Protein AF-0000000078829363 (afdb_homodimer)

pLDDT: mean 89.74, std 20.27, range [13.45, 98.94]

InterPro domains:
  IPR001930 Peptidase M1, alanine aminopeptidase/leukotriene A4 hydrolase [PR00756] (153-168)
  IPR001930 Peptidase M1, alanine aminopeptidase/leukotriene A4 hydrolase [PR00756] (200-215)
  IPR001930 Peptidase M1, alanine aminopeptidase/leukotriene A4 hydrolase [PR00756] (277-287)
  IPR001930 Peptidase M1, alanine aminopeptidase/leukotriene A4 hydrolase [PR00756] (309-324)
  IPR001930 Peptidase M1, alanine aminopeptidase/leukotriene A4 hydrolase [PR00756] (328-340)
  IPR004155 PBS lyase HEAT-like repeat [SM00567] (563-592)
  IPR004155 PBS lyase HEAT-like repeat [SM00567] (596-625)
  IPR004155 PBS lyase HEAT-like repeat [SM00567] (627-657)
  IPR004155 PBS lyase HEAT-like repeat [SM00567] (661-690)
  IPR004155 PBS lyase HEAT-like repeat [SM00567] (726-760)
  IPR011989 Armadillo-like helical [G3DSA:1.25.10.10] (552-640)
  IPR011989 Armadillo-like helical [G3DSA:1.25.10.10] (641-832)
  IPR014782 Peptidase M1, membrane alanine aminopeptidase [PF01433] (249-454)
  IPR016024 Armadillo-type fold [SSF48371] (567-786)
  IPR027268 Peptidase M4/M1, CTD superfamily [G3DSA:1.10.390.10] (221-459)
  IPR042097 Aminopeptidase N-like , N-terminal domain superfamliy [G3DSA:2.60.40.1730] (36-216)
  IPR042097 Aminopeptidase N-like , N-terminal domain superfamliy [SSF63737] (25-217)
  IPR045357 Aminopeptidase N-like , N-terminal domain [PF17900] (39-210)
  IPR050344 Peptidase M1 family aminopeptidases [PTHR11533] (26-485)

Foldseek 3Di:
DPDPPPPPDPDDDDPFAADDLFDPPWDFDDFDDPQKAWAEKEKEWEADLVVQKIKIKIKTKIAGQAKDFKDKWFAAQWAWDFKDKQNHGWDWDDPNGMIITGDPDIHHHGGMIMMMITTMGNFPAQKDFDDADPLRNPAWTKIKGQCPPHGLNRRDIHDGFFQRWYWYKYKYKDFPQKDKDWAADWPDWDDDPRMIIIMHTGPAIWGSSLTMMMMTHWDKDWDDQVQATEIETEHPPLVVLRCQQCVCVSVLQVVLCVLQVHHQPGRHAYEYAHELDLHQWALRASYIYGHCLQRADPLANLVDHNQLSSQLSSNLNLFCTQENASGLLQRLSRQLRSLLRSLVCCCVPVHDQSSLVSLVSLLCQLVVCCRPHHWAALRDGTYHDSCSSVGSLSHSLSNLLLLQVCVVQPSVLSSQLSNQLSVVAGNGHDGPVSSQVSSCVRRVDRCVLSCCQRHHFTDFWAWEWEWDQDQVVQKIKIKIATDDDCPPPHDQDWGWKWKWFADPNDIDIDIDTRRDRIDIDIGHHNDDTQEIQINVSVSGSYHYHYDDDLRNLLSQLVDPPHLVSVLVSLQVLLVVLDPVSLVSLLVSLPDPPHDLSSNLSSLQSLLSSQDPSSLVSLVVSCPPDNVSSNLSSLLSLLSHAPDPVSLVVLLCCCVVHDSHLSSNLSSLLSNLSSLDVCNLVSLLVQLPDDDSLSSSNLSSLNSLLNNLDLVSLVSLVVQLDRSHRLSSNLSSLLSNLSNCVSNVNLVVNLVVLLVQCPPPRSSSVVSSLNSLLSNLAQVNLCSLVPPDDPDPVSVVSSSVSNVSSVCSPVVVVVVVVVVVVVVVVVVVVVVVVVVVVVVVPPDPPPPPDDPPDDDDDDDPDDDDDDDDDDDDDDDDDDDDDD/DADPPPPPDPDDCDPFAADDLFDPPWDFDDFDDPQKAWAEKEKEWEADLVVQKIKIKIKTKIAGQAKDQKDKWFAAQWAWDFKAKQNHGWDWDDPNGMIITGDPDIHHHGGMIMMMITTMGNFPAQKDFDDADPLRNPAWTKIKGQCPPHGLNRRDIHDGFFQRWYWYKYKYKDFPQKDKDWAADWPDWDDDPRMIIIMHTGPAIWGSSLTMMMMTAWDKDWDDQVQATEIETEHPPLVVLRCQQCVCVSVLQVVLCVLQVHHQPGRHAYEYAHELDLHQWALRASYIYGHCLQRADPLASLVDHNQLSSQLSSQLNLFCTQENASGLLQCLSRQLRSLLRSLVCCCVPVHDQSSLVSLVSLLCQLVVCCRPHHWAALRDGTYHDSCSSVGSLSHSLSSLLLLQVCVVQPSVLSSQLSNQLSVVAGSGHDGPVSSQVSSCVRRVDRCVLSCCQRHHFTDFWAWEWEWDQDQVVQKIKIKIATDDDCPPPHDQDWHWKWKWFADPNDIDIDIDTRRDRIDIDIGHHNDDTQEIQINVSVSGSYHYHYDDDLRNLLSQLVDPPHLVSVLVSLQVLLVVLDPVSLVSLLVSLPDPPHDLSSNLSSLQSLLSSQDPSSLVSLVVSCPPDNVSSNLSSLLSLLSHAPDPVSLVVLLCCCVVHDSHLSSNLSSLLSNLSSLDVCNLVSLLVQLPDDDSLSSSNLSSLNSLLNNLDLVSLVSLVVQLDRSHRLSSNLSSLLSNLSNCVSNVNLVVNLVVLLVQCPPPNSSSVVSSLNSLLSNLAQVNLCSLVPDDDPDPVSVVSSSVSNVSSVCSPVVVVVVVVVVVVVVVVVVVVVVVVVVVVVVVPPPPPPPPDDDDDDDDYYDDDDDDDDDDDDDDDDYDDDDDDD

Solvent-accessible surface area (backbone atoms only — not comparable to full-atom values): 91025 Å² total; per-residue (Å²): 83,79,76,80,73,73,76,77,71,89,73,74,90,61,83,91,59,57,40,76,73,56,52,92,86,38,41,78,61,74,57,72,69,36,46,50,43,52,56,33,39,39,37,37,37,38,53,36,83,87,75,51,33,38,42,35,39,33,36,35,34,35,32,22,41,27,70,38,54,59,48,76,29,32,20,33,60,48,52,70,79,47,41,25,48,72,86,34,83,40,57,68,49,74,76,44,51,34,37,40,36,46,49,94,56,68,39,44,55,73,37,69,50,39,40,36,39,34,33,37,33,61,43,89,44,26,37,47,73,45,59,51,44,92,57,43,66,80,45,63,53,36,33,39,48,50,14,76,82,60,23,34,21,26,71,43,70,34,62,62,41,53,56,42,39,22,21,38,33,44,35,41,32,36,61,49,87,42,49,72,51,45,32,52,44,81,76,47,77,46,75,58,95,70,27,26,38,42,31,23,41,24,89,60,56,34,31,40,34,35,61,49,46,36,38,27,62,63,39,76,50,76,53,60,38,87,87,37,45,31,38,38,36,32,49,71,91,39,61,68,22,46,51,64,46,52,66,59,48,42,58,51,54,54,51,52,25,62,59,39,69,43,69,80,87,60,85,36,42,31,40,34,38,37,81,88,50,90,50,41,51,44,44,24,48,40,34,25,41,31,30,44,79,55,51,44,52,79,60,44,46,87,76,42,77,38,50,59,59,54,43,24,39,55,39,16,51,53,27,46,41,32,32,14,25,37,34,67,44,36,35,31,61,17,40,4,49,12,46,32,44,28,33,49,47,31,33,76,73,67,30,62,61,52,18,48,52,48,47,49,53,33,48,50,49,26,51,49,39,36,62,74,50,30,51,58,29,45,53,52,43,53,38,82,46,73,56,72,59,72,43,43,52,20,25,34,40,29,14,43,50,54,49,39,48,32,66,71,56,33,66,70,47,34,44,49,12,46,26,44,34,46,67,74,37,62,70,34,61,39,48,69,66,55,52,46,49,27,30,22,70,49,40,14,46,61,49,63,69,59,45,43,56,61,33,62,18,22,63,62,49,31,37,39,35,41,54,45,79,36,76,91,74,25,26,33,39,38,40,40,33,51,70,58,72,53,63,93,63,19,69,81,57,69,47,76,46,43,34,36,34,27,40,93,89,40,78,47,76,45,79,40,81,40,61,59,59,64,48,81,44,79,40,87,30,86,55,81,58,53,29,75,35,70,36,41,66,59,62,67,69,55,50,76,48,75,47,64,59,69,64,40,33,52,41,22,48,71,61,48,90,39,56,51,37,19,28,50,19,26,48,54,36,26,71,64,54,42,72,67,37,46,50,52,35,43,53,48,46,67,37,82,86,50,58,55,68,34,27,22,33,17,29,42,20,33,27,69,49,67,40,74,67,32,48,52,44,42,63,66,43,61,74,49,79,54,55,65,32,26,27,28,27,40,44,20,51,24,62,48,56,86,34,68,66,56,52,50,54,30,50,46,30,49,74,71,46,56,81,33,56,64,37,26,9,32,18,24,29,19,36,11,50,31,50,46,92,60,34,64,64,56,29,57,56,38,43,69,41,87,46,78,80,31,40,30,17,29,18,8,36,50,5,39,33,53,39,62,43,43,74,37,38,63,59,30,50,61,42,43,42,88,54,53,57,58,62,36,20,23,44,14,43,35,27,30,28,66,23,14,68,74,45,70,37,49,67,59,41,48,52,48,45,54,54,38,64,68,43,90,48,62,67,40,28,57,28,36,47,60,16,46,60,67,50,58,55,58,88,44,41,63,50,53,71,65,53,86,60,85,49,63,62,55,44,50,46,35,52,52,40,43,53,51,35,51,57,66,34,65,70,51,40,48,54,50,47,48,53,46,46,51,52,45,46,52,49,45,50,48,49,46,46,50,50,48,52,58,60,64,63,58,64,82,74,70,84,74,72,82,74,76,79,78,72,82,78,82,78,86,85,86,92,79,90,84,89,82,91,78,90,79,91,94,74,98,70,104,65,100,79,134,84,78,76,81,73,75,77,79,70,87,75,73,90,60,84,93,58,58,39,76,74,56,52,92,86,39,42,79,61,74,56,73,70,34,47,50,42,51,55,33,38,38,38,37,37,38,54,37,83,87,76,50,33,38,43,34,40,35,37,37,33,34,32,23,42,27,71,36,55,60,48,75,28,31,20,34,60,48,52,69,80,46,41,24,49,72,85,34,82,40,57,68,49,73,78,44,52,33,38,38,36,46,50,95,58,68,40,45,55,73,38,68,52,37,40,36,40,33,34,37,34,61,44,90,44,26,37,48,74,44,58,52,44,93,58,42,66,81,44,61,54,34,34,39,49,50,13,77,82,60,23,34,20,26,73,44,72,33,62,62,41,52,58,42,40,23,21,38,32,45,35,41,34,35,60,48,87,43,49,73,51,44,32,53,44,80,75,45,77,46,74,57,94,69,28,25,39,40,31,24,39,24,88,58,56,34,32,41,35,35,62,50,47,34,38,28,61,63,38,77,48,74,52,61,37,89,90,37,45,32,38,40,36,33,48,71,91,39,62,68,21,46,50,62,47,51,64,59,48,40,57,49,54,53,50,52,23,60,58,38,70,43,69,80,88,59,85,37,42,31,40,34,39,38,83,87,51,89,52,40,49,42,43,23,47,42,34,26,40,30,31,44,79,56,52,44,53,78,58,43,47,87,75,43,78,39,50,56,60,55,42,24,40,55,39,16,51,52,28,45,41,32,33,15,25,37,34,66,42,34,34,31,61,17,41,3,49,13,46,32,45,29,33,51,47,31,32,75,74,67,30,62,61,52,18,47,53,47,48,48,53,34,49,51,50,25,51,50,38,35,62,72,50,31,50,57,28,45,52,53,44,51,37,82,47,72,55,71,61,72,42,42,51,20,26,34,42,29,14,44,50,54,49,40,48,32,66,71,57,32,67,70,46,34,44,49,13,45,25,44,34,46,68,74,37,60,72,33,60,39,50,68,67,54,51,46,48,26,32,22,70,48,40,14,47,62,47,62,69,59,44,43,56,62,33,63,18,22,62,60,51,29,38,39,34,42,52,44,78,37,75,91,75,24,27,35,38,36,40,41,33,53,70,59,70,55,62,96,63,19,69,80,56,69,46,77,46,43,34,38,35,27,40,93,88,40,79,48,77,45,80,40,81,42,62,59,59,62,48,80,45,79,42,88,32,87,53,82,58,54,28,76,36,69,35,41,66,59,62,67,68,55,51,77,46,76,47,62,60,68,65,38,32,52,41,22,47,71,61,46,89,40,55,50,38,19,28,50,20,26,49,52,35,27,72,64,54,41,71,66,37,45,49,51,34,41,52,49,47,68,38,82,87,50,58,55,68,34,26,21,33,16,29,43,18,34,28,69,48,66,42,74,66,33,49,52,45,42,64,66,44,61,74,47,79,54,54,64,33,27,28,27,28,41,46,21,52,24,61,49,56,85,35,67,67,55,52,51,53,30,49,46,32,48,73,70,48,59,83,33,55,63,37,26,9,30,19,26,30,19,36,10,52,30,50,46,94,59,34,64,64,56,29,57,57,39,43,68,41,86,46,77,79,31,40,29,16,30,18,8,37,49,4,39,34,53,38,63,45,43,74,36,38,63,59,30,52,60,42,45,42,88,56,51,57,58,61,36,22,23,43,14,44,34,26,28,28,65,24,12,66,73,46,72,36,50,68,60,41,48,54,47,45,55,54,38,63,68,44,89,48,63,65,40,28,58,30,36,47,59,17,46,60,67,49,58,55,58,87,45,42,63,50,54,72,65,52,86,61,88,46,63,61,55,43,50,45,35,53,52,40,42,54,50,37,51,58,67,35,62,69,52,38,49,52,50,46,49,52,47,45,50,51,45,46,51,48,46,50,50,49,47,47,50,50,47,51,58,58,63,66,55,64,80,73,67,80,74,68,82,82,75,88,76,88,84,87,88,91,86,93,83,89,93,85,93,96,86,97,87,96,85,94,90,92,96,83,94,79,94,87,134

Organism: Myxococcus xanthus (strain DK1622) (NCBI:txid246197)

Sequence (1764 aa):
MPMRCCHRHASESVPSGPRPFSLPGATEHYAAERPVRAEHVRIEVDLDFDTHRITGLCTTRVSAVRPVHTLTFDAVDLDVSDVQVDGRAARFSNSGAHVRVELSAPLAAGQACEVAIRYTARPRRGLYFWAPDAAYPHRPHQAWTQGQDIDARAWFPCLDTPAQKATSEVIATFPEAMTSLSNGTLESDRVHDGRRTQHYRMAQPHAPYLVTLVVGEFEEATDTAGTVPLRYLFPKGRKEDALRCVRRTPEMVRVFQEVTGEPYPWSSYAQVFVTEFILGGMENTSATSLTDTVLHDARAQPDYNAEPLISHELAHQWFGDLLTCRDWPHGWLNEGFATWLEMLWKERADGQDEADQHRLVDLEAYLGEARERYARPIVARRFHAPMDVFDRHLYEKGGLVLHELRRRLGDDLFFKGLRHYVARHRHGSVETVDLARAFEDATGHNLDAFFDQYIFAPGHPELKVDVRYDAEEARLRLQVRQTQSTADGVPLFRLPLDVALTVDGRDTVHRLEVTDAEHAFHLPCPSAPSQVRVDPRRGVLGTLTVDKSAGLWMDELRAAPEMRARTEAAVALGRDGSPRAVDALGTALADARLFWGTRAACAKSLGRIRTPDSRARLLDALSTEHPRVRRAVVASLGEFRRDAEVTARLRALVNGGDTSYFVEAEAARSYGRVRAPDALGVLEAASTRPSYQDVIAVGAVDGLAESQDPAAFSVVLARTAYGHAAPLRRAATLAVAKLAEVAGRKREAVDLLAELLRDPLFRVRMGVFEAARTLGDSRLVPALEQTPLLDAVARRAARETVRFLREGEPQVREVASLREEVDRLKEETRALRERLEGLSLKPPEPPRPPRGGAKPARKQVTARTKTAARKAGGRKRKATRRMPMRCCHRHASESVPSGPRPFSLPGATEHYAAERPVRAEHVRIEVDLDFDTHRITGLCTTRVSAVRPVHTLTFDAVDLDVSDVQVDGRAARFSNSGAHVRVELSAPLAAGQACEVAIRYTARPRRGLYFWAPDAAYPHRPHQAWTQGQDIDARAWFPCLDTPAQKATSEVIATFPEAMTSLSNGTLESDRVHDGRRTQHYRMAQPHAPYLVTLVVGEFEEATDTAGTVPLRYLFPKGRKEDALRCVRRTPEMVRVFQEVTGEPYPWSSYAQVFVTEFILGGMENTSATSLTDTVLHDARAQPDYNAEPLISHELAHQWFGDLLTCRDWPHGWLNEGFATWLEMLWKERADGQDEADQHRLVDLEAYLGEARERYARPIVARRFHAPMDVFDRHLYEKGGLVLHELRRRLGDDLFFKGLRHYVARHRHGSVETVDLARAFEDATGHNLDAFFDQYIFAPGHPELKVDVRYDAEEARLRLQVRQTQSTADGVPLFRLPLDVALTVDGRDTVHRLEVTDAEHAFHLPCPSAPSQVRVDPRRGVLGTLTVDKSAGLWMDELRAAPEMRARTEAAVALGRDGSPRAVDALGTALADARLFWGTRAACAKSLGRIRTPDSRARLLDALSTEHPRVRRAVVASLGEFRRDAEVTARLRALVNGGDTSYFVEAEAARSYGRVRAPDALGVLEAASTRPSYQDVIAVGAVDGLAESQDPAAFSVVLARTAYGHAAPLRRAATLAVAKLAEVAGRKREAVDLLAELLRDPLFRVRMGVFEAARTLGDSRLVPALEQTPLLDAVARRAARETVRFLREGEPQVREVASLREEVDRLKEETRALRERLEGLSLKPPEPPRPPRGGAKPARKQVTARTKTAARKAGGRKRKATRR

Nearest PDB structures (foldseek):
  7zyf-assembly2_B  TM=7.931E-01  e=7.618E-36  Homo sapiens
  6ifg-assembly2_B  TM=8.712E-01  e=6.623E-26  Deinococcus radiodurans R1 = ATCC 13939 = DSM 20539
  6iff-assembly2_B  TM=8.538E-01  e=3.347E-25  Deinococcus radiodurans R1 = ATCC 13939 = DSM 20539
  6a8z-assembly1_A  TM=8.502E-01  e=3.347E-25  Deinococcus radiodurans R1 = ATCC 13939 = DSM 20539
  6kp0-assembly1_A  TM=8.437E-01  e=2.232E-25  Deinococcus radiodurans R1 = ATCC 13939 = DSM 20539

Structure (mmCIF, N/CA/C/O backbone):
data_AF-0000000078829363-model_v1
#
loop_
_entity.id
_entity.type
_entity.pdbx_description
1 polymer 'Aminopeptidase N'
#
loop_
_atom_site.group_PDB
_atom_site.id
_atom_site.type_symbol
_atom_site.label_atom_id
_atom_site.label_alt_id
_atom_site.label_comp_id
_atom_site.label_asym_id
_atom_site.label_entity_id
_atom_site.label_seq_id
_atom_site.pdbx_PDB_ins_code
_atom_site.Cartn_x
_atom_site.Cartn_y
_atom_site.Cartn_z
_atom_site.occupancy
_atom_site.B_iso_or_equiv
_atom_site.auth_seq_id
_atom_site.auth_comp_id
_atom_site.auth_asym_id
_atom_site.auth_atom_id
_atom_site.pdbx_PDB_model_num
ATOM 1 N N . MET A 1 1 ? -5.551 24.781 9.977 1 26.11 1 MET A N 1
ATOM 2 C CA . MET A 1 1 ? -4.184 24.797 10.484 1 26.11 1 MET A CA 1
ATOM 3 C C . MET A 1 1 ? -4.152 25.266 11.938 1 26.11 1 MET A C 1
ATOM 5 O O . MET A 1 1 ? -4.57 26.391 12.234 1 26.11 1 MET A O 1
ATOM 9 N N . PRO A 1 2 ? -4.336 24.422 12.867 1 30.27 2 PRO A N 1
ATOM 10 C CA . PRO A 1 2 ? -4.289 25.016 14.203 1 30.27 2 PRO A CA 1
ATOM 11 C C . PRO A 1 2 ? -3.109 25.969 14.383 1 30.27 2 PRO A C 1
ATOM 13 O O . PRO A 1 2 ? -2.098 25.844 13.688 1 30.27 2 PRO A O 1
ATOM 16 N N . MET A 1 3 ? -3.418 27.172 14.688 1 28.11 3 MET A N 1
ATOM 17 C CA . MET A 1 3 ? -2.436 28.188 15.039 1 28.11 3 MET A CA 1
ATOM 18 C C . MET A 1 3 ? -1.306 27.594 15.875 1 28.11 3 MET A C 1
ATOM 20 O O . MET A 1 3 ? -1.551 26.797 16.781 1 28.11 3 MET A O 1
ATOM 24 N N . ARG A 1 4 ? -0.194 27.656 15.305 1 31.78 4 ARG A N 1
ATOM 25 C CA . ARG A 1 4 ? 1.078 27.188 15.844 1 31.78 4 ARG A CA 1
ATOM 26 C C . ARG A 1 4 ? 1.404 27.859 17.172 1 31.78 4 ARG A C 1
ATOM 28 O O . ARG A 1 4 ? 1.955 28.969 17.188 1 31.78 4 ARG A O 1
ATOM 35 N N . CYS A 1 5 ? 0.549 27.969 18.141 1 26.5 5 CYS A N 1
ATOM 36 C CA . CYS A 1 5 ? 1.043 28.531 19.391 1 26.5 5 CYS A CA 1
ATOM 37 C C . CYS A 1 5 ? 2.146 27.672 19.984 1 26.5 5 CYS A C 1
ATOM 39 O O . CYS A 1 5 ? 1.93 26.484 20.266 1 26.5 5 CYS A O 1
ATOM 41 N N . CYS A 1 6 ? 3.32 27.984 19.719 1 27.09 6 CYS A N 1
ATOM 42 C CA . CYS A 1 6 ? 4.57 27.312 20.062 1 27.09 6 CYS A CA 1
ATOM 43 C C . CYS A 1 6 ? 4.766 27.266 21.562 1 27.09 6 CYS A C 1
ATOM 45 O O . CYS A 1 6 ? 5.895 27.359 22.047 1 27.09 6 CYS A O 1
ATOM 47 N N . HIS A 1 7 ? 3.799 27.453 22.438 1 25.08 7 HIS A N 1
ATOM 48 C CA . HIS A 1 7 ? 4.387 27.531 23.766 1 25.08 7 HIS A CA 1
ATOM 49 C C . HIS A 1 7 ? 4.91 26.172 24.219 1 25.08 7 HIS A C 1
ATOM 51 O O . HIS A 1 7 ? 4.164 25.188 24.234 1 25.08 7 HIS A O 1
ATOM 57 N N . ARG A 1 8 ? 6.18 25.906 24.188 1 27.09 8 ARG A N 1
ATOM 58 C CA . ARG A 1 8 ? 6.859 24.688 24.609 1 27.09 8 ARG A CA 1
ATOM 59 C C . ARG A 1 8 ? 6.766 24.5 26.109 1 27.09 8 ARG A C 1
ATOM 61 O O . ARG A 1 8 ? 7.465 25.172 26.875 1 27.09 8 ARG A O 1
ATOM 68 N N . HIS A 1 9 ? 5.68 24.359 26.812 1 25.95 9 HIS A N 1
ATOM 69 C CA . HIS A 1 9 ? 5.844 24.016 28.219 1 25.95 9 HIS A CA 1
ATOM 70 C C . HIS A 1 9 ? 6.484 22.641 28.391 1 25.95 9 HIS A C 1
ATOM 72 O O . HIS A 1 9 ? 6.25 21.75 27.578 1 25.95 9 HIS A O 1
ATOM 78 N N . ALA A 1 10 ? 7.59 22.547 29.188 1 27.58 10 ALA A N 1
ATOM 79 C CA . ALA A 1 10 ? 8.367 21.375 29.594 1 27.58 10 ALA A CA 1
ATOM 80 C C . ALA A 1 10 ? 7.469 20.297 30.203 1 27.58 10 ALA A C 1
ATOM 82 O O . ALA A 1 10 ? 6.898 20.5 31.281 1 27.58 10 ALA A O 1
ATOM 83 N N . SER A 1 11 ? 6.668 19.625 29.438 1 28.22 11 SER A N 1
ATOM 84 C CA . SER A 1 11 ? 5.773 18.594 29.969 1 28.22 11 SER A CA 1
ATOM 85 C C . SER A 1 11 ? 6.551 17.516 30.703 1 28.22 11 SER A C 1
ATOM 87 O O . SER A 1 11 ? 7.719 17.266 30.406 1 28.22 11 SER A O 1
ATOM 89 N N . GLU A 1 12 ? 6.09 17.172 31.891 1 28.38 12 GLU A N 1
ATOM 90 C CA . GLU A 1 12 ? 6.395 16.062 32.781 1 28.38 12 GLU A CA 1
ATOM 91 C C . GLU A 1 12 ? 6.555 14.75 32.031 1 28.38 12 GLU A C 1
ATOM 93 O O . GLU A 1 12 ? 6.051 14.617 30.906 1 28.38 12 GLU A O 1
ATOM 98 N N . SER A 1 13 ? 7.355 13.758 32.625 1 31.89 13 SER A N 1
ATOM 99 C CA . SER A 1 13 ? 7.867 12.469 32.156 1 31.89 13 SER A CA 1
ATOM 100 C C . SER A 1 13 ? 6.738 11.562 31.672 1 31.89 13 SER A C 1
ATOM 102 O O . SER A 1 13 ? 5.973 11.031 32.469 1 31.89 13 SER A O 1
ATOM 104 N N . VAL A 1 14 ? 6.043 11.828 30.703 1 39.12 14 VAL A N 1
ATOM 105 C CA . VAL A 1 14 ? 5.117 10.867 30.109 1 39.12 14 VAL A CA 1
ATOM 106 C C . VAL A 1 14 ? 5.855 9.57 29.797 1 39.12 14 VAL A C 1
ATOM 108 O O . VAL A 1 14 ? 7.016 9.594 29.375 1 39.12 14 VAL A O 1
ATOM 111 N N . PRO A 1 15 ? 5.395 8.43 30.141 1 41.38 15 PRO A N 1
ATOM 112 C CA . PRO A 1 15 ? 6.012 7.145 29.812 1 41.38 15 PRO A CA 1
ATOM 113 C C . PRO A 1 15 ? 6.492 7.074 28.375 1 41.38 15 PRO A C 1
ATOM 115 O O . PRO A 1 15 ? 5.824 7.59 27.469 1 41.38 15 PRO A O 1
ATOM 118 N N . SER A 1 16 ? 7.867 6.875 28.031 1 48.16 16 SER A N 1
ATOM 119 C CA . SER A 1 16 ? 8.922 7.113 27.062 1 48.16 16 SER A CA 1
ATOM 120 C C . SER A 1 16 ? 8.609 6.438 25.719 1 48.16 16 SER A C 1
ATOM 122 O O . SER A 1 16 ? 9.398 6.516 24.781 1 48.16 16 SER A O 1
ATOM 124 N N . GLY A 1 17 ? 7.336 5.754 25.438 1 55.03 17 GLY A N 1
ATOM 125 C CA . GLY A 1 17 ? 7.324 5.301 24.047 1 55.03 17 GLY A CA 1
ATOM 126 C C . GLY A 1 17 ? 6.062 5.691 23.297 1 55.03 17 GLY A C 1
ATOM 127 O O . GLY A 1 17 ? 5.051 6.035 23.922 1 55.03 17 GLY A O 1
ATOM 128 N N . PRO A 1 18 ? 6.23 5.988 22 1 65.31 18 PRO A N 1
ATOM 129 C CA . PRO A 1 18 ? 5.051 6.359 21.219 1 65.31 18 PRO A CA 1
ATOM 130 C C . PRO A 1 18 ? 3.875 5.414 21.422 1 65.31 18 PRO A C 1
ATOM 132 O O . PRO A 1 18 ? 4.074 4.211 21.625 1 65.31 18 PRO A O 1
ATOM 135 N N . ARG A 1 19 ? 2.768 6.074 21.703 1 80.19 19 ARG A N 1
ATOM 136 C CA . ARG A 1 19 ? 1.506 5.355 21.859 1 80.19 19 ARG A CA 1
ATOM 137 C C . ARG A 1 19 ? 0.91 5.016 20.484 1 80.19 19 ARG A C 1
ATOM 139 O O . ARG A 1 19 ? 1.3 5.598 19.469 1 80.19 19 ARG A O 1
ATOM 146 N N . PRO A 1 20 ? 0.081 4.062 20.484 1 87.75 20 PRO A N 1
ATOM 147 C CA . PRO A 1 20 ? -0.581 3.756 19.219 1 87.75 20 PRO A CA 1
ATOM 148 C C . PRO A 1 20 ? -1.479 4.891 18.734 1 87.75 20 PRO A C 1
ATOM 150 O O . PRO A 1 20 ? -2.137 5.551 19.531 1 87.75 20 PRO A O 1
ATOM 153 N N . PHE A 1 21 ? -1.476 5.137 17.562 1 94.19 21 PHE A N 1
ATOM 154 C CA . PHE A 1 21 ? -2.336 6.129 16.938 1 94.19 21 PHE A CA 1
ATOM 155 C C . PHE A 1 21 ? -3.797 5.699 17 1 94.19 21 PHE A C 1
ATOM 157 O O . PHE A 1 21 ? -4.672 6.504 17.328 1 94.19 21 PHE A O 1
ATOM 164 N N . SER A 1 22 ? -4.078 4.48 16.547 1 92.56 22 SER A N 1
ATOM 165 C CA . SER A 1 22 ? -5.445 3.973 16.562 1 92.56 22 SER A CA 1
ATOM 166 C C . SER A 1 22 ? -5.914 3.684 17.984 1 92.56 22 SER A C 1
ATOM 168 O O . SER A 1 22 ? -5.238 2.975 18.734 1 92.56 22 SER A O 1
ATOM 170 N N . LEU A 1 23 ? -7.023 4.227 18.344 1 91 23 LEU A N 1
ATOM 171 C CA . LEU A 1 23 ? -7.613 4.004 19.656 1 91 23 LEU A CA 1
ATOM 172 C C . LEU A 1 23 ? -8.656 2.891 19.609 1 91 23 LEU A C 1
ATOM 174 O O . LEU A 1 23 ? -9.156 2.557 18.531 1 91 23 LEU A O 1
ATOM 178 N N . PRO A 1 24 ? -8.914 2.275 20.719 1 87.44 24 PRO A N 1
ATOM 179 C CA . PRO A 1 24 ? -9.93 1.224 20.734 1 87.44 24 PRO A CA 1
ATOM 180 C C . PRO A 1 24 ? -11.258 1.678 20.125 1 87.44 24 PRO A C 1
ATOM 182 O O . PRO A 1 24 ? -11.711 2.795 20.391 1 87.44 24 PRO A O 1
ATOM 185 N N . GLY A 1 25 ? -11.766 0.913 19.328 1 88.88 25 GLY A N 1
ATOM 186 C CA . GLY A 1 25 ? -13.023 1.229 18.656 1 88.88 25 GLY A CA 1
ATOM 187 C C . GLY A 1 25 ? -12.836 1.831 17.281 1 88.88 25 GLY A C 1
ATOM 188 O O . GLY A 1 25 ? -13.797 1.97 16.531 1 88.88 25 GLY A O 1
ATOM 189 N N . ALA A 1 26 ? -11.609 2.158 16.984 1 92.5 26 ALA A N 1
ATOM 190 C CA . ALA A 1 26 ? -11.336 2.656 15.633 1 92.5 26 ALA A CA 1
ATOM 191 C C . ALA A 1 26 ? -11.586 1.572 14.586 1 92.5 26 ALA A C 1
ATOM 193 O O . ALA A 1 26 ? -11.469 0.38 14.883 1 92.5 26 ALA A O 1
ATOM 194 N N . THR A 1 27 ? -11.938 1.967 13.359 1 90.75 27 THR A N 1
ATOM 195 C CA . THR A 1 27 ? -12.18 1.05 12.25 1 90.75 27 THR A CA 1
ATOM 196 C C . THR A 1 27 ? -11.391 1.48 11.016 1 90.75 27 THR A C 1
ATOM 198 O O . THR A 1 27 ? -10.836 2.578 10.984 1 90.75 27 THR A O 1
ATOM 201 N N . GLU A 1 28 ? -11.305 0.589 10.102 1 91.38 28 GLU A N 1
ATOM 202 C CA . GLU A 1 28 ? -10.656 0.928 8.836 1 91.38 28 GLU A CA 1
ATOM 203 C C . GLU A 1 28 ? -11.562 1.801 7.973 1 91.38 28 GLU A C 1
ATOM 205 O O . GLU A 1 28 ? -12.773 1.579 7.914 1 91.38 28 GLU A O 1
ATOM 210 N N . HIS A 1 29 ? -10.984 2.787 7.352 1 93.81 29 HIS A N 1
ATOM 211 C CA . HIS A 1 29 ? -11.711 3.688 6.465 1 93.81 29 HIS A CA 1
ATOM 212 C C . HIS A 1 29 ? -11.141 3.646 5.051 1 93.81 29 HIS A C 1
ATOM 214 O O . HIS A 1 29 ? -9.922 3.705 4.867 1 93.81 29 HIS A O 1
ATOM 220 N N . TYR A 1 30 ? -12.055 3.492 4.121 1 93.69 30 TYR A N 1
ATOM 221 C CA . TYR A 1 30 ? -11.719 3.529 2.699 1 93.69 30 TYR A CA 1
ATOM 222 C C . TYR A 1 30 ? -12.578 4.551 1.964 1 93.69 30 TYR A C 1
ATOM 224 O O . TYR A 1 30 ? -13.469 5.164 2.555 1 93.69 30 TYR A O 1
ATOM 232 N N . ALA A 1 31 ? -12.188 4.832 0.7 1 92 31 ALA A N 1
ATOM 233 C CA . ALA A 1 31 ? -13.016 5.723 -0.11 1 92 31 ALA A CA 1
ATOM 234 C C . ALA A 1 31 ? -14.453 5.219 -0.185 1 92 31 ALA A C 1
ATOM 236 O O . ALA A 1 31 ? -14.695 4.008 -0.165 1 92 31 ALA A O 1
ATOM 237 N N . ALA A 1 32 ? -15.352 6.113 -0.317 1 89.88 32 ALA A N 1
ATOM 238 C CA . ALA A 1 32 ? -16.766 5.773 -0.366 1 89.88 32 ALA A CA 1
ATOM 239 C C . ALA A 1 32 ? -17.125 5.066 -1.671 1 89.88 32 ALA A C 1
ATOM 241 O O . ALA A 1 32 ? -16.469 5.293 -2.699 1 89.88 32 ALA A O 1
ATOM 242 N N . GLU A 1 33 ? -18.172 4.215 -1.573 1 91.62 33 GLU A N 1
ATOM 243 C CA . GLU A 1 33 ? -18.781 3.674 -2.783 1 91.62 33 GLU A CA 1
ATOM 244 C C . GLU A 1 33 ? -19.328 4.789 -3.676 1 91.62 33 GLU A C 1
ATOM 246 O O . GLU A 1 33 ? -19.766 5.824 -3.182 1 91.62 33 GLU A O 1
ATOM 251 N N . ARG A 1 34 ? -19.234 4.562 -4.988 1 92.44 34 ARG A N 1
ATOM 252 C CA . ARG A 1 34 ? -19.75 5.562 -5.914 1 92.44 34 ARG A CA 1
ATOM 253 C C . ARG A 1 34 ? -20.641 4.926 -6.977 1 92.44 34 ARG A C 1
ATOM 255 O O . ARG A 1 34 ? -20.344 5.008 -8.172 1 92.44 34 ARG A O 1
ATOM 262 N N . PRO A 1 35 ? -21.734 4.406 -6.473 1 94.38 35 PRO A N 1
ATOM 263 C CA . PRO A 1 35 ? -22.656 3.854 -7.461 1 94.38 35 PRO A CA 1
ATOM 264 C C . PRO A 1 35 ? -23.203 4.91 -8.422 1 94.38 35 PRO A C 1
ATOM 266 O O . PRO A 1 35 ? -23.719 4.574 -9.484 1 94.38 35 PRO A O 1
ATOM 269 N N . VAL A 1 36 ? -23.125 6.195 -7.941 1 96.62 36 VAL A N 1
ATOM 270 C CA . VAL A 1 36 ? -23.531 7.324 -8.766 1 96.62 36 VAL A CA 1
ATOM 271 C C . VAL A 1 36 ? -22.484 8.43 -8.703 1 96.62 36 VAL A C 1
ATOM 273 O O . VAL A 1 36 ? -21.656 8.453 -7.785 1 96.62 36 VAL A O 1
ATOM 276 N N . ARG A 1 37 ? -22.5 9.289 -9.695 1 95.75 37 ARG A N 1
ATOM 277 C CA . ARG A 1 37 ? -21.688 10.492 -9.742 1 95.75 37 ARG A CA 1
ATOM 278 C C . ARG A 1 37 ? -22.547 11.75 -9.711 1 95.75 37 ARG A C 1
ATOM 280 O O . ARG A 1 37 ? -23.531 11.844 -10.445 1 95.75 37 ARG A O 1
ATOM 287 N N . ALA A 1 38 ? -22.219 12.625 -8.844 1 97.25 38 ALA A N 1
ATOM 288 C CA . ALA A 1 38 ? -22.859 13.938 -8.891 1 97.25 38 ALA A CA 1
ATOM 289 C C . ALA A 1 38 ? -22.312 14.781 -10.039 1 97.25 38 ALA A C 1
ATOM 291 O O . ALA A 1 38 ? -21.094 14.883 -10.211 1 97.25 38 ALA A O 1
ATOM 292 N N . GLU A 1 39 ? -23.203 15.352 -10.797 1 98 39 GLU A N 1
ATOM 293 C CA . GLU A 1 39 ? -22.781 16.188 -11.914 1 98 39 GLU A CA 1
ATOM 294 C C . GLU A 1 39 ? -22.922 17.672 -11.57 1 98 39 GLU A C 1
ATOM 296 O O . GLU A 1 39 ? -22.078 18.484 -11.938 1 98 39 GLU A O 1
ATOM 301 N N . HIS A 1 40 ? -24 17.969 -10.898 1 98.62 40 HIS A N 1
ATOM 302 C CA . HIS A 1 40 ? -24.312 19.359 -10.57 1 98.62 40 HIS A CA 1
ATOM 303 C C . HIS A 1 40 ? -25.156 19.438 -9.297 1 98.62 40 HIS A C 1
ATOM 305 O O . HIS A 1 40 ? -26.062 18.641 -9.094 1 98.62 40 HIS A O 1
ATOM 311 N N . VAL A 1 41 ? -24.812 20.344 -8.438 1 98.81 41 VAL A N 1
ATOM 312 C CA . VAL A 1 41 ? -25.531 20.594 -7.195 1 98.81 41 VAL A CA 1
ATOM 313 C C . VAL A 1 41 ? -26.016 22.031 -7.145 1 98.81 41 VAL A C 1
ATOM 315 O O . VAL A 1 41 ? -25.219 22.969 -7.234 1 98.81 41 VAL A O 1
ATOM 318 N N . ARG A 1 42 ? -27.312 22.219 -7.047 1 98.81 42 ARG A N 1
ATOM 319 C CA . ARG A 1 42 ? -27.938 23.547 -6.898 1 98.81 42 ARG A CA 1
ATOM 320 C C . ARG A 1 42 ? -28.562 23.688 -5.516 1 98.81 42 ARG A C 1
ATOM 322 O O . ARG A 1 42 ? -29.484 22.953 -5.164 1 98.81 42 ARG A O 1
ATOM 329 N N . ILE A 1 43 ? -28.047 24.609 -4.742 1 98.94 43 ILE A N 1
ATOM 330 C CA . ILE A 1 43 ? -28.516 24.812 -3.371 1 98.94 43 ILE A CA 1
ATOM 331 C C . ILE A 1 43 ? -29.234 26.156 -3.256 1 98.94 43 ILE A C 1
ATOM 333 O O . ILE A 1 43 ? -28.625 27.203 -3.463 1 98.94 43 ILE A O 1
ATOM 337 N N . GLU A 1 44 ? -30.484 26.156 -2.998 1 98.81 44 GLU A N 1
ATOM 338 C CA . GLU A 1 44 ? -31.266 27.328 -2.596 1 98.81 44 GLU A CA 1
ATOM 339 C C . GLU A 1 44 ? -31.484 27.344 -1.087 1 98.81 44 GLU A C 1
ATOM 341 O O . GLU A 1 44 ? -32.062 26.406 -0.527 1 98.81 44 GLU A O 1
ATOM 346 N N . VAL A 1 45 ? -31.047 28.453 -0.452 1 98.81 45 VAL A N 1
ATOM 347 C CA . VAL A 1 45 ? -31.109 28.406 1.005 1 98.81 45 VAL A CA 1
ATOM 348 C C . VAL A 1 45 ? -31.531 29.766 1.549 1 98.81 45 VAL A C 1
ATOM 350 O O . VAL A 1 45 ? -31.047 30.797 1.07 1 98.81 45 VAL A O 1
ATOM 353 N N . ASP A 1 46 ? -32.438 29.797 2.432 1 98.62 46 ASP A N 1
ATOM 354 C CA . ASP A 1 46 ? -32.906 30.969 3.18 1 98.62 46 ASP A CA 1
ATOM 355 C C . ASP A 1 46 ? -32.375 30.938 4.613 1 98.62 46 ASP A C 1
ATOM 357 O O . ASP A 1 46 ? -32.594 29.984 5.352 1 98.62 46 ASP A O 1
ATOM 361 N N . LEU A 1 47 ? -31.641 32 5.008 1 98.56 47 LEU A N 1
ATOM 362 C CA . LEU A 1 47 ? -31.031 32.062 6.336 1 98.56 47 LEU A CA 1
ATOM 363 C C . LEU A 1 47 ? -31.859 32.938 7.27 1 98.56 47 LEU A C 1
ATOM 365 O O . LEU A 1 47 ? -32.094 34.094 6.961 1 98.56 47 LEU A O 1
ATOM 369 N N . ASP A 1 48 ? -32.219 32.406 8.359 1 97.31 48 ASP A N 1
ATOM 370 C CA . ASP A 1 48 ? -32.906 33.125 9.43 1 97.31 48 ASP A CA 1
ATOM 371 C C . ASP A 1 48 ? -31.953 33.406 10.586 1 97.31 48 ASP A C 1
ATOM 373 O O . ASP A 1 48 ? -31.719 32.531 11.43 1 97.31 48 ASP A O 1
ATOM 377 N N . PHE A 1 49 ? -31.5 34.625 10.68 1 95.5 49 PHE A N 1
ATOM 378 C CA . PHE A 1 49 ? -30.5 34.969 11.672 1 95.5 49 PHE A CA 1
ATOM 379 C C . PHE A 1 49 ? -31.109 35.062 13.062 1 95.5 49 PHE A C 1
ATOM 381 O O . PHE A 1 49 ? -30.406 35 14.062 1 95.5 49 PHE A O 1
ATOM 388 N N . ASP A 1 50 ? -32.438 35.188 13.172 1 94 50 ASP A N 1
ATOM 389 C CA . ASP A 1 50 ? -33.094 35.312 14.469 1 94 50 ASP A CA 1
ATOM 390 C C . ASP A 1 50 ? -33.219 33.938 15.148 1 94 50 ASP A C 1
ATOM 392 O O . ASP A 1 50 ? -33 33.812 16.359 1 94 50 ASP A O 1
ATOM 396 N N . THR A 1 51 ? -33.469 32.969 14.336 1 95.12 51 THR A N 1
ATOM 397 C CA . THR A 1 51 ? -33.688 31.656 14.914 1 95.12 51 THR A CA 1
ATOM 398 C C . THR A 1 51 ? -32.531 30.719 14.602 1 95.12 51 THR A C 1
ATOM 400 O O . THR A 1 51 ? -32.5 29.578 15.055 1 95.12 51 THR A O 1
ATOM 403 N N . HIS A 1 52 ? -31.547 31.203 13.891 1 96.31 52 HIS A N 1
ATOM 404 C CA . HIS A 1 52 ? -30.406 30.406 13.477 1 96.31 52 HIS A CA 1
ATOM 405 C C . HIS A 1 52 ? -30.844 29.156 12.742 1 96.31 52 HIS A C 1
ATOM 407 O O . HIS A 1 52 ? -30.391 28.047 13.047 1 96.31 52 HIS A O 1
ATOM 413 N N . ARG A 1 53 ? -31.766 29.328 11.789 1 97.62 53 ARG A N 1
ATOM 414 C CA . ARG A 1 53 ? -32.312 28.234 10.992 1 97.62 53 ARG A CA 1
ATOM 415 C C . ARG A 1 53 ? -32.125 28.484 9.5 1 97.62 53 ARG A C 1
ATOM 417 O O . ARG A 1 53 ? -31.969 29.641 9.078 1 97.62 53 ARG A O 1
ATOM 424 N N . ILE A 1 54 ? -32.125 27.375 8.812 1 98.56 54 ILE A N 1
ATOM 425 C CA . ILE A 1 54 ? -32.125 27.5 7.363 1 98.56 54 ILE A CA 1
ATOM 426 C C . ILE A 1 54 ? -33.281 26.703 6.77 1 98.56 54 ILE A C 1
ATOM 428 O O . ILE A 1 54 ? -33.719 25.719 7.352 1 98.56 54 ILE A O 1
ATOM 432 N N . THR A 1 55 ? -33.812 27.156 5.707 1 98.62 55 THR A N 1
ATOM 433 C CA . THR A 1 55 ? -34.75 26.469 4.82 1 98.62 55 THR A CA 1
ATOM 434 C C . THR A 1 55 ? -34.156 26.328 3.42 1 98.62 55 THR A C 1
ATOM 436 O O . THR A 1 55 ? -33.75 27.328 2.824 1 98.62 55 THR A O 1
ATOM 439 N N . GLY A 1 56 ? -34.125 25.109 2.99 1 98.38 56 GLY A N 1
ATOM 440 C CA . GLY A 1 56 ? -33.375 24.938 1.756 1 98.38 56 GLY A CA 1
ATOM 441 C C . GLY A 1 56 ? -34.062 24 0.778 1 98.38 56 GLY A C 1
ATOM 442 O O . GLY A 1 56 ? -34.938 23.203 1.165 1 98.38 56 GLY A O 1
ATOM 443 N N . LEU A 1 57 ? -33.719 24.125 -0.47 1 98.81 57 LEU A N 1
ATOM 444 C CA . LEU A 1 57 ? -33.969 23.203 -1.581 1 98.81 57 LEU A CA 1
ATOM 445 C C . LEU A 1 57 ? -32.656 22.859 -2.291 1 98.81 57 LEU A C 1
ATOM 447 O O . LEU A 1 57 ? -31.984 23.75 -2.812 1 98.81 57 LEU A O 1
ATOM 451 N N . CYS A 1 58 ? -32.281 21.609 -2.197 1 98.81 58 CYS A N 1
ATOM 452 C CA . CYS A 1 58 ? -31.094 21.141 -2.871 1 98.81 58 CYS A CA 1
ATOM 453 C C . CYS A 1 58 ? -31.438 20.219 -4.031 1 98.81 58 CYS A C 1
ATOM 455 O O . CYS A 1 58 ? -32.094 19.188 -3.838 1 98.81 58 CYS A O 1
ATOM 457 N N . THR A 1 59 ? -31.047 20.578 -5.203 1 98.81 59 THR A N 1
ATOM 458 C CA . THR A 1 59 ? -31.266 19.766 -6.402 1 98.81 59 THR A CA 1
ATOM 459 C C . THR A 1 59 ? -29.922 19.234 -6.926 1 98.81 59 THR A C 1
ATOM 461 O O . THR A 1 59 ? -29.031 20.016 -7.242 1 98.81 59 THR A O 1
ATOM 464 N N . THR A 1 60 ? -29.844 17.922 -7.02 1 98.75 60 THR A N 1
ATOM 465 C CA . THR A 1 60 ? -28.625 17.297 -7.492 1 98.75 60 THR A CA 1
ATOM 466 C C . THR A 1 60 ? -28.891 16.438 -8.727 1 98.75 60 THR A C 1
ATOM 468 O O . THR A 1 60 ? -29.781 15.578 -8.703 1 98.75 60 THR A O 1
ATOM 471 N N . ARG A 1 61 ? -28.188 16.719 -9.781 1 98.69 61 ARG A N 1
ATOM 472 C CA . ARG A 1 61 ? -28.172 15.812 -10.93 1 98.69 61 ARG A CA 1
ATOM 473 C C . ARG A 1 61 ? -27.141 14.711 -10.734 1 98.69 61 ARG A C 1
ATOM 475 O O . ARG A 1 61 ? -25.953 14.984 -10.5 1 98.69 61 ARG A O 1
ATOM 482 N N . VAL A 1 62 ? -27.562 13.43 -10.812 1 97.94 62 VAL A N 1
ATOM 483 C CA . VAL A 1 62 ? -26.656 12.305 -10.617 1 97.94 62 VAL A CA 1
ATOM 484 C C . VAL A 1 62 ? -26.703 11.383 -11.836 1 97.94 62 VAL A C 1
ATOM 486 O O . VAL A 1 62 ? -27.734 11.289 -12.508 1 97.94 62 VAL A O 1
ATOM 489 N N . SER A 1 63 ? -25.609 10.758 -12.133 1 97.62 63 SER A N 1
ATOM 490 C CA . SER A 1 63 ? -25.531 9.711 -13.148 1 97.62 63 SER A CA 1
ATOM 491 C C . SER A 1 63 ? -25.078 8.383 -12.547 1 97.62 63 SER A C 1
ATOM 493 O O . SER A 1 63 ? -24.203 8.352 -11.688 1 97.62 63 SER A O 1
ATOM 495 N N . ALA A 1 64 ? -25.719 7.328 -13.016 1 96.88 64 ALA A N 1
ATOM 496 C CA . ALA A 1 64 ? -25.453 6.012 -12.445 1 96.88 64 ALA A CA 1
ATOM 497 C C . ALA A 1 64 ? -24.203 5.383 -13.062 1 96.88 64 ALA A C 1
ATOM 499 O O . ALA A 1 64 ? -24.031 5.414 -14.281 1 96.88 64 ALA A O 1
ATOM 500 N N . VAL A 1 65 ? -23.344 4.887 -12.227 1 93.81 65 VAL A N 1
ATOM 501 C CA . VAL A 1 65 ? -22.172 4.133 -12.664 1 93.81 65 VAL A CA 1
ATOM 502 C C . VAL A 1 65 ? -22.562 2.674 -12.906 1 93.81 65 VAL A C 1
ATOM 504 O O . VAL A 1 65 ? -22.062 2.035 -13.836 1 93.81 65 VAL A O 1
ATOM 507 N N . ARG A 1 66 ? -23.406 2.141 -12.102 1 92.38 66 ARG A N 1
ATOM 508 C CA . ARG A 1 66 ? -24.062 0.839 -12.203 1 92.38 66 ARG A CA 1
ATOM 509 C C . ARG A 1 66 ? -25.562 0.96 -11.961 1 92.38 66 ARG A C 1
ATOM 511 O O . ARG A 1 66 ? -26.031 1.979 -11.453 1 92.38 66 ARG A O 1
ATOM 518 N N . PRO A 1 67 ? -26.312 -0.038 -12.367 1 93.94 67 PRO A N 1
ATOM 519 C CA . PRO A 1 67 ? -27.75 0.063 -12.109 1 93.94 67 PRO A CA 1
ATOM 520 C C . PRO A 1 67 ? -28.078 0.236 -10.625 1 93.94 67 PRO A C 1
ATOM 522 O O . PRO A 1 67 ? -27.484 -0.443 -9.781 1 93.94 67 PRO A O 1
ATOM 525 N N . VAL A 1 68 ? -28.922 1.207 -10.359 1 96.06 68 VAL A N 1
ATOM 526 C CA . VAL A 1 68 ? -29.297 1.446 -8.969 1 96.06 68 VAL A CA 1
ATOM 527 C C . VAL A 1 68 ? -30.812 1.563 -8.867 1 96.06 68 VAL A C 1
ATOM 529 O O . VAL A 1 68 ? -31.469 2.041 -9.797 1 96.06 68 VAL A O 1
ATOM 532 N N . HIS A 1 69 ? -31.297 1.142 -7.68 1 96.69 69 HIS A N 1
ATOM 533 C CA . HIS A 1 69 ? -32.719 1.225 -7.379 1 96.69 69 HIS A CA 1
ATOM 534 C C . HIS A 1 69 ? -33 2.295 -6.332 1 96.69 69 HIS A C 1
ATOM 536 O O . HIS A 1 69 ? -34.156 2.707 -6.148 1 96.69 69 HIS A O 1
ATOM 542 N N . THR A 1 70 ? -32.062 2.693 -5.656 1 97.25 70 THR A N 1
ATOM 543 C CA . THR A 1 70 ? -32.156 3.715 -4.617 1 97.25 70 THR A CA 1
ATOM 544 C C . THR A 1 70 ? -30.953 4.664 -4.691 1 97.25 70 THR A C 1
ATOM 546 O O . THR A 1 70 ? -29.906 4.312 -5.242 1 97.25 70 THR A O 1
ATOM 549 N N . LEU A 1 71 ? -31.188 5.84 -4.293 1 97.62 71 LEU A N 1
ATOM 550 C CA . LEU A 1 71 ? -30.141 6.84 -4.113 1 97.62 71 LEU A CA 1
ATOM 551 C C . LEU A 1 71 ? -30.031 7.266 -2.654 1 97.62 71 LEU A C 1
ATOM 553 O O . LEU A 1 71 ? -31.047 7.5 -1.999 1 97.62 71 LEU A O 1
ATOM 557 N N . THR A 1 72 ? -28.828 7.273 -2.121 1 97.62 72 THR A N 1
ATOM 558 C CA . THR A 1 72 ? -28.625 7.66 -0.729 1 97.62 72 THR A CA 1
ATOM 559 C C . THR A 1 72 ? -27.781 8.922 -0.637 1 97.62 72 THR A C 1
ATOM 561 O O . THR A 1 72 ? -26.656 8.961 -1.147 1 97.62 72 THR A O 1
ATOM 564 N N . PHE A 1 73 ? -28.281 9.969 -0.008 1 98.38 73 PHE A N 1
ATOM 565 C CA . PHE A 1 73 ? -27.578 11.219 0.233 1 98.38 73 PHE A CA 1
ATOM 566 C C . PHE A 1 73 ? -27.188 11.352 1.702 1 98.38 73 PHE A C 1
ATOM 568 O O . PHE A 1 73 ? -27.938 10.914 2.584 1 98.38 73 PHE A O 1
ATOM 575 N N . ASP A 1 74 ? -26.047 11.891 1.954 1 98.06 74 ASP A N 1
ATOM 576 C CA . ASP A 1 74 ? -25.688 12.297 3.309 1 98.06 74 ASP A CA 1
ATOM 577 C C . ASP A 1 74 ? -26.484 13.516 3.748 1 98.06 74 ASP A C 1
ATOM 579 O O . ASP A 1 74 ? -26.562 14.508 3.016 1 98.06 74 ASP A O 1
ATOM 583 N N . ALA A 1 75 ? -27.078 13.453 4.867 1 98.19 75 ALA A N 1
ATOM 584 C CA . ALA A 1 75 ? -27.938 14.508 5.391 1 98.19 75 ALA A CA 1
ATOM 585 C C . ALA A 1 75 ? -28.031 14.438 6.914 1 98.19 75 ALA A C 1
ATOM 587 O O . ALA A 1 75 ? -28.953 13.828 7.457 1 98.19 75 ALA A O 1
ATOM 588 N N . VAL A 1 76 ? -27.125 15.094 7.562 1 96.88 76 VAL A N 1
ATOM 589 C CA . VAL A 1 76 ? -27.062 14.984 9.016 1 96.88 76 VAL A CA 1
ATOM 590 C C . VAL A 1 76 ? -27.906 16.078 9.656 1 96.88 76 VAL A C 1
ATOM 592 O O . VAL A 1 76 ? -27.641 17.266 9.461 1 96.88 76 VAL A O 1
ATOM 595 N N . ASP A 1 77 ? -28.875 15.727 10.375 1 95.56 77 ASP A N 1
ATOM 596 C CA . ASP A 1 77 ? -29.75 16.625 11.141 1 95.56 77 ASP A CA 1
ATOM 597 C C . ASP A 1 77 ? -30.516 17.562 10.211 1 95.56 77 ASP A C 1
ATOM 599 O O . ASP A 1 77 ? -30.656 18.75 10.516 1 95.56 77 ASP A O 1
ATOM 603 N N . LEU A 1 78 ? -30.828 17.125 9.039 1 98.25 78 LEU A N 1
ATOM 604 C CA . LEU A 1 78 ? -31.688 17.844 8.109 1 98.25 78 LEU A CA 1
ATOM 605 C C . LEU A 1 78 ? -33.125 17.297 8.148 1 98.25 78 LEU A C 1
ATOM 607 O O . LEU A 1 78 ? -33.312 16.094 7.984 1 98.25 78 LEU A O 1
ATOM 611 N N . ASP A 1 79 ? -34.031 18.141 8.383 1 98.12 79 ASP A N 1
ATOM 612 C CA . ASP A 1 79 ? -35.438 17.75 8.367 1 98.12 79 ASP A CA 1
ATOM 613 C C . ASP A 1 79 ? -36.031 17.812 6.945 1 98.12 79 ASP A C 1
ATOM 615 O O . ASP A 1 79 ? -36.469 18.875 6.508 1 98.12 79 ASP A O 1
ATOM 619 N N . VAL A 1 80 ? -36.125 16.688 6.324 1 98.5 80 VAL A N 1
ATOM 620 C CA . VAL A 1 80 ? -36.562 16.609 4.93 1 98.5 80 VAL A CA 1
ATOM 621 C C . VAL A 1 80 ? -38.062 16.531 4.84 1 98.5 80 VAL A C 1
ATOM 623 O O . VAL A 1 80 ? -38.688 15.68 5.488 1 98.5 80 VAL A O 1
ATOM 626 N N . SER A 1 81 ? -38.719 17.328 3.994 1 98 81 SER A N 1
ATOM 627 C CA . SER A 1 81 ? -40.156 17.375 3.912 1 98 81 SER A CA 1
ATOM 628 C C . SER A 1 81 ? -40.656 16.844 2.578 1 98 81 SER A C 1
ATOM 630 O O . SER A 1 81 ? -41.812 16.375 2.48 1 98 81 SER A O 1
ATOM 632 N N . ASP A 1 82 ? -39.781 16.938 1.587 1 97.81 82 ASP A N 1
ATOM 633 C CA . ASP A 1 82 ? -40.219 16.547 0.247 1 97.81 82 ASP A CA 1
ATOM 634 C C . ASP A 1 82 ? -39.031 16.125 -0.605 1 97.81 82 ASP A C 1
ATOM 636 O O . ASP A 1 82 ? -37.938 16.672 -0.47 1 97.81 82 ASP A O 1
ATOM 640 N N . VAL A 1 83 ? -39.25 15.078 -1.397 1 98.75 83 VAL A N 1
ATOM 641 C CA . VAL A 1 83 ? -38.25 14.633 -2.355 1 98.75 83 VAL A CA 1
ATOM 642 C C . VAL A 1 83 ? -38.906 14.391 -3.715 1 98.75 83 VAL A C 1
ATOM 644 O O . VAL A 1 83 ? -39.938 13.758 -3.799 1 98.75 83 VAL A O 1
ATOM 647 N N . GLN A 1 84 ? -38.281 14.93 -4.758 1 98.62 84 GLN A N 1
ATOM 648 C CA . GLN A 1 84 ? -38.75 14.711 -6.125 1 98.62 84 GLN A CA 1
ATOM 649 C C . GLN A 1 84 ? -37.625 14.164 -7.004 1 98.62 84 GLN A C 1
ATOM 651 O O . GLN A 1 84 ? -36.469 14.562 -6.871 1 98.62 84 GLN A O 1
ATOM 656 N N . VAL A 1 85 ? -37.938 13.258 -7.816 1 98.5 85 VAL A N 1
ATOM 657 C CA . VAL A 1 85 ? -37.062 12.758 -8.859 1 98.5 85 VAL A CA 1
ATOM 658 C C . VAL A 1 85 ? -37.594 13.117 -10.234 1 98.5 85 VAL A C 1
ATOM 660 O O . VAL A 1 85 ? -38.688 12.688 -10.602 1 98.5 85 VAL A O 1
ATOM 663 N N . ASP A 1 86 ? -36.875 13.945 -10.93 1 97.88 86 ASP A N 1
ATOM 664 C CA . ASP A 1 86 ? -37.312 14.453 -12.234 1 97.88 86 ASP A CA 1
ATOM 665 C C . ASP A 1 86 ? -38.688 15.078 -12.156 1 97.88 86 ASP A C 1
ATOM 667 O O . ASP A 1 86 ? -39.562 14.797 -12.984 1 97.88 86 ASP A O 1
ATOM 671 N N . GLY A 1 87 ? -38.844 15.758 -11.164 1 97.19 87 GLY A N 1
ATOM 672 C CA . GLY A 1 87 ? -40.062 16.531 -11.031 1 97.19 87 GLY A CA 1
ATOM 673 C C . GLY A 1 87 ? -41.219 15.734 -10.453 1 97.19 87 GLY A C 1
ATOM 674 O O . GLY A 1 87 ? -42.312 16.281 -10.219 1 97.19 87 GLY A O 1
ATOM 675 N N . ARG A 1 88 ? -41 14.453 -10.094 1 97.44 88 ARG A N 1
ATOM 676 C CA . ARG A 1 88 ? -42.062 13.602 -9.555 1 97.44 88 ARG A CA 1
ATOM 677 C C . ARG A 1 88 ? -41.75 13.219 -8.102 1 97.44 88 ARG A C 1
ATOM 679 O O . ARG A 1 88 ? -40.594 12.953 -7.746 1 97.44 88 ARG A O 1
ATOM 686 N N . ALA A 1 89 ? -42.844 13.172 -7.391 1 97.69 89 ALA A N 1
ATOM 687 C CA . ALA A 1 89 ? -42.688 12.812 -5.98 1 97.69 89 ALA A CA 1
ATOM 688 C C . ALA A 1 89 ? -42.094 11.406 -5.836 1 97.69 89 ALA A C 1
ATOM 690 O O . ALA A 1 89 ? -42.469 10.5 -6.582 1 97.69 89 ALA A O 1
ATOM 691 N N . ALA A 1 90 ? -41.219 11.305 -4.922 1 97.88 90 ALA A N 1
ATOM 692 C CA . ALA A 1 90 ? -40.562 10.016 -4.672 1 97.88 90 ALA A CA 1
ATOM 693 C C . ALA A 1 90 ? -40.656 9.633 -3.195 1 97.88 90 ALA A C 1
ATOM 695 O O . ALA A 1 90 ? -40.625 10.5 -2.32 1 97.88 90 ALA A O 1
ATOM 696 N N . ARG A 1 91 ? -40.688 8.297 -2.939 1 97.25 91 ARG A N 1
ATOM 697 C CA . ARG A 1 91 ? -40.594 7.801 -1.572 1 97.25 91 ARG A CA 1
ATOM 698 C C . ARG A 1 91 ? -39.188 7.898 -1.047 1 97.25 91 ARG A C 1
ATOM 700 O O . ARG A 1 91 ? -38.219 7.723 -1.803 1 97.25 91 ARG A O 1
ATOM 707 N N . PHE A 1 92 ? -39.125 8.32 0.232 1 98.12 92 PHE A N 1
ATOM 708 C CA . PHE A 1 92 ? -37.812 8.43 0.841 1 98.12 92 PHE A CA 1
ATOM 709 C C . PHE A 1 92 ? -37.875 8.086 2.326 1 98.12 92 PHE A C 1
ATOM 711 O O . PHE A 1 92 ? -38.969 8.055 2.916 1 98.12 92 PHE A O 1
ATOM 718 N N . SER A 1 93 ? -36.75 7.684 2.846 1 97.31 93 SER A N 1
ATOM 719 C CA . SER A 1 93 ? -36.531 7.539 4.281 1 97.31 93 SER A CA 1
ATOM 720 C C . SER A 1 93 ? -35.438 8.453 4.773 1 97.31 93 SER A C 1
ATOM 722 O O . SER A 1 93 ? -34.469 8.719 4.043 1 97.31 93 SER A O 1
ATOM 724 N N . ASN A 1 94 ? -35.625 9.039 5.898 1 97.31 94 ASN A N 1
ATOM 725 C CA . ASN A 1 94 ? -34.688 9.93 6.539 1 97.31 94 ASN A CA 1
ATOM 726 C C . ASN A 1 94 ? -34.219 9.383 7.891 1 97.31 94 ASN A C 1
ATOM 728 O O . ASN A 1 94 ? -34.969 9.422 8.859 1 97.31 94 ASN A O 1
ATOM 732 N N . SER A 1 95 ? -32.938 8.992 8.008 1 94.62 95 SER A N 1
ATOM 733 C CA . SER A 1 95 ? -32.406 8.391 9.234 1 94.62 95 SER A CA 1
ATOM 734 C C . SER A 1 95 ? -31.844 9.453 10.172 1 94.62 95 SER A C 1
ATOM 736 O O . SER A 1 95 ? -31.5 9.156 11.32 1 94.62 95 SER A O 1
ATOM 738 N N . GLY A 1 96 ? -31.75 10.648 9.758 1 93.81 96 GLY A N 1
ATOM 739 C CA . GLY A 1 96 ? -31.062 11.68 10.5 1 93.81 96 GLY A CA 1
ATOM 740 C C . GLY A 1 96 ? -29.609 11.844 10.078 1 93.81 96 GLY A C 1
ATOM 741 O O . GLY A 1 96 ? -28.984 12.875 10.344 1 93.81 96 GLY A O 1
ATOM 742 N N . ALA A 1 97 ? -29.141 10.844 9.422 1 94.94 97 ALA A N 1
ATOM 743 C CA . ALA A 1 97 ? -27.781 10.891 8.906 1 94.94 97 ALA A CA 1
ATOM 744 C C . ALA A 1 97 ? -27.766 10.781 7.383 1 94.94 97 ALA A C 1
ATOM 746 O O . ALA A 1 97 ? -26.844 11.25 6.73 1 94.94 97 ALA A O 1
ATOM 747 N N . HIS A 1 98 ? -28.859 10.094 6.848 1 97.19 98 HIS A N 1
ATOM 748 C CA . HIS A 1 98 ? -28.969 9.859 5.414 1 97.19 98 HIS A CA 1
ATOM 749 C C . HIS A 1 98 ? -30.406 10.008 4.938 1 97.19 98 HIS A C 1
ATOM 751 O O . HIS A 1 98 ? -31.344 9.773 5.703 1 97.19 98 HIS A O 1
ATOM 757 N N . VAL A 1 99 ? -30.531 10.414 3.705 1 98.31 99 VAL A N 1
ATOM 758 C CA . VAL A 1 99 ? -31.812 10.359 2.996 1 98.31 99 VAL A CA 1
ATOM 759 C C . VAL A 1 99 ? -31.719 9.344 1.862 1 98.31 99 VAL A C 1
ATOM 761 O O . VAL A 1 99 ? -30.891 9.469 0.962 1 98.31 99 VAL A O 1
ATOM 764 N N . ARG A 1 100 ? -32.469 8.32 1.989 1 97.88 100 ARG A N 1
ATOM 765 C CA . ARG A 1 100 ? -32.531 7.285 0.962 1 97.88 100 ARG A CA 1
ATOM 766 C C . ARG A 1 100 ? -33.75 7.477 0.07 1 97.88 100 ARG A C 1
ATOM 768 O O . ARG A 1 100 ? -34.906 7.484 0.554 1 97.88 100 ARG A O 1
ATOM 775 N N . VAL A 1 101 ? -33.594 7.66 -1.179 1 98.44 101 VAL A N 1
ATOM 776 C CA . VAL A 1 101 ? -34.625 7.938 -2.158 1 98.44 101 VAL A CA 1
ATOM 777 C C . VAL A 1 101 ? -34.906 6.684 -2.984 1 98.44 101 VAL A C 1
ATOM 779 O O . VAL A 1 101 ? -34 6.109 -3.582 1 98.44 101 VAL A O 1
ATOM 782 N N . GLU A 1 102 ? -36.125 6.309 -3.008 1 97.56 102 GLU A N 1
ATOM 783 C CA . GLU A 1 102 ? -36.531 5.168 -3.824 1 97.56 102 GLU A CA 1
ATOM 784 C C . GLU A 1 102 ? -36.875 5.605 -5.242 1 97.56 102 GLU A C 1
ATOM 786 O O . GLU A 1 102 ? -37.719 6.488 -5.43 1 97.56 102 GLU A O 1
ATOM 791 N N . LEU A 1 103 ? -36.25 5 -6.184 1 97.19 103 LEU A N 1
ATOM 792 C CA . LEU A 1 103 ? -36.531 5.336 -7.574 1 97.19 103 LEU A CA 1
ATOM 793 C C . LEU A 1 103 ? -37.75 4.531 -8.086 1 97.19 103 LEU A C 1
ATOM 795 O O . LEU A 1 103 ? -37.875 3.354 -7.766 1 97.19 103 LEU A O 1
ATOM 799 N N . SER A 1 104 ? -38.562 5.121 -8.844 1 95 104 SER A N 1
ATOM 800 C CA . SER A 1 104 ? -39.719 4.434 -9.422 1 95 104 SER A CA 1
ATOM 801 C C . SER A 1 104 ? -39.281 3.393 -10.445 1 95 104 SER A C 1
ATOM 803 O O . SER A 1 104 ? -39.938 2.361 -10.609 1 95 104 SER A O 1
ATOM 805 N N . ALA A 1 105 ? -38.25 3.678 -11.133 1 94.5 105 ALA A N 1
ATOM 806 C CA . ALA A 1 105 ? -37.594 2.746 -12.039 1 94.5 105 ALA A CA 1
ATOM 807 C C . ALA A 1 105 ? -36.062 2.758 -11.836 1 94.5 105 ALA A C 1
ATOM 809 O O . ALA A 1 105 ? -35.5 3.805 -11.555 1 94.5 105 ALA A O 1
ATOM 810 N N . PRO A 1 106 ? -35.594 1.574 -11.977 1 94.94 106 PRO A N 1
ATOM 811 C CA . PRO A 1 106 ? -34.125 1.559 -11.82 1 94.94 106 PRO A CA 1
ATOM 812 C C . PRO A 1 106 ? -33.438 2.502 -12.797 1 94.94 106 PRO A C 1
ATOM 814 O O . PRO A 1 106 ? -33.844 2.629 -13.953 1 94.94 106 PRO A O 1
ATOM 817 N N . LEU A 1 107 ? -32.438 3.158 -12.312 1 96.19 107 LEU A N 1
ATOM 818 C CA . LEU A 1 107 ? -31.562 3.965 -13.148 1 96.19 107 LEU A CA 1
ATOM 819 C C . LEU A 1 107 ? -30.438 3.115 -13.727 1 96.19 107 LEU A C 1
ATOM 821 O O . LEU A 1 107 ? -29.609 2.574 -12.984 1 96.19 107 LEU A O 1
ATOM 825 N N . ALA A 1 108 ? -30.406 2.936 -15.016 1 95.25 108 ALA A N 1
ATOM 826 C CA . ALA A 1 108 ? -29.391 2.102 -15.664 1 95.25 108 ALA A CA 1
ATOM 827 C C . ALA A 1 108 ? -28.031 2.791 -15.68 1 95.25 108 ALA A C 1
ATOM 829 O O . ALA A 1 108 ? -27.953 4.012 -15.531 1 95.25 108 ALA A O 1
ATOM 830 N N . ALA A 1 109 ? -27.031 2.014 -15.852 1 93.5 109 ALA A N 1
ATOM 831 C CA . ALA A 1 109 ? -25.688 2.578 -15.961 1 93.5 109 ALA A CA 1
ATOM 832 C C . ALA A 1 109 ? -25.625 3.617 -17.078 1 93.5 109 ALA A C 1
ATOM 834 O O . ALA A 1 109 ? -26.109 3.385 -18.188 1 93.5 109 ALA A O 1
ATOM 835 N N . GLY A 1 110 ? -25.094 4.781 -16.734 1 94 110 GLY A N 1
ATOM 836 C CA . GLY A 1 110 ? -24.953 5.844 -17.719 1 94 110 GLY A CA 1
ATOM 837 C C . GLY A 1 110 ? -26.125 6.801 -17.75 1 94 110 GLY A C 1
ATOM 838 O O . GLY A 1 110 ? -26.016 7.914 -18.266 1 94 110 GLY A O 1
ATOM 839 N N . GLN A 1 111 ? -27.219 6.383 -17.188 1 97.12 111 GLN A N 1
ATOM 840 C CA . GLN A 1 111 ? -28.391 7.254 -17.141 1 97.12 111 GLN A CA 1
ATOM 841 C C . GLN A 1 111 ? -28.297 8.25 -15.984 1 97.12 111 GLN A C 1
ATOM 843 O O . GLN A 1 111 ? -27.641 7.977 -14.984 1 97.12 111 GLN A O 1
ATOM 848 N N . ALA A 1 112 ? -28.984 9.383 -16.203 1 98.06 112 ALA A N 1
ATOM 849 C CA . ALA A 1 112 ? -28.969 10.438 -15.188 1 98.06 112 ALA A CA 1
ATOM 850 C C . ALA A 1 112 ? -30.375 10.812 -14.75 1 98.06 112 ALA A C 1
ATOM 852 O O . ALA A 1 112 ? -31.344 10.508 -15.445 1 98.06 112 ALA A O 1
ATOM 853 N N . CYS A 1 113 ? -30.484 11.375 -13.57 1 98.19 113 CYS A N 1
ATOM 854 C CA . CYS A 1 113 ? -31.719 11.969 -13.078 1 98.19 113 CYS A CA 1
ATOM 855 C C . CYS A 1 113 ? -31.422 13.148 -12.156 1 98.19 113 CYS A C 1
ATOM 857 O O . CYS A 1 113 ? -30.281 13.375 -11.773 1 98.19 113 CYS A O 1
ATOM 859 N N . GLU A 1 114 ? -32.438 13.914 -11.906 1 98.56 114 GLU A N 1
ATOM 860 C CA . GLU A 1 114 ? -32.375 15.031 -10.969 1 98.56 114 GLU A CA 1
ATOM 861 C C . GLU A 1 114 ? -33.156 14.75 -9.703 1 98.56 114 GLU A C 1
ATOM 863 O O . GLU A 1 114 ? -34.344 14.352 -9.773 1 98.56 114 GLU A O 1
ATOM 868 N N . VAL A 1 115 ? -32.531 14.914 -8.578 1 98.75 115 VAL A N 1
ATOM 869 C CA . VAL A 1 115 ? -33.156 14.711 -7.285 1 98.75 115 VAL A CA 1
ATOM 870 C C . VAL A 1 115 ? -33.281 16.047 -6.547 1 98.75 115 VAL A C 1
ATOM 872 O O . VAL A 1 115 ? -32.25 16.688 -6.262 1 98.75 115 VAL A O 1
ATOM 875 N N . ALA A 1 116 ? -34.469 16.484 -6.246 1 98.81 116 ALA A N 1
ATOM 876 C CA . ALA A 1 116 ? -34.719 17.703 -5.473 1 98.81 116 ALA A CA 1
ATOM 877 C C . ALA A 1 116 ? -35.156 17.359 -4.055 1 98.81 116 ALA A C 1
ATOM 879 O O . ALA A 1 116 ? -36.125 16.609 -3.865 1 98.81 116 ALA A O 1
ATOM 880 N N . ILE A 1 117 ? -34.5 17.844 -3.07 1 98.88 117 ILE A N 1
ATOM 881 C CA . ILE A 1 117 ? -34.781 17.562 -1.668 1 98.88 117 ILE A CA 1
ATOM 882 C C . ILE A 1 117 ? -35.094 18.875 -0.937 1 98.88 117 ILE A C 1
ATOM 884 O O . ILE A 1 117 ? -34.219 19.766 -0.874 1 98.88 117 ILE A O 1
ATOM 888 N N . ARG A 1 118 ? -36.281 19.078 -0.401 1 98.81 118 ARG A N 1
ATOM 889 C CA . ARG A 1 118 ? -36.656 20.219 0.446 1 98.81 118 ARG A CA 1
ATOM 890 C C . ARG A 1 118 ? -36.406 19.891 1.919 1 98.81 118 ARG A C 1
ATOM 892 O O . ARG A 1 118 ? -36.781 18.812 2.387 1 98.81 118 ARG A O 1
ATOM 899 N N . TYR A 1 119 ? -35.781 20.844 2.658 1 98.75 119 TYR A N 1
ATOM 900 C CA . TYR A 1 119 ? -35.406 20.547 4.035 1 98.75 119 TYR A CA 1
ATOM 901 C C . TYR A 1 119 ? -35.344 21.828 4.871 1 98.75 119 TYR A C 1
ATOM 903 O O . TYR A 1 119 ? -35.375 22.938 4.328 1 98.75 119 TYR A O 1
ATOM 911 N N . THR A 1 120 ? -35.375 21.719 6.137 1 98.44 120 THR A N 1
ATOM 912 C CA . THR A 1 120 ? -35.062 22.734 7.141 1 98.44 120 THR A CA 1
ATOM 913 C C . THR A 1 120 ? -34.031 22.188 8.133 1 98.44 120 THR A C 1
ATOM 915 O O . THR A 1 120 ? -33.844 20.984 8.258 1 98.44 120 THR A O 1
ATOM 918 N N . ALA A 1 121 ? -33.25 23.109 8.703 1 97.94 121 ALA A N 1
ATOM 919 C CA . ALA A 1 121 ? -32.25 22.656 9.672 1 97.94 121 ALA A CA 1
ATOM 920 C C . ALA A 1 121 ? -31.891 23.766 10.648 1 97.94 121 ALA A C 1
ATOM 922 O O . ALA A 1 121 ? -32.125 24.953 10.367 1 97.94 121 ALA A O 1
ATOM 923 N N . ARG A 1 122 ? -31.5 23.406 11.766 1 96.5 122 ARG A N 1
ATOM 924 C CA . ARG A 1 122 ? -30.703 24.203 12.695 1 96.5 122 ARG A CA 1
ATOM 925 C C . ARG A 1 122 ? -29.297 23.625 12.836 1 96.5 122 ARG A C 1
ATOM 927 O O . ARG A 1 122 ? -29 22.969 13.828 1 96.5 122 ARG A O 1
ATOM 934 N N . PRO A 1 123 ? -28.5 24.031 11.891 1 95.25 123 PRO A N 1
ATOM 935 C CA . PRO A 1 123 ? -27.203 23.344 11.82 1 95.25 123 PRO A CA 1
ATOM 936 C C . PRO A 1 123 ? -26.406 23.469 13.109 1 95.25 123 PRO A C 1
ATOM 938 O O . PRO A 1 123 ? -26.344 24.562 13.695 1 95.25 123 PRO A O 1
ATOM 941 N N . ARG A 1 124 ? -25.781 22.406 13.578 1 91.06 124 ARG A N 1
ATOM 942 C CA . ARG A 1 124 ? -24.875 22.391 14.719 1 91.06 124 ARG A CA 1
ATOM 943 C C . ARG A 1 124 ? -23.422 22.297 14.266 1 91.06 124 ARG A C 1
ATOM 945 O O . ARG A 1 124 ? -22.516 22.578 15.047 1 91.06 124 ARG A O 1
ATOM 952 N N . ARG A 1 125 ? -23.297 21.922 13.055 1 93.44 125 ARG A N 1
ATOM 953 C CA . ARG A 1 125 ? -22.031 21.844 12.344 1 93.44 125 ARG A CA 1
ATOM 954 C C . ARG A 1 125 ? -22.203 22.188 10.867 1 93.44 125 ARG A C 1
ATOM 956 O O . ARG A 1 125 ? -23.312 22.25 10.359 1 93.44 125 ARG A O 1
ATOM 963 N N . GLY A 1 126 ? -21.094 22.516 10.242 1 95.94 126 GLY A N 1
ATOM 964 C CA . GLY A 1 126 ? -21.125 22.766 8.812 1 95.94 126 GLY A CA 1
ATOM 965 C C . GLY A 1 126 ? -21.469 24.219 8.477 1 95.94 126 GLY A C 1
ATOM 966 O O . GLY A 1 126 ? -20.875 24.797 7.566 1 95.94 126 GLY A O 1
ATOM 967 N N . LEU A 1 127 ? -22.484 24.75 9.133 1 98.12 127 LEU A N 1
ATOM 968 C CA . LEU A 1 127 ? -22.875 26.156 9.016 1 98.12 127 LEU A CA 1
ATOM 969 C C . LEU A 1 127 ? -23.141 26.75 10.391 1 98.12 127 LEU A C 1
ATOM 971 O O . LEU A 1 127 ? -23.938 26.219 11.172 1 98.12 127 LEU A O 1
ATOM 975 N N . TYR A 1 128 ? -22.516 27.844 10.672 1 96.75 128 TYR A N 1
ATOM 976 C CA . TYR A 1 128 ? -22.547 28.453 11.992 1 96.75 128 TYR A CA 1
ATOM 977 C C . TYR A 1 128 ? -23.109 29.859 11.938 1 96.75 128 TYR A C 1
ATOM 979 O O . TYR A 1 128 ? -22.797 30.641 11.023 1 96.75 128 TYR A O 1
ATOM 987 N N . PHE A 1 129 ? -23.984 30.188 12.898 1 96.44 129 PHE A N 1
ATOM 988 C CA . PHE A 1 129 ? -24.516 31.531 13.062 1 96.44 129 PHE A CA 1
ATOM 989 C C . PHE A 1 129 ? -23.859 32.219 14.258 1 96.44 129 PHE A C 1
ATOM 991 O O . PHE A 1 129 ? -23.656 31.609 15.305 1 96.44 129 PHE A O 1
ATOM 998 N N . TRP A 1 130 ? -23.484 33.438 14.102 1 94.56 130 TRP A N 1
ATOM 999 C CA . TRP A 1 130 ? -22.953 34.25 15.195 1 94.56 130 TRP A CA 1
ATOM 1000 C C . TRP A 1 130 ? -23.641 35.594 15.258 1 94.56 130 TRP A C 1
ATOM 1002 O O . TRP A 1 130 ? -23.984 36.188 14.219 1 94.56 130 TRP A O 1
ATOM 1012 N N . ALA A 1 131 ? -23.844 36.094 16.453 1 93.94 131 ALA A N 1
ATOM 1013 C CA . ALA A 1 131 ? -24.469 37.375 16.734 1 93.94 131 ALA A CA 1
ATOM 1014 C C . ALA A 1 131 ? -23.953 37.969 18.047 1 93.94 131 ALA A C 1
ATOM 1016 O O . ALA A 1 131 ? -23.391 37.219 18.875 1 93.94 131 ALA A O 1
ATOM 1017 N N . PRO A 1 132 ? -24.141 39.281 18.203 1 93.69 132 PRO A N 1
ATOM 1018 C CA . PRO A 1 132 ? -23.766 39.875 19.5 1 93.69 132 PRO A CA 1
ATOM 1019 C C . PRO A 1 132 ? -24.609 39.344 20.641 1 93.69 132 PRO A C 1
ATOM 1021 O O . PRO A 1 132 ? -25.781 38.969 20.453 1 93.69 132 PRO A O 1
ATOM 1024 N N . ASP A 1 133 ? -24 39.25 21.812 1 92.44 133 ASP A N 1
ATOM 1025 C CA . ASP A 1 133 ? -24.703 38.969 23.062 1 92.44 133 ASP A CA 1
ATOM 1026 C C . ASP A 1 133 ? -24.172 39.844 24.203 1 92.44 133 ASP A C 1
ATOM 1028 O O . ASP A 1 133 ? -23.359 40.75 23.969 1 92.44 133 ASP A O 1
ATOM 1032 N N . ALA A 1 134 ? -24.641 39.594 25.453 1 95 134 ALA A N 1
ATOM 1033 C CA . ALA A 1 134 ? -24.328 40.438 26.578 1 95 134 ALA A CA 1
ATOM 1034 C C . ALA A 1 134 ? -22.828 40.406 26.891 1 95 134 ALA A C 1
ATOM 1036 O O . ALA A 1 134 ? -22.25 41.438 27.266 1 95 134 ALA A O 1
ATOM 1037 N N . ALA A 1 135 ? -22.203 39.281 26.688 1 94.25 135 ALA A N 1
ATOM 1038 C CA . ALA A 1 135 ? -20.797 39.094 27.047 1 94.25 135 ALA A CA 1
ATOM 1039 C C . ALA A 1 135 ? -19.875 39.562 25.906 1 94.25 135 ALA A C 1
ATOM 1041 O O . ALA A 1 135 ? -18.75 40.031 26.156 1 94.25 135 ALA A O 1
ATOM 1042 N N . TYR A 1 136 ? -20.375 39.5 24.734 1 94.44 136 TYR A N 1
ATOM 1043 C CA . TYR A 1 136 ? -19.641 39.938 23.547 1 94.44 136 TYR A CA 1
ATOM 1044 C C . TYR A 1 136 ? -20.484 40.875 22.703 1 94.44 136 TYR A C 1
ATOM 1046 O O . TYR A 1 136 ? -20.891 40.531 21.594 1 94.44 136 TYR A O 1
ATOM 1054 N N . PRO A 1 137 ? -20.688 42.031 23.109 1 93.5 137 PRO A N 1
ATOM 1055 C CA . PRO A 1 137 ? -21.641 42.938 22.484 1 93.5 137 PRO A CA 1
ATOM 1056 C C . PRO A 1 137 ? -21.188 43.438 21.125 1 93.5 137 PRO A C 1
ATOM 1058 O O . PRO A 1 137 ? -22 43.906 20.328 1 93.5 137 PRO A O 1
ATOM 1061 N N . HIS A 1 138 ? -19.938 43.312 20.797 1 89.75 138 HIS A N 1
ATOM 1062 C CA . HIS A 1 138 ? -19.438 43.844 19.547 1 89.75 138 HIS A CA 1
ATOM 1063 C C . HIS A 1 138 ? -19.219 42.75 18.516 1 89.75 138 HIS A C 1
ATOM 1065 O O . HIS A 1 138 ? -18.688 43 17.438 1 89.75 138 HIS A O 1
ATOM 1071 N N . ARG A 1 139 ? -19.578 41.531 18.812 1 91.81 139 ARG A N 1
ATOM 1072 C CA . ARG A 1 139 ? -19.516 40.438 17.844 1 91.81 139 ARG A CA 1
ATOM 1073 C C . ARG A 1 139 ? -20.422 40.719 16.656 1 91.81 139 ARG A C 1
ATOM 1075 O O . ARG A 1 139 ? -21.562 41.156 16.812 1 91.81 139 ARG A O 1
ATOM 1082 N N . PRO A 1 140 ? -19.891 40.594 15.453 1 92.69 140 PRO A N 1
ATOM 1083 C CA . PRO A 1 140 ? -20.719 40.844 14.273 1 92.69 140 PRO A CA 1
ATOM 1084 C C . PRO A 1 140 ? -21.734 39.75 13.992 1 92.69 140 PRO A C 1
ATOM 1086 O O . PRO A 1 140 ? -21.547 38.625 14.438 1 92.69 140 PRO A O 1
ATOM 1089 N N . HIS A 1 141 ? -22.859 40.156 13.266 1 93 141 HIS A N 1
ATOM 1090 C CA . HIS A 1 141 ? -23.75 39.125 12.703 1 93 141 HIS A CA 1
ATOM 1091 C C . HIS A 1 141 ? -23.125 38.438 11.5 1 93 141 HIS A C 1
ATOM 1093 O O . HIS A 1 141 ? -22.812 39.094 10.492 1 93 141 HIS A O 1
ATOM 1099 N N . GLN A 1 142 ? -22.891 37.188 11.625 1 97 142 GLN A N 1
ATOM 1100 C CA . GLN A 1 142 ? -22.297 36.406 10.531 1 97 142 GLN A CA 1
ATOM 1101 C C . GLN A 1 142 ? -22.844 35 10.516 1 97 142 GLN A C 1
ATOM 1103 O O . GLN A 1 142 ? -23.297 34.469 11.539 1 97 142 GLN A O 1
ATOM 1108 N N . ALA A 1 143 ? -22.906 34.438 9.383 1 98.31 143 ALA A N 1
ATOM 1109 C CA . ALA A 1 143 ? -23.047 33 9.188 1 98.31 143 ALA A CA 1
ATOM 1110 C C . ALA A 1 143 ? -22.016 32.469 8.195 1 98.31 143 ALA A C 1
ATOM 1112 O O . ALA A 1 143 ? -21.766 33.094 7.16 1 98.31 143 ALA A O 1
ATOM 1113 N N . TRP A 1 144 ? -21.328 31.469 8.531 1 98.25 144 TRP A N 1
ATOM 1114 C CA . TRP A 1 144 ? -20.312 30.922 7.625 1 98.25 144 TRP A CA 1
ATOM 1115 C C . TRP A 1 144 ? -20.281 29.406 7.711 1 98.25 144 TRP A C 1
ATOM 1117 O O . TRP A 1 144 ? -20.75 28.828 8.688 1 98.25 144 TRP A O 1
ATOM 1127 N N . THR A 1 145 ? -19.75 28.781 6.637 1 98.31 145 THR A N 1
ATOM 1128 C CA . THR A 1 145 ? -19.688 27.328 6.547 1 98.31 145 THR A CA 1
ATOM 1129 C C . THR A 1 145 ? -18.266 26.828 6.797 1 98.31 145 THR A C 1
ATOM 1131 O O . THR A 1 145 ? -17.297 27.578 6.594 1 98.31 145 THR A O 1
ATOM 1134 N N . GLN A 1 146 ? -18.141 25.703 7.309 1 97.12 146 GLN A N 1
ATOM 1135 C CA . GLN A 1 146 ? -16.938 24.875 7.402 1 97.12 146 GLN A CA 1
ATOM 1136 C C . GLN A 1 146 ? -17.234 23.438 7.035 1 97.12 146 GLN A C 1
ATOM 1138 O O . GLN A 1 146 ? -17.891 22.719 7.797 1 97.12 146 GLN A O 1
ATOM 1143 N N . GLY A 1 147 ? -16.656 22.984 5.84 1 96.81 147 GLY A N 1
ATOM 1144 C CA . GLY A 1 147 ? -17.078 21.719 5.301 1 96.81 147 GLY A CA 1
ATOM 1145 C C . GLY A 1 147 ? -16.094 20.594 5.57 1 96.81 147 GLY A C 1
ATOM 1146 O O . GLY A 1 147 ? -16.453 19.406 5.469 1 96.81 147 GLY A O 1
ATOM 1147 N N . GLN A 1 148 ? -14.883 20.922 5.824 1 94.94 148 GLN A N 1
ATOM 1148 C CA . GLN A 1 148 ? -13.875 19.906 6.086 1 94.94 148 GLN A CA 1
ATOM 1149 C C . GLN A 1 148 ? -14.047 19.312 7.48 1 94.94 148 GLN A C 1
ATOM 1151 O O . GLN A 1 148 ? -14.18 20.047 8.461 1 94.94 148 GLN A O 1
ATOM 1156 N N . ASP A 1 149 ? -14.062 17.938 7.668 1 92.56 149 ASP A N 1
ATOM 1157 C CA . ASP A 1 149 ? -13.703 16.969 6.641 1 92.56 149 ASP A CA 1
ATOM 1158 C C . ASP A 1 149 ? -14.938 16.516 5.863 1 92.56 149 ASP A C 1
ATOM 1160 O O . ASP A 1 149 ? -14.852 16.234 4.664 1 92.56 149 ASP A O 1
ATOM 1164 N N . ILE A 1 150 ? -16.062 16.375 6.531 1 95.75 150 ILE A N 1
ATOM 1165 C CA . ILE A 1 150 ? -17.297 15.906 5.906 1 95.75 150 ILE A CA 1
ATOM 1166 C C . ILE A 1 150 ? -18.5 16.609 6.539 1 95.75 150 ILE A C 1
ATOM 1168 O O . ILE A 1 150 ? -19.469 15.953 6.938 1 95.75 150 ILE A O 1
ATOM 1172 N N . ASP A 1 151 ? -18.453 17.891 6.57 1 96.94 151 ASP A N 1
ATOM 1173 C CA . ASP A 1 151 ? -19.516 18.594 7.297 1 96.94 151 ASP A CA 1
ATOM 1174 C C . ASP A 1 151 ? -20.469 19.297 6.34 1 96.94 151 ASP A C 1
ATOM 1176 O O . ASP A 1 151 ? -21.406 19.984 6.77 1 96.94 151 ASP A O 1
ATOM 1180 N N . ALA A 1 152 ? -20.203 19.141 5.023 1 98.06 152 ALA A N 1
ATOM 1181 C CA . ALA A 1 152 ? -21.203 19.641 4.082 1 98.06 152 ALA A CA 1
ATOM 1182 C C . ALA A 1 152 ? -22.562 19 4.316 1 98.06 152 ALA A C 1
ATOM 1184 O O . ALA A 1 152 ? -23.594 19.656 4.18 1 98.06 152 ALA A O 1
ATOM 1185 N N . ARG A 1 153 ? -22.562 17.812 4.734 1 98.06 153 ARG A N 1
ATOM 1186 C CA . ARG A 1 153 ? -23.734 16.984 4.973 1 98.06 153 ARG A CA 1
ATOM 1187 C C . ARG A 1 153 ? -24.609 17.594 6.07 1 98.06 153 ARG A C 1
ATOM 1189 O O . ARG A 1 153 ? -25.766 17.203 6.23 1 98.06 153 ARG A O 1
ATOM 1196 N N . ALA A 1 154 ? -24.125 18.562 6.789 1 97.44 154 ALA A N 1
ATOM 1197 C CA . ALA A 1 154 ? -24.828 19.125 7.934 1 97.44 154 ALA A CA 1
ATOM 1198 C C . ALA A 1 154 ? -25.609 20.375 7.535 1 97.44 154 ALA A C 1
ATOM 1200 O O . ALA A 1 154 ? -26.375 20.922 8.336 1 97.44 154 ALA A O 1
ATOM 1201 N N . TRP A 1 155 ? -25.453 20.844 6.238 1 96.94 155 TRP A N 1
ATOM 1202 C CA . TRP A 1 155 ? -26.25 22.031 5.902 1 96.94 155 TRP A CA 1
ATOM 1203 C C . TRP A 1 155 ? -26.922 21.859 4.551 1 96.94 155 TRP A C 1
ATOM 1205 O O . TRP A 1 155 ? -27.828 22.609 4.207 1 96.94 155 TRP A O 1
ATOM 1215 N N . PHE A 1 156 ? -26.547 20.812 3.73 1 98.38 156 PHE A N 1
ATOM 1216 C CA . PHE A 1 156 ? -27.328 20.422 2.562 1 98.38 156 PHE A CA 1
ATOM 1217 C C . PHE A 1 156 ? -27.125 18.938 2.258 1 98.38 156 PHE A C 1
ATOM 1219 O O . PHE A 1 156 ? -26.078 18.375 2.568 1 98.38 156 PHE A O 1
ATOM 1226 N N . PRO A 1 157 ? -28.219 18.281 1.68 1 98.5 157 PRO A N 1
ATOM 1227 C CA . PRO A 1 157 ? -28.031 16.875 1.279 1 98.5 157 PRO A CA 1
ATOM 1228 C C . PRO A 1 157 ? -27.031 16.719 0.13 1 98.5 157 PRO A C 1
ATOM 1230 O O . PRO A 1 157 ? -27.125 17.438 -0.873 1 98.5 157 PRO A O 1
ATOM 1233 N N . CYS A 1 158 ? -26.047 15.828 0.279 1 97.44 158 CYS A N 1
ATOM 1234 C CA . CYS A 1 158 ? -25.016 15.68 -0.743 1 97.44 158 CYS A CA 1
ATOM 1235 C C . CYS A 1 158 ? -24.344 14.32 -0.647 1 97.44 158 CYS A C 1
ATOM 1237 O O . CYS A 1 158 ? -24.781 13.453 0.113 1 97.44 158 CYS A O 1
ATOM 1239 N N . LEU A 1 159 ? -23.469 14.062 -1.543 1 97.25 159 LEU A N 1
ATOM 1240 C CA . LEU A 1 159 ? -22.547 12.938 -1.489 1 97.25 159 LEU A CA 1
ATOM 1241 C C . LEU A 1 159 ? -21.188 13.383 -0.945 1 97.25 159 LEU A C 1
ATOM 1243 O O . LEU A 1 159 ? -20.281 13.688 -1.716 1 97.25 159 LEU A O 1
ATOM 1247 N N . ASP A 1 160 ? -21.062 13.305 0.361 1 96.62 160 ASP A N 1
ATOM 1248 C CA . ASP A 1 160 ? -20.047 14.062 1.074 1 96.62 160 ASP A CA 1
ATOM 1249 C C . ASP A 1 160 ? -18.734 13.281 1.149 1 96.62 160 ASP A C 1
ATOM 1251 O O . ASP A 1 160 ? -18.312 12.867 2.232 1 96.62 160 ASP A O 1
ATOM 1255 N N . THR A 1 161 ? -18.062 13.102 0.094 1 94.88 161 THR A N 1
ATOM 1256 C CA . THR A 1 161 ? -16.719 12.547 -0.006 1 94.88 161 THR A CA 1
ATOM 1257 C C . THR A 1 161 ? -15.867 13.367 -0.958 1 94.88 161 THR A C 1
ATOM 1259 O O . THR A 1 161 ? -16.375 13.938 -1.927 1 94.88 161 THR A O 1
ATOM 1262 N N . PRO A 1 162 ? -14.609 13.461 -0.697 1 96.19 162 PRO A N 1
ATOM 1263 C CA . PRO A 1 162 ? -13.781 14.367 -1.5 1 96.19 162 PRO A CA 1
ATOM 1264 C C . PRO A 1 162 ? -13.742 13.977 -2.977 1 96.19 162 PRO A C 1
ATOM 1266 O O . PRO A 1 162 ? -13.516 14.828 -3.838 1 96.19 162 PRO A O 1
ATOM 1269 N N . ALA A 1 163 ? -14.055 12.75 -3.305 1 94.5 163 ALA A N 1
ATOM 1270 C CA . ALA A 1 163 ? -13.914 12.266 -4.676 1 94.5 163 ALA A CA 1
ATOM 1271 C C . ALA A 1 163 ? -15.172 12.547 -5.492 1 94.5 163 ALA A C 1
ATOM 1273 O O . ALA A 1 163 ? -15.195 12.312 -6.703 1 94.5 163 ALA A O 1
ATOM 1274 N N . GLN A 1 164 ? -16.25 13.055 -4.891 1 95.88 164 GLN A N 1
ATOM 1275 C CA . GLN A 1 164 ? -17.484 13.398 -5.586 1 95.88 164 GLN A CA 1
ATOM 1276 C C . GLN A 1 164 ? -17.5 14.867 -5.996 1 95.88 164 GLN A C 1
ATOM 1278 O O . GLN A 1 164 ? -18.25 15.672 -5.434 1 95.88 164 GLN A O 1
ATOM 1283 N N . LYS A 1 165 ? -16.766 15.133 -7.047 1 97.12 165 LYS A N 1
ATOM 1284 C CA . LYS A 1 165 ? -16.688 16.516 -7.52 1 97.12 165 LYS A CA 1
ATOM 1285 C C . LYS A 1 165 ? -17.844 16.844 -8.453 1 97.12 165 LYS A C 1
ATOM 1287 O O . LYS A 1 165 ? -18.266 16 -9.258 1 97.12 165 LYS A O 1
ATOM 1292 N N . ALA A 1 166 ? -18.406 18.016 -8.312 1 98.06 166 ALA A N 1
ATOM 1293 C CA . ALA A 1 166 ? -19.516 18.484 -9.141 1 98.06 166 ALA A CA 1
ATOM 1294 C C . ALA A 1 166 ? -19.453 20 -9.32 1 98.06 166 ALA A C 1
ATOM 1296 O O . ALA A 1 166 ? -18.781 20.703 -8.547 1 98.06 166 ALA A O 1
ATOM 1297 N N . THR A 1 167 ? -20.094 20.484 -10.391 1 98.38 167 THR A N 1
ATOM 1298 C CA . THR A 1 167 ? -20.359 21.906 -10.453 1 98.38 167 THR A CA 1
ATOM 1299 C C . THR A 1 167 ? -21.438 22.297 -9.453 1 98.38 167 THR A C 1
ATOM 1301 O O . THR A 1 167 ? -22.188 21.453 -8.969 1 98.38 167 THR A O 1
ATOM 1304 N N . SER A 1 168 ? -21.438 23.594 -9.07 1 98.62 168 SER A N 1
ATOM 1305 C CA . SER A 1 168 ? -22.406 23.938 -8.023 1 98.62 168 SER A CA 1
ATOM 1306 C C . SER A 1 168 ? -22.938 25.344 -8.219 1 98.62 168 SER A C 1
ATOM 1308 O O . SER A 1 168 ? -22.328 26.156 -8.922 1 98.62 168 SER A O 1
ATOM 1310 N N . GLU A 1 169 ? -24.141 25.609 -7.648 1 98.69 169 GLU A N 1
ATOM 1311 C CA . GLU A 1 169 ? -24.75 26.922 -7.473 1 98.69 169 GLU A CA 1
ATOM 1312 C C . GLU A 1 169 ? -25.266 27.094 -6.043 1 98.69 169 GLU A C 1
ATOM 1314 O O . GLU A 1 169 ? -25.812 26.172 -5.453 1 98.69 169 GLU A O 1
ATOM 1319 N N . VAL A 1 170 ? -24.984 28.219 -5.562 1 98.94 170 VAL A N 1
ATOM 1320 C CA . VAL A 1 170 ? -25.531 28.578 -4.258 1 98.94 170 VAL A CA 1
ATOM 1321 C C . VAL A 1 170 ? -26.375 29.844 -4.387 1 98.94 170 VAL A C 1
ATOM 1323 O O . VAL A 1 170 ? -25.859 30.891 -4.801 1 98.94 170 VAL A O 1
ATOM 1326 N N . ILE A 1 171 ? -27.641 29.75 -4.148 1 98.88 171 ILE A N 1
ATOM 1327 C CA . ILE A 1 171 ? -28.578 30.859 -4.117 1 98.88 171 ILE A CA 1
ATOM 1328 C C . ILE A 1 171 ? -29.047 31.109 -2.682 1 98.88 171 ILE A C 1
ATOM 1330 O O . ILE A 1 171 ? -29.859 30.359 -2.145 1 98.88 171 ILE A O 1
ATOM 1334 N N . ALA A 1 172 ? -28.562 32.156 -2.078 1 98.88 172 ALA A N 1
ATOM 1335 C CA . ALA A 1 172 ? -28.797 32.406 -0.658 1 98.88 172 ALA A CA 1
ATOM 1336 C C . ALA A 1 172 ? -29.625 33.688 -0.45 1 98.88 172 ALA A C 1
ATOM 1338 O O . ALA A 1 172 ? -29.391 34.688 -1.12 1 98.88 172 ALA A O 1
ATOM 1339 N N . THR A 1 173 ? -30.578 33.594 0.418 1 98.81 173 THR A N 1
ATOM 1340 C CA . THR A 1 173 ? -31.391 34.75 0.812 1 98.81 173 THR A CA 1
ATOM 1341 C C . THR A 1 173 ? -31.172 35.094 2.281 1 98.81 173 THR A C 1
ATOM 1343 O O . THR A 1 173 ? -31.188 34.219 3.145 1 98.81 173 THR A O 1
ATOM 1346 N N . PHE A 1 174 ? -31.016 36.344 2.609 1 98.5 174 PHE A N 1
ATOM 1347 C CA . PHE A 1 174 ? -30.672 36.844 3.941 1 98.5 174 PHE A CA 1
ATOM 1348 C C . PHE A 1 174 ? -31.078 38.281 4.102 1 98.5 174 PHE A C 1
ATOM 1350 O O . PHE A 1 174 ? -31.609 38.906 3.174 1 98.5 174 PHE A O 1
ATOM 1357 N N . PRO A 1 175 ? -30.891 38.938 5.305 1 97.12 175 PRO A N 1
ATOM 1358 C CA . PRO A 1 175 ? -31.266 40.344 5.5 1 97.12 175 PRO A CA 1
ATOM 1359 C C . PRO A 1 175 ? -30.531 41.281 4.562 1 97.12 175 PRO A C 1
ATOM 1361 O O . PRO A 1 175 ? -29.328 41.094 4.312 1 97.12 175 PRO A O 1
ATOM 1364 N N . GLU A 1 176 ? -31.125 42.344 4.051 1 96.38 176 GLU A N 1
ATOM 1365 C CA . GLU A 1 176 ? -30.672 43.156 2.936 1 96.38 176 GLU A CA 1
ATOM 1366 C C . GLU A 1 176 ? -29.406 43.938 3.309 1 96.38 176 GLU A C 1
ATOM 1368 O O . GLU A 1 176 ? -28.609 44.281 2.438 1 96.38 176 GLU A O 1
ATOM 1373 N N . ALA A 1 177 ? -29.172 44.188 4.516 1 94.75 177 ALA A N 1
ATOM 1374 C CA . ALA A 1 177 ? -28.031 44.969 4.941 1 94.75 177 ALA A CA 1
ATOM 1375 C C . ALA A 1 177 ? -26.734 44.188 4.836 1 94.75 177 ALA A C 1
ATOM 1377 O O . ALA A 1 177 ? -25.641 44.781 4.875 1 94.75 177 ALA A O 1
ATOM 1378 N N . MET A 1 178 ? -26.812 42.906 4.691 1 97.06 178 MET A N 1
ATOM 1379 C CA . MET A 1 178 ? -25.656 42 4.656 1 97.06 178 MET A CA 1
ATOM 1380 C C . MET A 1 178 ? -25.25 41.719 3.219 1 97.06 178 MET A C 1
ATOM 1382 O O . MET A 1 178 ? -25.906 42.156 2.273 1 97.06 178 MET A O 1
ATOM 1386 N N . THR A 1 179 ? -24.109 41.062 3.094 1 97.62 179 THR A N 1
ATOM 1387 C CA . THR A 1 179 ? -23.625 40.531 1.836 1 97.62 179 THR A CA 1
ATOM 1388 C C . THR A 1 179 ? -23.109 39.094 2.035 1 97.62 179 THR A C 1
ATOM 1390 O O . THR A 1 179 ? -23.109 38.594 3.158 1 97.62 179 THR A O 1
ATOM 1393 N N . SER A 1 180 ? -22.844 38.438 0.893 1 98.44 180 SER A N 1
ATOM 1394 C CA . SER A 1 180 ? -22.375 37.062 0.997 1 98.44 180 SER A CA 1
ATOM 1395 C C . SER A 1 180 ? -21.188 36.812 0.085 1 98.44 180 SER A C 1
ATOM 1397 O O . SER A 1 180 ? -20.828 37.656 -0.74 1 98.44 180 SER A O 1
ATOM 1399 N N . LEU A 1 181 ? -20.469 35.75 0.338 1 98.69 181 LEU A N 1
ATOM 1400 C CA . LEU A 1 181 ? -19.453 35.156 -0.524 1 98.69 181 LEU A CA 1
ATOM 1401 C C . LEU A 1 181 ? -19.656 33.656 -0.669 1 98.69 181 LEU A C 1
ATOM 1403 O O . LEU A 1 181 ? -19.906 32.969 0.32 1 98.69 181 LEU A O 1
ATOM 1407 N N . SER A 1 182 ? -19.625 33.188 -1.886 1 98.75 182 SER A N 1
ATOM 1408 C CA . SER A 1 182 ? -19.656 31.766 -2.199 1 98.75 182 SER A CA 1
ATOM 1409 C C . SER A 1 182 ? -18.719 31.438 -3.357 1 98.75 182 SER A C 1
ATOM 1411 O O . SER A 1 182 ? -17.922 32.281 -3.768 1 98.75 182 SER A O 1
ATOM 1413 N N . ASN A 1 183 ? -18.75 30.203 -3.859 1 98.75 183 ASN A N 1
ATOM 1414 C CA . ASN A 1 183 ? -17.828 29.734 -4.883 1 98.75 183 ASN A CA 1
ATOM 1415 C C . ASN A 1 183 ? -18.141 30.344 -6.246 1 98.75 183 ASN A C 1
ATOM 1417 O O . ASN A 1 183 ? -19.312 30.484 -6.613 1 98.75 183 ASN A O 1
ATOM 1421 N N . GLY A 1 184 ? -17.109 30.688 -6.98 1 98.31 184 GLY A N 1
ATOM 1422 C CA . GLY A 1 184 ? -17.266 31.047 -8.375 1 98.31 184 GLY A CA 1
ATOM 1423 C C . GLY A 1 184 ? -17.672 32.5 -8.57 1 98.31 184 GLY A C 1
ATOM 1424 O O . GLY A 1 184 ? -17.109 33.406 -7.934 1 98.31 184 GLY A O 1
ATOM 1425 N N . THR A 1 185 ? -18.641 32.688 -9.445 1 97.88 185 THR A N 1
ATOM 1426 C CA . THR A 1 185 ? -19 34.031 -9.859 1 97.88 185 THR A CA 1
ATOM 1427 C C . THR A 1 185 ? -20.391 34.438 -9.352 1 97.88 185 THR A C 1
ATOM 1429 O O . THR A 1 185 ? -21.297 33.594 -9.336 1 97.88 185 THR A O 1
ATOM 1432 N N . LEU A 1 186 ? -20.516 35.688 -8.938 1 98.12 186 LEU A N 1
ATOM 1433 C CA . LEU A 1 186 ? -21.812 36.219 -8.594 1 98.12 186 LEU A CA 1
ATOM 1434 C C . LEU A 1 186 ? -22.641 36.5 -9.844 1 98.12 186 LEU A C 1
ATOM 1436 O O . LEU A 1 186 ? -22.344 37.406 -10.609 1 98.12 186 LEU A O 1
ATOM 1440 N N . GLU A 1 187 ? -23.719 35.75 -10.016 1 98.19 187 GLU A N 1
ATOM 1441 C CA . GLU A 1 187 ? -24.547 35.812 -11.227 1 98.19 187 GLU A CA 1
ATOM 1442 C C . GLU A 1 187 ? -25.641 36.875 -11.078 1 98.19 187 GLU A C 1
ATOM 1444 O O . GLU A 1 187 ? -26.062 37.5 -12.055 1 98.19 187 GLU A O 1
ATOM 1449 N N . SER A 1 188 ? -26.188 36.938 -9.891 1 98.25 188 SER A N 1
ATOM 1450 C CA . SER A 1 188 ? -27.25 37.906 -9.641 1 98.25 188 SER A CA 1
ATOM 1451 C C . SER A 1 188 ? -27.266 38.344 -8.18 1 98.25 188 SER A C 1
ATOM 1453 O O . SER A 1 188 ? -26.812 37.594 -7.301 1 98.25 188 SER A O 1
ATOM 1455 N N . ASP A 1 189 ? -27.703 39.531 -7.926 1 98.19 189 ASP A N 1
ATOM 1456 C CA . ASP A 1 189 ? -27.875 40.188 -6.637 1 98.19 189 ASP A CA 1
ATOM 1457 C C . ASP A 1 189 ? -29.172 41 -6.613 1 98.19 189 ASP A C 1
ATOM 1459 O O . ASP A 1 189 ? -29.266 42.031 -7.246 1 98.19 189 ASP A O 1
ATOM 1463 N N . ARG A 1 190 ? -30.125 40.5 -5.84 1 98.06 190 ARG A N 1
ATOM 1464 C CA . ARG A 1 190 ? -31.453 41.125 -5.844 1 98.06 190 ARG A CA 1
ATOM 1465 C C . ARG A 1 190 ? -31.906 41.438 -4.426 1 98.06 190 ARG A C 1
ATOM 1467 O O . ARG A 1 190 ? -31.672 40.656 -3.506 1 98.06 190 ARG A O 1
ATOM 1474 N N . VAL A 1 191 ? -32.531 42.531 -4.273 1 97.44 191 VAL A N 1
ATOM 1475 C CA . VAL A 1 191 ? -33.125 42.938 -2.998 1 97.44 191 VAL A CA 1
ATOM 1476 C C . VAL A 1 191 ? -34.625 43.062 -3.143 1 97.44 191 VAL A C 1
ATOM 1478 O O . VAL A 1 191 ? -35.125 43.688 -4.09 1 97.44 191 VAL A O 1
ATOM 1481 N N . HIS A 1 192 ? -35.375 42.438 -2.283 1 95.44 192 HIS A N 1
ATOM 1482 C CA . HIS A 1 192 ? -36.844 42.5 -2.281 1 95.44 192 HIS A CA 1
ATOM 1483 C C . HIS A 1 192 ? -37.375 42.375 -0.865 1 95.44 192 HIS A C 1
ATOM 1485 O O . HIS A 1 192 ? -37.062 41.438 -0.145 1 95.44 192 HIS A O 1
ATOM 1491 N N . ASP A 1 193 ? -38.25 43.344 -0.401 1 94.62 193 ASP A N 1
ATOM 1492 C CA . ASP A 1 193 ? -39 43.281 0.856 1 94.62 193 ASP A CA 1
ATOM 1493 C C . ASP A 1 193 ? -38.031 43.094 2.041 1 94.62 193 ASP A C 1
ATOM 1495 O O . ASP A 1 193 ? -38.219 42.188 2.855 1 94.62 193 ASP A O 1
ATOM 1499 N N . GLY A 1 194 ? -37 43.781 2.014 1 95.06 194 GLY A N 1
ATOM 1500 C CA . GLY A 1 194 ? -36.094 43.781 3.143 1 95.06 194 GLY A CA 1
ATOM 1501 C C . GLY A 1 194 ? -35.156 42.562 3.152 1 95.06 194 GLY A C 1
ATOM 1502 O O . GLY A 1 194 ? -34.406 42.375 4.113 1 95.06 194 GLY A O 1
ATOM 1503 N N . ARG A 1 195 ? -35.188 41.781 2.1 1 97.38 195 ARG A N 1
ATOM 1504 C CA . ARG A 1 195 ? -34.312 40.625 1.959 1 97.38 195 ARG A CA 1
ATOM 1505 C C . ARG A 1 195 ? -33.438 40.719 0.712 1 97.38 195 ARG A C 1
ATOM 1507 O O . ARG A 1 195 ? -33.844 41.312 -0.289 1 97.38 195 ARG A O 1
ATOM 1514 N N . ARG A 1 196 ? -32.25 40.219 0.777 1 98.19 196 ARG A N 1
ATOM 1515 C CA . ARG A 1 196 ? -31.297 40.156 -0.333 1 98.19 196 ARG A CA 1
ATOM 1516 C C . ARG A 1 196 ? -31.031 38.719 -0.756 1 98.19 196 ARG A C 1
ATOM 1518 O O . ARG A 1 196 ? -30.859 37.844 0.091 1 98.19 196 ARG A O 1
ATOM 1525 N N . THR A 1 197 ? -31.141 38.406 -2.027 1 98.69 197 THR A N 1
ATOM 1526 C CA . THR A 1 197 ? -30.828 37.094 -2.59 1 98.69 197 THR A CA 1
ATOM 1527 C C . THR A 1 197 ? -29.641 37.188 -3.543 1 98.69 197 THR A C 1
ATOM 1529 O O . THR A 1 197 ? -29.688 37.938 -4.531 1 98.69 197 THR A O 1
ATOM 1532 N N . GLN A 1 198 ? -28.562 36.469 -3.27 1 98.81 198 GLN A N 1
ATOM 1533 C CA . GLN A 1 198 ? -27.391 36.438 -4.121 1 98.81 198 GLN A CA 1
ATOM 1534 C C . GLN A 1 198 ? -27.172 35.031 -4.684 1 98.81 198 GLN A C 1
ATOM 1536 O O . GLN A 1 198 ? -27.344 34.031 -3.975 1 98.81 198 GLN A O 1
ATOM 1541 N N . HIS A 1 199 ? -26.938 34.969 -6.008 1 98.81 199 HIS A N 1
ATOM 1542 C CA . HIS A 1 199 ? -26.75 33.75 -6.758 1 98.81 199 HIS A CA 1
ATOM 1543 C C . HIS A 1 199 ? -25.312 33.594 -7.23 1 98.81 199 HIS A C 1
ATOM 1545 O O . HIS A 1 199 ? -24.844 34.375 -8.078 1 98.81 199 HIS A O 1
ATOM 1551 N N . TYR A 1 200 ? -24.578 32.594 -6.672 1 98.81 200 TYR A N 1
ATOM 1552 C CA . TYR A 1 200 ? -23.219 32.25 -7.098 1 98.81 200 TYR A CA 1
ATOM 1553 C C . TYR A 1 200 ? -23.219 30.969 -7.926 1 98.81 200 TYR A C 1
ATOM 1555 O O . TYR A 1 200 ? -23.969 30.047 -7.652 1 98.81 200 TYR A O 1
ATOM 1563 N N . ARG A 1 201 ? -22.266 30.922 -8.906 1 98.5 201 ARG A N 1
ATOM 1564 C CA . ARG A 1 201 ? -22.125 29.75 -9.766 1 98.5 201 ARG A CA 1
ATOM 1565 C C . ARG A 1 201 ? -20.672 29.328 -9.891 1 98.5 201 ARG A C 1
ATOM 1567 O O . ARG A 1 201 ? -19.812 30.141 -10.258 1 98.5 201 ARG A O 1
ATOM 1574 N N . MET A 1 202 ? -20.391 28.125 -9.562 1 98.19 202 MET A N 1
ATOM 1575 C CA . MET A 1 202 ? -19.109 27.469 -9.781 1 98.19 202 MET A CA 1
ATOM 1576 C C . MET A 1 202 ? -19.172 26.547 -10.992 1 98.19 202 MET A C 1
ATOM 1578 O O . MET A 1 202 ? -19.672 25.422 -10.891 1 98.19 202 MET A O 1
ATOM 1582 N N . ALA A 1 203 ? -18.516 26.875 -12.078 1 96.75 203 ALA A N 1
ATOM 1583 C CA . ALA A 1 203 ? -18.672 26.203 -13.359 1 96.75 203 ALA A CA 1
ATOM 1584 C C . ALA A 1 203 ? -17.781 24.969 -13.461 1 96.75 203 ALA A C 1
ATOM 1586 O O . ALA A 1 203 ? -17.984 24.109 -14.312 1 96.75 203 ALA A O 1
ATOM 1587 N N . GLN A 1 204 ? -16.75 24.891 -12.68 1 97 204 GLN A N 1
ATOM 1588 C CA . GLN A 1 204 ? -15.844 23.75 -12.672 1 97 204 GLN A CA 1
ATOM 1589 C C . GLN A 1 204 ? -16.141 22.812 -11.5 1 97 204 GLN A C 1
ATOM 1591 O O . GLN A 1 204 ? -16.516 23.266 -10.414 1 97 204 GLN A O 1
ATOM 1596 N N . PRO A 1 205 ? -15.945 21.531 -11.695 1 97.56 205 PRO A N 1
ATOM 1597 C CA . PRO A 1 205 ? -16.219 20.594 -10.609 1 97.56 205 PRO A CA 1
ATOM 1598 C C . PRO A 1 205 ? -15.273 20.766 -9.422 1 97.56 205 PRO A C 1
ATOM 1600 O O . PRO A 1 205 ? -14.086 21.031 -9.609 1 97.56 205 PRO A O 1
ATOM 1603 N N . HIS A 1 206 ? -15.742 20.703 -8.289 1 97.62 206 HIS A N 1
ATOM 1604 C CA . HIS A 1 206 ? -15 20.703 -7.035 1 97.62 206 HIS A CA 1
ATOM 1605 C C . HIS A 1 206 ? -15.703 19.859 -5.973 1 97.62 206 HIS A C 1
ATOM 1607 O O . HIS A 1 206 ? -16.844 19.438 -6.168 1 97.62 206 HIS A O 1
ATOM 1613 N N . ALA A 1 207 ? -15.055 19.531 -4.938 1 98 207 ALA A N 1
ATOM 1614 C CA . ALA A 1 207 ? -15.523 18.578 -3.932 1 98 207 ALA A CA 1
ATOM 1615 C C . ALA A 1 207 ? -16.625 19.188 -3.076 1 98 207 ALA A C 1
ATOM 1617 O O . ALA A 1 207 ? -16.656 20.391 -2.855 1 98 207 ALA A O 1
ATOM 1618 N N . PRO A 1 208 ? -17.5 18.359 -2.484 1 97.88 208 PRO A N 1
ATOM 1619 C CA . PRO A 1 208 ? -18.625 18.875 -1.702 1 97.88 208 PRO A CA 1
ATOM 1620 C C . PRO A 1 208 ? -18.188 19.656 -0.469 1 97.88 208 PRO A C 1
ATOM 1622 O O . PRO A 1 208 ? -18.781 20.672 -0.139 1 97.88 208 PRO A O 1
ATOM 1625 N N . TYR A 1 209 ? -17.141 19.203 0.21 1 97.94 209 TYR A N 1
ATOM 1626 C CA . TYR A 1 209 ? -16.734 19.859 1.445 1 97.94 209 TYR A CA 1
ATOM 1627 C C . TYR A 1 209 ? -16.203 21.266 1.166 1 97.94 209 TYR A C 1
ATOM 1629 O O . TYR A 1 209 ? -16.047 22.062 2.084 1 97.94 209 TYR A O 1
ATOM 1637 N N . LEU A 1 210 ? -15.992 21.594 -0.104 1 98.62 210 LEU A N 1
ATOM 1638 C CA . LEU A 1 210 ? -15.445 22.891 -0.502 1 98.62 210 LEU A CA 1
ATOM 1639 C C . LEU A 1 210 ? -16.562 23.859 -0.888 1 98.62 210 LEU A C 1
ATOM 1641 O O . LEU A 1 210 ? -16.312 25.031 -1.128 1 98.62 210 LEU A O 1
ATOM 1645 N N . VAL A 1 211 ? -17.797 23.422 -0.987 1 98.81 211 VAL A N 1
ATOM 1646 C CA . VAL A 1 211 ? -18.922 24.328 -1.184 1 98.81 211 VAL A CA 1
ATOM 1647 C C . VAL A 1 211 ? -19.094 25.203 0.05 1 98.81 211 VAL A C 1
ATOM 1649 O O . VAL A 1 211 ? -19.188 24.703 1.172 1 98.81 211 VAL A O 1
ATOM 1652 N N . THR A 1 212 ? -19.156 26.5 -0.21 1 98.69 212 THR A N 1
ATOM 1653 C CA . THR A 1 212 ? -19.109 27.391 0.946 1 98.69 212 THR A CA 1
ATOM 1654 C C . THR A 1 212 ? -20.141 28.5 0.815 1 98.69 212 THR A C 1
ATOM 1656 O O . THR A 1 212 ? -20.656 28.766 -0.279 1 98.69 212 THR A O 1
ATOM 1659 N N . LEU A 1 213 ? -20.531 29.062 1.914 1 98.88 213 LEU A N 1
ATOM 1660 C CA . LEU A 1 213 ? -21.359 30.25 2.041 1 98.88 213 LEU A CA 1
ATOM 1661 C C . LEU A 1 213 ? -20.969 31.062 3.271 1 98.88 213 LEU A C 1
ATOM 1663 O O . LEU A 1 213 ? -20.891 30.516 4.375 1 98.88 213 LEU A O 1
ATOM 1667 N N . VAL A 1 214 ? -20.641 32.281 3.088 1 98.88 214 VAL A N 1
ATOM 1668 C CA . VAL A 1 214 ? -20.406 33.219 4.156 1 98.88 214 VAL A CA 1
ATOM 1669 C C . VAL A 1 214 ? -21.359 34.438 4 1 98.88 214 VAL A C 1
ATOM 1671 O O . VAL A 1 214 ? -21.438 35.031 2.922 1 98.88 214 VAL A O 1
ATOM 1674 N N . VAL A 1 215 ? -22.125 34.75 5.02 1 98.75 215 VAL A N 1
ATOM 1675 C CA . VAL A 1 215 ? -23.047 35.875 5.023 1 98.75 215 VAL A CA 1
ATOM 1676 C C . VAL A 1 215 ? -22.75 36.781 6.227 1 98.75 215 VAL A C 1
ATOM 1678 O O . VAL A 1 215 ? -22.531 36.281 7.336 1 98.75 215 VAL A O 1
ATOM 1681 N N . GLY A 1 216 ? -22.688 38.094 6.059 1 97.62 216 GLY A N 1
ATOM 1682 C CA . GLY A 1 216 ? -22.484 39 7.18 1 97.62 216 GLY A CA 1
ATOM 1683 C C . GLY A 1 216 ? -22.312 40.438 6.75 1 97.62 216 GLY A C 1
ATOM 1684 O O . GLY A 1 216 ? -22.484 40.781 5.578 1 97.62 216 GLY A O 1
ATOM 1685 N N . GLU A 1 217 ? -22.031 41.25 7.738 1 92.06 217 GLU A N 1
ATOM 1686 C CA . GLU A 1 217 ? -21.656 42.625 7.508 1 92.06 217 GLU A CA 1
ATOM 1687 C C . GLU A 1 217 ? -20.156 42.781 7.273 1 92.06 217 GLU A C 1
ATOM 1689 O O . GLU A 1 217 ? -19.359 42.656 8.211 1 92.06 217 GLU A O 1
ATOM 1694 N N . PHE A 1 218 ? -19.812 43.062 6.008 1 96.94 218 PHE A N 1
ATOM 1695 C CA . PHE A 1 218 ? -18.406 43.125 5.645 1 96.94 218 PHE A CA 1
ATOM 1696 C C . PHE A 1 218 ? -18.094 44.438 4.891 1 96.94 218 PHE A C 1
ATOM 1698 O O . PHE A 1 218 ? -18.984 45.031 4.273 1 96.94 218 PHE A O 1
ATOM 1705 N N . GLU A 1 219 ? -16.891 44.875 5.062 1 96.5 219 GLU A N 1
ATOM 1706 C CA . GLU A 1 219 ? -16.281 45.781 4.086 1 96.5 219 GLU A CA 1
ATOM 1707 C C . GLU A 1 219 ? -15.484 45 3.039 1 96.5 219 GLU A C 1
ATOM 1709 O O . GLU A 1 219 ? -15.102 43.844 3.27 1 96.5 219 GLU A O 1
ATOM 1714 N N . GLU A 1 220 ? -15.281 45.625 1.906 1 96.81 220 GLU A N 1
ATOM 1715 C CA . GLU A 1 220 ? -14.641 44.906 0.813 1 96.81 220 GLU A CA 1
ATOM 1716 C C . GLU A 1 220 ? -13.531 45.75 0.177 1 96.81 220 GLU A C 1
ATOM 1718 O O . GLU A 1 220 ? -13.594 46.969 0.17 1 96.81 220 GLU A O 1
ATOM 1723 N N . ALA A 1 221 ? -12.5 45.094 -0.233 1 98.06 221 ALA A N 1
ATOM 1724 C CA . ALA A 1 221 ? -11.445 45.625 -1.08 1 98.06 221 ALA A CA 1
ATOM 1725 C C . ALA A 1 221 ? -11.164 44.719 -2.268 1 98.06 221 ALA A C 1
ATOM 1727 O O . ALA A 1 221 ? -11.406 43.5 -2.201 1 98.06 221 ALA A O 1
ATOM 1728 N N . THR A 1 222 ? -10.742 45.281 -3.398 1 97.56 222 THR A N 1
ATOM 1729 C CA . THR A 1 222 ? -10.438 44.5 -4.594 1 97.56 222 THR A CA 1
ATOM 1730 C C . THR A 1 222 ? -8.977 44.688 -5.008 1 97.56 222 THR A C 1
ATOM 1732 O O . THR A 1 222 ? -8.336 45.656 -4.605 1 97.56 222 THR A O 1
ATOM 1735 N N . ASP A 1 223 ? -8.453 43.781 -5.668 1 97.62 223 ASP A N 1
ATOM 1736 C CA . ASP A 1 223 ? -7.098 43.75 -6.211 1 97.62 223 ASP A CA 1
ATOM 1737 C C . ASP A 1 223 ? -7.012 42.812 -7.422 1 97.62 223 ASP A C 1
ATOM 1739 O O . ASP A 1 223 ? -8.031 42.312 -7.895 1 97.62 223 ASP A O 1
ATOM 1743 N N . THR A 1 224 ? -5.859 42.75 -8.047 1 97.75 224 THR A N 1
ATOM 1744 C CA . THR A 1 224 ? -5.633 41.812 -9.148 1 97.75 224 THR A CA 1
ATOM 1745 C C . THR A 1 224 ? -4.25 41.188 -9.047 1 97.75 224 THR A C 1
ATOM 1747 O O . THR A 1 224 ? -3.311 41.812 -8.547 1 97.75 224 THR A O 1
ATOM 1750 N N . ALA A 1 225 ? -4.098 40.031 -9.422 1 97.94 225 ALA A N 1
ATOM 1751 C CA . ALA A 1 225 ? -2.838 39.344 -9.68 1 97.94 225 ALA A CA 1
ATOM 1752 C C . ALA A 1 225 ? -2.725 38.938 -11.141 1 97.94 225 ALA A C 1
ATOM 1754 O O . ALA A 1 225 ? -3.164 37.844 -11.531 1 97.94 225 ALA A O 1
ATOM 1755 N N . GLY A 1 226 ? -2.055 39.719 -11.922 1 96.31 226 GLY A N 1
ATOM 1756 C CA . GLY A 1 226 ? -2.152 39.531 -13.359 1 96.31 226 GLY A CA 1
ATOM 1757 C C . GLY A 1 226 ? -3.574 39.625 -13.883 1 96.31 226 GLY A C 1
ATOM 1758 O O . GLY A 1 226 ? -4.234 40.656 -13.711 1 96.31 226 GLY A O 1
ATOM 1759 N N . THR A 1 227 ? -4.039 38.469 -14.352 1 95.62 227 THR A N 1
ATOM 1760 C CA . THR A 1 227 ? -5.383 38.469 -14.922 1 95.62 227 THR A CA 1
ATOM 1761 C C . THR A 1 227 ? -6.391 37.938 -13.906 1 95.62 227 THR A C 1
ATOM 1763 O O . THR A 1 227 ? -7.586 37.844 -14.195 1 95.62 227 THR A O 1
ATOM 1766 N N . VAL A 1 228 ? -5.969 37.625 -12.727 1 97.75 228 VAL A N 1
ATOM 1767 C CA . VAL A 1 228 ? -6.836 37 -11.719 1 97.75 228 VAL A CA 1
ATOM 1768 C C . VAL A 1 228 ? -7.445 38.094 -10.844 1 97.75 228 VAL A C 1
ATOM 1770 O O . VAL A 1 228 ? -6.734 38.781 -10.086 1 97.75 228 VAL A O 1
ATOM 1773 N N . PRO A 1 229 ? -8.75 38.312 -10.898 1 98.31 229 PRO A N 1
ATOM 1774 C CA . PRO A 1 229 ? -9.367 39.281 -9.969 1 98.31 229 PRO A CA 1
ATOM 1775 C C . PRO A 1 229 ? -9.312 38.812 -8.523 1 98.31 229 PRO A C 1
ATOM 1777 O O . PRO A 1 229 ? -9.555 37.625 -8.242 1 98.31 229 PRO A O 1
ATOM 1780 N N . LEU A 1 230 ? -8.961 39.656 -7.641 1 98.62 230 LEU A N 1
ATOM 1781 C CA . LEU A 1 230 ? -8.922 39.375 -6.211 1 98.62 230 LEU A CA 1
ATOM 1782 C C . LEU A 1 230 ? -9.953 40.219 -5.461 1 98.62 230 LEU A C 1
ATOM 1784 O O . LEU A 1 230 ? -10.18 41.375 -5.801 1 98.62 230 LEU A O 1
ATOM 1788 N N . ARG A 1 231 ? -10.586 39.625 -4.512 1 98.38 231 ARG A N 1
ATOM 1789 C CA . ARG A 1 231 ? -11.562 40.281 -3.645 1 98.38 231 ARG A CA 1
ATOM 1790 C C . ARG A 1 231 ? -11.32 39.938 -2.184 1 98.38 231 ARG A C 1
ATOM 1792 O O . ARG A 1 231 ? -11.078 38.75 -1.857 1 98.38 231 ARG A O 1
ATOM 1799 N N . TYR A 1 232 ? -11.289 40.938 -1.314 1 98.62 232 TYR A N 1
ATOM 1800 C CA . TYR A 1 232 ? -11.094 40.75 0.116 1 98.62 232 TYR A CA 1
ATOM 1801 C C . TYR A 1 232 ? -12.289 41.25 0.91 1 98.62 232 TYR A C 1
ATOM 1803 O O . TYR A 1 232 ? -12.703 42.406 0.751 1 98.62 232 TYR A O 1
ATOM 1811 N N . LEU A 1 233 ? -12.883 40.406 1.7 1 98.69 233 LEU A N 1
ATOM 1812 C CA . LEU A 1 233 ? -13.953 40.781 2.617 1 98.69 233 LEU A CA 1
ATOM 1813 C C . LEU A 1 233 ? -13.484 40.688 4.066 1 98.69 233 LEU A C 1
ATOM 1815 O O . LEU A 1 233 ? -12.828 39.719 4.449 1 98.69 233 LEU A O 1
ATOM 1819 N N . PHE A 1 234 ? -13.727 41.75 4.871 1 97.88 234 PHE A N 1
ATOM 1820 C CA . PHE A 1 234 ? -13.281 41.781 6.262 1 97.88 234 PHE A CA 1
ATOM 1821 C C . PHE A 1 234 ? -14.266 42.562 7.117 1 97.88 234 PHE A C 1
ATOM 1823 O O . PHE A 1 234 ? -15.07 43.344 6.598 1 97.88 234 PHE A O 1
ATOM 1830 N N . PRO A 1 235 ? -14.273 42.312 8.43 1 95.19 235 PRO A N 1
ATOM 1831 C CA . PRO A 1 235 ? -15.203 43.031 9.297 1 95.19 235 PRO A CA 1
ATOM 1832 C C . PRO A 1 235 ? -15.039 44.562 9.195 1 95.19 235 PRO A C 1
ATOM 1834 O O . PRO A 1 235 ? -13.922 45.062 9.016 1 95.19 235 PRO A O 1
ATOM 1837 N N . LYS A 1 236 ? -16.125 45.281 9.438 1 93.88 236 LYS A N 1
ATOM 1838 C CA . LYS A 1 236 ? -16.125 46.719 9.344 1 93.88 236 LYS A CA 1
ATOM 1839 C C . LYS A 1 236 ? -15.141 47.344 10.328 1 93.88 236 LYS A C 1
ATOM 1841 O O . LYS A 1 236 ? -15.008 46.875 11.461 1 93.88 236 LYS A O 1
ATOM 1846 N N . GLY A 1 237 ? -14.453 48.281 9.852 1 94 237 GLY A N 1
ATOM 1847 C CA . GLY A 1 237 ? -13.539 49.031 10.711 1 94 237 GLY A CA 1
ATOM 1848 C C . GLY A 1 237 ? -12.148 48.438 10.758 1 94 237 GLY A C 1
ATOM 1849 O O . GLY A 1 237 ? -11.266 48.969 11.445 1 94 237 GLY A O 1
ATOM 1850 N N . ARG A 1 238 ? -11.906 47.406 10.031 1 95.69 238 ARG A N 1
ATOM 1851 C CA . ARG A 1 238 ? -10.617 46.75 10.117 1 95.69 238 ARG A CA 1
ATOM 1852 C C . ARG A 1 238 ? -9.891 46.781 8.773 1 95.69 238 ARG A C 1
ATOM 1854 O O . ARG A 1 238 ? -9.078 45.906 8.477 1 95.69 238 ARG A O 1
ATOM 1861 N N . LYS A 1 239 ? -10.125 47.688 7.926 1 97.25 239 LYS A N 1
ATOM 1862 C CA . LYS A 1 239 ? -9.625 47.781 6.555 1 97.25 239 LYS A CA 1
ATOM 1863 C C . LYS A 1 239 ? -8.102 47.781 6.527 1 97.25 239 LYS A C 1
ATOM 1865 O O . LYS A 1 239 ? -7.477 47.031 5.789 1 97.25 239 LYS A O 1
ATOM 1870 N N . GLU A 1 240 ? -7.5 48.594 7.352 1 97.38 240 GLU A N 1
ATOM 1871 C CA . GLU A 1 240 ? -6.047 48.719 7.34 1 97.38 240 GLU A CA 1
ATOM 1872 C C . GLU A 1 240 ? -5.383 47.406 7.758 1 97.38 240 GLU A C 1
ATOM 1874 O O . GLU A 1 240 ? -4.375 47 7.176 1 97.38 240 GLU A O 1
ATOM 1879 N N . ASP A 1 241 ? -5.891 46.781 8.789 1 97.62 241 ASP A N 1
ATOM 1880 C CA . ASP A 1 241 ? -5.375 45.5 9.234 1 97.62 241 ASP A CA 1
ATOM 1881 C C . ASP A 1 241 ? -5.488 44.438 8.133 1 97.62 241 ASP A C 1
ATOM 1883 O O . ASP A 1 241 ? -4.551 43.656 7.902 1 97.62 241 ASP A O 1
ATOM 1887 N N . ALA A 1 242 ? -6.645 44.469 7.441 1 97.88 242 ALA A N 1
ATOM 1888 C CA . ALA A 1 242 ? -6.898 43.469 6.387 1 97.88 242 ALA A CA 1
ATOM 1889 C C . ALA A 1 242 ? -5.941 43.688 5.215 1 97.88 242 ALA A C 1
ATOM 1891 O O . ALA A 1 242 ? -5.379 42.719 4.695 1 97.88 242 ALA A O 1
ATOM 1892 N N . LEU A 1 243 ? -5.75 44.906 4.836 1 97.75 243 LEU A N 1
ATOM 1893 C CA . LEU A 1 243 ? -4.883 45.188 3.697 1 97.75 243 LEU A CA 1
ATOM 1894 C C . LEU A 1 243 ? -3.428 44.875 4.027 1 97.75 243 LEU A C 1
ATOM 1896 O O . LEU A 1 243 ? -2.668 44.438 3.15 1 97.75 243 LEU A O 1
ATOM 1900 N N . ARG A 1 244 ? -3.031 45.031 5.309 1 97.12 244 ARG A N 1
ATOM 1901 C CA . ARG A 1 244 ? -1.705 44.625 5.762 1 97.12 244 ARG A CA 1
ATOM 1902 C C . ARG A 1 244 ? -1.526 43.125 5.645 1 97.12 244 ARG A C 1
ATOM 1904 O O . ARG A 1 244 ? -0.462 42.625 5.242 1 97.12 244 ARG A O 1
ATOM 1911 N N . CYS A 1 245 ? -2.555 42.406 5.945 1 97 245 CYS A N 1
ATOM 1912 C CA . CYS A 1 245 ? -2.523 40.938 5.941 1 97 245 CYS A CA 1
ATOM 1913 C C . CYS A 1 245 ? -2.398 40.406 4.52 1 97 245 CYS A C 1
ATOM 1915 O O . CYS A 1 245 ? -1.667 39.438 4.277 1 97 245 CYS A O 1
ATOM 1917 N N . VAL A 1 246 ? -3.061 41.031 3.48 1 98.06 246 VAL A N 1
ATOM 1918 C CA . VAL A 1 246 ? -3.211 40.438 2.16 1 98.06 246 VAL A CA 1
ATOM 1919 C C . VAL A 1 246 ? -2.297 41.125 1.163 1 98.06 246 VAL A C 1
ATOM 1921 O O . VAL A 1 246 ? -2.365 40.875 -0.041 1 98.06 246 VAL A O 1
ATOM 1924 N N . ARG A 1 247 ? -1.446 41.938 1.645 1 97.12 247 ARG A N 1
ATOM 1925 C CA . ARG A 1 247 ? -0.665 42.844 0.815 1 97.12 247 ARG A CA 1
ATOM 1926 C C . ARG A 1 247 ? 0.109 42.062 -0.255 1 97.12 247 ARG A C 1
ATOM 1928 O O . ARG A 1 247 ? 0.258 42.562 -1.381 1 97.12 247 ARG A O 1
ATOM 1935 N N . ARG A 1 248 ? 0.62 40.875 0.036 1 98.06 248 ARG A N 1
ATOM 1936 C CA . ARG A 1 248 ? 1.505 40.188 -0.893 1 98.06 248 ARG A CA 1
ATOM 1937 C C . ARG A 1 248 ? 0.78 39.031 -1.579 1 98.06 248 ARG A C 1
ATOM 1939 O O . ARG A 1 248 ? 1.411 38.188 -2.219 1 98.06 248 ARG A O 1
ATOM 1946 N N . THR A 1 249 ? -0.519 38.938 -1.498 1 98.56 249 THR A N 1
ATOM 1947 C CA . THR A 1 249 ? -1.313 37.875 -2.107 1 98.56 249 THR A CA 1
ATOM 1948 C C . THR A 1 249 ? -1.085 37.844 -3.615 1 98.56 249 THR A C 1
ATOM 1950 O O . THR A 1 249 ? -0.933 36.75 -4.191 1 98.56 249 THR A O 1
ATOM 1953 N N . PRO A 1 250 ? -1.049 39 -4.363 1 98.62 250 PRO A N 1
ATOM 1954 C CA . PRO A 1 250 ? -0.793 38.906 -5.805 1 98.62 250 PRO A CA 1
ATOM 1955 C C . PRO A 1 250 ? 0.535 38.25 -6.141 1 98.62 250 PRO A C 1
ATOM 1957 O O . PRO A 1 250 ? 0.616 37.469 -7.102 1 98.62 250 PRO A O 1
ATOM 1960 N N . GLU A 1 251 ? 1.532 38.531 -5.328 1 98.5 251 GLU A N 1
ATOM 1961 C CA . GLU A 1 251 ? 2.834 37.906 -5.543 1 98.5 251 GLU A CA 1
ATOM 1962 C C . GLU A 1 251 ? 2.773 36.406 -5.293 1 98.5 251 GLU A C 1
ATOM 1964 O O . GLU A 1 251 ? 3.41 35.625 -6.004 1 98.5 251 GLU A O 1
ATOM 1969 N N . MET A 1 252 ? 2.068 36 -4.277 1 98.75 252 MET A N 1
ATOM 1970 C CA . MET A 1 252 ? 1.896 34.594 -3.984 1 98.75 252 MET A CA 1
ATOM 1971 C C . MET A 1 252 ? 1.263 33.875 -5.168 1 98.75 252 MET A C 1
ATOM 1973 O O . MET A 1 252 ? 1.693 32.781 -5.531 1 98.75 252 MET A O 1
ATOM 1977 N N . VAL A 1 253 ? 0.198 34.469 -5.727 1 98.81 253 VAL A N 1
ATOM 1978 C CA . VAL A 1 253 ? -0.486 33.875 -6.871 1 98.81 253 VAL A CA 1
ATOM 1979 C C . VAL A 1 253 ? 0.505 33.688 -8.016 1 98.81 253 VAL A C 1
ATOM 1981 O O . VAL A 1 253 ? 0.528 32.625 -8.641 1 98.81 253 VAL A O 1
ATOM 1984 N N . ARG A 1 254 ? 1.337 34.656 -8.312 1 98.38 254 ARG A N 1
ATOM 1985 C CA . ARG A 1 254 ? 2.33 34.562 -9.375 1 98.38 254 ARG A CA 1
ATOM 1986 C C . ARG A 1 254 ? 3.309 33.438 -9.125 1 98.38 254 ARG A C 1
ATOM 1988 O O . ARG A 1 254 ? 3.584 32.625 -10.023 1 98.38 254 ARG A O 1
ATOM 1995 N N . VAL A 1 255 ? 3.789 33.312 -7.902 1 98.5 255 VAL A N 1
ATOM 1996 C CA . VAL A 1 255 ? 4.789 32.312 -7.547 1 98.5 255 VAL A CA 1
ATOM 1997 C C . VAL A 1 255 ? 4.195 30.922 -7.688 1 98.5 255 VAL A C 1
ATOM 1999 O O . VAL A 1 255 ? 4.84 30.016 -8.227 1 98.5 255 VAL A O 1
ATOM 2002 N N . PHE A 1 256 ? 3.021 30.719 -7.207 1 98.69 256 PHE A N 1
ATOM 2003 C CA . PHE A 1 256 ? 2.42 29.391 -7.223 1 98.69 256 PHE A CA 1
ATOM 2004 C C . PHE A 1 256 ? 2.062 28.969 -8.641 1 98.69 256 PHE A C 1
ATOM 2006 O O . PHE A 1 256 ? 2.154 27.797 -8.992 1 98.69 256 PHE A O 1
ATOM 2013 N N . GLN A 1 257 ? 1.67 30 -9.523 1 98.38 257 GLN A N 1
ATOM 2014 C CA . GLN A 1 257 ? 1.494 29.703 -10.938 1 98.38 257 GLN A CA 1
ATOM 2015 C C . GLN A 1 257 ? 2.805 29.234 -11.57 1 98.38 257 GLN A C 1
ATOM 2017 O O . GLN A 1 257 ? 2.824 28.266 -12.336 1 98.38 257 GLN A O 1
ATOM 2022 N N . GLU A 1 258 ? 3.807 29.859 -11.219 1 97.88 258 GLU A N 1
ATOM 2023 C CA . GLU A 1 258 ? 5.121 29.547 -11.773 1 97.88 258 GLU A CA 1
ATOM 2024 C C . GLU A 1 258 ? 5.586 28.156 -11.336 1 97.88 258 GLU A C 1
ATOM 2026 O O . GLU A 1 258 ? 6.023 27.344 -12.156 1 97.88 258 GLU A O 1
ATOM 2031 N N . VAL A 1 259 ? 5.438 27.859 -10.102 1 97.5 259 VAL A N 1
ATOM 2032 C CA . VAL A 1 259 ? 5.992 26.641 -9.523 1 97.5 259 VAL A CA 1
ATOM 2033 C C . VAL A 1 259 ? 5.188 25.438 -9.992 1 97.5 259 VAL A C 1
ATOM 2035 O O . VAL A 1 259 ? 5.754 24.375 -10.242 1 97.5 259 VAL A O 1
ATOM 2038 N N . THR A 1 260 ? 3.914 25.547 -10.141 1 98.31 260 THR A N 1
ATOM 2039 C CA . THR A 1 260 ? 3.049 24.422 -10.5 1 98.31 260 THR A CA 1
ATOM 2040 C C . THR A 1 260 ? 2.965 24.266 -12.016 1 98.31 260 THR A C 1
ATOM 2042 O O . THR A 1 260 ? 2.535 23.219 -12.516 1 98.31 260 THR A O 1
ATOM 2045 N N . GLY A 1 261 ? 3.318 25.328 -12.719 1 97.94 261 GLY A N 1
ATOM 2046 C CA . GLY A 1 261 ? 3.135 25.328 -14.164 1 97.94 261 GLY A CA 1
ATOM 2047 C C . GLY A 1 261 ? 1.678 25.391 -14.578 1 97.94 261 GLY A C 1
ATOM 2048 O O . GLY A 1 261 ? 1.342 25.094 -15.727 1 97.94 261 GLY A O 1
ATOM 2049 N N . GLU A 1 262 ? 0.855 25.703 -13.648 1 98.12 262 GLU A N 1
ATOM 2050 C CA . GLU A 1 262 ? -0.589 25.766 -13.844 1 98.12 262 GLU A CA 1
ATOM 2051 C C . GLU A 1 262 ? -1.129 27.156 -13.492 1 98.12 262 GLU A C 1
ATOM 2053 O O . GLU A 1 262 ? -1.008 27.594 -12.352 1 98.12 262 GLU A O 1
ATOM 2058 N N . PRO A 1 263 ? -1.669 27.875 -14.477 1 97.75 263 PRO A N 1
ATOM 2059 C CA . PRO A 1 263 ? -2.328 29.125 -14.117 1 97.75 263 PRO A CA 1
ATOM 2060 C C . PRO A 1 263 ? -3.43 28.938 -13.078 1 97.75 263 PRO A C 1
ATOM 2062 O O . PRO A 1 263 ? -3.969 27.844 -12.938 1 97.75 263 PRO A O 1
ATOM 2065 N N . TYR A 1 264 ? -3.643 30.031 -12.266 1 98.12 264 TYR A N 1
ATOM 2066 C CA . TYR A 1 264 ? -4.75 29.953 -11.32 1 98.12 264 TYR A CA 1
ATOM 2067 C C . TYR A 1 264 ? -5.996 29.375 -11.992 1 98.12 264 TYR A C 1
ATOM 2069 O O . TYR A 1 264 ? -6.477 29.922 -12.992 1 98.12 264 TYR A O 1
ATOM 2077 N N . PRO A 1 265 ? -6.543 28.297 -11.469 1 96.31 265 PRO A N 1
ATOM 2078 C CA . PRO A 1 265 ? -7.453 27.469 -12.258 1 96.31 265 PRO A CA 1
ATOM 2079 C C . PRO A 1 265 ? -8.898 27.969 -12.211 1 96.31 265 PRO A C 1
ATOM 2081 O O . PRO A 1 265 ? -9.75 27.453 -12.945 1 96.31 265 PRO A O 1
ATOM 2084 N N . TRP A 1 266 ? -9.227 28.938 -11.43 1 97.69 266 TRP A N 1
ATOM 2085 C CA . TRP A 1 266 ? -10.609 29.375 -11.227 1 97.69 266 TRP A CA 1
ATOM 2086 C C . TRP A 1 266 ? -10.82 30.797 -11.734 1 97.69 266 TRP A C 1
ATOM 2088 O O . TRP A 1 266 ? -9.867 31.469 -12.109 1 97.69 266 TRP A O 1
ATOM 2098 N N . SER A 1 267 ? -12.094 31.297 -11.703 1 95.94 267 SER A N 1
ATOM 2099 C CA . SER A 1 267 ? -12.469 32.562 -12.328 1 95.94 267 SER A CA 1
ATOM 2100 C C . SER A 1 267 ? -11.93 33.75 -11.531 1 95.94 267 SER A C 1
ATOM 2102 O O . SER A 1 267 ? -11.578 34.781 -12.109 1 95.94 267 SER A O 1
ATOM 2104 N N . SER A 1 268 ? -11.906 33.656 -10.281 1 97.56 268 SER A N 1
ATOM 2105 C CA . SER A 1 268 ? -11.445 34.688 -9.352 1 97.56 268 SER A CA 1
ATOM 2106 C C . SER A 1 268 ? -11.055 34.094 -8.008 1 97.56 268 SER A C 1
ATOM 2108 O O . SER A 1 268 ? -11.297 32.906 -7.758 1 97.56 268 SER A O 1
ATOM 2110 N N . TYR A 1 269 ? -10.398 34.906 -7.23 1 98.62 269 TYR A N 1
ATOM 2111 C CA . TYR A 1 269 ? -10.008 34.438 -5.895 1 98.62 269 TYR A CA 1
ATOM 2112 C C . TYR A 1 269 ? -10.445 35.438 -4.836 1 98.62 269 TYR A C 1
ATOM 2114 O O . TYR A 1 269 ? -10.062 36.625 -4.891 1 98.62 269 TYR A O 1
ATOM 2122 N N . ALA A 1 270 ? -11.227 34.969 -3.924 1 98.75 270 ALA A N 1
ATOM 2123 C CA . ALA A 1 270 ? -11.688 35.844 -2.832 1 98.75 270 ALA A CA 1
ATOM 2124 C C . ALA A 1 270 ? -11.258 35.281 -1.479 1 98.75 270 ALA A C 1
ATOM 2126 O O . ALA A 1 270 ? -11.133 34.062 -1.312 1 98.75 270 ALA A O 1
ATOM 2127 N N . GLN A 1 271 ? -10.969 36.125 -0.577 1 98.62 271 GLN A N 1
ATOM 2128 C CA . GLN A 1 271 ? -10.703 35.812 0.822 1 98.62 271 GLN A CA 1
ATOM 2129 C C . GLN A 1 271 ? -11.641 36.594 1.749 1 98.62 271 GLN A C 1
ATOM 2131 O O . GLN A 1 271 ? -11.844 37.781 1.567 1 98.62 271 GLN A O 1
ATOM 2136 N N . VAL A 1 272 ? -12.211 35.875 2.688 1 98.81 272 VAL A N 1
ATOM 2137 C CA . VAL A 1 272 ? -13.094 36.531 3.658 1 98.81 272 VAL A CA 1
ATOM 2138 C C . VAL A 1 272 ? -12.617 36.219 5.074 1 98.81 272 VAL A C 1
ATOM 2140 O O . VAL A 1 272 ? -12.32 35.062 5.395 1 98.81 272 VAL A O 1
ATOM 2143 N N . PHE A 1 273 ? -12.422 37.219 5.895 1 98.44 273 PHE A N 1
ATOM 2144 C CA . PHE A 1 273 ? -12.055 37.062 7.301 1 98.44 273 PHE A CA 1
ATOM 2145 C C . PHE A 1 273 ? -13.305 37 8.172 1 98.44 273 PHE A C 1
ATOM 2147 O O . PHE A 1 273 ? -14.094 37.938 8.234 1 98.44 273 PHE A O 1
ATOM 2154 N N . VAL A 1 274 ? -13.461 35.875 8.844 1 97.81 274 VAL A N 1
ATOM 2155 C CA . VAL A 1 274 ? -14.695 35.688 9.594 1 97.81 274 VAL A CA 1
ATOM 2156 C C . VAL A 1 274 ? -14.383 35.531 11.078 1 97.81 274 VAL A C 1
ATOM 2158 O O . VAL A 1 274 ? -13.297 35.094 11.453 1 97.81 274 VAL A O 1
ATOM 2161 N N . THR A 1 275 ? -15.312 35.875 11.891 1 94.88 275 THR A N 1
ATOM 2162 C CA . THR A 1 275 ? -15.188 35.875 13.344 1 94.88 275 THR A CA 1
ATOM 2163 C C . THR A 1 275 ? -15.555 34.5 13.914 1 94.88 275 THR A C 1
ATOM 2165 O O . THR A 1 275 ? -16.5 33.875 13.438 1 94.88 275 THR A O 1
ATOM 2168 N N . GLU A 1 276 ? -14.812 34.031 14.883 1 93.06 276 GLU A N 1
ATOM 2169 C CA . GLU A 1 276 ? -15.055 32.812 15.641 1 93.06 276 GLU A CA 1
ATOM 2170 C C . GLU A 1 276 ? -14.859 31.578 14.758 1 93.06 276 GLU A C 1
ATOM 2172 O O . GLU A 1 276 ? -15.516 30.562 14.977 1 93.06 276 GLU A O 1
ATOM 2177 N N . PHE A 1 277 ? -14.086 31.734 13.703 1 94.38 277 PHE A N 1
ATOM 2178 C CA . PHE A 1 277 ? -13.812 30.578 12.867 1 94.38 277 PHE A CA 1
ATOM 2179 C C . PHE A 1 277 ? -13.125 29.484 13.664 1 94.38 277 PHE A C 1
ATOM 2181 O O . PHE A 1 277 ? -12.258 29.766 14.492 1 94.38 277 PHE A O 1
ATOM 2188 N N . ILE A 1 278 ? -13.383 28.281 13.539 1 90.62 278 ILE A N 1
ATOM 2189 C CA . ILE A 1 278 ? -12.938 27.188 14.398 1 90.62 278 ILE A CA 1
ATOM 2190 C C . ILE A 1 278 ? -11.594 26.656 13.906 1 90.62 278 ILE A C 1
ATOM 2192 O O . ILE A 1 278 ? -10.898 25.953 14.633 1 90.62 278 ILE A O 1
ATOM 2196 N N . LEU A 1 279 ? -11.188 26.984 12.664 1 90.88 279 LEU A N 1
ATOM 2197 C CA . LEU A 1 279 ? -9.883 26.641 12.102 1 90.88 279 LEU A CA 1
ATOM 2198 C C . LEU A 1 279 ? -9.086 27.906 11.781 1 90.88 279 LEU A C 1
ATOM 2200 O O . LEU A 1 279 ? -9.469 29 12.18 1 90.88 279 LEU A O 1
ATOM 2204 N N . GLY A 1 280 ? -7.906 27.672 11.203 1 93.12 280 GLY A N 1
ATOM 2205 C CA . GLY A 1 280 ? -7.176 28.812 10.68 1 93.12 280 GLY A CA 1
ATOM 2206 C C . GLY A 1 280 ? -7.766 29.375 9.391 1 93.12 280 GLY A C 1
ATOM 2207 O O . GLY A 1 280 ? -7.953 30.578 9.258 1 93.12 280 GLY A O 1
ATOM 2208 N N . GLY A 1 281 ? -8.055 28.531 8.609 1 97.5 281 GLY A N 1
ATOM 2209 C CA . GLY A 1 281 ? -8.672 28.844 7.324 1 97.5 281 GLY A CA 1
ATOM 2210 C C . GLY A 1 281 ? -9.281 27.625 6.656 1 97.5 281 GLY A C 1
ATOM 2211 O O . GLY A 1 281 ? -9.141 26.5 7.145 1 97.5 281 GLY A O 1
ATOM 2212 N N . MET A 1 282 ? -10.031 27.859 5.68 1 98.06 282 MET A N 1
ATOM 2213 C CA . MET A 1 282 ? -10.586 26.844 4.789 1 98.06 282 MET A CA 1
ATOM 2214 C C . MET A 1 282 ? -10.445 27.266 3.33 1 98.06 282 MET A C 1
ATOM 2216 O O . MET A 1 282 ? -10.844 28.375 2.963 1 98.06 282 MET A O 1
ATOM 2220 N N . GLU A 1 283 ? -9.922 26.422 2.572 1 98.06 283 GLU A N 1
ATOM 2221 C CA . GLU A 1 283 ? -9.469 26.688 1.21 1 98.06 283 GLU A CA 1
ATOM 2222 C C . GLU A 1 283 ? -10.641 26.688 0.228 1 98.06 283 GLU A C 1
ATOM 2224 O O . GLU A 1 283 ? -10.438 26.547 -0.981 1 98.06 283 GLU A O 1
ATOM 2229 N N . ASN A 1 284 ? -11.828 26.844 0.654 1 98.69 284 ASN A N 1
ATOM 2230 C CA . ASN A 1 284 ? -12.969 26.719 -0.245 1 98.69 284 ASN A CA 1
ATOM 2231 C C . ASN A 1 284 ? -12.648 27.25 -1.639 1 98.69 284 ASN A C 1
ATOM 2233 O O . ASN A 1 284 ? -12.07 28.328 -1.777 1 98.69 284 ASN A O 1
ATOM 2237 N N . THR A 1 285 ? -13.055 26.484 -2.668 1 98.62 285 THR A N 1
ATOM 2238 C CA . THR A 1 285 ? -12.688 26.766 -4.051 1 98.62 285 THR A CA 1
ATOM 2239 C C . THR A 1 285 ? -13.086 28.172 -4.445 1 98.62 285 THR A C 1
ATOM 2241 O O . THR A 1 285 ? -14.266 28.547 -4.355 1 98.62 285 THR A O 1
ATOM 2244 N N . SER A 1 286 ? -12.141 29.016 -4.832 1 98.62 286 SER A N 1
ATOM 2245 C CA . SER A 1 286 ? -12.266 30.391 -5.316 1 98.62 286 SER A CA 1
ATOM 2246 C C . SER A 1 286 ? -12.68 31.344 -4.195 1 98.62 286 SER A C 1
ATOM 2248 O O . SER A 1 286 ? -12.703 32.562 -4.383 1 98.62 286 SER A O 1
ATOM 2250 N N . ALA A 1 287 ? -12.992 30.844 -2.973 1 98.62 287 ALA A N 1
ATOM 2251 C CA . ALA A 1 287 ? -13.547 31.641 -1.882 1 98.62 287 ALA A CA 1
ATOM 2252 C C . ALA A 1 287 ? -13.016 31.156 -0.532 1 98.62 287 ALA A C 1
ATOM 2254 O O . ALA A 1 287 ? -13.742 30.516 0.233 1 98.62 287 ALA A O 1
ATOM 2255 N N . THR A 1 288 ? -11.859 31.609 -0.189 1 98.56 288 THR A N 1
ATOM 2256 C CA . THR A 1 288 ? -11.18 31.141 1.013 1 98.56 288 THR A CA 1
ATOM 2257 C C . THR A 1 288 ? -11.703 31.859 2.25 1 98.56 288 THR A C 1
ATOM 2259 O O . THR A 1 288 ? -11.859 33.094 2.246 1 98.56 288 THR A O 1
ATOM 2262 N N . SER A 1 289 ? -12.016 31.125 3.27 1 98.56 289 SER A N 1
ATOM 2263 C CA . SER A 1 289 ? -12.352 31.688 4.574 1 98.56 289 SER A CA 1
ATOM 2264 C C . SER A 1 289 ? -11.133 31.688 5.5 1 98.56 289 SER A C 1
ATOM 2266 O O . SER A 1 289 ? -10.406 30.703 5.578 1 98.56 289 SER A O 1
ATOM 2268 N N . LEU A 1 290 ? -10.914 32.781 6.176 1 98.31 290 LEU A N 1
ATOM 2269 C CA . LEU A 1 290 ? -9.828 32.938 7.141 1 98.31 290 LEU A CA 1
ATOM 2270 C C . LEU A 1 290 ? -10.367 33.438 8.477 1 98.31 290 LEU A C 1
ATOM 2272 O O . LEU A 1 290 ? -11.32 34.219 8.523 1 98.31 290 LEU A O 1
ATOM 2276 N N . THR A 1 291 ? -9.727 33.062 9.539 1 97.44 291 THR A N 1
ATOM 2277 C CA . THR A 1 291 ? -10.047 33.625 10.836 1 97.44 291 THR A CA 1
ATOM 2278 C C . THR A 1 291 ? -9.664 35.094 10.883 1 97.44 291 THR A C 1
ATOM 2280 O O . THR A 1 291 ? -8.633 35.5 10.336 1 97.44 291 THR A O 1
ATOM 2283 N N . ASP A 1 292 ? -10.445 35.906 11.523 1 96.12 292 ASP A N 1
ATOM 2284 C CA . ASP A 1 292 ? -10.141 37.344 11.594 1 96.12 292 ASP A CA 1
ATOM 2285 C C . ASP A 1 292 ? -9.109 37.625 12.68 1 96.12 292 ASP A C 1
ATOM 2287 O O . ASP A 1 292 ? -8.641 38.75 12.82 1 96.12 292 ASP A O 1
ATOM 2291 N N . THR A 1 293 ? -8.68 36.469 13.367 1 95.12 293 THR A N 1
ATOM 2292 C CA . THR A 1 293 ? -7.66 36.656 14.391 1 95.12 293 THR A CA 1
ATOM 2293 C C . THR A 1 293 ? -6.309 36.969 13.758 1 95.12 293 THR A C 1
ATOM 2295 O O . THR A 1 293 ? -5.395 37.438 14.445 1 95.12 293 THR A O 1
ATOM 2298 N N . VAL A 1 294 ? -6.184 36.812 12.508 1 96.88 294 VAL A N 1
ATOM 2299 C CA . VAL A 1 294 ? -4.902 37.062 11.859 1 96.88 294 VAL A CA 1
ATOM 2300 C C . VAL A 1 294 ? -4.793 38.562 11.5 1 96.88 294 VAL A C 1
ATOM 2302 O O . VAL A 1 294 ? -3.699 39.031 11.211 1 96.88 294 VAL A O 1
ATOM 2305 N N . LEU A 1 295 ? -5.91 39.281 11.477 1 97.62 295 LEU A N 1
ATOM 2306 C CA . LEU A 1 295 ? -5.859 40.719 11.242 1 97.62 295 LEU A CA 1
ATOM 2307 C C . LEU A 1 295 ? -5.031 41.406 12.312 1 97.62 295 LEU A C 1
ATOM 2309 O O . LEU A 1 295 ? -5.332 41.312 13.508 1 97.62 295 LEU A O 1
ATOM 2313 N N . HIS A 1 296 ? -3.949 42.125 11.945 1 97.06 296 HIS A N 1
ATOM 2314 C CA . HIS A 1 296 ? -3.029 42.688 12.93 1 97.06 296 HIS A CA 1
ATOM 2315 C C . HIS A 1 296 ? -2.656 44.125 12.586 1 97.06 296 HIS A C 1
ATOM 2317 O O . HIS A 1 296 ? -2.66 44.531 11.406 1 97.06 296 HIS A O 1
ATOM 2323 N N . ASP A 1 297 ? -2.346 44.875 13.547 1 96.56 297 ASP A N 1
ATOM 2324 C CA . ASP A 1 297 ? -2.018 46.281 13.383 1 96.56 297 ASP A CA 1
ATOM 2325 C C . ASP A 1 297 ? -0.533 46.469 13.078 1 96.56 297 ASP A C 1
ATOM 2327 O O . ASP A 1 297 ? 0.206 45.5 12.938 1 96.56 297 ASP A O 1
ATOM 2331 N N . ALA A 1 298 ? -0.18 47.656 12.898 1 96.19 298 ALA A N 1
ATOM 2332 C CA . ALA A 1 298 ? 1.176 48 12.477 1 96.19 298 ALA A CA 1
ATOM 2333 C C . ALA A 1 298 ? 2.193 47.625 13.555 1 96.19 298 ALA A C 1
ATOM 2335 O O . ALA A 1 298 ? 3.326 47.25 13.242 1 96.19 298 ALA A O 1
ATOM 2336 N N . ARG A 1 299 ? 1.821 47.656 14.828 1 96.12 299 ARG A N 1
ATOM 2337 C CA . ARG A 1 299 ? 2.727 47.344 15.93 1 96.12 299 ARG A CA 1
ATOM 2338 C C . ARG A 1 299 ? 3.061 45.844 15.945 1 96.12 299 ARG A C 1
ATOM 2340 O O . ARG A 1 299 ? 4.176 45.469 16.297 1 96.12 299 ARG A O 1
ATOM 2347 N N . ALA A 1 300 ? 2.158 45.031 15.5 1 96.56 300 ALA A N 1
ATOM 2348 C CA . ALA A 1 300 ? 2.355 43.562 15.492 1 96.56 300 ALA A CA 1
ATOM 2349 C C . ALA A 1 300 ? 3.203 43.125 14.305 1 96.56 300 ALA A C 1
ATOM 2351 O O . ALA A 1 300 ? 3.9 42.125 14.367 1 96.56 300 ALA A O 1
ATOM 2352 N N . GLN A 1 301 ? 3.221 43.875 13.227 1 94.62 301 GLN A N 1
ATOM 2353 C CA . GLN A 1 301 ? 3.703 43.5 11.906 1 94.62 301 GLN A CA 1
ATOM 2354 C C . GLN A 1 301 ? 5.176 43.094 11.945 1 94.62 301 GLN A C 1
ATOM 2356 O O . GLN A 1 301 ? 5.578 42.125 11.289 1 94.62 301 GLN A O 1
ATOM 2361 N N . PRO A 1 302 ? 5.996 43.75 12.734 1 92.5 302 PRO A N 1
ATOM 2362 C CA . PRO A 1 302 ? 7.422 43.406 12.688 1 92.5 302 PRO A CA 1
ATOM 2363 C C . PRO A 1 302 ? 7.715 42.031 13.273 1 92.5 302 PRO A C 1
ATOM 2365 O O . PRO A 1 302 ? 8.742 41.406 12.953 1 92.5 302 PRO A O 1
ATOM 2368 N N . ASP A 1 303 ? 6.863 41.531 14.094 1 94.31 303 ASP A N 1
ATOM 2369 C CA . ASP A 1 303 ? 7.109 40.281 14.805 1 94.31 303 ASP A CA 1
ATOM 2370 C C . ASP A 1 303 ? 6.121 39.219 14.367 1 94.31 303 ASP A C 1
ATOM 2372 O O . ASP A 1 303 ? 6.285 38.031 14.719 1 94.31 303 ASP A O 1
ATOM 2376 N N . TYR A 1 304 ? 5.129 39.625 13.617 1 93.88 304 TYR A N 1
ATOM 2377 C CA . TYR A 1 304 ? 4.082 38.719 13.156 1 93.88 304 TYR A CA 1
ATOM 2378 C C . TYR A 1 304 ? 3.609 39.094 11.758 1 93.88 304 TYR A C 1
ATOM 2380 O O . TYR A 1 304 ? 3.59 40.281 11.391 1 93.88 304 TYR A O 1
ATOM 2388 N N . ASN A 1 305 ? 3.273 38.031 10.969 1 91.69 305 ASN A N 1
ATOM 2389 C CA . ASN A 1 305 ? 2.5 38.281 9.758 1 91.69 305 ASN A CA 1
ATOM 2390 C C . ASN A 1 305 ? 1.605 37.062 9.43 1 91.69 305 ASN A C 1
ATOM 2392 O O . ASN A 1 305 ? 1.837 35.969 9.914 1 91.69 305 ASN A O 1
ATOM 2396 N N . ALA A 1 306 ? 0.594 37.281 8.664 1 96.5 306 ALA A N 1
ATOM 2397 C CA . ALA A 1 306 ? -0.44 36.312 8.367 1 96.5 306 ALA A CA 1
ATOM 2398 C C . ALA A 1 306 ? -0.079 35.5 7.129 1 96.5 306 ALA A C 1
ATOM 2400 O O . ALA A 1 306 ? -0.827 34.594 6.727 1 96.5 306 ALA A O 1
ATOM 2401 N N . GLU A 1 307 ? 1.054 35.625 6.559 1 97.19 307 GLU A N 1
ATOM 2402 C CA . GLU A 1 307 ? 1.393 35.094 5.234 1 97.19 307 GLU A CA 1
ATOM 2403 C C . GLU A 1 307 ? 1.436 33.562 5.227 1 97.19 307 GLU A C 1
ATOM 2405 O O . GLU A 1 307 ? 1.061 32.938 4.238 1 97.19 307 GLU A O 1
ATOM 2410 N N . PRO A 1 308 ? 1.919 32.969 6.316 1 97.56 308 PRO A N 1
ATOM 2411 C CA . PRO A 1 308 ? 1.881 31.484 6.281 1 97.56 308 PRO A CA 1
ATOM 2412 C C . PRO A 1 308 ? 0.469 30.938 6.09 1 97.56 308 PRO A C 1
ATOM 2414 O O . PRO A 1 308 ? 0.265 30.031 5.289 1 97.56 308 PRO A O 1
ATOM 2417 N N . LEU A 1 309 ? -0.51 31.531 6.719 1 98.12 309 LEU A N 1
ATOM 2418 C CA . LEU A 1 309 ? -1.887 31.062 6.555 1 98.12 309 LEU A CA 1
ATOM 2419 C C . LEU A 1 309 ? -2.422 31.438 5.176 1 98.12 309 LEU A C 1
ATOM 2421 O O . LEU A 1 309 ? -3.078 30.609 4.523 1 98.12 309 LEU A O 1
ATOM 2425 N N . ILE A 1 310 ? -2.146 32.688 4.73 1 98.44 310 ILE A N 1
ATOM 2426 C CA . ILE A 1 310 ? -2.645 33.188 3.445 1 98.44 310 ILE A CA 1
ATOM 2427 C C . ILE A 1 310 ? -2.07 32.312 2.318 1 98.44 310 ILE A C 1
ATOM 2429 O O . ILE A 1 310 ? -2.807 31.875 1.434 1 98.44 310 ILE A O 1
ATOM 2433 N N . SER A 1 311 ? -0.785 32.031 2.354 1 98.69 311 SER A N 1
ATOM 2434 C CA . SER A 1 311 ? -0.145 31.234 1.321 1 98.69 311 SER A CA 1
ATOM 2435 C C . SER A 1 311 ? -0.616 29.781 1.384 1 98.69 311 SER A C 1
ATOM 2437 O O . SER A 1 311 ? -0.805 29.141 0.349 1 98.69 311 SER A O 1
ATOM 2439 N N . HIS A 1 312 ? -0.813 29.25 2.594 1 98.75 312 HIS A N 1
ATOM 2440 C CA . HIS A 1 312 ? -1.315 27.906 2.791 1 98.75 312 HIS A CA 1
ATOM 2441 C C . HIS A 1 312 ? -2.668 27.719 2.115 1 98.75 312 HIS A C 1
ATOM 2443 O O . HIS A 1 312 ? -2.848 26.781 1.328 1 98.75 312 HIS A O 1
ATOM 2449 N N . GLU A 1 313 ? -3.572 28.641 2.443 1 98.75 313 GLU A N 1
ATOM 2450 C CA . GLU A 1 313 ? -4.926 28.516 1.908 1 98.75 313 GLU A CA 1
ATOM 2451 C C . GLU A 1 313 ? -4.945 28.75 0.4 1 98.75 313 GLU A C 1
ATOM 2453 O O . GLU A 1 313 ? -5.746 28.156 -0.317 1 98.75 313 GLU A O 1
ATOM 2458 N N . LEU A 1 314 ? -4.129 29.656 -0.051 1 98.81 314 LEU A N 1
ATOM 2459 C CA . LEU A 1 314 ? -4.027 29.875 -1.489 1 98.81 314 LEU A CA 1
ATOM 2460 C C . LEU A 1 314 ? -3.492 28.625 -2.189 1 98.81 314 LEU A C 1
ATOM 2462 O O . LEU A 1 314 ? -3.961 28.266 -3.273 1 98.81 314 LEU A O 1
ATOM 2466 N N . ALA A 1 315 ? -2.486 27.969 -1.599 1 98.88 315 ALA A N 1
ATOM 2467 C CA . ALA A 1 315 ? -1.878 26.781 -2.182 1 98.88 315 ALA A CA 1
ATOM 2468 C C . ALA A 1 315 ? -2.926 25.703 -2.438 1 98.88 315 ALA A C 1
ATOM 2470 O O . ALA A 1 315 ? -2.83 24.953 -3.416 1 98.88 315 ALA A O 1
ATOM 2471 N N . HIS A 1 316 ? -3.904 25.641 -1.623 1 98.81 316 HIS A N 1
ATOM 2472 C CA . HIS A 1 316 ? -4.961 24.641 -1.729 1 98.81 316 HIS A CA 1
ATOM 2473 C C . HIS A 1 316 ? -5.738 24.797 -3.031 1 98.81 316 HIS A C 1
ATOM 2475 O O . HIS A 1 316 ? -6.352 23.844 -3.512 1 98.81 316 HIS A O 1
ATOM 2481 N N . GLN A 1 317 ? -5.742 25.984 -3.594 1 98.81 317 GLN A N 1
ATOM 2482 C CA . GLN A 1 317 ? -6.465 26.156 -4.848 1 98.81 317 GLN A CA 1
ATOM 2483 C C . GLN A 1 317 ? -5.938 25.219 -5.926 1 98.81 317 GLN A C 1
ATOM 2485 O O . GLN A 1 317 ? -6.676 24.828 -6.832 1 98.81 317 GLN A O 1
ATOM 2490 N N . TRP A 1 318 ? -4.676 24.828 -5.855 1 98.75 318 TRP A N 1
ATOM 2491 C CA . TRP A 1 318 ? -4.098 23.797 -6.715 1 98.75 318 TRP A CA 1
ATOM 2492 C C . TRP A 1 318 ? -4.168 22.422 -6.051 1 98.75 318 TRP A C 1
ATOM 2494 O O . TRP A 1 318 ? -4.637 21.453 -6.656 1 98.75 318 TRP A O 1
ATOM 2504 N N . PHE A 1 319 ? -3.73 22.375 -4.793 1 98.75 319 PHE A N 1
ATOM 2505 C CA . PHE A 1 319 ? -3.648 21.109 -4.074 1 98.75 319 PHE A CA 1
ATOM 2506 C C . PHE A 1 319 ? -4.742 21.016 -3.018 1 98.75 319 PHE A C 1
ATOM 2508 O O . PHE A 1 319 ? -4.707 21.734 -2.016 1 98.75 319 PHE A O 1
ATOM 2515 N N . GLY A 1 320 ? -5.641 20.188 -3.107 1 98.31 320 GLY A N 1
ATOM 2516 C CA . GLY A 1 320 ? -6.84 20.078 -2.291 1 98.31 320 GLY A CA 1
ATOM 2517 C C . GLY A 1 320 ? -8.102 20.438 -3.047 1 98.31 320 GLY A C 1
ATOM 2518 O O . GLY A 1 320 ? -9.172 19.875 -2.787 1 98.31 320 GLY A O 1
ATOM 2519 N N . ASP A 1 321 ? -7.945 21.406 -4.012 1 98.62 321 ASP A N 1
ATOM 2520 C CA . ASP A 1 321 ? -9.117 21.844 -4.77 1 98.62 321 ASP A CA 1
ATOM 2521 C C . ASP A 1 321 ? -9.062 21.328 -6.207 1 98.62 321 ASP A C 1
ATOM 2523 O O . ASP A 1 321 ? -9.859 20.469 -6.598 1 98.62 321 ASP A O 1
ATOM 2527 N N . LEU A 1 322 ? -8.047 21.844 -7.004 1 98.69 322 LEU A N 1
ATOM 2528 C CA . LEU A 1 322 ? -7.879 21.359 -8.375 1 98.69 322 LEU A CA 1
ATOM 2529 C C . LEU A 1 322 ? -7.57 19.875 -8.383 1 98.69 322 LEU A C 1
ATOM 2531 O O . LEU A 1 322 ? -8.203 19.109 -9.125 1 98.69 322 LEU A O 1
ATOM 2535 N N . LEU A 1 323 ? -6.512 19.5 -7.723 1 98.44 323 LEU A N 1
ATOM 2536 C CA . LEU A 1 323 ? -6.266 18.109 -7.367 1 98.44 323 LEU A CA 1
ATOM 2537 C C . LEU A 1 323 ? -6.746 17.812 -5.949 1 98.44 323 LEU A C 1
ATOM 2539 O O . LEU A 1 323 ? -6.281 18.438 -4.992 1 98.44 323 LEU A O 1
ATOM 2543 N N . THR A 1 324 ? -7.664 16.938 -5.75 1 98.44 324 THR A N 1
ATOM 2544 C CA . THR A 1 324 ? -8.211 16.641 -4.43 1 98.44 324 THR A CA 1
ATOM 2545 C C . THR A 1 324 ? -7.914 15.188 -4.039 1 98.44 324 THR A C 1
ATOM 2547 O O . THR A 1 324 ? -8.008 14.281 -4.871 1 98.44 324 THR A O 1
ATOM 2550 N N . CYS A 1 325 ? -7.512 14.945 -2.801 1 98.12 325 CYS A N 1
ATOM 2551 C CA . CYS A 1 325 ? -7.285 13.578 -2.361 1 98.12 325 CYS A CA 1
ATOM 2552 C C . CYS A 1 325 ? -8.523 12.719 -2.588 1 98.12 325 CYS A C 1
ATOM 2554 O O . CYS A 1 325 ? -9.648 13.188 -2.418 1 98.12 325 CYS A O 1
ATOM 2556 N N . ARG A 1 326 ? -8.32 11.516 -2.916 1 96.38 326 ARG A N 1
ATOM 2557 C CA . ARG A 1 326 ? -9.414 10.578 -3.168 1 96.38 326 ARG A CA 1
ATOM 2558 C C . ARG A 1 326 ? -10.195 10.289 -1.89 1 96.38 326 ARG A C 1
ATOM 2560 O O . ARG A 1 326 ? -11.422 10.18 -1.915 1 96.38 326 ARG A O 1
ATOM 2567 N N . ASP A 1 327 ? -9.469 10.039 -0.836 1 96 327 ASP A N 1
ATOM 2568 C CA . ASP A 1 327 ? -10 9.891 0.513 1 96 327 ASP A CA 1
ATOM 2569 C C . ASP A 1 327 ? -9.047 10.477 1.551 1 96 327 ASP A C 1
ATOM 2571 O O . ASP A 1 327 ? -7.934 10.883 1.219 1 96 327 ASP A O 1
ATOM 2575 N N . TRP A 1 328 ? -9.43 10.594 2.725 1 97.44 328 TRP A N 1
ATOM 2576 C CA . TRP A 1 328 ? -8.75 11.414 3.721 1 97.44 328 TRP A CA 1
ATOM 2577 C C . TRP A 1 328 ? -7.438 10.773 4.156 1 97.44 328 TRP A C 1
ATOM 2579 O O . TRP A 1 328 ? -6.496 11.469 4.535 1 97.44 328 TRP A O 1
ATOM 2589 N N . PRO A 1 329 ? -7.277 9.398 4.133 1 96.94 329 PRO A N 1
ATOM 2590 C CA . PRO A 1 329 ? -5.945 8.844 4.395 1 96.94 329 PRO A CA 1
ATOM 2591 C C . PRO A 1 329 ? -4.871 9.438 3.486 1 96.94 329 PRO A C 1
ATOM 2593 O O . PRO A 1 329 ? -3.709 9.539 3.887 1 96.94 329 PRO A O 1
ATOM 2596 N N . HIS A 1 330 ? -5.25 9.906 2.33 1 98.31 330 HIS A N 1
ATOM 2597 C CA . HIS A 1 330 ? -4.305 10.516 1.405 1 98.31 330 HIS A CA 1
ATOM 2598 C C . HIS A 1 330 ? -4.383 12.039 1.461 1 98.31 330 HIS A C 1
ATOM 2600 O O . HIS A 1 330 ? -3.959 12.719 0.526 1 98.31 330 HIS A O 1
ATOM 2606 N N . GLY A 1 331 ? -4.891 12.562 2.547 1 98.5 331 GLY A N 1
ATOM 2607 C CA . GLY A 1 331 ? -5.09 13.992 2.705 1 98.5 331 GLY A CA 1
ATOM 2608 C C . GLY A 1 331 ? -3.795 14.781 2.715 1 98.5 331 GLY A C 1
ATOM 2609 O O . GLY A 1 331 ? -3.803 16 2.545 1 98.5 331 GLY A O 1
ATOM 2610 N N . TRP A 1 332 ? -2.66 14.062 2.916 1 98.69 332 TRP A N 1
ATOM 2611 C CA . TRP A 1 332 ? -1.38 14.766 2.912 1 98.69 332 TRP A CA 1
ATOM 2612 C C . TRP A 1 332 ? -1.102 15.383 1.547 1 98.69 332 TRP A C 1
ATOM 2614 O O . TRP A 1 332 ? -0.337 16.344 1.438 1 98.69 332 TRP A O 1
ATOM 2624 N N . LEU A 1 333 ? -1.752 14.914 0.499 1 98.81 333 LEU A N 1
ATOM 2625 C CA . LEU A 1 333 ? -1.604 15.461 -0.845 1 98.81 333 LEU A CA 1
ATOM 2626 C C . LEU A 1 333 ? -2.258 16.828 -0.946 1 98.81 333 LEU A C 1
ATOM 2628 O O . LEU A 1 333 ? -2.002 17.578 -1.894 1 98.81 333 LEU A O 1
ATOM 2632 N N . ASN A 1 334 ? -3.18 17.125 0.003 1 98.69 334 ASN A N 1
ATOM 2633 C CA . ASN A 1 334 ? -3.713 18.469 0.185 1 98.69 334 ASN A CA 1
ATOM 2634 C C . ASN A 1 334 ? -2.852 19.281 1.141 1 98.69 334 ASN A C 1
ATOM 2636 O O . ASN A 1 334 ? -2.229 20.266 0.734 1 98.69 334 ASN A O 1
ATOM 2640 N N . GLU A 1 335 ? -2.754 18.766 2.35 1 98.75 335 GLU A N 1
ATOM 2641 C CA . GLU A 1 335 ? -2.203 19.516 3.477 1 98.75 335 GLU A CA 1
ATOM 2642 C C . GLU A 1 335 ? -0.679 19.562 3.424 1 98.75 335 GLU A C 1
ATOM 2644 O O . GLU A 1 335 ? -0.062 20.547 3.814 1 98.75 335 GLU A O 1
ATOM 2649 N N . GLY A 1 336 ? -0.111 18.453 3.039 1 98.81 336 GLY A N 1
ATOM 2650 C CA . GLY A 1 336 ? 1.337 18.422 2.902 1 98.81 336 GLY A CA 1
ATOM 2651 C C . GLY A 1 336 ? 1.856 19.391 1.856 1 98.81 336 GLY A C 1
ATOM 2652 O O . GLY A 1 336 ? 2.84 20.094 2.09 1 98.81 336 GLY A O 1
ATOM 2653 N N . PHE A 1 337 ? 1.218 19.453 0.724 1 98.88 337 PHE A N 1
ATOM 2654 C CA . PHE A 1 337 ? 1.611 20.375 -0.337 1 98.88 337 PHE A CA 1
ATOM 2655 C C . PHE A 1 337 ? 1.415 21.812 0.1 1 98.88 337 PHE A C 1
ATOM 2657 O O . PHE A 1 337 ? 2.264 22.672 -0.166 1 98.88 337 PHE A O 1
ATOM 2664 N N . ALA A 1 338 ? 0.251 22.078 0.706 1 98.81 338 ALA A N 1
ATOM 2665 C CA . ALA A 1 338 ? 0.009 23.438 1.175 1 98.81 338 ALA A CA 1
ATOM 2666 C C . ALA A 1 338 ? 1.073 23.875 2.18 1 98.81 338 ALA A C 1
ATOM 2668 O O . ALA A 1 338 ? 1.575 25 2.117 1 98.81 338 ALA A O 1
ATOM 2669 N N . THR A 1 339 ? 1.422 22.953 3.08 1 98.81 339 THR A N 1
ATOM 2670 C CA . THR A 1 339 ? 2.441 23.25 4.082 1 98.81 339 THR A CA 1
ATOM 2671 C C . THR A 1 339 ? 3.799 23.469 3.424 1 98.81 339 THR A C 1
ATOM 2673 O O . THR A 1 339 ? 4.535 24.391 3.799 1 98.81 339 THR A O 1
ATOM 2676 N N . TRP A 1 340 ? 4.113 22.688 2.459 1 98.75 340 TRP A N 1
ATOM 2677 C CA . TRP A 1 340 ? 5.371 22.828 1.733 1 98.75 340 TRP A CA 1
ATOM 2678 C C . TRP A 1 340 ? 5.418 24.156 0.975 1 98.75 340 TRP A C 1
ATOM 2680 O O . TRP A 1 340 ? 6.465 24.797 0.911 1 98.75 340 TRP A O 1
ATOM 2690 N N . LEU A 1 341 ? 4.355 24.594 0.448 1 98.81 341 LEU A N 1
ATOM 2691 C CA . LEU A 1 341 ? 4.309 25.828 -0.341 1 98.81 341 LEU A CA 1
ATOM 2692 C C . LEU A 1 341 ? 4.414 27.047 0.557 1 98.81 341 LEU A C 1
ATOM 2694 O O . LEU A 1 341 ? 4.832 28.125 0.107 1 98.81 341 LEU A O 1
ATOM 2698 N N . GLU A 1 342 ? 4 26.953 1.855 1 98.62 342 GLU A N 1
ATOM 2699 C CA . GLU A 1 342 ? 4.336 28 2.805 1 98.62 342 GLU A CA 1
ATOM 2700 C C . GLU A 1 342 ? 5.844 28.25 2.844 1 98.62 342 GLU A C 1
ATOM 2702 O O . GLU A 1 342 ? 6.289 29.391 2.746 1 98.62 342 GLU A O 1
ATOM 2707 N N . MET A 1 343 ? 6.488 27.094 2.947 1 98.12 343 MET A N 1
ATOM 2708 C CA . MET A 1 343 ? 7.945 27.156 3.016 1 98.12 343 MET A CA 1
ATOM 2709 C C . MET A 1 343 ? 8.531 27.688 1.711 1 98.12 343 MET A C 1
ATOM 2711 O O . MET A 1 343 ? 9.438 28.516 1.726 1 98.12 343 MET A O 1
ATOM 2715 N N . LEU A 1 344 ? 8.008 27.266 0.598 1 98.56 344 LEU A N 1
ATOM 2716 C CA . LEU A 1 344 ? 8.508 27.703 -0.706 1 98.56 344 LEU A CA 1
ATOM 2717 C C . LEU A 1 344 ? 8.258 29.188 -0.918 1 98.56 344 LEU A C 1
ATOM 2719 O O . LEU A 1 344 ? 9.086 29.875 -1.516 1 98.56 344 LEU A O 1
ATOM 2723 N N . TRP A 1 345 ? 7.141 29.703 -0.451 1 98.56 345 TRP A N 1
ATOM 2724 C CA . TRP A 1 345 ? 6.863 31.125 -0.515 1 98.56 345 TRP A CA 1
ATOM 2725 C C . TRP A 1 345 ? 7.922 31.922 0.25 1 98.56 345 TRP A C 1
ATOM 2727 O O . TRP A 1 345 ? 8.43 32.938 -0.249 1 98.56 345 TRP A O 1
ATOM 2737 N N . LYS A 1 346 ? 8.234 31.469 1.423 1 98 346 LYS A N 1
ATOM 2738 C CA . LYS A 1 346 ? 9.281 32.125 2.199 1 98 346 LYS A CA 1
ATOM 2739 C C . LYS A 1 346 ? 10.609 32.125 1.452 1 98 346 LYS A C 1
ATOM 2741 O O . LYS A 1 346 ? 11.359 33.094 1.499 1 98 346 LYS A O 1
ATOM 2746 N N . GLU A 1 347 ? 10.844 31.031 0.809 1 98.06 347 GLU A N 1
ATOM 2747 C CA . GLU A 1 347 ? 12.078 30.906 0.031 1 98.06 347 GLU A CA 1
ATOM 2748 C C . GLU A 1 347 ? 12.125 31.938 -1.091 1 98.06 347 GLU A C 1
ATOM 2750 O O . GLU A 1 347 ? 13.141 32.625 -1.273 1 98.06 347 GLU A O 1
ATOM 2755 N N . ARG A 1 348 ? 11.086 32.125 -1.793 1 97.88 348 ARG A N 1
ATOM 2756 C CA . ARG A 1 348 ? 11.016 32.969 -2.965 1 97.88 348 ARG A CA 1
ATOM 2757 C C . ARG A 1 348 ? 10.891 34.438 -2.557 1 97.88 348 ARG A C 1
ATOM 2759 O O . ARG A 1 348 ? 11.445 35.344 -3.219 1 97.88 348 ARG A O 1
ATOM 2766 N N . ALA A 1 349 ? 10.203 34.656 -1.445 1 97.56 349 ALA A N 1
ATOM 2767 C CA . ALA A 1 349 ? 9.859 36.031 -1.075 1 97.56 349 ALA A CA 1
ATOM 2768 C C . ALA A 1 349 ? 10.883 36.625 -0.101 1 97.56 349 ALA A C 1
ATOM 2770 O O . ALA A 1 349 ? 11.203 37.812 -0.161 1 97.56 349 ALA A O 1
ATOM 2771 N N . ASP A 1 350 ? 11.383 35.781 0.82 1 97 350 ASP A N 1
ATOM 2772 C CA . ASP A 1 350 ? 12.148 36.312 1.936 1 97 350 ASP A CA 1
ATOM 2773 C C . ASP A 1 350 ? 13.562 35.75 1.959 1 97 350 ASP A C 1
ATOM 2775 O O . ASP A 1 350 ? 14.398 36.156 2.768 1 97 350 ASP A O 1
ATOM 2779 N N . GLY A 1 351 ? 13.781 34.75 1.132 1 97.25 351 GLY A N 1
ATOM 2780 C CA . GLY A 1 351 ? 15.125 34.219 1.022 1 97.25 351 GLY A CA 1
ATOM 2781 C C . GLY A 1 351 ? 15.266 32.844 1.673 1 97.25 351 GLY A C 1
ATOM 2782 O O . GLY A 1 351 ? 14.367 32.406 2.377 1 97.25 351 GLY A O 1
ATOM 2783 N N . GLN A 1 352 ? 16.406 32.281 1.501 1 97.31 352 GLN A N 1
ATOM 2784 C CA . GLN A 1 352 ? 16.656 30.906 1.881 1 97.31 352 GLN A CA 1
ATOM 2785 C C . GLN A 1 352 ? 16.703 30.75 3.398 1 97.31 352 GLN A C 1
ATOM 2787 O O . GLN A 1 352 ? 16.234 29.75 3.943 1 97.31 352 GLN A O 1
ATOM 2792 N N . ASP A 1 353 ? 17.312 31.641 4.121 1 97.56 353 ASP A N 1
ATOM 2793 C CA . ASP A 1 353 ? 17.422 31.547 5.574 1 97.56 353 ASP A CA 1
ATOM 2794 C C . ASP A 1 353 ? 16.047 31.531 6.23 1 97.56 353 ASP A C 1
ATOM 2796 O O . ASP A 1 353 ? 15.812 30.781 7.176 1 97.56 353 ASP A O 1
ATOM 2800 N N . GLU A 1 354 ? 15.133 32.375 5.719 1 97.5 354 GLU A N 1
ATOM 2801 C CA . GLU A 1 354 ? 13.766 32.406 6.242 1 97.5 354 GLU A CA 1
ATOM 2802 C C . GLU A 1 354 ? 13.055 31.062 5.977 1 97.5 354 GLU A C 1
ATOM 2804 O O . GLU A 1 354 ? 12.305 30.578 6.824 1 97.5 354 GLU A O 1
ATOM 2809 N N . ALA A 1 355 ? 13.273 30.531 4.812 1 98.12 355 ALA A N 1
ATOM 2810 C CA . ALA A 1 355 ? 12.688 29.234 4.461 1 98.12 355 ALA A CA 1
ATOM 2811 C C . ALA A 1 355 ? 13.203 28.125 5.379 1 98.12 355 ALA A C 1
ATOM 2813 O O . ALA A 1 355 ? 12.43 27.281 5.832 1 98.12 355 ALA A O 1
ATOM 2814 N N . ASP A 1 356 ? 14.5 28.156 5.625 1 98 356 ASP A N 1
ATOM 2815 C CA . ASP A 1 356 ? 15.102 27.172 6.508 1 98 356 ASP A CA 1
ATOM 2816 C C . ASP A 1 356 ? 14.547 27.281 7.926 1 98 356 ASP A C 1
ATOM 2818 O O . ASP A 1 356 ? 14.344 26.281 8.609 1 98 356 ASP A O 1
ATOM 2822 N N . GLN A 1 357 ? 14.398 28.547 8.352 1 97.31 357 GLN A N 1
ATOM 2823 C CA . GLN A 1 357 ? 13.82 28.781 9.664 1 97.31 357 GLN A CA 1
ATOM 2824 C C . GLN A 1 357 ? 12.398 28.234 9.742 1 97.31 357 GLN A C 1
ATOM 2826 O O . GLN A 1 357 ? 12.016 27.609 10.742 1 97.31 357 GLN A O 1
ATOM 2831 N N . HIS A 1 358 ? 11.633 28.453 8.68 1 97.94 358 HIS A N 1
ATOM 2832 C CA . HIS A 1 358 ? 10.273 27.938 8.625 1 97.94 358 HIS A CA 1
ATOM 2833 C C . HIS A 1 358 ? 10.266 26.406 8.664 1 97.94 358 HIS A C 1
ATOM 2835 O O . HIS A 1 358 ? 9.453 25.812 9.359 1 97.94 358 HIS A O 1
ATOM 2841 N N . ARG A 1 359 ? 11.117 25.797 7.957 1 97.81 359 ARG A N 1
ATOM 2842 C CA . ARG A 1 359 ? 11.227 24.344 7.922 1 97.81 359 ARG A CA 1
ATOM 2843 C C . ARG A 1 359 ? 11.609 23.797 9.289 1 97.81 359 ARG A C 1
ATOM 2845 O O . ARG A 1 359 ? 11.172 22.703 9.672 1 97.81 359 ARG A O 1
ATOM 2852 N N . LEU A 1 360 ? 12.484 24.5 9.992 1 97.69 360 LEU A N 1
ATOM 2853 C CA . LEU A 1 360 ? 12.852 24.109 11.344 1 97.69 360 LEU A CA 1
ATOM 2854 C C . LEU A 1 360 ? 11.617 24.062 12.25 1 97.69 360 LEU A C 1
ATOM 2856 O O . LEU A 1 360 ? 11.461 23.125 13.047 1 97.69 360 LEU A O 1
ATOM 2860 N N . VAL A 1 361 ? 10.805 25.062 12.078 1 97.44 361 VAL A N 1
ATOM 2861 C CA . VAL A 1 361 ? 9.594 25.125 12.883 1 97.44 361 VAL A CA 1
ATOM 2862 C C . VAL A 1 361 ? 8.695 23.938 12.547 1 97.44 361 VAL A C 1
ATOM 2864 O O . VAL A 1 361 ? 8.133 23.297 13.445 1 97.44 361 VAL A O 1
ATOM 2867 N N . ASP A 1 362 ? 8.539 23.594 11.25 1 98.25 362 ASP A N 1
ATOM 2868 C CA . ASP A 1 362 ? 7.762 22.438 10.82 1 98.25 362 ASP A CA 1
ATOM 2869 C C . ASP A 1 362 ? 8.344 21.141 11.375 1 98.25 362 ASP A C 1
ATOM 2871 O O . ASP A 1 362 ? 7.602 20.281 11.836 1 98.25 362 ASP A O 1
ATOM 2875 N N . LEU A 1 363 ? 9.641 21.016 11.312 1 98.31 363 LEU A N 1
ATOM 2876 C CA . LEU A 1 363 ? 10.312 19.812 11.789 1 98.31 363 LEU A CA 1
ATOM 2877 C C . LEU A 1 363 ? 10.078 19.609 13.281 1 98.31 363 LEU A C 1
ATOM 2879 O O . LEU A 1 363 ? 9.773 18.5 13.727 1 98.31 363 LEU A O 1
ATOM 2883 N N . GLU A 1 364 ? 10.273 20.688 14.039 1 97.38 364 GLU A N 1
ATOM 2884 C CA . GLU A 1 364 ? 10.094 20.609 15.484 1 97.38 364 GLU A CA 1
ATOM 2885 C C . GLU A 1 364 ? 8.664 20.25 15.852 1 97.38 364 GLU A C 1
ATOM 2887 O O . GLU A 1 364 ? 8.43 19.5 16.812 1 97.38 364 GLU A O 1
ATOM 2892 N N . ALA A 1 365 ? 7.715 20.781 15.078 1 97.81 365 ALA A N 1
ATOM 2893 C CA . ALA A 1 365 ? 6.312 20.453 15.312 1 97.81 365 ALA A CA 1
ATOM 2894 C C . ALA A 1 365 ? 6.059 18.953 15.109 1 97.81 365 ALA A C 1
ATOM 2896 O O . ALA A 1 365 ? 5.441 18.312 15.953 1 97.81 365 ALA A O 1
ATOM 2897 N N . TYR A 1 366 ? 6.508 18.422 14.055 1 97.94 366 TYR A N 1
ATOM 2898 C CA . TYR A 1 366 ? 6.344 17 13.789 1 97.94 366 TYR A CA 1
ATOM 2899 C C . TYR A 1 366 ? 7.051 16.172 14.844 1 97.94 366 TYR A C 1
ATOM 2901 O O . TYR A 1 366 ? 6.465 15.234 15.398 1 97.94 366 TYR A O 1
ATOM 2909 N N . LEU A 1 367 ? 8.336 16.484 15.078 1 97.56 367 LEU A N 1
ATOM 2910 C CA . LEU A 1 367 ? 9.109 15.695 16.016 1 97.56 367 LEU A CA 1
ATOM 2911 C C . LEU A 1 367 ? 8.477 15.727 17.406 1 97.56 367 LEU A C 1
ATOM 2913 O O . LEU A 1 367 ? 8.508 14.734 18.125 1 97.56 367 LEU A O 1
ATOM 2917 N N . GLY A 1 368 ? 7.996 16.906 17.797 1 96.44 368 GLY A N 1
ATOM 2918 C CA . GLY A 1 368 ? 7.301 17.016 19.078 1 96.44 368 GLY A CA 1
ATOM 2919 C C . GLY A 1 368 ? 6.133 16.062 19.188 1 96.44 368 GLY A C 1
ATOM 2920 O O . GLY A 1 368 ? 5.984 15.375 20.203 1 96.44 368 GLY A O 1
ATOM 2921 N N . GLU A 1 369 ? 5.348 15.953 18.125 1 96.31 369 GLU A N 1
ATOM 2922 C CA . GLU A 1 369 ? 4.219 15.031 18.141 1 96.31 369 GLU A CA 1
ATOM 2923 C C . GLU A 1 369 ? 4.691 13.578 18.156 1 96.31 369 GLU A C 1
ATOM 2925 O O . GLU A 1 369 ? 4.176 12.766 18.922 1 96.31 369 GLU A O 1
ATOM 2930 N N . ALA A 1 370 ? 5.664 13.281 17.297 1 95.19 370 ALA A N 1
ATOM 2931 C CA . ALA A 1 370 ? 6.172 11.914 17.188 1 95.19 370 ALA A CA 1
ATOM 2932 C C . ALA A 1 370 ? 6.707 11.422 18.531 1 95.19 370 ALA A C 1
ATOM 2934 O O . ALA A 1 370 ? 6.555 10.242 18.875 1 95.19 370 ALA A O 1
ATOM 2935 N N . ARG A 1 371 ? 7.285 12.297 19.266 1 92.19 371 ARG A N 1
ATOM 2936 C CA . ARG A 1 371 ? 7.898 11.938 20.531 1 92.19 371 ARG A CA 1
ATOM 2937 C C . ARG A 1 371 ? 6.855 11.852 21.641 1 92.19 371 ARG A C 1
ATOM 2939 O O . ARG A 1 371 ? 6.891 10.938 22.469 1 92.19 371 ARG A O 1
ATOM 2946 N N . GLU A 1 372 ? 5.934 12.844 21.609 1 91.06 372 GLU A N 1
ATOM 2947 C CA . GLU A 1 372 ? 5.074 13.031 22.766 1 91.06 372 GLU A CA 1
ATOM 2948 C C . GLU A 1 372 ? 3.746 12.297 22.594 1 91.06 372 GLU A C 1
ATOM 2950 O O . GLU A 1 372 ? 3.076 11.984 23.578 1 91.06 372 GLU A O 1
ATOM 2955 N N . ARG A 1 373 ? 3.334 12.078 21.422 1 93.31 373 ARG A N 1
ATOM 2956 C CA . ARG A 1 373 ? 2.004 11.523 21.172 1 93.31 373 ARG A CA 1
ATOM 2957 C C . ARG A 1 373 ? 2.092 10.156 20.516 1 93.31 373 ARG A C 1
ATOM 2959 O O . ARG A 1 373 ? 1.82 9.133 21.156 1 93.31 373 ARG A O 1
ATOM 2966 N N . TYR A 1 374 ? 2.426 10.016 19.203 1 94 374 TYR A N 1
ATOM 2967 C CA . TYR A 1 374 ? 2.543 8.781 18.438 1 94 374 TYR A CA 1
ATOM 2968 C C . TYR A 1 374 ? 3.328 9.008 17.156 1 94 374 TYR A C 1
ATOM 2970 O O . TYR A 1 374 ? 3.496 10.148 16.719 1 94 374 TYR A O 1
ATOM 2978 N N . ALA A 1 375 ? 3.869 7.953 16.688 1 95.19 375 ALA A N 1
ATOM 2979 C CA . ALA A 1 375 ? 4.391 7.922 15.32 1 95.19 375 ALA A CA 1
ATOM 2980 C C . ALA A 1 375 ? 3.562 6.988 14.438 1 95.19 375 ALA A C 1
ATOM 2982 O O . ALA A 1 375 ? 3.33 5.832 14.789 1 95.19 375 ALA A O 1
ATOM 2983 N N . ARG A 1 376 ? 2.975 7.477 13.359 1 95.81 376 ARG A N 1
ATOM 2984 C CA . ARG A 1 376 ? 2.16 6.703 12.43 1 95.81 376 ARG A CA 1
ATOM 2985 C C . ARG A 1 376 ? 2.605 6.941 10.984 1 95.81 376 ARG A C 1
ATOM 2987 O O . ARG A 1 376 ? 3.266 7.938 10.695 1 95.81 376 ARG A O 1
ATOM 2994 N N . PRO A 1 377 ? 2.291 6.016 10.109 1 97.12 377 PRO A N 1
ATOM 2995 C CA . PRO A 1 377 ? 2.42 6.383 8.703 1 97.12 377 PRO A CA 1
ATOM 2996 C C . PRO A 1 377 ? 1.57 7.598 8.328 1 97.12 377 PRO A C 1
ATOM 2998 O O . PRO A 1 377 ? 0.567 7.879 8.984 1 97.12 377 PRO A O 1
ATOM 3001 N N . ILE A 1 378 ? 1.983 8.32 7.402 1 98.5 378 ILE A N 1
ATOM 3002 C CA . ILE A 1 378 ? 1.149 9.43 6.945 1 98.5 378 ILE A CA 1
ATOM 3003 C C . ILE A 1 378 ? -0.178 8.891 6.418 1 98.5 378 ILE A C 1
ATOM 3005 O O . ILE A 1 378 ? -1.247 9.375 6.801 1 98.5 378 ILE A O 1
ATOM 3009 N N . VAL A 1 379 ? -0.094 7.879 5.523 1 98.06 379 VAL A N 1
ATOM 3010 C CA . VAL A 1 379 ? -1.318 7.219 5.082 1 98.06 379 VAL A CA 1
ATOM 3011 C C . VAL A 1 379 ? -1.732 6.156 6.098 1 98.06 379 VAL A C 1
ATOM 3013 O O . VAL A 1 379 ? -1.101 5.102 6.199 1 98.06 379 VAL A O 1
ATOM 3016 N N . ALA A 1 380 ? -2.695 6.414 6.914 1 96.38 380 ALA A N 1
ATOM 3017 C CA . ALA A 1 380 ? -3.266 5.527 7.922 1 96.38 380 ALA A CA 1
ATOM 3018 C C . ALA A 1 380 ? -4.77 5.359 7.719 1 96.38 380 ALA A C 1
ATOM 3020 O O . ALA A 1 380 ? -5.469 6.324 7.398 1 96.38 380 ALA A O 1
ATOM 3021 N N . ARG A 1 381 ? -5.312 4.152 7.945 1 94.94 381 ARG A N 1
ATOM 3022 C CA . ARG A 1 381 ? -6.707 3.904 7.586 1 94.94 381 ARG A CA 1
ATOM 3023 C C . ARG A 1 381 ? -7.535 3.559 8.82 1 94.94 381 ARG A C 1
ATOM 3025 O O . ARG A 1 381 ? -8.766 3.535 8.758 1 94.94 381 ARG A O 1
ATOM 3032 N N . ARG A 1 382 ? -6.949 3.311 9.906 1 93.31 382 ARG A N 1
ATOM 3033 C CA . ARG A 1 382 ? -7.695 2.912 11.094 1 93.31 382 ARG A CA 1
ATOM 3034 C C . ARG A 1 382 ? -7.852 4.082 12.062 1 93.31 382 ARG A C 1
ATOM 3036 O O . ARG A 1 382 ? -6.898 4.453 12.75 1 93.31 382 ARG A O 1
ATOM 3043 N N . PHE A 1 383 ? -8.984 4.664 12.156 1 96.38 383 PHE A N 1
ATOM 3044 C CA . PHE A 1 383 ? -9.305 5.801 13.008 1 96.38 383 PHE A CA 1
ATOM 3045 C C . PHE A 1 383 ? -10.805 5.895 13.242 1 96.38 383 PHE A C 1
ATOM 3047 O O . PHE A 1 383 ? -11.57 5.086 12.719 1 96.38 383 PHE A O 1
ATOM 3054 N N . HIS A 1 384 ? -11.266 6.824 14.141 1 94.62 384 HIS A N 1
ATOM 3055 C CA . HIS A 1 384 ? -12.672 6.984 14.461 1 94.62 384 HIS A CA 1
ATOM 3056 C C . HIS A 1 384 ? -13.367 7.895 13.453 1 94.62 384 HIS A C 1
ATOM 3058 O O . HIS A 1 384 ? -14.484 7.609 13.008 1 94.62 384 HIS A O 1
ATOM 3064 N N . ALA A 1 385 ? -12.664 8.984 13.117 1 95.06 385 ALA A N 1
ATOM 3065 C CA . ALA A 1 385 ? -13.188 9.969 12.18 1 95.06 385 ALA A CA 1
ATOM 3066 C C . ALA A 1 385 ? -12.07 10.539 11.305 1 95.06 385 ALA A C 1
ATOM 3068 O O . ALA A 1 385 ? -10.906 10.594 11.727 1 95.06 385 ALA A O 1
ATOM 3069 N N . PRO A 1 386 ? -12.391 10.969 10.141 1 95.56 386 PRO A N 1
ATOM 3070 C CA . PRO A 1 386 ? -11.352 11.477 9.234 1 95.56 386 PRO A CA 1
ATOM 3071 C C . PRO A 1 386 ? -10.492 12.57 9.867 1 95.56 386 PRO A C 1
ATOM 3073 O O . PRO A 1 386 ? -9.289 12.641 9.609 1 95.56 386 PRO A O 1
ATOM 3076 N N . MET A 1 387 ? -11.039 13.375 10.703 1 95.94 387 MET A N 1
ATOM 3077 C CA . MET A 1 387 ? -10.305 14.477 11.32 1 95.94 387 MET A CA 1
ATOM 3078 C C . MET A 1 387 ? -9.141 13.961 12.156 1 95.94 387 MET A C 1
ATOM 3080 O O . MET A 1 387 ? -8.203 14.703 12.461 1 95.94 387 MET A O 1
ATOM 3084 N N . ASP A 1 388 ? -9.156 12.648 12.508 1 96.12 388 ASP A N 1
ATOM 3085 C CA . ASP A 1 388 ? -8.102 12.055 13.32 1 96.12 388 ASP A CA 1
ATOM 3086 C C . ASP A 1 388 ? -6.75 12.117 12.609 1 96.12 388 ASP A C 1
ATOM 3088 O O . ASP A 1 388 ? -5.703 12.172 13.25 1 96.12 388 ASP A O 1
ATOM 3092 N N . VAL A 1 389 ? -6.785 12.125 11.273 1 96.62 389 VAL A N 1
ATOM 3093 C CA . VAL A 1 389 ? -5.516 12.078 10.555 1 96.62 389 VAL A CA 1
ATOM 3094 C C . VAL A 1 389 ? -5.02 13.5 10.289 1 96.62 389 VAL A C 1
ATOM 3096 O O . VAL A 1 389 ? -3.912 13.688 9.781 1 96.62 389 VAL A O 1
ATOM 3099 N N . PHE A 1 390 ? -5.758 14.531 10.633 1 97.25 390 PHE A N 1
ATOM 3100 C CA . PHE A 1 390 ? -5.332 15.922 10.477 1 97.25 390 PHE A CA 1
ATOM 3101 C C . PHE A 1 390 ? -4.418 16.328 11.617 1 97.25 390 PHE A C 1
ATOM 3103 O O . PHE A 1 390 ? -4.852 17.016 12.555 1 97.25 390 PHE A O 1
ATOM 3110 N N . ASP A 1 391 ? -3.188 15.938 11.555 1 97.62 391 ASP A N 1
ATOM 3111 C CA . ASP A 1 391 ? -2.184 16.141 12.594 1 97.62 391 ASP A CA 1
ATOM 3112 C C . ASP A 1 391 ? -0.852 16.594 11.992 1 97.62 391 ASP A C 1
ATOM 3114 O O . ASP A 1 391 ? -0.797 17.016 10.836 1 97.62 391 ASP A O 1
ATOM 3118 N N . ARG A 1 392 ? 0.196 16.609 12.781 1 98.5 392 ARG A N 1
ATOM 3119 C CA . ARG A 1 392 ? 1.495 17.094 12.336 1 98.5 392 ARG A CA 1
ATOM 3120 C C . ARG A 1 392 ? 2.117 16.156 11.312 1 98.5 392 ARG A C 1
ATOM 3122 O O . ARG A 1 392 ? 2.986 16.562 10.539 1 98.5 392 ARG A O 1
ATOM 3129 N N . HIS A 1 393 ? 1.67 14.844 11.297 1 98.44 393 HIS A N 1
ATOM 3130 C CA . HIS A 1 393 ? 2.115 13.914 10.266 1 98.44 393 HIS A CA 1
ATOM 3131 C C . HIS A 1 393 ? 1.562 14.289 8.898 1 98.44 393 HIS A C 1
ATOM 3133 O O . HIS A 1 393 ? 2.291 14.273 7.906 1 98.44 393 HIS A O 1
ATOM 3139 N N . LEU A 1 394 ? 0.286 14.703 8.883 1 98.44 394 LEU A N 1
ATOM 3140 C CA . LEU A 1 394 ? -0.386 15.031 7.633 1 98.44 394 LEU A CA 1
ATOM 3141 C C . LEU A 1 394 ? 0.13 16.344 7.066 1 98.44 394 LEU A C 1
ATOM 3143 O O . LEU A 1 394 ? 0.286 16.484 5.852 1 98.44 394 LEU A O 1
ATOM 3147 N N . TYR A 1 395 ? 0.344 17.312 7.941 1 98.5 395 TYR A N 1
ATOM 3148 C CA . TYR A 1 395 ? 0.757 18.656 7.551 1 98.5 395 TYR A CA 1
ATOM 3149 C C . TYR A 1 395 ? 2.275 18.75 7.453 1 98.5 395 TYR A C 1
ATOM 3151 O O . TYR A 1 395 ? 2.854 18.469 6.398 1 98.5 395 TYR A O 1
ATOM 3159 N N . GLU A 1 396 ? 2.93 18.922 8.602 1 98.75 396 GLU A N 1
ATOM 3160 C CA . GLU A 1 396 ? 4.348 19.266 8.641 1 98.75 396 GLU A CA 1
ATOM 3161 C C . GLU A 1 396 ? 5.207 18.125 8.102 1 98.75 396 GLU A C 1
ATOM 3163 O O . GLU A 1 396 ? 6.094 18.344 7.273 1 98.75 396 GLU A O 1
ATOM 3168 N N . LYS A 1 397 ? 4.977 16.906 8.562 1 98.75 397 LYS A N 1
ATOM 3169 C CA . LYS A 1 397 ? 5.758 15.82 7.98 1 98.75 397 LYS A CA 1
ATOM 3170 C C . LYS A 1 397 ? 5.504 15.695 6.48 1 98.75 397 LYS A C 1
ATOM 3172 O O . LYS A 1 397 ? 6.426 15.438 5.707 1 98.75 397 LYS A O 1
ATOM 3177 N N . GLY A 1 398 ? 4.227 15.82 6.094 1 98.75 398 GLY A N 1
ATOM 3178 C CA . GLY A 1 398 ? 3.928 15.805 4.672 1 98.75 398 GLY A CA 1
ATOM 3179 C C . GLY A 1 398 ? 4.738 16.812 3.875 1 98.75 398 GLY A C 1
ATOM 3180 O O . GLY A 1 398 ? 5.285 16.484 2.82 1 98.75 398 GLY A O 1
ATOM 3181 N N . GLY A 1 399 ? 4.777 18.078 4.359 1 98.75 399 GLY A N 1
ATOM 3182 C CA . GLY A 1 399 ? 5.582 19.094 3.701 1 98.75 399 GLY A CA 1
ATOM 3183 C C . GLY A 1 399 ? 7.066 18.781 3.697 1 98.75 399 GLY A C 1
ATOM 3184 O O . GLY A 1 399 ? 7.758 19.016 2.705 1 98.75 399 GLY A O 1
ATOM 3185 N N . LEU A 1 400 ? 7.543 18.219 4.793 1 98.69 400 LEU A N 1
ATOM 3186 C CA . LEU A 1 400 ? 8.953 17.875 4.926 1 98.69 400 LEU A CA 1
ATOM 3187 C C . LEU A 1 400 ? 9.32 16.734 3.973 1 98.69 400 LEU A C 1
ATOM 3189 O O . LEU A 1 400 ? 10.438 16.703 3.453 1 98.69 400 LEU A O 1
ATOM 3193 N N . VAL A 1 401 ? 8.422 15.789 3.756 1 98.62 401 VAL A N 1
ATOM 3194 C CA . VAL A 1 401 ? 8.648 14.695 2.816 1 9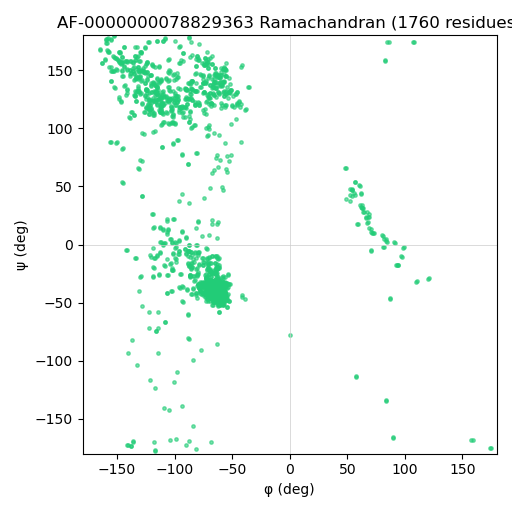8.62 401 VAL A CA 1
ATOM 3195 C C . VAL A 1 401 ? 8.812 15.25 1.403 1 98.62 401 VAL A C 1
ATOM 3197 O O . VAL A 1 401 ? 9.68 14.805 0.651 1 98.62 401 VAL A O 1
ATOM 3200 N N . LEU A 1 402 ? 7.949 16.188 1.035 1 98.75 402 LEU A N 1
ATOM 3201 C CA . LEU A 1 402 ? 8.055 16.812 -0.279 1 98.75 402 LEU A CA 1
ATOM 3202 C C . LEU A 1 402 ? 9.391 17.531 -0.439 1 98.75 402 LEU A C 1
ATOM 3204 O O . LEU A 1 402 ? 10 17.484 -1.512 1 98.75 402 LEU A O 1
ATOM 3208 N N . HIS A 1 403 ? 9.828 18.188 0.616 1 98.5 403 HIS A N 1
ATOM 3209 C CA . HIS A 1 403 ? 11.125 18.844 0.555 1 98.5 403 HIS A CA 1
ATOM 3210 C C . HIS A 1 403 ? 12.258 17.828 0.428 1 98.5 403 HIS A C 1
ATOM 3212 O O . HIS A 1 403 ? 13.234 18.062 -0.282 1 98.5 403 HIS A O 1
ATOM 3218 N N . GLU A 1 404 ? 12.18 16.719 1.209 1 97.94 404 GLU A N 1
ATOM 3219 C CA . GLU A 1 404 ? 13.156 15.648 1.071 1 97.94 404 GLU A CA 1
ATOM 3220 C C . GLU A 1 404 ? 13.195 15.117 -0.359 1 97.94 404 GLU A C 1
ATOM 3222 O O . GLU A 1 404 ? 14.266 14.82 -0.888 1 97.94 404 GLU A O 1
ATOM 3227 N N . LEU A 1 405 ? 12.062 14.977 -0.956 1 98 405 LEU A N 1
ATOM 3228 C CA . LEU A 1 405 ? 11.992 14.547 -2.35 1 98 405 LEU A CA 1
ATOM 3229 C C . LEU A 1 405 ? 12.703 15.547 -3.262 1 98 405 LEU A C 1
ATOM 3231 O O . LEU A 1 405 ? 13.438 15.148 -4.164 1 98 405 LEU A O 1
ATOM 3235 N N . ARG A 1 406 ? 12.469 16.859 -3.066 1 98.06 406 ARG A N 1
ATOM 3236 C CA . ARG A 1 406 ? 13.125 17.906 -3.832 1 98.06 406 ARG A CA 1
ATOM 3237 C C . ARG A 1 406 ? 14.641 17.828 -3.674 1 98.06 406 ARG A C 1
ATOM 3239 O O . ARG A 1 406 ? 15.383 17.953 -4.652 1 98.06 406 ARG A O 1
ATOM 3246 N N . ARG A 1 407 ? 15.039 17.625 -2.457 1 96.19 407 ARG A N 1
ATOM 3247 C CA . ARG A 1 407 ? 16.469 17.531 -2.174 1 96.19 407 ARG A CA 1
ATOM 3248 C C . ARG A 1 407 ? 17.094 16.359 -2.934 1 96.19 407 ARG A C 1
ATOM 3250 O O . ARG A 1 407 ? 18.203 16.484 -3.467 1 96.19 407 ARG A O 1
ATOM 3257 N N . ARG A 1 408 ? 16.391 15.328 -3.021 1 95 408 ARG A N 1
ATOM 3258 C CA . ARG A 1 408 ? 16.922 14.117 -3.645 1 95 408 ARG A CA 1
ATOM 3259 C C . ARG A 1 408 ? 16.969 14.258 -5.16 1 95 408 ARG A C 1
ATOM 3261 O O . ARG A 1 408 ? 17.922 13.812 -5.801 1 95 408 ARG A O 1
ATOM 3268 N N . LEU A 1 409 ? 16 14.836 -5.746 1 95.81 409 LEU A N 1
ATOM 3269 C CA . LEU A 1 409 ? 15.875 14.906 -7.195 1 95.81 409 LEU A CA 1
ATOM 3270 C C . LEU A 1 409 ? 16.625 16.109 -7.754 1 95.81 409 LEU A C 1
ATOM 3272 O O . LEU A 1 409 ? 17.031 16.109 -8.914 1 95.81 409 LEU A O 1
ATOM 3276 N N . GLY A 1 410 ? 16.766 17.156 -6.898 1 96.12 410 GLY A N 1
ATOM 3277 C CA . GLY A 1 410 ? 17.203 18.453 -7.391 1 96.12 410 GLY A CA 1
ATOM 3278 C C . GLY A 1 410 ? 16.078 19.281 -7.98 1 96.12 410 GLY A C 1
ATOM 3279 O O . GLY A 1 410 ? 15.047 18.734 -8.383 1 96.12 410 GLY A O 1
ATOM 3280 N N . ASP A 1 411 ? 16.188 20.547 -8.062 1 97.19 411 ASP A N 1
ATOM 3281 C CA . ASP A 1 411 ? 15.141 21.469 -8.445 1 97.19 411 ASP A CA 1
ATOM 3282 C C . ASP A 1 411 ? 14.633 21.172 -9.859 1 97.19 411 ASP A C 1
ATOM 3284 O O . ASP A 1 411 ? 13.422 21.156 -10.102 1 97.19 411 ASP A O 1
ATOM 3288 N N . ASP A 1 412 ? 15.531 20.922 -10.75 1 96.19 412 ASP A N 1
ATOM 3289 C CA . ASP A 1 412 ? 15.125 20.75 -12.148 1 96.19 412 ASP A CA 1
ATOM 3290 C C . ASP A 1 412 ? 14.164 19.578 -12.297 1 96.19 412 ASP A C 1
ATOM 3292 O O . ASP A 1 412 ? 13.078 19.719 -12.859 1 96.19 412 ASP A O 1
ATOM 3296 N N . LEU A 1 413 ? 14.562 18.406 -11.766 1 96.69 413 LEU A N 1
ATOM 3297 C CA . LEU A 1 413 ? 13.742 17.219 -11.906 1 96.69 413 LEU A CA 1
ATOM 3298 C C . LEU A 1 413 ? 12.5 17.297 -11.016 1 96.69 413 LEU A C 1
ATOM 3300 O O . LEU A 1 413 ? 11.43 16.812 -11.391 1 96.69 413 LEU A O 1
ATOM 3304 N N . PHE A 1 414 ? 12.703 17.891 -9.828 1 98 414 PHE A N 1
ATOM 3305 C CA . PHE A 1 414 ? 11.57 18 -8.922 1 98 414 PHE A CA 1
ATOM 3306 C C . PHE A 1 414 ? 10.445 18.812 -9.555 1 98 414 PHE A C 1
ATOM 3308 O O . PHE A 1 414 ? 9.297 18.375 -9.586 1 98 414 PHE A O 1
ATOM 3315 N N . PHE A 1 415 ? 10.734 19.984 -10.047 1 98.31 415 PHE A N 1
ATOM 3316 C CA . PHE A 1 415 ? 9.695 20.859 -10.562 1 98.31 415 PHE A CA 1
ATOM 3317 C C . PHE A 1 415 ? 9.148 20.328 -11.883 1 98.31 415 PHE A C 1
ATOM 3319 O O . PHE A 1 415 ? 7.969 20.531 -12.195 1 98.31 415 PHE A O 1
ATOM 3326 N N . LYS A 1 416 ? 9.984 19.578 -12.648 1 97.12 416 LYS A N 1
ATOM 3327 C CA . LYS A 1 416 ? 9.469 18.875 -13.82 1 97.12 416 LYS A CA 1
ATOM 3328 C C . LYS A 1 416 ? 8.414 17.844 -13.414 1 97.12 416 LYS A C 1
ATOM 3330 O O . LYS A 1 416 ? 7.348 17.766 -14.039 1 97.12 416 LYS A O 1
ATOM 3335 N N . GLY A 1 417 ? 8.773 17.062 -12.391 1 98.12 417 GLY A N 1
ATOM 3336 C CA . GLY A 1 417 ? 7.832 16.094 -11.875 1 98.12 417 GLY A CA 1
ATOM 3337 C C . GLY A 1 417 ? 6.562 16.719 -11.328 1 98.12 417 GLY A C 1
ATOM 3338 O O . GLY A 1 417 ? 5.461 16.234 -11.594 1 98.12 417 GLY A O 1
ATOM 3339 N N . LEU A 1 418 ? 6.68 17.844 -10.594 1 98.69 418 LEU A N 1
ATOM 3340 C CA . LEU A 1 418 ? 5.543 18.547 -10.008 1 98.69 418 LEU A CA 1
ATOM 3341 C C . LEU A 1 418 ? 4.602 19.062 -11.086 1 98.69 418 LEU A C 1
ATOM 3343 O O . LEU A 1 418 ? 3.383 18.891 -10.992 1 98.69 418 LEU A O 1
ATOM 3347 N N . ARG A 1 419 ? 5.137 19.688 -12.102 1 98.62 419 ARG A N 1
ATOM 3348 C CA . ARG A 1 419 ? 4.332 20.234 -13.188 1 98.62 419 ARG A CA 1
ATOM 3349 C C . ARG A 1 419 ? 3.631 19.125 -13.961 1 98.62 419 ARG A C 1
ATOM 3351 O O . ARG A 1 419 ? 2.477 19.281 -14.367 1 98.62 419 ARG A O 1
ATOM 3358 N N . HIS A 1 420 ? 4.332 17.984 -14.078 1 98.44 420 HIS A N 1
ATOM 3359 C CA . HIS A 1 420 ? 3.715 16.828 -14.727 1 98.44 420 HIS A CA 1
ATOM 3360 C C . HIS A 1 420 ? 2.562 16.281 -13.898 1 98.44 420 HIS A C 1
ATOM 3362 O O . HIS A 1 420 ? 1.511 15.93 -14.438 1 98.44 420 HIS A O 1
ATOM 3368 N N . TYR A 1 421 ? 2.77 16.188 -12.617 1 98.62 421 TYR A N 1
ATOM 3369 C CA . TYR A 1 421 ? 1.748 15.727 -11.688 1 98.62 421 TYR A CA 1
ATOM 3370 C C . TYR A 1 421 ? 0.492 16.578 -11.781 1 98.62 421 TYR A C 1
ATOM 3372 O O . TYR A 1 421 ? -0.619 16.062 -11.891 1 98.62 421 TYR A O 1
ATOM 3380 N N . VAL A 1 422 ? 0.652 17.906 -11.742 1 98.75 422 VAL A N 1
ATOM 3381 C CA . VAL A 1 422 ? -0.467 18.844 -11.773 1 98.75 422 VAL A CA 1
ATOM 3382 C C . VAL A 1 422 ? -1.174 18.75 -13.125 1 98.75 422 VAL A C 1
ATOM 3384 O O . VAL A 1 422 ? -2.402 18.672 -13.18 1 98.75 422 VAL A O 1
ATOM 3387 N N . ALA A 1 423 ? -0.465 18.703 -14.195 1 98.38 423 ALA A N 1
ATOM 3388 C CA . ALA A 1 423 ? -1.035 18.656 -15.539 1 98.38 423 ALA A CA 1
ATOM 3389 C C . ALA A 1 423 ? -1.814 17.375 -15.766 1 98.38 423 ALA A C 1
ATOM 3391 O O . ALA A 1 423 ? -2.898 17.391 -16.359 1 98.38 423 ALA A O 1
ATOM 3392 N N . ARG A 1 424 ? -1.279 16.328 -15.266 1 97.38 424 ARG A N 1
ATOM 3393 C CA . ARG A 1 424 ? -1.845 15 -15.508 1 97.38 424 ARG A CA 1
ATOM 3394 C C . ARG A 1 424 ? -3.145 14.812 -14.727 1 97.38 424 ARG A C 1
ATOM 3396 O O . ARG A 1 424 ? -4.051 14.117 -15.195 1 97.38 424 ARG A O 1
ATOM 3403 N N . HIS A 1 425 ? -3.254 15.398 -13.602 1 97.69 425 HIS A N 1
ATOM 3404 C CA . HIS A 1 425 ? -4.355 15.047 -12.711 1 97.69 425 HIS A CA 1
ATOM 3405 C C . HIS A 1 425 ? -5.266 16.234 -12.453 1 97.69 425 HIS A C 1
ATOM 3407 O O . HIS A 1 425 ? -6.051 16.234 -11.5 1 97.69 425 HIS A O 1
ATOM 3413 N N . ARG A 1 426 ? -5.203 17.312 -13.219 1 96.12 426 ARG A N 1
ATOM 3414 C CA . ARG A 1 426 ? -6.047 18.5 -13.062 1 96.12 426 ARG A CA 1
ATOM 3415 C C . ARG A 1 426 ? -7.52 18.109 -13.031 1 96.12 426 ARG A C 1
ATOM 3417 O O . ARG A 1 426 ? -7.961 17.25 -13.789 1 96.12 426 ARG A O 1
ATOM 3424 N N . HIS A 1 427 ? -8.305 18.625 -12.023 1 94.44 427 HIS A N 1
ATOM 3425 C CA . HIS A 1 427 ? -9.734 18.469 -11.773 1 94.44 427 HIS A CA 1
ATOM 3426 C C . HIS A 1 427 ? -10.07 17.062 -11.312 1 94.44 427 HIS A C 1
ATOM 3428 O O . HIS A 1 427 ? -11.242 16.688 -11.25 1 94.44 427 HIS A O 1
ATOM 3434 N N . GLY A 1 428 ? -9.055 16.297 -11.008 1 95.62 428 GLY A N 1
ATOM 3435 C CA . GLY A 1 428 ? -9.281 14.914 -10.609 1 95.62 428 GLY A CA 1
ATOM 3436 C C . GLY A 1 428 ? -9.031 14.664 -9.133 1 95.62 428 GLY A C 1
ATOM 3437 O O . GLY A 1 428 ? -8.766 15.602 -8.383 1 95.62 428 GLY A O 1
ATOM 3438 N N . SER A 1 429 ? -9.273 13.398 -8.711 1 96.38 429 SER A N 1
ATOM 3439 C CA . SER A 1 429 ? -8.922 12.906 -7.383 1 96.38 429 SER A CA 1
ATOM 3440 C C . SER A 1 429 ? -7.633 12.094 -7.418 1 96.38 429 SER A C 1
ATOM 3442 O O . SER A 1 429 ? -7.387 11.352 -8.375 1 96.38 429 SER A O 1
ATOM 3444 N N . VAL A 1 430 ? -6.809 12.211 -6.441 1 97.88 430 VAL A N 1
ATOM 3445 C CA . VAL A 1 430 ? -5.48 11.609 -6.492 1 97.88 430 VAL A CA 1
ATOM 3446 C C . VAL A 1 430 ? -5.211 10.836 -5.203 1 97.88 430 VAL A C 1
ATOM 3448 O O . VAL A 1 430 ? -5.824 11.109 -4.168 1 97.88 430 VAL A O 1
ATOM 3451 N N . GLU A 1 431 ? -4.375 9.836 -5.305 1 97 431 GLU A N 1
ATOM 3452 C CA . GLU A 1 431 ? -3.744 9.117 -4.199 1 97 431 GLU A CA 1
ATOM 3453 C C . GLU A 1 431 ? -2.223 9.172 -4.301 1 97 431 GLU A C 1
ATOM 3455 O O . GLU A 1 431 ? -1.679 9.68 -5.285 1 97 431 GLU A O 1
ATOM 3460 N N . THR A 1 432 ? -1.527 8.664 -3.318 1 98.25 432 THR A N 1
ATOM 3461 C CA . THR A 1 432 ? -0.073 8.75 -3.25 1 98.25 432 THR A CA 1
ATOM 3462 C C . THR A 1 432 ? 0.562 8.117 -4.488 1 98.25 432 THR A C 1
ATOM 3464 O O . THR A 1 432 ? 1.551 8.633 -5.016 1 98.25 432 THR A O 1
ATOM 3467 N N . VAL A 1 433 ? 0.021 7.055 -5.012 1 96.62 433 VAL A N 1
ATOM 3468 C CA . VAL A 1 433 ? 0.576 6.348 -6.16 1 96.62 433 VAL A CA 1
ATOM 3469 C C . VAL A 1 433 ? 0.546 7.254 -7.391 1 96.62 433 VAL A C 1
ATOM 3471 O O . VAL A 1 433 ? 1.428 7.172 -8.25 1 96.62 433 VAL A O 1
ATOM 3474 N N . ASP A 1 434 ? -0.407 8.141 -7.48 1 97.75 434 ASP A N 1
ATOM 3475 C CA . ASP A 1 434 ? -0.501 9.055 -8.617 1 97.75 434 ASP A CA 1
ATOM 3476 C C . ASP A 1 434 ? 0.666 10.039 -8.625 1 97.75 434 ASP A C 1
ATOM 3478 O O . ASP A 1 434 ? 1.191 10.383 -9.688 1 97.75 434 ASP A O 1
ATOM 3482 N N . LEU A 1 435 ? 1.005 10.477 -7.426 1 98.44 435 LEU A N 1
ATOM 3483 C CA . LEU A 1 435 ? 2.176 11.344 -7.305 1 98.44 435 LEU A CA 1
ATOM 3484 C C . LEU A 1 435 ? 3.447 10.586 -7.68 1 98.44 435 LEU A C 1
ATOM 3486 O O . LEU A 1 435 ? 4.258 11.086 -8.461 1 98.44 435 LEU A O 1
ATOM 3490 N N . ALA A 1 436 ? 3.643 9.43 -7.141 1 97.19 436 ALA A N 1
ATOM 3491 C CA . ALA A 1 436 ? 4.828 8.617 -7.395 1 97.19 436 ALA A CA 1
ATOM 3492 C C . ALA A 1 436 ? 5.004 8.352 -8.883 1 97.19 436 ALA A C 1
ATOM 3494 O O . ALA A 1 436 ? 6.094 8.516 -9.43 1 97.19 436 ALA A O 1
ATOM 3495 N N . ARG A 1 437 ? 3.959 8.016 -9.539 1 95.5 437 ARG A N 1
ATOM 3496 C CA . ARG A 1 437 ? 4.004 7.656 -10.961 1 95.5 437 ARG A CA 1
ATOM 3497 C C . ARG A 1 437 ? 4.27 8.883 -11.82 1 95.5 437 ARG A C 1
ATOM 3499 O O . ARG A 1 437 ? 4.961 8.797 -12.836 1 95.5 437 ARG A O 1
ATOM 3506 N N . ALA A 1 438 ? 3.619 9.953 -11.461 1 97.38 438 ALA A N 1
ATOM 3507 C CA . ALA A 1 438 ? 3.865 11.188 -12.211 1 97.38 438 ALA A CA 1
ATOM 3508 C C . ALA A 1 438 ? 5.34 11.57 -12.164 1 97.38 438 ALA A C 1
ATOM 3510 O O . ALA A 1 438 ? 5.918 11.969 -13.18 1 97.38 438 ALA A O 1
ATOM 3511 N N . PHE A 1 439 ? 5.934 11.5 -11 1 97.62 439 PHE A N 1
ATOM 3512 C CA . PHE A 1 439 ? 7.348 11.812 -10.867 1 97.62 439 PHE A CA 1
ATOM 3513 C C . PHE A 1 439 ? 8.203 10.797 -11.609 1 97.62 439 PHE A C 1
ATOM 3515 O O . PHE A 1 439 ? 9.203 11.156 -12.234 1 97.62 439 PHE A O 1
ATOM 3522 N N . GLU A 1 440 ? 7.863 9.539 -11.531 1 94.56 440 GLU A N 1
ATOM 3523 C CA . GLU A 1 440 ? 8.609 8.516 -12.258 1 94.56 440 GLU A CA 1
ATOM 3524 C C . GLU A 1 440 ? 8.562 8.758 -13.758 1 94.56 440 GLU A C 1
ATOM 3526 O O . GLU A 1 440 ? 9.586 8.664 -14.445 1 94.56 440 GLU A O 1
ATOM 3531 N N . ASP A 1 441 ? 7.383 9.055 -14.242 1 93.69 441 ASP A N 1
ATOM 3532 C CA . ASP A 1 441 ? 7.191 9.32 -15.664 1 93.69 441 ASP A CA 1
ATOM 3533 C C . ASP A 1 441 ? 8.062 10.492 -16.125 1 93.69 441 ASP A C 1
ATOM 3535 O O . ASP A 1 441 ? 8.648 10.438 -17.203 1 93.69 441 ASP A O 1
ATOM 3539 N N . ALA A 1 442 ? 8.156 11.453 -15.281 1 95.44 442 ALA A N 1
ATOM 3540 C CA . ALA A 1 442 ? 8.797 12.711 -15.672 1 95.44 442 ALA A CA 1
ATOM 3541 C C . ALA A 1 442 ? 10.312 12.633 -15.461 1 95.44 442 ALA A C 1
ATOM 3543 O O . ALA A 1 442 ? 11.07 13.328 -16.141 1 95.44 442 ALA A O 1
ATOM 3544 N N . THR A 1 443 ? 10.742 11.797 -14.547 1 95.25 443 THR A N 1
ATOM 3545 C CA . THR A 1 443 ? 12.141 11.898 -14.133 1 95.25 443 THR A CA 1
ATOM 3546 C C . THR A 1 443 ? 12.891 10.602 -14.445 1 95.25 443 THR A C 1
ATOM 3548 O O . THR A 1 443 ? 14.117 10.57 -14.438 1 95.25 443 THR A O 1
ATOM 3551 N N . GLY A 1 444 ? 12.133 9.516 -14.633 1 92.75 444 GLY A N 1
ATOM 3552 C CA . GLY A 1 444 ? 12.758 8.219 -14.836 1 92.75 444 GLY A CA 1
ATOM 3553 C C . GLY A 1 444 ? 13.195 7.559 -13.547 1 92.75 444 GLY A C 1
ATOM 3554 O O . GLY A 1 444 ? 13.68 6.422 -13.555 1 92.75 444 GLY A O 1
ATOM 3555 N N . HIS A 1 445 ? 13 8.258 -12.375 1 94.38 445 HIS A N 1
ATOM 3556 C CA . HIS A 1 445 ? 13.344 7.684 -11.078 1 94.38 445 HIS A CA 1
ATOM 3557 C C . HIS A 1 445 ? 12.195 6.844 -10.531 1 94.38 445 HIS A C 1
ATOM 3559 O O . HIS A 1 445 ? 11.039 7.27 -10.57 1 94.38 445 HIS A O 1
ATOM 3565 N N . ASN A 1 446 ? 12.508 5.629 -10.125 1 92.94 446 ASN A N 1
ATOM 3566 C CA . ASN A 1 446 ? 11.547 4.906 -9.305 1 92.94 446 ASN A CA 1
ATOM 3567 C C . ASN A 1 446 ? 11.578 5.379 -7.852 1 92.94 446 ASN A C 1
ATOM 3569 O O . ASN A 1 446 ? 12.602 5.242 -7.176 1 92.94 446 ASN A O 1
ATOM 3573 N N . LEU A 1 447 ? 10.5 5.875 -7.355 1 95.88 447 LEU A N 1
ATOM 3574 C CA . LEU A 1 447 ? 10.477 6.5 -6.039 1 95.88 447 LEU A CA 1
ATOM 3575 C C . LEU A 1 447 ? 9.648 5.672 -5.059 1 95.88 447 LEU A C 1
ATOM 3577 O O . LEU A 1 447 ? 9.281 6.156 -3.986 1 95.88 447 LEU A O 1
ATOM 3581 N N . ASP A 1 448 ? 9.328 4.418 -5.363 1 95.06 448 ASP A N 1
ATOM 3582 C CA . ASP A 1 448 ? 8.492 3.578 -4.512 1 95.06 448 ASP A CA 1
ATOM 3583 C C . ASP A 1 448 ? 9.133 3.383 -3.139 1 95.06 448 ASP A C 1
ATOM 3585 O O . ASP A 1 448 ? 8.445 3.467 -2.115 1 95.06 448 ASP A O 1
ATOM 3589 N N . ALA A 1 449 ? 10.43 3.109 -3.129 1 95.19 449 ALA A N 1
ATOM 3590 C CA . ALA A 1 449 ? 11.117 2.924 -1.854 1 95.19 449 ALA A CA 1
ATOM 3591 C C . ALA A 1 449 ? 11.047 4.188 -1.004 1 95.19 449 ALA A C 1
ATOM 3593 O O . ALA A 1 449 ? 10.938 4.113 0.222 1 95.19 449 ALA A O 1
ATOM 3594 N N . PHE A 1 450 ? 11.219 5.316 -1.634 1 97.44 450 PHE A N 1
ATOM 3595 C CA . PHE A 1 450 ? 11.117 6.602 -0.957 1 97.44 450 PHE A CA 1
ATOM 3596 C C . PHE A 1 450 ? 9.766 6.758 -0.282 1 97.44 450 PHE A C 1
ATOM 3598 O O . PHE A 1 450 ? 9.688 7.102 0.899 1 97.44 450 PHE A O 1
ATOM 3605 N N . PHE A 1 451 ? 8.664 6.543 -0.987 1 97.88 451 PHE A N 1
ATOM 3606 C CA . PHE A 1 451 ? 7.316 6.715 -0.448 1 97.88 451 PHE A CA 1
ATOM 3607 C C . PHE A 1 451 ? 7.012 5.645 0.595 1 97.88 451 PHE A C 1
ATOM 3609 O O . PHE A 1 451 ? 6.297 5.902 1.566 1 97.88 451 PHE A O 1
ATOM 3616 N N . ASP A 1 452 ? 7.535 4.426 0.409 1 95.94 452 ASP A N 1
ATOM 3617 C CA . ASP A 1 452 ? 7.324 3.377 1.401 1 95.94 452 ASP A CA 1
ATOM 3618 C C . ASP A 1 452 ? 7.891 3.783 2.76 1 95.94 452 ASP A C 1
ATOM 3620 O O . ASP A 1 452 ? 7.238 3.604 3.789 1 95.94 452 ASP A O 1
ATOM 3624 N N . GLN A 1 453 ? 9.109 4.34 2.785 1 96.25 453 GLN A N 1
ATOM 3625 C CA . GLN A 1 453 ? 9.766 4.59 4.066 1 96.25 453 GLN A CA 1
ATOM 3626 C C . GLN A 1 453 ? 9.234 5.867 4.711 1 96.25 453 GLN A C 1
ATOM 3628 O O . GLN A 1 453 ? 9.211 5.984 5.938 1 96.25 453 GLN A O 1
ATOM 3633 N N . TYR A 1 454 ? 8.711 6.895 3.893 1 98.12 454 TYR A N 1
ATOM 3634 C CA . TYR A 1 454 ? 8.375 8.18 4.5 1 98.12 454 TYR A CA 1
ATOM 3635 C C . TYR A 1 454 ? 6.859 8.344 4.617 1 98.12 454 TYR A C 1
ATOM 3637 O O . TYR A 1 454 ? 6.375 9.109 5.453 1 98.12 454 TYR A O 1
ATOM 3645 N N . ILE A 1 455 ? 6.047 7.668 3.73 1 98.5 455 ILE A N 1
ATOM 3646 C CA . ILE A 1 455 ? 4.605 7.891 3.674 1 98.5 455 ILE A CA 1
ATOM 3647 C C . ILE A 1 455 ? 3.877 6.695 4.281 1 98.5 455 ILE A C 1
ATOM 3649 O O . ILE A 1 455 ? 2.926 6.863 5.047 1 98.5 455 ILE A O 1
ATOM 3653 N N . PHE A 1 456 ? 4.328 5.508 3.982 1 97 456 PHE A N 1
ATOM 3654 C CA . PHE A 1 456 ? 3.559 4.316 4.332 1 97 456 PHE A CA 1
ATOM 3655 C C . PHE A 1 456 ? 4.133 3.65 5.574 1 97 456 PHE A C 1
ATOM 3657 O O . PHE A 1 456 ? 3.541 2.713 6.113 1 97 456 PHE A O 1
ATOM 3664 N N . ALA A 1 457 ? 5.301 4.105 6.074 1 95.62 457 ALA A N 1
ATOM 3665 C CA . ALA A 1 457 ? 5.875 3.641 7.332 1 95.62 457 ALA A CA 1
ATOM 3666 C C . ALA A 1 457 ? 5.891 4.754 8.375 1 95.62 457 ALA A C 1
ATOM 3668 O O . ALA A 1 457 ? 5.926 5.938 8.031 1 95.62 457 ALA A O 1
ATOM 3669 N N . PRO A 1 458 ? 5.852 4.391 9.656 1 96.38 458 PRO A N 1
ATOM 3670 C CA . PRO A 1 458 ? 5.961 5.398 10.711 1 96.38 458 PRO A CA 1
ATOM 3671 C C . PRO A 1 458 ? 7.402 5.824 10.977 1 96.38 458 PRO A C 1
ATOM 3673 O O . PRO A 1 458 ? 8.336 5.156 10.531 1 96.38 458 PRO A O 1
ATOM 3676 N N . GLY A 1 459 ? 7.516 6.934 11.609 1 96.56 459 GLY A N 1
ATOM 3677 C CA . GLY A 1 459 ? 8.805 7.332 12.148 1 96.56 459 GLY A CA 1
ATOM 3678 C C . GLY A 1 459 ? 9.641 8.141 11.164 1 96.56 459 GLY A C 1
ATOM 3679 O O . GLY A 1 459 ? 9.102 8.711 10.219 1 96.56 459 GLY A O 1
ATOM 3680 N N . HIS A 1 460 ? 10.883 8.305 11.445 1 97.69 460 HIS A N 1
ATOM 3681 C CA . HIS A 1 460 ? 11.898 9.078 10.734 1 97.69 460 HIS A CA 1
ATOM 3682 C C . HIS A 1 460 ? 13.305 8.625 11.109 1 97.69 460 HIS A C 1
ATOM 3684 O O . HIS A 1 460 ? 13.492 7.93 12.109 1 97.69 460 HIS A O 1
ATOM 3690 N N . PRO A 1 461 ? 14.32 8.906 10.281 1 97.56 461 PRO A N 1
ATOM 3691 C CA . PRO A 1 461 ? 15.688 8.555 10.68 1 97.56 461 PRO A CA 1
ATOM 3692 C C . PRO A 1 461 ? 16.172 9.328 11.898 1 97.56 461 PRO A C 1
ATOM 3694 O O . PRO A 1 461 ? 15.906 10.531 12.016 1 97.56 461 PRO A O 1
ATOM 3697 N N . GLU A 1 462 ? 16.75 8.672 12.781 1 97.81 462 GLU A N 1
ATOM 3698 C CA . GLU A 1 462 ? 17.516 9.25 13.891 1 97.81 462 GLU A CA 1
ATOM 3699 C C . GLU A 1 462 ? 19 8.977 13.742 1 97.81 462 GLU A C 1
ATOM 3701 O O . GLU A 1 462 ? 19.484 7.891 14.07 1 97.81 462 GLU A O 1
ATOM 3706 N N . LEU A 1 463 ? 19.75 10.008 13.32 1 98.12 463 LEU A N 1
ATOM 3707 C CA . LEU A 1 463 ? 21.156 9.844 12.945 1 98.12 463 LEU A CA 1
ATOM 3708 C C . LEU A 1 463 ? 22.078 10.383 14.031 1 98.12 463 LEU A C 1
ATOM 3710 O O . LEU A 1 463 ? 21.844 11.469 14.57 1 98.12 463 LEU A O 1
ATOM 3714 N N . LYS A 1 464 ? 23.016 9.641 14.367 1 97.94 464 LYS A N 1
ATOM 3715 C CA . LYS A 1 464 ? 24.172 10.078 15.156 1 97.94 464 LYS A CA 1
ATOM 3716 C C . LYS A 1 464 ? 25.453 10.016 14.336 1 97.94 464 LYS A C 1
ATOM 3718 O O . LYS A 1 464 ? 25.781 8.977 13.766 1 97.94 464 LYS A O 1
ATOM 3723 N N . VAL A 1 465 ? 26.172 11.125 14.25 1 98.31 465 VAL A N 1
ATOM 3724 C CA . VAL A 1 465 ? 27.375 11.195 13.445 1 98.31 465 VAL A CA 1
ATOM 3725 C C . VAL A 1 465 ? 28.562 11.625 14.312 1 98.31 465 VAL A C 1
ATOM 3727 O O . VAL A 1 465 ? 28.516 12.68 14.945 1 98.31 465 VAL A O 1
ATOM 3730 N N . ASP A 1 466 ? 29.562 10.828 14.383 1 97.56 466 ASP A N 1
ATOM 3731 C CA . ASP A 1 466 ? 30.844 11.164 15.023 1 97.56 466 ASP A CA 1
ATOM 3732 C C . ASP A 1 466 ? 31.875 11.625 14 1 97.56 466 ASP A C 1
ATOM 3734 O O . ASP A 1 466 ? 32.125 10.922 13.016 1 97.56 466 ASP A O 1
ATOM 3738 N N . VAL A 1 467 ? 32.406 12.805 14.219 1 97.5 467 VAL A N 1
ATOM 3739 C CA . VAL A 1 467 ? 33.344 13.422 13.289 1 97.5 467 VAL A CA 1
ATOM 3740 C C . VAL A 1 467 ? 34.75 13.492 13.922 1 97.5 467 VAL A C 1
ATOM 3742 O O . VAL A 1 467 ? 34.906 14.078 15 1 97.5 467 VAL A O 1
ATOM 3745 N N . ARG A 1 468 ? 35.719 12.945 13.211 1 94.75 468 ARG A N 1
ATOM 3746 C CA . ARG A 1 468 ? 37.125 13 13.68 1 94.75 468 ARG A CA 1
ATOM 3747 C C . ARG A 1 468 ? 38.062 13.219 12.516 1 94.75 468 ARG A C 1
ATOM 3749 O O . ARG A 1 468 ? 37.969 12.562 11.477 1 94.75 468 ARG A O 1
ATOM 3756 N N . TYR A 1 469 ? 38.938 14.219 12.711 1 95.06 469 TYR A N 1
ATOM 3757 C CA . TYR A 1 469 ? 40 14.445 11.734 1 95.06 469 TYR A CA 1
ATOM 3758 C C . TYR A 1 469 ? 41.25 13.648 12.094 1 95.06 469 TYR A C 1
ATOM 3760 O O . TYR A 1 469 ? 41.719 13.703 13.234 1 95.06 469 TYR A O 1
ATOM 3768 N N . ASP A 1 470 ? 41.688 12.914 11.117 1 93.44 470 ASP A N 1
ATOM 3769 C CA . ASP A 1 470 ? 42.938 12.18 11.242 1 93.44 470 ASP A CA 1
ATOM 3770 C C . ASP A 1 470 ? 44.062 12.875 10.469 1 93.44 470 ASP A C 1
ATOM 3772 O O . ASP A 1 470 ? 44.188 12.656 9.266 1 93.44 470 ASP A O 1
ATOM 3776 N N . ALA A 1 471 ? 44.938 13.539 11.188 1 91.19 471 ALA A N 1
ATOM 3777 C CA . ALA A 1 471 ? 46 14.328 10.57 1 91.19 471 ALA A CA 1
ATOM 3778 C C . ALA A 1 471 ? 47.031 13.422 9.883 1 91.19 471 ALA A C 1
ATOM 3780 O O . ALA A 1 471 ? 47.562 13.773 8.836 1 91.19 471 ALA A O 1
ATOM 3781 N N . GLU A 1 472 ? 47.344 12.305 10.453 1 91.69 472 GLU A N 1
ATOM 3782 C CA . GLU A 1 472 ? 48.344 11.391 9.914 1 91.69 472 GLU A CA 1
ATOM 3783 C C . GLU A 1 472 ? 47.906 10.844 8.555 1 91.69 472 GLU A C 1
ATOM 3785 O O . GLU A 1 472 ? 48.719 10.773 7.625 1 91.69 472 GLU A O 1
ATOM 3790 N N . GLU A 1 473 ? 46.719 10.578 8.484 1 92.62 473 GLU A N 1
ATOM 3791 C CA . GLU A 1 473 ? 46.219 9.977 7.25 1 92.62 473 GLU A CA 1
ATOM 3792 C C . GLU A 1 473 ? 45.562 11.023 6.336 1 92.62 473 GLU A C 1
ATOM 3794 O O . GLU A 1 473 ? 45.188 10.719 5.211 1 92.62 473 GLU A O 1
ATOM 3799 N N . ALA A 1 474 ? 45.5 12.266 6.789 1 93.44 474 ALA A N 1
ATOM 3800 C CA . ALA A 1 474 ? 44.875 13.359 6.039 1 93.44 474 ALA A CA 1
ATOM 3801 C C . ALA A 1 474 ? 43.469 12.992 5.605 1 93.44 474 ALA A C 1
ATOM 3803 O O . ALA A 1 474 ? 43.125 13.109 4.426 1 93.44 474 ALA A O 1
ATOM 3804 N N . ARG A 1 475 ? 42.75 12.484 6.551 1 95.62 475 ARG A N 1
ATOM 3805 C CA . ARG A 1 475 ? 41.406 12.047 6.273 1 95.62 475 ARG A CA 1
ATOM 3806 C C . ARG A 1 475 ? 40.438 12.484 7.379 1 95.62 475 ARG A C 1
ATOM 3808 O O . ARG A 1 475 ? 40.844 12.656 8.523 1 95.62 475 ARG A O 1
ATOM 3815 N N . LEU A 1 476 ? 39.25 12.711 6.992 1 96.25 476 LEU A N 1
ATOM 3816 C CA . LEU A 1 476 ? 38.125 12.914 7.934 1 96.25 476 LEU A CA 1
ATOM 3817 C C . LEU A 1 476 ? 37.344 11.633 8.109 1 96.25 476 LEU A C 1
ATOM 3819 O O . LEU A 1 476 ? 36.844 11.062 7.133 1 96.25 476 LEU A O 1
ATOM 3823 N N . ARG A 1 477 ? 37.25 11.211 9.266 1 96.25 477 ARG A N 1
ATOM 3824 C CA . ARG A 1 477 ? 36.469 10.016 9.578 1 96.25 477 ARG A CA 1
ATOM 3825 C C . ARG A 1 477 ? 35.094 10.375 10.133 1 96.25 477 ARG A C 1
ATOM 3827 O O . ARG A 1 477 ? 35 11.172 11.07 1 96.25 477 ARG A O 1
ATOM 3834 N N . LEU A 1 478 ? 34.031 9.773 9.539 1 98 478 LEU A N 1
ATOM 3835 C CA . LEU A 1 478 ? 32.656 9.961 9.992 1 98 478 LEU A CA 1
ATOM 3836 C C . LEU A 1 478 ? 32 8.617 10.32 1 98 478 LEU A C 1
ATOM 3838 O O . LEU A 1 478 ? 31.938 7.734 9.469 1 98 478 LEU A O 1
ATOM 3842 N N . GLN A 1 479 ? 31.641 8.43 11.492 1 97.69 479 GLN A N 1
ATOM 3843 C CA . GLN A 1 479 ? 30.797 7.297 11.875 1 97.69 479 GLN A CA 1
ATOM 3844 C C . GLN A 1 479 ? 29.328 7.703 11.93 1 97.69 479 GLN A C 1
ATOM 3846 O O . GLN A 1 479 ? 28.938 8.539 12.742 1 97.69 479 GLN A O 1
ATOM 3851 N N . VAL A 1 480 ? 28.516 7.102 11.047 1 98.25 480 VAL A N 1
ATOM 3852 C CA . VAL A 1 480 ? 27.094 7.426 10.961 1 98.25 480 VAL A CA 1
ATOM 3853 C C . VAL A 1 480 ? 26.266 6.25 11.469 1 98.25 480 VAL A C 1
ATOM 3855 O O . VAL A 1 480 ? 26.406 5.125 10.984 1 98.25 480 VAL A O 1
ATOM 3858 N N . ARG A 1 481 ? 25.469 6.41 12.422 1 97.62 481 ARG A N 1
ATOM 3859 C CA . ARG A 1 481 ? 24.609 5.379 12.992 1 97.62 481 ARG A CA 1
ATOM 3860 C C . ARG A 1 481 ? 23.141 5.812 12.977 1 97.62 481 ARG A C 1
ATOM 3862 O O . ARG A 1 481 ? 22.828 6.969 13.266 1 97.62 481 ARG A O 1
ATOM 3869 N N . GLN A 1 482 ? 22.266 4.965 12.547 1 97.25 482 GLN A N 1
ATOM 3870 C CA . GLN A 1 482 ? 20.828 5.117 12.766 1 97.25 482 GLN A CA 1
ATOM 3871 C C . GLN A 1 482 ? 20.406 4.52 14.109 1 97.25 482 GLN A C 1
ATOM 3873 O O . GLN A 1 482 ? 20.594 3.324 14.344 1 97.25 482 GLN A O 1
ATOM 3878 N N . THR A 1 483 ? 19.734 5.301 14.938 1 95.81 483 THR A N 1
ATOM 3879 C CA . THR A 1 483 ? 19.547 4.867 16.312 1 95.81 483 THR A CA 1
ATOM 3880 C C . THR A 1 483 ? 18.078 4.57 16.594 1 95.81 483 THR A C 1
ATOM 3882 O O . THR A 1 483 ? 17.734 4.066 17.656 1 95.81 483 THR A O 1
ATOM 3885 N N . GLN A 1 484 ? 17.094 4.828 15.68 1 93.81 484 GLN A N 1
ATOM 3886 C CA . GLN A 1 484 ? 15.688 4.562 15.922 1 93.81 484 GLN A CA 1
ATOM 3887 C C . GLN A 1 484 ? 15.422 3.062 16.047 1 93.81 484 GLN A C 1
ATOM 3889 O O . GLN A 1 484 ? 16.062 2.26 15.359 1 93.81 484 GLN A O 1
ATOM 3894 N N . SER A 1 485 ? 14.484 2.723 16.891 1 89.69 485 SER A N 1
ATOM 3895 C CA . SER A 1 485 ? 14.023 1.341 16.953 1 89.69 485 SER A CA 1
ATOM 3896 C C . SER A 1 485 ? 13.25 0.953 15.703 1 89.69 485 SER A C 1
ATOM 3898 O O . SER A 1 485 ? 12.477 1.752 15.164 1 89.69 485 SER A O 1
ATOM 3900 N N . THR A 1 486 ? 13.508 -0.234 15.195 1 87.56 486 THR A N 1
ATOM 3901 C CA . THR A 1 486 ? 12.789 -0.712 14.023 1 87.56 486 THR A CA 1
ATOM 3902 C C . THR A 1 486 ? 11.578 -1.547 14.438 1 87.56 486 THR A C 1
ATOM 3904 O O . THR A 1 486 ? 10.93 -2.174 13.594 1 87.56 486 THR A O 1
ATOM 3907 N N . ALA A 1 487 ? 11.359 -1.446 15.656 1 79.81 487 ALA A N 1
ATOM 3908 C CA . ALA A 1 487 ? 10.156 -2.129 16.125 1 79.81 487 ALA A CA 1
ATOM 3909 C C . ALA A 1 487 ? 8.898 -1.459 15.586 1 79.81 487 ALA A C 1
ATOM 3911 O O . ALA A 1 487 ? 8.953 -0.338 15.078 1 79.81 487 ALA A O 1
ATOM 3912 N N . ASP A 1 488 ? 7.793 -2.066 15.453 1 80.19 488 ASP A N 1
ATOM 3913 C CA . ASP A 1 488 ? 6.461 -1.557 15.141 1 80.19 488 ASP A CA 1
ATOM 3914 C C . ASP A 1 488 ? 6.41 -0.991 13.719 1 80.19 488 ASP A C 1
ATOM 3916 O O . ASP A 1 488 ? 5.785 0.044 13.484 1 80.19 488 ASP A O 1
ATOM 3920 N N . GLY A 1 489 ? 7.324 -1.457 12.906 1 85.19 489 GLY A N 1
ATOM 3921 C CA . GLY A 1 489 ? 7.199 -1.155 11.484 1 85.19 489 GLY A CA 1
ATOM 3922 C C . GLY A 1 489 ? 8.078 -0.005 11.039 1 85.19 489 GLY A C 1
ATOM 3923 O O . GLY A 1 489 ? 8.055 0.387 9.875 1 85.19 489 GLY A O 1
ATOM 3924 N N . VAL A 1 490 ? 8.859 0.668 11.961 1 91.88 490 VAL A N 1
ATOM 3925 C CA . VAL A 1 490 ? 9.789 1.723 11.586 1 91.88 490 VAL A CA 1
ATOM 3926 C C . VAL A 1 490 ? 10.961 1.122 10.812 1 91.88 490 VAL A C 1
ATOM 3928 O O . VAL A 1 490 ? 11.617 0.195 11.289 1 91.88 490 VAL A O 1
ATOM 3931 N N . PRO A 1 491 ? 11.328 1.638 9.672 1 92.94 491 PRO A N 1
ATOM 3932 C CA . PRO A 1 491 ? 12.391 1.023 8.875 1 92.94 491 PRO A CA 1
ATOM 3933 C C . PRO A 1 491 ? 13.766 1.617 9.164 1 92.94 491 PRO A C 1
ATOM 3935 O O . PRO A 1 491 ? 13.875 2.623 9.867 1 92.94 491 PRO A O 1
ATOM 3938 N N . LEU A 1 492 ? 14.758 0.847 8.68 1 93.94 492 LEU A N 1
ATOM 3939 C CA . LEU A 1 492 ? 16.016 1.533 8.391 1 93.94 492 LEU A CA 1
ATOM 3940 C C . LEU A 1 492 ? 15.875 2.414 7.156 1 93.94 492 LEU A C 1
ATOM 3942 O O . LEU A 1 492 ? 15.43 1.951 6.102 1 93.94 492 LEU A O 1
ATOM 3946 N N . PHE A 1 493 ? 16.141 3.566 7.355 1 96.38 493 PHE A N 1
ATOM 3947 C CA . PHE A 1 493 ? 15.938 4.516 6.27 1 96.38 493 PHE A CA 1
ATOM 3948 C C . PHE A 1 493 ? 17.156 4.551 5.352 1 96.38 493 PHE A C 1
ATOM 3950 O O . PHE A 1 493 ? 18.297 4.441 5.812 1 96.38 493 PHE A O 1
ATOM 3957 N N . ARG A 1 494 ? 16.938 4.656 4.086 1 95.75 494 ARG A N 1
ATOM 3958 C CA . ARG A 1 494 ? 17.953 4.898 3.068 1 95.75 494 ARG A CA 1
ATOM 3959 C C . ARG A 1 494 ? 17.922 6.352 2.605 1 95.75 494 ARG A C 1
ATOM 3961 O O . ARG A 1 494 ? 16.922 6.832 2.092 1 95.75 494 ARG A O 1
ATOM 3968 N N . LEU A 1 495 ? 18.984 7.055 2.785 1 96.69 495 LEU A N 1
ATOM 3969 C CA . LEU A 1 495 ? 18.969 8.484 2.482 1 96.69 495 LEU A CA 1
ATOM 3970 C C . LEU A 1 495 ? 20.375 8.977 2.166 1 96.69 495 LEU A C 1
ATOM 3972 O O . LEU A 1 495 ? 21.359 8.461 2.697 1 96.69 495 LEU A O 1
ATOM 3976 N N . PRO A 1 496 ? 20.5 9.984 1.318 1 96.94 496 PRO A N 1
ATOM 3977 C CA . PRO A 1 496 ? 21.781 10.695 1.15 1 96.94 496 PRO A CA 1
ATOM 3978 C C . PRO A 1 496 ? 22.047 11.68 2.281 1 96.94 496 PRO A C 1
ATOM 3980 O O . PRO A 1 496 ? 21.125 12.336 2.77 1 96.94 496 PRO A O 1
ATOM 3983 N N . LEU A 1 497 ? 23.203 11.703 2.771 1 97.81 497 LEU A N 1
ATOM 3984 C CA . LEU A 1 497 ? 23.672 12.641 3.789 1 97.81 497 LEU A CA 1
ATOM 3985 C C . LEU A 1 497 ? 24.812 13.492 3.266 1 97.81 497 LEU A C 1
ATOM 3987 O O . LEU A 1 497 ? 25.906 12.977 3.006 1 97.81 497 LEU A O 1
ATOM 3991 N N . ASP A 1 498 ? 24.641 14.797 3.1 1 97.5 498 ASP A N 1
ATOM 3992 C CA . ASP A 1 498 ? 25.656 15.711 2.59 1 97.5 498 ASP A CA 1
ATOM 3993 C C . ASP A 1 498 ? 26.562 16.203 3.717 1 97.5 498 ASP A C 1
ATOM 3995 O O . ASP A 1 498 ? 26.078 16.547 4.801 1 97.5 498 ASP A O 1
ATOM 3999 N N . VAL A 1 499 ? 27.812 16.188 3.463 1 98.06 499 VAL A N 1
ATOM 4000 C CA . VAL A 1 499 ? 28.797 16.734 4.383 1 98.06 499 VAL A CA 1
ATOM 4001 C C . VAL A 1 499 ? 29.656 17.766 3.66 1 98.06 499 VAL A C 1
ATOM 4003 O O . VAL A 1 499 ? 30.328 17.453 2.678 1 98.06 499 VAL A O 1
ATOM 4006 N N . ALA A 1 500 ? 29.609 19.016 4.105 1 97.81 500 ALA A N 1
ATOM 4007 C CA . ALA A 1 500 ? 30.438 20.094 3.549 1 97.81 500 ALA A CA 1
ATOM 4008 C C . ALA A 1 500 ? 31.688 20.312 4.391 1 97.81 500 ALA A C 1
ATOM 4010 O O . ALA A 1 500 ? 31.609 20.484 5.609 1 97.81 500 ALA A O 1
ATOM 4011 N N . LEU A 1 501 ? 32.844 20.297 3.732 1 96.94 501 LEU A N 1
ATOM 4012 C CA . LEU A 1 501 ? 34.125 20.531 4.371 1 96.94 501 LEU A CA 1
ATOM 4013 C C . LEU A 1 501 ? 34.75 21.859 3.91 1 96.94 501 LEU A C 1
ATOM 4015 O O . LEU A 1 501 ? 34.75 22.156 2.713 1 96.94 501 LEU A O 1
ATOM 4019 N N . THR A 1 502 ? 35.062 22.641 4.852 1 97.12 502 THR A N 1
ATOM 4020 C CA . THR A 1 502 ? 35.812 23.828 4.535 1 97.12 502 THR A CA 1
ATOM 4021 C C . THR A 1 502 ? 37.312 23.625 4.883 1 97.12 502 THR A C 1
ATOM 4023 O O . THR A 1 502 ? 37.656 23.469 6.055 1 97.12 502 THR A O 1
ATOM 4026 N N . VAL A 1 503 ? 38.094 23.578 3.883 1 95.44 503 VAL A N 1
ATOM 4027 C CA . VAL A 1 503 ? 39.531 23.422 4.027 1 95.44 503 VAL A CA 1
ATOM 4028 C C . VAL A 1 503 ? 40.25 24.578 3.314 1 95.44 503 VAL A C 1
ATOM 4030 O O . VAL A 1 503 ? 40 24.828 2.135 1 95.44 503 VAL A O 1
ATOM 4033 N N . ASP A 1 504 ? 41.094 25.25 3.984 1 93.12 504 ASP A N 1
ATOM 4034 C CA . ASP A 1 504 ? 41.844 26.375 3.449 1 93.12 504 ASP A CA 1
ATOM 4035 C C . ASP A 1 504 ? 40.906 27.359 2.74 1 93.12 504 ASP A C 1
ATOM 4037 O O . ASP A 1 504 ? 41.219 27.812 1.631 1 93.12 504 ASP A O 1
ATOM 4041 N N . GLY A 1 505 ? 39.812 27.516 3.314 1 92.06 505 GLY A N 1
ATOM 4042 C CA . GLY A 1 505 ? 38.844 28.516 2.846 1 92.06 505 GLY A CA 1
ATOM 4043 C C . GLY A 1 505 ? 38 28.031 1.69 1 92.06 505 GLY A C 1
ATOM 4044 O O . GLY A 1 505 ? 37.188 28.781 1.164 1 92.06 505 GLY A O 1
ATOM 4045 N N . ARG A 1 506 ? 38.156 26.781 1.31 1 94.94 506 ARG A N 1
ATOM 4046 C CA . ARG A 1 506 ? 37.375 26.234 0.191 1 94.94 506 ARG A CA 1
ATOM 4047 C C . ARG A 1 506 ? 36.406 25.141 0.658 1 94.94 506 ARG A C 1
ATOM 4049 O O . ARG A 1 506 ? 36.812 24.25 1.412 1 94.94 506 ARG A O 1
ATOM 4056 N N . ASP A 1 507 ? 35.156 25.266 0.185 1 95.38 507 ASP A N 1
ATOM 4057 C CA . ASP A 1 507 ? 34.156 24.266 0.543 1 95.38 507 ASP A CA 1
ATOM 4058 C C . ASP A 1 507 ? 34.125 23.125 -0.469 1 95.38 507 ASP A C 1
ATOM 4060 O O . ASP A 1 507 ? 34.219 23.359 -1.676 1 95.38 507 ASP A O 1
ATOM 4064 N N . THR A 1 508 ? 34.094 21.906 -0.03 1 96.44 508 THR A N 1
ATOM 4065 C CA . THR A 1 508 ? 33.781 20.703 -0.806 1 96.44 508 THR A CA 1
ATOM 4066 C C . THR A 1 508 ? 32.625 19.938 -0.178 1 96.44 508 THR A C 1
ATOM 4068 O O . THR A 1 508 ? 32.562 19.766 1.041 1 96.44 508 THR A O 1
ATOM 4071 N N . VAL A 1 509 ? 31.656 19.594 -0.966 1 96.69 509 VAL A N 1
ATOM 4072 C CA . VAL A 1 509 ? 30.5 18.859 -0.457 1 96.69 509 VAL A CA 1
ATOM 4073 C C . VAL A 1 509 ? 30.609 17.391 -0.868 1 96.69 509 VAL A C 1
ATOM 4075 O O . VAL A 1 509 ? 30.812 17.078 -2.043 1 96.69 509 VAL A O 1
ATOM 4078 N N . HIS A 1 510 ? 30.547 16.484 0.047 1 97 510 HIS A N 1
ATOM 4079 C CA . HIS A 1 510 ? 30.5 15.039 -0.161 1 97 510 HIS A CA 1
ATOM 4080 C C . HIS A 1 510 ? 29.125 14.477 0.137 1 97 510 HIS A C 1
ATOM 4082 O O . HIS A 1 510 ? 28.562 14.719 1.209 1 97 510 HIS A O 1
ATOM 4088 N N . ARG A 1 511 ? 28.562 13.742 -0.787 1 95.69 511 ARG A N 1
ATOM 4089 C CA . ARG A 1 511 ? 27.297 13.062 -0.568 1 95.69 511 ARG A CA 1
ATOM 4090 C C . ARG A 1 511 ? 27.516 11.617 -0.12 1 95.69 511 ARG A C 1
ATOM 4092 O O . ARG A 1 511 ? 28.078 10.812 -0.86 1 95.69 511 ARG A O 1
ATOM 4099 N N . LEU A 1 512 ? 27.078 11.258 1.056 1 97.19 512 LEU A N 1
ATOM 4100 C CA . LEU A 1 512 ? 27.188 9.922 1.638 1 97.19 512 LEU A CA 1
ATOM 4101 C C . LEU A 1 512 ? 25.859 9.172 1.509 1 97.19 512 LEU A C 1
ATOM 4103 O O . LEU A 1 512 ? 24.797 9.719 1.803 1 97.19 512 LEU A O 1
ATOM 4107 N N . GLU A 1 513 ? 25.875 7.914 1.046 1 96.62 513 GLU A N 1
ATOM 4108 C CA . GLU A 1 513 ? 24.672 7.082 0.982 1 96.62 513 GLU A CA 1
ATOM 4109 C C . GLU A 1 513 ? 24.516 6.246 2.25 1 96.62 513 GLU A C 1
ATOM 4111 O O . GLU A 1 513 ? 25.297 5.32 2.494 1 96.62 513 GLU A O 1
ATOM 4116 N N . VAL A 1 514 ? 23.531 6.59 3.037 1 97.06 514 VAL A N 1
ATOM 4117 C CA . VAL A 1 514 ? 23.219 5.871 4.27 1 97.06 514 VAL A CA 1
ATOM 4118 C C . VAL A 1 514 ? 22.141 4.82 4.004 1 97.06 514 VAL A C 1
ATOM 4120 O O . VAL A 1 514 ? 21.016 5.164 3.65 1 97.06 514 VAL A O 1
ATOM 4123 N N . THR A 1 515 ? 22.438 3.527 4.184 1 93.81 515 THR A N 1
ATOM 4124 C CA . THR A 1 515 ? 21.5 2.455 3.852 1 93.81 515 THR A CA 1
ATOM 4125 C C . THR A 1 515 ? 21.359 1.487 5.02 1 93.81 515 THR A C 1
ATOM 4127 O O . THR A 1 515 ? 20.312 0.843 5.172 1 93.81 515 THR A O 1
ATOM 4130 N N . ASP A 1 516 ? 22.438 1.409 5.816 1 94 516 ASP A N 1
ATOM 4131 C CA . ASP A 1 516 ? 22.484 0.424 6.895 1 94 516 ASP A CA 1
ATOM 4132 C C . ASP A 1 516 ? 22.391 1.097 8.258 1 94 516 ASP A C 1
ATOM 4134 O O . ASP A 1 516 ? 22.328 2.326 8.352 1 94 516 ASP A O 1
ATOM 4138 N N . ALA A 1 517 ? 22.328 0.301 9.273 1 94.75 517 ALA A N 1
ATOM 4139 C CA . ALA A 1 517 ? 22.219 0.813 10.633 1 94.75 517 ALA A CA 1
ATOM 4140 C C . ALA A 1 517 ? 23.469 1.602 11.023 1 94.75 517 ALA A C 1
ATOM 4142 O O . ALA A 1 517 ? 23.391 2.57 11.781 1 94.75 517 ALA A O 1
ATOM 4143 N N . GLU A 1 518 ? 24.609 1.155 10.414 1 96.62 518 GLU A N 1
ATOM 4144 C CA . GLU A 1 518 ? 25.875 1.817 10.711 1 96.62 518 GLU A CA 1
ATOM 4145 C C . GLU A 1 518 ? 26.766 1.893 9.477 1 96.62 518 GLU A C 1
ATOM 4147 O O . GLU A 1 518 ? 26.812 0.958 8.672 1 96.62 518 GLU A O 1
ATOM 4152 N N . HIS A 1 519 ? 27.391 3.051 9.281 1 96.56 519 HIS A N 1
ATOM 4153 C CA . HIS A 1 519 ? 28.391 3.27 8.242 1 96.56 519 HIS A CA 1
ATOM 4154 C C . HIS A 1 519 ? 29.625 3.957 8.805 1 96.56 519 HIS A C 1
ATOM 4156 O O . HIS A 1 519 ? 29.531 4.797 9.695 1 96.56 519 HIS A O 1
ATOM 4162 N N . ALA A 1 520 ? 30.797 3.559 8.297 1 96.81 520 ALA A N 1
ATOM 4163 C CA . ALA A 1 520 ? 32.031 4.316 8.469 1 96.81 520 ALA A CA 1
ATOM 4164 C C . ALA A 1 520 ? 32.5 4.91 7.141 1 96.81 520 ALA A C 1
ATOM 4166 O O . ALA A 1 520 ? 32.75 4.176 6.184 1 96.81 520 ALA A O 1
ATOM 4167 N N . PHE A 1 521 ? 32.562 6.211 7.125 1 97.25 521 PHE A N 1
ATOM 4168 C CA . PHE A 1 521 ? 33 6.895 5.922 1 97.25 521 PHE A CA 1
ATOM 4169 C C . PHE A 1 521 ? 34.344 7.566 6.152 1 97.25 521 PHE A C 1
ATOM 4171 O O . PHE A 1 521 ? 34.594 8.102 7.234 1 97.25 521 PHE A O 1
ATOM 4178 N N . HIS A 1 522 ? 35.25 7.547 5.137 1 96.38 522 HIS A N 1
ATOM 4179 C CA . HIS A 1 522 ? 36.531 8.219 5.137 1 96.38 522 HIS A CA 1
ATOM 4180 C C . HIS A 1 522 ? 36.656 9.18 3.961 1 96.38 522 HIS A C 1
ATOM 4182 O O . HIS A 1 522 ? 36.719 8.75 2.807 1 96.38 522 HIS A O 1
ATOM 4188 N N . LEU A 1 523 ? 36.688 10.461 4.324 1 96.69 523 LEU A N 1
ATOM 4189 C CA . LEU A 1 523 ? 36.75 11.484 3.287 1 96.69 523 LEU A CA 1
ATOM 4190 C C . LEU A 1 523 ? 38.156 12.086 3.195 1 96.69 523 LEU A C 1
ATOM 4192 O O . LEU A 1 523 ? 38.812 12.281 4.215 1 96.69 523 LEU A O 1
ATOM 4196 N N . PRO A 1 524 ? 38.625 12.375 1.98 1 94.38 524 PRO A N 1
ATOM 4197 C CA . PRO A 1 524 ? 39.906 13.07 1.855 1 94.38 524 PRO A CA 1
ATOM 4198 C C . PRO A 1 524 ? 39.906 14.461 2.482 1 94.38 524 PRO A C 1
ATOM 4200 O O . PRO A 1 524 ? 38.938 15.211 2.291 1 94.38 524 PRO A O 1
ATOM 4203 N N . CYS A 1 525 ? 40.844 14.773 3.26 1 94.88 525 CYS A N 1
ATOM 4204 C CA . CYS A 1 525 ? 41 16.047 3.951 1 94.88 525 CYS A CA 1
ATOM 4205 C C . CYS A 1 525 ? 42.469 16.375 4.18 1 94.88 525 CYS A C 1
ATOM 4207 O O . CYS A 1 525 ? 43 16.094 5.25 1 94.88 525 CYS A O 1
ATOM 4209 N N . PRO A 1 526 ? 43.062 17.031 3.195 1 92 526 PRO A N 1
ATOM 4210 C CA . PRO A 1 526 ? 44.531 17.188 3.184 1 92 526 PRO A CA 1
ATOM 4211 C C . PRO A 1 526 ? 45.062 17.969 4.387 1 92 526 PRO A C 1
ATOM 4213 O O . PRO A 1 526 ? 46.188 17.797 4.801 1 92 526 PRO A O 1
ATOM 4216 N N . SER A 1 527 ? 44.312 18.938 4.828 1 93.75 527 SER A N 1
ATOM 4217 C CA . SER A 1 527 ? 44.656 19.688 6.035 1 93.75 527 SER A CA 1
ATOM 4218 C C . SER A 1 527 ? 43.438 19.766 6.977 1 93.75 527 SER A C 1
ATOM 4220 O O . SER A 1 527 ? 42.312 19.422 6.594 1 93.75 527 SER A O 1
ATOM 4222 N N . ALA A 1 528 ? 43.75 20.141 8.156 1 93.88 528 ALA A N 1
ATOM 4223 C CA . ALA A 1 528 ? 42.688 20.219 9.148 1 93.88 528 ALA A CA 1
ATOM 4224 C C . ALA A 1 528 ? 41.562 21.141 8.688 1 93.88 528 ALA A C 1
ATOM 4226 O O . ALA A 1 528 ? 41.812 22.297 8.297 1 93.88 528 ALA A O 1
ATOM 4227 N N . PRO A 1 529 ? 40.375 20.672 8.711 1 97.06 529 PRO A N 1
ATOM 4228 C CA . PRO A 1 529 ? 39.25 21.516 8.273 1 97.06 529 PRO A CA 1
ATOM 4229 C C . PRO A 1 529 ? 38.875 22.578 9.312 1 97.06 529 PRO A C 1
ATOM 4231 O O . PRO A 1 529 ? 38.969 22.328 10.516 1 97.06 529 PRO A O 1
ATOM 4234 N N . SER A 1 530 ? 38.469 23.703 8.82 1 96.19 530 SER A N 1
ATOM 4235 C CA . SER A 1 530 ? 37.938 24.719 9.719 1 96.19 530 SER A CA 1
ATOM 4236 C C . SER A 1 530 ? 36.469 24.469 10.023 1 96.19 530 SER A C 1
ATOM 4238 O O . SER A 1 530 ? 35.969 24.891 11.062 1 96.19 530 SER A O 1
ATOM 4240 N N . GLN A 1 531 ? 35.75 23.906 9.078 1 97.5 531 GLN A N 1
ATOM 4241 C CA . GLN A 1 531 ? 34.344 23.531 9.289 1 97.5 531 GLN A CA 1
ATOM 4242 C C . GLN A 1 531 ? 34.062 22.141 8.758 1 97.5 531 GLN A C 1
ATOM 4244 O O . GLN A 1 531 ? 34.625 21.719 7.75 1 97.5 531 GLN A O 1
ATOM 4249 N N . VAL A 1 532 ? 33.25 21.375 9.43 1 98.19 532 VAL A N 1
ATOM 4250 C CA . VAL A 1 532 ? 32.625 20.141 9 1 98.19 532 VAL A CA 1
ATOM 4251 C C . VAL A 1 532 ? 31.125 20.219 9.234 1 98.19 532 VAL A C 1
ATOM 4253 O O . VAL A 1 532 ? 30.641 19.891 10.32 1 98.19 532 VAL A O 1
ATOM 4256 N N . ARG A 1 533 ? 30.422 20.578 8.211 1 98.38 533 ARG A N 1
ATOM 4257 C CA . ARG A 1 533 ? 28.984 20.781 8.312 1 98.38 533 ARG A CA 1
ATOM 4258 C C . ARG A 1 533 ? 28.219 19.562 7.785 1 98.38 533 ARG A C 1
ATOM 4260 O O . ARG A 1 533 ? 28.141 19.359 6.574 1 98.38 533 ARG A O 1
ATOM 4267 N N . VAL A 1 534 ? 27.703 18.766 8.688 1 98.12 534 VAL A N 1
ATOM 4268 C CA . VAL A 1 534 ? 26.891 17.609 8.336 1 98.12 534 VAL A CA 1
ATOM 4269 C C . VAL A 1 534 ? 25.453 18.047 8.07 1 98.12 534 VAL A C 1
ATOM 4271 O O . VAL A 1 534 ? 24.797 18.625 8.938 1 98.12 534 VAL A O 1
ATOM 4274 N N . ASP A 1 535 ? 24.922 17.766 6.891 1 97.62 535 ASP A N 1
ATOM 4275 C CA . ASP A 1 535 ? 23.609 18.234 6.457 1 97.62 535 ASP A CA 1
ATOM 4276 C C . ASP A 1 535 ? 23.438 19.719 6.715 1 97.62 535 ASP A C 1
ATOM 4278 O O . ASP A 1 535 ? 22.578 20.125 7.496 1 97.62 535 ASP A O 1
ATOM 4282 N N . PRO A 1 536 ? 24.219 20.531 6.027 1 96.81 536 PRO A N 1
ATOM 4283 C CA . PRO A 1 536 ? 24.438 21.938 6.379 1 96.81 536 PRO A CA 1
ATOM 4284 C C . PRO A 1 536 ? 23.125 22.703 6.555 1 96.81 536 PRO A C 1
ATOM 4286 O O . PRO A 1 536 ? 23.031 23.578 7.414 1 96.81 536 PRO A O 1
ATOM 4289 N N . ARG A 1 537 ? 22.094 22.375 5.793 1 96.06 537 ARG A N 1
ATOM 4290 C CA . ARG A 1 537 ? 20.828 23.094 5.883 1 96.06 537 ARG A CA 1
ATOM 4291 C C . ARG A 1 537 ? 19.797 22.297 6.668 1 96.06 537 ARG A C 1
ATOM 4293 O O . ARG A 1 537 ? 18.625 22.703 6.773 1 96.06 537 ARG A O 1
ATOM 4300 N N . ARG A 1 538 ? 20.234 21.125 7.137 1 95.19 538 ARG A N 1
ATOM 4301 C CA . ARG A 1 538 ? 19.344 20.219 7.855 1 95.19 538 ARG A CA 1
ATOM 4302 C C . ARG A 1 538 ? 18.125 19.859 7.012 1 95.19 538 ARG A C 1
ATOM 4304 O O . ARG A 1 538 ? 16.984 19.984 7.469 1 95.19 538 ARG A O 1
ATOM 4311 N N . GLY A 1 539 ? 18.438 19.406 5.891 1 93.44 539 GLY A N 1
ATOM 4312 C CA . GLY A 1 539 ? 17.422 19.016 4.938 1 93.44 539 GLY A CA 1
ATOM 4313 C C . GLY A 1 539 ? 16.859 17.625 5.199 1 93.44 539 GLY A C 1
ATOM 4314 O O . GLY A 1 539 ? 15.734 17.312 4.801 1 93.44 539 GLY A O 1
ATOM 4315 N N . VAL A 1 540 ? 17.609 16.797 5.934 1 94.56 540 VAL A N 1
ATOM 4316 C CA . VAL A 1 540 ? 17.172 15.438 6.238 1 94.56 540 VAL A CA 1
ATOM 4317 C C . VAL A 1 540 ? 15.984 15.477 7.195 1 94.56 540 VAL A C 1
ATOM 4319 O O . VAL A 1 540 ? 16.031 16.172 8.219 1 94.56 540 VAL A O 1
ATOM 4322 N N . LEU A 1 541 ? 14.898 14.836 6.844 1 96.44 541 LEU A N 1
ATOM 4323 C CA . LEU A 1 541 ? 13.719 14.711 7.691 1 96.44 541 LEU A CA 1
ATOM 4324 C C . LEU A 1 541 ? 13.984 13.766 8.859 1 96.44 541 LEU A C 1
ATOM 4326 O O . LEU A 1 541 ? 13.867 12.547 8.727 1 96.44 541 LEU A O 1
ATOM 4330 N N . GLY A 1 542 ? 14.367 14.273 9.906 1 96.62 542 GLY A N 1
ATOM 4331 C CA . GLY A 1 542 ? 14.664 13.477 11.094 1 96.62 542 GLY A CA 1
ATOM 4332 C C . GLY A 1 542 ? 15.578 14.188 12.07 1 96.62 542 GLY A C 1
ATOM 4333 O O . GLY A 1 542 ? 15.727 15.414 12.016 1 96.62 542 GLY A O 1
ATOM 4334 N N . THR A 1 543 ? 16.062 13.43 13.016 1 97.06 543 THR A N 1
ATOM 4335 C CA . THR A 1 543 ? 16.969 14 14 1 97.06 543 THR A CA 1
ATOM 4336 C C . THR A 1 543 ? 18.422 13.719 13.625 1 97.06 543 THR A C 1
ATOM 4338 O O . THR A 1 543 ? 18.719 12.711 12.984 1 97.06 543 THR A O 1
ATOM 4341 N N . LEU A 1 544 ? 19.266 14.602 13.883 1 97.31 544 LEU A N 1
ATOM 4342 C CA . LEU A 1 544 ? 20.703 14.492 13.609 1 97.31 544 LEU A CA 1
ATOM 4343 C C . LEU A 1 544 ? 21.516 15.031 14.773 1 97.31 544 LEU A C 1
ATOM 4345 O O . LEU A 1 544 ? 21.406 16.219 15.125 1 97.31 544 LEU A O 1
ATOM 4349 N N . THR A 1 545 ? 22.219 14.188 15.422 1 96.88 545 THR A N 1
ATOM 4350 C CA . THR A 1 545 ? 23.188 14.562 16.453 1 96.88 545 THR A CA 1
ATOM 4351 C C . THR A 1 545 ? 24.625 14.414 15.93 1 96.88 545 THR A C 1
ATOM 4353 O O . THR A 1 545 ? 25.016 13.344 15.477 1 96.88 545 THR A O 1
ATOM 4356 N N . VAL A 1 546 ? 25.375 15.484 15.992 1 97.81 546 VAL A N 1
ATOM 4357 C CA . VAL A 1 546 ? 26.75 15.469 15.492 1 97.81 546 VAL A CA 1
ATOM 4358 C C . VAL A 1 546 ? 27.719 15.695 16.641 1 97.81 546 VAL A C 1
ATOM 4360 O O . VAL A 1 546 ? 27.594 16.656 17.391 1 97.81 546 VAL A O 1
ATOM 4363 N N . ASP A 1 547 ? 28.609 14.812 16.797 1 96.62 547 ASP A N 1
ATOM 4364 C CA . ASP A 1 547 ? 29.688 14.953 17.781 1 96.62 547 ASP A CA 1
ATOM 4365 C C . ASP A 1 547 ? 31 15.367 17.109 1 96.62 547 ASP A C 1
ATOM 4367 O O . ASP A 1 547 ? 31.547 14.617 16.297 1 96.62 547 ASP A O 1
ATOM 4371 N N . LYS A 1 548 ? 31.484 16.562 17.438 1 96.62 548 LYS A N 1
ATOM 4372 C CA . LYS A 1 548 ? 32.75 17.078 16.969 1 96.62 548 LYS A CA 1
ATOM 4373 C C . LYS A 1 548 ? 33.344 18.078 17.953 1 96.62 548 LYS A C 1
ATOM 4375 O O . LYS A 1 548 ? 32.719 18.406 18.969 1 96.62 548 LYS A O 1
ATOM 4380 N N . SER A 1 549 ? 34.531 18.625 17.625 1 93.5 549 SER A N 1
ATOM 4381 C CA . SER A 1 549 ? 35.25 19.469 18.578 1 93.5 549 SER A CA 1
ATOM 4382 C C . SER A 1 549 ? 34.594 20.844 18.688 1 93.5 549 SER A C 1
ATOM 4384 O O . SER A 1 549 ? 33.969 21.328 17.734 1 93.5 549 SER A O 1
ATOM 4386 N N . ALA A 1 550 ? 34.75 21.562 19.828 1 94.25 550 ALA A N 1
ATOM 4387 C CA . ALA A 1 550 ? 34.188 22.891 20.078 1 94.25 550 ALA A CA 1
ATOM 4388 C C . ALA A 1 550 ? 34.75 23.906 19.078 1 94.25 550 ALA A C 1
ATOM 4390 O O . ALA A 1 550 ? 34.062 24.844 18.672 1 94.25 550 ALA A O 1
ATOM 4391 N N . GLY A 1 551 ? 36 23.688 18.703 1 94.75 551 GLY A N 1
ATOM 4392 C CA . GLY A 1 551 ? 36.594 24.578 17.734 1 94.75 551 GLY A CA 1
ATOM 4393 C C . GLY A 1 551 ? 35.875 24.609 16.406 1 94.75 551 GLY A C 1
ATOM 4394 O O . GLY A 1 551 ? 35.688 25.672 15.812 1 94.75 551 GLY A O 1
ATOM 4395 N N . LEU A 1 552 ? 35.562 23.406 15.969 1 96.62 552 LEU A N 1
ATOM 4396 C CA . LEU A 1 552 ? 34.781 23.312 14.727 1 96.62 552 LEU A CA 1
ATOM 4397 C C . LEU A 1 552 ? 33.438 24.016 14.859 1 96.62 552 LEU A C 1
ATOM 4399 O O . LEU A 1 552 ? 33 24.703 13.938 1 96.62 552 LEU A O 1
ATOM 4403 N N . TRP A 1 553 ? 32.75 23.875 15.992 1 97.88 553 TRP A N 1
ATOM 4404 C CA . TRP A 1 553 ? 31.484 24.516 16.234 1 97.88 553 TRP A CA 1
ATOM 4405 C C . TRP A 1 553 ? 31.641 26.031 16.266 1 97.88 553 TRP A C 1
ATOM 4407 O O . TRP A 1 553 ? 30.797 26.766 15.734 1 97.88 553 TRP A O 1
ATOM 4417 N N . MET A 1 554 ? 32.688 26.531 16.891 1 97.38 554 MET A N 1
ATOM 4418 C CA . MET A 1 554 ? 32.906 27.969 17 1 97.38 554 MET A CA 1
ATOM 4419 C C . MET A 1 554 ? 33.156 28.594 15.617 1 97.38 554 MET A C 1
ATOM 4421 O O . MET A 1 554 ? 32.625 29.672 15.328 1 97.38 554 MET A O 1
ATOM 4425 N N . ASP A 1 555 ? 33.875 27.922 14.812 1 97.12 555 ASP A N 1
ATOM 4426 C CA . ASP A 1 555 ? 34.125 28.422 13.461 1 97.12 555 ASP A CA 1
ATOM 4427 C C . ASP A 1 555 ? 32.844 28.406 12.625 1 97.12 555 ASP A C 1
ATOM 4429 O O . ASP A 1 555 ? 32.625 29.297 11.812 1 97.12 555 ASP A O 1
ATOM 4433 N N . GLU A 1 556 ? 32.094 27.375 12.781 1 97.94 556 GLU A N 1
ATOM 4434 C CA . GLU A 1 556 ? 30.812 27.328 12.078 1 97.94 556 GLU A CA 1
ATOM 4435 C C . GLU A 1 556 ? 29.891 28.453 12.516 1 97.94 556 GLU A C 1
ATOM 4437 O O . GLU A 1 556 ? 29.25 29.094 11.68 1 97.94 556 GLU A O 1
ATOM 4442 N N . LEU A 1 557 ? 29.75 28.688 13.859 1 98.38 557 LEU A N 1
ATOM 4443 C CA . LEU A 1 557 ? 28.922 29.781 14.344 1 98.38 557 LEU A CA 1
ATOM 4444 C C . LEU A 1 557 ? 29.375 31.109 13.734 1 98.38 557 LEU A C 1
ATOM 4446 O O . LEU A 1 557 ? 28.547 31.938 13.367 1 98.38 557 LEU A O 1
ATOM 4450 N N . ARG A 1 558 ? 30.656 31.219 13.562 1 96.44 558 ARG A N 1
ATOM 4451 C CA . ARG A 1 558 ? 31.25 32.469 13.109 1 96.44 558 ARG A CA 1
ATOM 4452 C C . ARG A 1 558 ? 31.062 32.656 11.609 1 96.44 558 ARG A C 1
ATOM 4454 O O . ARG A 1 558 ? 30.812 33.75 11.141 1 96.44 558 ARG A O 1
ATOM 4461 N N . ALA A 1 559 ? 31.141 31.5 10.836 1 95.94 559 ALA A N 1
ATOM 4462 C CA . ALA A 1 559 ? 31.438 31.781 9.43 1 95.94 559 ALA A CA 1
ATOM 4463 C C . ALA A 1 559 ? 30.656 30.859 8.508 1 95.94 559 ALA A C 1
ATOM 4465 O O . ALA A 1 559 ? 30.719 30.984 7.285 1 95.94 559 ALA A O 1
ATOM 4466 N N . ALA A 1 560 ? 29.922 29.906 9.008 1 97.62 560 ALA A N 1
ATOM 4467 C CA . ALA A 1 560 ? 29.172 29.016 8.117 1 97.62 560 ALA A CA 1
ATOM 4468 C C . ALA A 1 560 ? 28.219 29.812 7.23 1 97.62 560 ALA A C 1
ATOM 4470 O O . ALA A 1 560 ? 27.578 30.766 7.688 1 97.62 560 ALA A O 1
ATOM 4471 N N . PRO A 1 561 ? 28.078 29.453 5.949 1 96.56 561 PRO A N 1
ATOM 4472 C CA . PRO A 1 561 ? 27.172 30.188 5.059 1 96.56 561 PRO A CA 1
ATOM 4473 C C . PRO A 1 561 ? 25.703 29.906 5.355 1 96.56 561 PRO A C 1
ATOM 4475 O O . PRO A 1 561 ? 24.844 30.766 5.109 1 96.56 561 PRO A O 1
ATOM 4478 N N . GLU A 1 562 ? 25.359 28.719 5.855 1 97.12 562 GLU A N 1
ATOM 4479 C CA . GLU A 1 562 ? 23.984 28.328 6.105 1 97.12 562 GLU A CA 1
ATOM 4480 C C . GLU A 1 562 ? 23.547 28.703 7.52 1 97.12 562 GLU A C 1
ATOM 4482 O O . GLU A 1 562 ? 24.234 28.391 8.492 1 97.12 562 GLU A O 1
ATOM 4487 N N . MET A 1 563 ? 22.359 29.297 7.637 1 97.69 563 MET A N 1
ATOM 4488 C CA . MET A 1 563 ? 21.891 29.719 8.953 1 97.69 563 MET A CA 1
ATOM 4489 C C . MET A 1 563 ? 21.672 28.5 9.859 1 97.69 563 MET A C 1
ATOM 4491 O O . MET A 1 563 ? 21.922 28.578 11.062 1 97.69 563 MET A O 1
ATOM 4495 N N . ARG A 1 564 ? 21.25 27.359 9.312 1 97.69 564 ARG A N 1
ATOM 4496 C CA . ARG A 1 564 ? 21 26.188 10.125 1 97.69 564 ARG A CA 1
ATOM 4497 C C . ARG A 1 564 ? 22.297 25.641 10.719 1 97.69 564 ARG A C 1
ATOM 4499 O O . ARG A 1 564 ? 22.297 25.141 11.852 1 97.69 564 ARG A O 1
ATOM 4506 N N . ALA A 1 565 ? 23.359 25.688 9.938 1 97.94 565 ALA A N 1
ATOM 4507 C CA . ALA A 1 565 ? 24.641 25.297 10.484 1 97.94 565 ALA A CA 1
ATOM 4508 C C . ALA A 1 565 ? 25.047 26.172 11.664 1 97.94 565 ALA A C 1
ATOM 4510 O O . ALA A 1 565 ? 25.531 25.672 12.688 1 97.94 565 ALA A O 1
ATOM 4511 N N . ARG A 1 566 ? 24.875 27.5 11.523 1 98.38 566 ARG A N 1
ATOM 4512 C CA . ARG A 1 566 ? 25.188 28.422 12.602 1 98.38 566 ARG A CA 1
ATOM 4513 C C . ARG A 1 566 ? 24.297 28.172 13.82 1 98.38 566 ARG A C 1
ATOM 4515 O O . ARG A 1 566 ? 24.766 28.219 14.953 1 98.38 566 ARG A O 1
ATOM 4522 N N . THR A 1 567 ? 22.984 27.922 13.578 1 97.88 567 THR A N 1
ATOM 4523 C CA . THR A 1 567 ? 22.047 27.672 14.656 1 97.88 567 THR A CA 1
ATOM 4524 C C . THR A 1 567 ? 22.406 26.391 15.398 1 97.88 567 THR A C 1
ATOM 4526 O O . THR A 1 567 ? 22.359 26.344 16.641 1 97.88 567 THR A O 1
ATOM 4529 N N . GLU A 1 568 ? 22.797 25.359 14.656 1 97.19 568 GLU A N 1
ATOM 4530 C CA . GLU A 1 568 ? 23.219 24.125 15.289 1 97.19 568 GLU A CA 1
ATOM 4531 C C . GLU A 1 568 ? 24.484 24.328 16.109 1 97.19 568 GLU A C 1
ATOM 4533 O O . GLU A 1 568 ? 24.641 23.734 17.188 1 97.19 568 GLU A O 1
ATOM 4538 N N . ALA A 1 569 ? 25.375 25.109 15.609 1 98.25 569 ALA A N 1
ATOM 4539 C CA . ALA A 1 569 ? 26.594 25.438 16.344 1 98.25 569 ALA A CA 1
ATOM 4540 C C . ALA A 1 569 ? 26.266 26.156 17.656 1 98.25 569 ALA A C 1
ATOM 4542 O O . ALA A 1 569 ? 26.875 25.875 18.688 1 98.25 569 ALA A O 1
ATOM 4543 N N . ALA A 1 570 ? 25.344 27.078 17.562 1 98.56 570 ALA A N 1
ATOM 4544 C CA . ALA A 1 570 ? 24.938 27.797 18.75 1 98.56 570 ALA A CA 1
ATOM 4545 C C . ALA A 1 570 ? 24.422 26.828 19.812 1 98.56 570 ALA A C 1
ATOM 4547 O O . ALA A 1 570 ? 24.766 26.953 21 1 98.56 570 ALA A O 1
ATOM 4548 N N . VAL A 1 571 ? 23.609 25.891 19.453 1 97.38 571 VAL A N 1
ATOM 4549 C CA . VAL A 1 571 ? 23.031 24.922 20.359 1 97.38 571 VAL A CA 1
ATOM 4550 C C . VAL A 1 571 ? 24.125 24.047 20.953 1 97.38 571 VAL A C 1
ATOM 4552 O O . VAL A 1 571 ? 24.141 23.781 22.172 1 97.38 571 VAL A O 1
ATOM 4555 N N . ALA A 1 572 ? 25.016 23.594 20.109 1 96.75 572 ALA A N 1
ATOM 4556 C CA . ALA A 1 572 ? 26.109 22.734 20.562 1 96.75 572 ALA A CA 1
ATOM 4557 C C . ALA A 1 572 ? 27 23.469 21.562 1 96.75 572 ALA A C 1
ATOM 4559 O O . ALA A 1 572 ? 27.422 22.891 22.562 1 96.75 572 ALA A O 1
ATOM 4560 N N . LEU A 1 573 ? 27.312 24.703 21.297 1 97.44 573 LEU A N 1
ATOM 4561 C CA . LEU A 1 573 ? 28.156 25.516 22.172 1 97.44 573 LEU A CA 1
ATOM 4562 C C . LEU A 1 573 ? 27.438 25.812 23.484 1 97.44 573 LEU A C 1
ATOM 4564 O O . LEU A 1 573 ? 28.078 25.984 24.516 1 97.44 573 LEU A O 1
ATOM 4568 N N . GLY A 1 574 ? 26.109 25.906 23.406 1 97 574 GLY A N 1
ATOM 4569 C CA . GLY A 1 574 ? 25.344 26.031 24.641 1 97 574 GLY A CA 1
ATOM 4570 C C . GLY A 1 574 ? 25.516 24.844 25.562 1 97 574 GLY A C 1
ATOM 4571 O O . GLY A 1 574 ? 25.484 25 26.797 1 97 574 GLY A O 1
ATOM 4572 N N . ARG A 1 575 ? 25.688 23.719 25.078 1 93.12 575 ARG A N 1
ATOM 4573 C CA . ARG A 1 575 ? 25.891 22.5 25.859 1 93.12 575 ARG A CA 1
ATOM 4574 C C . ARG A 1 575 ? 27.312 22.453 26.422 1 93.12 575 ARG A C 1
ATOM 4576 O O . ARG A 1 575 ? 27.547 21.922 27.5 1 93.12 575 ARG A O 1
ATOM 4583 N N . ASP A 1 576 ? 28.203 22.953 25.578 1 90.19 576 ASP A N 1
ATOM 4584 C CA . ASP A 1 576 ? 29.594 23.031 26.016 1 90.19 576 ASP A CA 1
ATOM 4585 C C . ASP A 1 576 ? 29.734 23.938 27.219 1 90.19 576 ASP A C 1
ATOM 4587 O O . ASP A 1 576 ? 30.359 23.562 28.219 1 90.19 576 ASP A O 1
ATOM 4591 N N . GLY A 1 577 ? 29.25 25.141 27.203 1 90.56 577 GLY A N 1
ATOM 4592 C CA . GLY A 1 577 ? 29.141 26.062 28.328 1 90.56 577 GLY A CA 1
ATOM 4593 C C . GLY A 1 577 ? 30.469 26.625 28.781 1 90.56 577 GLY A C 1
ATOM 4594 O O . GLY A 1 577 ? 30.547 27.281 29.828 1 90.56 577 GLY A O 1
ATOM 4595 N N . SER A 1 578 ? 31.609 26.453 28.062 1 92.75 578 SER A N 1
ATOM 4596 C CA . SER A 1 578 ? 32.906 27 28.406 1 92.75 578 SER A CA 1
ATOM 4597 C C . SER A 1 578 ? 32.938 28.516 28.25 1 92.75 578 SER A C 1
ATOM 4599 O O . SER A 1 578 ? 32.094 29.094 27.578 1 92.75 578 SER A O 1
ATOM 4601 N N . PRO A 1 579 ? 33.875 29.172 28.875 1 95.19 579 PRO A N 1
ATOM 4602 C CA . PRO A 1 579 ? 33.969 30.625 28.719 1 95.19 579 PRO A CA 1
ATOM 4603 C C . PRO A 1 579 ? 34.188 31.031 27.25 1 95.19 579 PRO A C 1
ATOM 4605 O O . PRO A 1 579 ? 33.656 32.062 26.828 1 95.19 579 PRO A O 1
ATOM 4608 N N . ARG A 1 580 ? 34.906 30.219 26.531 1 95.5 580 ARG A N 1
ATOM 4609 C CA . ARG A 1 580 ? 35.094 30.5 25.109 1 95.5 580 ARG A CA 1
ATOM 4610 C C . ARG A 1 580 ? 33.75 30.391 24.344 1 95.5 580 ARG A C 1
ATOM 4612 O O . ARG A 1 580 ? 33.5 31.172 23.422 1 95.5 580 ARG A O 1
ATOM 4619 N N . ALA A 1 581 ? 33 29.359 24.75 1 96.69 581 ALA A N 1
ATOM 4620 C CA . ALA A 1 581 ? 31.688 29.188 24.141 1 96.69 581 ALA A CA 1
ATOM 4621 C C . ALA A 1 581 ? 30.797 30.391 24.453 1 96.69 581 ALA A C 1
ATOM 4623 O O . ALA A 1 581 ? 30.094 30.875 23.562 1 96.69 581 ALA A O 1
ATOM 4624 N N . VAL A 1 582 ? 30.828 30.844 25.688 1 97.69 582 VAL A N 1
ATOM 4625 C CA . VAL A 1 582 ? 30.016 31.984 26.109 1 97.69 582 VAL A CA 1
ATOM 4626 C C . VAL A 1 582 ? 30.422 33.219 25.312 1 97.69 582 VAL A C 1
ATOM 4628 O O . VAL A 1 582 ? 29.562 34 24.859 1 97.69 582 VAL A O 1
ATOM 4631 N N . ASP A 1 583 ? 31.766 33.406 25.125 1 97.25 583 ASP A N 1
ATOM 4632 C CA . ASP A 1 583 ? 32.281 34.531 24.359 1 97.25 583 ASP A CA 1
ATOM 4633 C C . ASP A 1 583 ? 31.812 34.469 22.906 1 97.25 583 ASP A C 1
ATOM 4635 O O . ASP A 1 583 ? 31.391 35.469 22.328 1 97.25 583 ASP A O 1
ATOM 4639 N N . ALA A 1 584 ? 31.922 33.281 22.312 1 97.94 584 ALA A N 1
ATOM 4640 C CA . ALA A 1 584 ? 31.516 33.094 20.938 1 97.94 584 ALA A CA 1
ATOM 4641 C C . ALA A 1 584 ? 30.016 33.344 20.75 1 97.94 584 ALA A C 1
ATOM 4643 O O . ALA A 1 584 ? 29.609 34.031 19.812 1 97.94 584 ALA A O 1
ATOM 4644 N N . LEU A 1 585 ? 29.203 32.781 21.656 1 98.56 585 LEU A N 1
ATOM 4645 C CA . LEU A 1 585 ? 27.766 32.969 21.609 1 98.56 585 LEU A CA 1
ATOM 4646 C C . LEU A 1 585 ? 27.406 34.438 21.781 1 98.56 585 LEU A C 1
ATOM 4648 O O . LEU A 1 585 ? 26.547 34.969 21.062 1 98.56 585 LEU A O 1
ATOM 4652 N N . GLY A 1 586 ? 28.062 35.125 22.734 1 98.44 586 GLY A N 1
ATOM 4653 C CA . GLY A 1 586 ? 27.797 36.531 22.969 1 98.44 586 GLY A CA 1
ATOM 4654 C C . GLY A 1 586 ? 28.156 37.406 21.781 1 98.44 586 GLY A C 1
ATOM 4655 O O . GLY A 1 586 ? 27.422 38.344 21.453 1 98.44 586 GLY A O 1
ATOM 4656 N N . THR A 1 587 ? 29.266 37.125 21.172 1 98.06 587 THR A N 1
ATOM 4657 C CA . THR A 1 587 ? 29.703 37.844 20 1 98.06 587 THR A CA 1
ATOM 4658 C C . THR A 1 587 ? 28.719 37.688 18.859 1 98.06 587 THR A C 1
ATOM 4660 O O . THR A 1 587 ? 28.344 38.656 18.188 1 98.06 587 THR A O 1
ATOM 4663 N N . ALA A 1 588 ? 28.297 36.438 18.641 1 98.44 588 ALA A N 1
ATOM 4664 C CA . ALA A 1 588 ? 27.328 36.156 17.578 1 98.44 588 ALA A CA 1
ATOM 4665 C C . ALA A 1 588 ? 25.984 36.844 17.875 1 98.44 588 ALA A C 1
ATOM 4667 O O . ALA A 1 588 ? 25.328 37.344 16.969 1 98.44 588 ALA A O 1
ATOM 4668 N N . LEU A 1 589 ? 25.5 36.844 19.094 1 98.56 589 LEU A N 1
ATOM 4669 C CA . LEU A 1 589 ? 24.266 37.469 19.5 1 98.56 589 LEU A CA 1
ATOM 4670 C C . LEU A 1 589 ? 24.297 38.969 19.234 1 98.56 589 LEU A C 1
ATOM 4672 O O . LEU A 1 589 ? 23.297 39.562 18.828 1 98.56 589 LEU A O 1
ATOM 4676 N N . ALA A 1 590 ? 25.469 39.594 19.328 1 97.69 590 ALA A N 1
ATOM 4677 C CA . ALA A 1 590 ? 25.625 41.062 19.188 1 97.69 590 ALA A CA 1
ATOM 4678 C C . ALA A 1 590 ? 25.797 41.438 17.719 1 97.69 590 ALA A C 1
ATOM 4680 O O . ALA A 1 590 ? 25.672 42.625 17.375 1 97.69 590 ALA A O 1
ATOM 4681 N N . ASP A 1 591 ? 26 40.469 16.859 1 97.12 591 ASP A N 1
ATOM 4682 C CA . ASP A 1 591 ? 26.25 40.781 15.453 1 97.12 591 ASP A CA 1
ATOM 4683 C C . ASP A 1 591 ? 24.938 40.906 14.68 1 97.12 591 ASP A C 1
ATOM 4685 O O . ASP A 1 591 ? 24.359 39.906 14.258 1 97.12 591 ASP A O 1
ATOM 4689 N N . ALA A 1 592 ? 24.547 42.062 14.367 1 95.56 592 ALA A N 1
ATOM 4690 C CA . ALA A 1 592 ? 23.266 42.344 13.734 1 95.56 592 ALA A CA 1
ATOM 4691 C C . ALA A 1 592 ? 23.25 41.844 12.289 1 95.56 592 ALA A C 1
ATOM 4693 O O . ALA A 1 592 ? 22.188 41.75 11.664 1 95.56 592 ALA A O 1
ATOM 4694 N N . ARG A 1 593 ? 24.422 41.438 11.695 1 94 593 ARG A N 1
ATOM 4695 C CA . ARG A 1 593 ? 24.5 40.938 10.328 1 94 593 ARG A CA 1
ATOM 4696 C C . ARG A 1 593 ? 24.047 39.5 10.234 1 94 593 ARG A C 1
ATOM 4698 O O . ARG A 1 593 ? 23.703 39 9.148 1 94 593 ARG A O 1
ATOM 4705 N N . LEU A 1 594 ? 24.016 38.844 11.336 1 97.44 594 LEU A N 1
ATOM 4706 C CA . LEU A 1 594 ? 23.609 37.438 11.344 1 97.44 594 LEU A CA 1
ATOM 4707 C C . LEU A 1 594 ? 22.094 37.312 11.328 1 97.44 594 LEU A C 1
ATOM 4709 O O . LEU A 1 594 ? 21.391 38.188 11.828 1 97.44 594 LEU A O 1
ATOM 4713 N N . PHE A 1 595 ? 21.625 36.281 10.703 1 97.44 595 PHE A N 1
ATOM 4714 C CA . PHE A 1 595 ? 20.188 35.969 10.641 1 97.44 595 PHE A CA 1
ATOM 4715 C C . PHE A 1 595 ? 19.594 35.906 12.039 1 97.44 595 PHE A C 1
ATOM 4717 O O . PHE A 1 595 ? 20.203 35.406 12.969 1 97.44 595 PHE A O 1
ATOM 4724 N N . TRP A 1 596 ? 18.438 36.5 12.227 1 97.69 596 TRP A N 1
ATOM 4725 C CA . TRP A 1 596 ? 17.812 36.625 13.539 1 97.69 596 TRP A CA 1
ATOM 4726 C C . TRP A 1 596 ? 17.688 35.281 14.227 1 97.69 596 TRP A C 1
ATOM 4728 O O . TRP A 1 596 ? 17.812 35.188 15.445 1 97.69 596 TRP A O 1
ATOM 4738 N N . GLY A 1 597 ? 17.406 34.219 13.422 1 97.69 597 GLY A N 1
ATOM 4739 C CA . GLY A 1 597 ? 17.266 32.875 14 1 97.69 597 GLY A CA 1
ATOM 4740 C C . GLY A 1 597 ? 18.531 32.375 14.672 1 97.69 597 GLY A C 1
ATOM 4741 O O . GLY A 1 597 ? 18.469 31.719 15.703 1 97.69 597 GLY A O 1
ATOM 4742 N N . THR A 1 598 ? 19.672 32.688 14.102 1 98.12 598 THR A N 1
ATOM 4743 C CA . THR A 1 598 ? 20.953 32.344 14.688 1 98.12 598 THR A CA 1
ATOM 4744 C C . THR A 1 598 ? 21.172 33.094 16 1 98.12 598 THR A C 1
ATOM 4746 O O . THR A 1 598 ? 21.562 32.5 17 1 98.12 598 THR A O 1
ATOM 4749 N N . ARG A 1 599 ? 20.938 34.375 15.922 1 98.5 599 ARG A N 1
ATOM 4750 C CA . ARG A 1 599 ? 21.109 35.219 17.094 1 98.5 599 ARG A CA 1
ATOM 4751 C C . ARG A 1 599 ? 20.172 34.781 18.219 1 98.5 599 ARG A C 1
ATOM 4753 O O . ARG A 1 599 ? 20.562 34.719 19.391 1 98.5 599 ARG A O 1
ATOM 4760 N N . ALA A 1 600 ? 18.922 34.469 17.891 1 98.44 600 ALA A N 1
ATOM 4761 C CA . ALA A 1 600 ? 17.969 33.969 18.875 1 98.44 600 ALA A CA 1
ATOM 4762 C C . ALA A 1 600 ? 18.469 32.656 19.516 1 98.44 600 ALA A C 1
ATOM 4764 O O . ALA A 1 600 ? 18.312 32.469 20.719 1 98.44 600 ALA A O 1
ATOM 4765 N N . ALA A 1 601 ? 19.016 31.781 18.703 1 98.25 601 ALA A N 1
ATOM 4766 C CA . ALA A 1 601 ? 19.562 30.516 19.219 1 98.25 601 ALA A CA 1
ATOM 4767 C C . ALA A 1 601 ? 20.719 30.781 20.188 1 98.25 601 ALA A C 1
ATOM 4769 O O . ALA A 1 601 ? 20.859 30.062 21.188 1 98.25 601 ALA A O 1
ATOM 4770 N N . CYS A 1 602 ? 21.516 31.734 19.859 1 98.69 602 CYS A N 1
ATOM 4771 C CA . CYS A 1 602 ? 22.609 32.125 20.766 1 98.69 602 CYS A CA 1
ATOM 4772 C C . CYS A 1 602 ? 22.062 32.594 22.094 1 98.69 602 CYS A C 1
ATOM 4774 O O . CYS A 1 602 ? 22.578 32.219 23.156 1 98.69 602 CYS A O 1
ATOM 4776 N N . ALA A 1 603 ? 21.047 33.438 22.047 1 98.69 603 ALA A N 1
ATOM 4777 C CA . ALA A 1 603 ? 20.422 33.906 23.281 1 98.69 603 ALA A CA 1
ATOM 4778 C C . ALA A 1 603 ? 19.922 32.75 24.125 1 98.69 603 ALA A C 1
ATOM 4780 O O . ALA A 1 603 ? 20.172 32.688 25.344 1 98.69 603 ALA A O 1
ATOM 4781 N N . LYS A 1 604 ? 19.25 31.859 23.547 1 98.25 604 LYS A N 1
ATOM 4782 C CA . LYS A 1 604 ? 18.703 30.703 24.25 1 98.25 604 LYS A CA 1
ATOM 4783 C C . LYS A 1 604 ? 19.812 29.859 24.875 1 98.25 604 LYS A C 1
ATOM 4785 O O . LYS A 1 604 ? 19.672 29.359 26 1 98.25 604 LYS A O 1
ATOM 4790 N N . SER A 1 605 ? 20.844 29.672 24.078 1 98.06 605 SER A N 1
ATOM 4791 C CA . SER A 1 605 ? 21.984 28.906 24.578 1 98.06 605 SER A CA 1
ATOM 4792 C C . SER A 1 605 ? 22.625 29.594 25.781 1 98.06 605 SER A C 1
ATOM 4794 O O . SER A 1 605 ? 22.969 28.938 26.766 1 98.06 605 SER A O 1
ATOM 4796 N N . LEU A 1 606 ? 22.797 30.891 25.703 1 98.31 606 LEU A N 1
ATOM 4797 C CA . LEU A 1 606 ? 23.344 31.641 26.828 1 98.31 606 LEU A CA 1
ATOM 4798 C C . LEU A 1 606 ? 22.453 31.516 28.062 1 98.31 606 LEU A C 1
ATOM 4800 O O . LEU A 1 606 ? 22.953 31.438 29.188 1 98.31 606 LEU A O 1
ATOM 4804 N N . GLY A 1 607 ? 21.156 31.562 27.859 1 97.69 607 GLY A N 1
ATOM 4805 C CA . GLY A 1 607 ? 20.219 31.359 28.953 1 97.69 607 GLY A CA 1
ATOM 4806 C C . GLY A 1 607 ? 20.375 30 29.625 1 97.69 607 GLY A C 1
ATOM 4807 O O . GLY A 1 607 ? 20.25 29.891 30.844 1 97.69 607 GLY A O 1
ATOM 4808 N N . ARG A 1 608 ? 20.703 29.047 28.906 1 94.38 608 ARG A N 1
ATOM 4809 C CA . ARG A 1 608 ? 20.828 27.688 29.422 1 94.38 608 ARG A CA 1
ATOM 4810 C C . ARG A 1 608 ? 22.125 27.531 30.219 1 94.38 608 ARG A C 1
ATOM 4812 O O . ARG A 1 608 ? 22.172 26.75 31.172 1 94.38 608 ARG A O 1
ATOM 4819 N N . ILE A 1 609 ? 23.125 28.219 29.812 1 94.25 609 ILE A N 1
ATOM 4820 C CA . ILE A 1 609 ? 24.422 28.141 30.453 1 94.25 609 ILE A CA 1
ATOM 4821 C C . ILE A 1 609 ? 24.344 28.719 31.859 1 94.25 609 ILE A C 1
ATOM 4823 O O . ILE A 1 609 ? 25 28.219 32.781 1 94.25 609 ILE A O 1
ATOM 4827 N N . ARG A 1 610 ? 23.641 29.797 32.094 1 93 610 ARG A N 1
ATOM 4828 C CA . ARG A 1 610 ? 23.266 30.375 33.375 1 93 610 ARG A CA 1
ATOM 4829 C C . ARG A 1 610 ? 24.5 30.781 34.188 1 93 610 ARG A C 1
ATOM 4831 O O . ARG A 1 610 ? 24.609 30.469 35.375 1 93 610 ARG A O 1
ATOM 4838 N N . THR A 1 611 ? 25.516 31.422 33.594 1 94.25 611 THR A N 1
ATOM 4839 C CA . THR A 1 611 ? 26.672 31.984 34.281 1 94.25 611 THR A CA 1
ATOM 4840 C C . THR A 1 611 ? 26.578 33.5 34.344 1 94.25 611 THR A C 1
ATOM 4842 O O . THR A 1 611 ? 25.797 34.125 33.625 1 94.25 611 THR A O 1
ATOM 4845 N N . PRO A 1 612 ? 27.297 34.125 35.281 1 94.62 612 PRO A N 1
ATOM 4846 C CA . PRO A 1 612 ? 27.297 35.594 35.344 1 94.62 612 PRO A CA 1
ATOM 4847 C C . PRO A 1 612 ? 27.719 36.25 34 1 94.62 612 PRO A C 1
ATOM 4849 O O . PRO A 1 612 ? 27.172 37.281 33.594 1 94.62 612 PRO A O 1
ATOM 4852 N N . ASP A 1 613 ? 28.641 35.531 33.344 1 95.88 613 ASP A N 1
ATOM 4853 C CA . ASP A 1 613 ? 29.094 36.062 32.031 1 95.88 613 ASP A CA 1
ATOM 4854 C C . ASP A 1 613 ? 27.984 35.969 31 1 95.88 613 ASP A C 1
ATOM 4856 O O . ASP A 1 613 ? 27.781 36.906 30.219 1 95.88 613 ASP A O 1
ATOM 4860 N N . SER A 1 614 ? 27.328 34.812 30.953 1 97.44 614 SER A N 1
ATOM 4861 C CA . SER A 1 614 ? 26.234 34.656 30.016 1 97.44 614 SER A CA 1
ATOM 4862 C C . SER A 1 614 ? 25.109 35.656 30.328 1 97.44 614 SER A C 1
ATOM 4864 O O . SER A 1 614 ? 24.5 36.219 29.406 1 97.44 614 SER A O 1
ATOM 4866 N N . ARG A 1 615 ? 24.844 35.875 31.594 1 97.06 615 ARG A N 1
ATOM 4867 C CA . ARG A 1 615 ? 23.859 36.875 32.031 1 97.06 615 ARG A CA 1
ATOM 4868 C C . ARG A 1 615 ? 24.234 38.281 31.531 1 97.06 615 ARG A C 1
ATOM 4870 O O . ARG A 1 615 ? 23.375 39 31.016 1 97.06 615 ARG A O 1
ATOM 4877 N N . ALA A 1 616 ? 25.484 38.625 31.703 1 97.56 616 ALA A N 1
ATOM 4878 C CA . ALA A 1 616 ? 25.938 39.938 31.281 1 97.56 616 ALA A CA 1
ATOM 4879 C C . ALA A 1 616 ? 25.75 40.125 29.781 1 97.56 616 ALA A C 1
ATOM 4881 O O . ALA A 1 616 ? 25.359 41.219 29.328 1 97.56 616 ALA A O 1
ATOM 4882 N N . ARG A 1 617 ? 26.094 39.094 29.016 1 97.69 617 ARG A N 1
ATOM 4883 C CA . ARG A 1 617 ? 25.922 39.156 27.578 1 97.69 617 ARG A CA 1
ATOM 4884 C C . ARG A 1 617 ? 24.453 39.344 27.203 1 97.69 617 ARG A C 1
ATOM 4886 O O . ARG A 1 617 ? 24.141 40.062 26.25 1 97.69 617 ARG A O 1
ATOM 4893 N N . LEU A 1 618 ? 23.547 38.625 27.859 1 98.31 618 LEU A N 1
ATOM 4894 C CA . LEU A 1 618 ? 22.109 38.75 27.609 1 98.31 618 LEU A CA 1
ATOM 4895 C C . LEU A 1 618 ? 21.609 40.156 27.969 1 98.31 618 LEU A C 1
ATOM 4897 O O . LEU A 1 618 ? 20.828 40.75 27.219 1 98.31 618 LEU A O 1
ATOM 4901 N N . LEU A 1 619 ? 22.031 40.75 29.109 1 97.88 619 LEU A N 1
ATOM 4902 C CA . LEU A 1 619 ? 21.625 42.062 29.516 1 97.88 619 LEU A CA 1
ATOM 4903 C C . LEU A 1 619 ? 22.078 43.125 28.516 1 97.88 619 LEU A C 1
ATOM 4905 O O . LEU A 1 619 ? 21.328 44.062 28.203 1 97.88 619 LEU A O 1
ATOM 4909 N N . ASP A 1 620 ? 23.219 42.875 27.938 1 96.94 620 ASP A N 1
ATOM 4910 C CA . ASP A 1 620 ? 23.75 43.781 26.922 1 96.94 620 ASP A CA 1
ATOM 4911 C C . ASP A 1 620 ? 22.891 43.75 25.656 1 96.94 620 ASP A C 1
ATOM 4913 O O . ASP A 1 620 ? 22.781 44.75 24.953 1 96.94 620 ASP A O 1
ATOM 4917 N N . ALA A 1 621 ? 22.328 42.594 25.406 1 97.56 621 ALA A N 1
ATOM 4918 C CA . ALA A 1 621 ? 21.609 42.375 24.156 1 97.56 621 ALA A CA 1
ATOM 4919 C C . ALA A 1 621 ? 20.141 42.812 24.297 1 97.56 621 ALA A C 1
ATOM 4921 O O . ALA A 1 621 ? 19.391 42.719 23.328 1 97.56 621 ALA A O 1
ATOM 4922 N N . LEU A 1 622 ? 19.656 43.281 25.359 1 96.12 622 LEU A N 1
ATOM 4923 C CA . LEU A 1 622 ? 18.266 43.656 25.609 1 96.12 622 LEU A CA 1
ATOM 4924 C C . LEU A 1 622 ? 17.844 44.812 24.688 1 96.12 622 LEU A C 1
ATOM 4926 O O . LEU A 1 622 ? 16.656 45 24.438 1 96.12 622 LEU A O 1
ATOM 4930 N N . SER A 1 623 ? 18.797 45.562 24.172 1 92.62 623 SER A N 1
ATOM 4931 C CA . SER A 1 623 ? 18.5 46.75 23.359 1 92.62 623 SER A CA 1
ATOM 4932 C C . SER A 1 623 ? 18.531 46.406 21.875 1 92.62 623 SER A C 1
ATOM 4934 O O . SER A 1 623 ? 18.406 47.312 21.031 1 92.62 623 SER A O 1
ATOM 4936 N N . THR A 1 624 ? 18.75 45.156 21.531 1 95.12 624 THR A N 1
ATOM 4937 C CA . THR A 1 624 ? 18.812 44.781 20.125 1 95.12 624 THR A CA 1
ATOM 4938 C C . THR A 1 624 ? 17.531 45.188 19.406 1 95.12 624 THR A C 1
ATOM 4940 O O . THR A 1 624 ? 16.438 45.125 19.969 1 95.12 624 THR A O 1
ATOM 4943 N N . GLU A 1 625 ? 17.594 45.594 18.156 1 94.25 625 GLU A N 1
ATOM 4944 C CA . GLU A 1 625 ? 16.5 46.156 17.406 1 94.25 625 GLU A CA 1
ATOM 4945 C C . GLU A 1 625 ? 15.531 45.094 16.922 1 94.25 625 GLU A C 1
ATOM 4947 O O . GLU A 1 625 ? 14.312 45.281 16.938 1 94.25 625 GLU A O 1
ATOM 4952 N N . HIS A 1 626 ? 16.047 44 16.5 1 96.5 626 HIS A N 1
ATOM 4953 C CA . HIS A 1 626 ? 15.188 42.969 15.938 1 96.5 626 HIS A CA 1
ATOM 4954 C C . HIS A 1 626 ? 14.289 42.344 17 1 96.5 626 HIS A C 1
ATOM 4956 O O . HIS A 1 626 ? 14.789 41.75 17.953 1 96.5 626 HIS A O 1
ATOM 4962 N N . PRO A 1 627 ? 13.016 42.438 16.859 1 97.12 627 PRO A N 1
ATOM 4963 C CA . PRO A 1 627 ? 12.109 42.062 17.953 1 97.12 627 PRO A CA 1
ATOM 4964 C C . PRO A 1 627 ? 12.18 40.562 18.266 1 97.12 627 PRO A C 1
ATOM 4966 O O . PRO A 1 627 ? 12.055 40.156 19.438 1 97.12 627 PRO A O 1
ATOM 4969 N N . ARG A 1 628 ? 12.375 39.719 17.297 1 97.38 628 ARG A N 1
ATOM 4970 C CA . ARG A 1 628 ? 12.43 38.281 17.562 1 97.38 628 ARG A CA 1
ATOM 4971 C C . ARG A 1 628 ? 13.672 37.906 18.359 1 97.38 628 ARG A C 1
ATOM 4973 O O . ARG A 1 628 ? 13.648 37 19.172 1 97.38 628 ARG A O 1
ATOM 4980 N N . VAL A 1 629 ? 14.781 38.594 18.078 1 98.25 629 VAL A N 1
ATOM 4981 C CA . VAL A 1 629 ? 15.992 38.375 18.859 1 98.25 629 VAL A CA 1
ATOM 4982 C C . VAL A 1 629 ? 15.781 38.906 20.281 1 98.25 629 VAL A C 1
ATOM 4984 O O . VAL A 1 629 ? 16.125 38.219 21.25 1 98.25 629 VAL A O 1
ATOM 4987 N N . ARG A 1 630 ? 15.211 40.062 20.359 1 97.94 630 ARG A N 1
ATOM 4988 C CA . ARG A 1 630 ? 14.938 40.656 21.656 1 97.94 630 ARG A CA 1
ATOM 4989 C C . ARG A 1 630 ? 14.031 39.75 22.484 1 97.94 630 ARG A C 1
ATOM 4991 O O . ARG A 1 630 ? 14.242 39.562 23.688 1 97.94 630 ARG A O 1
ATOM 4998 N N . ARG A 1 631 ? 13.008 39.219 21.875 1 98.12 631 ARG A N 1
ATOM 4999 C CA . ARG A 1 631 ? 12.117 38.281 22.547 1 98.12 631 ARG A CA 1
ATOM 5000 C C . ARG A 1 631 ? 12.883 37.094 23.109 1 98.12 631 ARG A C 1
ATOM 5002 O O . ARG A 1 631 ? 12.641 36.656 24.234 1 98.12 631 ARG A O 1
ATOM 5009 N N . ALA A 1 632 ? 13.836 36.5 22.312 1 98.25 632 ALA A N 1
ATOM 5010 C CA . ALA A 1 632 ? 14.656 35.375 22.766 1 98.25 632 ALA A CA 1
ATOM 5011 C C . ALA A 1 632 ? 15.531 35.781 23.953 1 98.25 632 ALA A C 1
ATOM 5013 O O . ALA A 1 632 ? 15.734 34.969 24.859 1 98.25 632 ALA A O 1
ATOM 5014 N N . VAL A 1 633 ? 16.062 36.969 23.891 1 98.69 633 VAL A N 1
ATOM 5015 C CA . VAL A 1 633 ? 16.891 37.469 24.984 1 98.69 633 VAL A CA 1
ATOM 5016 C C . VAL A 1 633 ? 16.078 37.562 26.266 1 98.69 633 VAL A C 1
ATOM 5018 O O . VAL A 1 633 ? 16.5 37.094 27.312 1 98.69 633 VAL A O 1
ATOM 5021 N N . VAL A 1 634 ? 14.898 38.156 26.156 1 98.56 634 VAL A N 1
ATOM 5022 C CA . VAL A 1 634 ? 14.016 38.344 27.297 1 98.56 634 VAL A CA 1
ATOM 5023 C C . VAL A 1 634 ? 13.617 37 27.875 1 98.56 634 VAL A C 1
ATOM 5025 O O . VAL A 1 634 ? 13.625 36.812 29.094 1 98.56 634 VAL A O 1
ATOM 5028 N N . ALA A 1 635 ? 13.273 36.094 27.016 1 98.31 635 ALA A N 1
ATOM 5029 C CA . ALA A 1 635 ? 12.945 34.75 27.453 1 98.31 635 ALA A CA 1
ATOM 5030 C C . ALA A 1 635 ? 14.109 34.094 28.203 1 98.31 635 ALA A C 1
ATOM 5032 O O . ALA A 1 635 ? 13.914 33.438 29.219 1 98.31 635 ALA A O 1
ATOM 5033 N N . SER A 1 636 ? 15.305 34.281 27.688 1 98.31 636 SER A N 1
ATOM 5034 C CA . SER A 1 636 ? 16.5 33.688 28.25 1 98.31 636 SER A CA 1
ATOM 5035 C C . SER A 1 636 ? 16.844 34.281 29.609 1 98.31 636 SER A C 1
ATOM 5037 O O . SER A 1 636 ? 17.359 33.625 30.5 1 98.31 636 SER A O 1
ATOM 5039 N N . LEU A 1 637 ? 16.578 35.5 29.766 1 98 637 LEU A N 1
ATOM 5040 C CA . LEU A 1 637 ? 16.812 36.156 31.047 1 98 637 LEU A CA 1
ATOM 5041 C C . LEU A 1 637 ? 15.914 35.562 32.125 1 98 637 LEU A C 1
ATOM 5043 O O . LEU A 1 637 ? 16.266 35.594 33.312 1 98 637 LEU A O 1
ATOM 5047 N N . GLY A 1 638 ? 14.805 34.969 31.734 1 97.31 638 GLY A N 1
ATOM 5048 C CA . GLY A 1 638 ? 13.906 34.312 32.656 1 97.31 638 GLY A CA 1
ATOM 5049 C C . GLY A 1 638 ? 14.539 33.125 33.344 1 97.31 638 GLY A C 1
ATOM 5050 O O . GLY A 1 638 ? 14.031 32.656 34.375 1 97.31 638 GLY A O 1
ATOM 5051 N N . GLU A 1 639 ? 15.68 32.75 32.875 1 95.06 639 GLU A N 1
ATOM 5052 C CA . GLU A 1 639 ? 16.375 31.578 33.438 1 95.06 639 GLU A CA 1
ATOM 5053 C C . GLU A 1 639 ? 17.188 31.969 34.688 1 95.06 639 GLU A C 1
ATOM 5055 O O . GLU A 1 639 ? 17.641 31.109 35.438 1 95.06 639 GLU A O 1
ATOM 5060 N N . PHE A 1 640 ? 17.344 33.188 34.906 1 94.75 640 PHE A N 1
ATOM 5061 C CA . PHE A 1 640 ? 18.172 33.688 36 1 94.75 640 PHE A CA 1
ATOM 5062 C C . PHE A 1 640 ? 17.328 34.125 37.188 1 94.75 640 PHE A C 1
ATOM 5064 O O . PHE A 1 640 ? 17.156 35.312 37.438 1 94.75 640 PHE A O 1
ATOM 5071 N N . ARG A 1 641 ? 17.016 33.219 38.031 1 91.12 641 ARG A N 1
ATOM 5072 C CA . ARG A 1 641 ? 16.188 33.469 39.188 1 91.12 641 ARG A CA 1
ATOM 5073 C C . ARG A 1 641 ? 16.984 34.156 40.281 1 91.12 641 ARG A C 1
ATOM 5075 O O . ARG A 1 641 ? 18.203 33.938 40.406 1 91.12 641 ARG A O 1
ATOM 5082 N N . ARG A 1 642 ? 16.359 35.031 41.062 1 86.88 642 ARG A N 1
ATOM 5083 C CA . ARG A 1 642 ? 16.922 35.719 42.219 1 86.88 642 ARG A CA 1
ATOM 5084 C C . ARG A 1 642 ? 18.016 36.688 41.812 1 86.88 642 ARG A C 1
ATOM 5086 O O . ARG A 1 642 ? 18.922 36.969 42.625 1 86.88 642 ARG A O 1
ATOM 5093 N N . ASP A 1 643 ? 18.031 37.031 40.562 1 94 643 ASP A N 1
ATOM 5094 C CA . ASP A 1 643 ? 18.938 38.062 40.094 1 94 643 ASP A CA 1
ATOM 5095 C C . ASP A 1 643 ? 18.266 39.438 40.094 1 94 643 ASP A C 1
ATOM 5097 O O . ASP A 1 643 ? 17.344 39.688 39.312 1 94 643 ASP A O 1
ATOM 5101 N N . ALA A 1 644 ? 18.781 40.344 40.844 1 95.06 644 ALA A N 1
ATOM 5102 C CA . ALA A 1 644 ? 18.109 41.625 41.094 1 95.06 644 ALA A CA 1
ATOM 5103 C C . ALA A 1 644 ? 18.094 42.469 39.844 1 95.06 644 ALA A C 1
ATOM 5105 O O . ALA A 1 644 ? 17.094 43.156 39.562 1 95.06 644 ALA A O 1
ATOM 5106 N N . GLU A 1 645 ? 19.172 42.438 39.188 1 96.44 645 GLU A N 1
ATOM 5107 C CA . GLU A 1 645 ? 19.234 43.281 37.969 1 96.44 645 GLU A CA 1
ATOM 5108 C C . GLU A 1 645 ? 18.297 42.75 36.906 1 96.44 645 GLU A C 1
ATOM 5110 O O . GLU A 1 645 ? 17.594 43.531 36.25 1 96.44 645 GLU A O 1
ATOM 5115 N N . VAL A 1 646 ? 18.328 41.438 36.719 1 97.25 646 VAL A N 1
ATOM 5116 C CA . VAL A 1 646 ? 17.438 40.812 35.75 1 97.25 646 VAL A CA 1
ATOM 5117 C C . VAL A 1 646 ? 15.984 41.094 36.125 1 97.25 646 VAL A C 1
ATOM 5119 O O . VAL A 1 646 ? 15.188 41.5 35.25 1 97.25 646 VAL A O 1
ATOM 5122 N N . THR A 1 647 ? 15.641 40.969 37.375 1 97.44 647 THR A N 1
ATOM 5123 C CA . THR A 1 647 ? 14.289 41.188 37.844 1 97.44 647 THR A CA 1
ATOM 5124 C C . THR A 1 647 ? 13.867 42.625 37.594 1 97.44 647 THR A C 1
ATOM 5126 O O . THR A 1 647 ? 12.75 42.906 37.125 1 97.44 647 THR A O 1
ATOM 5129 N N . ALA A 1 648 ? 14.797 43.562 37.781 1 97.25 648 ALA A N 1
ATOM 5130 C CA . ALA A 1 648 ? 14.5 45 37.594 1 97.25 648 ALA A CA 1
ATOM 5131 C C . ALA A 1 648 ? 14.266 45.312 36.125 1 97.25 648 ALA A C 1
ATOM 5133 O O . ALA A 1 648 ? 13.383 46.094 35.781 1 97.25 648 ALA A O 1
ATOM 5134 N N . ARG A 1 649 ? 15.094 44.75 35.312 1 97.12 649 ARG A N 1
ATOM 5135 C CA . ARG A 1 649 ? 14.984 45 33.875 1 97.12 649 ARG A CA 1
ATOM 5136 C C . ARG A 1 649 ? 13.703 44.406 33.312 1 97.12 649 ARG A C 1
ATOM 5138 O O . ARG A 1 649 ? 13.055 45 32.438 1 97.12 649 ARG A O 1
ATOM 5145 N N . LEU A 1 650 ? 13.375 43.156 33.75 1 97.75 650 LEU A N 1
ATOM 5146 C CA . LEU A 1 650 ? 12.125 42.531 33.312 1 97.75 650 LEU A CA 1
ATOM 5147 C C . LEU A 1 650 ? 10.922 43.344 33.812 1 97.75 650 LEU A C 1
ATOM 5149 O O . LEU A 1 650 ? 9.953 43.5 33.062 1 97.75 650 LEU A O 1
ATOM 5153 N N . ARG A 1 651 ? 10.961 43.875 35 1 97.12 651 ARG A N 1
ATOM 5154 C CA . ARG A 1 651 ? 9.891 44.688 35.562 1 97.12 651 ARG A CA 1
ATOM 5155 C C . ARG A 1 651 ? 9.68 45.938 34.719 1 97.12 651 ARG A C 1
ATOM 5157 O O . ARG A 1 651 ? 8.547 46.344 34.469 1 97.12 651 ARG A O 1
ATOM 5164 N N . ALA A 1 652 ? 10.797 46.5 34.344 1 96.94 652 ALA A N 1
ATOM 5165 C CA . ALA A 1 652 ? 10.75 47.719 33.562 1 96.94 652 ALA A CA 1
ATOM 5166 C C . ALA A 1 652 ? 10.094 47.469 32.188 1 96.94 652 ALA A C 1
ATOM 5168 O O . ALA A 1 652 ? 9.352 48.281 31.688 1 96.94 652 ALA A O 1
ATOM 5169 N N . LEU A 1 653 ? 10.383 46.312 31.656 1 97 653 LEU A N 1
ATOM 5170 C CA . LEU A 1 653 ? 9.82 45.969 30.359 1 97 653 LEU A CA 1
ATOM 5171 C C . LEU A 1 653 ? 8.32 45.688 30.484 1 97 653 LEU A C 1
ATOM 5173 O O . LEU A 1 653 ? 7.547 46.062 29.594 1 97 653 LEU A O 1
ATOM 5177 N N . VAL A 1 654 ? 7.871 45 31.531 1 97.62 654 VAL A N 1
ATOM 5178 C CA . VAL A 1 654 ? 6.457 44.719 31.719 1 97.62 654 VAL A CA 1
ATOM 5179 C C . VAL A 1 654 ? 5.695 46.031 31.969 1 97.62 654 VAL A C 1
ATOM 5181 O O . VAL A 1 654 ? 4.629 46.25 31.391 1 97.62 654 VAL A O 1
ATOM 5184 N N . ASN A 1 655 ? 6.273 46.938 32.75 1 96.12 655 ASN A N 1
ATOM 5185 C CA . ASN A 1 655 ? 5.594 48.156 33.125 1 96.12 655 ASN A CA 1
ATOM 5186 C C . ASN A 1 655 ? 5.68 49.219 32.031 1 96.12 655 ASN A C 1
ATOM 5188 O O . ASN A 1 655 ? 4.703 49.906 31.75 1 96.12 655 ASN A O 1
ATOM 5192 N N . GLY A 1 656 ? 6.855 49.312 31.516 1 94.56 656 GLY A N 1
ATOM 5193 C CA . GLY A 1 656 ? 7.105 50.375 30.547 1 94.56 656 GLY A CA 1
ATOM 5194 C C . GLY A 1 656 ? 6.703 50 29.141 1 94.56 656 GLY A C 1
ATOM 5195 O O . GLY A 1 656 ? 6.539 50.875 28.281 1 94.56 656 GLY A O 1
ATOM 5196 N N . GLY A 1 657 ? 6.59 48.75 28.953 1 94 657 GLY A N 1
ATOM 5197 C CA . GLY A 1 657 ? 6.199 48.281 27.641 1 94 657 GLY A CA 1
ATOM 5198 C C . GLY A 1 657 ? 7.371 48.156 26.688 1 94 657 GLY A C 1
ATOM 5199 O O . GLY A 1 657 ? 8.516 48.406 27.062 1 94 657 GLY A O 1
ATOM 5200 N N . ASP A 1 658 ? 7.117 47.594 25.422 1 94.81 658 ASP A N 1
ATOM 5201 C CA . ASP A 1 658 ? 8.039 47.406 24.312 1 94.81 658 ASP A CA 1
ATOM 5202 C C . ASP A 1 658 ? 7.355 47.688 22.984 1 94.81 658 ASP A C 1
ATOM 5204 O O . ASP A 1 658 ? 6.125 47.75 22.906 1 94.81 658 ASP A O 1
ATOM 5208 N N . THR A 1 659 ? 8.133 48 22 1 95.81 659 THR A N 1
ATOM 5209 C CA . THR A 1 659 ? 7.605 48.25 20.656 1 95.81 659 THR A CA 1
ATOM 5210 C C . THR A 1 659 ? 6.953 47 20.094 1 95.81 659 THR A C 1
ATOM 5212 O O . THR A 1 659 ? 6.137 47.062 19.172 1 95.81 659 THR A O 1
ATOM 5215 N N . SER A 1 660 ? 7.293 45.938 20.656 1 96.69 660 SER A N 1
ATOM 5216 C CA . SER A 1 660 ? 6.695 44.688 20.234 1 96.69 660 SER A CA 1
ATOM 5217 C C . SER A 1 660 ? 5.777 44.125 21.328 1 96.69 660 SER A C 1
ATOM 5219 O O . SER A 1 660 ? 6.199 43.938 22.469 1 96.69 660 SER A O 1
ATOM 5221 N N . TYR A 1 661 ? 4.492 43.781 20.891 1 97.75 661 TYR A N 1
ATOM 5222 C CA . TYR A 1 661 ? 3.574 43.125 21.812 1 97.75 661 TYR A CA 1
ATOM 5223 C C . TYR A 1 661 ? 4.176 41.812 22.344 1 97.75 661 TYR A C 1
ATOM 5225 O O . TYR A 1 661 ? 3.98 41.469 23.516 1 97.75 661 TYR A O 1
ATOM 5233 N N . PHE A 1 662 ? 4.938 41.156 21.547 1 97.88 662 PHE A N 1
ATOM 5234 C CA . PHE A 1 662 ? 5.418 39.812 21.828 1 97.88 662 PHE A CA 1
ATOM 5235 C C . PHE A 1 662 ? 6.59 39.844 22.797 1 97.88 662 PHE A C 1
ATOM 5237 O O . PHE A 1 662 ? 6.738 38.969 23.641 1 97.88 662 PHE A O 1
ATOM 5244 N N . VAL A 1 663 ? 7.402 40.875 22.688 1 98.06 663 VAL A N 1
ATOM 5245 C CA . VAL A 1 663 ? 8.477 41.062 23.656 1 98.06 663 VAL A CA 1
ATOM 5246 C C . VAL A 1 663 ? 7.891 41.344 25.031 1 98.06 663 VAL A C 1
ATOM 5248 O O . VAL A 1 663 ? 8.352 40.812 26.047 1 98.06 663 VAL A O 1
ATOM 5251 N N . GLU A 1 664 ? 6.902 42.219 25.078 1 97.81 664 GLU A N 1
ATOM 5252 C CA . GLU A 1 664 ? 6.227 42.531 26.344 1 97.81 664 GLU A CA 1
ATOM 5253 C C . GLU A 1 664 ? 5.609 41.281 26.953 1 97.81 664 GLU A C 1
ATOM 5255 O O . GLU A 1 664 ? 5.695 41.062 28.172 1 97.81 664 GLU A O 1
ATOM 5260 N N . ALA A 1 665 ? 4.898 40.5 26.125 1 98.44 665 ALA A N 1
ATOM 5261 C CA . ALA A 1 665 ? 4.297 39.25 26.562 1 98.44 665 ALA A CA 1
ATOM 5262 C C . ALA A 1 665 ? 5.348 38.344 27.156 1 98.44 665 ALA A C 1
ATOM 5264 O O . ALA A 1 665 ? 5.121 37.719 28.203 1 98.44 665 ALA A O 1
ATOM 5265 N N . GLU A 1 666 ? 6.52 38.25 26.453 1 98.31 666 GLU A N 1
ATOM 5266 C CA . GLU A 1 666 ? 7.59 37.375 26.938 1 98.31 666 GLU A CA 1
ATOM 5267 C C . GLU A 1 666 ? 8.18 37.906 28.25 1 98.31 666 GLU A C 1
ATOM 5269 O O . GLU A 1 666 ? 8.578 37.125 29.109 1 98.31 666 GLU A O 1
ATOM 5274 N N . ALA A 1 667 ? 8.281 39.188 28.344 1 98.5 667 ALA A N 1
ATOM 5275 C CA . ALA A 1 667 ? 8.75 39.781 29.594 1 98.5 667 ALA A CA 1
ATOM 5276 C C . ALA A 1 667 ? 7.84 39.406 30.766 1 98.5 667 ALA A C 1
ATOM 5278 O O . ALA A 1 667 ? 8.32 39.156 31.859 1 98.5 667 ALA A O 1
ATOM 5279 N N . ALA A 1 668 ? 6.566 39.438 30.516 1 98.56 668 ALA A N 1
ATOM 5280 C CA . ALA A 1 668 ? 5.609 39.031 31.547 1 98.56 668 ALA A CA 1
ATOM 5281 C C . ALA A 1 668 ? 5.82 37.594 31.969 1 98.56 668 ALA A C 1
ATOM 5283 O O . ALA A 1 668 ? 5.832 37.281 33.156 1 98.56 668 ALA A O 1
ATOM 5284 N N . ARG A 1 669 ? 5.988 36.688 31.031 1 98.44 669 ARG A N 1
ATOM 5285 C CA . ARG A 1 669 ? 6.25 35.281 31.328 1 98.44 669 ARG A CA 1
ATOM 5286 C C . ARG A 1 669 ? 7.527 35.125 32.156 1 98.44 669 ARG A C 1
ATOM 5288 O O . ARG A 1 669 ? 7.539 34.438 33.156 1 98.44 669 ARG A O 1
ATOM 5295 N N . SER A 1 670 ? 8.594 35.781 31.672 1 98.25 670 SER A N 1
ATOM 5296 C CA . SER A 1 670 ? 9.891 35.688 32.312 1 98.25 670 SER A CA 1
ATOM 5297 C C . SER A 1 670 ? 9.859 36.281 33.719 1 98.25 670 SER A C 1
ATOM 5299 O O . SER A 1 670 ? 10.539 35.812 34.625 1 98.25 670 SER A O 1
ATOM 5301 N N . TYR A 1 671 ? 9.117 37.312 33.875 1 98 671 TYR A N 1
ATOM 5302 C CA . TYR A 1 671 ? 8.992 37.938 35.188 1 98 671 TYR A CA 1
ATOM 5303 C C . TYR A 1 671 ? 8.367 36.969 36.188 1 98 671 TYR A C 1
ATOM 5305 O O . TYR A 1 671 ? 8.766 36.906 37.344 1 98 671 TYR A O 1
ATOM 5313 N N . GLY A 1 672 ? 7.34 36.25 35.719 1 97.75 672 GLY A N 1
ATOM 5314 C CA . GLY A 1 672 ? 6.793 35.188 36.531 1 97.75 672 GLY A CA 1
ATOM 5315 C C . GLY A 1 672 ? 7.801 34.094 36.844 1 97.75 672 GLY A C 1
ATOM 5316 O O . GLY A 1 672 ? 7.852 33.594 38 1 97.75 672 GLY A O 1
ATOM 5317 N N . ARG A 1 673 ? 8.617 33.75 35.969 1 96.31 673 ARG A N 1
ATOM 5318 C CA . ARG A 1 673 ? 9.57 32.656 36.094 1 96.31 673 ARG A CA 1
ATOM 5319 C C . ARG A 1 673 ? 10.641 32.969 37.125 1 96.31 673 ARG A C 1
ATOM 5321 O O . ARG A 1 673 ? 11.148 32.094 37.812 1 96.31 673 ARG A O 1
ATOM 5328 N N . VAL A 1 674 ? 11.031 34.281 37.188 1 95.81 674 VAL A N 1
ATOM 5329 C CA . VAL A 1 674 ? 12.078 34.656 38.125 1 95.81 674 VAL A CA 1
ATOM 5330 C C . VAL A 1 674 ? 11.484 34.781 39.531 1 95.81 674 VAL A C 1
ATOM 5332 O O . VAL A 1 674 ? 12.211 35.031 40.5 1 95.81 674 VAL A O 1
ATOM 5335 N N . ARG A 1 675 ? 10.133 34.719 39.656 1 93 675 ARG A N 1
ATOM 5336 C CA . ARG A 1 675 ? 9.414 34.719 40.938 1 93 675 ARG A CA 1
ATOM 5337 C C . ARG A 1 675 ? 9.68 36 41.719 1 93 675 ARG A C 1
ATOM 5339 O O . ARG A 1 675 ? 10.047 35.938 42.875 1 93 675 ARG A O 1
ATOM 5346 N N . ALA A 1 676 ? 9.5 37.031 41.031 1 93.56 676 ALA A N 1
ATOM 5347 C CA . ALA A 1 676 ? 9.656 38.344 41.656 1 93.56 676 ALA A CA 1
ATOM 5348 C C . ALA A 1 676 ? 8.641 38.531 42.781 1 93.56 676 ALA A C 1
ATOM 5350 O O . ALA A 1 676 ? 7.5 38.062 42.688 1 93.56 676 ALA A O 1
ATOM 5351 N N . PRO A 1 677 ? 9.008 39.219 43.906 1 91.25 677 PRO A N 1
ATOM 5352 C CA . PRO A 1 677 ? 8.133 39.344 45.062 1 91.25 677 PRO A CA 1
ATOM 5353 C C . PRO A 1 677 ? 6.816 40.062 44.75 1 91.25 677 PRO A C 1
ATOM 5355 O O . PRO A 1 677 ? 5.789 39.781 45.344 1 91.25 677 PRO A O 1
ATOM 5358 N N . ASP A 1 678 ? 6.859 40.969 43.781 1 95.56 678 ASP A N 1
ATOM 5359 C CA . ASP A 1 678 ? 5.645 41.688 43.469 1 95.56 678 ASP A CA 1
ATOM 5360 C C . ASP A 1 678 ? 5.039 41.219 42.156 1 95.56 678 ASP A C 1
ATOM 5362 O O . ASP A 1 678 ? 4.328 41.969 41.469 1 95.56 678 ASP A O 1
ATOM 5366 N N . ALA A 1 679 ? 5.391 40.031 41.781 1 96.81 679 ALA A N 1
ATOM 5367 C CA . ALA A 1 679 ? 4.945 39.469 40.5 1 96.81 679 ALA A CA 1
ATOM 5368 C C . ALA A 1 679 ? 3.424 39.469 40.406 1 96.81 679 ALA A C 1
ATOM 5370 O O . ALA A 1 679 ? 2.855 39.719 39.344 1 96.81 679 ALA A O 1
ATOM 5371 N N . LEU A 1 680 ? 2.738 39.125 41.469 1 97.44 680 LEU A N 1
ATOM 5372 C CA . LEU A 1 680 ? 1.282 39.031 41.469 1 97.44 680 LEU A CA 1
ATOM 5373 C C . LEU A 1 680 ? 0.645 40.312 41 1 97.44 680 LEU A C 1
ATOM 5375 O O . LEU A 1 680 ? -0.155 40.344 40.062 1 97.44 680 LEU A O 1
ATOM 5379 N N . GLY A 1 681 ? 1.048 41.438 41.688 1 97.31 681 GLY A N 1
ATOM 5380 C CA . GLY A 1 681 ? 0.46 42.719 41.344 1 97.31 681 GLY A CA 1
ATOM 5381 C C . GLY A 1 681 ? 0.824 43.188 39.938 1 97.31 681 GLY A C 1
ATOM 5382 O O . GLY A 1 681 ? -0.031 43.688 39.219 1 97.31 681 GLY A O 1
ATOM 5383 N N . VAL A 1 682 ? 2.072 43.062 39.531 1 97.75 682 VAL A N 1
ATOM 5384 C CA . VAL A 1 682 ? 2.586 43.531 38.25 1 97.75 682 VAL A CA 1
ATOM 5385 C C . VAL A 1 682 ? 1.918 42.781 37.125 1 97.75 682 VAL A C 1
ATOM 5387 O O . VAL A 1 682 ? 1.478 43.375 36.125 1 97.75 682 VAL A O 1
ATOM 5390 N N . LEU A 1 683 ? 1.834 41.469 37.281 1 98.44 683 LEU A N 1
ATOM 5391 C CA . LEU A 1 683 ? 1.308 40.625 36.219 1 98.44 683 LEU A CA 1
ATOM 5392 C C . LEU A 1 683 ? -0.214 40.688 36.156 1 98.44 683 LEU A C 1
ATOM 5394 O O . LEU A 1 683 ? -0.806 40.594 35.094 1 98.44 683 LEU A O 1
ATOM 5398 N N . GLU A 1 684 ? -0.92 40.875 37.312 1 98 684 GLU A N 1
ATOM 5399 C CA . GLU A 1 684 ? -2.361 41.094 37.281 1 98 684 GLU A CA 1
ATOM 5400 C C . GLU A 1 684 ? -2.713 42.344 36.469 1 98 684 GLU A C 1
ATOM 5402 O O . GLU A 1 684 ? -3.66 42.344 35.688 1 98 684 GLU A O 1
ATOM 5407 N N . ALA A 1 685 ? -1.932 43.344 36.656 1 97.19 685 ALA A N 1
ATOM 5408 C CA . ALA A 1 685 ? -2.146 44.562 35.906 1 97.19 685 ALA A CA 1
ATOM 5409 C C . ALA A 1 685 ? -1.902 44.375 34.438 1 97.19 685 ALA A C 1
ATOM 5411 O O . ALA A 1 685 ? -2.674 44.844 33.594 1 97.19 685 ALA A O 1
ATOM 5412 N N . ALA A 1 686 ? -0.849 43.688 34.125 1 97.44 686 ALA A N 1
ATOM 5413 C CA . ALA A 1 686 ? -0.5 43.438 32.719 1 97.44 686 ALA A CA 1
ATOM 5414 C C . ALA A 1 686 ? -1.553 42.562 32.031 1 97.44 686 ALA A C 1
ATOM 5416 O O . ALA A 1 686 ? -1.739 42.625 30.828 1 97.44 686 ALA A O 1
ATOM 5417 N N . SER A 1 687 ? -2.297 41.75 32.75 1 97.25 687 SER A N 1
ATOM 5418 C CA . SER A 1 687 ? -3.277 40.812 32.219 1 97.25 687 SER A CA 1
ATOM 5419 C C . SER A 1 687 ? -4.512 41.531 31.703 1 97.25 687 SER A C 1
ATOM 5421 O O . SER A 1 687 ? -5.379 40.906 31.078 1 97.25 687 SER A O 1
ATOM 5423 N N . THR A 1 688 ? -4.566 42.875 31.859 1 95.25 688 THR A N 1
ATOM 5424 C CA . THR A 1 688 ? -5.699 43.656 31.375 1 95.25 688 THR A CA 1
ATOM 5425 C C . THR A 1 688 ? -5.285 44.562 30.219 1 95.25 688 THR A C 1
ATOM 5427 O O . THR A 1 688 ? -6.109 45.281 29.672 1 95.25 688 THR A O 1
ATOM 5430 N N . ARG A 1 689 ? -4.07 44.5 29.812 1 95.38 689 ARG A N 1
ATOM 5431 C CA . ARG A 1 689 ? -3.557 45.375 28.766 1 95.38 689 ARG A CA 1
ATOM 5432 C C . ARG A 1 689 ? -3.971 44.906 27.375 1 95.38 689 ARG A C 1
ATOM 5434 O O . ARG A 1 689 ? -3.697 43.75 27.016 1 95.38 689 ARG A O 1
ATOM 5441 N N . PRO A 1 690 ? -4.652 45.75 26.656 1 93.75 690 PRO A N 1
ATOM 5442 C CA . PRO A 1 690 ? -5.039 45.344 25.297 1 93.75 690 PRO A CA 1
ATOM 5443 C C . PRO A 1 690 ? -3.838 45.156 24.375 1 93.75 690 PRO A C 1
ATOM 5445 O O . PRO A 1 690 ? -2.863 45.906 24.469 1 93.75 690 PRO A O 1
ATOM 5448 N N . SER A 1 691 ? -3.836 44.219 23.594 1 96.25 691 SER A N 1
ATOM 5449 C CA . SER A 1 691 ? -2.83 43.938 22.562 1 96.25 691 SER A CA 1
ATOM 5450 C C . SER A 1 691 ? -3.396 43.062 21.453 1 96.25 691 SER A C 1
ATOM 5452 O O . SER A 1 691 ? -4.508 42.531 21.578 1 96.25 691 SER A O 1
ATOM 5454 N N . TYR A 1 692 ? -2.676 43 20.344 1 95.06 692 TYR A N 1
ATOM 5455 C CA . TYR A 1 692 ? -2.988 42.031 19.281 1 95.06 692 TYR A CA 1
ATOM 5456 C C . TYR A 1 692 ? -3.15 40.625 19.844 1 95.06 692 TYR A C 1
ATOM 5458 O O . TYR A 1 692 ? -2.25 40.125 20.5 1 95.06 692 TYR A O 1
ATOM 5466 N N . GLN A 1 693 ? -4.359 40.031 19.672 1 93.5 693 GLN A N 1
ATOM 5467 C CA . GLN A 1 693 ? -4.711 38.688 20.094 1 93.5 693 GLN A CA 1
ATOM 5468 C C . GLN A 1 693 ? -4.531 38.5 21.594 1 93.5 693 GLN A C 1
ATOM 5470 O O . GLN A 1 693 ? -4.25 37.406 22.062 1 93.5 693 GLN A O 1
ATOM 5475 N N . ASP A 1 694 ? -4.445 39.625 22.375 1 95.94 694 ASP A N 1
ATOM 5476 C CA . ASP A 1 694 ? -4.293 39.625 23.828 1 95.94 694 ASP A CA 1
ATOM 5477 C C . ASP A 1 694 ? -2.971 38.969 24.234 1 95.94 694 ASP A C 1
ATOM 5479 O O . ASP A 1 694 ? -2.895 38.312 25.281 1 95.94 694 ASP A O 1
ATOM 5483 N N . VAL A 1 695 ? -1.987 39.094 23.422 1 97.38 695 VAL A N 1
ATOM 5484 C CA . VAL A 1 695 ? -0.753 38.344 23.656 1 97.38 695 VAL A CA 1
ATOM 5485 C C . VAL A 1 695 ? -0.128 38.812 24.984 1 97.38 695 VAL A C 1
ATOM 5487 O O . VAL A 1 695 ? 0.492 38.031 25.688 1 97.38 695 VAL A O 1
ATOM 5490 N N . ILE A 1 696 ? -0.217 40.125 25.312 1 98.19 696 ILE A N 1
ATOM 5491 C CA . ILE A 1 696 ? 0.346 40.625 26.562 1 98.19 696 ILE A CA 1
ATOM 5492 C C . ILE A 1 696 ? -0.413 40.031 27.75 1 98.19 696 ILE A C 1
ATOM 5494 O O . ILE A 1 696 ? 0.198 39.531 28.703 1 98.19 696 ILE A O 1
ATOM 5498 N N . ALA A 1 697 ? -1.744 40.031 27.672 1 98.12 697 ALA A N 1
ATOM 5499 C CA . ALA A 1 697 ? -2.568 39.438 28.719 1 98.12 697 ALA A CA 1
ATOM 5500 C C . ALA A 1 697 ? -2.279 37.969 28.875 1 98.12 697 ALA A C 1
ATOM 5502 O O . ALA A 1 697 ? -2.209 37.438 29.984 1 98.12 697 ALA A O 1
ATOM 5503 N N . VAL A 1 698 ? -2.193 37.25 27.766 1 98.12 698 VAL A N 1
ATOM 5504 C CA . VAL A 1 698 ? -1.872 35.844 27.781 1 98.12 698 VAL A CA 1
ATOM 5505 C C . VAL A 1 698 ? -0.512 35.625 28.438 1 98.12 698 VAL A C 1
ATOM 5507 O O . VAL A 1 698 ? -0.359 34.719 29.266 1 98.12 698 VAL A O 1
ATOM 5510 N N . GLY A 1 699 ? 0.518 36.438 28.047 1 98.56 699 GLY A N 1
ATOM 5511 C CA . GLY A 1 699 ? 1.827 36.375 28.672 1 98.56 699 GLY A CA 1
ATOM 5512 C C . GLY A 1 699 ? 1.785 36.594 30.172 1 98.56 699 GLY A C 1
ATOM 5513 O O . GLY A 1 699 ? 2.49 35.906 30.922 1 98.56 699 GLY A O 1
ATOM 5514 N N . ALA A 1 700 ? 1.006 37.5 30.594 1 98.62 700 ALA A N 1
ATOM 5515 C CA . ALA A 1 700 ? 0.858 37.781 32.031 1 98.62 700 ALA A CA 1
ATOM 5516 C C . ALA A 1 700 ? 0.239 36.625 32.781 1 98.62 700 ALA A C 1
ATOM 5518 O O . ALA A 1 700 ? 0.679 36.281 33.875 1 98.62 700 ALA A O 1
ATOM 5519 N N . VAL A 1 701 ? -0.783 36.031 32.188 1 98.44 701 VAL A N 1
ATOM 5520 C CA . VAL A 1 701 ? -1.441 34.875 32.812 1 98.44 701 VAL A CA 1
ATOM 5521 C C . VAL A 1 701 ? -0.464 33.719 32.906 1 98.44 701 VAL A C 1
ATOM 5523 O O . VAL A 1 701 ? -0.407 33.031 33.906 1 98.44 701 VAL A O 1
ATOM 5526 N N . ASP A 1 702 ? 0.299 33.531 31.875 1 98.31 702 ASP A N 1
ATOM 5527 C CA . ASP A 1 702 ? 1.356 32.531 31.906 1 98.31 702 ASP A CA 1
ATOM 5528 C C . ASP A 1 702 ? 2.352 32.812 33.031 1 98.31 702 ASP A C 1
ATOM 5530 O O . ASP A 1 702 ? 2.787 31.891 33.719 1 98.31 702 ASP A O 1
ATOM 5534 N N . GLY A 1 703 ? 2.754 34.062 33.094 1 98.5 703 GLY A N 1
ATOM 5535 C CA . GLY A 1 703 ? 3.658 34.469 34.156 1 98.5 703 GLY A CA 1
ATOM 5536 C C . GLY A 1 703 ? 3.104 34.219 35.562 1 98.5 703 GLY A C 1
ATOM 5537 O O . GLY A 1 703 ? 3.834 33.812 36.469 1 98.5 703 GLY A O 1
ATOM 5538 N N . LEU A 1 704 ? 1.834 34.469 35.719 1 98.44 704 LEU A N 1
ATOM 5539 C CA . LEU A 1 704 ? 1.179 34.188 37 1 98.44 704 LEU A CA 1
ATOM 5540 C C . LEU A 1 704 ? 1.266 32.719 37.344 1 98.44 704 LEU A C 1
ATOM 5542 O O . LEU A 1 704 ? 1.522 32.344 38.5 1 98.44 704 LEU A O 1
ATOM 5546 N N . ALA A 1 705 ? 1.016 31.859 36.344 1 97.88 705 ALA A N 1
ATOM 5547 C CA . ALA A 1 705 ? 1.131 30.422 36.531 1 97.88 705 ALA A CA 1
ATOM 5548 C C . ALA A 1 705 ? 2.555 30.047 36.938 1 97.88 705 ALA A C 1
ATOM 5550 O O . ALA A 1 705 ? 2.76 29.219 37.844 1 97.88 705 ALA A O 1
ATOM 5551 N N . GLU A 1 706 ? 3.545 30.656 36.312 1 96.38 706 GLU A N 1
ATOM 5552 C CA . GLU A 1 706 ? 4.953 30.344 36.562 1 96.38 706 GLU A CA 1
ATOM 5553 C C . GLU A 1 706 ? 5.395 30.828 37.938 1 96.38 706 GLU A C 1
ATOM 5555 O O . GLU A 1 706 ? 6.32 30.266 38.531 1 96.38 706 GLU A O 1
ATOM 5560 N N . SER A 1 707 ? 4.758 31.797 38.469 1 95.69 707 SER A N 1
ATOM 5561 C CA . SER A 1 707 ? 5.125 32.344 39.75 1 95.69 707 SER A CA 1
ATOM 5562 C C . SER A 1 707 ? 4.848 31.359 40.875 1 95.69 707 SER A C 1
ATOM 5564 O O . SER A 1 707 ? 5.422 31.469 41.969 1 95.69 707 SER A O 1
ATOM 5566 N N . GLN A 1 708 ? 3.846 30.531 40.719 1 93.75 708 GLN A N 1
ATOM 5567 C CA . GLN A 1 708 ? 3.428 29.516 41.688 1 93.75 708 GLN A CA 1
ATOM 5568 C C . GLN A 1 708 ? 2.951 30.172 43 1 93.75 708 GLN A C 1
ATOM 5570 O O . GLN A 1 708 ? 3.129 29.609 44.094 1 93.75 708 GLN A O 1
ATOM 5575 N N . ASP A 1 709 ? 2.486 31.328 42.844 1 96.06 709 ASP A N 1
ATOM 5576 C CA . ASP A 1 709 ? 1.842 32.031 43.938 1 96.06 709 ASP A CA 1
ATOM 5577 C C . ASP A 1 709 ? 0.388 31.594 44.094 1 96.06 709 ASP A C 1
ATOM 5579 O O . ASP A 1 709 ? -0.421 31.75 43.188 1 96.06 709 ASP A O 1
ATOM 5583 N N . PRO A 1 710 ? 0.024 31.047 45.25 1 96.5 710 PRO A N 1
ATOM 5584 C CA . PRO A 1 710 ? -1.352 30.578 45.438 1 96.5 710 PRO A CA 1
ATOM 5585 C C . PRO A 1 710 ? -2.385 31.688 45.219 1 96.5 710 PRO A C 1
ATOM 5587 O O . PRO A 1 710 ? -3.498 31.406 44.75 1 96.5 710 PRO A O 1
ATOM 5590 N N . ALA A 1 711 ? -1.985 32.906 45.438 1 97.12 711 ALA A N 1
ATOM 5591 C CA . ALA A 1 711 ? -2.904 34.031 45.281 1 97.12 711 ALA A CA 1
ATOM 5592 C C . ALA A 1 711 ? -3.211 34.281 43.812 1 97.12 711 ALA A C 1
ATOM 5594 O O . ALA A 1 711 ? -4.215 34.906 43.469 1 97.12 711 ALA A O 1
ATOM 5595 N N . ALA A 1 712 ? -2.361 33.844 42.938 1 98.12 712 ALA A N 1
ATOM 5596 C CA . ALA A 1 712 ? -2.547 34 41.5 1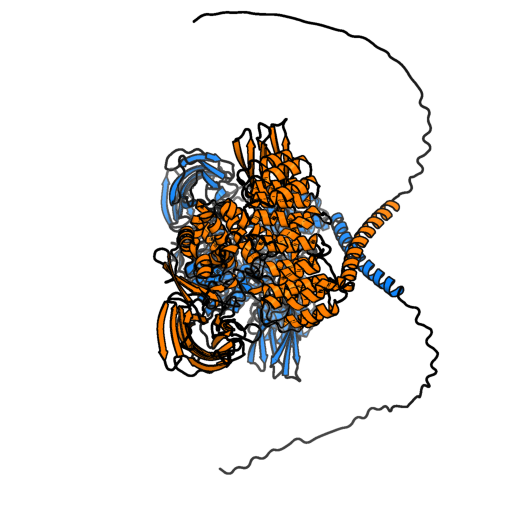 98.12 712 ALA A CA 1
ATOM 5597 C C . ALA A 1 712 ? -3.732 33.188 41 1 98.12 712 ALA A C 1
ATOM 5599 O O . ALA A 1 712 ? -4.305 33.5 39.969 1 98.12 712 ALA A O 1
ATOM 5600 N N . PHE A 1 713 ? -4.152 32.094 41.688 1 98 713 PHE A N 1
ATOM 5601 C CA . PHE A 1 713 ? -5.219 31.203 41.281 1 98 713 PHE A CA 1
ATOM 5602 C C . PHE A 1 713 ? -6.512 31.969 41.031 1 98 713 PHE A C 1
ATOM 5604 O O . PHE A 1 713 ? -7.156 31.797 40 1 98 713 PHE A O 1
ATOM 5611 N N . SER A 1 714 ? -6.848 32.906 41.969 1 97.75 714 SER A N 1
ATOM 5612 C CA . SER A 1 714 ? -8.102 33.625 41.875 1 97.75 714 SER A CA 1
ATOM 5613 C C . SER A 1 714 ? -8.062 34.594 40.688 1 97.75 714 SER A C 1
ATOM 5615 O O . SER A 1 714 ? -9.086 34.844 40.062 1 97.75 714 SER A O 1
ATOM 5617 N N . VAL A 1 715 ? -6.91 35.156 40.469 1 97.81 715 VAL A N 1
ATOM 5618 C CA . VAL A 1 715 ? -6.754 36.125 39.375 1 97.81 715 VAL A CA 1
ATOM 5619 C C . VAL A 1 715 ? -6.965 35.406 38.031 1 97.81 715 VAL A C 1
ATOM 5621 O O . VAL A 1 715 ? -7.711 35.906 37.188 1 97.81 715 VAL A O 1
ATOM 5624 N N . VAL A 1 716 ? -6.328 34.25 37.875 1 98.38 716 VAL A N 1
ATOM 5625 C CA . VAL A 1 716 ? -6.414 33.562 36.594 1 98.38 716 VAL A CA 1
ATOM 5626 C C . VAL A 1 716 ? -7.793 32.938 36.469 1 98.38 716 VAL A C 1
ATOM 5628 O O . VAL A 1 716 ? -8.297 32.781 35.344 1 98.38 716 VAL A O 1
ATOM 5631 N N . LEU A 1 717 ? -8.414 32.469 37.5 1 98 717 LEU A N 1
ATOM 5632 C CA . LEU A 1 717 ? -9.766 31.922 37.469 1 98 717 LEU A CA 1
ATOM 5633 C C . LEU A 1 717 ? -10.742 32.938 36.906 1 98 717 LEU A C 1
ATOM 5635 O O . LEU A 1 717 ? -11.602 32.594 36.094 1 98 717 LEU A O 1
ATOM 5639 N N . ALA A 1 718 ? -10.586 34.156 37.281 1 97.31 718 ALA A N 1
ATOM 5640 C CA . ALA A 1 718 ? -11.469 35.219 36.812 1 97.31 718 ALA A CA 1
ATOM 5641 C C . ALA A 1 718 ? -11.328 35.438 35.312 1 97.31 718 ALA A C 1
ATOM 5643 O O . ALA A 1 718 ? -12.289 35.812 34.625 1 97.31 718 ALA A O 1
ATOM 5644 N N . ARG A 1 719 ? -10.164 35.188 34.781 1 97.62 719 ARG A N 1
ATOM 5645 C CA . ARG A 1 719 ? -9.891 35.406 33.375 1 97.62 719 ARG A CA 1
ATOM 5646 C C . ARG A 1 719 ? -10.438 34.281 32.5 1 97.62 719 ARG A C 1
ATOM 5648 O O . ARG A 1 719 ? -10.438 34.375 31.281 1 97.62 719 ARG A O 1
ATOM 5655 N N . THR A 1 720 ? -10.977 33.156 33.062 1 97.81 720 THR A N 1
ATOM 5656 C CA . THR A 1 720 ? -11.586 32.062 32.312 1 97.81 720 THR A CA 1
ATOM 5657 C C . THR A 1 720 ? -13.031 32.375 31.953 1 97.81 720 THR A C 1
ATOM 5659 O O . THR A 1 720 ? -13.641 31.719 31.125 1 97.81 720 THR A O 1
ATOM 5662 N N . ALA A 1 721 ? -13.555 33.438 32.438 1 96.62 721 ALA A N 1
ATOM 5663 C CA . ALA A 1 721 ? -14.977 33.75 32.344 1 96.62 721 ALA A CA 1
ATOM 5664 C C . ALA A 1 721 ? -15.367 34.094 30.906 1 96.62 721 ALA A C 1
ATOM 5666 O O . ALA A 1 721 ? -14.578 34.688 30.172 1 96.62 721 ALA A O 1
ATOM 5667 N N . TYR A 1 722 ? -16.594 33.719 30.5 1 95.75 722 TYR A N 1
ATOM 5668 C CA . TYR A 1 722 ? -17.188 34.125 29.234 1 95.75 722 TYR A CA 1
ATOM 5669 C C . TYR A 1 722 ? -17.219 35.625 29.094 1 95.75 722 TYR A C 1
ATOM 5671 O O . TYR A 1 722 ? -17.547 36.344 30.047 1 95.75 722 TYR A O 1
ATOM 5679 N N . GLY A 1 723 ? -16.781 36.094 28 1 93.88 723 GLY A N 1
ATOM 5680 C CA . GLY A 1 723 ? -16.688 37.531 27.781 1 93.88 723 GLY A CA 1
ATOM 5681 C C . GLY A 1 723 ? -15.273 38 27.484 1 93.88 723 GLY A C 1
ATOM 5682 O O . GLY A 1 723 ? -15.07 39.031 26.859 1 93.88 723 GLY A O 1
ATOM 5683 N N . HIS A 1 724 ? -14.312 37.219 28.047 1 94.5 724 HIS A N 1
ATOM 5684 C CA . HIS A 1 724 ? -12.93 37.5 27.672 1 94.5 724 HIS A CA 1
ATOM 5685 C C . HIS A 1 724 ? -12.609 36.844 26.312 1 94.5 724 HIS A C 1
ATOM 5687 O O . HIS A 1 724 ? -13.32 35.969 25.859 1 94.5 724 HIS A O 1
ATOM 5693 N N . ALA A 1 725 ? -11.57 37.375 25.719 1 92.25 725 ALA A N 1
ATOM 5694 C CA . ALA A 1 725 ? -11.156 36.844 24.438 1 92.25 725 ALA A CA 1
ATOM 5695 C C . ALA A 1 725 ? -10.734 35.375 24.578 1 92.25 725 ALA A C 1
ATOM 5697 O O . ALA A 1 725 ? -10.133 35 25.578 1 92.25 725 ALA A O 1
ATOM 5698 N N . ALA A 1 726 ? -10.992 34.594 23.562 1 93 726 ALA A N 1
ATOM 5699 C CA . ALA A 1 726 ? -10.797 33.156 23.594 1 93 726 ALA A CA 1
ATOM 5700 C C . ALA A 1 726 ? -9.344 32.812 23.922 1 93 726 ALA A C 1
ATOM 5702 O O . ALA A 1 726 ? -9.078 31.891 24.703 1 93 726 ALA A O 1
ATOM 5703 N N . PRO A 1 727 ? -8.336 33.469 23.344 1 94.06 727 PRO A N 1
ATOM 5704 C CA . PRO A 1 727 ? -6.953 33.094 23.688 1 94.06 727 PRO A CA 1
ATOM 5705 C C . PRO A 1 727 ? -6.629 33.312 25.156 1 94.06 727 PRO A C 1
ATOM 5707 O O . PRO A 1 727 ? -5.93 32.469 25.75 1 94.06 727 PRO A O 1
ATOM 5710 N N . LEU A 1 728 ? -7.109 34.406 25.688 1 96.56 728 LEU A N 1
ATOM 5711 C CA . LEU A 1 728 ? -6.895 34.656 27.109 1 96.56 728 LEU A CA 1
ATOM 5712 C C . LEU A 1 728 ? -7.59 33.594 27.969 1 96.56 728 LEU A C 1
ATOM 5714 O O . LEU A 1 728 ? -7.016 33.094 28.938 1 96.56 728 LEU A O 1
ATOM 5718 N N . ARG A 1 729 ? -8.828 33.281 27.609 1 97.31 729 ARG A N 1
ATOM 5719 C CA . ARG A 1 729 ? -9.57 32.281 28.359 1 97.31 729 ARG A CA 1
ATOM 5720 C C . ARG A 1 729 ? -8.867 30.922 28.312 1 97.31 729 ARG A C 1
ATOM 5722 O O . ARG A 1 729 ? -8.828 30.203 29.312 1 97.31 729 ARG A O 1
ATOM 5729 N N . ARG A 1 730 ? -8.367 30.547 27.141 1 96.62 730 ARG A N 1
ATOM 5730 C CA . ARG A 1 730 ? -7.629 29.297 27.016 1 96.62 730 ARG A CA 1
ATOM 5731 C C . ARG A 1 730 ? -6.387 29.297 27.891 1 96.62 730 ARG A C 1
ATOM 5733 O O . ARG A 1 730 ? -6.133 28.312 28.609 1 96.62 730 ARG A O 1
ATOM 5740 N N . ALA A 1 731 ? -5.562 30.359 27.844 1 97.25 731 ALA A N 1
ATOM 5741 C CA . ALA A 1 731 ? -4.367 30.484 28.672 1 97.25 731 ALA A CA 1
ATOM 5742 C C . ALA A 1 731 ? -4.719 30.422 30.156 1 97.25 731 ALA A C 1
ATOM 5744 O O . ALA A 1 731 ? -4.016 29.781 30.938 1 97.25 731 ALA A O 1
ATOM 5745 N N . ALA A 1 732 ? -5.781 31.109 30.516 1 98.38 732 ALA A N 1
ATOM 5746 C CA . ALA A 1 732 ? -6.234 31.141 31.906 1 98.38 732 ALA A CA 1
ATOM 5747 C C . ALA A 1 732 ? -6.656 29.75 32.375 1 98.38 732 ALA A C 1
ATOM 5749 O O . ALA A 1 732 ? -6.383 29.359 33.5 1 98.38 732 ALA A O 1
ATOM 5750 N N . THR A 1 733 ? -7.332 29.047 31.5 1 98.12 733 THR A N 1
ATOM 5751 C CA . THR A 1 733 ? -7.754 27.688 31.812 1 98.12 733 THR A CA 1
ATOM 5752 C C . THR A 1 733 ? -6.547 26.812 32.125 1 98.12 733 THR A C 1
ATOM 5754 O O . THR A 1 733 ? -6.551 26.047 33.094 1 98.12 733 THR A O 1
ATOM 5757 N N . LEU A 1 734 ? -5.527 26.891 31.375 1 97.75 734 LEU A N 1
ATOM 5758 C CA . LEU A 1 734 ? -4.305 26.141 31.609 1 97.75 734 LEU A CA 1
ATOM 5759 C C . LEU A 1 734 ? -3.631 26.594 32.906 1 97.75 734 LEU A C 1
ATOM 5761 O O . LEU A 1 734 ? -3.117 25.781 33.656 1 97.75 734 LEU A O 1
ATOM 5765 N N . ALA A 1 735 ? -3.59 27.891 33.156 1 98.38 735 ALA A N 1
ATOM 5766 C CA . ALA A 1 735 ? -2.977 28.453 34.344 1 98.38 735 ALA A CA 1
ATOM 5767 C C . ALA A 1 735 ? -3.688 27.969 35.625 1 98.38 735 ALA A C 1
ATOM 5769 O O . ALA A 1 735 ? -3.049 27.703 36.625 1 98.38 735 ALA A O 1
ATOM 5770 N N . VAL A 1 736 ? -4.996 27.859 35.531 1 98.44 736 VAL A N 1
ATOM 5771 C CA . VAL A 1 736 ? -5.77 27.328 36.656 1 98.44 736 VAL A CA 1
ATOM 5772 C C . VAL A 1 736 ? -5.285 25.922 37 1 98.44 736 VAL A C 1
ATOM 5774 O O . VAL A 1 736 ? -5.094 25.578 38.156 1 98.44 736 VAL A O 1
ATOM 5777 N N . ALA A 1 737 ? -5.125 25.094 36 1 98 737 ALA A N 1
ATOM 5778 C CA . ALA A 1 737 ? -4.656 23.734 36.188 1 98 737 ALA A CA 1
ATOM 5779 C C . ALA A 1 737 ? -3.264 23.719 36.812 1 98 737 ALA A C 1
ATOM 5781 O O . ALA A 1 737 ? -2.98 22.906 37.688 1 98 737 ALA A O 1
ATOM 5782 N N . LYS A 1 738 ? -2.381 24.609 36.438 1 97.62 738 LYS A N 1
ATOM 5783 C CA . LYS A 1 738 ? -1 24.656 36.906 1 97.62 738 LYS A CA 1
ATOM 5784 C C . LYS A 1 738 ? -0.926 25.141 38.344 1 97.62 738 LYS A C 1
ATOM 5786 O O . LYS A 1 738 ? -0.025 24.75 39.094 1 97.62 738 LYS A O 1
ATOM 5791 N N . LEU A 1 739 ? -1.84 25.922 38.781 1 98 739 LEU A N 1
ATOM 5792 C CA . LEU A 1 739 ? -1.782 26.562 40.094 1 98 739 LEU A CA 1
ATOM 5793 C C . LEU A 1 739 ? -2.635 25.812 41.094 1 98 739 LEU A C 1
ATOM 5795 O O . LEU A 1 739 ? -2.531 26.047 42.312 1 98 739 LEU A O 1
ATOM 5799 N N . ALA A 1 740 ? -3.447 24.906 40.625 1 97.5 740 ALA A N 1
ATOM 5800 C CA . ALA A 1 740 ? -4.461 24.266 41.469 1 97.5 740 ALA A CA 1
ATOM 5801 C C . ALA A 1 740 ? -3.826 23.609 42.688 1 97.5 740 ALA A C 1
ATOM 5803 O O . ALA A 1 740 ? -4.355 23.703 43.812 1 97.5 740 ALA A O 1
ATOM 5804 N N . GLU A 1 741 ? -2.756 22.938 42.531 1 93.31 741 GLU A N 1
ATOM 5805 C CA . GLU A 1 741 ? -2.113 22.219 43.594 1 93.31 741 GLU A CA 1
ATOM 5806 C C . GLU A 1 741 ? -1.548 23.172 44.656 1 93.31 741 GLU A C 1
ATOM 5808 O O . GLU A 1 741 ? -1.812 23.016 45.844 1 93.31 741 GLU A O 1
ATOM 5813 N N . VAL A 1 742 ? -0.784 24.203 44.219 1 96.12 742 VAL A N 1
ATOM 5814 C CA . VAL A 1 742 ? -0.132 25.109 45.125 1 96.12 742 VAL A CA 1
ATOM 5815 C C . VAL A 1 742 ? -1.185 25.953 45.844 1 96.12 742 VAL A C 1
ATOM 5817 O O . VAL A 1 742 ? -1.004 26.328 47.031 1 96.12 742 VAL A O 1
ATOM 5820 N N . ALA A 1 743 ? -2.314 26.156 45.219 1 97.25 743 ALA A N 1
ATOM 5821 C CA . ALA A 1 743 ? -3.393 26.953 45.812 1 97.25 743 ALA A CA 1
ATOM 5822 C C . ALA A 1 743 ? -4.301 26.062 46.656 1 97.25 743 ALA A C 1
ATOM 5824 O O . ALA A 1 743 ? -5.164 26.578 47.375 1 97.25 743 ALA A O 1
ATOM 5825 N N . GLY A 1 744 ? -4.09 24.719 46.656 1 95.62 744 GLY A N 1
ATOM 5826 C CA . GLY A 1 744 ? -4.953 23.797 47.344 1 95.62 744 GLY A CA 1
ATOM 5827 C C . GLY A 1 744 ? -6.383 23.812 46.844 1 95.62 744 GLY A C 1
ATOM 5828 O O . GLY A 1 744 ? -7.324 23.625 47.625 1 95.62 744 GLY A O 1
ATOM 5829 N N . ARG A 1 745 ? -6.562 24.031 45.562 1 97.06 745 ARG A N 1
ATOM 5830 C CA . ARG A 1 745 ? -7.895 24.219 45 1 97.06 745 ARG A CA 1
ATOM 5831 C C . ARG A 1 745 ? -8.109 23.297 43.812 1 97.06 745 ARG A C 1
ATOM 5833 O O . ARG A 1 745 ? -8.672 23.719 42.781 1 97.06 745 ARG A O 1
ATOM 5840 N N . LYS A 1 746 ? -7.684 22.062 43.875 1 95.88 746 LYS A N 1
ATOM 5841 C CA . LYS A 1 746 ? -7.789 21.078 42.812 1 95.88 746 LYS A CA 1
ATOM 5842 C C . LYS A 1 746 ? -9.25 20.766 42.5 1 95.88 746 LYS A C 1
ATOM 5844 O O . LYS A 1 746 ? -9.617 20.594 41.312 1 95.88 746 LYS A O 1
ATOM 5849 N N . ARG A 1 747 ? -10.07 20.672 43.469 1 95.19 747 ARG A N 1
ATOM 5850 C CA . ARG A 1 747 ? -11.484 20.375 43.25 1 95.19 747 ARG A CA 1
ATOM 5851 C C . ARG A 1 747 ? -12.156 21.469 42.438 1 95.19 747 ARG A C 1
ATOM 5853 O O . ARG A 1 747 ? -12.969 21.172 41.562 1 95.19 747 ARG A O 1
ATOM 5860 N N . GLU A 1 748 ? -11.812 22.672 42.781 1 96.31 748 GLU A N 1
ATOM 5861 C CA . GLU A 1 748 ? -12.367 23.812 42.062 1 96.31 748 GLU A CA 1
ATOM 5862 C C . GLU A 1 748 ? -11.914 23.781 40.594 1 96.31 748 GLU A C 1
ATOM 5864 O O . GLU A 1 748 ? -12.695 24.109 39.688 1 96.31 748 GLU A O 1
ATOM 5869 N N . ALA A 1 749 ? -10.695 23.453 40.375 1 98.06 749 ALA A N 1
ATOM 5870 C CA . ALA A 1 749 ? -10.164 23.328 39.031 1 98.06 749 ALA A CA 1
ATOM 5871 C C . ALA A 1 749 ? -10.898 22.25 38.219 1 98.06 749 ALA A C 1
ATOM 5873 O O . ALA A 1 749 ? -11.219 22.438 37.062 1 98.06 749 ALA A O 1
ATOM 5874 N N . VAL A 1 750 ? -11.156 21.078 38.844 1 96.75 750 VAL A N 1
ATOM 5875 C CA . VAL A 1 750 ? -11.875 19.984 38.219 1 96.75 750 VAL A CA 1
ATOM 5876 C C . VAL A 1 750 ? -13.266 20.453 37.781 1 96.75 750 VAL A C 1
ATOM 5878 O O . VAL A 1 750 ? -13.703 20.188 36.688 1 96.75 750 VAL A O 1
ATOM 5881 N N . ASP A 1 751 ? -13.938 21.141 38.688 1 96.62 751 ASP A N 1
ATOM 5882 C CA . ASP A 1 751 ? -15.289 21.609 38.406 1 96.62 751 ASP A CA 1
ATOM 5883 C C . ASP A 1 751 ? -15.297 22.609 37.25 1 96.62 751 ASP A C 1
ATOM 5885 O O . ASP A 1 751 ? -16.188 22.562 36.406 1 96.62 751 ASP A O 1
ATOM 5889 N N . LEU A 1 752 ? -14.359 23.469 37.25 1 97.75 752 LEU A N 1
ATOM 5890 C CA . LEU A 1 752 ? -14.258 24.453 36.188 1 97.75 752 LEU A CA 1
ATOM 5891 C C . LEU A 1 752 ? -14.047 23.781 34.844 1 97.75 752 LEU A C 1
ATOM 5893 O O . LEU A 1 752 ? -14.719 24.125 33.875 1 97.75 752 LEU A O 1
ATOM 5897 N N . LEU A 1 753 ? -13.062 22.891 34.812 1 98.06 753 LEU A N 1
ATOM 5898 C CA . LEU A 1 753 ? -12.742 22.219 33.562 1 98.06 753 LEU A CA 1
ATOM 5899 C C . LEU A 1 753 ? -13.945 21.438 33.031 1 98.06 753 LEU A C 1
ATOM 5901 O O . LEU A 1 753 ? -14.211 21.406 31.828 1 98.06 753 LEU A O 1
ATOM 5905 N N . ALA A 1 754 ? -14.703 20.797 33.875 1 96.56 754 ALA A N 1
ATOM 5906 C CA . ALA A 1 754 ? -15.914 20.078 33.5 1 96.56 754 ALA A CA 1
ATOM 5907 C C . ALA A 1 754 ? -16.953 21.031 32.906 1 96.56 754 ALA A C 1
ATOM 5909 O O . ALA A 1 754 ? -17.641 20.672 31.938 1 96.56 754 ALA A O 1
ATOM 5910 N N . GLU A 1 755 ? -17 22.156 33.5 1 96.44 755 GLU A N 1
ATOM 5911 C CA . GLU A 1 755 ? -17.938 23.172 33 1 96.44 755 GLU A CA 1
ATOM 5912 C C . GLU A 1 755 ? -17.516 23.688 31.625 1 96.44 755 GLU A C 1
ATOM 5914 O O . GLU A 1 755 ? -18.344 23.844 30.734 1 96.44 755 GLU A O 1
ATOM 5919 N N . LEU A 1 756 ? -16.25 23.953 31.422 1 97.5 756 LEU A N 1
ATOM 5920 C CA . LEU A 1 756 ? -15.734 24.547 30.203 1 97.5 756 LEU A CA 1
ATOM 5921 C C . LEU A 1 756 ? -15.789 23.562 29.047 1 97.5 756 LEU A C 1
ATOM 5923 O O . LEU A 1 756 ? -15.688 23.953 27.875 1 97.5 756 LEU A O 1
ATOM 5927 N N . LEU A 1 757 ? -15.977 22.281 29.328 1 94.81 757 LEU A N 1
ATOM 5928 C CA . LEU A 1 757 ? -16.172 21.281 28.297 1 94.81 757 LEU A CA 1
ATOM 5929 C C . LEU A 1 757 ? -17.422 21.578 27.469 1 94.81 757 LEU A C 1
ATOM 5931 O O . LEU A 1 757 ? -17.547 21.125 26.328 1 94.81 757 LEU A O 1
ATOM 5935 N N . ARG A 1 758 ? -18.281 22.359 28.031 1 93.38 758 ARG A N 1
ATOM 5936 C CA . ARG A 1 758 ? -19.547 22.688 27.375 1 93.38 758 ARG A CA 1
ATOM 5937 C C . ARG A 1 758 ? -19.562 24.141 26.922 1 93.38 758 ARG A C 1
ATOM 5939 O O . ARG A 1 758 ? -20.625 24.672 26.594 1 93.38 758 ARG A O 1
ATOM 5946 N N . ASP A 1 759 ? -18.406 24.75 26.953 1 94.56 759 ASP A N 1
ATOM 5947 C CA . ASP A 1 759 ? -18.312 26.156 26.531 1 94.56 759 ASP A CA 1
ATOM 5948 C C . ASP A 1 759 ? -18.719 26.312 25.078 1 94.56 759 ASP A C 1
ATOM 5950 O O . ASP A 1 759 ? -18.422 25.469 24.234 1 94.56 759 ASP A O 1
ATOM 5954 N N . PRO A 1 760 ? -19.375 27.406 24.703 1 90.44 760 PRO A N 1
ATOM 5955 C CA . PRO A 1 760 ? -19.797 27.609 23.312 1 90.44 760 PRO A CA 1
ATOM 5956 C C . PRO A 1 760 ? -18.625 27.859 22.359 1 90.44 760 PRO A C 1
ATOM 5958 O O . PRO A 1 760 ? -18.766 27.688 21.156 1 90.44 760 PRO A O 1
ATOM 5961 N N . LEU A 1 761 ? -17.562 28.297 22.922 1 92.06 761 LEU A N 1
ATOM 5962 C CA . LEU A 1 761 ? -16.406 28.578 22.078 1 92.06 761 LEU A CA 1
ATOM 5963 C C . LEU A 1 761 ? -15.523 27.344 21.922 1 92.06 761 LEU A C 1
ATOM 5965 O O . LEU A 1 761 ? -15.008 26.828 22.922 1 92.06 761 LEU A O 1
ATOM 5969 N N . PHE A 1 762 ? -15.367 26.969 20.75 1 91.88 762 PHE A N 1
ATOM 5970 C CA . PHE A 1 762 ? -14.625 25.766 20.406 1 91.88 762 PHE A CA 1
ATOM 5971 C C . PHE A 1 762 ? -13.219 25.812 20.984 1 91.88 762 PHE A C 1
ATOM 5973 O O . PHE A 1 762 ? -12.75 24.828 21.562 1 91.88 762 PHE A O 1
ATOM 5980 N N . ARG A 1 763 ? -12.508 26.875 20.859 1 91.06 763 ARG A N 1
ATOM 5981 C CA . ARG A 1 763 ? -11.117 27 21.281 1 91.06 763 ARG A CA 1
ATOM 5982 C C . ARG A 1 763 ? -10.984 26.844 22.797 1 91.06 763 ARG A C 1
ATOM 5984 O O . ARG A 1 763 ? -9.977 26.312 23.266 1 91.06 763 ARG A O 1
ATOM 5991 N N . VAL A 1 764 ? -11.945 27.312 23.516 1 94 764 VAL A N 1
ATOM 5992 C CA . VAL A 1 764 ? -11.938 27.172 24.969 1 94 764 VAL A CA 1
ATOM 5993 C C . VAL A 1 764 ? -12.109 25.703 25.344 1 94 764 VAL A C 1
ATOM 5995 O O . VAL A 1 764 ? -11.398 25.188 26.203 1 94 764 VAL A O 1
ATOM 5998 N N . ARG A 1 765 ? -13.031 25.047 24.609 1 94.38 765 ARG A N 1
ATOM 5999 C CA . ARG A 1 765 ? -13.219 23.625 24.859 1 94.38 765 ARG A CA 1
ATOM 6000 C C . ARG A 1 765 ? -11.93 22.844 24.594 1 94.38 765 ARG A C 1
ATOM 6002 O O . ARG A 1 765 ? -11.555 21.969 25.375 1 94.38 765 ARG A O 1
ATOM 6009 N N . MET A 1 766 ? -11.273 23.234 23.562 1 94.5 766 MET A N 1
ATOM 6010 C CA . MET A 1 766 ? -10.031 22.547 23.203 1 94.5 766 MET A CA 1
ATOM 6011 C C . MET A 1 766 ? -8.961 22.75 24.266 1 94.5 766 MET A C 1
ATOM 6013 O O . MET A 1 766 ? -8.148 21.859 24.516 1 94.5 766 MET A O 1
ATOM 6017 N N . GLY A 1 767 ? -8.945 23.953 24.891 1 95.88 767 GLY A N 1
ATOM 6018 C CA . GLY A 1 767 ? -7.984 24.25 25.938 1 95.88 767 GLY A CA 1
ATOM 6019 C C . GLY A 1 767 ? -8.164 23.391 27.188 1 95.88 767 GLY A C 1
ATOM 6020 O O . GLY A 1 767 ? -7.219 23.203 27.953 1 95.88 767 GLY A O 1
ATOM 6021 N N . VAL A 1 768 ? -9.336 22.859 27.344 1 97.38 768 VAL A N 1
ATOM 6022 C CA . VAL A 1 768 ? -9.664 22.078 28.531 1 97.38 768 VAL A CA 1
ATOM 6023 C C . VAL A 1 768 ? -8.836 20.797 28.531 1 97.38 768 VAL A C 1
ATOM 6025 O O . VAL A 1 768 ? -8.406 20.328 29.594 1 97.38 768 VAL A O 1
ATOM 6028 N N . PHE A 1 769 ? -8.609 20.219 27.406 1 97 769 PHE A N 1
ATOM 6029 C CA . PHE A 1 769 ? -7.949 18.922 27.344 1 97 769 PHE A CA 1
ATOM 6030 C C . PHE A 1 769 ? -6.496 19.016 27.781 1 97 769 PHE A C 1
ATOM 6032 O O . PHE A 1 769 ? -6.016 18.172 28.547 1 97 769 PHE A O 1
ATOM 6039 N N . GLU A 1 770 ? -5.828 20.062 27.297 1 95.81 770 GLU A N 1
ATOM 6040 C CA . GLU A 1 770 ? -4.469 20.297 27.781 1 95.81 770 GLU A CA 1
ATOM 6041 C C . GLU A 1 770 ? -4.457 20.578 29.281 1 95.81 770 GLU A C 1
ATOM 6043 O O . GLU A 1 770 ? -3.598 20.062 30 1 95.81 770 GLU A O 1
ATOM 6048 N N . ALA A 1 771 ? -5.34 21.375 29.75 1 97.94 771 ALA A N 1
ATOM 6049 C CA . ALA A 1 771 ? -5.445 21.703 31.172 1 97.94 771 ALA A CA 1
ATOM 6050 C C . ALA A 1 771 ? -5.723 20.453 32 1 97.94 771 ALA A C 1
ATOM 6052 O O . ALA A 1 771 ? -5.18 20.297 33.094 1 97.94 771 ALA A O 1
ATOM 6053 N N . ALA A 1 772 ? -6.578 19.609 31.469 1 97.31 772 ALA A N 1
ATOM 6054 C CA . ALA A 1 772 ? -6.926 18.375 32.156 1 97.31 772 ALA A CA 1
ATOM 6055 C C . ALA A 1 772 ? -5.707 17.469 32.312 1 97.31 772 ALA A C 1
ATOM 6057 O O . ALA A 1 772 ? -5.5 16.875 33.375 1 97.31 772 ALA A O 1
ATOM 6058 N N . ARG A 1 773 ? -4.945 17.312 31.328 1 95.06 773 ARG A N 1
ATOM 6059 C CA . ARG A 1 773 ? -3.736 16.5 31.391 1 95.06 773 ARG A CA 1
ATOM 6060 C C . ARG A 1 773 ? -2.725 17.109 32.375 1 95.06 773 ARG A C 1
ATOM 6062 O O . ARG A 1 773 ? -2.027 16.375 33.062 1 95.06 773 ARG A O 1
ATOM 6069 N N . THR A 1 774 ? -2.654 18.422 32.375 1 95.75 774 THR A N 1
ATOM 6070 C CA . THR A 1 774 ? -1.763 19.125 33.281 1 95.75 774 THR A CA 1
ATOM 6071 C C . THR A 1 774 ? -2.195 18.922 34.75 1 95.75 774 THR A C 1
ATOM 6073 O O . THR A 1 774 ? -1.358 18.688 35.625 1 95.75 774 THR A O 1
ATOM 6076 N N . LEU A 1 775 ? -3.488 19 34.969 1 96 775 LEU A N 1
ATOM 6077 C CA . LEU A 1 775 ? -4.027 18.812 36.312 1 96 775 LEU A CA 1
ATOM 6078 C C . LEU A 1 775 ? -3.824 17.375 36.781 1 96 775 LEU A C 1
ATOM 6080 O O . LEU A 1 775 ? -3.58 17.125 37.969 1 96 775 LEU A O 1
ATOM 6084 N N . GLY A 1 776 ? -3.986 16.391 35.875 1 93.69 776 GLY A N 1
ATOM 6085 C CA . GLY A 1 776 ? -3.736 14.984 36.125 1 93.69 776 GLY A CA 1
ATOM 6086 C C . GLY A 1 776 ? -4.727 14.375 37.125 1 93.69 776 GLY A C 1
ATOM 6087 O O . GLY A 1 776 ? -4.387 13.453 37.875 1 93.69 776 GLY A O 1
ATOM 6088 N N . ASP A 1 777 ? -5.934 14.922 37.188 1 94.19 777 ASP A N 1
ATOM 6089 C CA . ASP A 1 777 ? -6.918 14.477 38.156 1 94.19 777 ASP A CA 1
ATOM 6090 C C . ASP A 1 777 ? -7.977 13.586 37.531 1 94.19 777 ASP A C 1
ATOM 6092 O O . ASP A 1 777 ? -8.766 14.055 36.688 1 94.19 777 ASP A O 1
ATOM 6096 N N . SER A 1 778 ? -8.117 12.328 37.875 1 92.69 778 SER A N 1
ATOM 6097 C CA . SER A 1 778 ? -8.969 11.32 37.281 1 92.69 778 SER A CA 1
ATOM 6098 C C . SER A 1 778 ? -10.445 11.609 37.531 1 92.69 778 SER A C 1
ATOM 6100 O O . SER A 1 778 ? -11.32 11.047 36.875 1 92.69 778 SER A O 1
ATOM 6102 N N . ARG A 1 779 ? -10.812 12.492 38.469 1 92.25 779 ARG A N 1
ATOM 6103 C CA . ARG A 1 779 ? -12.195 12.859 38.75 1 92.25 779 ARG A CA 1
ATOM 6104 C C . ARG A 1 779 ? -12.828 13.531 37.531 1 92.25 779 ARG A C 1
ATOM 6106 O O . ARG A 1 779 ? -14.047 13.688 37.469 1 92.25 779 ARG A O 1
ATOM 6113 N N . LEU A 1 780 ? -11.969 13.883 36.438 1 96.06 780 LEU A N 1
ATOM 6114 C CA . LEU A 1 780 ? -12.445 14.508 35.219 1 96.06 780 LEU A CA 1
ATOM 6115 C C . LEU A 1 780 ? -12.945 13.461 34.219 1 96.06 780 LEU A C 1
ATOM 6117 O O . LEU A 1 780 ? -13.625 13.789 33.25 1 96.06 780 LEU A O 1
ATOM 6121 N N . VAL A 1 781 ? -12.617 12.227 34.406 1 94.88 781 VAL A N 1
ATOM 6122 C CA . VAL A 1 781 ? -12.828 11.164 33.438 1 94.88 781 VAL A CA 1
ATOM 6123 C C . VAL A 1 781 ? -14.32 11.039 33.094 1 94.88 781 VAL A C 1
ATOM 6125 O O . VAL A 1 781 ? -14.711 11.008 31.938 1 94.88 781 VAL A O 1
ATOM 6128 N N . PRO A 1 782 ? -15.266 11.062 34.094 1 92.75 782 PRO A N 1
ATOM 6129 C CA . PRO A 1 782 ? -16.688 10.961 33.75 1 92.75 782 PRO A CA 1
ATOM 6130 C C . PRO A 1 782 ? -17.172 12.117 32.875 1 92.75 782 PRO A C 1
ATOM 6132 O O . PRO A 1 782 ? -17.953 11.906 31.938 1 92.75 782 PRO A O 1
ATOM 6135 N N . ALA A 1 783 ? -16.719 13.297 33.188 1 95.19 783 ALA A N 1
ATOM 6136 C CA . ALA A 1 783 ? -17.125 14.453 32.375 1 95.19 783 ALA A CA 1
ATOM 6137 C C . ALA A 1 783 ? -16.625 14.328 30.938 1 95.19 783 ALA A C 1
ATOM 6139 O O . ALA A 1 783 ? -17.344 14.648 29.984 1 95.19 783 ALA A O 1
ATOM 6140 N N . LEU A 1 784 ? -15.406 13.922 30.812 1 96.56 784 LEU A N 1
ATOM 6141 C CA . LEU A 1 784 ? -14.797 13.758 29.5 1 96.56 784 LEU A CA 1
ATOM 6142 C C . LEU A 1 784 ? -15.531 12.695 28.688 1 96.56 784 LEU A C 1
ATOM 6144 O O . LEU A 1 784 ? -15.664 12.82 27.469 1 96.56 784 LEU A O 1
ATOM 6148 N N . GLU A 1 785 ? -15.992 11.656 29.312 1 92.69 785 GLU A N 1
ATOM 6149 C CA . GLU A 1 785 ? -16.641 10.539 28.641 1 92.69 785 GLU A CA 1
ATOM 6150 C C . GLU A 1 785 ? -18.109 10.828 28.375 1 92.69 785 GLU A C 1
ATOM 6152 O O . GLU A 1 785 ? -18.672 10.375 27.391 1 92.69 785 GLU A O 1
ATOM 6157 N N . GLN A 1 786 ? -18.734 11.672 29.172 1 90.06 786 GLN A N 1
ATOM 6158 C CA . GLN A 1 786 ? -20.188 11.805 29.125 1 90.06 786 GLN A CA 1
ATOM 6159 C C . GLN A 1 786 ? -20.609 13.062 28.375 1 90.06 786 GLN A C 1
ATOM 6161 O O . GLN A 1 786 ? -21.734 13.164 27.906 1 90.06 786 GLN A O 1
ATOM 6166 N N . THR A 1 787 ? -19.703 14 28.297 1 92.88 787 THR A N 1
ATOM 6167 C CA . THR A 1 787 ? -20.031 15.227 27.594 1 92.88 787 THR A CA 1
ATOM 6168 C C . THR A 1 787 ? -20.172 14.961 26.094 1 92.88 787 THR A C 1
ATOM 6170 O O . THR A 1 787 ? -19.25 14.438 25.469 1 92.88 787 THR A O 1
ATOM 6173 N N . PRO A 1 788 ? -21.312 15.258 25.547 1 90.44 788 PRO A N 1
ATOM 6174 C CA . PRO A 1 788 ? -21.469 15.078 24.109 1 90.44 788 PRO A CA 1
ATOM 6175 C C . PRO A 1 788 ? -20.703 16.125 23.297 1 90.44 788 PRO A C 1
ATOM 6177 O O . PRO A 1 788 ? -21.172 17.25 23.109 1 90.44 788 PRO A O 1
ATOM 6180 N N . LEU A 1 789 ? -19.609 15.758 22.828 1 91.25 789 LEU A N 1
ATOM 6181 C CA . LEU A 1 789 ? -18.781 16.625 22 1 91.25 789 LEU A CA 1
ATOM 6182 C C . LEU A 1 789 ? -19.141 16.484 20.531 1 91.25 789 LEU A C 1
ATOM 6184 O O . LEU A 1 789 ? -19.062 15.383 19.969 1 91.25 789 LEU A O 1
ATOM 6188 N N . LEU A 1 790 ? -19.438 17.547 19.859 1 86.75 790 LEU A N 1
ATOM 6189 C CA . LEU A 1 790 ? -19.906 17.531 18.484 1 86.75 790 LEU A CA 1
ATOM 6190 C C . LEU A 1 790 ? -18.75 17.375 17.5 1 86.75 790 LEU A C 1
ATOM 6192 O O . LEU A 1 790 ? -18.875 16.672 16.5 1 86.75 790 LEU A O 1
ATOM 6196 N N . ASP A 1 791 ? -17.641 17.969 17.812 1 90.06 791 ASP A N 1
ATOM 6197 C CA . ASP A 1 791 ? -16.5 17.969 16.906 1 90.06 791 ASP A CA 1
ATOM 6198 C C . ASP A 1 791 ? -15.664 16.703 17.078 1 90.06 791 ASP A C 1
ATOM 6200 O O . ASP A 1 791 ? -15.328 16.328 18.203 1 90.06 791 ASP A O 1
ATOM 6204 N N . ALA A 1 792 ? -15.297 16.094 15.953 1 92.25 792 ALA A N 1
ATOM 6205 C CA . ALA A 1 792 ? -14.5 14.875 15.992 1 92.25 792 ALA A CA 1
ATOM 6206 C C . ALA A 1 792 ? -13.148 15.125 16.656 1 92.25 792 ALA A C 1
ATOM 6208 O O . ALA A 1 792 ? -12.625 14.25 17.344 1 92.25 792 ALA A O 1
ATOM 6209 N N . VAL A 1 793 ? -12.578 16.266 16.438 1 93.81 793 VAL A N 1
ATOM 6210 C CA . VAL A 1 793 ? -11.281 16.609 17.016 1 93.81 793 VAL A CA 1
ATOM 6211 C C . VAL A 1 793 ? -11.383 16.641 18.547 1 93.81 793 VAL A C 1
ATOM 6213 O O . VAL A 1 793 ? -10.484 16.156 19.234 1 93.81 793 VAL A O 1
ATOM 6216 N N . ALA A 1 794 ? -12.461 17.172 19.047 1 94.12 794 ALA A N 1
ATOM 6217 C CA . ALA A 1 794 ? -12.68 17.234 20.484 1 94.12 794 ALA A CA 1
ATOM 6218 C C . ALA A 1 794 ? -12.891 15.828 21.062 1 94.12 794 ALA A C 1
ATOM 6220 O O . ALA A 1 794 ? -12.398 15.516 22.141 1 94.12 794 ALA A O 1
ATOM 6221 N N . ARG A 1 795 ? -13.594 15.008 20.297 1 94.56 795 ARG A N 1
ATOM 6222 C CA . ARG A 1 795 ? -13.82 13.648 20.766 1 94.56 795 ARG A CA 1
ATOM 6223 C C . ARG A 1 795 ? -12.508 12.875 20.859 1 94.56 795 ARG A C 1
ATOM 6225 O O . ARG A 1 795 ? -12.289 12.125 21.812 1 94.56 795 ARG A O 1
ATOM 6232 N N . ARG A 1 796 ? -11.727 13.062 19.906 1 95.25 796 ARG A N 1
ATOM 6233 C CA . ARG A 1 796 ? -10.43 12.398 19.938 1 95.25 796 ARG A CA 1
ATOM 6234 C C . ARG A 1 796 ? -9.594 12.898 21.125 1 95.25 796 ARG A C 1
ATOM 6236 O O . ARG A 1 796 ? -8.984 12.094 21.828 1 95.25 796 ARG A O 1
ATOM 6243 N N . ALA A 1 797 ? -9.539 14.227 21.281 1 95.81 797 ALA A N 1
ATOM 6244 C CA . ALA A 1 797 ? -8.789 14.797 22.391 1 95.81 797 ALA A CA 1
ATOM 6245 C C . ALA A 1 797 ? -9.297 14.273 23.719 1 95.81 797 ALA A C 1
ATOM 6247 O O . ALA A 1 797 ? -8.5 14 24.625 1 95.81 797 ALA A O 1
ATOM 6248 N N . ALA A 1 798 ? -10.609 14.148 23.828 1 96.12 798 ALA A N 1
ATOM 6249 C CA . ALA A 1 798 ? -11.211 13.617 25.047 1 96.12 798 ALA A CA 1
ATOM 6250 C C . ALA A 1 798 ? -10.766 12.18 25.297 1 96.12 798 ALA A C 1
ATOM 6252 O O . ALA A 1 798 ? -10.398 11.812 26.406 1 96.12 798 ALA A O 1
ATOM 6253 N N . ARG A 1 799 ? -10.789 11.344 24.25 1 94.5 799 ARG A N 1
ATOM 6254 C CA . ARG A 1 799 ? -10.383 9.945 24.375 1 94.5 799 ARG A CA 1
ATOM 6255 C C . ARG A 1 799 ? -8.922 9.828 24.781 1 94.5 799 ARG A C 1
ATOM 6257 O O . ARG A 1 799 ? -8.562 9 25.609 1 94.5 799 ARG A O 1
ATOM 6264 N N . GLU A 1 800 ? -8.102 10.617 24.188 1 94.62 800 GLU A N 1
ATOM 6265 C CA . GLU A 1 800 ? -6.676 10.602 24.516 1 94.62 800 GLU A CA 1
ATOM 6266 C C . GLU A 1 800 ? -6.43 11.062 25.953 1 94.62 800 GLU A C 1
ATOM 6268 O O . GLU A 1 800 ? -5.566 10.523 26.641 1 94.62 800 GLU A O 1
ATOM 6273 N N . THR A 1 801 ? -7.172 12.117 26.391 1 95.88 801 THR A N 1
ATOM 6274 C CA . THR A 1 801 ? -7.043 12.625 27.75 1 95.88 801 THR A CA 1
ATOM 6275 C C . THR A 1 801 ? -7.477 11.562 28.766 1 95.88 801 THR A C 1
ATOM 6277 O O . THR A 1 801 ? -6.816 11.367 29.781 1 95.88 801 THR A O 1
ATOM 6280 N N . VAL A 1 802 ? -8.562 10.898 28.453 1 94.69 802 VAL A N 1
ATOM 6281 C CA . VAL A 1 802 ? -9.047 9.828 29.312 1 94.69 802 VAL A CA 1
ATOM 6282 C C . VAL A 1 802 ? -7.988 8.742 29.438 1 94.69 802 VAL A C 1
ATOM 6284 O O . VAL A 1 802 ? -7.695 8.266 30.531 1 94.69 802 VAL A O 1
ATOM 6287 N N . ARG A 1 803 ? -7.48 8.32 28.266 1 90.88 803 ARG A N 1
ATOM 6288 C CA . ARG A 1 803 ? -6.414 7.32 28.281 1 90.88 803 ARG A CA 1
ATOM 6289 C C . ARG A 1 803 ? -5.246 7.781 29.156 1 90.88 803 ARG A C 1
ATOM 6291 O O . ARG A 1 803 ? -4.719 7.008 29.953 1 90.88 803 ARG A O 1
ATOM 6298 N N . PHE A 1 804 ? -4.816 9.016 29.078 1 91 804 PHE A N 1
ATOM 6299 C CA . PHE A 1 804 ? -3.711 9.594 29.844 1 91 804 PHE A CA 1
ATOM 6300 C C . PHE A 1 804 ? -4.004 9.562 31.328 1 91 804 PHE A C 1
ATOM 6302 O O . PHE A 1 804 ? -3.154 9.164 32.125 1 91 804 PHE A O 1
ATOM 6309 N N . LEU A 1 805 ? -5.195 10.016 31.75 1 92.81 805 LEU A N 1
ATOM 6310 C CA . LEU A 1 805 ? -5.574 10.102 33.156 1 92.81 805 LEU A CA 1
ATOM 6311 C C . LEU A 1 805 ? -5.691 8.711 33.781 1 92.81 805 LEU A C 1
ATOM 6313 O O . LEU A 1 805 ? -5.352 8.516 34.938 1 92.81 805 LEU A O 1
ATOM 6317 N N . ARG A 1 806 ? -6.098 7.805 32.938 1 87.69 806 ARG A N 1
ATOM 6318 C CA . ARG A 1 806 ? -6.227 6.434 33.406 1 87.69 806 ARG A CA 1
ATOM 6319 C C . ARG A 1 806 ? -4.863 5.77 33.562 1 87.69 806 ARG A C 1
ATOM 6321 O O . ARG A 1 806 ? -4.648 4.961 34.469 1 87.69 806 ARG A O 1
ATOM 6328 N N . GLU A 1 807 ? -3.996 5.965 32.656 1 80.5 807 GLU A N 1
ATOM 6329 C CA . GLU A 1 807 ? -2.641 5.43 32.719 1 80.5 807 GLU A CA 1
ATOM 6330 C C . GLU A 1 807 ? -1.895 5.977 33.938 1 80.5 807 GLU A C 1
ATOM 6332 O O . GLU A 1 807 ? -0.965 5.34 34.438 1 80.5 807 GLU A O 1
ATOM 6337 N N . GLY A 1 808 ? -2.189 7.199 34.344 1 66.25 808 GLY A N 1
ATOM 6338 C CA . GLY A 1 808 ? -1.549 7.848 35.469 1 66.25 808 GLY A CA 1
ATOM 6339 C C . GLY A 1 808 ? -2.045 7.34 36.812 1 66.25 808 GLY A C 1
ATOM 6340 O O . GLY A 1 808 ? -1.446 7.625 37.844 1 66.25 808 GLY A O 1
ATOM 6341 N N . GLU A 1 809 ? -3.166 6.539 36.875 1 58.69 809 GLU A N 1
ATOM 6342 C CA . GLU A 1 809 ? -3.703 5.988 38.125 1 58.69 809 GLU A CA 1
ATOM 6343 C C . GLU A 1 809 ? -2.76 4.945 38.719 1 58.69 809 GLU A C 1
ATOM 6345 O O . GLU A 1 809 ? -2.191 4.129 38 1 58.69 809 GLU A O 1
ATOM 6350 N N . PRO A 1 810 ? -2.291 5.141 39.969 1 49.69 810 PRO A N 1
ATOM 6351 C CA . PRO A 1 810 ? -1.336 4.27 40.656 1 49.69 810 PRO A CA 1
ATOM 6352 C C . PRO A 1 810 ? -1.604 2.789 40.438 1 49.69 810 PRO A C 1
ATOM 6354 O O . PRO A 1 810 ? -0.665 2.006 40.25 1 49.69 810 PRO A O 1
ATOM 6357 N N . GLN A 1 811 ? -2.832 2.311 40.5 1 45.56 811 GLN A N 1
ATOM 6358 C CA . GLN A 1 811 ? -3.102 0.885 40.344 1 45.56 811 GLN A CA 1
ATOM 6359 C C . GLN A 1 811 ? -2.723 0.402 38.969 1 45.56 811 GLN A C 1
ATOM 6361 O O . GLN A 1 811 ? -2.197 -0.702 38.781 1 45.56 811 GLN A O 1
ATOM 6366 N N . VAL A 1 812 ? -2.885 1.117 37.969 1 46.19 812 VAL A N 1
ATOM 6367 C CA . VAL A 1 812 ? -2.557 0.759 36.594 1 46.19 812 VAL A CA 1
ATOM 6368 C C . VAL A 1 812 ? -1.045 0.824 36.375 1 46.19 812 VAL A C 1
ATOM 6370 O O . VAL A 1 812 ? -0.465 -0.036 35.719 1 46.19 812 VAL A O 1
ATOM 6373 N N . ARG A 1 813 ? -0.338 1.78 37.094 1 44.69 813 ARG A N 1
ATOM 6374 C CA . ARG A 1 813 ? 1.12 1.829 37.125 1 44.69 813 ARG A CA 1
ATOM 6375 C C . ARG A 1 813 ? 1.686 0.612 37.875 1 44.69 813 ARG A C 1
ATOM 6377 O O . ARG A 1 813 ? 2.707 0.059 37.438 1 44.69 813 ARG A O 1
ATOM 6384 N N . GLU A 1 814 ? 1.025 0.303 39 1 44.28 814 GLU A N 1
ATOM 6385 C CA . GLU A 1 814 ? 1.444 -0.889 39.719 1 44.28 814 GLU A CA 1
ATOM 6386 C C . GLU A 1 814 ? 1.302 -2.141 38.875 1 44.28 814 GLU A C 1
ATOM 6388 O O . GLU A 1 814 ? 2.197 -2.988 38.844 1 44.28 814 GLU A O 1
ATOM 6393 N N . VAL A 1 815 ? 0.287 -2.223 38.156 1 45.09 815 VAL A N 1
ATOM 6394 C CA . VAL A 1 815 ? 0.093 -3.379 37.281 1 45.09 815 VAL A CA 1
ATOM 6395 C C . VAL A 1 815 ? 1.065 -3.309 36.094 1 45.09 815 VAL A C 1
ATOM 6397 O O . VAL A 1 815 ? 1.678 -4.316 35.719 1 45.09 815 VAL A O 1
ATOM 6400 N N . ALA A 1 816 ? 1.366 -2.195 35.656 1 44.66 816 ALA A N 1
ATOM 6401 C CA . ALA A 1 816 ? 2.348 -1.992 34.594 1 44.66 816 ALA A CA 1
ATOM 6402 C C . ALA A 1 816 ? 3.77 -2.174 35.125 1 44.66 816 ALA A C 1
ATOM 6404 O O . ALA A 1 816 ? 4.598 -2.824 34.469 1 44.66 816 ALA A O 1
ATOM 6405 N N . SER A 1 817 ? 4.105 -1.601 36.375 1 45.59 817 SER A N 1
ATOM 6406 C CA . SER A 1 817 ? 5.367 -1.843 37.062 1 45.59 817 SER A CA 1
ATOM 6407 C C . SER A 1 817 ? 5.523 -3.314 37.438 1 45.59 817 SER A C 1
ATOM 6409 O O . SER A 1 817 ? 6.602 -3.889 37.281 1 45.59 817 SER A O 1
ATOM 6411 N N . LEU A 1 818 ? 4.531 -3.93 37.938 1 44.78 818 LEU A N 1
ATOM 6412 C CA . LEU A 1 818 ? 4.543 -5.359 38.219 1 44.78 818 LEU A CA 1
ATOM 6413 C C . LEU A 1 818 ? 4.723 -6.168 36.938 1 44.78 818 LEU A C 1
ATOM 6415 O O . LEU A 1 818 ? 5.465 -7.152 36.938 1 44.78 818 LEU A O 1
ATOM 6419 N N . ARG A 1 819 ? 4.246 -5.68 35.875 1 43.94 819 ARG A N 1
ATOM 6420 C CA . ARG A 1 819 ? 4.469 -6.305 34.562 1 43.94 819 ARG A CA 1
ATOM 6421 C C . ARG A 1 819 ? 5.895 -6.066 34.094 1 43.94 819 ARG A C 1
ATOM 6423 O O . ARG A 1 819 ? 6.543 -6.98 33.562 1 43.94 819 ARG A O 1
ATOM 6430 N N . GLU A 1 820 ? 6.395 -4.922 34.406 1 47.25 820 GLU A N 1
ATOM 6431 C CA . GLU A 1 820 ? 7.805 -4.629 34.188 1 47.25 820 GLU A CA 1
ATOM 6432 C C . GLU A 1 820 ? 8.695 -5.398 35.156 1 47.25 820 GLU A C 1
ATOM 6434 O O . GLU A 1 820 ? 9.734 -5.93 34.781 1 47.25 820 GLU A O 1
ATOM 6439 N N . GLU A 1 821 ? 8.398 -5.383 36.5 1 48.5 821 GLU A N 1
ATOM 6440 C CA . GLU A 1 821 ? 9.102 -6.156 37.5 1 48.5 821 GLU A CA 1
ATOM 6441 C C . GLU A 1 821 ? 9.023 -7.652 37.219 1 48.5 821 GLU A C 1
ATOM 6443 O O . GLU A 1 821 ? 10.016 -8.367 37.344 1 48.5 821 GLU A O 1
ATOM 6448 N N . VAL A 1 822 ? 7.965 -8.125 36.75 1 48.34 822 VAL A N 1
ATOM 6449 C CA . VAL A 1 822 ? 7.832 -9.5 36.281 1 48.34 822 VAL A CA 1
ATOM 6450 C C . VAL A 1 822 ? 8.758 -9.742 35.094 1 48.34 822 VAL A C 1
ATOM 6452 O O . VAL A 1 822 ? 9.445 -10.758 35.031 1 48.34 822 VAL A O 1
ATOM 6455 N N . ASP A 1 823 ? 8.875 -8.672 34.312 1 49.62 823 ASP A N 1
ATOM 6456 C CA . ASP A 1 823 ? 9.805 -8.734 33.188 1 49.62 823 ASP A CA 1
ATOM 6457 C C . ASP A 1 823 ? 11.25 -8.641 33.688 1 49.62 823 ASP A C 1
ATOM 6459 O O . ASP A 1 823 ? 12.117 -9.383 33.219 1 49.62 823 ASP A O 1
ATOM 6463 N N . ARG A 1 824 ? 11.5 -7.891 34.656 1 52.81 824 ARG A N 1
ATOM 6464 C CA . ARG A 1 824 ? 12.805 -7.789 35.312 1 52.81 824 ARG A CA 1
ATOM 6465 C C . ARG A 1 824 ? 13.109 -9.047 36.125 1 52.81 824 ARG A C 1
ATOM 6467 O O . ARG A 1 824 ? 14.227 -9.57 36.062 1 52.81 824 ARG A O 1
ATOM 6474 N N . LEU A 1 825 ? 12.141 -9.484 36.906 1 50.38 825 LEU A N 1
ATOM 6475 C CA . LEU A 1 825 ? 12.312 -10.703 37.688 1 50.38 825 LEU A CA 1
ATOM 6476 C C . LEU A 1 825 ? 12.492 -11.914 36.781 1 50.38 825 LEU A C 1
ATOM 6478 O O . LEU A 1 825 ? 13.305 -12.797 37.062 1 50.38 825 LEU A O 1
ATOM 6482 N N . LYS A 1 826 ? 11.922 -11.797 35.656 1 50.84 826 LYS A N 1
ATOM 6483 C CA . LYS A 1 826 ? 12.172 -12.805 34.625 1 50.84 826 LYS A CA 1
ATOM 6484 C C . LYS A 1 826 ? 13.602 -12.719 34.094 1 50.84 826 LYS A C 1
ATOM 6486 O O . LYS A 1 826 ? 14.273 -13.742 33.938 1 50.84 826 LYS A O 1
ATOM 6491 N N . GLU A 1 827 ? 14.125 -11.539 34.094 1 54.84 827 GLU A N 1
ATOM 6492 C CA . GLU A 1 827 ? 15.531 -11.297 33.781 1 54.84 827 GLU A CA 1
ATOM 6493 C C . GLU A 1 827 ? 16.438 -11.695 34.938 1 54.84 827 GLU A C 1
ATOM 6495 O O . GLU A 1 827 ? 17.484 -12.312 34.719 1 54.84 827 GLU A O 1
ATOM 6500 N N . GLU A 1 828 ? 16.031 -11.375 36.094 1 55.22 828 GLU A N 1
ATOM 6501 C CA . GLU A 1 828 ? 16.812 -11.711 37.281 1 55.22 828 GLU A CA 1
ATOM 6502 C C . GLU A 1 828 ? 16.766 -13.211 37.562 1 55.22 828 GLU A C 1
ATOM 6504 O O . GLU A 1 828 ? 17.797 -13.805 37.938 1 55.22 828 GLU A O 1
ATOM 6509 N N . THR A 1 829 ? 15.656 -13.82 37.406 1 51.16 829 THR A N 1
ATOM 6510 C CA . THR A 1 829 ? 15.539 -15.266 37.5 1 51.16 829 THR A CA 1
ATOM 6511 C C . THR A 1 829 ? 16.391 -15.969 36.469 1 51.16 829 THR A C 1
ATOM 6513 O O . THR A 1 829 ? 17.062 -16.953 36.781 1 51.16 829 THR A O 1
ATOM 6516 N N . ARG A 1 830 ? 16.469 -15.328 35.312 1 53.03 830 ARG A N 1
ATOM 6517 C CA . ARG A 1 830 ? 17.391 -15.797 34.281 1 53.03 830 ARG A CA 1
ATOM 6518 C C . ARG A 1 830 ? 18.844 -15.594 34.719 1 53.03 830 ARG A C 1
ATOM 6520 O O . ARG A 1 830 ? 19.672 -16.5 34.594 1 53.03 830 ARG A O 1
ATOM 6527 N N . ALA A 1 831 ? 19.078 -14.523 35.344 1 55.88 831 ALA A N 1
ATOM 6528 C CA . ALA A 1 831 ? 20.438 -14.25 35.844 1 55.88 831 ALA A CA 1
ATOM 6529 C C . ALA A 1 831 ? 20.781 -15.148 37.031 1 55.88 831 ALA A C 1
ATOM 6531 O O . ALA A 1 831 ? 21.891 -15.688 37.094 1 55.88 831 ALA A O 1
ATOM 6532 N N . LEU A 1 832 ? 19.844 -15.398 37.812 1 52.97 832 LEU A N 1
ATOM 6533 C CA . LEU A 1 832 ? 20.047 -16.234 39 1 52.97 832 LEU A CA 1
ATOM 6534 C C . LEU A 1 832 ? 20.125 -17.703 38.625 1 52.97 832 LEU A C 1
ATOM 6536 O O . LEU A 1 832 ? 20.953 -18.438 39.156 1 52.97 832 LEU A O 1
ATOM 6540 N N . ARG A 1 833 ? 19.328 -18.062 37.656 1 53.16 833 ARG A N 1
ATOM 6541 C CA . ARG A 1 833 ? 19.438 -19.422 37.125 1 53.16 833 ARG A CA 1
ATOM 6542 C C . ARG A 1 833 ? 20.812 -19.625 36.5 1 53.16 833 ARG A C 1
ATOM 6544 O O . ARG A 1 833 ? 21.438 -20.672 36.688 1 53.16 833 ARG A O 1
ATOM 6551 N N . GLU A 1 834 ? 21.25 -18.609 35.781 1 53.16 834 GLU A N 1
ATOM 6552 C CA . GLU A 1 834 ? 22.594 -18.641 35.188 1 53.16 834 GLU A CA 1
ATOM 6553 C C . GLU A 1 834 ? 23.672 -18.703 36.281 1 53.16 834 GLU A C 1
ATOM 6555 O O . GLU A 1 834 ? 24.641 -19.453 36.156 1 53.16 834 GLU A O 1
ATOM 6560 N N . ARG A 1 835 ? 23.422 -18.016 37.25 1 52.69 835 ARG A N 1
ATOM 6561 C CA . ARG A 1 835 ? 24.359 -18.047 38.375 1 52.69 835 ARG A CA 1
ATOM 6562 C C . ARG A 1 835 ? 24.297 -19.375 39.094 1 52.69 835 ARG A C 1
ATOM 6564 O O . ARG A 1 835 ? 25.328 -19.922 39.5 1 52.69 835 ARG A O 1
ATOM 6571 N N . LEU A 1 836 ? 23.078 -19.922 39.281 1 46.53 836 LEU A N 1
ATOM 6572 C CA . LEU A 1 836 ? 22.906 -21.219 39.906 1 46.53 836 LEU A CA 1
ATOM 6573 C C . LEU A 1 836 ? 23.5 -22.328 39.062 1 46.53 836 LEU A C 1
ATOM 6575 O O . LEU A 1 836 ? 24.156 -23.234 39.562 1 46.53 836 LEU A O 1
ATOM 6579 N N . GLU A 1 837 ? 23.219 -22.281 37.75 1 46.66 837 GLU A N 1
ATOM 6580 C CA . GLU A 1 837 ? 23.781 -23.281 36.844 1 46.66 837 GLU A CA 1
ATOM 6581 C C . GLU A 1 837 ? 25.297 -23.156 36.781 1 46.66 837 GLU A C 1
ATOM 6583 O O . GLU A 1 837 ? 26 -24.156 36.625 1 46.66 837 GLU A O 1
ATOM 6588 N N . GLY A 1 838 ? 25.734 -21.906 36.781 1 43.81 838 GLY A N 1
ATOM 6589 C CA . GLY A 1 838 ? 27.172 -21.719 36.906 1 43.81 838 GLY A CA 1
ATOM 6590 C C . GLY A 1 838 ? 27.75 -22.359 38.156 1 43.81 838 GLY A C 1
ATOM 6591 O O . GLY A 1 838 ? 28.922 -22.75 38.188 1 43.81 838 GLY A O 1
ATOM 6592 N N . LEU A 1 839 ? 26.969 -22.266 39.156 1 43.31 839 LEU A N 1
ATOM 6593 C CA . LEU A 1 839 ? 27.484 -22.812 40.406 1 43.31 839 LEU A CA 1
ATOM 6594 C C . LEU A 1 839 ? 27.406 -24.328 40.406 1 43.31 839 LEU A C 1
ATOM 6596 O O . LEU A 1 839 ? 28.109 -24.984 41.188 1 43.31 839 LEU A O 1
ATOM 6600 N N . SER A 1 840 ? 26.359 -24.875 39.781 1 40.59 840 SER A N 1
ATOM 6601 C CA . SER A 1 840 ? 26.234 -26.328 39.875 1 40.59 840 SER A CA 1
ATOM 6602 C C . SER A 1 840 ? 27.281 -27.031 39 1 40.59 840 SER A C 1
ATOM 6604 O O . SER A 1 840 ? 27.453 -28.25 39.094 1 40.59 840 SER A O 1
ATOM 6606 N N . LEU A 1 841 ? 27.578 -26.516 37.781 1 33.81 841 LEU A N 1
ATOM 6607 C CA . LEU A 1 841 ? 28.469 -27.297 36.906 1 33.81 841 LEU A CA 1
ATOM 6608 C C . LEU A 1 841 ? 29.922 -27.172 37.375 1 33.81 841 LEU A C 1
ATOM 6610 O O . LEU A 1 841 ? 30.844 -27.312 36.562 1 33.81 841 LEU A O 1
ATOM 6614 N N . LYS A 1 842 ? 30.078 -26.578 38.469 1 37.34 842 LYS A N 1
ATOM 6615 C CA . LYS A 1 842 ? 31.484 -26.594 38.844 1 37.34 842 LYS A CA 1
ATOM 6616 C C . LYS A 1 842 ? 31.984 -28.016 39.062 1 37.34 842 LYS A C 1
ATOM 6618 O O . LYS A 1 842 ? 31.594 -28.703 40 1 37.34 842 LYS A O 1
ATOM 6623 N N . PRO A 1 843 ? 32.219 -28.672 37.875 1 32.5 843 PRO A N 1
ATOM 6624 C CA . PRO A 1 843 ? 32.781 -30 38.094 1 32.5 843 PRO A CA 1
ATOM 6625 C C . PRO A 1 843 ? 34 -29.969 39.031 1 32.5 843 PRO A C 1
ATOM 6627 O O . PRO A 1 843 ? 34.719 -28.969 39.094 1 32.5 843 PRO A O 1
ATOM 6630 N N . PRO A 1 844 ? 34.062 -30.859 40.031 1 31.62 844 PRO A N 1
ATOM 6631 C CA . PRO A 1 844 ? 35.188 -30.875 40.969 1 31.62 844 PRO A CA 1
ATOM 6632 C C . PRO A 1 844 ? 36.531 -31.016 40.312 1 31.62 844 PRO A C 1
ATOM 6634 O O . PRO A 1 844 ? 36.719 -31.906 39.469 1 31.62 844 PRO A O 1
ATOM 6637 N N . GLU A 1 845 ? 37.156 -29.859 39.906 1 31.66 845 GLU A N 1
ATOM 6638 C CA . GLU A 1 845 ? 38.469 -29.859 39.25 1 31.66 845 GLU A CA 1
ATOM 6639 C C . GLU A 1 845 ? 39.438 -30.766 40 1 31.66 845 GLU A C 1
ATOM 6641 O O . GLU A 1 845 ? 39.594 -30.672 41.219 1 31.66 845 GLU A O 1
ATOM 6646 N N . PRO A 1 846 ? 39.719 -31.891 39.375 1 31.97 846 PRO A N 1
ATOM 6647 C CA . PRO A 1 846 ? 40.594 -32.875 40.031 1 31.97 846 PRO A CA 1
ATOM 6648 C C . PRO A 1 846 ? 41.906 -32.25 40.5 1 31.97 846 PRO A C 1
ATOM 6650 O O . PRO A 1 846 ? 42.344 -31.234 39.969 1 31.97 846 PRO A O 1
ATOM 6653 N N . PRO A 1 847 ? 42.438 -32.656 41.625 1 27.8 847 PRO A N 1
ATOM 6654 C CA . PRO A 1 847 ? 43.562 -32.062 42.375 1 27.8 847 PRO A CA 1
ATOM 6655 C C . PRO A 1 847 ? 44.875 -32.062 41.594 1 27.8 847 PRO A C 1
ATOM 6657 O O . PRO A 1 847 ? 45.375 -33.125 41.188 1 27.8 847 PRO A O 1
ATOM 6660 N N . ARG A 1 848 ? 44.875 -31.25 40.5 1 27.94 848 ARG A N 1
ATOM 6661 C CA . ARG A 1 848 ? 46.094 -31.375 39.719 1 27.94 848 ARG A CA 1
ATOM 6662 C C . ARG A 1 848 ? 47.344 -31.281 40.562 1 27.94 848 ARG A C 1
ATOM 6664 O O . ARG A 1 848 ? 47.406 -30.453 41.5 1 27.94 848 ARG A O 1
ATOM 6671 N N . PRO A 1 849 ? 48.219 -32.219 40.438 1 26.34 849 PRO A N 1
ATOM 6672 C CA . PRO A 1 849 ? 49.406 -32.5 41.219 1 26.34 849 PRO A CA 1
ATOM 6673 C C . PRO A 1 849 ? 50.406 -31.359 41.219 1 26.34 849 PRO A C 1
ATOM 6675 O O . PRO A 1 849 ? 50.406 -30.531 40.312 1 26.34 849 PRO A O 1
ATOM 6678 N N . PRO A 1 850 ? 51.219 -31.188 42.25 1 24.17 850 PRO A N 1
ATOM 6679 C CA . PRO A 1 850 ? 52 -30.094 42.781 1 24.17 850 PRO A CA 1
ATOM 6680 C C . PRO A 1 850 ? 53.188 -29.734 41.875 1 24.17 850 PRO A C 1
ATOM 6682 O O . PRO A 1 850 ? 54.156 -30.5 41.781 1 24.17 850 PRO A O 1
ATOM 6685 N N . ARG A 1 851 ? 52.875 -29.594 40.594 1 22.47 851 ARG A N 1
ATOM 6686 C CA . ARG A 1 851 ? 54.125 -29.609 39.812 1 22.47 851 ARG A CA 1
ATOM 6687 C C . ARG A 1 851 ? 55.094 -28.531 40.281 1 22.47 851 ARG A C 1
ATOM 6689 O O . ARG A 1 851 ? 54.688 -27.391 40.562 1 22.47 851 ARG A O 1
ATOM 6696 N N . GLY A 1 852 ? 56.25 -28.844 40.75 1 19.56 852 GLY A N 1
ATOM 6697 C CA . GLY A 1 852 ? 57.375 -28.234 41.438 1 19.56 852 GLY A CA 1
ATOM 6698 C C . GLY A 1 852 ? 58.125 -27.219 40.562 1 19.56 852 GLY A C 1
ATOM 6699 O O . GLY A 1 852 ? 59.219 -26.828 40.906 1 19.56 852 GLY A O 1
ATOM 6700 N N . GLY A 1 853 ? 57.406 -26.75 39.562 1 19.45 853 GLY A N 1
ATOM 6701 C CA . GLY A 1 853 ? 58.312 -26.188 38.562 1 19.45 853 GLY A CA 1
ATOM 6702 C C . GLY A 1 853 ? 59.062 -24.969 39.031 1 19.45 853 GLY A C 1
ATOM 6703 O O . GLY A 1 853 ? 58.531 -24.172 39.812 1 19.45 853 GLY A O 1
ATOM 6704 N N . ALA A 1 854 ? 60.438 -25.156 39 1 18.88 854 ALA A N 1
ATOM 6705 C CA . ALA A 1 854 ? 61.594 -24.359 39.406 1 18.88 854 ALA A CA 1
ATOM 6706 C C . ALA A 1 854 ? 61.625 -23.031 38.656 1 18.88 854 ALA A C 1
ATOM 6708 O O . ALA A 1 854 ? 61.531 -23.016 37.438 1 18.88 854 ALA A O 1
ATOM 6709 N N . LYS A 1 855 ? 61.531 -21.922 39.312 1 20.59 855 LYS A N 1
ATOM 6710 C CA . LYS A 1 855 ? 61.219 -20.516 39.156 1 20.59 855 LYS A CA 1
ATOM 6711 C C . LYS A 1 855 ? 62.344 -19.766 38.469 1 20.59 855 LYS A C 1
ATOM 6713 O O . LYS A 1 855 ? 62.312 -18.547 38.344 1 20.59 855 LYS A O 1
ATOM 6718 N N . PRO A 1 856 ? 63.094 -20.266 37.375 1 18.69 856 PRO A N 1
ATOM 6719 C CA . PRO A 1 856 ? 64.312 -19.5 37.5 1 18.69 856 PRO A CA 1
ATOM 6720 C C . PRO A 1 856 ? 64.188 -18.016 37.156 1 18.69 856 PRO A C 1
ATOM 6722 O O . PRO A 1 856 ? 63.25 -17.656 36.406 1 18.69 856 PRO A O 1
ATOM 6725 N N . ALA A 1 857 ? 64.875 -17.016 37.844 1 17.69 857 ALA A N 1
ATOM 6726 C CA . ALA A 1 857 ? 64.75 -15.602 38.188 1 17.69 857 ALA A CA 1
ATOM 6727 C C . ALA A 1 857 ? 65.188 -14.695 37.031 1 17.69 857 ALA A C 1
ATOM 6729 O O . ALA A 1 857 ? 65.125 -13.469 37.156 1 17.69 857 ALA A O 1
ATOM 6730 N N . ARG A 1 858 ? 65.375 -15.172 35.719 1 16.59 858 ARG A N 1
ATOM 6731 C CA . ARG A 1 858 ? 66.438 -14.336 35.219 1 16.59 858 ARG A CA 1
ATOM 6732 C C . ARG A 1 858 ? 66 -12.906 34.969 1 16.59 858 ARG A C 1
ATOM 6734 O O . ARG A 1 858 ? 64.812 -12.672 34.656 1 16.59 858 ARG A O 1
ATOM 6741 N N . LYS A 1 859 ? 67.062 -11.828 35 1 17.72 859 LYS A N 1
ATOM 6742 C CA . LYS A 1 859 ? 67.312 -10.453 35.406 1 17.72 859 LYS A CA 1
ATOM 6743 C C . LYS A 1 859 ? 66.938 -9.469 34.312 1 17.72 859 LYS A C 1
ATOM 6745 O O . LYS A 1 859 ? 67.125 -8.266 34.438 1 17.72 859 LYS A O 1
ATOM 6750 N N . GLN A 1 860 ? 65.812 -9.664 33.438 1 16.59 860 GLN A N 1
ATOM 6751 C CA . GLN A 1 860 ? 66 -8.859 32.219 1 16.59 860 GLN A CA 1
ATOM 6752 C C . GLN A 1 860 ? 66 -7.367 32.562 1 16.59 860 GLN A C 1
ATOM 6754 O O . GLN A 1 860 ? 65.125 -6.91 33.344 1 16.59 860 GLN A O 1
ATOM 6759 N N . VAL A 1 861 ? 67 -6.574 31.969 1 15.7 861 VAL A N 1
ATOM 6760 C CA . VAL A 1 861 ? 67.688 -5.285 32.094 1 15.7 861 VAL A CA 1
ATOM 6761 C C . VAL A 1 861 ? 66.75 -4.176 31.609 1 15.7 861 VAL A C 1
ATOM 6763 O O . VAL A 1 861 ? 65.938 -4.395 30.719 1 15.7 861 VAL A O 1
ATOM 6766 N N . THR A 1 862 ? 66.75 -3.016 32.25 1 15.84 862 THR A N 1
ATOM 6767 C CA . THR A 1 862 ? 66 -1.802 32.625 1 15.84 862 THR A CA 1
ATOM 6768 C C . THR A 1 862 ? 65.938 -0.838 31.453 1 15.84 862 THR A C 1
ATOM 6770 O O . THR A 1 862 ? 64.812 -0.399 31.078 1 15.84 862 THR A O 1
ATOM 6773 N N . ALA A 1 863 ? 66.938 0.175 31.266 1 16.47 863 ALA A N 1
ATOM 6774 C CA . ALA A 1 863 ? 66.75 1.602 31.531 1 16.47 863 ALA A CA 1
ATOM 6775 C C . ALA A 1 863 ? 66.438 2.373 30.25 1 16.47 863 ALA A C 1
ATOM 6777 O O . ALA A 1 863 ? 66.75 1.879 29.141 1 16.47 863 ALA A O 1
ATOM 6778 N N . ARG A 1 864 ? 66.5 3.85 30.25 1 15.77 864 ARG A N 1
ATOM 6779 C CA . ARG A 1 864 ? 65.938 5.18 30.141 1 15.77 864 ARG A CA 1
ATOM 6780 C C . ARG A 1 864 ? 66.562 5.953 28.969 1 15.77 864 ARG A C 1
ATOM 6782 O O . ARG A 1 864 ? 66.062 7.043 28.625 1 15.77 864 ARG A O 1
ATOM 6789 N N . THR A 1 865 ? 67.5 5.605 28.156 1 14.95 865 THR A N 1
ATOM 6790 C CA . THR A 1 865 ? 68.375 6.734 27.828 1 14.95 865 THR A CA 1
ATOM 6791 C C . THR A 1 865 ? 67.688 7.668 26.828 1 14.95 865 THR A C 1
ATOM 6793 O O . THR A 1 865 ? 66.812 7.238 26.062 1 14.95 865 THR A O 1
ATOM 6796 N N . LYS A 1 866 ? 68.125 9.227 26.734 1 16.36 866 LYS A N 1
ATOM 6797 C CA . LYS A 1 866 ? 67.938 10.648 26.422 1 16.36 866 LYS A CA 1
ATOM 6798 C C . LYS A 1 866 ? 68.125 10.906 24.922 1 16.36 866 LYS A C 1
ATOM 6800 O O . LYS A 1 866 ? 67.562 11.82 24.359 1 16.36 866 LYS A O 1
ATOM 6805 N N . THR A 1 867 ? 68.812 10.195 23.953 1 14.55 867 THR A N 1
ATOM 6806 C CA . THR A 1 867 ? 69.75 11.016 23.188 1 14.55 867 THR A CA 1
ATOM 6807 C C . THR A 1 867 ? 69 11.82 22.125 1 14.55 867 THR A C 1
ATOM 6809 O O . THR A 1 867 ? 67.875 11.461 21.734 1 14.55 867 THR A O 1
ATOM 6812 N N . ALA A 1 868 ? 69.688 12.898 21.281 1 14.83 868 ALA A N 1
ATOM 6813 C CA . ALA A 1 868 ? 70 14.203 20.688 1 14.83 868 ALA A CA 1
ATOM 6814 C C . ALA A 1 868 ? 69.562 14.242 19.219 1 14.83 868 ALA A C 1
ATOM 6816 O O . ALA A 1 868 ? 69.125 15.297 18.719 1 14.83 868 ALA A O 1
ATOM 6817 N N . ALA A 1 869 ? 69.125 13.359 18.172 1 13.76 869 ALA A N 1
ATOM 6818 C CA . ALA A 1 869 ? 69.812 13.516 16.906 1 13.76 869 ALA A CA 1
ATOM 6819 C C . ALA A 1 869 ? 69.25 14.672 16.094 1 13.76 869 ALA A C 1
ATOM 6821 O O . ALA A 1 869 ? 68 14.844 16.031 1 13.76 869 ALA A O 1
ATOM 6822 N N . ARG A 1 870 ? 70.062 15.594 15.344 1 14.06 870 ARG A N 1
ATOM 6823 C CA . ARG A 1 870 ? 70.312 16.828 14.625 1 14.06 870 ARG A CA 1
ATOM 6824 C C . ARG A 1 870 ? 69.938 16.719 13.164 1 14.06 870 ARG A C 1
ATOM 6826 O O . ARG A 1 870 ? 69.562 17.719 12.539 1 14.06 870 ARG A O 1
ATOM 6833 N N . LYS A 1 871 ? 69.5 15.719 12.281 1 14.59 871 LYS A N 1
ATOM 6834 C CA . LYS A 1 871 ? 70.25 15.828 11.008 1 14.59 871 LYS A CA 1
ATOM 6835 C C . LYS A 1 871 ? 69.562 16.875 10.109 1 14.59 871 LYS A C 1
ATOM 6837 O O . LYS A 1 871 ? 68.375 17.141 10.219 1 14.59 871 LYS A O 1
ATOM 6842 N N . ALA A 1 872 ? 70.438 17.406 8.93 1 15.15 872 ALA A N 1
ATOM 6843 C CA . ALA A 1 872 ? 70.875 18.406 7.977 1 15.15 872 ALA A CA 1
ATOM 6844 C C . ALA A 1 872 ? 70.125 18.266 6.637 1 15.15 872 ALA A C 1
ATOM 6846 O O . ALA A 1 872 ? 70.375 19.047 5.711 1 15.15 872 ALA A O 1
ATOM 6847 N N . GLY A 1 873 ? 68.875 18.062 6.418 1 13.69 873 GLY A N 1
ATOM 6848 C CA . GLY A 1 873 ? 68.375 17.844 5.059 1 13.69 873 GLY A CA 1
ATOM 6849 C C . GLY A 1 873 ? 68.75 18.953 4.109 1 13.69 873 GLY A C 1
ATOM 6850 O O . GLY A 1 873 ? 69 20.078 4.539 1 13.69 873 GLY A O 1
ATOM 6851 N N . GLY A 1 874 ? 68.812 18.672 2.645 1 14.34 874 GLY A N 1
ATOM 6852 C CA . GLY A 1 874 ? 69.312 18.672 1.283 1 14.34 874 GLY A CA 1
ATOM 6853 C C . GLY A 1 874 ? 68.688 19.734 0.407 1 14.34 874 GLY A C 1
ATOM 6854 O O . GLY A 1 874 ? 67.625 20.219 0.701 1 14.34 874 GLY A O 1
ATOM 6855 N N . ARG A 1 875 ? 69.562 20.344 -0.687 1 14.82 875 ARG A N 1
ATOM 6856 C CA . ARG A 1 875 ? 70.188 21.156 -1.751 1 14.82 875 ARG A CA 1
ATOM 6857 C C . ARG A 1 875 ? 69.812 20.609 -3.125 1 14.82 875 ARG A C 1
ATOM 6859 O O . ARG A 1 875 ? 70.312 21.047 -4.141 1 14.82 875 ARG A O 1
ATOM 6866 N N . LYS A 1 876 ? 68.812 20.078 -3.746 1 15.61 876 LYS A N 1
ATOM 6867 C CA . LYS A 1 876 ? 69.125 19.734 -5.125 1 15.61 876 LYS A CA 1
ATOM 6868 C C . LYS A 1 876 ? 69.25 20.969 -5.992 1 15.61 876 LYS A C 1
ATOM 6870 O O . LYS A 1 876 ? 68.688 22.016 -5.695 1 15.61 876 LYS A O 1
ATOM 6875 N N . ARG A 1 877 ? 69.938 20.906 -7.492 1 14.05 877 ARG A N 1
ATOM 6876 C CA . ARG A 1 877 ? 70.875 21.094 -8.602 1 14.05 877 ARG A CA 1
ATOM 6877 C C . ARG A 1 877 ? 70.188 21.594 -9.844 1 14.05 877 ARG A C 1
ATOM 6879 O O . ARG A 1 877 ? 70.812 22.188 -10.734 1 14.05 877 ARG A O 1
ATOM 6886 N N . LYS A 1 878 ? 69.125 21.469 -10.562 1 17.17 878 LYS A N 1
ATOM 6887 C CA . LYS A 1 878 ? 69.5 21.406 -11.984 1 17.17 878 LYS A CA 1
ATOM 6888 C C . LYS A 1 878 ? 69.938 22.766 -12.484 1 17.17 878 LYS A C 1
ATOM 6890 O O . LYS A 1 878 ? 69.562 23.812 -11.969 1 17.17 878 LYS A O 1
ATOM 6895 N N . ALA A 1 879 ? 71.312 23.016 -13.578 1 15.06 879 ALA A N 1
ATOM 6896 C CA . ALA A 1 879 ? 72.125 23.562 -14.641 1 15.06 879 ALA A CA 1
ATOM 6897 C C . ALA A 1 879 ? 71.312 23.844 -15.898 1 15.06 879 ALA A C 1
ATOM 6899 O O . ALA A 1 879 ? 71.688 24.641 -16.75 1 15.06 879 ALA A O 1
ATOM 6900 N N . THR A 1 880 ? 70.5 23.625 -16.781 1 16.86 880 THR A N 1
ATOM 6901 C CA . THR A 1 880 ? 71 23.938 -18.125 1 16.86 880 THR A CA 1
ATOM 6902 C C . THR A 1 880 ? 71.188 25.438 -18.281 1 16.86 880 THR A C 1
ATOM 6904 O O . THR A 1 880 ? 70.688 26.234 -17.484 1 16.86 880 THR A O 1
ATOM 6907 N N . ARG A 1 881 ? 72.188 26.406 -19.547 1 16.64 881 ARG A N 1
ATOM 6908 C CA . ARG A 1 881 ? 72.375 27.234 -20.75 1 16.64 881 ARG A CA 1
ATOM 6909 C C . ARG A 1 881 ? 71 27.5 -21.391 1 16.64 881 ARG A C 1
ATOM 6911 O O . ARG A 1 881 ? 70.688 28.625 -21.734 1 16.64 881 ARG A O 1
ATOM 6918 N N . ARG A 1 882 ? 70.125 26.828 -22.156 1 15.8 882 ARG A N 1
ATOM 6919 C CA . ARG A 1 882 ? 69.625 27.781 -23.156 1 15.8 882 ARG A CA 1
ATOM 6920 C C . ARG A 1 882 ? 69 29 -22.5 1 15.8 882 ARG A C 1
ATOM 6922 O O . ARG A 1 882 ? 68.375 28.875 -21.453 1 15.8 882 ARG A O 1
ATOM 6929 N N . MET B 1 1 ? 4.902 -23.078 -14.555 1 26.44 1 MET B N 1
ATOM 6930 C CA . MET B 1 1 ? 3.932 -23.734 -13.688 1 26.44 1 MET B CA 1
ATOM 6931 C C . MET B 1 1 ? 4.469 -25.078 -13.188 1 26.44 1 MET B C 1
ATOM 6933 O O . MET B 1 1 ? 4.785 -25.969 -13.984 1 26.44 1 MET B O 1
ATOM 6937 N N . PRO B 1 2 ? 5.18 -25.094 -12.125 1 30.83 2 PRO B N 1
ATOM 6938 C CA . PRO B 1 2 ? 5.625 -26.453 -11.773 1 30.83 2 PRO B CA 1
ATOM 6939 C C . PRO B 1 2 ? 4.504 -27.484 -11.852 1 30.83 2 PRO B C 1
ATOM 6941 O O . PRO B 1 2 ? 3.326 -27.125 -11.719 1 30.83 2 PRO B O 1
ATOM 6944 N N . MET B 1 3 ? 4.699 -28.438 -12.672 1 28.59 3 MET B N 1
ATOM 6945 C CA . MET B 1 3 ? 3.811 -29.594 -12.789 1 28.59 3 MET B CA 1
ATOM 6946 C C . MET B 1 3 ? 3.303 -30.047 -11.422 1 28.59 3 MET B C 1
ATOM 6948 O O . MET B 1 3 ? 4.07 -30.094 -10.461 1 28.59 3 MET B O 1
ATOM 6952 N N . ARG B 1 4 ? 2.061 -29.922 -11.312 1 32.91 4 ARG B N 1
ATOM 6953 C CA . ARG B 1 4 ? 1.284 -30.266 -10.125 1 32.91 4 ARG B CA 1
ATOM 6954 C C . ARG B 1 4 ? 1.462 -31.75 -9.766 1 32.91 4 ARG B C 1
ATOM 6956 O O . ARG B 1 4 ? 0.774 -32.594 -10.312 1 32.91 4 ARG B O 1
ATOM 6963 N N . CYS B 1 5 ? 2.602 -32.312 -9.672 1 27.28 5 CYS B N 1
ATOM 6964 C CA . CYS B 1 5 ? 2.592 -33.719 -9.195 1 27.28 5 CYS B CA 1
ATOM 6965 C C . CYS B 1 5 ? 2.1 -33.781 -7.754 1 27.28 5 CYS B C 1
ATOM 6967 O O . CYS B 1 5 ? 2.695 -33.188 -6.859 1 27.28 5 CYS B O 1
ATOM 6969 N N . CYS B 1 6 ? 0.87 -34.031 -7.574 1 27.36 6 CYS B N 1
ATOM 6970 C CA . CYS B 1 6 ? 0.096 -34.062 -6.336 1 27.36 6 CYS B CA 1
ATOM 6971 C C . CYS B 1 6 ? 0.607 -35.125 -5.398 1 27.36 6 CYS B C 1
ATOM 6973 O O . CYS B 1 6 ? -0.184 -35.844 -4.773 1 27.36 6 CYS B O 1
ATOM 6975 N N . HIS B 1 7 ? 1.821 -35.656 -5.508 1 25.72 7 HIS B N 1
ATOM 6976 C CA . HIS B 1 7 ? 1.863 -36.781 -4.57 1 25.72 7 HIS B CA 1
ATOM 6977 C C . HIS B 1 7 ? 1.885 -36.312 -3.127 1 25.72 7 HIS B C 1
ATOM 6979 O O . HIS B 1 7 ? 2.74 -35.5 -2.754 1 25.72 7 HIS B O 1
ATOM 6985 N N . ARG B 1 8 ? 0.792 -36.344 -2.42 1 27.97 8 ARG B N 1
ATOM 6986 C CA . ARG B 1 8 ? 0.624 -35.938 -1.023 1 27.97 8 ARG B CA 1
ATOM 6987 C C . ARG B 1 8 ? 1.417 -36.875 -0.098 1 27.97 8 ARG B C 1
ATOM 6989 O O . ARG B 1 8 ? 1.03 -38.031 0.124 1 27.97 8 ARG B O 1
ATOM 6996 N N . HIS B 1 9 ? 2.68 -37.031 -0.064 1 23.81 9 HIS B N 1
ATOM 6997 C CA . HIS B 1 9 ? 3.217 -37.812 1.043 1 23.81 9 HIS B CA 1
ATOM 6998 C C . HIS B 1 9 ? 3.008 -37.094 2.375 1 23.81 9 HIS B C 1
ATOM 7000 O O . HIS B 1 9 ? 3.004 -35.875 2.428 1 23.81 9 HIS B O 1
ATOM 7006 N N . ALA B 1 10 ? 2.572 -37.906 3.359 1 31.17 10 ALA B N 1
ATOM 7007 C CA . ALA B 1 10 ? 2.283 -37.594 4.75 1 31.17 10 ALA B CA 1
ATOM 7008 C C . ALA B 1 10 ? 3.496 -36.938 5.426 1 31.17 10 ALA B C 1
ATOM 7010 O O . ALA B 1 10 ? 4.527 -37.594 5.609 1 31.17 10 ALA B O 1
ATOM 7011 N N . SER B 1 11 ? 3.857 -35.625 5.207 1 27.38 11 SER B N 1
ATOM 7012 C CA . SER B 1 11 ? 4.988 -34.969 5.852 1 27.38 11 SER B CA 1
ATOM 7013 C C . SER B 1 11 ? 4.91 -35.094 7.371 1 27.38 11 SER B C 1
ATOM 7015 O O . SER B 1 11 ? 3.814 -35.125 7.938 1 27.38 11 SER B O 1
ATOM 7017 N N . GLU B 1 12 ? 5.945 -35.594 7.992 1 29.34 12 GLU B N 1
ATOM 7018 C CA . GLU B 1 12 ? 6.332 -35.594 9.398 1 29.34 12 GLU B CA 1
ATOM 7019 C C . GLU B 1 12 ? 6.07 -34.219 10.031 1 29.34 12 GLU B C 1
ATOM 7021 O O . GLU B 1 12 ? 5.992 -33.219 9.328 1 29.34 12 GLU B O 1
ATOM 7026 N N . SER B 1 13 ? 5.82 -34.188 11.406 1 32.25 13 SER B N 1
ATOM 7027 C CA . SER B 1 13 ? 5.414 -33.125 12.32 1 32.25 13 SER B CA 1
ATOM 7028 C C . SER B 1 13 ? 6.355 -31.922 12.234 1 32.25 13 SER B C 1
ATOM 7030 O O . SER B 1 13 ? 7.484 -31.984 12.719 1 32.25 13 SER B O 1
ATOM 7032 N N . VAL B 1 14 ? 6.508 -31.25 11.211 1 39.47 14 VAL B N 1
ATOM 7033 C CA . VAL B 1 14 ? 7.234 -29.984 11.188 1 39.47 14 VAL B CA 1
ATOM 7034 C C . VAL B 1 14 ? 6.68 -29.047 12.258 1 39.47 14 VAL B C 1
ATOM 7036 O O . VAL B 1 14 ? 5.469 -29.031 12.508 1 39.47 14 VAL B O 1
ATOM 7039 N N . PRO B 1 15 ? 7.453 -28.422 13.094 1 41.97 15 PRO B N 1
ATOM 7040 C CA . PRO B 1 15 ? 7.004 -27.438 14.086 1 41.97 15 PRO B CA 1
ATOM 7041 C C . PRO B 1 15 ? 5.953 -26.469 13.523 1 41.97 15 PRO B C 1
ATOM 7043 O O . PRO B 1 15 ? 6.043 -26.062 12.367 1 41.97 15 PRO B O 1
ATOM 7046 N N . SER B 1 16 ? 4.664 -26.344 14.086 1 48.5 16 SER B N 1
ATOM 7047 C CA . SER B 1 16 ? 3.262 -26.016 13.859 1 48.5 16 SER B CA 1
ATOM 7048 C C . SER B 1 16 ? 3.092 -24.531 13.531 1 48.5 16 SER B C 1
ATOM 7050 O O . SER B 1 16 ? 1.967 -24.047 13.398 1 48.5 16 SER B O 1
ATOM 7052 N N . GLY B 1 17 ? 4.168 -23.625 13.086 1 55.09 17 GLY B N 1
ATOM 7053 C CA . GLY B 1 17 ? 3.666 -22.328 12.648 1 55.09 17 GLY B CA 1
ATOM 7054 C C . GLY B 1 17 ? 4.367 -21.812 11.406 1 55.09 17 GLY B C 1
ATOM 7055 O O . GLY B 1 17 ? 5.457 -22.266 11.062 1 55.09 17 GLY B O 1
ATOM 7056 N N . PRO B 1 18 ? 3.578 -21.109 10.547 1 65.5 18 PRO B N 1
ATOM 7057 C CA . PRO B 1 18 ? 4.195 -20.562 9.336 1 65.5 18 PRO B CA 1
ATOM 7058 C C . PRO B 1 18 ? 5.512 -19.844 9.617 1 65.5 18 PRO B C 1
ATOM 7060 O O . PRO B 1 18 ? 5.664 -19.219 10.664 1 65.5 18 PRO B O 1
ATOM 7063 N N . ARG B 1 19 ? 6.48 -20.281 8.812 1 80.25 19 ARG B N 1
ATOM 7064 C CA . ARG B 1 19 ? 7.789 -19.641 8.852 1 80.25 19 ARG B CA 1
ATOM 7065 C C . ARG B 1 19 ? 7.785 -18.328 8.07 1 80.25 19 ARG B C 1
ATOM 7067 O O . ARG B 1 19 ? 6.887 -18.094 7.262 1 80.25 19 ARG B O 1
ATOM 7074 N N . PRO B 1 20 ? 8.695 -17.516 8.383 1 87.75 20 PRO B N 1
ATOM 7075 C CA . PRO B 1 20 ? 8.781 -16.281 7.598 1 87.75 20 PRO B CA 1
ATOM 7076 C C . PRO B 1 20 ? 9.133 -16.531 6.133 1 87.75 20 PRO B C 1
ATOM 7078 O O . PRO B 1 20 ? 9.93 -17.422 5.832 1 87.75 20 PRO B O 1
ATOM 7081 N N . PHE B 1 21 ? 8.57 -15.883 5.312 1 94.25 21 PHE B N 1
ATOM 7082 C CA . PHE B 1 21 ? 8.852 -15.953 3.883 1 94.25 21 PHE B CA 1
ATOM 7083 C C . PHE B 1 21 ? 10.25 -15.422 3.58 1 94.25 21 PHE B C 1
ATOM 7085 O O . PHE B 1 21 ? 11 -16.047 2.822 1 94.25 21 PHE B O 1
ATOM 7092 N N . SER B 1 22 ? 10.531 -14.219 4.062 1 92.62 22 SER B N 1
ATOM 7093 C CA . SER B 1 22 ? 11.836 -13.617 3.83 1 92.62 22 SER B CA 1
ATOM 7094 C C . SER B 1 22 ? 12.93 -14.328 4.625 1 92.62 22 SER B C 1
ATOM 7096 O O . SER B 1 22 ? 12.797 -14.508 5.836 1 92.62 22 SER B O 1
ATOM 7098 N N . LEU B 1 23 ? 13.953 -14.727 3.951 1 91.12 23 LEU B N 1
ATOM 7099 C CA . LEU B 1 23 ? 15.094 -15.383 4.586 1 91.12 23 LEU B CA 1
ATOM 7100 C C . LEU B 1 23 ? 16.203 -14.375 4.879 1 91.12 23 LEU B C 1
ATOM 7102 O O . LEU B 1 23 ? 16.25 -13.297 4.285 1 91.12 23 LEU B O 1
ATOM 7106 N N . PRO B 1 24 ? 17.031 -14.688 5.832 1 87.5 24 PRO B N 1
ATOM 7107 C CA . PRO B 1 24 ? 18.141 -13.773 6.133 1 87.5 24 PRO B CA 1
ATOM 7108 C C . PRO B 1 24 ? 18.938 -13.391 4.895 1 87.5 24 PRO B C 1
ATOM 7110 O O . PRO B 1 24 ? 19.234 -14.242 4.051 1 87.5 24 PRO B O 1
ATOM 7113 N N . GLY B 1 25 ? 19.188 -12.195 4.758 1 88.81 25 GLY B N 1
ATOM 7114 C CA . GLY B 1 25 ? 19.953 -11.703 3.619 1 88.81 25 GLY B CA 1
ATOM 7115 C C . GLY B 1 25 ? 19.062 -11.18 2.502 1 88.81 25 GLY B C 1
ATOM 7116 O O . GLY B 1 25 ? 19.547 -10.555 1.558 1 88.81 25 GLY B O 1
ATOM 7117 N N . ALA B 1 26 ? 17.781 -11.438 2.627 1 92.44 26 ALA B N 1
ATOM 7118 C CA . ALA B 1 26 ? 16.859 -10.883 1.645 1 92.44 26 ALA B CA 1
ATOM 7119 C C . ALA B 1 26 ? 16.844 -9.359 1.716 1 92.44 26 ALA B C 1
ATOM 7121 O O . ALA B 1 26 ? 17.109 -8.773 2.77 1 92.44 26 ALA B O 1
ATOM 7122 N N . THR B 1 27 ? 16.547 -8.688 0.604 1 90.81 27 THR B N 1
ATOM 7123 C CA . THR B 1 27 ? 16.438 -7.234 0.523 1 90.81 27 THR B CA 1
ATOM 7124 C C . THR B 1 27 ? 15.133 -6.816 -0.136 1 90.81 27 THR B C 1
ATOM 7126 O O . THR B 1 27 ? 14.406 -7.656 -0.68 1 90.81 27 THR B O 1
ATOM 7129 N N . GLU B 1 28 ? 14.828 -5.59 0.008 1 91.56 28 GLU B N 1
ATOM 7130 C CA . GLU B 1 28 ? 13.641 -5.066 -0.659 1 91.56 28 GLU B CA 1
ATOM 7131 C C . GLU B 1 28 ? 13.883 -4.875 -2.154 1 91.56 28 GLU B C 1
ATOM 7133 O O . GLU B 1 28 ? 14.961 -4.441 -2.561 1 91.56 28 GLU B O 1
ATOM 7138 N N . HIS B 1 29 ? 12.914 -5.223 -2.943 1 93.94 29 HIS B N 1
ATOM 7139 C CA . HIS B 1 29 ? 12.992 -5.074 -4.391 1 93.94 29 HIS B CA 1
ATOM 7140 C C . HIS B 1 29 ? 11.875 -4.172 -4.91 1 93.94 29 HIS B C 1
ATOM 7142 O O . HIS B 1 29 ? 10.711 -4.328 -4.523 1 93.94 29 HIS B O 1
ATOM 7148 N N . TYR B 1 30 ? 12.297 -3.234 -5.727 1 93.75 30 TYR B N 1
ATOM 7149 C CA . TYR B 1 30 ? 11.375 -2.336 -6.402 1 93.75 30 TYR B CA 1
ATOM 7150 C C . TYR B 1 30 ? 11.602 -2.352 -7.91 1 93.75 30 TYR B C 1
ATOM 7152 O O . TYR B 1 30 ? 12.516 -3.016 -8.398 1 93.75 30 TYR B O 1
ATOM 7160 N N . ALA B 1 31 ? 10.664 -1.713 -8.648 1 92.12 31 ALA B N 1
ATOM 7161 C CA . ALA B 1 31 ? 10.859 -1.59 -10.094 1 92.12 31 ALA B CA 1
ATOM 7162 C C . ALA B 1 31 ? 12.195 -0.914 -10.406 1 92.12 31 ALA B C 1
ATOM 7164 O O . ALA B 1 31 ? 12.664 -0.063 -9.648 1 92.12 31 ALA B O 1
ATOM 7165 N N . ALA B 1 32 ? 12.734 -1.263 -11.5 1 90.06 32 ALA B N 1
ATOM 7166 C CA . ALA B 1 32 ? 14.031 -0.719 -11.906 1 90.06 32 ALA B CA 1
ATOM 7167 C C . ALA B 1 32 ? 13.906 0.753 -12.289 1 90.06 32 ALA B C 1
ATOM 7169 O O . ALA B 1 32 ? 12.852 1.201 -12.742 1 90.06 32 ALA B O 1
ATOM 7170 N N . GLU B 1 33 ? 15.055 1.466 -12.094 1 91.81 33 GLU B N 1
ATOM 7171 C CA . GLU B 1 33 ? 15.164 2.809 -12.656 1 91.81 33 GLU B CA 1
ATOM 7172 C C . GLU B 1 33 ? 15.031 2.787 -14.172 1 91.81 33 GLU B C 1
ATOM 7174 O O . GLU B 1 33 ? 15.43 1.816 -14.828 1 91.81 33 GLU B O 1
ATOM 7179 N N . ARG B 1 34 ? 14.422 3.85 -14.711 1 92.44 34 ARG B N 1
ATOM 7180 C CA . ARG B 1 34 ? 14.266 3.918 -16.156 1 92.44 34 ARG B CA 1
ATOM 7181 C C . ARG B 1 34 ? 14.711 5.273 -16.688 1 92.44 34 ARG B C 1
ATOM 7183 O O . ARG B 1 34 ? 13.922 5.996 -17.297 1 92.44 34 ARG B O 1
ATOM 7190 N N . PRO B 1 35 ? 16.016 5.488 -16.531 1 94.38 35 PRO B N 1
ATOM 7191 C CA . PRO B 1 35 ? 16.5 6.742 -17.094 1 94.38 35 PRO B CA 1
ATOM 7192 C C . PRO B 1 35 ? 16.359 6.797 -18.625 1 94.38 35 PRO B C 1
ATOM 7194 O O . PRO B 1 35 ? 16.406 7.879 -19.203 1 94.38 35 PRO B O 1
ATOM 7197 N N . VAL B 1 36 ? 16.234 5.562 -19.203 1 96.62 36 VAL B N 1
ATOM 7198 C CA . VAL B 1 36 ? 16.016 5.449 -20.641 1 96.62 36 VAL B CA 1
ATOM 7199 C C . VAL B 1 36 ? 14.906 4.441 -20.922 1 96.62 36 VAL B C 1
ATOM 7201 O O . VAL B 1 36 ? 14.578 3.617 -20.062 1 96.62 36 VAL B O 1
ATOM 7204 N N . ARG B 1 37 ? 14.32 4.555 -22.094 1 95.75 37 ARG B N 1
ATOM 7205 C CA . ARG B 1 37 ? 13.344 3.602 -22.609 1 95.75 37 ARG B CA 1
ATOM 7206 C C . ARG B 1 37 ? 13.875 2.893 -23.859 1 95.75 37 ARG B C 1
ATOM 7208 O O . ARG B 1 37 ? 14.406 3.535 -24.766 1 95.75 37 ARG B O 1
ATOM 7215 N N . ALA B 1 38 ? 13.789 1.62 -23.844 1 97.25 38 ALA B N 1
ATOM 7216 C CA . ALA B 1 38 ? 14.07 0.876 -25.062 1 97.25 38 ALA B CA 1
ATOM 7217 C C . ALA B 1 38 ? 12.922 1 -26.062 1 97.25 38 ALA B C 1
ATOM 7219 O O . ALA B 1 38 ? 11.758 0.815 -25.703 1 97.25 38 ALA B O 1
ATOM 7220 N N . GLU B 1 39 ? 13.258 1.319 -27.281 1 97.94 39 GLU B N 1
ATOM 7221 C CA . GLU B 1 39 ? 12.242 1.441 -28.312 1 97.94 39 GLU B CA 1
ATOM 7222 C C . GLU B 1 39 ? 12.227 0.215 -29.219 1 97.94 39 GLU B C 1
ATOM 7224 O O . GLU B 1 39 ? 11.164 -0.25 -29.641 1 97.94 39 GLU B O 1
ATOM 7229 N N . HIS B 1 40 ? 13.406 -0.244 -29.516 1 98.62 40 HIS B N 1
ATOM 7230 C CA . HIS B 1 40 ? 13.562 -1.356 -30.453 1 98.62 40 HIS B CA 1
ATOM 7231 C C . HIS B 1 40 ? 14.828 -2.15 -30.156 1 98.62 40 HIS B C 1
ATOM 7233 O O . HIS B 1 40 ? 15.883 -1.569 -29.891 1 98.62 40 HIS B O 1
ATOM 7239 N N . VAL B 1 41 ? 14.727 -3.447 -30.156 1 98.81 41 VAL B N 1
ATOM 7240 C CA . VAL B 1 41 ? 15.859 -4.344 -29.938 1 98.81 41 VAL B CA 1
ATOM 7241 C C . VAL B 1 41 ? 16.031 -5.273 -31.141 1 98.81 41 VAL B C 1
ATOM 7243 O O . VAL B 1 41 ? 15.102 -6.004 -31.5 1 98.81 41 VAL B O 1
ATOM 7246 N N . ARG B 1 42 ? 17.172 -5.223 -31.797 1 98.81 42 ARG B N 1
ATOM 7247 C CA . ARG B 1 42 ? 17.516 -6.102 -32.906 1 98.81 42 ARG B CA 1
ATOM 7248 C C . ARG B 1 42 ? 18.641 -7.055 -32.5 1 98.81 42 ARG B C 1
ATOM 7250 O O . ARG B 1 42 ? 19.75 -6.617 -32.188 1 98.81 42 ARG B O 1
ATOM 7257 N N . ILE B 1 43 ? 18.359 -8.328 -32.469 1 98.94 43 ILE B N 1
ATOM 7258 C CA . ILE B 1 43 ? 19.312 -9.336 -32.062 1 98.94 43 ILE B CA 1
ATOM 7259 C C . ILE B 1 43 ? 19.734 -10.188 -33.25 1 98.94 43 ILE B C 1
ATOM 7261 O O . ILE B 1 43 ? 18.906 -10.891 -33.844 1 98.94 43 ILE B O 1
ATOM 7265 N N . GLU B 1 44 ? 20.938 -10.133 -33.656 1 98.81 44 GLU B N 1
ATOM 7266 C CA . GLU B 1 44 ? 21.562 -11.062 -34.594 1 98.81 44 GLU B CA 1
ATOM 7267 C C . GLU B 1 44 ? 22.422 -12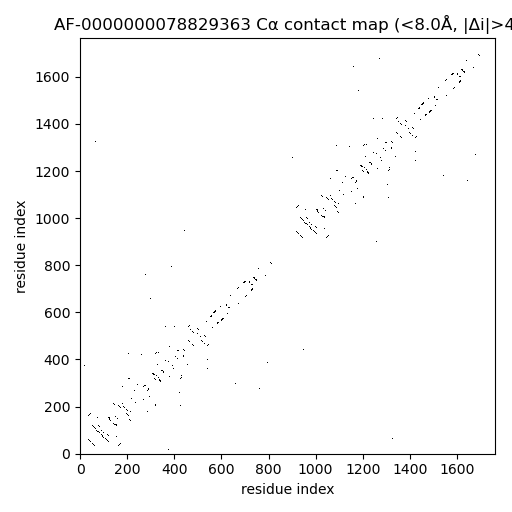.094 -33.844 1 98.81 44 GLU B C 1
ATOM 7269 O O . GLU B 1 44 ? 23.344 -11.727 -33.125 1 98.81 44 GLU B O 1
ATOM 7274 N N . VAL B 1 45 ? 22.094 -13.383 -34.062 1 98.81 45 VAL B N 1
ATOM 7275 C CA . VAL B 1 45 ? 22.797 -14.359 -33.25 1 98.81 45 VAL B CA 1
ATOM 7276 C C . VAL B 1 45 ? 23.125 -15.594 -34.094 1 98.81 45 VAL B C 1
ATOM 7278 O O . VAL B 1 45 ? 22.297 -16.062 -34.875 1 98.81 45 VAL B O 1
ATOM 7281 N N . ASP B 1 46 ? 24.312 -16.047 -34 1 98.62 46 ASP B N 1
ATOM 7282 C CA . ASP B 1 46 ? 24.797 -17.297 -34.594 1 98.62 46 ASP B CA 1
ATOM 7283 C C . ASP B 1 46 ? 24.969 -18.375 -33.531 1 98.62 46 ASP B C 1
ATOM 7285 O O . ASP B 1 46 ? 25.688 -18.203 -32.562 1 98.62 46 ASP B O 1
ATOM 7289 N N . LEU B 1 47 ? 24.297 -19.531 -33.75 1 98.62 47 LEU B N 1
ATOM 7290 C CA . LEU B 1 47 ? 24.344 -20.625 -32.781 1 98.62 47 LEU B CA 1
ATOM 7291 C C . LEU B 1 47 ? 25.297 -21.719 -33.25 1 98.62 47 LEU B C 1
ATOM 7293 O O . LEU B 1 47 ? 25.141 -22.266 -34.344 1 98.62 47 LEU B O 1
ATOM 7297 N N . ASP B 1 48 ? 26.203 -22.031 -32.406 1 97.38 48 ASP B N 1
ATOM 7298 C CA . ASP B 1 48 ? 27.109 -23.156 -32.625 1 97.38 48 ASP B CA 1
ATOM 7299 C C . ASP B 1 48 ? 26.734 -24.344 -31.734 1 97.38 48 ASP B C 1
ATOM 7301 O O . ASP B 1 48 ? 27.078 -24.375 -30.547 1 97.38 48 ASP B O 1
ATOM 7305 N N . PHE B 1 49 ? 26.141 -25.328 -32.344 1 95.56 49 PHE B N 1
ATOM 7306 C CA . PHE B 1 49 ? 25.625 -26.469 -31.609 1 95.56 49 PHE B CA 1
ATOM 7307 C C . PHE B 1 49 ? 26.75 -27.391 -31.156 1 95.56 49 PHE B C 1
ATOM 7309 O O . PHE B 1 49 ? 26.578 -28.188 -30.219 1 95.56 49 PHE B O 1
ATOM 7316 N N . ASP B 1 50 ? 27.922 -27.297 -31.734 1 94.06 50 ASP B N 1
ATOM 7317 C CA . ASP B 1 50 ? 29.047 -28.156 -31.375 1 94.06 50 ASP B CA 1
ATOM 7318 C C . ASP B 1 50 ? 29.719 -27.672 -30.094 1 94.06 50 ASP B C 1
ATOM 7320 O O . ASP B 1 50 ? 30.078 -28.484 -29.234 1 94.06 50 ASP B O 1
ATOM 7324 N N . THR B 1 51 ? 29.781 -26.391 -29.984 1 95.12 51 THR B N 1
ATOM 7325 C CA . THR B 1 51 ? 30.5 -25.859 -28.828 1 95.12 51 THR B CA 1
ATOM 7326 C C . THR B 1 51 ? 29.516 -25.219 -27.844 1 95.12 51 THR B C 1
ATOM 7328 O O . THR B 1 51 ? 29.922 -24.75 -26.766 1 95.12 51 THR B O 1
ATOM 7331 N N . HIS B 1 52 ? 28.25 -25.25 -28.156 1 96.25 52 HIS B N 1
ATOM 7332 C CA . HIS B 1 52 ? 27.219 -24.641 -27.328 1 96.25 52 HIS B CA 1
ATOM 7333 C C . HIS B 1 52 ? 27.531 -23.172 -27.047 1 96.25 52 HIS B C 1
ATOM 7335 O O . HIS B 1 52 ? 27.484 -22.719 -25.906 1 96.25 52 HIS B O 1
ATOM 7341 N N . ARG B 1 53 ? 27.875 -22.438 -28.109 1 97.62 53 ARG B N 1
ATOM 7342 C CA . ARG B 1 53 ? 28.234 -21.016 -28.047 1 97.62 53 ARG B CA 1
ATOM 7343 C C . ARG B 1 53 ? 27.375 -20.188 -28.984 1 97.62 53 ARG B C 1
ATOM 7345 O O . ARG B 1 53 ? 26.812 -20.703 -29.953 1 97.62 53 ARG B O 1
ATOM 7352 N N . ILE B 1 54 ? 27.297 -18.938 -28.578 1 98.62 54 ILE B N 1
ATOM 7353 C CA . ILE B 1 54 ? 26.625 -18.016 -29.484 1 98.62 54 ILE B CA 1
ATOM 7354 C C . ILE B 1 54 ? 27.547 -16.828 -29.766 1 98.62 54 ILE B C 1
ATOM 7356 O O . ILE B 1 54 ? 28.391 -16.469 -28.922 1 98.62 54 ILE B O 1
ATOM 7360 N N . THR B 1 55 ? 27.469 -16.266 -30.922 1 98.62 55 THR B N 1
ATOM 7361 C CA . THR B 1 55 ? 28.031 -14.992 -31.328 1 98.62 55 THR B CA 1
ATOM 7362 C C . THR B 1 55 ? 26.938 -14.031 -31.766 1 98.62 55 THR B C 1
ATOM 7364 O O . THR B 1 55 ? 26.109 -14.367 -32.625 1 98.62 55 THR B O 1
ATOM 7367 N N . GLY B 1 56 ? 26.969 -12.898 -31.141 1 98.38 56 GLY B N 1
ATOM 7368 C CA . GLY B 1 56 ? 25.797 -12.062 -31.391 1 98.38 56 GLY B CA 1
ATOM 7369 C C . GLY B 1 56 ? 26.156 -10.594 -31.578 1 98.38 56 GLY B C 1
ATOM 7370 O O . GLY B 1 56 ? 27.234 -10.156 -31.172 1 98.38 56 GLY B O 1
ATOM 7371 N N . LEU B 1 57 ? 25.297 -9.875 -32.219 1 98.81 57 LEU B N 1
ATOM 7372 C CA . LEU B 1 57 ? 25.203 -8.422 -32.312 1 98.81 57 LEU B CA 1
ATOM 7373 C C . LEU B 1 57 ? 23.812 -7.941 -31.891 1 98.81 57 LEU B C 1
ATOM 7375 O O . LEU B 1 57 ? 22.812 -8.312 -32.531 1 98.81 57 LEU B O 1
ATOM 7379 N N . CYS B 1 58 ? 23.766 -7.227 -30.812 1 98.81 58 CYS B N 1
ATOM 7380 C CA . CYS B 1 58 ? 22.516 -6.664 -30.328 1 98.81 58 CYS B CA 1
ATOM 7381 C C . CYS B 1 58 ? 22.5 -5.148 -30.484 1 98.81 58 CYS B C 1
ATOM 7383 O O . CYS B 1 58 ? 23.344 -4.453 -29.922 1 98.81 58 CYS B O 1
ATOM 7385 N N . THR B 1 59 ? 21.578 -4.652 -31.219 1 98.81 59 THR B N 1
ATOM 7386 C CA . THR B 1 59 ? 21.391 -3.219 -31.422 1 98.81 59 THR B CA 1
ATOM 7387 C C . THR B 1 59 ? 20.094 -2.744 -30.75 1 98.81 59 THR B C 1
ATOM 7389 O O . THR B 1 59 ? 19.016 -3.232 -31.078 1 98.81 59 THR B O 1
ATOM 7392 N N . THR B 1 60 ? 20.234 -1.798 -29.844 1 98.75 60 THR B N 1
ATOM 7393 C CA . THR B 1 60 ? 19.078 -1.271 -29.141 1 98.75 60 THR B CA 1
ATOM 7394 C C . THR B 1 60 ? 18.953 0.233 -29.344 1 98.75 60 THR B C 1
ATOM 7396 O O . THR B 1 60 ? 19.906 0.983 -29.125 1 98.75 60 THR B O 1
ATOM 7399 N N . ARG B 1 61 ? 17.812 0.643 -29.844 1 98.62 61 ARG B N 1
ATOM 7400 C CA . ARG B 1 61 ? 17.484 2.064 -29.844 1 98.62 61 ARG B CA 1
ATOM 7401 C C . ARG B 1 61 ? 16.859 2.484 -28.5 1 98.62 61 ARG B C 1
ATOM 7403 O O . ARG B 1 61 ? 15.883 1.895 -28.062 1 98.62 61 ARG B O 1
ATOM 7410 N N . VAL B 1 62 ? 17.453 3.49 -27.844 1 97.94 62 VAL B N 1
ATOM 7411 C CA . VAL B 1 62 ? 16.969 3.951 -26.547 1 97.94 62 VAL B CA 1
ATOM 7412 C C . VAL B 1 62 ? 16.656 5.445 -26.609 1 97.94 62 VAL B C 1
ATOM 7414 O O . VAL B 1 62 ? 17.297 6.184 -27.375 1 97.94 62 VAL B O 1
ATOM 7417 N N . SER B 1 63 ? 15.688 5.875 -25.844 1 97.62 63 SER B N 1
ATOM 7418 C CA . SER B 1 63 ? 15.383 7.289 -25.656 1 97.62 63 SER B CA 1
ATOM 7419 C C . SER B 1 63 ? 15.508 7.68 -24.188 1 97.62 63 SER B C 1
ATOM 7421 O O . SER B 1 63 ? 15.117 6.922 -23.297 1 97.62 63 SER B O 1
ATOM 7423 N N . ALA B 1 64 ? 16.078 8.852 -23.984 1 96.81 64 ALA B N 1
ATOM 7424 C CA . ALA B 1 64 ? 16.344 9.297 -22.625 1 96.81 64 ALA B CA 1
ATOM 7425 C C . ALA B 1 64 ? 15.109 9.922 -21.984 1 96.81 64 ALA B C 1
ATOM 7427 O O . ALA B 1 64 ? 14.422 10.727 -22.625 1 96.81 64 ALA B O 1
ATOM 7428 N N . VAL B 1 65 ? 14.82 9.516 -20.797 1 93.94 65 VAL B N 1
ATOM 7429 C CA . VAL B 1 65 ? 13.75 10.109 -20 1 93.94 65 VAL B CA 1
ATOM 7430 C C . VAL B 1 65 ? 14.273 11.352 -19.281 1 93.94 65 VAL B C 1
ATOM 7432 O O . VAL B 1 65 ? 13.555 12.344 -19.141 1 93.94 65 VAL B O 1
ATOM 7435 N N . ARG B 1 66 ? 15.469 11.32 -18.828 1 92.44 66 ARG B N 1
ATOM 7436 C CA . ARG B 1 66 ? 16.25 12.406 -18.25 1 92.44 66 ARG B CA 1
ATOM 7437 C C . ARG B 1 66 ? 17.656 12.453 -18.859 1 92.44 66 ARG B C 1
ATOM 7439 O O . ARG B 1 66 ? 18.094 11.492 -19.5 1 92.44 66 ARG B O 1
ATOM 7446 N N . PRO B 1 67 ? 18.328 13.562 -18.719 1 93.88 67 PRO B N 1
ATOM 7447 C CA . PRO B 1 67 ? 19.688 13.594 -19.266 1 93.88 67 PRO B CA 1
ATOM 7448 C C . PRO B 1 67 ? 20.578 12.5 -18.688 1 93.88 67 PRO B C 1
ATOM 7450 O O . PRO B 1 67 ? 20.562 12.258 -17.484 1 93.88 67 PRO B O 1
ATOM 7453 N N . VAL B 1 68 ? 21.234 11.805 -19.594 1 96.06 68 VAL B N 1
ATOM 7454 C CA . VAL B 1 68 ? 22.141 10.742 -19.141 1 96.06 68 VAL B CA 1
ATOM 7455 C C . VAL B 1 68 ? 23.484 10.883 -19.828 1 96.06 68 VAL B C 1
ATOM 7457 O O . VAL B 1 68 ? 23.562 11.336 -20.984 1 96.06 68 VAL B O 1
ATOM 7460 N N . HIS B 1 69 ? 24.516 10.438 -19.078 1 96.75 69 HIS B N 1
ATOM 7461 C CA . HIS B 1 69 ? 25.891 10.453 -19.578 1 96.75 69 HIS B CA 1
ATOM 7462 C C . HIS B 1 69 ? 26.375 9.039 -19.875 1 96.75 69 HIS B C 1
ATOM 7464 O O . HIS B 1 69 ? 27.391 8.859 -20.562 1 96.75 69 HIS B O 1
ATOM 7470 N N . THR B 1 70 ? 25.75 8.102 -19.359 1 97.31 70 THR B N 1
ATOM 7471 C CA . THR B 1 70 ? 26.078 6.691 -19.531 1 97.31 70 THR B CA 1
ATOM 7472 C C . THR B 1 70 ? 24.812 5.859 -19.719 1 97.31 70 THR B C 1
ATOM 7474 O O . THR B 1 70 ? 23.734 6.277 -19.328 1 97.31 70 THR B O 1
ATOM 7477 N N . LEU B 1 71 ? 24.969 4.82 -20.422 1 97.62 71 LEU B N 1
ATOM 7478 C CA . LEU B 1 71 ? 23.922 3.805 -20.562 1 97.62 71 LEU B CA 1
ATOM 7479 C C . LEU B 1 71 ? 24.391 2.469 -20 1 97.62 71 LEU B C 1
ATOM 7481 O O . LEU B 1 71 ? 25.531 2.051 -20.234 1 97.62 71 LEU B O 1
ATOM 7485 N N . THR B 1 72 ? 23.562 1.848 -19.188 1 97.62 72 THR B N 1
ATOM 7486 C CA . THR B 1 72 ? 23.922 0.565 -18.594 1 97.62 72 THR B CA 1
ATOM 7487 C C . THR B 1 72 ? 22.969 -0.53 -19.047 1 97.62 72 THR B C 1
ATOM 7489 O O . THR B 1 72 ? 21.75 -0.414 -18.875 1 97.62 72 THR B O 1
ATOM 7492 N N . PHE B 1 73 ? 23.484 -1.586 -19.641 1 98.38 73 PHE B N 1
ATOM 7493 C CA . PHE B 1 73 ? 22.719 -2.75 -20.078 1 98.38 73 PHE B CA 1
ATOM 7494 C C . PHE B 1 73 ? 23 -3.945 -19.172 1 98.38 73 PHE B C 1
ATOM 7496 O O . PHE B 1 73 ? 24.125 -4.121 -18.703 1 98.38 73 PHE B O 1
ATOM 7503 N N . ASP B 1 74 ? 22 -4.719 -18.922 1 98.06 74 ASP B N 1
ATOM 7504 C CA . ASP B 1 74 ? 22.188 -6.02 -18.281 1 98.06 74 ASP B CA 1
ATOM 7505 C C . ASP B 1 74 ? 22.844 -7.008 -19.25 1 98.06 74 ASP B C 1
ATOM 7507 O O . ASP B 1 74 ? 22.406 -7.16 -20.391 1 98.06 74 ASP B O 1
ATOM 7511 N N . ALA B 1 75 ? 23.875 -7.625 -18.828 1 98.19 75 ALA B N 1
ATOM 7512 C CA . ALA B 1 75 ? 24.656 -8.547 -19.656 1 98.19 75 ALA B CA 1
ATOM 7513 C C . ALA B 1 75 ? 25.406 -9.547 -18.797 1 98.19 75 ALA B C 1
ATOM 7515 O O . ALA B 1 75 ? 26.578 -9.336 -18.469 1 98.19 75 ALA B O 1
ATOM 7516 N N . VAL B 1 76 ? 24.766 -10.641 -18.5 1 96.88 76 VAL B N 1
ATOM 7517 C CA . VAL B 1 76 ? 25.359 -11.594 -17.562 1 96.88 76 VAL B CA 1
ATOM 7518 C C . VAL B 1 76 ? 26.156 -12.633 -18.344 1 96.88 76 VAL B C 1
ATOM 7520 O O . VAL B 1 76 ? 25.609 -13.367 -19.172 1 96.88 76 VAL B O 1
ATOM 7523 N N . ASP B 1 77 ? 27.406 -12.703 -18.109 1 95.5 77 ASP B N 1
ATOM 7524 C CA . ASP B 1 77 ? 28.312 -13.68 -18.688 1 95.5 77 ASP B CA 1
ATOM 7525 C C . ASP B 1 77 ? 28.406 -13.531 -20.203 1 95.5 77 ASP B C 1
ATOM 7527 O O . ASP B 1 77 ? 28.438 -14.523 -20.938 1 95.5 77 ASP B O 1
ATOM 7531 N N . LEU B 1 78 ? 28.266 -12.328 -20.688 1 98.25 78 LEU B N 1
ATOM 7532 C CA . LEU B 1 78 ? 28.469 -12.008 -22.094 1 98.25 78 LEU B CA 1
ATOM 7533 C C . LEU B 1 78 ? 29.844 -11.375 -22.312 1 98.25 78 LEU B C 1
ATOM 7535 O O . LEU B 1 78 ? 30.203 -10.398 -21.656 1 98.25 78 LEU B O 1
ATOM 7539 N N . ASP B 1 79 ? 30.594 -11.945 -23.172 1 98.06 79 ASP B N 1
ATOM 7540 C CA . ASP B 1 79 ? 31.906 -11.391 -23.531 1 98.06 79 ASP B CA 1
ATOM 7541 C C . ASP B 1 79 ? 31.766 -10.328 -24.625 1 98.06 79 ASP B C 1
ATOM 7543 O O . ASP B 1 79 ? 31.781 -10.648 -25.812 1 98.06 79 ASP B O 1
ATOM 7547 N N . VAL B 1 80 ? 31.812 -9.102 -24.219 1 98.5 80 VAL B N 1
ATOM 7548 C CA . VAL B 1 80 ? 31.578 -7.984 -25.141 1 98.5 80 VAL B CA 1
ATOM 7549 C C . VAL B 1 80 ? 32.906 -7.566 -25.781 1 98.5 80 VAL B C 1
ATOM 7551 O O . VAL B 1 80 ? 33.875 -7.312 -25.094 1 98.5 80 VAL B O 1
ATOM 7554 N N . SER B 1 81 ? 32.938 -7.387 -27.094 1 98 81 SER B N 1
ATOM 7555 C CA . SER B 1 81 ? 34.156 -7.086 -27.812 1 98 81 SER B CA 1
ATOM 7556 C C . SER B 1 81 ? 34.125 -5.68 -28.406 1 98 81 SER B C 1
ATOM 7558 O O . SER B 1 81 ? 35.188 -5.07 -28.625 1 98 81 SER B O 1
ATOM 7560 N N . ASP B 1 82 ? 32.906 -5.223 -28.656 1 97.75 82 ASP B N 1
ATOM 7561 C CA . ASP B 1 82 ? 32.781 -3.928 -29.312 1 97.75 82 ASP B CA 1
ATOM 7562 C C . ASP B 1 82 ? 31.438 -3.273 -28.984 1 97.75 82 ASP B C 1
ATOM 7564 O O . ASP B 1 82 ? 30.422 -3.961 -28.812 1 97.75 82 ASP B O 1
ATOM 7568 N N . VAL B 1 83 ? 31.5 -1.961 -28.781 1 98.69 83 VAL B N 1
ATOM 7569 C CA . VAL B 1 83 ? 30.281 -1.179 -28.578 1 98.69 83 VAL B CA 1
ATOM 7570 C C . VAL B 1 83 ? 30.312 0.066 -29.469 1 98.69 83 VAL B C 1
ATOM 7572 O O . VAL B 1 83 ? 31.328 0.764 -29.531 1 98.69 83 VAL B O 1
ATOM 7575 N N . GLN B 1 84 ? 29.219 0.315 -30.156 1 98.62 84 GLN B N 1
ATOM 7576 C CA . GLN B 1 84 ? 29.078 1.51 -30.984 1 98.62 84 GLN B CA 1
ATOM 7577 C C . GLN B 1 84 ? 27.828 2.289 -30.609 1 98.62 84 GLN B C 1
ATOM 7579 O O . GLN B 1 84 ? 26.781 1.694 -30.297 1 98.62 84 GLN B O 1
ATOM 7584 N N . VAL B 1 85 ? 27.906 3.533 -30.562 1 98.5 85 VAL B N 1
ATOM 7585 C CA . VAL B 1 85 ? 26.781 4.434 -30.406 1 98.5 85 VAL B CA 1
ATOM 7586 C C . VAL B 1 85 ? 26.594 5.262 -31.688 1 98.5 85 VAL B C 1
ATOM 7588 O O . VAL B 1 85 ? 27.469 6.035 -32.062 1 98.5 85 VAL B O 1
ATOM 7591 N N . ASP B 1 86 ? 25.484 5.051 -32.312 1 97.88 86 ASP B N 1
ATOM 7592 C CA . ASP B 1 86 ? 25.188 5.703 -33.594 1 97.88 86 ASP B CA 1
ATOM 7593 C C . ASP B 1 86 ? 26.312 5.488 -34.594 1 97.88 86 ASP B C 1
ATOM 7595 O O . ASP B 1 86 ? 26.766 6.434 -35.25 1 97.88 86 ASP B O 1
ATOM 7599 N N . GLY B 1 87 ? 26.75 4.355 -34.594 1 97.25 87 GLY B N 1
ATOM 7600 C CA . GLY B 1 87 ? 27.734 3.971 -35.594 1 97.25 87 GLY B CA 1
ATOM 7601 C C . GLY B 1 87 ? 29.156 4.344 -35.219 1 97.25 87 GLY B C 1
ATOM 7602 O O . GLY B 1 87 ? 30.109 4.023 -35.938 1 97.25 87 GLY B O 1
ATOM 7603 N N . ARG B 1 88 ? 29.375 4.926 -34 1 97.38 88 ARG B N 1
ATOM 7604 C CA . ARG B 1 88 ? 30.703 5.336 -33.562 1 97.38 88 ARG B CA 1
ATOM 7605 C C . ARG B 1 88 ? 31.156 4.523 -32.344 1 97.38 88 ARG B C 1
ATOM 7607 O O . ARG B 1 88 ? 30.344 4.23 -31.469 1 97.38 88 ARG B O 1
ATOM 7614 N N . ALA B 1 89 ? 32.406 4.258 -32.406 1 97.69 89 ALA B N 1
ATOM 7615 C CA . ALA B 1 89 ? 32.969 3.49 -31.281 1 97.69 89 ALA B CA 1
ATOM 7616 C C . ALA B 1 89 ? 32.781 4.23 -29.969 1 97.69 89 ALA B C 1
ATOM 7618 O O . ALA B 1 89 ? 32.969 5.453 -29.906 1 97.69 89 ALA B O 1
ATOM 7619 N N . ALA B 1 90 ? 32.406 3.482 -28.984 1 97.88 90 ALA B N 1
ATOM 7620 C CA . ALA B 1 90 ? 32.219 4.062 -27.656 1 97.88 90 ALA B CA 1
ATOM 7621 C C . ALA B 1 90 ? 33 3.305 -26.594 1 97.88 90 ALA B C 1
ATOM 7623 O O . ALA B 1 90 ? 33.188 2.088 -26.703 1 97.88 90 ALA B O 1
ATOM 7624 N N . ARG B 1 91 ? 33.438 4.055 -25.547 1 97.19 91 ARG B N 1
ATOM 7625 C CA . ARG B 1 91 ? 34.062 3.418 -24.391 1 97.19 91 ARG B CA 1
ATOM 7626 C C . ARG B 1 91 ? 33 2.701 -23.547 1 97.19 91 ARG B C 1
ATOM 7628 O O . ARG B 1 91 ? 31.875 3.162 -23.422 1 97.19 91 ARG B O 1
ATOM 7635 N N . PHE B 1 92 ? 33.438 1.501 -23.094 1 98.06 92 PHE B N 1
ATOM 7636 C CA . PHE B 1 92 ? 32.531 0.74 -22.25 1 98.06 92 PHE B CA 1
ATOM 7637 C C . PHE B 1 92 ? 33.281 -0.06 -21.203 1 98.06 92 PHE B C 1
ATOM 7639 O O . PHE B 1 92 ? 34.5 -0.23 -21.312 1 98.06 92 PHE B O 1
ATOM 7646 N N . SER B 1 93 ? 32.625 -0.365 -20.141 1 97.25 93 SER B N 1
ATOM 7647 C CA . SER B 1 93 ? 33.094 -1.317 -19.141 1 97.25 93 SER B CA 1
ATOM 7648 C C . SER B 1 93 ? 32.125 -2.506 -19.016 1 97.25 93 SER B C 1
ATOM 7650 O O . SER B 1 93 ? 30.922 -2.363 -19.188 1 97.25 93 SER B O 1
ATOM 7652 N N . ASN B 1 94 ? 32.688 -3.662 -18.875 1 97.19 94 ASN B N 1
ATOM 7653 C CA . ASN B 1 94 ? 31.953 -4.91 -18.719 1 97.19 94 ASN B CA 1
ATOM 7654 C C . ASN B 1 94 ? 32.25 -5.582 -17.391 1 97.19 94 ASN B C 1
ATOM 7656 O O . ASN B 1 94 ? 33.344 -6.141 -17.203 1 97.19 94 ASN B O 1
ATOM 7660 N N . SER B 1 95 ? 31.25 -5.625 -16.484 1 94.44 95 SER B N 1
ATOM 7661 C CA . SER B 1 95 ? 31.453 -6.18 -15.141 1 94.44 95 SER B CA 1
ATOM 7662 C C . SER B 1 95 ? 31.156 -7.676 -15.117 1 94.44 95 SER B C 1
ATOM 7664 O O . SER B 1 95 ? 31.422 -8.344 -14.109 1 94.44 95 SER B O 1
ATOM 7666 N N . GLY B 1 96 ? 30.656 -8.227 -16.156 1 93.5 96 GLY B N 1
ATOM 7667 C CA . GLY B 1 96 ? 30.172 -9.594 -16.156 1 93.5 96 GLY B CA 1
ATOM 7668 C C . GLY B 1 96 ? 28.688 -9.688 -15.875 1 93.5 96 GLY B C 1
ATOM 7669 O O . GLY B 1 96 ? 28.047 -10.711 -16.172 1 93.5 96 GLY B O 1
ATOM 7670 N N . ALA B 1 97 ? 28.172 -8.641 -15.344 1 94.88 97 ALA B N 1
ATOM 7671 C CA . ALA B 1 97 ? 26.734 -8.578 -15.07 1 94.88 97 ALA B CA 1
ATOM 7672 C C . ALA B 1 97 ? 26.094 -7.434 -15.852 1 94.88 97 ALA B C 1
ATOM 7674 O O . ALA B 1 97 ? 24.891 -7.473 -16.125 1 94.88 97 ALA B O 1
ATOM 7675 N N . HIS B 1 98 ? 26.938 -6.379 -16.141 1 97.06 98 HIS B N 1
ATOM 7676 C CA . HIS B 1 98 ? 26.453 -5.188 -16.828 1 97.06 98 HIS B CA 1
ATOM 7677 C C . HIS B 1 98 ? 27.484 -4.676 -17.828 1 97.06 98 HIS B C 1
ATOM 7679 O O . HIS B 1 98 ? 28.688 -4.875 -17.641 1 97.06 98 HIS B O 1
ATOM 7685 N N . VAL B 1 99 ? 26.984 -4.051 -18.859 1 98.25 99 VAL B N 1
ATOM 7686 C CA . VAL B 1 99 ? 27.797 -3.264 -19.781 1 98.25 99 VAL B CA 1
ATOM 7687 C C . VAL B 1 99 ? 27.438 -1.786 -19.656 1 98.25 99 VAL B C 1
ATOM 7689 O O . VAL B 1 99 ? 26.297 -1.401 -19.891 1 98.25 99 VAL B O 1
ATOM 7692 N N . ARG B 1 100 ? 28.359 -1.032 -19.203 1 97.81 100 ARG B N 1
ATOM 7693 C CA . ARG B 1 100 ? 28.172 0.409 -19.078 1 97.81 100 ARG B CA 1
ATOM 7694 C C . ARG B 1 100 ? 28.812 1.147 -20.25 1 97.81 100 ARG B C 1
ATOM 7696 O O . ARG B 1 100 ? 30.016 1.021 -20.469 1 97.81 100 ARG B O 1
ATOM 7703 N N . VAL B 1 101 ? 28.078 1.872 -21 1 98.44 101 VAL B N 1
ATOM 7704 C CA . VAL B 1 101 ? 28.516 2.576 -22.188 1 98.44 101 VAL B CA 1
ATOM 7705 C C . VAL B 1 101 ? 28.641 4.07 -21.906 1 98.44 101 VAL B C 1
ATOM 7707 O O . VAL B 1 101 ? 27.688 4.703 -21.438 1 98.44 101 VAL B O 1
ATOM 7710 N N . GLU B 1 102 ? 29.766 4.578 -22.188 1 97.5 102 GLU B N 1
ATOM 7711 C CA . GLU B 1 102 ? 30 6.008 -22.016 1 97.5 102 GLU B CA 1
ATOM 7712 C C . GLU B 1 102 ? 29.609 6.773 -23.281 1 97.5 102 GLU B C 1
ATOM 7714 O O . GLU B 1 102 ? 30.094 6.473 -24.375 1 97.5 102 GLU B O 1
ATOM 7719 N N . LEU B 1 103 ? 28.766 7.727 -23.109 1 97.19 103 LEU B N 1
ATOM 7720 C CA . LEU B 1 103 ? 28.344 8.531 -24.25 1 97.19 103 LEU B CA 1
ATOM 7721 C C . LEU B 1 103 ? 29.328 9.672 -24.5 1 97.19 103 LEU B C 1
ATOM 7723 O O . LEU B 1 103 ? 29.812 10.289 -23.547 1 97.19 103 LEU B O 1
ATOM 7727 N N . SER B 1 104 ? 29.594 9.961 -25.688 1 95.06 104 SER B N 1
ATOM 7728 C CA . SER B 1 104 ? 30.484 11.055 -26.031 1 95.06 104 SER B CA 1
ATOM 7729 C C . SER B 1 104 ? 29.875 12.406 -25.688 1 95.06 104 SER B C 1
ATOM 7731 O O . SER B 1 104 ? 30.578 13.352 -25.344 1 95.06 104 SER B O 1
ATOM 7733 N N . ALA B 1 105 ? 28.609 12.484 -25.828 1 94.5 105 ALA B N 1
ATOM 7734 C CA . ALA B 1 105 ? 27.812 13.625 -25.406 1 94.5 105 ALA B CA 1
ATOM 7735 C C . ALA B 1 105 ? 26.578 13.18 -24.641 1 94.5 105 ALA B C 1
ATOM 7737 O O . ALA B 1 105 ? 25.984 12.148 -24.953 1 94.5 105 ALA B O 1
ATOM 7738 N N . PRO B 1 106 ? 26.312 14 -23.672 1 94.94 106 PRO B N 1
ATOM 7739 C CA . PRO B 1 106 ? 25.109 13.617 -22.938 1 94.94 106 PRO B CA 1
ATOM 7740 C C . PRO B 1 106 ? 23.875 13.508 -23.844 1 94.94 106 PRO B C 1
ATOM 7742 O O . PRO B 1 106 ? 23.719 14.312 -24.766 1 94.94 106 PRO B O 1
ATOM 7745 N N . LEU B 1 107 ? 23.109 12.531 -23.594 1 96.19 107 LEU B N 1
ATOM 7746 C CA . LEU B 1 107 ? 21.812 12.391 -24.25 1 96.19 107 LEU B CA 1
ATOM 7747 C C . LEU B 1 107 ? 20.734 13.156 -23.484 1 96.19 107 LEU B C 1
ATOM 7749 O O . LEU B 1 107 ? 20.438 12.844 -22.328 1 96.19 107 LEU B O 1
ATOM 7753 N N . ALA B 1 108 ? 20.172 14.18 -24.078 1 95.19 108 ALA B N 1
ATOM 7754 C CA . ALA B 1 108 ? 19.172 15.008 -23.422 1 95.19 108 ALA B CA 1
ATOM 7755 C C . ALA B 1 108 ? 17.844 14.281 -23.312 1 95.19 108 ALA B C 1
ATOM 7757 O O . ALA B 1 108 ? 17.594 13.328 -24.062 1 95.19 108 ALA B O 1
ATOM 7758 N N . ALA B 1 109 ? 17.047 14.734 -22.438 1 93.5 109 ALA B N 1
ATOM 7759 C CA . ALA B 1 109 ? 15.703 14.164 -22.297 1 93.5 109 ALA B CA 1
ATOM 7760 C C . ALA B 1 109 ? 14.953 14.219 -23.625 1 93.5 109 ALA B C 1
ATOM 7762 O O . ALA B 1 109 ? 14.953 15.25 -24.312 1 93.5 109 ALA B O 1
ATOM 7763 N N . GLY B 1 110 ? 14.406 13.078 -24.016 1 94.06 110 GLY B N 1
ATOM 7764 C CA . GLY B 1 110 ? 13.641 13.008 -25.25 1 94.06 110 GLY B CA 1
ATOM 7765 C C . GLY B 1 110 ? 14.477 12.602 -26.453 1 94.06 110 GLY B C 1
ATOM 7766 O O . GLY B 1 110 ? 13.938 12.18 -27.484 1 94.06 110 GLY B O 1
ATOM 7767 N N . GLN B 1 111 ? 15.773 12.719 -26.328 1 97.12 111 GLN B N 1
ATOM 7768 C CA . GLN B 1 111 ? 16.641 12.32 -27.422 1 97.12 111 GLN B CA 1
ATOM 7769 C C . GLN B 1 111 ? 16.875 10.812 -27.438 1 97.12 111 GLN B C 1
ATOM 7771 O O . GLN B 1 111 ? 16.781 10.164 -26.391 1 97.12 111 GLN B O 1
ATOM 7776 N N . ALA B 1 112 ? 17.156 10.32 -28.641 1 98.06 112 ALA B N 1
ATOM 7777 C CA . ALA B 1 112 ? 17.375 8.883 -28.812 1 98.06 112 ALA B CA 1
ATOM 7778 C C . ALA B 1 112 ? 18.719 8.594 -29.438 1 98.06 112 ALA B C 1
ATOM 7780 O O . ALA B 1 112 ? 19.328 9.484 -30.047 1 98.06 112 ALA B O 1
ATOM 7781 N N . CYS B 1 113 ? 19.219 7.406 -29.219 1 98.12 113 CYS B N 1
ATOM 7782 C CA . CYS B 1 113 ? 20.406 6.902 -29.906 1 98.12 113 CYS B CA 1
ATOM 7783 C C . CYS B 1 113 ? 20.328 5.391 -30.078 1 98.12 113 CYS B C 1
ATOM 7785 O O . CYS B 1 113 ? 19.438 4.738 -29.531 1 98.12 113 CYS B O 1
ATOM 7787 N N . GLU B 1 114 ? 21.172 4.887 -30.922 1 98.56 114 GLU B N 1
ATOM 7788 C CA . GLU B 1 114 ? 21.297 3.449 -31.156 1 98.56 114 GLU B CA 1
ATOM 7789 C C . GLU B 1 114 ? 22.609 2.91 -30.594 1 98.56 114 GLU B C 1
ATOM 7791 O O . GLU B 1 114 ? 23.688 3.459 -30.859 1 98.56 114 GLU B O 1
ATOM 7796 N N . VAL B 1 115 ? 22.5 1.885 -29.781 1 98.75 115 VAL B N 1
ATOM 7797 C CA . VAL B 1 115 ? 23.656 1.242 -29.188 1 98.75 115 VAL B CA 1
ATOM 7798 C C . VAL B 1 115 ? 23.812 -0.169 -29.766 1 98.75 115 VAL B C 1
ATOM 7800 O O . VAL B 1 115 ? 22.922 -1.009 -29.594 1 98.75 115 VAL B O 1
ATOM 7803 N N . ALA B 1 116 ? 24.906 -0.448 -30.438 1 98.88 116 ALA B N 1
ATOM 7804 C CA . ALA B 1 116 ? 25.219 -1.773 -30.953 1 98.88 116 ALA B CA 1
ATOM 7805 C C . ALA B 1 116 ? 26.312 -2.449 -30.125 1 98.88 116 ALA B C 1
ATOM 7807 O O . ALA B 1 116 ? 27.375 -1.88 -29.906 1 98.88 116 ALA B O 1
ATOM 7808 N N . ILE B 1 117 ? 26.062 -3.604 -29.609 1 98.88 117 ILE B N 1
ATOM 7809 C CA . ILE B 1 117 ? 26.984 -4.34 -28.75 1 98.88 117 ILE B CA 1
ATOM 7810 C C . ILE B 1 117 ? 27.297 -5.695 -29.391 1 98.88 117 ILE B C 1
ATOM 7812 O O . ILE B 1 117 ? 26.406 -6.516 -29.594 1 98.88 117 ILE B O 1
ATOM 7816 N N . ARG B 1 118 ? 28.547 -5.973 -29.75 1 98.81 118 ARG B N 1
ATOM 7817 C CA . ARG B 1 118 ? 29.016 -7.27 -30.234 1 98.81 118 ARG B CA 1
ATOM 7818 C C . ARG B 1 118 ? 29.516 -8.133 -29.078 1 98.81 118 ARG B C 1
ATOM 7820 O O . ARG B 1 118 ? 30.234 -7.652 -28.203 1 98.81 118 ARG B O 1
ATOM 7827 N N . TYR B 1 119 ? 29.094 -9.43 -29.047 1 98.75 119 TYR B N 1
ATOM 7828 C CA . TYR B 1 119 ? 29.422 -10.273 -27.906 1 98.75 119 TYR B CA 1
ATOM 7829 C C . TYR B 1 119 ? 29.484 -11.742 -28.297 1 98.75 119 TYR B C 1
ATOM 7831 O O . TYR B 1 119 ? 29.047 -12.109 -29.391 1 98.75 119 TYR B O 1
ATOM 7839 N N . THR B 1 120 ? 30.094 -12.547 -27.531 1 98.44 120 THR B N 1
ATOM 7840 C CA . THR B 1 120 ? 30.047 -14.008 -27.531 1 98.44 120 THR B CA 1
ATOM 7841 C C . THR B 1 120 ? 29.672 -14.539 -26.156 1 98.44 120 THR B C 1
ATOM 7843 O O . THR B 1 120 ? 29.828 -13.836 -25.156 1 98.44 120 THR B O 1
ATOM 7846 N N . ALA B 1 121 ? 29.078 -15.727 -26.141 1 97.94 121 ALA B N 1
ATOM 7847 C CA . ALA B 1 121 ? 28.719 -16.281 -24.844 1 97.94 121 ALA B CA 1
ATOM 7848 C C . ALA B 1 121 ? 28.594 -17.797 -24.922 1 97.94 121 ALA B C 1
ATOM 7850 O O . ALA B 1 121 ? 28.438 -18.375 -26 1 97.94 121 ALA B O 1
ATOM 7851 N N . ARG B 1 122 ? 28.812 -18.422 -23.859 1 96.5 122 ARG B N 1
ATOM 7852 C CA . ARG B 1 122 ? 28.359 -19.766 -23.547 1 96.5 122 ARG B CA 1
ATOM 7853 C C . ARG B 1 122 ? 27.297 -19.75 -22.453 1 96.5 122 ARG B C 1
ATOM 7855 O O . ARG B 1 122 ? 27.594 -20.031 -21.297 1 96.5 122 ARG B O 1
ATOM 7862 N N . PRO B 1 123 ? 26.109 -19.516 -22.922 1 95.38 123 PRO B N 1
ATOM 7863 C CA . PRO B 1 123 ? 25.078 -19.25 -21.922 1 95.38 123 PRO B CA 1
ATOM 7864 C C . PRO B 1 123 ? 24.906 -20.406 -20.922 1 95.38 123 PRO B C 1
ATOM 7866 O O . PRO B 1 123 ? 24.891 -21.578 -21.328 1 95.38 123 PRO B O 1
ATOM 7869 N N . ARG B 1 124 ? 24.781 -20.125 -19.641 1 91.25 124 ARG B N 1
ATOM 7870 C CA . ARG B 1 124 ? 24.5 -21.094 -18.594 1 91.25 124 ARG B CA 1
ATOM 7871 C C . ARG B 1 124 ? 23.031 -21 -18.156 1 91.25 124 ARG B C 1
ATOM 7873 O O . ARG B 1 124 ? 22.516 -21.906 -17.5 1 91.25 124 ARG B O 1
ATOM 7880 N N . ARG B 1 125 ? 22.453 -19.922 -18.531 1 93.56 125 ARG B N 1
ATOM 7881 C CA . ARG B 1 125 ? 21.047 -19.609 -18.312 1 93.56 125 ARG B CA 1
ATOM 7882 C C . ARG B 1 125 ? 20.484 -18.797 -19.469 1 93.56 125 ARG B C 1
ATOM 7884 O O . ARG B 1 125 ? 21.234 -18.266 -20.281 1 93.56 125 ARG B O 1
ATOM 7891 N N . GLY B 1 126 ? 19.188 -18.781 -19.562 1 95.94 126 GLY B N 1
ATOM 7892 C CA . GLY B 1 126 ? 18.547 -17.938 -20.562 1 95.94 126 GLY B CA 1
ATOM 7893 C C . GLY B 1 126 ? 18.406 -18.625 -21.906 1 95.94 126 GLY B C 1
ATOM 7894 O O . GLY B 1 126 ? 17.375 -18.5 -22.578 1 95.94 126 GLY B O 1
ATOM 7895 N N . LEU B 1 127 ? 19.484 -19.25 -22.359 1 98.19 127 LEU B N 1
ATOM 7896 C CA . LEU B 1 127 ? 19.5 -20.047 -23.578 1 98.19 127 LEU B CA 1
ATOM 7897 C C . LEU B 1 127 ? 20.219 -21.375 -23.344 1 98.19 127 LEU B C 1
ATOM 7899 O O . LEU B 1 127 ? 21.359 -21.406 -22.875 1 98.19 127 LEU B O 1
ATOM 7903 N N . TYR B 1 128 ? 19.562 -22.453 -23.688 1 96.81 128 TYR B N 1
ATOM 7904 C CA . TYR B 1 128 ? 20.047 -23.781 -23.375 1 96.81 128 TYR B CA 1
ATOM 7905 C C . TYR B 1 128 ? 20.25 -24.594 -24.656 1 96.81 128 TYR B C 1
ATOM 7907 O O . TYR B 1 128 ? 19.422 -24.547 -25.562 1 96.81 128 TYR B O 1
ATOM 7915 N N . PHE B 1 129 ? 21.375 -25.328 -24.703 1 96.5 129 PHE B N 1
ATOM 7916 C CA . PHE B 1 129 ? 21.641 -26.266 -25.781 1 96.5 129 PHE B CA 1
ATOM 7917 C C . PHE B 1 129 ? 21.469 -27.703 -25.328 1 96.5 129 PHE B C 1
ATOM 7919 O O . PHE B 1 129 ? 21.859 -28.062 -24.219 1 96.5 129 PHE B O 1
ATOM 7926 N N . TRP B 1 130 ? 20.828 -28.516 -26.094 1 94.5 130 TRP B N 1
ATOM 7927 C CA . TRP B 1 130 ? 20.672 -29.938 -25.828 1 94.5 130 TRP B CA 1
ATOM 7928 C C . TRP B 1 130 ? 21.047 -30.766 -27.047 1 94.5 130 TRP B C 1
ATOM 7930 O O . TRP B 1 130 ? 20.766 -30.375 -28.172 1 94.5 130 TRP B O 1
ATOM 7940 N N . ALA B 1 131 ? 21.641 -31.891 -26.781 1 94 131 ALA B N 1
ATOM 7941 C CA . ALA B 1 131 ? 22.078 -32.844 -27.812 1 94 131 ALA B CA 1
ATOM 7942 C C . ALA B 1 131 ? 22.062 -34.281 -27.25 1 94 131 ALA B C 1
ATOM 7944 O O . ALA B 1 131 ? 22.078 -34.469 -26.047 1 94 131 ALA B O 1
ATOM 7945 N N . PRO B 1 132 ? 22.047 -35.25 -28.188 1 93.69 132 PRO B N 1
ATOM 7946 C CA . PRO B 1 132 ? 22.172 -36.625 -27.703 1 93.69 132 PRO B CA 1
ATOM 7947 C C . PRO B 1 132 ? 23.516 -36.906 -27.047 1 93.69 132 PRO B C 1
ATOM 7949 O O . PRO B 1 132 ? 24.531 -36.281 -27.422 1 93.69 132 PRO B O 1
ATOM 7952 N N . ASP B 1 133 ? 23.5 -37.781 -26.062 1 92.44 133 ASP B N 1
ATOM 7953 C CA . ASP B 1 133 ? 24.719 -38.344 -25.469 1 92.44 133 ASP B CA 1
ATOM 7954 C C . ASP B 1 133 ? 24.578 -39.844 -25.203 1 92.44 133 ASP B C 1
ATOM 7956 O O . ASP B 1 133 ? 23.594 -40.438 -25.625 1 92.44 133 ASP B O 1
ATOM 7960 N N . ALA B 1 134 ? 25.594 -40.438 -24.531 1 95 134 ALA B N 1
ATOM 7961 C CA . ALA B 1 134 ? 25.625 -41.906 -24.375 1 95 134 ALA B CA 1
ATOM 7962 C C . ALA B 1 134 ? 24.469 -42.375 -23.516 1 95 134 ALA B C 1
ATOM 7964 O O . ALA B 1 134 ? 23.906 -43.469 -23.781 1 95 134 ALA B O 1
ATOM 7965 N N . ALA B 1 135 ? 24.031 -41.594 -22.578 1 94.31 135 ALA B N 1
ATOM 7966 C CA . ALA B 1 135 ? 23 -42 -21.641 1 94.31 135 ALA B CA 1
ATOM 7967 C C . ALA B 1 135 ? 21.609 -41.719 -22.203 1 94.31 135 ALA B C 1
ATOM 7969 O O . ALA B 1 135 ? 20.641 -42.406 -21.891 1 94.31 135 ALA B O 1
ATOM 7970 N N . TYR B 1 136 ? 21.547 -40.75 -23.016 1 94.56 136 TYR B N 1
ATOM 7971 C CA . TYR B 1 136 ? 20.297 -40.344 -23.672 1 94.56 136 TYR B CA 1
ATOM 7972 C C . TYR B 1 136 ? 20.484 -40.25 -25.188 1 94.56 136 TYR B C 1
ATOM 7974 O O . TYR B 1 136 ? 20.406 -39.156 -25.75 1 94.56 136 TYR B O 1
ATOM 7982 N N . PRO B 1 137 ? 20.609 -41.25 -25.844 1 93.62 137 PRO B N 1
ATOM 7983 C CA . PRO B 1 137 ? 21 -41.25 -27.266 1 93.62 137 PRO B CA 1
ATOM 7984 C C . PRO B 1 137 ? 19.906 -40.719 -28.172 1 93.62 137 PRO B C 1
ATOM 7986 O O . PRO B 1 137 ? 20.172 -40.344 -29.312 1 93.62 137 PRO B O 1
ATOM 7989 N N . HIS B 1 138 ? 18.703 -40.656 -27.719 1 89.81 138 HIS B N 1
ATOM 7990 C CA . HIS B 1 138 ? 17.594 -40.25 -28.578 1 89.81 138 HIS B CA 1
ATOM 7991 C C . HIS B 1 138 ? 17.172 -38.812 -28.297 1 89.81 138 HIS B C 1
ATOM 7993 O O . HIS B 1 138 ? 16.188 -38.312 -28.844 1 89.81 138 HIS B O 1
ATOM 7999 N N . ARG B 1 139 ? 17.875 -38.125 -27.438 1 91.69 139 ARG B N 1
ATOM 8000 C CA . ARG B 1 139 ? 17.609 -36.719 -27.188 1 91.69 139 ARG B CA 1
ATOM 8001 C C . ARG B 1 139 ? 17.812 -35.875 -28.453 1 91.69 139 ARG B C 1
ATOM 8003 O O . ARG B 1 139 ? 18.812 -36.062 -29.156 1 91.69 139 ARG B O 1
ATOM 8010 N N . PRO B 1 140 ? 16.859 -35.031 -28.797 1 92.69 140 PRO B N 1
ATOM 8011 C CA . PRO B 1 140 ? 17.016 -34.219 -30 1 92.69 140 PRO B CA 1
ATOM 8012 C C . PRO B 1 140 ? 18 -33.094 -29.828 1 92.69 140 PRO B C 1
ATOM 8014 O O . PRO B 1 140 ? 18.266 -32.656 -28.703 1 92.69 140 PRO B O 1
ATOM 8017 N N . HIS B 1 141 ? 18.578 -32.625 -31.016 1 93 141 HIS B N 1
ATOM 8018 C CA . HIS B 1 141 ? 19.328 -31.359 -31 1 93 141 HIS B CA 1
ATOM 8019 C C . HIS B 1 141 ? 18.375 -30.156 -30.922 1 93 141 HIS B C 1
ATOM 8021 O O . HIS B 1 141 ? 17.547 -29.953 -31.812 1 93 141 HIS B O 1
ATOM 8027 N N . GLN B 1 142 ? 18.469 -29.438 -29.859 1 97 142 GLN B N 1
ATOM 8028 C CA . GLN B 1 142 ? 17.641 -28.266 -29.672 1 97 142 GLN B CA 1
ATOM 8029 C C . GLN B 1 142 ? 18.391 -27.172 -28.922 1 97 142 GLN B C 1
ATOM 8031 O O . GLN B 1 142 ? 19.328 -27.453 -28.172 1 97 142 GLN B O 1
ATOM 8036 N N . ALA B 1 143 ? 18.062 -25.984 -29.203 1 98.31 143 ALA B N 1
ATOM 8037 C CA . ALA B 1 143 ? 18.375 -24.828 -28.359 1 98.31 143 ALA B CA 1
ATOM 8038 C C . ALA B 1 143 ? 17.141 -23.984 -28.094 1 98.31 143 ALA B C 1
ATOM 8040 O O . ALA B 1 143 ? 16.344 -23.719 -29.016 1 98.31 143 ALA B O 1
ATOM 8041 N N . TRP B 1 144 ? 16.875 -23.656 -26.906 1 98.25 144 TRP B N 1
ATOM 8042 C CA . TRP B 1 144 ? 15.711 -22.844 -26.594 1 98.25 144 TRP B CA 1
ATOM 8043 C C . TRP B 1 144 ? 16.016 -21.875 -25.469 1 98.25 144 TRP B C 1
ATOM 8045 O O . TRP B 1 144 ? 16.969 -22.062 -24.703 1 98.25 144 TRP B O 1
ATOM 8055 N N . THR B 1 145 ? 15.203 -20.797 -25.406 1 98.31 145 THR B N 1
ATOM 8056 C CA . THR B 1 145 ? 15.383 -19.75 -24.406 1 98.31 145 THR B CA 1
ATOM 8057 C C . THR B 1 145 ? 14.344 -19.859 -23.297 1 98.31 145 THR B C 1
ATOM 8059 O O . THR B 1 145 ? 13.266 -20.422 -23.516 1 98.31 145 THR B O 1
ATOM 8062 N N . GLN B 1 146 ? 14.68 -19.469 -22.156 1 97.19 146 GLN B N 1
ATOM 8063 C CA . GLN B 1 146 ? 13.82 -19.219 -21.016 1 97.19 146 GLN B CA 1
ATOM 8064 C C . GLN B 1 146 ? 14.203 -17.906 -20.328 1 97.19 146 GLN B C 1
ATOM 8066 O O . GLN B 1 146 ? 15.25 -17.812 -19.688 1 97.19 146 GLN B O 1
ATOM 8071 N N . GLY B 1 147 ? 13.258 -16.875 -20.438 1 96.81 147 GLY B N 1
ATOM 8072 C CA . GLY B 1 147 ? 13.656 -15.531 -20.031 1 96.81 147 GLY B CA 1
ATOM 8073 C C . GLY B 1 147 ? 13.133 -15.141 -18.672 1 96.81 147 GLY B C 1
ATOM 8074 O O . GLY B 1 147 ? 13.617 -14.188 -18.062 1 96.81 147 GLY B O 1
ATOM 8075 N N . GLN B 1 148 ? 12.109 -15.805 -18.219 1 95 148 GLN B N 1
ATOM 8076 C CA . GLN B 1 148 ? 11.539 -15.484 -16.922 1 95 148 GLN B CA 1
ATOM 8077 C C . GLN B 1 148 ? 12.422 -16.016 -15.789 1 95 148 GLN B C 1
ATOM 8079 O O . GLN B 1 148 ? 12.836 -17.172 -15.812 1 95 148 GLN B O 1
ATOM 8084 N N . ASP B 1 149 ? 12.789 -15.195 -14.742 1 92.75 149 ASP B N 1
ATOM 8085 C CA . ASP B 1 149 ? 12.211 -13.883 -14.484 1 92.75 149 ASP B CA 1
ATOM 8086 C C . ASP B 1 149 ? 13.039 -12.781 -15.125 1 92.75 149 ASP B C 1
ATOM 8088 O O . ASP B 1 149 ? 12.5 -11.766 -15.562 1 92.75 149 ASP B O 1
ATOM 8092 N N . ILE B 1 150 ? 14.352 -12.945 -15.141 1 95.75 150 ILE B N 1
ATOM 8093 C CA . ILE B 1 150 ? 15.25 -11.945 -15.703 1 95.75 150 ILE B CA 1
ATOM 8094 C C . ILE B 1 150 ? 16.438 -12.641 -16.359 1 95.75 150 ILE B C 1
ATOM 8096 O O . ILE B 1 150 ? 17.594 -12.289 -16.094 1 95.75 150 ILE B O 1
ATOM 8100 N N . ASP B 1 151 ? 16.172 -13.539 -17.234 1 96.94 151 ASP B N 1
ATOM 8101 C CA . ASP B 1 151 ? 17.281 -14.328 -17.766 1 96.94 151 ASP B CA 1
ATOM 8102 C C . ASP B 1 151 ? 17.562 -13.945 -19.219 1 96.94 151 ASP B C 1
ATOM 8104 O O . ASP B 1 151 ? 18.422 -14.547 -19.875 1 96.94 151 ASP B O 1
ATOM 8108 N N . ALA B 1 152 ? 16.797 -12.969 -19.734 1 98.06 152 ALA B N 1
ATOM 8109 C CA . ALA B 1 152 ? 17.156 -12.453 -21.062 1 98.06 152 ALA B CA 1
ATOM 8110 C C . ALA B 1 152 ? 18.578 -11.906 -21.062 1 98.06 152 ALA B C 1
ATOM 8112 O O . ALA B 1 152 ? 19.312 -12.062 -22.047 1 98.06 152 ALA B O 1
ATOM 8113 N N . ARG B 1 153 ? 18.984 -11.398 -19.984 1 98.06 153 ARG B N 1
ATOM 8114 C CA . ARG B 1 153 ? 20.297 -10.773 -19.797 1 98.06 153 ARG B CA 1
ATOM 8115 C C . ARG B 1 153 ? 21.422 -11.789 -19.984 1 98.06 153 ARG B C 1
ATOM 8117 O O . ARG B 1 153 ? 22.578 -11.406 -20.125 1 98.06 153 ARG B O 1
ATOM 8124 N N . ALA B 1 154 ? 21.109 -13.055 -20.047 1 97.44 154 ALA B N 1
ATOM 8125 C CA . ALA B 1 154 ? 22.125 -14.102 -20.109 1 97.44 154 ALA B CA 1
ATOM 8126 C C . ALA B 1 154 ? 22.391 -14.523 -21.547 1 97.44 154 ALA B C 1
ATOM 8128 O O . ALA B 1 154 ? 23.312 -15.297 -21.812 1 97.44 154 ALA B O 1
ATOM 8129 N N . TRP B 1 155 ? 21.594 -13.969 -22.547 1 96.94 155 TRP B N 1
ATOM 8130 C CA . TRP B 1 155 ? 21.906 -14.383 -23.906 1 96.94 155 TRP B CA 1
ATOM 8131 C C . TRP B 1 155 ? 21.953 -13.18 -24.844 1 96.94 155 TRP B C 1
ATOM 8133 O O . TRP B 1 155 ? 22.453 -13.273 -25.969 1 96.94 155 TRP B O 1
ATOM 8143 N N . PHE B 1 156 ? 21.469 -11.961 -24.391 1 98.38 156 PHE B N 1
ATOM 8144 C CA . PHE B 1 156 ? 21.719 -10.719 -25.109 1 98.38 156 PHE B CA 1
ATOM 8145 C C . PHE B 1 156 ? 21.688 -9.531 -24.156 1 98.38 156 PHE B C 1
ATOM 8147 O O . PHE B 1 156 ? 21.016 -9.57 -23.125 1 98.38 156 PHE B O 1
ATOM 8154 N N . PRO B 1 157 ? 22.516 -8.469 -24.5 1 98.5 157 PRO B N 1
ATOM 8155 C CA . PRO B 1 157 ? 22.453 -7.266 -23.656 1 98.5 157 PRO B CA 1
ATOM 8156 C C . PRO B 1 157 ? 21.109 -6.551 -23.766 1 98.5 157 PRO B C 1
ATOM 8158 O O . PRO B 1 157 ? 20.609 -6.312 -24.875 1 98.5 157 PRO B O 1
ATOM 8161 N N . CYS B 1 158 ? 20.5 -6.227 -22.625 1 97.38 158 CYS B N 1
ATOM 8162 C CA . CYS B 1 158 ? 19.172 -5.613 -22.641 1 97.38 158 CYS B CA 1
ATOM 8163 C C . CYS B 1 158 ? 18.891 -4.883 -21.344 1 97.38 158 CYS B C 1
ATOM 8165 O O . CYS B 1 158 ? 19.766 -4.746 -20.5 1 97.38 158 CYS B O 1
ATOM 8167 N N . LEU B 1 159 ? 17.781 -4.254 -21.297 1 97.25 159 LEU B N 1
ATOM 8168 C CA . LEU B 1 159 ? 17.203 -3.701 -20.062 1 97.25 159 LEU B CA 1
ATOM 8169 C C . LEU B 1 159 ? 16.172 -4.648 -19.484 1 97.25 159 LEU B C 1
ATOM 8171 O O . LEU B 1 159 ? 14.969 -4.496 -19.734 1 97.25 159 LEU B O 1
ATOM 8175 N N . ASP B 1 160 ? 16.641 -5.539 -18.641 1 96.75 160 ASP B N 1
ATOM 8176 C CA . ASP B 1 160 ? 15.914 -6.762 -18.328 1 96.75 160 ASP B CA 1
ATOM 8177 C C . ASP B 1 160 ? 14.953 -6.539 -17.156 1 96.75 160 ASP B C 1
ATOM 8179 O O . ASP B 1 160 ? 15.133 -7.098 -16.078 1 96.75 160 ASP B O 1
ATOM 8183 N N . THR B 1 161 ? 13.938 -5.805 -17.344 1 95 161 THR B N 1
ATOM 8184 C CA . THR B 1 161 ? 12.828 -5.613 -16.422 1 95 161 THR B CA 1
ATOM 8185 C C . THR B 1 161 ? 11.492 -5.676 -17.156 1 95 161 THR B C 1
ATOM 8187 O O . THR B 1 161 ? 11.406 -5.285 -18.312 1 95 161 THR B O 1
ATOM 8190 N N . PRO B 1 162 ? 10.492 -6.156 -16.516 1 96.25 162 PRO B N 1
ATOM 8191 C CA . PRO B 1 162 ? 9.242 -6.375 -17.25 1 96.25 162 PRO B CA 1
ATOM 8192 C C . PRO B 1 162 ? 8.633 -5.078 -17.781 1 96.25 162 PRO B C 1
ATOM 8194 O O . PRO B 1 162 ? 7.883 -5.102 -18.75 1 96.25 162 PRO B O 1
ATOM 8197 N N . ALA B 1 163 ? 9.008 -3.953 -17.25 1 94.56 163 ALA B N 1
ATOM 8198 C CA . ALA B 1 163 ? 8.383 -2.686 -17.609 1 94.56 163 ALA B CA 1
ATOM 8199 C C . ALA B 1 163 ? 9.07 -2.057 -18.812 1 94.56 163 ALA B C 1
ATOM 8201 O O . ALA B 1 163 ? 8.617 -1.038 -19.344 1 94.56 163 ALA B O 1
ATOM 8202 N N . GLN B 1 164 ? 10.18 -2.617 -19.312 1 95.88 164 GLN B N 1
ATOM 8203 C CA . GLN B 1 164 ? 10.891 -2.121 -20.484 1 95.88 164 GLN B CA 1
ATOM 8204 C C . GLN B 1 164 ? 10.43 -2.838 -21.75 1 95.88 164 GLN B C 1
ATOM 8206 O O . GLN B 1 164 ? 11.172 -3.646 -22.312 1 95.88 164 GLN B O 1
ATOM 8211 N N . LYS B 1 165 ? 9.289 -2.414 -22.219 1 97.19 165 LYS B N 1
ATOM 8212 C CA . LYS B 1 165 ? 8.742 -3.045 -23.422 1 97.19 165 LYS B CA 1
ATOM 8213 C C . LYS B 1 165 ? 9.289 -2.387 -24.688 1 97.19 165 LYS B C 1
ATOM 8215 O O . LYS B 1 165 ? 9.461 -1.167 -24.734 1 97.19 165 LYS B O 1
ATOM 8220 N N . ALA B 1 166 ? 9.617 -3.189 -25.672 1 98.06 166 ALA B N 1
ATOM 8221 C CA . ALA B 1 166 ? 10.133 -2.717 -26.953 1 98.06 166 ALA B CA 1
ATOM 8222 C C . ALA B 1 166 ? 9.711 -3.639 -28.094 1 98.06 166 ALA B C 1
ATOM 8224 O O . ALA B 1 166 ? 9.32 -4.785 -27.859 1 98.06 166 ALA B O 1
ATOM 8225 N N . THR B 1 167 ? 9.711 -3.086 -29.297 1 98.38 167 THR B N 1
ATOM 8226 C CA . THR B 1 167 ? 9.633 -3.969 -30.453 1 98.38 167 THR B CA 1
ATOM 8227 C C . THR B 1 167 ? 10.945 -4.73 -30.641 1 98.38 167 THR B C 1
ATOM 8229 O O . THR B 1 167 ? 11.977 -4.344 -30.094 1 98.38 167 THR B O 1
ATOM 8232 N N . SER B 1 168 ? 10.867 -5.875 -31.328 1 98.62 168 SER B N 1
ATOM 8233 C CA . SER B 1 168 ? 12.094 -6.66 -31.406 1 98.62 168 SER B CA 1
ATOM 8234 C C . SER B 1 168 ? 12.211 -7.383 -32.75 1 98.62 168 SER B C 1
ATOM 8236 O O . SER B 1 168 ? 11.211 -7.566 -33.438 1 98.62 168 SER B O 1
ATOM 8238 N N . GLU B 1 169 ? 13.453 -7.727 -33.125 1 98.69 169 GLU B N 1
ATOM 8239 C CA . GLU B 1 169 ? 13.82 -8.625 -34.219 1 98.69 169 GLU B CA 1
ATOM 8240 C C . GLU B 1 169 ? 14.852 -9.648 -33.75 1 98.69 169 GLU B C 1
ATOM 8242 O O . GLU B 1 169 ? 15.773 -9.32 -33 1 98.69 169 GLU B O 1
ATOM 8247 N N . VAL B 1 170 ? 14.602 -10.812 -34.125 1 98.94 170 VAL B N 1
ATOM 8248 C CA . VAL B 1 170 ? 15.578 -11.867 -33.906 1 98.94 170 VAL B CA 1
ATOM 8249 C C . VAL B 1 170 ? 16.016 -12.484 -35.219 1 98.94 170 VAL B C 1
ATOM 8251 O O . VAL B 1 170 ? 15.18 -13.008 -35.969 1 98.94 170 VAL B O 1
ATOM 8254 N N . ILE B 1 171 ? 17.234 -12.344 -35.594 1 98.88 171 ILE B N 1
ATOM 8255 C CA . ILE B 1 171 ? 17.859 -12.938 -36.75 1 98.88 171 ILE B CA 1
ATOM 8256 C C . ILE B 1 171 ? 18.844 -14.023 -36.344 1 98.88 171 ILE B C 1
ATOM 8258 O O . ILE B 1 171 ? 19.938 -13.727 -35.875 1 98.88 171 ILE B O 1
ATOM 8262 N N . ALA B 1 172 ? 18.484 -15.266 -36.531 1 98.88 172 ALA B N 1
ATOM 8263 C CA . ALA B 1 172 ? 19.266 -16.391 -36 1 98.88 172 ALA B CA 1
ATOM 8264 C C . ALA B 1 172 ? 19.828 -17.234 -37.125 1 98.88 172 ALA B C 1
ATOM 8266 O O . ALA B 1 172 ? 19.141 -17.516 -38.094 1 98.88 172 ALA B O 1
ATOM 8267 N N . THR B 1 173 ? 21.047 -17.609 -37 1 98.81 173 THR B N 1
ATOM 8268 C CA . THR B 1 173 ? 21.719 -18.5 -37.938 1 98.81 173 THR B CA 1
ATOM 8269 C C . THR B 1 173 ? 22.094 -19.812 -37.25 1 98.81 173 THR B C 1
ATOM 8271 O O . THR B 1 173 ? 22.672 -19.812 -36.156 1 98.81 173 THR B O 1
ATOM 8274 N N . PHE B 1 174 ? 21.859 -20.953 -37.875 1 98.56 174 PHE B N 1
ATOM 8275 C CA . PHE B 1 174 ? 22.047 -22.281 -37.312 1 98.56 174 PHE B CA 1
ATOM 8276 C C . PHE B 1 174 ? 22.172 -23.312 -38.438 1 98.56 174 PHE B C 1
ATOM 8278 O O . PHE B 1 174 ? 22.125 -22.969 -39.625 1 98.56 174 PHE B O 1
ATOM 8285 N N . PRO B 1 175 ? 22.422 -24.641 -38.125 1 97.19 175 PRO B N 1
ATOM 8286 C CA . PRO B 1 175 ? 22.562 -25.672 -39.188 1 97.19 175 PRO B CA 1
ATOM 8287 C C . PRO B 1 175 ? 21.312 -25.797 -40.031 1 97.19 175 PRO B C 1
ATOM 8289 O O . PRO B 1 175 ? 20.188 -25.734 -39.531 1 97.19 175 PRO B O 1
ATOM 8292 N N . GLU B 1 176 ? 21.406 -26.047 -41.344 1 96.44 176 GLU B N 1
ATOM 8293 C CA . GLU B 1 176 ? 20.359 -25.922 -42.344 1 96.44 176 GLU B CA 1
ATOM 8294 C C . GLU B 1 176 ? 19.266 -26.953 -42.125 1 96.44 176 GLU B C 1
ATOM 8296 O O . GLU B 1 176 ? 18.109 -26.75 -42.5 1 96.44 176 GLU B O 1
ATOM 8301 N N . ALA B 1 177 ? 19.531 -28.016 -41.5 1 94.81 177 ALA B N 1
ATOM 8302 C CA . ALA B 1 177 ? 18.562 -29.078 -41.312 1 94.81 177 ALA B CA 1
ATOM 8303 C C . ALA B 1 177 ? 17.531 -28.719 -40.25 1 94.81 177 ALA B C 1
ATOM 8305 O O . ALA B 1 177 ? 16.484 -29.359 -40.156 1 94.81 177 ALA B O 1
ATOM 8306 N N . MET B 1 178 ? 17.812 -27.703 -39.469 1 97.06 178 MET B N 1
ATOM 8307 C CA . MET B 1 178 ? 16.953 -27.297 -38.375 1 97.06 178 MET B CA 1
ATOM 8308 C C . MET B 1 178 ? 16.016 -26.172 -38.781 1 97.06 178 MET B C 1
ATOM 8310 O O . MET B 1 178 ? 16.109 -25.672 -39.906 1 97.06 178 MET B O 1
ATOM 8314 N N . THR B 1 179 ? 15.086 -25.875 -37.938 1 97.69 179 THR B N 1
ATOM 8315 C CA . THR B 1 179 ? 14.219 -24.703 -38.031 1 97.69 179 THR B CA 1
ATOM 8316 C C . THR B 1 179 ? 14.133 -23.969 -36.688 1 97.69 179 THR B C 1
ATOM 8318 O O . THR B 1 179 ? 14.719 -24.406 -35.719 1 97.69 179 THR B O 1
ATOM 8321 N N . SER B 1 180 ? 13.531 -22.766 -36.75 1 98.5 180 SER B N 1
ATOM 8322 C CA . SER B 1 180 ? 13.438 -21.984 -35.531 1 98.5 180 SER B CA 1
ATOM 8323 C C . SER B 1 180 ? 12.039 -21.406 -35.344 1 98.5 180 SER B C 1
ATOM 8325 O O . SER B 1 180 ? 11.211 -21.469 -36.25 1 98.5 180 SER B O 1
ATOM 8327 N N . LEU B 1 181 ? 11.727 -21 -34.156 1 98.69 181 LEU B N 1
ATOM 8328 C CA . LEU B 1 181 ? 10.57 -20.188 -33.781 1 98.69 181 LEU B CA 1
ATOM 8329 C C . LEU B 1 181 ? 10.984 -19.031 -32.906 1 98.69 181 LEU B C 1
ATOM 8331 O O . LEU B 1 181 ? 11.758 -19.203 -31.953 1 98.69 181 LEU B O 1
ATOM 8335 N N . SER B 1 182 ? 10.523 -17.844 -33.219 1 98.75 182 SER B N 1
ATOM 8336 C CA . SER B 1 182 ? 10.688 -16.641 -32.406 1 98.75 182 SER B CA 1
ATOM 8337 C C . SER B 1 182 ? 9.43 -15.789 -32.438 1 98.75 182 SER B C 1
ATOM 8339 O O . SER B 1 182 ? 8.375 -16.234 -32.906 1 98.75 182 SER B O 1
ATOM 8341 N N . ASN B 1 183 ? 9.469 -14.594 -31.875 1 98.75 183 ASN B N 1
ATOM 8342 C CA . ASN B 1 183 ? 8.305 -13.734 -31.719 1 98.75 183 ASN B CA 1
ATOM 8343 C C . ASN B 1 183 ? 7.871 -13.125 -33.031 1 98.75 183 ASN B C 1
ATOM 8345 O O . ASN B 1 183 ? 8.711 -12.742 -33.844 1 98.75 183 ASN B O 1
ATOM 8349 N N . GLY B 1 184 ? 6.566 -13.047 -33.25 1 98.31 184 GLY B N 1
ATOM 8350 C CA . GLY B 1 184 ? 6.023 -12.289 -34.344 1 98.31 184 GLY B CA 1
ATOM 8351 C C . GLY B 1 184 ? 6.012 -13.07 -35.656 1 98.31 184 GLY B C 1
ATOM 8352 O O . GLY B 1 184 ? 5.613 -14.234 -35.688 1 98.31 184 GLY B O 1
ATOM 8353 N N . THR B 1 185 ? 6.461 -12.398 -36.719 1 97.88 185 THR B N 1
ATOM 8354 C CA . THR B 1 185 ? 6.32 -12.961 -38.062 1 97.88 185 THR B CA 1
ATOM 8355 C C . THR B 1 185 ? 7.688 -13.312 -38.625 1 97.88 185 THR B C 1
ATOM 8357 O O . THR B 1 185 ? 8.656 -12.57 -38.438 1 97.88 185 THR B O 1
ATOM 8360 N N . LEU B 1 186 ? 7.738 -14.43 -39.312 1 98.12 186 LEU B N 1
ATOM 8361 C CA . LEU B 1 186 ? 8.93 -14.789 -40.094 1 98.12 186 LEU B CA 1
ATOM 8362 C C . LEU B 1 186 ? 9.062 -13.938 -41.344 1 98.12 186 LEU B C 1
ATOM 8364 O O . LEU B 1 186 ? 8.281 -14.086 -42.281 1 98.12 186 LEU B O 1
ATOM 8368 N N . GLU B 1 187 ? 10.078 -13.094 -41.375 1 98.19 187 GLU B N 1
ATOM 8369 C CA . GLU B 1 187 ? 10.25 -12.141 -42.469 1 98.19 187 GLU B CA 1
ATOM 8370 C C . GLU B 1 187 ? 11.078 -12.742 -43.625 1 98.19 187 GLU B C 1
ATOM 8372 O O . GLU B 1 187 ? 10.898 -12.391 -44.781 1 98.19 187 GLU B O 1
ATOM 8377 N N . SER B 1 188 ? 12.062 -13.5 -43.219 1 98.31 188 SER B N 1
ATOM 8378 C CA . SER B 1 188 ? 12.914 -14.133 -44.219 1 98.31 188 SER B CA 1
ATOM 8379 C C . SER B 1 188 ? 13.477 -15.461 -43.719 1 98.31 188 SER B C 1
ATOM 8381 O O . SER B 1 188 ? 13.602 -15.664 -42.5 1 98.31 188 SER B O 1
ATOM 8383 N N . ASP B 1 189 ? 13.734 -16.391 -44.594 1 98.19 189 ASP B N 1
ATOM 8384 C CA . ASP B 1 189 ? 14.32 -17.703 -44.406 1 98.19 189 ASP B CA 1
ATOM 8385 C C . ASP B 1 189 ? 15.312 -18.031 -45.531 1 98.19 189 ASP B C 1
ATOM 8387 O O . ASP B 1 189 ? 14.914 -18.297 -46.656 1 98.19 189 ASP B O 1
ATOM 8391 N N . ARG B 1 190 ? 16.578 -18.031 -45.156 1 98.06 190 ARG B N 1
ATOM 8392 C CA . ARG B 1 190 ? 17.609 -18.203 -46.188 1 98.06 190 ARG B CA 1
ATOM 8393 C C . ARG B 1 190 ? 18.578 -19.312 -45.781 1 98.06 190 ARG B C 1
ATOM 8395 O O . ARG B 1 190 ? 18.938 -19.453 -44.625 1 98.06 190 ARG B O 1
ATOM 8402 N N . VAL B 1 191 ? 18.969 -20.078 -46.75 1 97.44 191 VAL B N 1
ATOM 8403 C CA . VAL B 1 191 ? 19.969 -21.109 -46.562 1 97.44 191 VAL B CA 1
ATOM 8404 C C . VAL B 1 191 ? 21.203 -20.797 -47.406 1 97.44 191 VAL B C 1
ATOM 8406 O O . VAL B 1 191 ? 21.109 -20.469 -48.594 1 97.44 191 VAL B O 1
ATOM 8409 N N . HIS B 1 192 ? 22.359 -20.828 -46.812 1 95.56 192 HIS B N 1
ATOM 8410 C CA . HIS B 1 192 ? 23.625 -20.578 -47.469 1 95.56 192 HIS B CA 1
ATOM 8411 C C . HIS B 1 192 ? 24.75 -21.375 -46.844 1 95.56 192 HIS B C 1
ATOM 8413 O O . HIS B 1 192 ? 24.969 -21.297 -45.625 1 95.56 192 HIS B O 1
ATOM 8419 N N . ASP B 1 193 ? 25.531 -22.188 -47.625 1 94.62 193 ASP B N 1
ATOM 8420 C CA . ASP B 1 193 ? 26.734 -22.891 -47.219 1 94.62 193 ASP B CA 1
ATOM 8421 C C . ASP B 1 193 ? 26.453 -23.781 -46 1 94.62 193 ASP B C 1
ATOM 8423 O O . ASP B 1 193 ? 27.141 -23.703 -45 1 94.62 193 ASP B O 1
ATOM 8427 N N . GLY B 1 194 ? 25.391 -24.438 -46.062 1 95.19 194 GLY B N 1
ATOM 8428 C CA . GLY B 1 194 ? 25.078 -25.406 -45 1 95.19 194 GLY B CA 1
ATOM 8429 C C . GLY B 1 194 ? 24.516 -24.781 -43.75 1 95.19 194 GLY B C 1
ATOM 8430 O O . GLY B 1 194 ? 24.312 -25.453 -42.75 1 95.19 194 GLY B O 1
ATOM 8431 N N . ARG B 1 195 ? 24.219 -23.5 -43.812 1 97.38 195 ARG B N 1
ATOM 8432 C CA . ARG B 1 195 ? 23.641 -22.766 -42.688 1 97.38 195 ARG B CA 1
ATOM 8433 C C . ARG B 1 195 ? 22.312 -22.125 -43.094 1 97.38 195 ARG B C 1
ATOM 8435 O O . ARG B 1 195 ? 22.125 -21.734 -44.219 1 97.38 195 ARG B O 1
ATOM 8442 N N . ARG B 1 196 ? 21.375 -22.062 -42.156 1 98.19 196 ARG B N 1
ATOM 8443 C CA . ARG B 1 196 ? 20.078 -21.438 -42.344 1 98.19 196 ARG B CA 1
ATOM 8444 C C . ARG B 1 196 ? 19.953 -20.203 -41.438 1 98.19 196 ARG B C 1
ATOM 8446 O O . ARG B 1 196 ? 20.328 -20.234 -40.281 1 98.19 196 ARG B O 1
ATOM 8453 N N . THR B 1 197 ? 19.547 -19.078 -42 1 98.69 197 THR B N 1
ATOM 8454 C CA . THR B 1 197 ? 19.281 -17.844 -41.25 1 98.69 197 THR B CA 1
ATOM 8455 C C . THR B 1 197 ? 17.797 -17.484 -41.344 1 98.69 197 THR B C 1
ATOM 8457 O O . THR B 1 197 ? 17.266 -17.281 -42.438 1 98.69 197 THR B O 1
ATOM 8460 N N . GLN B 1 198 ? 17.125 -17.391 -40.219 1 98.81 198 GLN B N 1
ATOM 8461 C CA . GLN B 1 198 ? 15.719 -16.984 -40.156 1 98.81 198 GLN B CA 1
ATOM 8462 C C . GLN B 1 198 ? 15.555 -15.68 -39.406 1 98.81 198 GLN B C 1
ATOM 8464 O O . GLN B 1 198 ? 16.203 -15.469 -38.375 1 98.81 198 GLN B O 1
ATOM 8469 N N . HIS B 1 199 ? 14.789 -14.758 -40 1 98.81 199 HIS B N 1
ATOM 8470 C CA . HIS B 1 199 ? 14.547 -13.422 -39.469 1 98.81 199 HIS B CA 1
ATOM 8471 C C . HIS B 1 199 ? 13.102 -13.266 -39 1 98.81 199 HIS B C 1
ATOM 8473 O O . HIS B 1 199 ? 12.18 -13.289 -39.812 1 98.81 199 HIS B O 1
ATOM 8479 N N . TYR B 1 200 ? 12.898 -13.102 -37.656 1 98.81 200 TYR B N 1
ATOM 8480 C CA . TYR B 1 200 ? 11.594 -12.836 -37.094 1 98.81 200 TYR B CA 1
ATOM 8481 C C . TYR B 1 200 ? 11.469 -11.383 -36.656 1 98.81 200 TYR B C 1
ATOM 8483 O O . TYR B 1 200 ? 12.438 -10.789 -36.188 1 98.81 200 TYR B O 1
ATOM 8491 N N . ARG B 1 201 ? 10.219 -10.844 -36.75 1 98.5 201 ARG B N 1
ATOM 8492 C CA . ARG B 1 201 ? 9.953 -9.469 -36.344 1 98.5 201 ARG B CA 1
ATOM 8493 C C . ARG B 1 201 ? 8.703 -9.375 -35.469 1 98.5 201 ARG B C 1
ATOM 8495 O O . ARG B 1 201 ? 7.633 -9.844 -35.875 1 98.5 201 ARG B O 1
ATOM 8502 N N . MET B 1 202 ? 8.844 -8.836 -34.312 1 98.19 202 MET B N 1
ATOM 8503 C CA . MET B 1 202 ? 7.742 -8.484 -33.438 1 98.19 202 MET B CA 1
ATOM 8504 C C . MET B 1 202 ? 7.453 -6.988 -33.469 1 98.19 202 MET B C 1
ATOM 8506 O O . MET B 1 202 ? 8.156 -6.195 -32.844 1 98.19 202 MET B O 1
ATOM 8510 N N . ALA B 1 203 ? 6.344 -6.582 -34.031 1 96.69 203 ALA B N 1
ATOM 8511 C CA . ALA B 1 203 ? 6.059 -5.188 -34.344 1 96.69 203 ALA B CA 1
ATOM 8512 C C . ALA B 1 203 ? 5.465 -4.457 -33.156 1 96.69 203 ALA B C 1
ATOM 8514 O O . ALA B 1 203 ? 5.445 -3.223 -33.125 1 96.69 203 ALA B O 1
ATOM 8515 N N . GLN B 1 204 ? 4.922 -5.152 -32.219 1 96.94 204 GLN B N 1
ATOM 8516 C CA . GLN B 1 204 ? 4.348 -4.555 -31.016 1 96.94 204 GLN B CA 1
ATOM 8517 C C . GLN B 1 204 ? 5.297 -4.688 -29.828 1 96.94 204 GLN B C 1
ATOM 8519 O O . GLN B 1 204 ? 5.996 -5.691 -29.688 1 96.94 204 GLN B O 1
ATOM 8524 N N . PRO B 1 205 ? 5.293 -3.705 -28.969 1 97.56 205 PRO B N 1
ATOM 8525 C CA . PRO B 1 205 ? 6.195 -3.77 -27.812 1 97.56 205 PRO B CA 1
ATOM 8526 C C . PRO B 1 205 ? 5.844 -4.906 -26.844 1 97.56 205 PRO B C 1
ATOM 8528 O O . PRO B 1 205 ? 4.668 -5.188 -26.625 1 97.56 205 PRO B O 1
ATOM 8531 N N . HIS B 1 206 ? 6.773 -5.562 -26.375 1 97.69 206 HIS B N 1
ATOM 8532 C CA . HIS B 1 206 ? 6.664 -6.586 -25.344 1 97.69 206 HIS B CA 1
ATOM 8533 C C . HIS B 1 206 ? 7.91 -6.621 -24.469 1 97.69 206 HIS B C 1
ATOM 8535 O O . HIS B 1 206 ? 8.914 -5.977 -24.781 1 97.69 206 HIS B O 1
ATOM 8541 N N . ALA B 1 207 ? 7.848 -7.25 -23.359 1 98 207 ALA B N 1
ATOM 8542 C CA . ALA B 1 207 ? 8.883 -7.211 -22.344 1 98 207 ALA B CA 1
ATOM 8543 C C . ALA B 1 207 ? 10.109 -8.016 -22.766 1 98 207 ALA B C 1
ATOM 8545 O O . ALA B 1 207 ? 9.992 -8.992 -23.516 1 98 207 ALA B O 1
ATOM 8546 N N . PRO B 1 208 ? 11.289 -7.691 -22.234 1 97.88 208 PRO B N 1
ATOM 8547 C CA . PRO B 1 208 ? 12.516 -8.367 -22.641 1 97.88 208 PRO B CA 1
ATOM 8548 C C . PRO B 1 208 ? 12.516 -9.859 -22.312 1 97.88 208 PRO B C 1
ATOM 8550 O O . PRO B 1 208 ? 12.984 -10.672 -23.109 1 97.88 208 PRO B O 1
ATOM 8553 N N . TYR B 1 209 ? 11.984 -10.234 -21.156 1 97.94 209 TYR B N 1
ATOM 8554 C CA . TYR B 1 209 ? 12.039 -11.633 -20.75 1 97.94 209 TYR B CA 1
ATOM 8555 C C . TYR B 1 209 ? 11.18 -12.5 -21.656 1 97.94 209 TYR B C 1
ATOM 8557 O O . TYR B 1 209 ? 11.289 -13.727 -21.641 1 97.94 209 TYR B O 1
ATOM 8565 N N . LEU B 1 210 ? 10.375 -11.875 -22.516 1 98.62 210 LEU B N 1
ATOM 8566 C CA . LEU B 1 210 ? 9.469 -12.586 -23.406 1 98.62 210 LEU B CA 1
ATOM 8567 C C . LEU B 1 210 ? 10.086 -12.758 -24.797 1 98.62 210 LEU B C 1
ATOM 8569 O O . LEU B 1 210 ? 9.523 -13.453 -25.641 1 98.62 210 LEU B O 1
ATOM 8573 N N . VAL B 1 211 ? 11.211 -12.148 -25.078 1 98.81 211 VAL B N 1
ATOM 8574 C CA . VAL B 1 211 ? 11.938 -12.414 -26.312 1 98.81 211 VAL B CA 1
ATOM 8575 C C . VAL B 1 211 ? 12.453 -13.852 -26.312 1 98.81 211 VAL B C 1
ATOM 8577 O O . VAL B 1 211 ? 13.133 -14.273 -25.375 1 98.81 211 VAL B O 1
ATOM 8580 N N . THR B 1 212 ? 12.141 -14.555 -27.406 1 98.75 212 THR B N 1
ATOM 8581 C CA . THR B 1 212 ? 12.43 -15.977 -27.359 1 98.75 212 THR B CA 1
ATOM 8582 C C . THR B 1 212 ? 13.07 -16.453 -28.656 1 98.75 212 THR B C 1
ATOM 8584 O O . THR B 1 212 ? 12.984 -15.758 -29.672 1 98.75 212 THR B O 1
ATOM 8587 N N . LEU B 1 213 ? 13.781 -17.516 -28.594 1 98.88 213 LEU B N 1
ATOM 8588 C CA . LEU B 1 213 ? 14.344 -18.25 -29.719 1 98.88 213 LEU B CA 1
ATOM 8589 C C . LEU B 1 213 ? 14.375 -19.75 -29.422 1 98.88 213 LEU B C 1
ATOM 8591 O O . LEU B 1 213 ? 14.891 -20.172 -28.391 1 98.88 213 LEU B O 1
ATOM 8595 N N . VAL B 1 214 ? 13.766 -20.516 -30.234 1 98.88 214 VAL B N 1
ATOM 8596 C CA . VAL B 1 214 ? 13.836 -21.969 -30.219 1 98.88 214 VAL B CA 1
ATOM 8597 C C . VAL B 1 214 ? 14.359 -22.484 -31.547 1 98.88 214 VAL B C 1
ATOM 8599 O O . VAL B 1 214 ? 13.852 -22.125 -32.594 1 98.88 214 VAL B O 1
ATOM 8602 N N . VAL B 1 215 ? 15.414 -23.266 -31.531 1 98.75 215 VAL B N 1
ATOM 8603 C CA . VAL B 1 215 ? 16 -23.875 -32.719 1 98.75 215 VAL B CA 1
ATOM 8604 C C . VAL B 1 215 ? 16.094 -25.391 -32.562 1 98.75 215 VAL B C 1
ATOM 8606 O O . VAL B 1 215 ? 16.484 -25.875 -31.484 1 98.75 215 VAL B O 1
ATOM 8609 N N . GLY B 1 216 ? 15.703 -26.188 -33.562 1 97.62 216 GLY B N 1
ATOM 8610 C CA . GLY B 1 216 ? 15.844 -27.641 -33.469 1 97.62 216 GLY B CA 1
ATOM 8611 C C . GLY B 1 216 ? 15.219 -28.359 -34.625 1 97.62 216 GLY B C 1
ATOM 8612 O O . GLY B 1 216 ? 14.812 -27.734 -35.625 1 97.62 216 GLY B O 1
ATOM 8613 N N . GLU B 1 217 ? 15.25 -29.641 -34.5 1 92.19 217 GLU B N 1
ATOM 8614 C CA . GLU B 1 217 ? 14.547 -30.516 -35.438 1 92.19 217 GLU B CA 1
ATOM 8615 C C . GLU B 1 217 ? 13.102 -30.734 -35 1 92.19 217 GLU B C 1
ATOM 8617 O O . GLU B 1 217 ? 12.836 -31.453 -34.062 1 92.19 217 GLU B O 1
ATOM 8622 N N . PHE B 1 218 ? 12.195 -30.141 -35.812 1 97 218 PHE B N 1
ATOM 8623 C CA . PHE B 1 218 ? 10.781 -30.203 -35.438 1 97 218 PHE B CA 1
ATOM 8624 C C . PHE B 1 218 ? 9.93 -30.625 -36.625 1 97 218 PHE B C 1
ATOM 8626 O O . PHE B 1 218 ? 10.328 -30.422 -37.781 1 97 218 PHE B O 1
ATOM 8633 N N . GLU B 1 219 ? 8.844 -31.266 -36.312 1 96.5 219 GLU B N 1
ATOM 8634 C CA . GLU B 1 219 ? 7.707 -31.312 -37.25 1 96.5 219 GLU B CA 1
ATOM 8635 C C . GLU B 1 219 ? 6.707 -30.203 -36.938 1 96.5 219 GLU B C 1
ATOM 8637 O O . GLU B 1 219 ? 6.703 -29.641 -35.844 1 96.5 219 GLU B O 1
ATOM 8642 N N . GLU B 1 220 ? 5.914 -29.891 -37.938 1 96.88 220 GLU B N 1
ATOM 8643 C CA . GLU B 1 220 ? 5.02 -28.75 -37.781 1 96.88 220 GLU B CA 1
ATOM 8644 C C . GLU B 1 220 ? 3.604 -29.078 -38.219 1 96.88 220 GLU B C 1
ATOM 8646 O O . GLU B 1 220 ? 3.412 -29.906 -39.125 1 96.88 220 GLU B O 1
ATOM 8651 N N . ALA B 1 221 ? 2.652 -28.547 -37.562 1 98.06 221 ALA B N 1
ATOM 8652 C CA . ALA B 1 221 ? 1.248 -28.547 -37.938 1 98.06 221 ALA B CA 1
ATOM 8653 C C . ALA B 1 221 ? 0.662 -27.141 -37.844 1 98.06 221 ALA B C 1
ATOM 8655 O O . ALA B 1 221 ? 1.143 -26.312 -37.062 1 98.06 221 ALA B O 1
ATOM 8656 N N . THR B 1 222 ? -0.315 -26.812 -38.688 1 97.62 222 THR B N 1
ATOM 8657 C CA . THR B 1 222 ? -0.954 -25.5 -38.688 1 97.62 222 THR B CA 1
ATOM 8658 C C . THR B 1 222 ? -2.451 -25.625 -38.406 1 97.62 222 THR B C 1
ATOM 8660 O O . THR B 1 222 ? -3.027 -26.703 -38.594 1 97.62 222 THR B O 1
ATOM 8663 N N . ASP B 1 223 ? -3.023 -24.625 -37.906 1 97.69 223 ASP B N 1
ATOM 8664 C CA . ASP B 1 223 ? -4.441 -24.484 -37.594 1 97.69 223 ASP B CA 1
ATOM 8665 C C . ASP B 1 223 ? -4.867 -23.016 -37.594 1 97.69 223 ASP B C 1
ATOM 8667 O O . ASP B 1 223 ? -4.082 -22.141 -37.969 1 97.69 223 ASP B O 1
ATOM 8671 N N . THR B 1 224 ? -6.141 -22.766 -37.406 1 97.81 224 THR B N 1
ATOM 8672 C CA . THR B 1 224 ? -6.641 -21.406 -37.281 1 97.81 224 THR B CA 1
ATOM 8673 C C . THR B 1 224 ? -7.688 -21.312 -36.156 1 97.81 224 THR B C 1
ATOM 8675 O O . THR B 1 224 ? -8.414 -22.266 -35.906 1 97.81 224 THR B O 1
ATOM 8678 N N . ALA B 1 225 ? -7.766 -20.297 -35.531 1 98 225 ALA B N 1
ATOM 8679 C CA . ALA B 1 225 ? -8.844 -19.875 -34.625 1 98 225 ALA B CA 1
ATOM 8680 C C . ALA B 1 225 ? -9.5 -18.594 -35.125 1 98 225 ALA B C 1
ATOM 8682 O O . ALA B 1 225 ? -9.062 -17.5 -34.75 1 98 225 ALA B O 1
ATOM 8683 N N . GLY B 1 226 ? -10.586 -18.734 -35.812 1 96.38 226 GLY B N 1
ATOM 8684 C CA . GLY B 1 226 ? -11.086 -17.562 -36.531 1 96.38 226 GLY B CA 1
ATOM 8685 C C . GLY B 1 226 ? -10.086 -16.984 -37.5 1 96.38 226 GLY B C 1
ATOM 8686 O O . GLY B 1 226 ? -9.633 -17.672 -38.406 1 96.38 226 GLY B O 1
ATOM 8687 N N . THR B 1 227 ? -9.656 -15.781 -37.188 1 95.62 227 THR B N 1
ATOM 8688 C CA . THR B 1 227 ? -8.711 -15.109 -38.062 1 95.62 227 THR B CA 1
ATOM 8689 C C . THR B 1 227 ? -7.285 -15.25 -37.562 1 95.62 227 THR B C 1
ATOM 8691 O O . THR B 1 227 ? -6.34 -14.773 -38.188 1 95.62 227 THR B O 1
ATOM 8694 N N . VAL B 1 228 ? -7.074 -15.953 -36.469 1 97.75 228 VAL B N 1
ATOM 8695 C CA . VAL B 1 228 ? -5.758 -16.078 -35.875 1 97.75 228 VAL B CA 1
ATOM 8696 C C . VAL B 1 228 ? -5.051 -17.312 -36.406 1 97.75 228 VAL B C 1
ATOM 8698 O O . VAL B 1 228 ? -5.469 -18.453 -36.125 1 97.75 228 VAL B O 1
ATOM 8701 N N . PRO B 1 229 ? -3.971 -17.172 -37.156 1 98.31 229 PRO B N 1
ATOM 8702 C CA . PRO B 1 229 ? -3.211 -18.359 -37.594 1 98.31 229 PRO B CA 1
ATOM 8703 C C . PRO B 1 229 ? -2.533 -19.062 -36.406 1 98.31 229 PRO B C 1
ATOM 8705 O O . PRO B 1 229 ? -1.976 -18.406 -35.531 1 98.31 229 PRO B O 1
ATOM 8708 N N . LEU B 1 230 ? -2.627 -20.328 -36.344 1 98.62 230 LEU B N 1
ATOM 8709 C CA . LEU B 1 230 ? -1.979 -21.156 -35.344 1 98.62 230 LEU B CA 1
ATOM 8710 C C . LEU B 1 230 ? -0.912 -22.047 -35.938 1 98.62 230 LEU B C 1
ATOM 8712 O O . LEU B 1 230 ? -1.091 -22.562 -37.062 1 98.62 230 LEU B O 1
ATOM 8716 N N . ARG B 1 231 ? 0.167 -22.188 -35.281 1 98.38 231 ARG B N 1
ATOM 8717 C CA . ARG B 1 231 ? 1.275 -23.062 -35.688 1 98.38 231 ARG B CA 1
ATOM 8718 C C . ARG B 1 231 ? 1.769 -23.891 -34.5 1 98.38 231 ARG B C 1
ATOM 8720 O O . ARG B 1 231 ? 1.932 -23.359 -33.406 1 98.38 231 ARG B O 1
ATOM 8727 N N . TYR B 1 232 ? 1.923 -25.203 -34.719 1 98.62 232 TYR B N 1
ATOM 8728 C CA . TYR B 1 232 ? 2.414 -26.109 -33.688 1 98.62 232 TYR B CA 1
ATOM 8729 C C . TYR B 1 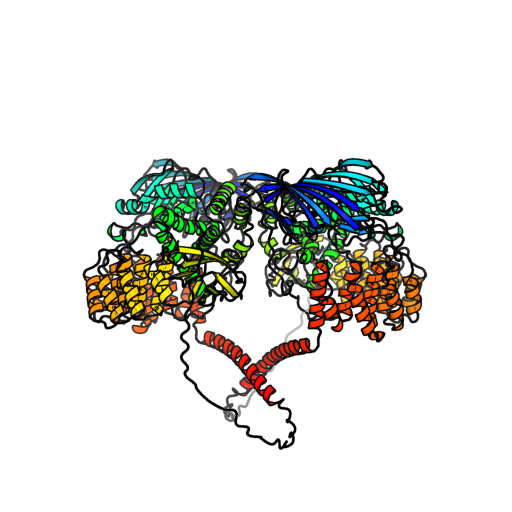232 ? 3.707 -26.781 -34.125 1 98.62 232 TYR B C 1
ATOM 8731 O O . TYR B 1 232 ? 3.768 -27.391 -35.188 1 98.62 232 TYR B O 1
ATOM 8739 N N . LEU B 1 233 ? 4.75 -26.625 -33.344 1 98.69 233 LEU B N 1
ATOM 8740 C CA . LEU B 1 233 ? 6.008 -27.328 -33.562 1 98.69 233 LEU B CA 1
ATOM 8741 C C . LEU B 1 233 ? 6.246 -28.375 -32.469 1 98.69 233 LEU B C 1
ATOM 8743 O O . LEU B 1 233 ? 6.027 -28.109 -31.297 1 98.69 233 LEU B O 1
ATOM 8747 N N . PHE B 1 234 ? 6.605 -29.609 -32.844 1 97.81 234 PHE B N 1
ATOM 8748 C CA . PHE B 1 234 ? 6.812 -30.703 -31.922 1 97.81 234 PHE B CA 1
ATOM 8749 C C . PHE B 1 234 ? 7.895 -31.656 -32.406 1 97.81 234 PHE B C 1
ATOM 8751 O O . PHE B 1 234 ? 8.219 -31.656 -33.594 1 97.81 234 PHE B O 1
ATOM 8758 N N . PRO B 1 235 ? 8.523 -32.406 -31.5 1 95.19 235 PRO B N 1
ATOM 8759 C CA . PRO B 1 235 ? 9.57 -33.312 -31.922 1 95.19 235 PRO B CA 1
ATOM 8760 C C . PRO B 1 235 ? 9.086 -34.312 -32.969 1 95.19 235 PRO B C 1
ATOM 8762 O O . PRO B 1 235 ? 7.93 -34.75 -32.938 1 95.19 235 PRO B O 1
ATOM 8765 N N . LYS B 1 236 ? 10 -34.781 -33.812 1 93.94 236 LYS B N 1
ATOM 8766 C CA . LYS B 1 236 ? 9.68 -35.688 -34.906 1 93.94 236 LYS B CA 1
ATOM 8767 C C . LYS B 1 236 ? 9.117 -37 -34.344 1 93.94 236 LYS B C 1
ATOM 8769 O O . LYS B 1 236 ? 9.586 -37.5 -33.312 1 93.94 236 LYS B O 1
ATOM 8774 N N . GLY B 1 237 ? 8.125 -37.438 -34.969 1 94.06 237 GLY B N 1
ATOM 8775 C CA . GLY B 1 237 ? 7.559 -38.75 -34.594 1 94.06 237 GLY B CA 1
ATOM 8776 C C . GLY B 1 237 ? 6.465 -38.625 -33.562 1 94.06 237 GLY B C 1
ATOM 8777 O O . GLY B 1 237 ? 5.891 -39.656 -33.156 1 94.06 237 GLY B O 1
ATOM 8778 N N . ARG B 1 238 ? 6.133 -37.469 -33.156 1 95.69 238 ARG B N 1
ATOM 8779 C CA . ARG B 1 238 ? 5.164 -37.312 -32.062 1 95.69 238 ARG B CA 1
ATOM 8780 C C . ARG B 1 238 ? 3.939 -36.531 -32.531 1 95.69 238 ARG B C 1
ATOM 8782 O O . ARG B 1 238 ? 3.27 -35.906 -31.734 1 95.69 238 ARG B O 1
ATOM 8789 N N . LYS B 1 239 ? 3.594 -36.531 -33.781 1 97.31 239 LYS B N 1
ATOM 8790 C CA . LYS B 1 239 ? 2.541 -35.719 -34.375 1 97.31 239 LYS B CA 1
ATOM 8791 C C . LYS B 1 239 ? 1.187 -36.031 -33.719 1 97.31 239 LYS B C 1
ATOM 8793 O O . LYS B 1 239 ? 0.468 -35.094 -33.344 1 97.31 239 LYS B O 1
ATOM 8798 N N . GLU B 1 240 ? 0.866 -37.281 -33.562 1 97.44 240 GLU B N 1
ATOM 8799 C CA . GLU B 1 240 ? -0.439 -37.625 -33.031 1 97.44 240 GLU B CA 1
ATOM 8800 C C . GLU B 1 240 ? -0.58 -37.156 -31.578 1 97.44 240 GLU B C 1
ATOM 8802 O O . GLU B 1 240 ? -1.638 -36.656 -31.188 1 97.44 240 GLU B O 1
ATOM 8807 N N . ASP B 1 241 ? 0.427 -37.344 -30.781 1 97.62 241 ASP B N 1
ATOM 8808 C CA . ASP B 1 241 ? 0.423 -36.875 -29.406 1 97.62 241 ASP B CA 1
ATOM 8809 C C . ASP B 1 241 ? 0.247 -35.344 -29.328 1 97.62 241 ASP B C 1
ATOM 8811 O O . ASP B 1 241 ? -0.526 -34.844 -28.516 1 97.62 241 ASP B O 1
ATOM 8815 N N . ALA B 1 242 ? 0.966 -34.656 -30.234 1 97.88 242 ALA B N 1
ATOM 8816 C CA . ALA B 1 242 ? 0.923 -33.219 -30.25 1 97.88 242 ALA B CA 1
ATOM 8817 C C . ALA B 1 242 ? -0.467 -32.688 -30.641 1 97.88 242 ALA B C 1
ATOM 8819 O O . ALA B 1 242 ? -0.996 -31.781 -30 1 97.88 242 ALA B O 1
ATOM 8820 N N . LEU B 1 243 ? -1.046 -33.312 -31.625 1 97.75 243 LEU B N 1
ATOM 8821 C CA . LEU B 1 243 ? -2.359 -32.875 -32.094 1 97.75 243 LEU B CA 1
ATOM 8822 C C . LEU B 1 243 ? -3.432 -33.188 -31.047 1 97.75 243 LEU B C 1
ATOM 8824 O O . LEU B 1 243 ? -4.398 -32.438 -30.906 1 97.75 243 LEU B O 1
ATOM 8828 N N . ARG B 1 244 ? -3.244 -34.25 -30.266 1 97.19 244 ARG B N 1
ATOM 8829 C CA . ARG B 1 244 ? -4.129 -34.562 -29.141 1 97.19 244 ARG B CA 1
ATOM 8830 C C . ARG B 1 244 ? -4.039 -33.469 -28.062 1 97.19 244 ARG B C 1
ATOM 8832 O O . ARG B 1 244 ? -5.055 -33.062 -27.5 1 97.19 244 ARG B O 1
ATOM 8839 N N . CYS B 1 245 ? -2.869 -33 -27.859 1 97 245 CYS B N 1
ATOM 8840 C CA . CYS B 1 245 ? -2.609 -32 -26.828 1 97 245 CYS B CA 1
ATOM 8841 C C . CYS B 1 245 ? -3.236 -30.672 -27.188 1 97 245 CYS B C 1
ATOM 8843 O O . CYS B 1 245 ? -3.793 -29.984 -26.328 1 97 245 CYS B O 1
ATOM 8845 N N . VAL B 1 246 ? -3.229 -30.234 -28.5 1 98.12 246 VAL B N 1
ATOM 8846 C CA . VAL B 1 246 ? -3.555 -28.859 -28.891 1 98.12 246 VAL B CA 1
ATOM 8847 C C . VAL B 1 246 ? -4.934 -28.828 -29.547 1 98.12 246 VAL B C 1
ATOM 8849 O O . VAL B 1 246 ? -5.344 -27.797 -30.094 1 98.12 246 VAL B O 1
ATOM 8852 N N . ARG B 1 247 ? -5.621 -29.859 -29.453 1 97.19 247 ARG B N 1
ATOM 8853 C CA . ARG B 1 247 ? -6.852 -30.062 -30.219 1 97.19 247 ARG B CA 1
ATOM 8854 C C . ARG B 1 247 ? -7.848 -28.938 -29.938 1 97.19 247 ARG B C 1
ATOM 8856 O O . ARG B 1 247 ? -8.562 -28.5 -30.844 1 97.19 247 ARG B O 1
ATOM 8863 N N . ARG B 1 248 ? -7.941 -28.422 -28.734 1 98.06 248 ARG B N 1
ATOM 8864 C CA . ARG B 1 248 ? -8.984 -27.469 -28.375 1 98.06 248 ARG B CA 1
ATOM 8865 C C . ARG B 1 248 ? -8.422 -26.062 -28.266 1 98.06 248 ARG B C 1
ATOM 8867 O O . ARG B 1 248 ? -9.094 -25.156 -27.75 1 98.06 248 ARG B O 1
ATOM 8874 N N . THR B 1 249 ? -7.227 -25.797 -28.719 1 98.56 249 THR B N 1
ATOM 8875 C CA . THR B 1 249 ? -6.586 -24.484 -28.672 1 98.56 249 THR B CA 1
ATOM 8876 C C . THR B 1 249 ? -7.438 -23.438 -29.391 1 98.56 249 THR B C 1
ATOM 8878 O O . THR B 1 249 ? -7.617 -22.328 -28.875 1 98.56 249 THR B O 1
ATOM 8881 N N . PRO B 1 250 ? -8.023 -23.719 -30.594 1 98.62 250 PRO B N 1
ATOM 8882 C CA . PRO B 1 250 ? -8.867 -22.719 -31.25 1 98.62 250 PRO B CA 1
ATOM 8883 C C . PRO B 1 250 ? -10.047 -22.281 -30.375 1 98.62 250 PRO B C 1
ATOM 8885 O O . PRO B 1 250 ? -10.391 -21.094 -30.344 1 98.62 250 PRO B O 1
ATOM 8888 N N . GLU B 1 251 ? -10.617 -23.234 -29.688 1 98.5 251 GLU B N 1
ATOM 8889 C CA . GLU B 1 251 ? -11.734 -22.906 -28.797 1 98.5 251 GLU B CA 1
ATOM 8890 C C . GLU B 1 251 ? -11.273 -22.047 -27.625 1 98.5 251 GLU B C 1
ATOM 8892 O O . GLU B 1 251 ? -11.992 -21.125 -27.203 1 98.5 251 GLU B O 1
ATOM 8897 N N . MET B 1 252 ? -10.141 -22.344 -27.094 1 98.75 252 MET B N 1
ATOM 8898 C CA . MET B 1 252 ? -9.578 -21.547 -26.016 1 98.75 252 MET B CA 1
ATOM 8899 C C . MET B 1 252 ? -9.398 -20.094 -26.438 1 98.75 252 MET B C 1
ATOM 8901 O O . MET B 1 252 ? -9.719 -19.172 -25.688 1 98.75 252 MET B O 1
ATOM 8905 N N . VAL B 1 253 ? -8.828 -19.906 -27.641 1 98.81 253 VAL B N 1
ATOM 8906 C CA . VAL B 1 253 ? -8.617 -18.562 -28.172 1 98.81 253 VAL B CA 1
ATOM 8907 C C . VAL B 1 253 ? -9.945 -17.812 -28.234 1 98.81 253 VAL B C 1
ATOM 8909 O O . VAL B 1 253 ? -10.031 -16.656 -27.828 1 98.81 253 VAL B O 1
ATOM 8912 N N . ARG B 1 254 ? -10.992 -18.453 -28.734 1 98.38 254 ARG B N 1
ATOM 8913 C CA . ARG B 1 254 ? -12.312 -17.844 -28.828 1 98.38 254 ARG B CA 1
ATOM 8914 C C . ARG B 1 254 ? -12.836 -17.422 -27.469 1 98.38 254 ARG B C 1
ATOM 8916 O O . ARG B 1 254 ? -13.32 -16.312 -27.297 1 98.38 254 ARG B O 1
ATOM 8923 N N . VAL B 1 255 ? -12.703 -18.297 -26.5 1 98.5 255 VAL B N 1
ATOM 8924 C CA . VAL B 1 255 ? -13.234 -18.062 -25.156 1 98.5 255 VAL B CA 1
ATOM 8925 C C . VAL B 1 255 ? -12.5 -16.891 -24.516 1 98.5 255 VAL B C 1
ATOM 8927 O O . VAL B 1 255 ? -13.117 -16.016 -23.891 1 98.5 255 VAL B O 1
ATOM 8930 N N . PHE B 1 256 ? -11.211 -16.859 -24.625 1 98.69 256 PHE B N 1
ATOM 8931 C CA . PHE B 1 256 ? -10.43 -15.82 -23.953 1 98.69 256 PHE B CA 1
ATOM 8932 C C . PHE B 1 256 ? -10.656 -14.469 -24.625 1 98.69 256 PHE B C 1
ATOM 8934 O O . PHE B 1 256 ? -10.656 -13.438 -23.953 1 98.69 256 PHE B O 1
ATOM 8941 N N . GLN B 1 257 ? -10.906 -14.469 -26 1 98.44 257 GLN B N 1
ATOM 8942 C CA . GLN B 1 257 ? -11.312 -13.242 -26.656 1 98.44 257 GLN B CA 1
ATOM 8943 C C . GLN B 1 257 ? -12.648 -12.734 -26.125 1 98.44 257 GLN B C 1
ATOM 8945 O O . GLN B 1 257 ? -12.805 -11.539 -25.859 1 98.44 257 GLN B O 1
ATOM 8950 N N . GLU B 1 258 ? -13.492 -13.602 -25.922 1 97.94 258 GLU B N 1
ATOM 8951 C CA . GLU B 1 258 ? -14.828 -13.25 -25.438 1 97.94 258 GLU B CA 1
ATOM 8952 C C . GLU B 1 258 ? -14.773 -12.703 -24 1 97.94 258 GLU B C 1
ATOM 8954 O O . GLU B 1 258 ? -15.352 -11.664 -23.719 1 97.94 258 GLU B O 1
ATOM 8959 N N . VAL B 1 259 ? -14.039 -13.352 -23.188 1 97.5 259 VAL B N 1
ATOM 8960 C CA . VAL B 1 259 ? -14.031 -13.031 -21.766 1 97.5 259 VAL B CA 1
ATOM 8961 C C . VAL B 1 259 ? -13.289 -11.719 -21.531 1 97.5 259 VAL B C 1
ATOM 8963 O O . VAL B 1 259 ? -13.68 -10.922 -20.672 1 97.5 259 VAL B O 1
ATOM 8966 N N . THR B 1 260 ? -12.258 -11.43 -22.25 1 98.31 260 THR B N 1
ATOM 8967 C CA . THR B 1 260 ? -11.438 -10.242 -22.047 1 98.31 260 THR B CA 1
ATOM 8968 C C . THR B 1 260 ? -11.992 -9.055 -22.812 1 98.31 260 THR B C 1
ATOM 8970 O O . THR B 1 260 ? -11.633 -7.91 -22.547 1 98.31 260 THR B O 1
ATOM 8973 N N . GLY B 1 261 ? -12.828 -9.359 -23.797 1 97.94 261 GLY B N 1
ATOM 8974 C CA . GLY B 1 261 ? -13.305 -8.32 -24.703 1 97.9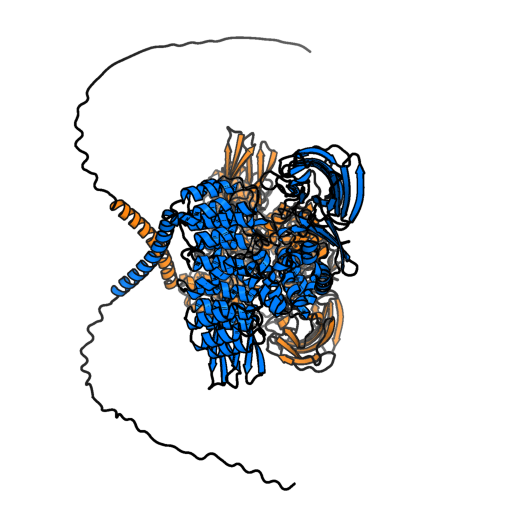4 261 GLY B CA 1
ATOM 8975 C C . GLY B 1 261 ? -12.219 -7.785 -25.609 1 97.94 261 GLY B C 1
ATOM 8976 O O . GLY B 1 261 ? -12.367 -6.707 -26.203 1 97.94 261 GLY B O 1
ATOM 8977 N N . GLU B 1 262 ? -11.141 -8.484 -25.672 1 98.12 262 GLU B N 1
ATOM 8978 C CA . GLU B 1 262 ? -9.977 -8.109 -26.469 1 98.12 262 GLU B CA 1
ATOM 8979 C C . GLU B 1 262 ? -9.625 -9.195 -27.469 1 98.12 262 GLU B C 1
ATOM 8981 O O . GLU B 1 262 ? -9.32 -10.328 -27.094 1 98.12 262 GLU B O 1
ATOM 8986 N N . PRO B 1 263 ? -9.711 -8.891 -28.766 1 97.75 263 PRO B N 1
ATOM 8987 C CA . PRO B 1 263 ? -9.227 -9.875 -29.734 1 97.75 263 PRO B CA 1
ATOM 8988 C C . PRO B 1 263 ? -7.766 -10.266 -29.5 1 97.75 263 PRO B C 1
ATOM 8990 O O . PRO B 1 263 ? -7.016 -9.508 -28.875 1 97.75 263 PRO B O 1
ATOM 8993 N N . TYR B 1 264 ? -7.445 -11.531 -29.891 1 98.12 264 TYR B N 1
ATOM 8994 C CA . TYR B 1 264 ? -6.047 -11.922 -29.781 1 98.12 264 TYR B CA 1
ATOM 8995 C C . TYR B 1 264 ? -5.129 -10.82 -30.297 1 98.12 264 TYR B C 1
ATOM 8997 O O . TYR B 1 264 ? -5.25 -10.391 -31.453 1 98.12 264 TYR B O 1
ATOM 9005 N N . PRO B 1 265 ? -4.203 -10.344 -29.484 1 96.25 265 PRO B N 1
ATOM 9006 C CA . PRO B 1 265 ? -3.584 -9.039 -29.734 1 96.25 265 PRO B CA 1
ATOM 9007 C C . PRO B 1 265 ? -2.395 -9.125 -30.688 1 96.25 265 PRO B C 1
ATOM 9009 O O . PRO B 1 265 ? -1.854 -8.102 -31.109 1 96.25 265 PRO B O 1
ATOM 9012 N N . TRP B 1 266 ? -1.959 -10.289 -31.078 1 97.69 266 TRP B N 1
ATOM 9013 C CA . TRP B 1 266 ? -0.74 -10.453 -31.875 1 97.69 266 TRP B CA 1
ATOM 9014 C C . TRP B 1 266 ? -1.055 -11.023 -33.25 1 97.69 266 TRP B C 1
ATOM 9016 O O . TRP B 1 266 ? -2.193 -11.406 -33.531 1 97.69 266 TRP B O 1
ATOM 9026 N N . SER B 1 267 ? -0.015 -11.133 -34.156 1 95.94 267 SER B N 1
ATOM 9027 C CA . SER B 1 267 ? -0.215 -11.492 -35.562 1 95.94 267 SER B CA 1
ATOM 9028 C C . SER B 1 267 ? -0.568 -12.969 -35.688 1 95.94 267 SER B C 1
ATOM 9030 O O . SER B 1 267 ? -1.332 -13.344 -36.594 1 95.94 267 SER B O 1
ATOM 9032 N N . SER B 1 268 ? -0.016 -13.797 -34.906 1 97.62 268 SER B N 1
ATOM 9033 C CA . SER B 1 268 ? -0.218 -15.242 -34.906 1 97.62 268 SER B CA 1
ATOM 9034 C C . SER B 1 268 ? 0.148 -15.844 -33.562 1 97.62 268 SER B C 1
ATOM 9036 O O . SER B 1 268 ? 0.698 -15.156 -32.688 1 97.62 268 SER B O 1
ATOM 9038 N N . TYR B 1 269 ? -0.261 -17.078 -33.406 1 98.62 269 TYR B N 1
ATOM 9039 C CA . TYR B 1 269 ? 0.067 -17.781 -32.188 1 98.62 269 TYR B CA 1
ATOM 9040 C C . TYR B 1 269 ? 0.712 -19.125 -32.469 1 98.62 269 TYR B C 1
ATOM 9042 O O . TYR B 1 269 ? 0.12 -19.969 -33.156 1 98.62 269 TYR B O 1
ATOM 9050 N N . ALA B 1 270 ? 1.892 -19.281 -31.969 1 98.81 270 ALA B N 1
ATOM 9051 C CA . ALA B 1 270 ? 2.607 -20.547 -32.156 1 98.81 270 ALA B CA 1
ATOM 9052 C C . ALA B 1 270 ? 2.926 -21.188 -30.812 1 98.81 270 ALA B C 1
ATOM 9054 O O . ALA B 1 270 ? 3.129 -20.5 -29.812 1 98.81 270 ALA B O 1
ATOM 9055 N N . GLN B 1 271 ? 2.9 -22.484 -30.797 1 98.62 271 GLN B N 1
ATOM 9056 C CA . GLN B 1 271 ? 3.344 -23.297 -29.656 1 98.62 271 GLN B CA 1
ATOM 9057 C C . GLN B 1 271 ? 4.414 -24.297 -30.094 1 98.62 271 GLN B C 1
ATOM 9059 O O . GLN B 1 271 ? 4.281 -24.953 -31.125 1 98.62 271 GLN B O 1
ATOM 9064 N N . VAL B 1 272 ? 5.469 -24.359 -29.312 1 98.81 272 VAL B N 1
ATOM 9065 C CA . VAL B 1 272 ? 6.539 -25.312 -29.609 1 98.81 272 VAL B CA 1
ATOM 9066 C C . VAL B 1 272 ? 6.801 -26.188 -28.375 1 98.81 272 VAL B C 1
ATOM 9068 O O . VAL B 1 272 ? 6.906 -25.672 -27.266 1 98.81 272 VAL B O 1
ATOM 9071 N N . PHE B 1 273 ? 6.797 -27.5 -28.562 1 98.44 273 PHE B N 1
ATOM 9072 C CA . PHE B 1 273 ? 7.113 -28.453 -27.5 1 98.44 273 PHE B CA 1
ATOM 9073 C C . PHE B 1 273 ? 8.602 -28.766 -27.484 1 98.44 273 PHE B C 1
ATOM 9075 O O . PHE B 1 273 ? 9.141 -29.297 -28.453 1 98.44 273 PHE B O 1
ATOM 9082 N N . VAL B 1 274 ? 9.25 -28.438 -26.406 1 97.81 274 VAL B N 1
ATOM 9083 C CA . VAL B 1 274 ? 10.703 -28.578 -26.375 1 97.81 274 VAL B CA 1
ATOM 9084 C C . VAL B 1 274 ? 11.102 -29.594 -25.312 1 97.81 274 VAL B C 1
ATOM 9086 O O . VAL B 1 274 ? 10.391 -29.781 -24.312 1 97.81 274 VAL B O 1
ATOM 9089 N N . THR B 1 275 ? 12.203 -30.219 -25.5 1 94.88 275 THR B N 1
ATOM 9090 C CA . THR B 1 275 ? 12.727 -31.266 -24.609 1 94.88 275 THR B CA 1
ATOM 9091 C C . THR B 1 275 ? 13.57 -30.656 -23.5 1 94.88 275 THR B C 1
ATOM 9093 O O . THR B 1 275 ? 14.312 -29.703 -23.734 1 94.88 275 THR B O 1
ATOM 9096 N N . GLU B 1 276 ? 13.438 -31.156 -22.297 1 93 276 GLU B N 1
ATOM 9097 C CA . GLU B 1 276 ? 14.219 -30.797 -21.125 1 93 276 GLU B CA 1
ATOM 9098 C C . GLU B 1 276 ? 13.914 -29.375 -20.672 1 93 276 GLU B C 1
ATOM 9100 O O . GLU B 1 276 ? 14.781 -28.703 -20.109 1 93 276 GLU B O 1
ATOM 9105 N N . PHE B 1 277 ? 12.742 -28.891 -21.031 1 94.19 277 PHE B N 1
ATOM 9106 C CA . PHE B 1 277 ? 12.359 -27.562 -20.578 1 94.19 277 PHE B CA 1
ATOM 9107 C C . PHE B 1 277 ? 12.312 -27.5 -19.047 1 94.19 277 PHE B C 1
ATOM 9109 O O . PHE B 1 277 ? 11.859 -28.453 -18.406 1 94.19 277 PHE B O 1
ATOM 9116 N N . ILE B 1 278 ? 12.719 -26.547 -18.391 1 90.62 278 ILE B N 1
ATOM 9117 C CA . ILE B 1 278 ? 12.922 -26.484 -16.953 1 90.62 278 ILE B CA 1
ATOM 9118 C C . ILE B 1 278 ? 11.625 -26.047 -16.266 1 90.62 278 ILE B C 1
ATOM 9120 O O . ILE B 1 278 ? 11.477 -26.203 -15.055 1 90.62 278 ILE B O 1
ATOM 9124 N N . LEU B 1 279 ? 10.664 -25.469 -17.016 1 91 279 LEU B N 1
ATOM 9125 C CA . LEU B 1 279 ? 9.336 -25.109 -16.531 1 91 279 LEU B CA 1
ATOM 9126 C C . LEU B 1 279 ? 8.25 -25.891 -17.25 1 91 279 LEU B C 1
ATOM 9128 O O . LEU B 1 279 ? 8.547 -26.859 -17.969 1 91 279 LEU B O 1
ATOM 9132 N N . GLY B 1 280 ? 7.016 -25.578 -16.891 1 93.19 280 GLY B N 1
ATOM 9133 C CA . GLY B 1 280 ? 5.918 -26.125 -17.672 1 93.19 280 GLY B CA 1
ATOM 9134 C C . GLY B 1 280 ? 5.77 -25.484 -19.031 1 93.19 280 GLY B C 1
ATOM 9135 O O . GLY B 1 280 ? 5.641 -26.172 -20.047 1 93.19 280 GLY B O 1
ATOM 9136 N N . GLY B 1 281 ? 5.848 -24.297 -19.031 1 97.5 281 GLY B N 1
ATOM 9137 C CA . GLY B 1 281 ? 5.773 -23.484 -20.234 1 97.5 281 GLY B CA 1
ATOM 9138 C C . GLY B 1 281 ? 6.258 -22.062 -20.016 1 97.5 281 GLY B C 1
ATOM 9139 O O . GLY B 1 281 ? 6.57 -21.672 -18.891 1 97.5 281 GLY B O 1
ATOM 9140 N N . MET B 1 282 ? 6.434 -21.391 -21.062 1 98.06 282 MET B N 1
ATOM 9141 C CA . MET B 1 282 ? 6.73 -19.969 -21.094 1 98.06 282 MET B CA 1
ATOM 9142 C C . MET B 1 282 ? 5.887 -19.266 -22.156 1 98.06 282 MET B C 1
ATOM 9144 O O . MET B 1 282 ? 5.855 -19.688 -23.312 1 98.06 282 MET B O 1
ATOM 9148 N N . GLU B 1 283 ? 5.262 -18.25 -21.75 1 98.06 283 GLU B N 1
ATOM 9149 C CA . GLU B 1 283 ? 4.219 -17.562 -22.516 1 98.06 283 GLU B CA 1
ATOM 9150 C C . GLU B 1 283 ? 4.816 -16.641 -23.562 1 98.06 283 GLU B C 1
ATOM 9152 O O . GLU B 1 283 ? 4.137 -15.742 -24.062 1 98.06 283 GLU B O 1
ATOM 9157 N N . ASN B 1 284 ? 6.012 -16.812 -23.953 1 98.69 284 ASN B N 1
ATOM 9158 C CA . ASN B 1 284 ? 6.648 -15.875 -24.859 1 98.69 284 ASN B CA 1
ATOM 9159 C C . ASN B 1 284 ? 5.656 -15.32 -25.891 1 98.69 284 ASN B C 1
ATOM 9161 O O . ASN B 1 284 ? 4.883 -16.078 -26.469 1 98.69 284 ASN B O 1
ATOM 9165 N N . THR B 1 285 ? 5.715 -14 -26.109 1 98.62 285 THR B N 1
ATOM 9166 C CA . THR B 1 285 ? 4.73 -13.289 -26.922 1 98.62 285 THR B CA 1
ATOM 9167 C C . THR B 1 285 ? 4.641 -13.906 -28.312 1 98.62 285 THR B C 1
ATOM 9169 O O . THR B 1 285 ? 5.641 -13.992 -29.031 1 98.62 285 THR B O 1
ATOM 9172 N N . SER B 1 286 ? 3.473 -14.391 -28.703 1 98.62 286 SER B N 1
ATOM 9173 C CA . SER B 1 286 ? 3.104 -14.961 -30 1 98.62 286 SER B CA 1
ATOM 9174 C C . SER B 1 286 ? 3.77 -16.312 -30.219 1 98.62 286 SER B C 1
ATOM 9176 O O . SER B 1 286 ? 3.477 -17.016 -31.188 1 98.62 286 SER B O 1
ATOM 9178 N N . ALA B 1 287 ? 4.672 -16.781 -29.297 1 98.62 287 ALA B N 1
ATOM 9179 C CA . ALA B 1 287 ? 5.477 -17.984 -29.484 1 98.62 287 ALA B CA 1
ATOM 9180 C C . ALA B 1 287 ? 5.699 -18.703 -28.172 1 98.62 287 ALA B C 1
ATOM 9182 O O . ALA B 1 287 ? 6.797 -18.672 -27.609 1 98.62 287 ALA B O 1
ATOM 9183 N N . THR B 1 288 ? 4.734 -19.469 -27.781 1 98.56 288 THR B N 1
ATOM 9184 C CA . THR B 1 288 ? 4.754 -20.141 -26.469 1 98.56 288 THR B CA 1
ATOM 9185 C C . THR B 1 288 ? 5.617 -21.391 -26.516 1 98.56 288 THR B C 1
ATOM 9187 O O . THR B 1 288 ? 5.508 -22.188 -27.453 1 98.56 288 THR B O 1
ATOM 9190 N N . SER B 1 289 ? 6.484 -21.547 -25.562 1 98.56 289 SER B N 1
ATOM 9191 C CA . SER B 1 289 ? 7.234 -22.781 -25.359 1 98.56 289 SER B CA 1
ATOM 9192 C C . SER B 1 289 ? 6.57 -23.672 -24.328 1 98.56 289 SER B C 1
ATOM 9194 O O . SER B 1 289 ? 6.156 -23.188 -23.266 1 98.56 289 SER B O 1
ATOM 9196 N N . LEU B 1 290 ? 6.449 -24.953 -24.625 1 98.38 290 LEU B N 1
ATOM 9197 C CA . LEU B 1 290 ? 5.891 -25.953 -23.719 1 98.38 290 LEU B CA 1
ATOM 9198 C C . LEU B 1 290 ? 6.848 -27.125 -23.547 1 98.38 290 LEU B C 1
ATOM 9200 O O . LEU B 1 290 ? 7.551 -27.5 -24.5 1 98.38 290 LEU B O 1
ATOM 9204 N N . THR B 1 291 ? 6.836 -27.719 -22.406 1 97.5 291 THR B N 1
ATOM 9205 C CA . THR B 1 291 ? 7.574 -28.969 -22.219 1 97.5 291 THR B CA 1
ATOM 9206 C C . THR B 1 291 ? 6.965 -30.078 -23.062 1 97.5 291 THR B C 1
ATOM 9208 O O . THR B 1 291 ? 5.742 -30.172 -23.188 1 97.5 291 THR B O 1
ATOM 9211 N N . ASP B 1 292 ? 7.77 -30.922 -23.609 1 96.12 292 ASP B N 1
ATOM 9212 C CA . ASP B 1 292 ? 7.254 -32.031 -24.422 1 96.12 292 ASP B CA 1
ATOM 9213 C C . ASP B 1 292 ? 6.762 -33.188 -23.562 1 96.12 292 ASP B C 1
ATOM 9215 O O . ASP B 1 292 ? 6.195 -34.156 -24.062 1 96.12 292 ASP B O 1
ATOM 9219 N N . THR B 1 293 ? 6.91 -32.969 -22.203 1 95.12 293 THR B N 1
ATOM 9220 C CA . THR B 1 293 ? 6.43 -34 -21.297 1 95.12 293 THR B CA 1
ATOM 9221 C C . THR B 1 293 ? 4.906 -34.031 -21.281 1 95.12 293 THR B C 1
ATOM 9223 O O . THR B 1 293 ? 4.309 -35 -20.812 1 95.12 293 THR B O 1
ATOM 9226 N N . VAL B 1 294 ? 4.277 -33.062 -21.812 1 96.88 294 VAL B N 1
ATOM 9227 C CA . VAL B 1 294 ? 2.816 -33.062 -21.797 1 96.88 294 VAL B CA 1
ATOM 9228 C C . VAL B 1 294 ? 2.273 -33.844 -23 1 96.88 294 VAL B C 1
ATOM 9230 O O . VAL B 1 294 ? 1.087 -34.156 -23.031 1 96.88 294 VAL B O 1
ATOM 9233 N N . LEU B 1 295 ? 3.111 -34.094 -24 1 97.62 295 LEU B N 1
ATOM 9234 C CA . LEU B 1 295 ? 2.682 -34.938 -25.125 1 97.62 295 LEU B CA 1
ATOM 9235 C C . LEU B 1 295 ? 2.279 -36.312 -24.656 1 97.62 295 LEU B C 1
ATOM 9237 O O . LEU B 1 295 ? 3.084 -37.031 -24.047 1 97.62 295 LEU B O 1
ATOM 9241 N N . HIS B 1 296 ? 1.013 -36.75 -24.891 1 97.06 296 HIS B N 1
ATOM 9242 C CA . HIS B 1 296 ? 0.522 -38.031 -24.328 1 97.06 296 HIS B CA 1
ATOM 9243 C C . HIS B 1 296 ? -0.238 -38.844 -25.375 1 97.06 296 HIS B C 1
ATOM 9245 O O . HIS B 1 296 ? -0.817 -38.25 -26.312 1 97.06 296 HIS B O 1
ATOM 9251 N N . ASP B 1 297 ? -0.236 -40.062 -25.219 1 96.69 297 ASP B N 1
ATOM 9252 C CA . ASP B 1 297 ? -0.876 -41 -26.172 1 96.69 297 ASP B CA 1
ATOM 9253 C C . ASP B 1 297 ? -2.348 -41.188 -25.812 1 96.69 297 ASP B C 1
ATOM 9255 O O . ASP B 1 297 ? -2.863 -40.562 -24.875 1 96.69 297 ASP B O 1
ATOM 9259 N N . ALA B 1 298 ? -2.971 -41.938 -26.594 1 96.19 298 ALA B N 1
ATOM 9260 C CA . ALA B 1 298 ? -4.41 -42.156 -26.469 1 96.19 298 ALA B CA 1
ATOM 9261 C C . ALA B 1 298 ? -4.762 -42.844 -25.156 1 96.19 298 ALA B C 1
ATOM 9263 O O . ALA B 1 298 ? -5.82 -42.594 -24.578 1 96.19 298 ALA B O 1
ATOM 9264 N N . ARG B 1 299 ? -3.875 -43.688 -24.641 1 96.19 299 ARG B N 1
ATOM 9265 C CA . ARG B 1 299 ? -4.125 -44.406 -23.406 1 96.19 299 ARG B CA 1
ATOM 9266 C C . ARG B 1 299 ? -4.121 -43.469 -22.203 1 96.19 299 ARG B C 1
ATOM 9268 O O . ARG B 1 299 ? -4.863 -43.688 -21.234 1 96.19 299 ARG B O 1
ATOM 9275 N N . ALA B 1 300 ? -3.359 -42.438 -22.266 1 96.69 300 ALA B N 1
ATOM 9276 C CA . ALA B 1 300 ? -3.25 -41.469 -21.156 1 96.69 300 ALA B CA 1
ATOM 9277 C C . ALA B 1 300 ? -4.426 -40.5 -21.156 1 96.69 300 ALA B C 1
ATOM 9279 O O . ALA B 1 300 ? -4.805 -39.969 -20.109 1 96.69 300 ALA B O 1
ATOM 9280 N N . GLN B 1 301 ? -5.055 -40.25 -22.25 1 94.69 301 GLN B N 1
ATOM 9281 C CA . GLN B 1 301 ? -5.98 -39.156 -22.531 1 94.69 301 GLN B CA 1
ATOM 9282 C C . GLN B 1 301 ? -7.176 -39.188 -21.578 1 94.69 301 GLN B C 1
ATOM 9284 O O . GLN B 1 301 ? -7.629 -38.156 -21.094 1 94.69 301 GLN B O 1
ATOM 9289 N N . PRO B 1 302 ? -7.684 -40.344 -21.234 1 92.69 302 PRO B N 1
ATOM 9290 C CA . PRO B 1 302 ? -8.883 -40.375 -20.406 1 92.69 302 PRO B CA 1
ATOM 9291 C C . PRO B 1 302 ? -8.617 -39.906 -18.969 1 92.69 302 PRO B C 1
ATOM 9293 O O . PRO B 1 302 ? -9.539 -39.469 -18.281 1 92.69 302 PRO B O 1
ATOM 9296 N N . ASP B 1 303 ? -7.414 -39.969 -18.547 1 94.25 303 ASP B N 1
ATOM 9297 C CA . ASP B 1 303 ? -7.074 -39.656 -17.156 1 94.25 303 ASP B CA 1
ATOM 9298 C C . ASP B 1 303 ? -6.191 -38.438 -17.078 1 94.25 303 ASP B C 1
ATOM 9300 O O . ASP B 1 303 ? -5.961 -37.906 -15.992 1 94.25 303 ASP B O 1
ATOM 9304 N N . TYR B 1 304 ? -5.738 -38 -18.234 1 93.88 304 TYR B N 1
ATOM 9305 C CA . TYR B 1 304 ? -4.832 -36.844 -18.297 1 93.88 304 TYR B CA 1
ATOM 9306 C C . TYR B 1 304 ? -5.105 -36.031 -19.547 1 93.88 304 TYR B C 1
ATOM 9308 O O . TYR B 1 304 ? -5.488 -36.562 -20.594 1 93.88 304 TYR B O 1
ATOM 9316 N N . ASN B 1 305 ? -4.941 -34.688 -19.406 1 91.69 305 ASN B N 1
ATOM 9317 C CA . ASN B 1 305 ? -4.84 -33.844 -20.594 1 91.69 305 ASN B CA 1
ATOM 9318 C C . ASN B 1 305 ? -3.963 -32.625 -20.328 1 91.69 305 ASN B C 1
ATOM 9320 O O . ASN B 1 305 ? -3.734 -32.25 -19.188 1 91.69 305 ASN B O 1
ATOM 9324 N N . ALA B 1 306 ? -3.441 -32.031 -21.359 1 96.44 306 ALA B N 1
ATOM 9325 C CA . ALA B 1 306 ? -2.467 -30.938 -21.281 1 96.44 306 ALA B CA 1
ATOM 9326 C C . ALA B 1 306 ? -3.164 -29.578 -21.25 1 96.44 306 ALA B C 1
ATOM 9328 O O . ALA B 1 306 ? -2.506 -28.547 -21.172 1 96.44 306 ALA B O 1
ATOM 9329 N N . GLU B 1 307 ? -4.43 -29.484 -21.172 1 97.19 307 GLU B N 1
ATOM 9330 C CA . GLU B 1 307 ? -5.203 -28.281 -21.406 1 97.19 307 GLU B CA 1
ATOM 9331 C C . GLU B 1 307 ? -4.945 -27.234 -20.328 1 97.19 307 GLU B C 1
ATOM 9333 O O . GLU B 1 307 ? -4.922 -26.031 -20.594 1 97.19 307 GLU B O 1
ATOM 9338 N N . PRO B 1 308 ? -4.777 -27.672 -19.062 1 97.5 308 PRO B N 1
ATOM 9339 C CA . PRO B 1 308 ? -4.469 -26.625 -18.078 1 97.5 308 PRO B CA 1
ATOM 9340 C C . PRO B 1 308 ? -3.207 -25.844 -18.422 1 97.5 308 PRO B C 1
ATOM 9342 O O . PRO B 1 308 ? -3.197 -24.609 -18.312 1 97.5 308 PRO B O 1
ATOM 9345 N N . LEU B 1 309 ? -2.186 -26.484 -18.891 1 98.12 309 LEU B N 1
ATOM 9346 C CA . LEU B 1 309 ? -0.957 -25.797 -19.266 1 98.12 309 LEU B CA 1
ATOM 9347 C C . LEU B 1 309 ? -1.162 -24.969 -20.531 1 98.12 309 LEU B C 1
ATOM 9349 O O . LEU B 1 309 ? -0.71 -23.828 -20.609 1 98.12 309 LEU B O 1
ATOM 9353 N N . ILE B 1 310 ? -1.845 -25.578 -21.547 1 98.44 310 ILE B N 1
ATOM 9354 C CA . ILE B 1 310 ? -2.064 -24.906 -22.828 1 98.44 310 ILE B CA 1
ATOM 9355 C C . ILE B 1 310 ? -2.893 -23.641 -22.609 1 98.44 310 ILE B C 1
ATOM 9357 O O . ILE B 1 310 ? -2.545 -22.562 -23.109 1 98.44 310 ILE B O 1
ATOM 9361 N N . SER B 1 311 ? -3.953 -23.719 -21.828 1 98.69 311 SER B N 1
ATOM 9362 C CA . SER B 1 311 ? -4.809 -22.578 -21.562 1 98.69 311 SER B CA 1
ATOM 9363 C C . SER B 1 311 ? -4.082 -21.531 -20.719 1 98.69 311 SER B C 1
ATOM 9365 O O . SER B 1 311 ? -4.242 -20.328 -20.922 1 98.69 311 SER B O 1
ATOM 9367 N N . HIS B 1 312 ? -3.277 -21.984 -19.766 1 98.75 312 HIS B N 1
ATOM 9368 C CA . HIS B 1 312 ? -2.484 -21.094 -18.922 1 98.75 312 HIS B CA 1
ATOM 9369 C C . HIS B 1 312 ? -1.555 -20.219 -19.75 1 98.75 312 HIS B C 1
ATOM 9371 O O . HIS B 1 312 ? -1.56 -19 -19.625 1 98.75 312 HIS B O 1
ATOM 9377 N N . GLU B 1 313 ? -0.799 -20.906 -20.609 1 98.75 313 GLU B N 1
ATOM 9378 C CA . GLU B 1 313 ? 0.177 -20.188 -21.422 1 98.75 313 GLU B CA 1
ATOM 9379 C C . GLU B 1 313 ? -0.512 -19.281 -22.438 1 98.75 313 GLU B C 1
ATOM 9381 O O . GLU B 1 313 ? -0.006 -18.203 -22.781 1 98.75 313 GLU B O 1
ATOM 9386 N N . LEU B 1 314 ? -1.605 -19.75 -22.969 1 98.81 314 LEU B N 1
ATOM 9387 C CA . LEU B 1 314 ? -2.369 -18.906 -23.875 1 98.81 314 LEU B CA 1
ATOM 9388 C C . LEU B 1 314 ? -2.9 -17.672 -23.172 1 98.81 314 LEU B C 1
ATOM 9390 O O . LEU B 1 314 ? -2.891 -16.562 -23.734 1 98.81 314 LEU B O 1
ATOM 9394 N N . ALA B 1 315 ? -3.393 -17.828 -21.938 1 98.88 315 ALA B N 1
ATOM 9395 C CA . ALA B 1 315 ? -3.947 -16.719 -21.156 1 98.88 315 ALA B CA 1
ATOM 9396 C C . ALA B 1 315 ? -2.926 -15.602 -21 1 98.88 315 ALA B C 1
ATOM 9398 O O . ALA B 1 315 ? -3.287 -14.422 -20.984 1 98.88 315 ALA B O 1
ATOM 9399 N N . HIS B 1 316 ? -1.703 -15.945 -20.938 1 98.81 316 HIS B N 1
ATOM 9400 C CA . HIS B 1 316 ? -0.626 -14.984 -20.75 1 98.81 316 HIS B CA 1
ATOM 9401 C C . HIS B 1 316 ? -0.539 -14.023 -21.938 1 98.81 316 HIS B C 1
ATOM 9403 O O . HIS B 1 316 ? -0.017 -12.914 -21.797 1 98.81 316 HIS B O 1
ATOM 9409 N N . GLN B 1 317 ? -1.013 -14.438 -23.078 1 98.81 317 GLN B N 1
ATOM 9410 C CA . GLN B 1 317 ? -0.96 -13.539 -24.234 1 98.81 317 GLN B CA 1
ATOM 9411 C C . GLN B 1 317 ? -1.703 -12.234 -23.938 1 98.81 317 GLN B C 1
ATOM 9413 O O . GLN B 1 317 ? -1.365 -11.188 -24.5 1 98.81 317 GLN B O 1
ATOM 9418 N N . TRP B 1 318 ? -2.705 -12.266 -23.078 1 98.75 318 TRP B N 1
ATOM 9419 C CA . TRP B 1 318 ? -3.383 -11.07 -22.578 1 98.75 318 TRP B CA 1
ATOM 9420 C C . TRP B 1 318 ? -2.76 -10.594 -21.281 1 98.75 318 TRP B C 1
ATOM 9422 O O . TRP B 1 318 ? -2.41 -9.414 -21.141 1 98.75 318 TRP B O 1
ATOM 9432 N N . PHE B 1 319 ? -2.588 -11.523 -20.344 1 98.75 319 PHE B N 1
ATOM 9433 C CA . PHE B 1 319 ? -2.1 -11.18 -19.016 1 98.75 319 PHE B CA 1
ATOM 9434 C C . PHE B 1 319 ? -0.66 -11.641 -18.828 1 98.75 319 PHE B C 1
ATOM 9436 O O . PHE B 1 319 ? -0.396 -12.844 -18.734 1 98.75 319 PHE B O 1
ATOM 9443 N N . GLY B 1 320 ? 0.25 -10.836 -18.7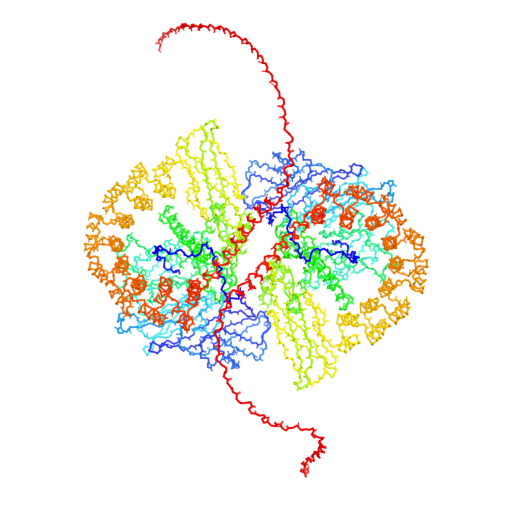03 1 98.25 320 GLY B N 1
ATOM 9444 C CA . GLY B 1 320 ? 1.679 -11.102 -18.688 1 98.25 320 GLY B CA 1
ATOM 9445 C C . GLY B 1 320 ? 2.393 -10.57 -19.922 1 98.25 320 GLY B C 1
ATOM 9446 O O . GLY B 1 320 ? 3.553 -10.156 -19.844 1 98.25 320 GLY B O 1
ATOM 9447 N N . ASP B 1 321 ? 1.643 -10.57 -21.062 1 98.69 321 ASP B N 1
ATOM 9448 C CA . ASP B 1 321 ? 2.25 -10.109 -22.312 1 98.69 321 ASP B CA 1
ATOM 9449 C C . ASP B 1 321 ? 1.678 -8.758 -22.734 1 98.69 321 ASP B C 1
ATOM 9451 O O . ASP B 1 321 ? 2.377 -7.742 -22.688 1 98.69 321 ASP B O 1
ATOM 9455 N N . LEU B 1 322 ? 0.338 -8.758 -23.094 1 98.69 322 LEU B N 1
ATOM 9456 C CA . LEU B 1 322 ? -0.314 -7.5 -23.453 1 98.69 322 LEU B CA 1
ATOM 9457 C C . LEU B 1 322 ? -0.297 -6.527 -22.281 1 98.69 322 LEU B C 1
ATOM 9459 O O . LEU B 1 322 ? 0.085 -5.363 -22.438 1 98.69 322 LEU B O 1
ATOM 9463 N N . LEU B 1 323 ? -0.868 -6.953 -21.188 1 98.44 323 LEU B N 1
ATOM 9464 C CA . LEU B 1 323 ? -0.66 -6.297 -19.891 1 98.44 323 LEU B CA 1
ATOM 9465 C C . LEU B 1 323 ? 0.436 -6.996 -19.094 1 98.44 323 LEU B C 1
ATOM 9467 O O . LEU B 1 323 ? 0.321 -8.188 -18.797 1 98.44 323 LEU B O 1
ATOM 9471 N N . THR B 1 324 ? 1.508 -6.355 -18.766 1 98.44 324 THR B N 1
ATOM 9472 C CA . THR B 1 324 ? 2.623 -6.969 -18.062 1 98.44 324 THR B CA 1
ATOM 9473 C C . THR B 1 324 ? 2.816 -6.312 -16.688 1 98.44 324 THR B C 1
ATOM 9475 O O . THR B 1 324 ? 2.713 -5.09 -16.562 1 98.44 324 THR B O 1
ATOM 9478 N N . CYS B 1 325 ? 3.055 -7.094 -15.656 1 98.12 325 CYS B N 1
ATOM 9479 C CA . CYS B 1 325 ? 3.318 -6.508 -14.352 1 98.12 325 CYS B CA 1
ATOM 9480 C C . CYS B 1 325 ? 4.473 -5.52 -14.414 1 98.12 325 CYS B C 1
ATOM 9482 O O . CYS B 1 325 ? 5.441 -5.738 -15.148 1 98.12 325 CYS B O 1
ATOM 9484 N N . ARG B 1 326 ? 4.391 -4.504 -13.656 1 96.44 326 ARG B N 1
ATOM 9485 C CA . ARG B 1 326 ? 5.422 -3.473 -13.625 1 96.44 326 ARG B CA 1
ATOM 9486 C C . ARG B 1 326 ? 6.723 -4.02 -13.039 1 96.44 326 ARG B C 1
ATOM 9488 O O . ARG B 1 326 ? 7.809 -3.693 -13.516 1 96.44 326 ARG B O 1
ATOM 9495 N N . ASP B 1 327 ? 6.59 -4.734 -11.969 1 96.06 327 ASP B N 1
ATOM 9496 C CA . ASP B 1 327 ? 7.68 -5.473 -11.328 1 96.06 327 ASP B CA 1
ATOM 9497 C C . ASP B 1 327 ? 7.176 -6.793 -10.742 1 96.06 327 ASP B C 1
ATOM 9499 O O . ASP B 1 327 ? 5.973 -7.055 -10.727 1 96.06 327 ASP B O 1
ATOM 9503 N N . TRP B 1 328 ? 8.008 -7.621 -10.336 1 97.5 328 TRP B N 1
ATOM 9504 C CA . TRP B 1 328 ? 7.68 -9.016 -10.055 1 97.5 328 TRP B CA 1
ATOM 9505 C C . TRP B 1 328 ? 6.844 -9.141 -8.781 1 97.5 328 TRP B C 1
ATOM 9507 O O . TRP B 1 328 ? 6.043 -10.062 -8.641 1 97.5 328 TRP B O 1
ATOM 9517 N N . PRO B 1 329 ? 6.957 -8.219 -7.766 1 97 329 PRO B N 1
ATOM 9518 C CA . PRO B 1 329 ? 6.012 -8.281 -6.648 1 97 329 PRO B CA 1
ATOM 9519 C C . PRO B 1 329 ? 4.555 -8.266 -7.109 1 97 329 PRO B C 1
ATOM 9521 O O . PRO B 1 329 ? 3.689 -8.844 -6.449 1 97 329 PRO B O 1
ATOM 9524 N N . HIS B 1 330 ? 4.293 -7.707 -8.25 1 98.31 330 HIS B N 1
ATOM 9525 C CA . HIS B 1 330 ? 2.936 -7.66 -8.781 1 98.31 330 HIS B CA 1
ATOM 9526 C C . HIS B 1 330 ? 2.732 -8.727 -9.859 1 98.31 330 HIS B C 1
ATOM 9528 O O . HIS B 1 330 ? 1.823 -8.609 -10.68 1 98.31 330 HIS B O 1
ATOM 9534 N N . GLY B 1 331 ? 3.547 -9.742 -9.836 1 98.5 331 GLY B N 1
ATOM 9535 C CA . GLY B 1 331 ? 3.51 -10.797 -10.844 1 98.5 331 GLY B CA 1
ATOM 9536 C C . GLY B 1 331 ? 2.219 -11.594 -10.828 1 98.5 331 GLY B C 1
ATOM 9537 O O . GLY B 1 331 ? 1.911 -12.305 -11.781 1 98.5 331 GLY B O 1
ATOM 9538 N N . TRP B 1 332 ? 1.455 -11.469 -9.719 1 98.69 332 TRP B N 1
ATOM 9539 C CA . TRP B 1 332 ? 0.191 -12.195 -9.656 1 98.69 332 TRP B CA 1
ATOM 9540 C C . TRP B 1 332 ? -0.77 -11.711 -10.734 1 98.69 332 TRP B C 1
ATOM 9542 O O . TRP B 1 332 ? -1.681 -12.438 -11.141 1 98.69 332 TRP B O 1
ATOM 9552 N N . LEU B 1 333 ? -0.56 -10.523 -11.273 1 98.81 333 LEU B N 1
ATOM 9553 C CA . LEU B 1 333 ? -1.383 -9.984 -12.344 1 98.81 333 LEU B CA 1
ATOM 9554 C C . LEU B 1 333 ? -1.123 -10.727 -13.656 1 98.81 333 LEU B C 1
ATOM 9556 O O . LEU B 1 333 ? -1.907 -10.617 -14.602 1 98.81 333 LEU B O 1
ATOM 9560 N N . ASN B 1 334 ? 0.041 -11.406 -13.719 1 98.69 334 ASN B N 1
ATOM 9561 C CA . ASN B 1 334 ? 0.323 -12.352 -14.797 1 98.69 334 ASN B CA 1
ATOM 9562 C C . ASN B 1 334 ? -0.175 -13.75 -14.461 1 98.69 334 ASN B C 1
ATOM 9564 O O . ASN B 1 334 ? -1.087 -14.266 -15.109 1 98.69 334 ASN B O 1
ATOM 9568 N N . GLU B 1 335 ? 0.368 -14.266 -13.383 1 98.75 335 GLU B N 1
ATOM 9569 C CA . GLU B 1 335 ? 0.231 -15.68 -13.031 1 98.75 335 GLU B CA 1
ATOM 9570 C C . GLU B 1 335 ? -1.139 -15.969 -12.422 1 98.75 335 GLU B C 1
ATOM 9572 O O . GLU B 1 335 ? -1.704 -17.047 -12.633 1 98.75 335 GLU B O 1
ATOM 9577 N N . GLY B 1 336 ? -1.584 -15.055 -11.609 1 98.81 336 GLY B N 1
ATOM 9578 C CA . GLY B 1 336 ? -2.91 -15.227 -11.039 1 98.81 336 GLY B CA 1
ATOM 9579 C C . GLY B 1 336 ? -4.012 -15.25 -12.078 1 98.81 336 GLY B C 1
ATOM 9580 O O . GLY B 1 336 ? -4.91 -16.094 -12.016 1 98.81 336 GLY B O 1
ATOM 9581 N N . PHE B 1 337 ? -3.955 -14.367 -13.039 1 98.88 337 PHE B N 1
ATOM 9582 C CA . PHE B 1 337 ? -4.945 -14.328 -14.102 1 98.88 337 PHE B CA 1
ATOM 9583 C C . PHE B 1 337 ? -4.863 -15.586 -14.961 1 98.88 337 PHE B C 1
ATOM 9585 O O . PHE B 1 337 ? -5.895 -16.156 -15.344 1 98.88 337 PHE B O 1
ATOM 9592 N N . ALA B 1 338 ? -3.625 -15.969 -15.32 1 98.81 338 ALA B N 1
ATOM 9593 C CA . ALA B 1 338 ? -3.479 -17.188 -16.125 1 98.81 338 ALA B CA 1
ATOM 9594 C C . ALA B 1 338 ? -4.059 -18.391 -15.391 1 98.81 338 ALA B C 1
ATOM 9596 O O . ALA B 1 338 ? -4.754 -19.219 -15.992 1 98.81 338 ALA B O 1
ATOM 9597 N N . THR B 1 339 ? -3.789 -18.469 -14.086 1 98.81 339 THR B N 1
ATOM 9598 C CA . THR B 1 339 ? -4.305 -19.562 -13.281 1 98.81 339 THR B CA 1
ATOM 9599 C C . THR B 1 339 ? -5.832 -19.516 -13.219 1 98.81 339 THR B C 1
ATOM 9601 O O . THR B 1 339 ? -6.492 -20.562 -13.336 1 98.81 339 THR B O 1
ATOM 9604 N N . TRP B 1 340 ? -6.363 -18.375 -13.062 1 98.81 340 TRP B N 1
ATOM 9605 C CA . TRP B 1 340 ? -7.812 -18.203 -13.016 1 98.81 340 TRP B CA 1
ATOM 9606 C C . TRP B 1 340 ? -8.445 -18.594 -14.352 1 98.81 340 TRP B C 1
ATOM 9608 O O . TRP B 1 340 ? -9.523 -19.188 -14.391 1 98.81 340 TRP B O 1
ATOM 9618 N N . LEU B 1 341 ? -7.844 -18.297 -15.43 1 98.81 341 LEU B N 1
ATOM 9619 C CA . LEU B 1 341 ? -8.391 -18.578 -16.75 1 98.81 341 LEU B CA 1
ATOM 9620 C C . LEU B 1 341 ? -8.328 -20.062 -17.078 1 98.81 341 LEU B C 1
ATOM 9622 O O . LEU B 1 341 ? -9.109 -20.562 -17.891 1 98.81 341 LEU B O 1
ATOM 9626 N N . GLU B 1 342 ? -7.375 -20.828 -16.453 1 98.62 342 GLU B N 1
ATOM 9627 C CA . GLU B 1 342 ? -7.469 -22.297 -16.516 1 98.62 342 GLU B CA 1
ATOM 9628 C C . GLU B 1 342 ? -8.82 -22.781 -16.016 1 98.62 342 GLU B C 1
ATOM 9630 O O . GLU B 1 342 ? -9.484 -23.578 -16.688 1 98.62 342 GLU B O 1
ATOM 9635 N N . MET B 1 343 ? -9.117 -22.188 -14.852 1 98.12 343 MET B N 1
ATOM 9636 C CA . MET B 1 343 ? -10.383 -22.562 -14.227 1 98.12 343 MET B CA 1
ATOM 9637 C C . MET B 1 343 ? -11.57 -22.125 -15.078 1 98.12 343 MET B C 1
ATOM 9639 O O . MET B 1 343 ? -12.516 -22.891 -15.258 1 98.12 343 MET B O 1
ATOM 9643 N N . LEU B 1 344 ? -11.516 -20.953 -15.641 1 98.62 344 LEU B N 1
ATOM 9644 C CA . LEU B 1 344 ? -12.609 -20.438 -16.453 1 98.62 344 LEU B CA 1
ATOM 9645 C C . LEU B 1 344 ? -12.766 -21.25 -17.734 1 98.62 344 LEU B C 1
ATOM 9647 O O . LEU B 1 344 ? -13.891 -21.469 -18.203 1 98.62 344 LEU B O 1
ATOM 9651 N N . TRP B 1 345 ? -11.68 -21.719 -18.312 1 98.56 345 TRP B N 1
ATOM 9652 C CA . TRP B 1 345 ? -11.742 -22.594 -19.469 1 98.56 345 TRP B CA 1
ATOM 9653 C C . TRP B 1 345 ? -12.484 -23.891 -19.141 1 98.56 345 TRP B C 1
ATOM 9655 O O . TRP B 1 345 ? -13.352 -24.328 -19.891 1 98.56 345 TRP B O 1
ATOM 9665 N N . LYS B 1 346 ? -12.164 -24.469 -18.016 1 98 346 LYS B N 1
ATOM 9666 C CA . LYS B 1 346 ? -12.875 -25.672 -17.594 1 98 346 LYS B CA 1
ATOM 9667 C C . LYS B 1 346 ? -14.367 -25.406 -17.422 1 98 346 LYS B C 1
ATOM 9669 O O . LYS B 1 346 ? -15.195 -26.25 -17.766 1 98 346 LYS B O 1
ATOM 9674 N N . GLU B 1 347 ? -14.648 -24.25 -16.922 1 98.12 347 GLU B N 1
ATOM 9675 C CA . GLU B 1 347 ? -16.047 -23.859 -16.734 1 98.12 347 GLU B CA 1
ATOM 9676 C C . GLU B 1 347 ? -16.781 -23.781 -18.078 1 98.12 347 GLU B C 1
ATOM 9678 O O . GLU B 1 347 ? -17.875 -24.328 -18.203 1 98.12 347 GLU B O 1
ATOM 9683 N N . ARG B 1 348 ? -16.203 -23.203 -19.047 1 97.88 348 ARG B N 1
ATOM 9684 C CA . ARG B 1 348 ? -16.828 -22.953 -20.344 1 97.88 348 ARG B CA 1
ATOM 9685 C C . ARG B 1 348 ? -16.828 -24.219 -21.188 1 97.88 348 ARG B C 1
ATOM 9687 O O . ARG B 1 348 ? -17.781 -24.484 -21.938 1 97.88 348 ARG B O 1
ATOM 9694 N N . ALA B 1 349 ? -15.781 -25.031 -21.031 1 97.56 349 ALA B N 1
ATOM 9695 C CA . ALA B 1 349 ? -15.586 -26.156 -21.938 1 97.56 349 ALA B CA 1
ATOM 9696 C C . ALA B 1 349 ? -16.156 -27.438 -21.344 1 97.56 349 ALA B C 1
ATOM 9698 O O . ALA B 1 349 ? -16.703 -28.281 -22.078 1 97.56 349 ALA B O 1
ATOM 9699 N N . ASP B 1 350 ? -16.031 -27.594 -20.016 1 97 350 ASP B N 1
ATOM 9700 C CA . ASP B 1 350 ? -16.328 -28.906 -19.438 1 97 350 ASP B CA 1
ATOM 9701 C C . ASP B 1 350 ? -17.438 -28.812 -18.406 1 97 350 ASP B C 1
ATOM 9703 O O . ASP B 1 350 ? -17.891 -29.828 -17.875 1 97 350 ASP B O 1
ATOM 9707 N N . GLY B 1 351 ? -17.812 -27.594 -18.078 1 97.25 351 GLY B N 1
ATOM 9708 C CA . GLY B 1 351 ? -18.938 -27.422 -17.172 1 97.25 351 GLY B CA 1
ATOM 9709 C C . GLY B 1 351 ? -18.5 -26.969 -15.789 1 97.25 351 GLY B C 1
ATOM 9710 O O . GLY B 1 351 ? -17.312 -26.969 -15.469 1 97.25 351 GLY B O 1
ATOM 9711 N N . GLN B 1 352 ? -19.469 -26.688 -14.992 1 97.25 352 GLN B N 1
ATOM 9712 C CA . GLN B 1 352 ? -19.25 -26.047 -13.695 1 97.25 352 GLN B CA 1
ATOM 9713 C C . GLN B 1 352 ? -18.609 -27.016 -12.711 1 97.25 352 GLN B C 1
ATOM 9715 O O . GLN B 1 352 ? -17.766 -26.625 -11.906 1 97.25 352 GLN B O 1
ATOM 9720 N N . ASP B 1 353 ? -18.984 -28.25 -12.68 1 97.56 353 ASP B N 1
ATOM 9721 C CA . ASP B 1 353 ? -18.438 -29.234 -11.734 1 97.56 353 ASP B CA 1
ATOM 9722 C C . ASP B 1 353 ? -16.938 -29.422 -11.961 1 97.56 353 ASP B C 1
ATOM 9724 O O . ASP B 1 353 ? -16.172 -29.516 -11 1 97.56 353 ASP B O 1
ATOM 9728 N N . GLU B 1 354 ? -16.516 -29.453 -13.234 1 97.56 354 GLU B N 1
ATOM 9729 C CA . GLU B 1 354 ? -15.102 -29.562 -13.547 1 97.56 354 GLU B CA 1
ATOM 9730 C C . GLU B 1 354 ? -14.328 -28.328 -13.078 1 97.56 354 GLU B C 1
ATOM 9732 O O . GLU B 1 354 ? -13.211 -28.453 -12.586 1 97.56 354 GLU B O 1
ATOM 9737 N N . ALA B 1 355 ? -14.938 -27.188 -13.258 1 98.12 355 ALA B N 1
ATOM 9738 C CA . ALA B 1 355 ? -14.328 -25.938 -12.805 1 98.12 355 ALA B CA 1
ATOM 9739 C C . ALA B 1 355 ? -14.164 -25.922 -11.289 1 98.12 355 ALA B C 1
ATOM 9741 O O . ALA B 1 355 ? -13.125 -25.516 -10.773 1 98.12 355 ALA B O 1
ATOM 9742 N N . ASP B 1 356 ? -15.188 -26.375 -10.609 1 98 356 ASP B N 1
ATOM 9743 C CA . ASP B 1 356 ? -15.133 -26.438 -9.148 1 98 356 ASP B CA 1
ATOM 9744 C C . ASP B 1 356 ? -14.055 -27.406 -8.672 1 98 356 ASP B C 1
ATOM 9746 O O . ASP B 1 356 ? -13.375 -27.141 -7.676 1 98 356 ASP B O 1
ATOM 9750 N N . GLN B 1 357 ? -13.992 -28.531 -9.383 1 97.31 357 GLN B N 1
ATOM 9751 C CA . GLN B 1 357 ? -12.953 -29.5 -9.062 1 97.31 357 GLN B CA 1
ATOM 9752 C C . GLN B 1 357 ? -11.562 -28.891 -9.258 1 97.31 357 GLN B C 1
ATOM 9754 O O . GLN B 1 357 ? -10.672 -29.109 -8.43 1 97.31 357 GLN B O 1
ATOM 9759 N N . HIS B 1 358 ? -11.398 -28.172 -10.344 1 97.94 358 HIS B N 1
ATOM 9760 C CA . HIS B 1 358 ? -10.125 -27.5 -10.609 1 97.94 358 HIS B CA 1
ATOM 9761 C C . HIS B 1 358 ? -9.805 -26.484 -9.523 1 97.94 358 HIS B C 1
ATOM 9763 O O . HIS B 1 358 ? -8.664 -26.391 -9.062 1 97.94 358 HIS B O 1
ATOM 9769 N N . ARG B 1 359 ? -10.742 -25.734 -9.109 1 97.81 359 ARG B N 1
ATOM 9770 C CA . ARG B 1 359 ? -10.57 -24.734 -8.062 1 97.81 359 ARG B CA 1
ATOM 9771 C C . ARG B 1 359 ? -10.195 -25.406 -6.734 1 97.81 359 ARG B C 1
ATOM 9773 O O . ARG B 1 359 ? -9.43 -24.844 -5.949 1 97.81 359 ARG B O 1
ATOM 9780 N N . LEU B 1 360 ? -10.789 -26.547 -6.461 1 97.75 360 LEU B N 1
ATOM 9781 C CA . LEU B 1 360 ? -10.438 -27.297 -5.262 1 97.75 360 LEU B CA 1
ATOM 9782 C C . LEU B 1 360 ? -8.961 -27.656 -5.258 1 97.75 360 LEU B C 1
ATOM 9784 O O . LEU B 1 360 ? -8.289 -27.547 -4.227 1 97.75 360 LEU B O 1
ATOM 9788 N N . VAL B 1 361 ? -8.516 -28.062 -6.406 1 97.5 361 VAL B N 1
ATOM 9789 C CA . VAL B 1 361 ? -7.109 -28.438 -6.527 1 97.5 361 VAL B CA 1
ATOM 9790 C C . VAL B 1 361 ? -6.23 -27.203 -6.27 1 97.5 361 VAL B C 1
ATOM 9792 O O . VAL B 1 361 ? -5.227 -27.297 -5.559 1 97.5 361 VAL B O 1
ATOM 9795 N N . ASP B 1 362 ? -6.609 -26.031 -6.832 1 98.25 362 ASP B N 1
ATOM 9796 C CA . ASP B 1 362 ? -5.887 -24.781 -6.605 1 98.25 362 ASP B CA 1
ATOM 9797 C C . ASP B 1 362 ? -5.898 -24.406 -5.129 1 98.25 362 ASP B C 1
ATOM 9799 O O . ASP B 1 362 ? -4.875 -23.984 -4.578 1 98.25 362 ASP B O 1
ATOM 9803 N N . LEU B 1 363 ? -7.035 -24.531 -4.508 1 98.31 363 LEU B N 1
ATOM 9804 C CA . LEU B 1 363 ? -7.18 -24.172 -3.1 1 98.31 363 LEU B CA 1
ATOM 9805 C C . LEU B 1 363 ? -6.289 -25.047 -2.223 1 98.31 363 LEU B C 1
ATOM 9807 O O . LEU B 1 363 ? -5.605 -24.531 -1.33 1 98.31 363 LEU B O 1
ATOM 9811 N N . GLU B 1 364 ? -6.328 -26.344 -2.473 1 97.38 364 GLU B N 1
ATOM 9812 C CA . GLU B 1 364 ? -5.531 -27.266 -1.678 1 97.38 364 GLU B CA 1
ATOM 9813 C C . GLU B 1 364 ? -4.039 -27 -1.844 1 97.38 364 GLU B C 1
ATOM 9815 O O . GLU B 1 364 ? -3.27 -27.109 -0.887 1 97.38 364 GLU B O 1
ATOM 9820 N N . ALA B 1 365 ? -3.654 -26.641 -3.064 1 97.88 365 ALA B N 1
ATOM 9821 C CA . ALA B 1 365 ? -2.254 -26.312 -3.311 1 97.88 365 ALA B CA 1
ATOM 9822 C C . ALA B 1 365 ? -1.827 -25.094 -2.488 1 97.88 365 ALA B C 1
ATOM 9824 O O . ALA B 1 365 ? -0.79 -25.125 -1.822 1 97.88 365 ALA B O 1
ATOM 9825 N N . TYR B 1 366 ? -2.576 -24.078 -2.512 1 98 366 TYR B N 1
ATOM 9826 C CA . TYR B 1 366 ? -2.271 -22.891 -1.732 1 98 366 TYR B CA 1
ATOM 9827 C C . TYR B 1 366 ? -2.264 -23.203 -0.241 1 98 366 TYR B C 1
ATOM 9829 O O . TYR B 1 366 ? -1.323 -22.828 0.47 1 98 366 TYR B O 1
ATOM 9837 N N . LEU B 1 367 ? -3.357 -23.844 0.217 1 97.62 367 LEU B N 1
ATOM 9838 C CA . LEU B 1 367 ? -3.469 -24.109 1.646 1 97.62 367 LEU B CA 1
ATOM 9839 C C . LEU B 1 367 ? -2.312 -24.984 2.123 1 97.62 367 LEU B C 1
ATOM 9841 O O . LEU B 1 367 ? -1.821 -24.812 3.242 1 97.62 367 LEU B O 1
ATOM 9845 N N . GLY B 1 368 ? -1.945 -25.969 1.298 1 96.44 368 GLY B N 1
ATOM 9846 C CA . GLY B 1 368 ? -0.798 -26.797 1.637 1 96.44 368 GLY B CA 1
ATOM 9847 C C . GLY B 1 368 ? 0.469 -26 1.866 1 96.44 368 GLY B C 1
ATOM 9848 O O . GLY B 1 368 ? 1.178 -26.219 2.85 1 96.44 368 GLY B O 1
ATOM 9849 N N . GLU B 1 369 ? 0.697 -25.016 0.995 1 96.31 369 GLU B N 1
ATOM 9850 C CA . GLU B 1 369 ? 1.876 -24.172 1.159 1 96.31 369 GLU B CA 1
ATOM 9851 C C . GLU B 1 369 ? 1.755 -23.281 2.398 1 96.31 369 GLU B C 1
ATOM 9853 O O . GLU B 1 369 ? 2.703 -23.172 3.178 1 96.31 369 GLU B O 1
ATOM 9858 N N . ALA B 1 370 ? 0.591 -22.672 2.549 1 95.19 370 ALA B N 1
ATOM 9859 C CA . ALA B 1 370 ? 0.368 -21.766 3.666 1 95.19 370 ALA B CA 1
ATOM 9860 C C . ALA B 1 370 ? 0.577 -22.469 5.004 1 95.19 370 ALA B C 1
ATOM 9862 O O . ALA B 1 370 ? 1.095 -21.875 5.953 1 95.19 370 ALA B O 1
ATOM 9863 N N . ARG B 1 371 ? 0.221 -23.688 5.051 1 92.06 371 ARG B N 1
ATOM 9864 C CA . ARG B 1 371 ? 0.308 -24.469 6.289 1 92.06 371 ARG B CA 1
ATOM 9865 C C . ARG B 1 371 ? 1.725 -24.984 6.512 1 92.06 371 ARG B C 1
ATOM 9867 O O . ARG B 1 371 ? 2.234 -24.938 7.633 1 92.06 371 ARG B O 1
ATOM 9874 N N . GLU B 1 372 ? 2.316 -25.453 5.391 1 91.12 372 GLU B N 1
ATOM 9875 C CA . GLU B 1 372 ? 3.543 -26.219 5.535 1 91.12 372 GLU B CA 1
ATOM 9876 C C . GLU B 1 372 ? 4.777 -25.344 5.371 1 91.12 372 GLU B C 1
ATOM 9878 O O . GLU B 1 372 ? 5.859 -25.688 5.848 1 91.12 372 GLU B O 1
ATOM 9883 N N . ARG B 1 373 ? 4.672 -24.281 4.684 1 93.38 373 ARG B N 1
ATOM 9884 C CA . ARG B 1 373 ? 5.84 -23.469 4.359 1 93.38 373 ARG B CA 1
ATOM 9885 C C . ARG B 1 373 ? 5.746 -22.094 4.988 1 93.38 373 ARG B C 1
ATOM 9887 O O . ARG B 1 373 ? 6.461 -21.781 5.945 1 93.38 373 ARG B O 1
ATOM 9894 N N . TYR B 1 374 ? 4.906 -21.141 4.492 1 94 374 TYR B N 1
ATOM 9895 C CA . TYR B 1 374 ? 4.715 -19.781 4.98 1 94 374 TYR B CA 1
ATOM 9896 C C . TYR B 1 374 ? 3.42 -19.188 4.441 1 94 374 TYR B C 1
ATOM 9898 O O . TYR B 1 374 ? 2.859 -19.688 3.463 1 94 374 TYR B O 1
ATOM 9906 N N . ALA B 1 375 ? 2.943 -18.25 5.16 1 95.19 375 ALA B N 1
ATOM 9907 C CA . ALA B 1 375 ? 1.898 -17.359 4.645 1 95.19 375 ALA B CA 1
ATOM 9908 C C . ALA B 1 375 ? 2.428 -15.945 4.445 1 95.19 375 ALA B C 1
ATOM 9910 O O . ALA B 1 375 ? 3.021 -15.367 5.352 1 95.19 375 ALA B O 1
ATOM 9911 N N . ARG B 1 376 ? 2.367 -15.406 3.238 1 95.81 376 ARG B N 1
ATOM 9912 C CA . ARG B 1 376 ? 2.826 -14.062 2.904 1 95.81 376 ARG B CA 1
ATOM 9913 C C . ARG B 1 376 ? 1.761 -13.297 2.121 1 95.81 376 ARG B C 1
ATOM 9915 O O . ARG B 1 376 ? 0.857 -13.906 1.541 1 95.81 376 ARG B O 1
ATOM 9922 N N . PRO B 1 377 ? 1.838 -11.992 2.143 1 97.12 377 PRO B N 1
ATOM 9923 C CA . PRO B 1 377 ? 1.035 -11.281 1.147 1 97.12 377 PRO B CA 1
ATOM 9924 C C . PRO B 1 377 ? 1.379 -11.68 -0.285 1 97.12 377 PRO B C 1
ATOM 9926 O O . PRO B 1 377 ? 2.49 -12.141 -0.55 1 97.12 377 PRO B O 1
ATOM 9929 N N . ILE B 1 378 ? 0.473 -11.602 -1.138 1 98.5 378 ILE B N 1
ATOM 9930 C CA . ILE B 1 378 ? 0.789 -11.875 -2.535 1 98.5 378 ILE B CA 1
ATOM 9931 C C . ILE B 1 378 ? 1.829 -10.875 -3.033 1 98.5 378 ILE B C 1
ATOM 9933 O O . ILE B 1 378 ? 2.842 -11.258 -3.621 1 98.5 378 ILE B O 1
ATOM 9937 N N . VAL B 1 379 ? 1.557 -9.57 -2.785 1 98.06 379 VAL B N 1
ATOM 9938 C CA . VAL B 1 379 ? 2.566 -8.562 -3.104 1 98.06 379 VAL B CA 1
ATOM 9939 C C . VAL B 1 379 ? 3.582 -8.477 -1.969 1 98.06 379 VAL B C 1
ATOM 9941 O O . VAL B 1 379 ? 3.275 -7.953 -0.894 1 98.06 379 VAL B O 1
ATOM 9944 N N . ALA B 1 380 ? 4.738 -9.039 -2.117 1 96.38 380 ALA B N 1
ATOM 9945 C CA . ALA B 1 380 ? 5.852 -9.023 -1.172 1 96.38 380 ALA B CA 1
ATOM 9946 C C . ALA B 1 380 ? 7.117 -8.477 -1.824 1 96.38 380 ALA B C 1
ATOM 9948 O O . ALA B 1 380 ? 7.402 -8.773 -2.986 1 96.38 380 ALA B O 1
ATOM 9949 N N . ARG B 1 381 ? 7.918 -7.691 -1.081 1 94.94 381 ARG B N 1
ATOM 9950 C CA . ARG B 1 381 ? 9.031 -6.996 -1.716 1 94.94 381 ARG B CA 1
ATOM 9951 C C . ARG B 1 381 ? 10.367 -7.469 -1.146 1 94.94 381 ARG B C 1
ATOM 9953 O O . ARG B 1 381 ? 11.422 -7.176 -1.707 1 94.94 381 ARG B O 1
ATOM 9960 N N . ARG B 1 382 ? 10.375 -8.18 -0.106 1 93.31 382 ARG B N 1
ATOM 9961 C CA . ARG B 1 382 ? 11.633 -8.594 0.514 1 93.31 382 ARG B CA 1
ATOM 9962 C C . ARG B 1 382 ? 11.961 -10.047 0.17 1 93.31 382 ARG B C 1
ATOM 9964 O O . ARG B 1 382 ? 11.352 -10.969 0.717 1 93.31 382 ARG B O 1
ATOM 9971 N N . PHE B 1 383 ? 12.883 -10.289 -0.684 1 96.44 383 PHE B N 1
ATOM 9972 C CA . PHE B 1 383 ? 13.312 -11.602 -1.144 1 96.44 383 PHE B CA 1
ATOM 9973 C C . PHE B 1 383 ? 14.719 -11.539 -1.733 1 96.44 383 PHE B C 1
ATOM 9975 O O . PHE B 1 383 ? 15.32 -10.469 -1.79 1 96.44 383 PHE B O 1
ATOM 9982 N N . HIS B 1 384 ? 15.32 -12.703 -2.088 1 94.62 384 HIS B N 1
ATOM 9983 C CA . HIS B 1 384 ? 16.672 -12.758 -2.635 1 94.62 384 HIS B CA 1
ATOM 9984 C C . HIS B 1 384 ? 16.656 -12.539 -4.145 1 94.62 384 HIS B C 1
ATOM 9986 O O . HIS B 1 384 ? 17.516 -11.82 -4.676 1 94.62 384 HIS B O 1
ATOM 9992 N N . ALA B 1 385 ? 15.688 -13.188 -4.777 1 95.12 385 ALA B N 1
ATOM 9993 C CA . ALA B 1 385 ? 15.539 -13.094 -6.23 1 95.12 385 ALA B CA 1
ATOM 9994 C C . ALA B 1 385 ? 14.062 -13.094 -6.629 1 95.12 385 ALA B C 1
ATOM 9996 O O . ALA B 1 385 ? 13.219 -13.648 -5.918 1 95.12 385 ALA B O 1
ATOM 9997 N N . PRO B 1 386 ? 13.75 -12.516 -7.73 1 95.62 386 PRO B N 1
ATOM 9998 C CA . PRO B 1 386 ? 12.352 -12.422 -8.141 1 95.62 386 PRO B CA 1
ATOM 9999 C C . PRO B 1 386 ? 11.656 -13.781 -8.18 1 95.62 386 PRO B C 1
ATOM 10001 O O . PRO B 1 386 ? 10.477 -13.891 -7.844 1 95.62 386 PRO B O 1
ATOM 10004 N N . MET B 1 387 ? 12.344 -14.82 -8.5 1 96.06 387 MET B N 1
ATOM 10005 C CA . MET B 1 387 ? 11.75 -16.141 -8.609 1 96.06 387 MET B CA 1
ATOM 10006 C C . MET B 1 387 ? 11.195 -16.609 -7.266 1 96.06 387 MET B C 1
ATOM 10008 O O . MET B 1 387 ? 10.359 -17.516 -7.207 1 96.06 387 MET B O 1
ATOM 10012 N N . ASP B 1 388 ? 11.625 -15.961 -6.156 1 96.25 388 ASP B N 1
ATOM 10013 C CA . ASP B 1 388 ? 11.164 -16.344 -4.82 1 96.25 388 ASP B CA 1
ATOM 10014 C C . ASP B 1 388 ? 9.656 -16.141 -4.676 1 96.25 388 ASP B C 1
ATOM 10016 O O . ASP B 1 388 ? 9.008 -16.828 -3.893 1 96.25 388 ASP B O 1
ATOM 10020 N N . VAL B 1 389 ? 9.109 -15.203 -5.453 1 96.69 389 VAL B N 1
ATOM 10021 C CA . VAL B 1 389 ? 7.688 -14.914 -5.273 1 96.69 389 VAL B CA 1
ATOM 10022 C C . VAL B 1 389 ? 6.855 -15.797 -6.203 1 96.69 389 VAL B C 1
ATOM 10024 O O . VAL B 1 389 ? 5.625 -15.781 -6.145 1 96.69 389 VAL B O 1
ATOM 10027 N N . PHE B 1 390 ? 7.453 -16.609 -7.055 1 97.25 390 PHE B N 1
ATOM 10028 C CA . PHE B 1 390 ? 6.738 -17.531 -7.926 1 97.25 390 PHE B CA 1
ATOM 10029 C C . PHE B 1 390 ? 6.352 -18.797 -7.176 1 97.25 390 PHE B C 1
ATOM 10031 O O . PHE B 1 390 ? 7.004 -19.828 -7.32 1 97.25 390 PHE B O 1
ATOM 10038 N N . ASP B 1 391 ? 5.324 -18.719 -6.402 1 97.69 391 ASP B N 1
ATOM 10039 C CA . ASP B 1 391 ? 4.855 -19.781 -5.527 1 97.69 391 ASP B CA 1
ATOM 10040 C C . ASP B 1 391 ? 3.338 -19.922 -5.594 1 97.69 391 ASP B C 1
ATOM 10042 O O . ASP B 1 391 ? 2.705 -19.422 -6.527 1 97.69 391 ASP B O 1
ATOM 10046 N N . ARG B 1 392 ? 2.762 -20.703 -4.699 1 98.5 392 ARG B N 1
ATOM 10047 C CA . ARG B 1 392 ? 1.328 -20.969 -4.734 1 98.5 392 ARG B CA 1
ATOM 10048 C C . ARG B 1 392 ? 0.522 -19.734 -4.375 1 98.5 392 ARG B C 1
ATOM 10050 O O . ARG B 1 392 ? -0.66 -19.625 -4.707 1 98.5 392 ARG B O 1
ATOM 10057 N N . HIS B 1 393 ? 1.167 -18.734 -3.666 1 98.44 393 HIS B N 1
ATOM 10058 C CA . HIS B 1 393 ? 0.514 -17.453 -3.395 1 98.44 393 HIS B CA 1
ATOM 10059 C C . HIS B 1 393 ? 0.328 -16.641 -4.676 1 98.44 393 HIS B C 1
ATOM 10061 O O . HIS B 1 393 ? -0.74 -16.078 -4.902 1 98.44 393 HIS B O 1
ATOM 10067 N N . LEU B 1 394 ? 1.357 -16.672 -5.523 1 98.44 394 LEU B N 1
ATOM 10068 C CA . LEU B 1 394 ? 1.336 -15.883 -6.75 1 98.44 394 LEU B CA 1
ATOM 10069 C C . LEU B 1 394 ? 0.377 -16.484 -7.77 1 98.44 394 LEU B C 1
ATOM 10071 O O . LEU B 1 394 ? -0.321 -15.766 -8.477 1 98.44 394 LEU B O 1
ATOM 10075 N N . TYR B 1 395 ? 0.381 -17.812 -7.855 1 98.5 395 TYR B N 1
ATOM 10076 C CA . TYR B 1 395 ? -0.418 -18.531 -8.836 1 98.5 395 TYR B CA 1
ATOM 10077 C C . TYR B 1 395 ? -1.813 -18.828 -8.297 1 98.5 395 TYR B C 1
ATOM 10079 O O . TYR B 1 395 ? -2.727 -18.016 -8.453 1 98.5 395 TYR B O 1
ATOM 10087 N N . GLU B 1 396 ? -1.914 -19.875 -7.488 1 98.75 396 GLU B N 1
ATOM 10088 C CA . GLU B 1 396 ? -3.211 -20.406 -7.09 1 98.75 396 GLU B CA 1
ATOM 10089 C C . GLU B 1 396 ? -3.977 -19.422 -6.215 1 98.75 396 GLU B C 1
ATOM 10091 O O . GLU B 1 396 ? -5.16 -19.172 -6.449 1 98.75 396 GLU B O 1
ATOM 10096 N N . LYS B 1 397 ? -3.34 -18.875 -5.211 1 98.75 397 LYS B N 1
ATOM 10097 C CA . LYS B 1 397 ? -4.066 -17.875 -4.434 1 98.75 397 LYS B CA 1
ATOM 10098 C C . LYS B 1 397 ? -4.473 -16.688 -5.305 1 98.75 397 LYS B C 1
ATOM 10100 O O . LYS B 1 397 ? -5.574 -16.156 -5.156 1 98.75 397 LYS B O 1
ATOM 10105 N N . GLY B 1 398 ? -3.545 -16.25 -6.168 1 98.75 398 GLY B N 1
ATOM 10106 C CA . GLY B 1 398 ? -3.9 -15.18 -7.082 1 98.75 398 GLY B CA 1
ATOM 10107 C C . GLY B 1 398 ? -5.156 -15.469 -7.879 1 98.75 398 GLY B C 1
ATOM 10108 O O . GLY B 1 398 ? -6.035 -14.609 -7.996 1 98.75 398 GLY B O 1
ATOM 10109 N N . GLY B 1 399 ? -5.238 -16.688 -8.484 1 98.75 399 GLY B N 1
ATOM 10110 C CA . GLY B 1 399 ? -6.434 -17.078 -9.211 1 98.75 399 GLY B CA 1
ATOM 10111 C C . GLY B 1 399 ? -7.672 -17.141 -8.336 1 98.75 399 GLY B C 1
ATOM 10112 O O . GLY B 1 399 ? -8.758 -16.75 -8.766 1 98.75 399 GLY B O 1
ATOM 10113 N N . LEU B 1 400 ? -7.496 -17.625 -7.125 1 98.69 400 LEU B N 1
ATOM 10114 C CA . LEU B 1 400 ? -8.609 -17.766 -6.191 1 98.69 400 LEU B CA 1
ATOM 10115 C C . LEU B 1 400 ? -9.125 -16.391 -5.773 1 98.69 400 LEU B C 1
ATOM 10117 O O . LEU B 1 400 ? -10.328 -16.219 -5.551 1 98.69 400 LEU B O 1
ATOM 10121 N N . VAL B 1 401 ? -8.242 -15.406 -5.625 1 98.62 401 VAL B N 1
ATOM 10122 C CA . VAL B 1 401 ? -8.633 -14.047 -5.285 1 98.62 401 VAL B CA 1
ATOM 10123 C C . VAL B 1 401 ? -9.508 -13.469 -6.398 1 98.62 401 VAL B C 1
ATOM 10125 O O . VAL B 1 401 ? -10.508 -12.805 -6.129 1 98.62 401 VAL B O 1
ATOM 10128 N N . LEU B 1 402 ? -9.102 -13.68 -7.637 1 98.69 402 LEU B N 1
ATOM 10129 C CA . LEU B 1 402 ? -9.891 -13.211 -8.773 1 98.69 402 LEU B CA 1
ATOM 10130 C C . LEU B 1 402 ? -11.273 -13.844 -8.781 1 98.69 402 LEU B C 1
ATOM 10132 O O . LEU B 1 402 ? -12.266 -13.18 -9.086 1 98.69 402 LEU B O 1
ATOM 10136 N N . HIS B 1 403 ? -11.32 -15.117 -8.445 1 98.5 403 HIS B N 1
ATOM 10137 C CA . HIS B 1 403 ? -12.617 -15.781 -8.383 1 98.5 403 HIS B CA 1
ATOM 10138 C C . HIS B 1 403 ? -13.469 -15.219 -7.246 1 98.5 403 HIS B C 1
ATOM 10140 O O . HIS B 1 403 ? -14.68 -15.078 -7.387 1 98.5 403 HIS B O 1
ATOM 10146 N N . GLU B 1 404 ? -12.844 -15 -6.066 1 97.94 404 GLU B N 1
ATOM 10147 C CA . GLU B 1 404 ? -13.547 -14.352 -4.965 1 97.94 404 GLU B CA 1
ATOM 10148 C C . GLU B 1 404 ? -14.102 -12.992 -5.379 1 97.94 404 GLU B C 1
ATOM 10150 O O . GLU B 1 404 ? -15.211 -12.625 -4.996 1 97.94 404 GLU B O 1
ATOM 10155 N N . LEU B 1 405 ? -13.344 -12.258 -6.113 1 98 405 LEU B N 1
ATOM 10156 C CA . LEU B 1 405 ? -13.797 -10.969 -6.629 1 98 405 LEU B CA 1
ATOM 10157 C C . LEU B 1 405 ? -15.016 -11.148 -7.531 1 98 405 LEU B C 1
ATOM 10159 O O . LEU B 1 405 ? -15.984 -10.391 -7.434 1 98 405 LEU B O 1
ATOM 10163 N N . ARG B 1 406 ? -14.992 -12.133 -8.438 1 98.06 406 ARG B N 1
ATOM 10164 C CA . ARG B 1 406 ? -16.109 -12.445 -9.32 1 98.06 406 ARG B CA 1
ATOM 10165 C C . ARG B 1 406 ? -17.359 -12.797 -8.516 1 98.06 406 ARG B C 1
ATOM 10167 O O . ARG B 1 406 ? -18.453 -12.336 -8.828 1 98.06 406 ARG B O 1
ATOM 10174 N N . ARG B 1 407 ? -17.125 -13.594 -7.52 1 96.19 407 ARG B N 1
ATOM 10175 C CA . ARG B 1 407 ? -18.234 -14 -6.668 1 96.19 407 ARG B CA 1
ATOM 10176 C C . ARG B 1 407 ? -18.891 -12.797 -6 1 96.19 407 ARG B C 1
ATOM 10178 O O . ARG B 1 407 ? -20.125 -12.719 -5.91 1 96.19 407 ARG B O 1
ATOM 10185 N N . ARG B 1 408 ? -18.109 -11.898 -5.633 1 94.94 408 ARG B N 1
ATOM 10186 C CA . ARG B 1 408 ? -18.609 -10.734 -4.902 1 94.94 408 ARG B CA 1
ATOM 10187 C C . ARG B 1 408 ? -19.344 -9.773 -5.832 1 94.94 408 ARG B C 1
ATOM 10189 O O . ARG B 1 408 ? -20.375 -9.219 -5.461 1 94.94 408 ARG B O 1
ATOM 10196 N N . LEU B 1 409 ? -18.859 -9.562 -6.988 1 95.75 409 LEU B N 1
ATOM 10197 C CA . LEU B 1 409 ? -19.391 -8.562 -7.902 1 95.75 409 LEU B CA 1
ATOM 10198 C C . LEU B 1 409 ? -20.531 -9.141 -8.742 1 95.75 409 LEU B C 1
ATOM 10200 O O . LEU B 1 409 ? -21.406 -8.406 -9.211 1 95.75 409 LEU B O 1
ATOM 10204 N N . GLY B 1 410 ? -20.484 -10.484 -8.93 1 96.12 410 GLY B N 1
ATOM 10205 C CA . GLY B 1 410 ? -21.344 -11.109 -9.93 1 96.12 410 GLY B CA 1
ATOM 10206 C C . GLY B 1 410 ? -20.766 -11.039 -11.328 1 96.12 410 GLY B C 1
ATOM 10207 O O . GLY B 1 410 ? -19.938 -10.172 -11.625 1 96.12 410 GLY B O 1
ATOM 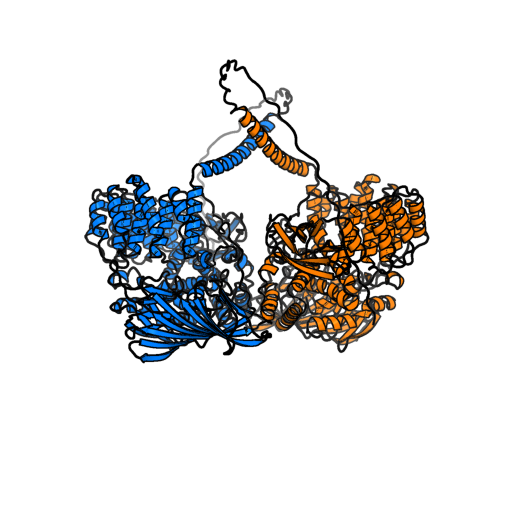10208 N N . ASP B 1 411 ? -21.172 -11.875 -12.211 1 97.19 411 ASP B N 1
ATOM 10209 C CA . ASP B 1 411 ? -20.594 -12.031 -13.547 1 97.19 411 ASP B CA 1
ATOM 10210 C C . ASP B 1 411 ? -20.703 -10.734 -14.352 1 97.19 411 ASP B C 1
ATOM 10212 O O . ASP B 1 411 ? -19.734 -10.312 -14.992 1 97.19 411 ASP B O 1
ATOM 10216 N N . ASP B 1 412 ? -21.828 -10.109 -14.289 1 96.06 412 ASP B N 1
ATOM 10217 C CA . ASP B 1 412 ? -22.047 -8.938 -15.125 1 96.06 412 ASP B CA 1
ATOM 10218 C C . ASP B 1 412 ? -21.047 -7.836 -14.805 1 96.06 412 ASP B C 1
ATOM 10220 O O . ASP B 1 412 ? -20.359 -7.332 -15.695 1 96.06 412 ASP B O 1
ATOM 10224 N N . LEU B 1 413 ? -20.938 -7.496 -13.508 1 96.62 413 LEU B N 1
ATOM 10225 C CA . LEU B 1 413 ? -20.031 -6.418 -13.102 1 96.62 413 LEU B CA 1
ATOM 10226 C C . LEU B 1 413 ? -18.578 -6.859 -13.203 1 96.62 413 LEU B C 1
ATOM 10228 O O . LEU B 1 413 ? -17.703 -6.059 -13.547 1 96.62 413 LEU B O 1
ATOM 10232 N N . PHE B 1 414 ? -18.344 -8.133 -12.867 1 98 414 PHE B N 1
ATOM 10233 C CA . PHE B 1 414 ? -16.969 -8.617 -12.93 1 98 414 PHE B CA 1
ATOM 10234 C C . PHE B 1 414 ? -16.422 -8.523 -14.352 1 98 414 PHE B C 1
ATOM 10236 O O . PHE B 1 414 ? -15.344 -7.98 -14.562 1 98 414 PHE B O 1
ATOM 10243 N N . PHE B 1 415 ? -17.125 -9.023 -15.312 1 98.38 415 PHE B N 1
ATOM 10244 C CA . PHE B 1 415 ? -16.609 -9.062 -16.672 1 98.38 415 PHE B CA 1
ATOM 10245 C C . PHE B 1 415 ? -16.609 -7.664 -17.281 1 98.38 415 PHE B C 1
ATOM 10247 O O . PHE B 1 415 ? -15.742 -7.348 -18.109 1 98.38 415 PHE B O 1
ATOM 10254 N N . LYS B 1 416 ? -17.531 -6.789 -16.844 1 97.12 416 LYS B N 1
ATOM 10255 C CA . LYS B 1 416 ? -17.438 -5.383 -17.219 1 97.12 416 LYS B CA 1
ATOM 10256 C C . LYS B 1 416 ? -16.141 -4.754 -16.734 1 97.12 416 LYS B C 1
ATOM 10258 O O . LYS B 1 416 ? -15.461 -4.055 -17.484 1 97.12 416 LYS B O 1
ATOM 10263 N N . GLY B 1 417 ? -15.859 -5.008 -15.445 1 98.12 417 GLY B N 1
ATOM 10264 C CA . GLY B 1 417 ? -14.609 -4.523 -14.883 1 98.12 417 GLY B CA 1
ATOM 10265 C C . GLY B 1 417 ? -13.383 -5.082 -15.57 1 98.12 417 GLY B C 1
ATOM 10266 O O . GLY B 1 417 ? -12.438 -4.348 -15.859 1 98.12 417 GLY B O 1
ATOM 10267 N N . LEU B 1 418 ? -13.383 -6.387 -15.891 1 98.69 418 LEU B N 1
ATOM 10268 C CA . LEU B 1 418 ? -12.266 -7.059 -16.547 1 98.69 418 LEU B CA 1
ATOM 10269 C C . LEU B 1 418 ? -12.008 -6.465 -17.922 1 98.69 418 LEU B C 1
ATOM 10271 O O . LEU B 1 418 ? -10.867 -6.176 -18.281 1 98.69 418 LEU B O 1
ATOM 10275 N N . ARG B 1 419 ? -13.047 -6.293 -18.703 1 98.62 419 ARG B N 1
ATOM 10276 C CA . ARG B 1 419 ? -12.922 -5.746 -20.047 1 98.62 419 ARG B CA 1
ATOM 10277 C C . ARG B 1 419 ? -12.422 -4.305 -20.016 1 98.62 419 ARG B C 1
ATOM 10279 O O . ARG B 1 419 ? -11.617 -3.896 -20.844 1 98.62 419 ARG B O 1
ATOM 10286 N N . HIS B 1 420 ? -12.859 -3.572 -18.969 1 98.44 420 HIS B N 1
ATOM 10287 C CA . HIS B 1 420 ? -12.383 -2.207 -18.797 1 98.44 420 HIS B CA 1
ATOM 10288 C C . HIS B 1 420 ? -10.898 -2.189 -18.438 1 98.44 420 HIS B C 1
ATOM 10290 O O . HIS B 1 420 ? -10.141 -1.364 -18.953 1 98.44 420 HIS B O 1
ATOM 10296 N N . TYR B 1 421 ? -10.5 -3.068 -17.578 1 98.62 421 TYR B N 1
ATOM 10297 C CA . TYR B 1 421 ? -9.102 -3.203 -17.172 1 98.62 421 TYR B CA 1
ATOM 10298 C C . TYR B 1 421 ? -8.211 -3.479 -18.375 1 98.62 421 TYR B C 1
ATOM 10300 O O . TYR B 1 421 ? -7.18 -2.822 -18.547 1 98.62 421 TYR B O 1
ATOM 10308 N N . VAL B 1 422 ? -8.602 -4.434 -19.203 1 98.81 422 VAL B N 1
ATOM 10309 C CA . VAL B 1 422 ? -7.816 -4.832 -20.359 1 98.81 422 VAL B CA 1
ATOM 10310 C C . VAL B 1 422 ? -7.77 -3.688 -21.375 1 98.81 422 VAL B C 1
ATOM 10312 O O . VAL B 1 422 ? -6.699 -3.34 -21.875 1 98.81 422 VAL B O 1
ATOM 10315 N N . ALA B 1 423 ? -8.844 -3.043 -21.625 1 98.38 423 ALA B N 1
ATOM 10316 C CA . ALA B 1 423 ? -8.93 -1.958 -22.609 1 98.38 423 ALA B CA 1
ATOM 10317 C C . ALA B 1 423 ? -8.086 -0.762 -22.172 1 98.38 423 ALA B C 1
ATOM 10319 O O . ALA B 1 423 ? -7.395 -0.148 -22.984 1 98.38 423 ALA B O 1
ATOM 10320 N N . ARG B 1 424 ? -8.141 -0.5 -20.922 1 97.44 424 ARG B N 1
ATOM 10321 C CA . ARG B 1 424 ? -7.488 0.687 -20.375 1 97.44 424 ARG B CA 1
ATOM 10322 C C . ARG B 1 424 ? -5.969 0.527 -20.375 1 97.44 424 ARG B C 1
ATOM 10324 O O . ARG B 1 424 ? -5.238 1.505 -20.531 1 97.44 424 ARG B O 1
ATOM 10331 N N . HIS B 1 425 ? -5.496 -0.657 -20.203 1 97.75 425 HIS B N 1
ATOM 10332 C CA . HIS B 1 425 ? -4.074 -0.821 -19.922 1 97.75 425 HIS B CA 1
ATOM 10333 C C . HIS B 1 425 ? -3.396 -1.642 -21.016 1 97.75 425 HIS B C 1
ATOM 10335 O O . HIS B 1 425 ? -2.287 -2.145 -20.828 1 97.75 425 HIS B O 1
ATOM 10341 N N . ARG B 1 426 ? -4.004 -1.862 -22.172 1 96.19 426 ARG B N 1
ATOM 10342 C CA . ARG B 1 426 ? -3.426 -2.615 -23.281 1 96.19 426 ARG B CA 1
ATOM 10343 C C . ARG B 1 426 ? -2.043 -2.084 -23.641 1 96.19 426 ARG B C 1
ATOM 10345 O O . ARG B 1 426 ? -1.821 -0.872 -23.656 1 96.19 426 ARG B O 1
ATOM 10352 N N . HIS B 1 427 ? -1.018 -2.975 -23.766 1 94.56 427 HIS B N 1
ATOM 10353 C CA . HIS B 1 427 ? 0.374 -2.762 -24.156 1 94.56 427 HIS B CA 1
ATOM 10354 C C . HIS B 1 427 ? 1.148 -2.059 -23.047 1 94.56 427 HIS B C 1
ATOM 10356 O O . HIS B 1 427 ? 2.283 -1.622 -23.25 1 94.56 427 HIS B O 1
ATOM 10362 N N . GLY B 1 428 ? 0.548 -1.942 -21.875 1 95.69 428 GLY B N 1
ATOM 10363 C CA . GLY B 1 428 ? 1.191 -1.231 -20.781 1 95.69 428 GLY B CA 1
ATOM 10364 C C . GLY B 1 428 ? 1.668 -2.148 -19.672 1 95.69 428 GLY B C 1
ATOM 10365 O O . GLY B 1 428 ? 1.569 -3.373 -19.781 1 95.69 428 GLY B O 1
ATOM 10366 N N . SER B 1 429 ? 2.328 -1.537 -18.672 1 96.38 429 SER B N 1
ATOM 10367 C CA . SER B 1 429 ? 2.697 -2.199 -17.422 1 96.38 429 SER B CA 1
ATOM 10368 C C . SER B 1 429 ? 1.708 -1.874 -16.312 1 96.38 429 SER B C 1
ATOM 10370 O O . SER B 1 429 ? 1.21 -0.75 -16.219 1 96.38 429 SER B O 1
ATOM 10372 N N . VAL B 1 430 ? 1.39 -2.799 -15.477 1 97.88 430 VAL B N 1
ATOM 10373 C CA . VAL B 1 430 ? 0.319 -2.613 -14.5 1 97.88 430 VAL B CA 1
ATOM 10374 C C . VAL B 1 430 ? 0.798 -3.045 -13.117 1 97.88 430 VAL B C 1
ATOM 10376 O O . VAL B 1 430 ? 1.733 -3.84 -13 1 97.88 430 VAL B O 1
ATOM 10379 N N . GLU B 1 431 ? 0.214 -2.465 -12.109 1 97 431 GLU B N 1
ATOM 10380 C CA . GLU B 1 431 ? 0.284 -2.875 -10.711 1 97 431 GLU B CA 1
ATOM 10381 C C . GLU B 1 431 ? -1.108 -3.129 -10.141 1 97 431 GLU B C 1
ATOM 10383 O O . GLU B 1 431 ? -2.113 -2.898 -10.812 1 97 431 GLU B O 1
ATOM 10388 N N . THR B 1 432 ? -1.193 -3.611 -8.93 1 98.25 432 THR B N 1
ATOM 10389 C CA . THR B 1 432 ? -2.459 -4 -8.32 1 98.25 432 THR B CA 1
ATOM 10390 C C . THR B 1 432 ? -3.432 -2.826 -8.297 1 98.25 432 THR B C 1
ATOM 10392 O O . THR B 1 432 ? -4.629 -3.002 -8.531 1 98.25 432 THR B O 1
ATOM 10395 N N . VAL B 1 433 ? -2.969 -1.625 -8.07 1 96.62 433 VAL B N 1
ATOM 10396 C CA . VAL B 1 433 ? -3.82 -0.443 -7.977 1 96.62 433 VAL B CA 1
ATOM 10397 C C . VAL B 1 433 ? -4.508 -0.194 -9.32 1 96.62 433 VAL B C 1
ATOM 10399 O O . VAL B 1 433 ? -5.641 0.292 -9.359 1 96.62 433 VAL B O 1
ATOM 10402 N N . ASP B 1 434 ? -3.889 -0.55 -10.414 1 97.75 434 ASP B N 1
ATOM 10403 C CA . ASP B 1 434 ? -4.48 -0.363 -11.734 1 97.75 434 ASP B CA 1
ATOM 10404 C C . ASP B 1 434 ? -5.703 -1.259 -11.922 1 97.75 434 ASP B C 1
ATOM 10406 O O . ASP B 1 434 ? -6.695 -0.847 -12.531 1 97.75 434 ASP B O 1
ATOM 10410 N N . LEU B 1 435 ? -5.566 -2.465 -11.406 1 98.44 435 LEU B N 1
ATOM 10411 C CA . LEU B 1 435 ? -6.711 -3.367 -11.43 1 98.44 435 LEU B CA 1
ATOM 10412 C C . LEU B 1 435 ? -7.844 -2.836 -10.555 1 98.44 435 LEU B C 1
ATOM 10414 O O . LEU B 1 435 ? -9 -2.781 -10.992 1 98.44 435 LEU B O 1
ATOM 10418 N N . ALA B 1 436 ? -7.547 -2.467 -9.359 1 97.25 436 ALA B N 1
ATOM 10419 C CA . ALA B 1 436 ? -8.539 -1.967 -8.414 1 97.25 436 ALA B CA 1
ATOM 10420 C C . ALA B 1 436 ? -9.289 -0.766 -8.984 1 97.25 436 ALA B C 1
ATOM 10422 O O . ALA B 1 436 ? -10.523 -0.712 -8.938 1 97.25 436 ALA B O 1
ATOM 10423 N N . ARG B 1 437 ? -8.594 0.133 -9.578 1 95.44 437 ARG B N 1
ATOM 10424 C CA . ARG B 1 437 ? -9.18 1.362 -10.102 1 95.44 437 ARG B CA 1
ATOM 10425 C C . ARG B 1 437 ? -10.031 1.078 -11.336 1 95.44 437 ARG B C 1
ATOM 10427 O O . ARG B 1 437 ? -11.07 1.717 -11.539 1 95.44 437 ARG B O 1
ATOM 10434 N N . ALA B 1 438 ? -9.523 0.22 -12.164 1 97.38 438 ALA B N 1
ATOM 10435 C CA . ALA B 1 438 ? -10.305 -0.14 -13.344 1 97.38 438 ALA B CA 1
ATOM 10436 C C . ALA B 1 438 ? -11.656 -0.73 -12.945 1 97.38 438 ALA B C 1
ATOM 10438 O O . ALA B 1 438 ? -12.688 -0.396 -13.531 1 97.38 438 ALA B O 1
ATOM 10439 N N . PHE B 1 439 ? -11.648 -1.609 -11.977 1 97.62 439 PHE B N 1
ATOM 10440 C CA . PHE B 1 439 ? -12.898 -2.199 -11.508 1 97.62 439 PHE B CA 1
ATOM 10441 C C . PHE B 1 439 ? -13.773 -1.149 -10.836 1 97.62 439 PHE B C 1
ATOM 10443 O O . PHE B 1 439 ? -14.992 -1.147 -11.008 1 97.62 439 PHE B O 1
ATOM 10450 N N . GLU B 1 440 ? -13.195 -0.281 -10.062 1 94.56 440 GLU B N 1
ATOM 10451 C CA . GLU B 1 440 ? -13.969 0.78 -9.422 1 94.56 440 GLU B CA 1
ATOM 10452 C C . GLU B 1 440 ? -14.633 1.682 -10.461 1 94.56 440 GLU B C 1
ATOM 10454 O O . GLU B 1 440 ? -15.805 2.023 -10.336 1 94.56 440 GLU B O 1
ATOM 10459 N N . ASP B 1 441 ? -13.859 2.061 -11.461 1 93.75 441 ASP B N 1
ATOM 10460 C CA . ASP B 1 441 ? -14.367 2.914 -12.531 1 93.75 441 ASP B CA 1
ATOM 10461 C C . ASP B 1 441 ? -15.555 2.27 -13.234 1 93.75 441 ASP B C 1
ATOM 10463 O O . ASP B 1 441 ? -16.531 2.947 -13.555 1 93.75 441 ASP B O 1
ATOM 10467 N N . ALA B 1 442 ? -15.469 0.988 -13.398 1 95.5 442 ALA B N 1
ATOM 10468 C CA . ALA B 1 442 ? -16.453 0.277 -14.211 1 95.5 442 ALA B CA 1
ATOM 10469 C C . ALA B 1 442 ? -17.672 -0.112 -13.383 1 95.5 442 ALA B C 1
ATOM 10471 O O . ALA B 1 442 ? -18.766 -0.262 -13.922 1 95.5 442 ALA B O 1
ATOM 10472 N N . THR B 1 443 ? -17.484 -0.267 -12.094 1 95.25 443 THR B N 1
ATOM 10473 C CA . THR B 1 443 ? -18.547 -0.9 -11.32 1 95.25 443 THR B CA 1
ATOM 10474 C C . THR B 1 443 ? -19.094 0.055 -10.258 1 95.25 443 THR B C 1
ATOM 10476 O O . THR B 1 443 ? -20.156 -0.177 -9.695 1 95.25 443 THR B O 1
ATOM 10479 N N . GLY B 1 444 ? -18.297 1.077 -9.922 1 92.69 444 GLY B N 1
ATOM 10480 C CA . GLY B 1 444 ? -18.688 1.987 -8.859 1 92.69 444 GLY B CA 1
ATOM 10481 C C . GLY B 1 444 ? -18.375 1.448 -7.477 1 92.69 444 GLY B C 1
ATOM 10482 O O . GLY B 1 444 ? -18.578 2.139 -6.473 1 92.69 444 GLY B O 1
ATOM 10483 N N . HIS B 1 445 ? -17.828 0.184 -7.398 1 94.31 445 HIS B N 1
ATOM 10484 C CA . HIS B 1 445 ? -17.453 -0.398 -6.113 1 94.31 445 HIS B CA 1
ATOM 10485 C C . HIS B 1 445 ? -16.031 0.018 -5.715 1 94.31 445 HIS B C 1
ATOM 10487 O O . HIS B 1 445 ? -15.117 -0.007 -6.539 1 94.31 445 HIS B O 1
ATOM 10493 N N . ASN B 1 446 ? -15.891 0.5 -4.496 1 92.88 446 ASN B N 1
ATOM 10494 C CA . ASN B 1 446 ? -14.547 0.605 -3.945 1 92.88 446 ASN B CA 1
ATOM 10495 C C . ASN B 1 446 ? -14.039 -0.746 -3.451 1 92.88 446 ASN B C 1
ATOM 10497 O O . ASN B 1 446 ? -14.609 -1.33 -2.529 1 92.88 446 ASN B O 1
ATOM 10501 N N . LEU B 1 447 ? -12.969 -1.219 -3.986 1 95.88 447 LEU B N 1
ATOM 10502 C CA . LEU B 1 447 ? -12.484 -2.568 -3.705 1 95.88 447 LEU B CA 1
ATOM 10503 C C . LEU B 1 447 ? -11.172 -2.527 -2.932 1 95.88 447 LEU B C 1
ATOM 10505 O O . LEU B 1 447 ? -10.477 -3.539 -2.83 1 95.88 447 LEU B O 1
ATOM 10509 N N . ASP B 1 448 ? -10.781 -1.396 -2.367 1 95.06 448 ASP B N 1
ATOM 10510 C CA . ASP B 1 448 ? -9.508 -1.256 -1.661 1 95.06 448 ASP B CA 1
ATOM 10511 C C . ASP B 1 448 ? -9.438 -2.213 -0.474 1 95.06 448 ASP B C 1
ATOM 10513 O O . ASP B 1 448 ? -8.406 -2.855 -0.254 1 95.06 448 ASP B O 1
ATOM 10517 N N . ALA B 1 449 ? -10.516 -2.289 0.283 1 95.25 449 ALA B N 1
ATOM 10518 C CA . ALA B 1 449 ? -10.531 -3.193 1.431 1 95.25 449 ALA B CA 1
ATOM 10519 C C . ALA B 1 449 ? -10.352 -4.641 0.989 1 95.25 449 ALA B C 1
ATOM 10521 O O . ALA B 1 449 ? -9.703 -5.43 1.681 1 95.25 449 ALA B O 1
ATOM 10522 N N . PHE B 1 450 ? -10.984 -5.004 -0.083 1 97.44 450 PHE B N 1
ATOM 10523 C CA . PHE B 1 450 ? -10.859 -6.34 -0.65 1 97.44 450 PHE B CA 1
ATOM 10524 C C . PHE B 1 450 ? -9.398 -6.656 -0.973 1 97.44 450 PHE B C 1
ATOM 10526 O O . PHE B 1 450 ? -8.883 -7.703 -0.581 1 97.44 450 PHE B O 1
ATOM 10533 N N . PHE B 1 451 ? -8.703 -5.797 -1.697 1 97.94 451 PHE B N 1
ATOM 10534 C CA . PHE B 1 451 ? -7.32 -6.027 -2.1 1 97.94 451 PHE B CA 1
ATOM 10535 C C . PHE B 1 451 ? -6.391 -5.973 -0.896 1 97.94 451 PHE B C 1
ATOM 10537 O O . PHE B 1 451 ? -5.391 -6.691 -0.843 1 97.94 451 PHE B O 1
ATOM 10544 N N . ASP B 1 452 ? -6.688 -5.105 0.081 1 96 452 ASP B N 1
ATOM 10545 C CA . ASP B 1 452 ? -5.863 -5.043 1.283 1 96 452 ASP B CA 1
ATOM 10546 C C . ASP B 1 452 ? -5.848 -6.387 2.01 1 96 452 ASP B C 1
ATOM 10548 O O . ASP B 1 452 ? -4.789 -6.863 2.424 1 96 452 ASP B O 1
ATOM 10552 N N . GLN B 1 453 ? -7.02 -7.031 2.166 1 96.31 453 GLN B N 1
ATOM 10553 C CA . GLN B 1 453 ? -7.082 -8.234 2.996 1 96.31 453 GLN B CA 1
ATOM 10554 C C . GLN B 1 453 ? -6.598 -9.461 2.229 1 96.31 453 GLN B C 1
ATOM 10556 O O . GLN B 1 453 ? -6.051 -10.391 2.822 1 96.31 453 GLN B O 1
ATOM 10561 N N . TYR B 1 454 ? -6.703 -9.477 0.823 1 98.12 454 TYR B N 1
ATOM 10562 C CA . TYR B 1 454 ? -6.391 -10.711 0.114 1 98.12 454 TYR B CA 1
ATOM 10563 C C . TYR B 1 454 ? -5.047 -10.609 -0.594 1 98.12 454 TYR B C 1
ATOM 10565 O O . TYR B 1 454 ? -4.406 -11.633 -0.873 1 98.12 454 TYR B O 1
ATOM 10573 N N . ILE B 1 455 ? -4.574 -9.375 -0.98 1 98.5 455 ILE B N 1
ATOM 10574 C CA . ILE B 1 455 ? -3.377 -9.203 -1.797 1 98.5 455 ILE B CA 1
ATOM 10575 C C . ILE B 1 455 ? -2.234 -8.672 -0.934 1 98.5 455 ILE B C 1
ATOM 10577 O O . ILE B 1 455 ? -1.101 -9.148 -1.035 1 98.5 455 ILE B O 1
ATOM 10581 N N . PHE B 1 456 ? -2.529 -7.734 -0.073 1 97 456 PHE B N 1
ATOM 10582 C CA . PHE B 1 456 ? -1.466 -7.02 0.625 1 97 456 PHE B CA 1
ATOM 10583 C C . PHE B 1 456 ? -1.297 -7.547 2.043 1 97 456 PHE B C 1
ATOM 10585 O O . PHE B 1 456 ? -0.357 -7.172 2.746 1 97 456 PHE B O 1
ATOM 10592 N N . ALA B 1 457 ? -2.188 -8.438 2.518 1 95.62 457 ALA B N 1
ATOM 10593 C CA . ALA B 1 457 ? -2.053 -9.109 3.807 1 95.62 457 ALA B CA 1
ATOM 10594 C C . ALA B 1 457 ? -1.825 -10.609 3.617 1 95.62 457 ALA B C 1
ATOM 10596 O O . ALA B 1 457 ? -2.238 -11.18 2.607 1 95.62 457 ALA B O 1
ATOM 10597 N N . PRO B 1 458 ? -1.169 -11.258 4.574 1 96.31 458 PRO B N 1
ATOM 10598 C CA . PRO B 1 458 ? -1.001 -12.711 4.508 1 96.31 458 PRO B CA 1
ATOM 10599 C C . PRO B 1 458 ? -2.236 -13.469 4.988 1 96.31 458 PRO B C 1
ATOM 10601 O O . PRO B 1 458 ? -3.123 -12.883 5.613 1 96.31 458 PRO B O 1
ATOM 10604 N N . GLY B 1 459 ? -2.279 -14.711 4.613 1 96.56 459 GLY B N 1
ATOM 10605 C CA . GLY B 1 459 ? -3.256 -15.609 5.199 1 96.56 459 GLY B CA 1
ATOM 10606 C C . GLY B 1 459 ? -4.57 -15.641 4.441 1 96.56 459 GLY B C 1
ATOM 10607 O O . GLY B 1 459 ? -4.625 -15.266 3.27 1 96.56 459 GLY B O 1
ATOM 10608 N N . HIS B 1 460 ? -5.586 -16.188 5.031 1 97.69 460 HIS B N 1
ATOM 10609 C CA . HIS B 1 460 ? -6.934 -16.406 4.531 1 97.69 460 HIS B CA 1
ATOM 10610 C C . HIS B 1 460 ? -7.918 -16.641 5.676 1 97.69 460 HIS B C 1
ATOM 10612 O O . HIS B 1 460 ? -7.508 -16.906 6.805 1 97.69 460 HIS B O 1
ATOM 10618 N N . PRO B 1 461 ? -9.227 -16.438 5.449 1 97.56 461 PRO B N 1
ATOM 10619 C CA . PRO B 1 461 ? -10.188 -16.75 6.512 1 97.56 461 PRO B CA 1
ATOM 10620 C C . PRO B 1 461 ? -10.227 -18.234 6.863 1 97.56 461 PRO B C 1
ATOM 10622 O O . PRO B 1 461 ? -10.18 -19.078 5.969 1 97.56 461 PRO B O 1
ATOM 10625 N N . GLU B 1 462 ? -10.234 -18.516 8.078 1 97.81 462 GLU B N 1
ATOM 10626 C CA . GLU B 1 462 ? -10.531 -19.844 8.625 1 97.81 462 GLU B CA 1
ATOM 10627 C C . GLU B 1 462 ? -11.852 -19.859 9.383 1 97.81 462 GLU B C 1
ATOM 10629 O O . GLU B 1 462 ? -11.914 -19.438 10.539 1 97.81 462 GLU B O 1
ATOM 10634 N N . LEU B 1 463 ? -12.898 -20.406 8.75 1 98.12 463 LEU B N 1
ATOM 10635 C CA . LEU B 1 463 ? -14.258 -20.297 9.273 1 98.12 463 LEU B CA 1
ATOM 10636 C C . LEU B 1 463 ? -14.695 -21.625 9.898 1 98.12 463 LEU B C 1
ATOM 10638 O O . LEU B 1 463 ? -14.477 -22.688 9.328 1 98.12 463 LEU B O 1
ATOM 10642 N N . LYS B 1 464 ? -15.227 -21.547 11.016 1 98 464 LYS B N 1
ATOM 10643 C CA . LYS B 1 464 ? -15.977 -22.625 11.656 1 98 464 LYS B CA 1
ATOM 10644 C C . LYS B 1 464 ? -17.453 -22.25 11.805 1 98 464 LYS B C 1
ATOM 10646 O O . LYS B 1 464 ? -17.781 -21.203 12.352 1 98 464 LYS B O 1
ATOM 10651 N N . VAL B 1 465 ? -18.344 -23.094 11.289 1 98.31 465 VAL B N 1
ATOM 10652 C CA . VAL B 1 465 ? -19.781 -22.828 11.312 1 98.31 465 VAL B CA 1
ATOM 10653 C C . VAL B 1 465 ? -20.516 -23.953 12.016 1 98.31 465 VAL B C 1
ATOM 10655 O O . VAL B 1 465 ? -20.406 -25.125 11.609 1 98.31 465 VAL B O 1
ATOM 10658 N N . ASP B 1 466 ? -21.203 -23.672 13.055 1 97.56 466 ASP B N 1
ATOM 10659 C CA . ASP B 1 466 ? -22.109 -24.594 13.727 1 97.56 466 ASP B CA 1
ATOM 10660 C C . ASP B 1 466 ? -23.547 -24.391 13.281 1 97.56 466 ASP B C 1
ATOM 10662 O O . ASP B 1 466 ? -24.078 -23.266 13.336 1 97.56 466 ASP B O 1
ATOM 10666 N N . VAL B 1 467 ? -24.172 -25.453 12.812 1 97.5 467 VAL B N 1
ATOM 10667 C CA . VAL B 1 467 ? -25.516 -25.406 12.266 1 97.5 467 VAL B CA 1
ATOM 10668 C C . VAL B 1 467 ? -26.469 -26.172 13.18 1 97.5 467 VAL B C 1
ATOM 10670 O O . VAL B 1 467 ? -26.266 -27.359 13.438 1 97.5 467 VAL B O 1
ATOM 10673 N N . ARG B 1 468 ? -27.547 -25.516 13.586 1 94.88 468 ARG B N 1
ATOM 10674 C CA . ARG B 1 468 ? -28.562 -26.141 14.422 1 94.88 468 ARG B CA 1
ATOM 10675 C C . ARG B 1 468 ? -29.969 -25.672 14.031 1 94.88 468 ARG B C 1
ATOM 10677 O O . ARG B 1 468 ? -30.188 -24.469 13.875 1 94.88 468 ARG B O 1
ATOM 10684 N N . TYR B 1 469 ? -30.828 -26.656 13.812 1 95.06 469 TYR B N 1
ATOM 10685 C CA . TYR B 1 469 ? -32.219 -26.328 13.562 1 95.06 469 TYR B CA 1
ATOM 10686 C C . TYR B 1 469 ? -33.031 -26.297 14.859 1 95.06 469 TYR B C 1
ATOM 10688 O O . TYR B 1 469 ? -32.938 -27.234 15.664 1 95.06 469 TYR B O 1
ATOM 10696 N N . ASP B 1 470 ? -33.656 -25.188 15.023 1 93.44 470 ASP B N 1
ATOM 10697 C CA . ASP B 1 470 ? -34.562 -25.031 16.156 1 93.44 470 ASP B CA 1
ATOM 10698 C C . ASP B 1 470 ? -36.031 -25.188 15.727 1 93.44 470 ASP B C 1
ATOM 10700 O O . ASP B 1 470 ? -36.656 -24.219 15.281 1 93.44 470 ASP B O 1
ATOM 10704 N N . ALA B 1 471 ? -36.625 -26.328 16.047 1 91.19 471 ALA B N 1
ATOM 10705 C CA . ALA B 1 471 ? -37.969 -26.625 15.594 1 91.19 471 ALA B CA 1
ATOM 10706 C C . ALA B 1 471 ? -39 -25.75 16.297 1 91.19 471 ALA B C 1
ATOM 10708 O O . ALA B 1 471 ? -40 -25.344 15.695 1 91.19 471 ALA B O 1
ATOM 10709 N N . GLU B 1 472 ? -38.812 -25.453 17.531 1 91.69 472 GLU B N 1
ATOM 10710 C CA . GLU B 1 472 ? -39.75 -24.641 18.312 1 91.69 472 GLU B CA 1
ATOM 10711 C C . GLU B 1 472 ? -39.875 -23.234 17.75 1 91.69 472 GLU B C 1
ATOM 10713 O O . GLU B 1 472 ? -40.969 -22.688 17.641 1 91.69 472 GLU B O 1
ATOM 10718 N N . GLU B 1 473 ? -38.781 -22.75 17.359 1 92.56 473 GLU B N 1
ATOM 10719 C CA . GLU B 1 473 ? -38.781 -21.375 16.875 1 92.56 473 GLU B CA 1
ATOM 10720 C C . GLU B 1 473 ? -38.812 -21.312 15.352 1 92.56 473 GLU B C 1
ATOM 10722 O O . GLU B 1 473 ? -38.906 -20.234 14.773 1 92.56 473 GLU B O 1
ATOM 10727 N N . ALA B 1 474 ? -38.781 -22.438 14.703 1 93.38 474 ALA B N 1
ATOM 10728 C CA . ALA B 1 474 ? -38.781 -22.531 13.242 1 93.38 474 ALA B CA 1
ATOM 10729 C C . ALA B 1 474 ? -37.656 -21.688 12.641 1 93.38 474 ALA B C 1
ATOM 10731 O O . ALA B 1 474 ? -37.906 -20.875 11.75 1 93.38 474 ALA B O 1
ATOM 10732 N N . ARG B 1 475 ? -36.531 -21.875 13.227 1 95.62 475 ARG B N 1
ATOM 10733 C CA . ARG B 1 475 ? -35.375 -21.109 12.789 1 95.62 475 ARG B CA 1
ATOM 10734 C C . ARG B 1 475 ? -34.125 -22 12.68 1 95.62 475 ARG B C 1
ATOM 10736 O O . ARG B 1 475 ? -34.031 -23.016 13.383 1 95.62 475 ARG B O 1
ATOM 10743 N N . LEU B 1 476 ? -33.281 -21.656 11.781 1 96.25 476 LEU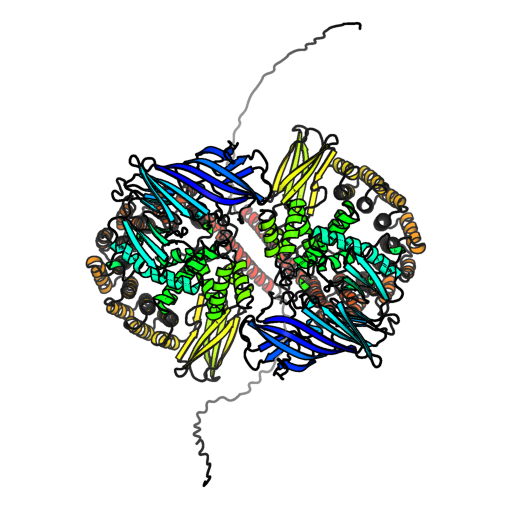 B N 1
ATOM 10744 C CA . LEU B 1 476 ? -31.953 -22.234 11.688 1 96.25 476 LEU B CA 1
ATOM 10745 C C . LEU B 1 476 ? -30.922 -21.328 12.344 1 96.25 476 LEU B C 1
ATOM 10747 O O . LEU B 1 476 ? -30.797 -20.156 11.977 1 96.25 476 LEU B O 1
ATOM 10751 N N . ARG B 1 477 ? -30.266 -21.844 13.258 1 96.25 477 ARG B N 1
ATOM 10752 C CA . ARG B 1 477 ? -29.219 -21.094 13.945 1 96.25 477 ARG B CA 1
ATOM 10753 C C . ARG B 1 477 ? -27.844 -21.453 13.398 1 96.25 477 ARG B C 1
ATOM 10755 O O . ARG B 1 477 ? -27.484 -22.641 13.32 1 96.25 477 ARG B O 1
ATOM 10762 N N . LEU B 1 478 ? -27.047 -20.422 13 1 98 478 LEU B N 1
ATOM 10763 C CA . LEU B 1 478 ? -25.672 -20.594 12.523 1 98 478 LEU B CA 1
ATOM 10764 C C . LEU B 1 478 ? -24.703 -19.781 13.375 1 98 478 LEU B C 1
ATOM 10766 O O . LEU B 1 478 ? -24.828 -18.562 13.492 1 98 478 LEU B O 1
ATOM 10770 N N . GLN B 1 479 ? -23.812 -20.391 14.008 1 97.69 479 GLN B N 1
ATOM 10771 C CA . GLN B 1 479 ? -22.688 -19.734 14.648 1 97.69 479 GLN B CA 1
ATOM 10772 C C . GLN B 1 479 ? -21.453 -19.75 13.758 1 97.69 479 GLN B C 1
ATOM 10774 O O . GLN B 1 479 ? -20.922 -20.812 13.453 1 97.69 479 GLN B O 1
ATOM 10779 N N . VAL B 1 480 ? -21.016 -18.578 13.305 1 98.19 480 VAL B N 1
ATOM 10780 C CA . VAL B 1 480 ? -19.859 -18.453 12.414 1 98.19 480 VAL B CA 1
ATOM 10781 C C . VAL B 1 480 ? -18.688 -17.844 13.164 1 98.19 480 VAL B C 1
ATOM 10783 O O . VAL B 1 480 ? -18.797 -16.766 13.75 1 98.19 480 VAL B O 1
ATOM 10786 N N . ARG B 1 481 ? -17.594 -18.453 13.25 1 97.56 481 ARG B N 1
ATOM 10787 C CA . ARG B 1 481 ? -16.391 -17.984 13.922 1 97.56 481 ARG B CA 1
ATOM 10788 C C . ARG B 1 481 ? -15.195 -17.984 12.969 1 97.56 481 ARG B C 1
ATOM 10790 O O . ARG B 1 481 ? -15.016 -18.906 12.18 1 97.56 481 ARG B O 1
ATOM 10797 N N . GLN B 1 482 ? -14.438 -16.922 12.938 1 97.19 482 GLN B N 1
ATOM 10798 C CA . GLN B 1 482 ? -13.109 -16.891 12.328 1 97.19 482 GLN B CA 1
ATOM 10799 C C . GLN B 1 482 ? -12.047 -17.359 13.32 1 97.19 482 GLN B C 1
ATOM 10801 O O . GLN B 1 482 ? -11.867 -16.75 14.375 1 97.19 482 GLN B O 1
ATOM 10806 N N . THR B 1 483 ? -11.25 -18.344 12.945 1 95.81 483 THR B N 1
ATOM 10807 C CA . THR B 1 483 ? -10.391 -18.969 13.938 1 95.81 483 THR B CA 1
ATOM 10808 C C . THR B 1 483 ? -8.922 -18.672 13.664 1 95.81 483 THR B C 1
ATOM 10810 O O . THR B 1 483 ? -8.047 -19.016 14.469 1 95.81 483 THR B O 1
ATOM 10813 N N . GLN B 1 484 ? -8.516 -18.031 12.539 1 93.81 484 GLN B N 1
ATOM 10814 C CA . GLN B 1 484 ? -7.113 -17.734 12.25 1 93.81 484 GLN B CA 1
ATOM 10815 C C . GLN B 1 484 ? -6.543 -16.75 13.258 1 93.81 484 GLN B C 1
ATOM 10817 O O . GLN B 1 484 ? -7.246 -15.844 13.727 1 93.81 484 GLN B O 1
ATOM 10822 N N . SER B 1 485 ? -5.281 -16.906 13.57 1 89.88 485 SER B N 1
ATOM 10823 C CA . SER B 1 485 ? -4.574 -15.922 14.383 1 89.88 485 SER B CA 1
ATOM 10824 C C . SER B 1 485 ? -4.375 -14.617 13.609 1 89.88 485 SER B C 1
ATOM 10826 O O . SER B 1 485 ? -4.082 -14.633 12.414 1 89.88 485 SER B O 1
ATOM 10828 N N . THR B 1 486 ? -4.594 -13.516 14.281 1 87.69 486 THR B N 1
ATOM 10829 C CA . THR B 1 486 ? -4.375 -12.219 13.641 1 87.69 486 THR B CA 1
ATOM 10830 C C . THR B 1 486 ? -2.971 -11.703 13.938 1 87.69 486 THR B C 1
ATOM 10832 O O . THR B 1 486 ? -2.65 -10.555 13.625 1 87.69 486 THR B O 1
ATOM 10835 N N . ALA B 1 487 ? -2.264 -12.578 14.453 1 79.81 487 ALA B N 1
ATOM 10836 C CA . ALA B 1 487 ? -0.868 -12.219 14.68 1 79.81 487 ALA B CA 1
ATOM 10837 C C . ALA B 1 487 ? -0.13 -12.039 13.352 1 79.81 487 ALA B C 1
ATOM 10839 O O . ALA B 1 487 ? -0.625 -12.445 12.297 1 79.81 487 ALA B O 1
ATOM 10840 N N . ASP B 1 488 ? 0.908 -11.32 13.234 1 80.25 488 ASP B N 1
ATOM 10841 C CA . ASP B 1 488 ? 1.841 -11.188 12.117 1 80.25 488 ASP B CA 1
ATOM 10842 C C . ASP B 1 488 ? 1.157 -10.562 10.898 1 80.25 488 ASP B C 1
ATOM 10844 O O . ASP B 1 488 ? 1.396 -10.977 9.766 1 80.25 488 ASP B O 1
ATOM 10848 N N . GLY B 1 489 ? 0.09 -9.828 11.18 1 85.25 489 GLY B N 1
ATOM 10849 C CA . GLY B 1 489 ? -0.472 -9.016 10.117 1 85.25 489 GLY B CA 1
ATOM 10850 C C . GLY B 1 489 ? -1.668 -9.656 9.438 1 85.25 489 GLY B C 1
ATOM 10851 O O . GLY B 1 489 ? -2.23 -9.094 8.5 1 85.25 489 GLY B O 1
ATOM 10852 N N . VAL B 1 490 ? -2.074 -10.93 9.82 1 91.81 490 VAL B N 1
ATOM 10853 C CA . VAL B 1 490 ? -3.268 -11.562 9.266 1 91.81 490 VAL B CA 1
ATOM 10854 C C . VAL B 1 490 ? -4.516 -10.836 9.766 1 91.81 490 VAL B C 1
ATOM 10856 O O . VAL B 1 490 ? -4.703 -10.664 10.977 1 91.81 490 VAL B O 1
ATOM 10859 N N . PRO B 1 491 ? -5.43 -10.469 8.914 1 92.94 491 PRO B N 1
ATOM 10860 C CA . PRO B 1 491 ? -6.59 -9.688 9.352 1 92.94 491 PRO B CA 1
ATOM 10861 C C . PRO B 1 491 ? -7.789 -10.57 9.703 1 92.94 491 PRO B C 1
ATOM 10863 O O . PRO B 1 491 ? -7.77 -11.773 9.445 1 92.94 491 PRO B O 1
ATOM 10866 N N . LEU B 1 492 ? -8.734 -9.906 10.398 1 94 492 LEU B N 1
ATOM 10867 C CA . LEU B 1 492 ? -10.094 -10.422 10.305 1 94 492 LEU B CA 1
ATOM 10868 C C . LEU B 1 492 ? -10.688 -10.125 8.93 1 94 492 LEU B C 1
ATOM 10870 O O . LEU B 1 492 ? -10.68 -8.984 8.477 1 94 492 LEU B O 1
ATOM 10874 N N . PHE B 1 493 ? -11.055 -11.109 8.344 1 96.44 493 PHE B N 1
ATOM 10875 C CA . PHE B 1 493 ? -11.539 -10.953 6.98 1 96.44 493 PHE B CA 1
ATOM 10876 C C . PHE B 1 493 ? -13.016 -10.562 6.973 1 96.44 493 PHE B C 1
ATOM 10878 O O . PHE B 1 493 ? -13.789 -11.039 7.809 1 96.44 493 PHE B O 1
ATOM 10885 N N . ARG B 1 494 ? -13.391 -9.695 6.094 1 95.75 494 ARG B N 1
ATOM 10886 C CA . ARG B 1 494 ? -14.773 -9.352 5.797 1 95.75 494 ARG B CA 1
ATOM 10887 C C . ARG B 1 494 ? -15.242 -10.008 4.508 1 95.75 494 ARG B C 1
ATOM 10889 O O . ARG B 1 494 ? -14.672 -9.773 3.439 1 95.75 494 ARG B O 1
ATOM 10896 N N . LEU B 1 495 ? -16.234 -10.836 4.582 1 96.69 495 LEU B N 1
ATOM 10897 C CA . LEU B 1 495 ? -16.641 -11.594 3.4 1 96.69 495 LEU B CA 1
ATOM 10898 C C . LEU B 1 495 ? -18.109 -11.984 3.484 1 96.69 495 LEU B C 1
ATOM 10900 O O . LEU B 1 495 ? -18.641 -12.195 4.578 1 96.69 495 LEU B O 1
ATOM 10904 N N . PRO B 1 496 ? -18.781 -12.094 2.361 1 96.94 496 PRO B N 1
ATOM 10905 C CA . PRO B 1 496 ? -20.109 -12.719 2.32 1 96.94 496 PRO B CA 1
ATOM 10906 C C . PRO B 1 496 ? -20.047 -14.242 2.379 1 96.94 496 PRO B C 1
ATOM 10908 O O . PRO B 1 496 ? -19.156 -14.852 1.787 1 96.94 496 PRO B O 1
ATOM 10911 N N . LEU B 1 497 ? -20.859 -14.836 3.137 1 97.81 497 LEU B N 1
ATOM 10912 C CA . LEU B 1 497 ? -21 -16.281 3.248 1 97.81 497 LEU B CA 1
ATOM 10913 C C . LEU B 1 497 ? -22.406 -16.734 2.854 1 97.81 497 LEU B C 1
ATOM 10915 O O . LEU B 1 497 ? -23.375 -16.406 3.545 1 97.81 497 LEU B O 1
ATOM 10919 N N . ASP B 1 498 ? -22.562 -17.469 1.766 1 97.5 498 ASP B N 1
ATOM 10920 C CA . ASP B 1 498 ? -23.859 -17.938 1.285 1 97.5 498 ASP B CA 1
ATOM 10921 C C . ASP B 1 498 ? -24.266 -19.25 1.962 1 97.5 498 ASP B C 1
ATOM 10923 O O . ASP B 1 498 ? -23.438 -20.141 2.119 1 97.5 498 ASP B O 1
ATOM 10927 N N . VAL B 1 499 ? -25.469 -19.297 2.379 1 98.06 499 VAL B N 1
ATOM 10928 C CA . VAL B 1 499 ? -26.047 -20.516 2.939 1 98.06 499 VAL B CA 1
ATOM 10929 C C . VAL B 1 499 ? -27.328 -20.875 2.18 1 98.06 499 VAL B C 1
ATOM 10931 O O . VAL B 1 499 ? -28.281 -20.109 2.146 1 98.06 499 VAL B O 1
ATOM 10934 N N . ALA B 1 500 ? -27.344 -22.047 1.543 1 97.81 500 ALA B N 1
ATOM 10935 C CA . ALA B 1 500 ? -28.516 -22.547 0.836 1 97.81 500 ALA B CA 1
ATOM 10936 C C . ALA B 1 500 ? -29.281 -23.531 1.697 1 97.81 500 ALA B C 1
ATOM 10938 O O . ALA B 1 500 ? -28.719 -24.5 2.221 1 97.81 500 ALA B O 1
ATOM 10939 N N . LEU B 1 501 ? -30.594 -23.297 1.841 1 97 501 LEU B N 1
ATOM 10940 C CA . LEU B 1 501 ? -31.484 -24.156 2.594 1 97 501 LEU B CA 1
ATOM 10941 C C . LEU B 1 501 ? -32.469 -24.859 1.665 1 97 501 LEU B C 1
ATOM 10943 O O . LEU B 1 501 ? -33.062 -24.219 0.795 1 97 501 LEU B O 1
ATOM 10947 N N . THR B 1 502 ? -32.5 -26.109 1.787 1 97.19 502 THR B N 1
ATOM 10948 C CA . THR B 1 502 ? -33.531 -26.859 1.106 1 97.19 502 THR B CA 1
ATOM 10949 C C . THR B 1 502 ? -34.656 -27.25 2.086 1 97.19 502 THR B C 1
ATOM 10951 O O . THR B 1 502 ? -34.406 -28.047 2.998 1 97.19 502 THR B O 1
ATOM 10954 N N . VAL B 1 503 ? -35.781 -26.672 1.902 1 95.5 503 VAL B N 1
ATOM 10955 C CA . VAL B 1 503 ? -36.938 -26.969 2.717 1 95.5 503 VAL B CA 1
ATOM 10956 C C . VAL B 1 503 ? -38.125 -27.391 1.816 1 95.5 503 VAL B C 1
ATOM 10958 O O . VAL B 1 503 ? -38.469 -26.688 0.866 1 95.5 503 VAL B O 1
ATOM 10961 N N . ASP B 1 504 ? -38.656 -28.484 2.074 1 93.12 504 ASP B N 1
ATOM 10962 C CA . ASP B 1 504 ? -39.781 -29.016 1.306 1 93.12 504 ASP B CA 1
ATOM 10963 C C . ASP B 1 504 ? -39.469 -29.016 -0.189 1 93.12 504 ASP B C 1
ATOM 10965 O O . ASP B 1 504 ? -40.312 -28.594 -1 1 93.12 504 ASP B O 1
ATOM 10969 N N . GLY B 1 505 ? -38.312 -29.297 -0.453 1 92.12 505 GLY B N 1
ATOM 10970 C CA . GLY B 1 505 ? -37.875 -29.469 -1.831 1 92.12 505 GLY B CA 1
ATOM 10971 C C . GLY B 1 505 ? -37.531 -28.156 -2.516 1 92.12 505 GLY B C 1
ATOM 10972 O O . GLY B 1 505 ? -37.188 -28.141 -3.699 1 92.12 505 GLY B O 1
ATOM 10973 N N . ARG B 1 506 ? -37.562 -27.062 -1.781 1 94.94 506 ARG B N 1
ATOM 10974 C CA . ARG B 1 506 ? -37.281 -25.75 -2.363 1 94.94 506 ARG B CA 1
ATOM 10975 C C . ARG B 1 506 ? -36.031 -25.141 -1.745 1 94.94 506 ARG B C 1
ATOM 10977 O O . ARG B 1 506 ? -35.875 -25.141 -0.523 1 94.94 506 ARG B O 1
ATOM 10984 N N . ASP B 1 507 ? -35.156 -24.641 -2.637 1 95.44 507 ASP B N 1
ATOM 10985 C CA . ASP B 1 507 ? -33.906 -24.016 -2.18 1 95.44 507 ASP B CA 1
ATOM 10986 C C . ASP B 1 507 ? -34.094 -22.516 -1.954 1 95.44 507 ASP B C 1
ATOM 10988 O O . ASP B 1 507 ? -34.75 -21.844 -2.752 1 95.44 507 ASP B O 1
ATOM 10992 N N . THR B 1 508 ? -33.656 -21.984 -0.86 1 96.44 508 THR B N 1
ATOM 10993 C CA . THR B 1 508 ? -33.469 -20.562 -0.583 1 96.44 508 THR B CA 1
ATOM 10994 C C . THR B 1 508 ? -32.031 -20.25 -0.196 1 96.44 508 THR B C 1
ATOM 10996 O O . THR B 1 508 ? -31.422 -20.984 0.587 1 96.44 508 THR B O 1
ATOM 10999 N N . VAL B 1 509 ? -31.469 -19.266 -0.819 1 96.75 509 VAL B N 1
ATOM 11000 C CA . VAL B 1 509 ? -30.078 -18.891 -0.521 1 96.75 509 VAL B CA 1
ATOM 11001 C C . VAL B 1 509 ? -30.062 -17.625 0.324 1 96.75 509 VAL B C 1
ATOM 11003 O O . VAL B 1 509 ? -30.703 -16.625 -0.024 1 96.75 509 VAL B O 1
ATOM 11006 N N . HIS B 1 510 ? -29.422 -17.641 1.446 1 97 510 HIS B N 1
ATOM 11007 C CA . HIS B 1 510 ? -29.188 -16.5 2.328 1 97 510 HIS B CA 1
ATOM 11008 C C . HIS B 1 510 ? -27.734 -16.047 2.283 1 97 510 HIS B C 1
ATOM 11010 O O . HIS B 1 510 ? -26.828 -16.859 2.463 1 97 510 HIS B O 1
ATOM 11016 N N . ARG B 1 511 ? -27.516 -14.773 2.037 1 95.62 511 ARG B N 1
ATOM 11017 C CA . ARG B 1 511 ? -26.172 -14.211 2.076 1 95.62 511 ARG B CA 1
ATOM 11018 C C . ARG B 1 511 ? -25.875 -13.578 3.436 1 95.62 511 ARG B C 1
ATOM 11020 O O . ARG B 1 511 ? -26.531 -12.609 3.83 1 95.62 511 ARG B O 1
ATOM 11027 N N . LEU B 1 512 ? -24.906 -14.086 4.164 1 97.19 512 LEU B N 1
ATOM 11028 C CA . LEU B 1 512 ? -24.469 -13.609 5.473 1 97.19 512 LEU B CA 1
ATOM 11029 C C . LEU B 1 512 ? -23.219 -12.742 5.359 1 97.19 512 LEU B C 1
ATOM 11031 O O . LEU B 1 512 ? -22.266 -13.117 4.68 1 97.19 512 LEU B O 1
ATOM 11035 N N . GLU B 1 513 ? -23.203 -11.555 5.98 1 96.56 513 GLU B N 1
ATOM 11036 C CA . GLU B 1 513 ? -22.016 -10.703 6.008 1 96.56 513 GLU B CA 1
ATOM 11037 C C . GLU B 1 513 ? -21.156 -10.992 7.238 1 96.56 513 GLU B C 1
ATOM 11039 O O . GLU B 1 513 ? -21.547 -10.68 8.359 1 96.56 513 GLU B O 1
ATOM 11044 N N . VAL B 1 514 ? -20.016 -11.586 7.008 1 97.06 514 VAL B N 1
ATOM 11045 C CA . VAL B 1 514 ? -19.062 -11.898 8.078 1 97.06 514 VAL B CA 1
ATOM 11046 C C . VAL B 1 514 ? -18.031 -10.781 8.195 1 97.06 514 VAL B C 1
ATOM 11048 O O . VAL B 1 514 ? -17.266 -10.539 7.262 1 97.06 514 VAL B O 1
ATOM 11051 N N . THR B 1 515 ? -17.969 -10.078 9.336 1 93.81 515 THR B N 1
ATOM 11052 C CA . THR B 1 515 ? -17.078 -8.93 9.5 1 93.81 515 THR B CA 1
ATOM 11053 C C . THR B 1 515 ? -16.25 -9.055 10.773 1 93.81 515 THR B C 1
ATOM 11055 O O . THR B 1 515 ? -15.148 -8.508 10.859 1 93.81 515 THR B O 1
ATOM 11058 N N . ASP B 1 516 ? -16.844 -9.797 11.742 1 94.12 516 ASP B N 1
ATOM 11059 C CA . ASP B 1 516 ? -16.219 -9.883 13.055 1 94.12 516 ASP B CA 1
ATOM 11060 C C . ASP B 1 516 ? -15.664 -11.281 13.312 1 94.12 516 ASP B C 1
ATOM 11062 O O . ASP B 1 516 ? -15.82 -12.18 12.477 1 94.12 516 ASP B O 1
ATOM 11066 N N . ALA B 1 517 ? -15.008 -11.438 14.414 1 94.81 517 ALA B N 1
ATOM 11067 C CA . ALA B 1 517 ? -14.422 -12.719 14.781 1 94.81 517 ALA B CA 1
ATOM 11068 C C . ALA B 1 517 ? -15.508 -13.781 14.984 1 94.81 517 ALA B C 1
ATOM 11070 O O . ALA B 1 517 ? -15.289 -14.961 14.703 1 94.81 517 ALA B O 1
ATOM 11071 N N . GLU B 1 518 ? -16.688 -13.258 15.453 1 96.62 518 GLU B N 1
ATOM 11072 C CA . GLU B 1 518 ? -17.797 -14.172 15.711 1 96.62 518 GLU B CA 1
ATOM 11073 C C . GLU B 1 518 ? -19.141 -13.531 15.352 1 96.62 518 GLU B C 1
ATOM 11075 O O . GLU B 1 518 ? -19.344 -12.336 15.578 1 96.62 518 GLU B O 1
ATOM 11080 N N . HIS B 1 519 ? -19.984 -14.328 14.695 1 96.56 519 HIS B N 1
ATOM 11081 C CA . HIS B 1 519 ? -21.359 -13.938 14.391 1 96.56 519 HIS B CA 1
ATOM 11082 C C . HIS B 1 519 ? -22.344 -15.055 14.766 1 96.56 519 HIS B C 1
ATOM 11084 O O . HIS B 1 519 ? -22.031 -16.234 14.617 1 96.56 519 HIS B O 1
ATOM 11090 N N . ALA B 1 520 ? -23.5 -14.656 15.273 1 96.81 520 ALA B N 1
ATOM 11091 C CA . ALA B 1 520 ? -24.656 -15.539 15.367 1 96.81 520 ALA B CA 1
ATOM 11092 C C . ALA B 1 520 ? -25.766 -15.102 14.414 1 96.81 520 ALA B C 1
ATOM 11094 O O . ALA B 1 520 ? -26.266 -13.984 14.516 1 96.81 520 ALA B O 1
ATOM 11095 N N . PHE B 1 521 ? -26.078 -16 13.516 1 97.25 521 PHE B N 1
ATOM 11096 C CA . PHE B 1 521 ? -27.141 -15.711 12.555 1 97.25 521 PHE B CA 1
ATOM 11097 C C . PHE B 1 521 ? -28.359 -16.594 12.797 1 97.25 521 PHE B C 1
ATOM 11099 O O . PHE B 1 521 ? -28.219 -17.781 13.117 1 97.25 521 PHE B O 1
ATOM 11106 N N . HIS B 1 522 ? -29.578 -16.047 12.633 1 96.38 522 HIS B N 1
ATOM 11107 C CA . HIS B 1 522 ? -30.844 -16.75 12.719 1 96.38 522 HIS B CA 1
ATOM 11108 C C . HIS B 1 522 ? -31.641 -16.609 11.438 1 96.38 522 HIS B C 1
ATOM 11110 O O . HIS B 1 522 ? -32.125 -15.508 11.125 1 96.38 522 HIS B O 1
ATOM 11116 N N . LEU B 1 523 ? -31.781 -17.75 10.758 1 96.69 523 LEU B N 1
ATOM 11117 C CA . LEU B 1 523 ? -32.5 -17.734 9.484 1 96.69 523 LEU B CA 1
ATOM 11118 C C . LEU B 1 523 ? -33.875 -18.344 9.617 1 96.69 523 LEU B C 1
ATOM 11120 O O . LEU B 1 523 ? -34.062 -19.344 10.336 1 96.69 523 LEU B O 1
ATOM 11124 N N . PRO B 1 524 ? -34.875 -17.766 8.945 1 94.44 524 PRO B N 1
ATOM 11125 C CA . PRO B 1 524 ? -36.188 -18.391 8.938 1 94.44 524 PRO B CA 1
ATOM 11126 C C . PRO B 1 524 ? -36.188 -19.781 8.297 1 94.44 524 PRO B C 1
ATOM 11128 O O . PRO B 1 524 ? -35.562 -19.969 7.246 1 94.44 524 PRO B O 1
ATOM 11131 N N . CYS B 1 525 ? -36.75 -20.75 8.93 1 94.81 525 CYS B N 1
ATOM 11132 C CA . CYS B 1 525 ? -36.812 -22.141 8.484 1 94.81 525 CYS B CA 1
ATOM 11133 C C . CYS B 1 525 ? -38.062 -22.812 9.023 1 94.81 525 CYS B C 1
ATOM 11135 O O . CYS B 1 525 ? -38.031 -23.469 10.062 1 94.81 525 CYS B O 1
ATOM 11137 N N . PRO B 1 526 ? -39.156 -22.688 8.297 1 91.88 526 PRO B N 1
ATOM 11138 C CA . PRO B 1 526 ? -40.5 -23.062 8.812 1 91.88 526 PRO B CA 1
ATOM 11139 C C . PRO B 1 526 ? -40.562 -24.562 9.156 1 91.88 526 PRO B C 1
ATOM 11141 O O . PRO B 1 526 ? -41.375 -24.953 10.016 1 91.88 526 PRO B O 1
ATOM 11144 N N . SER B 1 527 ? -39.906 -25.391 8.398 1 93.69 527 SER B N 1
ATOM 11145 C CA . SER B 1 527 ? -39.812 -26.812 8.68 1 93.69 527 SER B CA 1
ATOM 11146 C C . SER B 1 527 ? -38.375 -27.297 8.641 1 93.69 527 SER B C 1
ATOM 11148 O O . SER B 1 527 ? -37.5 -26.562 8.18 1 93.69 527 SER B O 1
ATOM 11150 N N . ALA B 1 528 ? -38.219 -28.422 9.164 1 93.88 528 ALA B N 1
ATOM 11151 C CA . ALA B 1 528 ? -36.844 -28.969 9.203 1 93.88 528 ALA B CA 1
ATOM 11152 C C . ALA B 1 528 ? -36.25 -29.062 7.801 1 93.88 528 ALA B C 1
ATOM 11154 O O . ALA B 1 528 ? -36.875 -29.625 6.895 1 93.88 528 ALA B O 1
ATOM 11155 N N . PRO B 1 529 ? -35.094 -28.516 7.633 1 97.06 529 PRO B N 1
ATOM 11156 C CA . PRO B 1 529 ? -34.469 -28.562 6.305 1 97.06 529 PRO B CA 1
ATOM 11157 C C . PRO B 1 529 ? -33.906 -29.953 5.98 1 97.06 529 PRO B C 1
ATOM 11159 O O . PRO B 1 529 ? -33.375 -30.641 6.871 1 97.06 529 PRO B O 1
ATOM 11162 N N . SER B 1 530 ? -34 -30.297 4.754 1 96.19 530 SER B N 1
ATOM 11163 C CA . SER B 1 530 ? -33.344 -31.516 4.305 1 96.19 530 SER B CA 1
ATOM 11164 C C . SER B 1 530 ? -31.859 -31.281 4.004 1 96.19 530 SER B C 1
ATOM 11166 O O . SER B 1 530 ? -31.047 -32.188 4.062 1 96.19 530 SER B O 1
ATOM 11168 N N . GLN B 1 531 ? -31.516 -30.078 3.57 1 97.5 531 GLN B N 1
ATOM 11169 C CA . GLN B 1 531 ? -30.125 -29.703 3.33 1 97.5 531 GLN B CA 1
ATOM 11170 C C . GLN B 1 531 ? -29.828 -28.312 3.893 1 97.5 531 GLN B C 1
ATOM 11172 O O . GLN B 1 531 ? -30.688 -27.438 3.867 1 97.5 531 GLN B O 1
ATOM 11177 N N . VAL B 1 532 ? -28.688 -28.109 4.461 1 98.12 532 VAL B N 1
ATOM 11178 C CA . VAL B 1 532 ? -28.062 -26.844 4.816 1 98.12 532 VAL B CA 1
ATOM 11179 C C . VAL B 1 532 ? -26.656 -26.766 4.234 1 98.12 532 VAL B C 1
ATOM 11181 O O . VAL B 1 532 ? -25.703 -27.219 4.855 1 98.12 532 VAL B O 1
ATOM 11184 N N . ARG B 1 533 ? -26.562 -26.156 3.094 1 98.38 533 ARG B N 1
ATOM 11185 C CA . ARG B 1 533 ? -25.281 -26.078 2.383 1 98.38 533 ARG B CA 1
ATOM 11186 C C . ARG B 1 533 ? -24.609 -24.719 2.609 1 98.38 533 ARG B C 1
ATOM 11188 O O . ARG B 1 533 ? -25.031 -23.703 2.049 1 98.38 533 ARG B O 1
ATOM 11195 N N . VAL B 1 534 ? -23.594 -24.703 3.451 1 98.12 534 VAL B N 1
ATOM 11196 C CA . VAL B 1 534 ? -22.812 -23.516 3.717 1 98.12 534 VAL B CA 1
ATOM 11197 C C . VAL B 1 534 ? -21.75 -23.344 2.633 1 98.12 534 VAL B C 1
ATOM 11199 O O . VAL B 1 534 ? -20.906 -24.219 2.436 1 98.12 534 VAL B O 1
ATOM 11202 N N . ASP B 1 535 ? -21.766 -22.234 1.934 1 97.62 535 ASP B N 1
ATOM 11203 C CA . ASP B 1 535 ? -20.891 -21.969 0.796 1 97.62 535 ASP B CA 1
ATOM 11204 C C . ASP B 1 535 ? -20.906 -23.141 -0.188 1 97.62 535 ASP B C 1
ATOM 11206 O O . ASP B 1 535 ? -19.891 -23.797 -0.411 1 97.62 535 ASP B O 1
ATOM 11210 N N . PRO B 1 536 ? -22.047 -23.359 -0.796 1 96.88 536 PRO B N 1
ATOM 11211 C CA . PRO B 1 536 ? -22.359 -24.609 -1.492 1 96.88 536 PRO B CA 1
ATOM 11212 C C . PRO B 1 536 ? -21.281 -25 -2.506 1 96.88 536 PRO B C 1
ATOM 11214 O O . PRO B 1 536 ? -21 -26.188 -2.68 1 96.88 536 PRO B O 1
ATOM 11217 N N . ARG B 1 537 ? -20.656 -24.031 -3.146 1 96.12 537 ARG B N 1
ATOM 11218 C CA . ARG B 1 537 ? -19.641 -24.344 -4.156 1 96.12 537 ARG B CA 1
ATOM 11219 C C . ARG B 1 537 ? -18.234 -24.141 -3.604 1 96.12 537 ARG B C 1
ATOM 11221 O O . ARG B 1 537 ? -17.25 -24.25 -4.34 1 96.12 537 ARG B O 1
ATOM 11228 N N . ARG B 1 538 ? -18.188 -23.766 -2.336 1 95.19 538 ARG B N 1
ATOM 11229 C CA . ARG B 1 538 ? -16.906 -23.469 -1.678 1 95.19 538 ARG B CA 1
ATOM 11230 C C . ARG B 1 538 ? -16.141 -22.391 -2.428 1 95.19 538 ARG B C 1
ATOM 11232 O O . ARG B 1 538 ? -14.969 -22.578 -2.758 1 95.19 538 ARG B O 1
ATOM 11239 N N . GLY B 1 539 ? -16.828 -21.375 -2.605 1 93.44 539 GLY B N 1
ATOM 11240 C CA . GLY B 1 539 ? -16.266 -20.234 -3.312 1 93.44 539 GLY B CA 1
ATOM 11241 C C . GLY B 1 539 ? -15.391 -19.359 -2.434 1 93.44 539 GLY B C 1
ATOM 11242 O O . GLY B 1 539 ? -14.516 -18.641 -2.932 1 93.44 539 GLY B O 1
ATOM 11243 N N . VAL B 1 540 ? -15.555 -19.453 -1.104 1 94.56 540 VAL B N 1
ATOM 11244 C CA . VAL B 1 540 ? -14.773 -18.641 -0.169 1 94.56 540 VAL B CA 1
ATOM 11245 C C . VAL B 1 540 ? -13.32 -19.109 -0.177 1 94.56 540 VAL B C 1
ATOM 11247 O O . VAL B 1 540 ? -13.047 -20.312 -0.066 1 94.56 540 VAL B O 1
ATOM 11250 N N . LEU B 1 541 ? -12.398 -18.203 -0.398 1 96.44 541 LEU B N 1
ATOM 11251 C CA . LEU B 1 541 ? -10.969 -18.484 -0.344 1 96.44 541 LEU B CA 1
ATOM 11252 C C . LEU B 1 541 ? -10.516 -18.719 1.093 1 96.44 541 LEU B C 1
ATOM 11254 O O . LEU B 1 541 ? -10.234 -17.766 1.821 1 96.44 541 LEU B O 1
ATOM 11258 N N . GLY B 1 542 ? -10.469 -19.859 1.486 1 96.62 542 GLY B N 1
ATOM 11259 C CA . GLY B 1 542 ? -10.062 -20.203 2.838 1 96.62 542 GLY B CA 1
ATOM 11260 C C . GLY B 1 542 ? -10.586 -21.562 3.289 1 96.62 542 GLY B C 1
ATOM 11261 O O . GLY B 1 542 ? -10.984 -22.391 2.463 1 96.62 542 GLY B O 1
ATOM 11262 N N . THR B 1 543 ? -10.445 -21.812 4.57 1 97.12 543 THR B N 1
ATOM 11263 C CA . THR B 1 543 ? -10.93 -23.078 5.113 1 97.12 543 THR B CA 1
ATOM 11264 C C . THR B 1 543 ? -12.312 -22.906 5.734 1 97.12 543 THR B C 1
ATOM 11266 O O . THR B 1 543 ? -12.656 -21.828 6.211 1 97.12 543 THR B O 1
ATOM 11269 N N . LEU B 1 544 ? -13.125 -23.859 5.621 1 97.31 544 LEU B N 1
ATOM 11270 C CA . LEU B 1 544 ? -14.477 -23.875 6.164 1 97.31 544 LEU B CA 1
ATOM 11271 C C . LEU B 1 544 ? -14.781 -25.234 6.801 1 97.31 544 LEU B C 1
ATOM 11273 O O . LEU B 1 544 ? -14.758 -26.266 6.129 1 97.31 544 LEU B O 1
ATOM 11277 N N . THR B 1 545 ? -14.961 -25.234 8.07 1 96.94 545 THR B N 1
ATOM 11278 C CA . THR B 1 545 ? -15.43 -26.406 8.805 1 96.94 545 THR B CA 1
ATOM 11279 C C . THR B 1 545 ? -16.875 -26.219 9.242 1 96.94 545 THR B C 1
ATOM 11281 O O . THR B 1 545 ? -17.219 -25.25 9.922 1 96.94 545 THR B O 1
ATOM 11284 N N . VAL B 1 546 ? -17.734 -27.156 8.852 1 97.81 546 VAL B N 1
ATOM 11285 C CA . VAL B 1 546 ? -19.156 -27.062 9.18 1 97.81 546 VAL B CA 1
ATOM 11286 C C . VAL B 1 546 ? -19.547 -28.219 10.094 1 97.81 546 VAL B C 1
ATOM 11288 O O . VAL B 1 546 ? -19.281 -29.375 9.781 1 97.81 546 VAL B O 1
ATOM 11291 N N . ASP B 1 547 ? -20.094 -27.891 11.188 1 96.69 547 ASP B N 1
ATOM 11292 C CA . ASP B 1 547 ? -20.625 -28.891 12.109 1 96.69 547 ASP B CA 1
ATOM 11293 C C . ASP B 1 547 ? -22.156 -28.969 12.016 1 96.69 547 ASP B C 1
ATOM 11295 O O . ASP B 1 547 ? -22.844 -28 12.328 1 96.69 547 ASP B O 1
ATOM 11299 N N . LYS B 1 548 ? -22.656 -30.109 11.57 1 96.69 548 LYS B N 1
ATOM 11300 C CA . LYS B 1 548 ? -24.094 -30.375 11.492 1 96.69 548 LYS B CA 1
ATOM 11301 C C . LYS B 1 548 ? -24.375 -31.875 11.609 1 96.69 548 LYS B C 1
ATOM 11303 O O . LYS B 1 548 ? -23.453 -32.688 11.672 1 96.69 548 LYS B O 1
ATOM 11308 N N . SER B 1 549 ? -25.656 -32.25 11.555 1 93.62 549 SER B N 1
ATOM 11309 C CA . SER B 1 549 ? -26.031 -33.656 11.797 1 93.62 549 SER B CA 1
ATOM 11310 C C . SER B 1 549 ? -25.672 -34.531 10.609 1 93.62 549 SER B C 1
ATOM 11312 O O . SER B 1 549 ? -25.656 -34.062 9.469 1 93.62 549 SER B O 1
ATOM 11314 N N . ALA B 1 550 ? -25.453 -35.844 10.828 1 94.38 550 ALA B N 1
ATOM 11315 C CA . ALA B 1 550 ? -25.125 -36.812 9.789 1 94.38 550 ALA B CA 1
ATOM 11316 C C . ALA B 1 550 ? -26.25 -36.938 8.773 1 94.38 550 ALA B C 1
ATOM 11318 O O . ALA B 1 550 ? -26 -37.156 7.582 1 94.38 550 ALA B O 1
ATOM 11319 N N . GLY B 1 551 ? -27.438 -36.75 9.242 1 94.69 551 GLY B N 1
ATOM 11320 C CA . GLY B 1 551 ? -28.578 -36.812 8.336 1 94.69 551 GLY B CA 1
ATOM 11321 C C . GLY B 1 551 ? -28.531 -35.75 7.254 1 94.69 551 GLY B C 1
ATOM 11322 O O . GLY B 1 551 ? -28.812 -36.031 6.09 1 94.69 551 GLY B O 1
ATOM 11323 N N . LEU B 1 552 ? -28.219 -34.562 7.719 1 96.62 552 LEU B N 1
ATOM 11324 C CA . LEU B 1 552 ? -28.078 -33.469 6.758 1 96.62 552 LEU B CA 1
ATOM 11325 C C . LEU B 1 552 ? -26.969 -33.781 5.754 1 96.62 552 LEU B C 1
ATOM 11327 O O . LEU B 1 552 ? -27.125 -33.531 4.555 1 96.62 552 LEU B O 1
ATOM 11331 N N . TRP B 1 553 ? -25.844 -34.344 6.199 1 97.94 553 TRP B N 1
ATOM 11332 C CA . TRP B 1 553 ? -24.734 -34.719 5.32 1 97.94 553 TRP B CA 1
ATOM 11333 C C . TRP B 1 553 ? -25.156 -35.781 4.336 1 97.94 553 TRP B C 1
ATOM 11335 O O . TRP B 1 553 ? -24.812 -35.75 3.154 1 97.94 553 TRP B O 1
ATOM 11345 N N . MET B 1 554 ? -25.922 -36.781 4.785 1 97.5 554 MET B N 1
ATOM 11346 C CA . MET B 1 554 ? -26.344 -37.875 3.93 1 97.5 554 MET B CA 1
ATOM 11347 C C . MET B 1 554 ? -27.281 -37.375 2.828 1 97.5 554 MET B C 1
ATOM 11349 O O . MET B 1 554 ? -27.172 -37.812 1.678 1 97.5 554 MET B O 1
ATOM 11353 N N . ASP B 1 555 ? -28.141 -36.5 3.172 1 97.19 555 ASP B N 1
ATOM 11354 C CA . ASP B 1 555 ? -29.047 -35.938 2.174 1 97.19 555 ASP B CA 1
ATOM 11355 C C . ASP B 1 555 ? -28.297 -35.094 1.152 1 97.19 555 ASP B C 1
ATOM 11357 O O . ASP B 1 555 ? -28.625 -35.094 -0.034 1 97.19 555 ASP B O 1
ATOM 11361 N N . GLU B 1 556 ? -27.359 -34.344 1.631 1 97.94 556 GLU B N 1
ATOM 11362 C CA . GLU B 1 556 ? -26.531 -33.562 0.72 1 97.94 556 GLU B CA 1
ATOM 11363 C C . GLU B 1 556 ? -25.766 -34.469 -0.237 1 97.94 556 GLU B C 1
ATOM 11365 O O . GLU B 1 556 ? -25.688 -34.188 -1.438 1 97.94 556 GLU B O 1
ATOM 11370 N N . LEU B 1 557 ? -25.094 -35.531 0.297 1 98.38 557 LEU B N 1
ATOM 11371 C CA . LEU B 1 557 ? -24.375 -36.469 -0.565 1 98.38 557 LEU B CA 1
ATOM 11372 C C . LEU B 1 557 ? -25.297 -37.031 -1.641 1 98.38 557 LEU B C 1
ATOM 11374 O O . LEU B 1 557 ? -24.891 -37.188 -2.795 1 98.38 557 LEU B O 1
ATOM 11378 N N . ARG B 1 558 ? -26.5 -37.25 -1.253 1 96.5 558 ARG B N 1
ATOM 11379 C CA . ARG B 1 558 ? -27.469 -37.906 -2.131 1 96.5 558 ARG B CA 1
ATOM 11380 C C . ARG B 1 558 ? -28 -36.938 -3.18 1 96.5 558 ARG B C 1
ATOM 11382 O O . ARG B 1 558 ? -28.203 -37.312 -4.336 1 96.5 558 ARG B O 1
ATOM 11389 N N . ALA B 1 559 ? -28.172 -35.625 -2.785 1 96 559 ALA B N 1
ATOM 11390 C CA . ALA B 1 559 ? -29.109 -34.875 -3.643 1 96 559 ALA B CA 1
ATOM 11391 C C . ALA B 1 559 ? -28.641 -33.438 -3.848 1 96 559 ALA B C 1
ATOM 11393 O O . ALA B 1 559 ? -29.25 -32.688 -4.602 1 96 559 ALA B O 1
ATOM 11394 N N . ALA B 1 560 ? -27.594 -33 -3.213 1 97.62 560 ALA B N 1
ATOM 11395 C CA . ALA B 1 560 ? -27.156 -31.609 -3.424 1 97.62 560 ALA B CA 1
ATOM 11396 C C . ALA B 1 560 ? -26.859 -31.344 -4.898 1 97.62 560 ALA B C 1
ATOM 11398 O O . ALA B 1 560 ? -26.297 -32.188 -5.586 1 97.62 560 ALA B O 1
ATOM 11399 N N . PRO B 1 561 ? -27.234 -30.188 -5.422 1 96.62 561 PRO B N 1
ATOM 11400 C CA . PRO B 1 561 ? -26.969 -29.875 -6.828 1 96.62 561 PRO B CA 1
ATOM 11401 C C . PRO B 1 561 ? -25.5 -29.609 -7.109 1 96.62 561 PRO B C 1
ATOM 11403 O O . PRO B 1 561 ? -25.016 -29.859 -8.219 1 96.62 561 PRO B O 1
ATOM 11406 N N . GLU B 1 562 ? -24.75 -29.078 -6.145 1 97.19 562 GLU B N 1
ATOM 11407 C CA . GLU B 1 562 ? -23.344 -28.719 -6.328 1 97.19 562 GLU B CA 1
ATOM 11408 C C . GLU B 1 562 ? -22.422 -29.875 -5.984 1 97.19 562 GLU B C 1
ATOM 11410 O O . GLU B 1 562 ? -22.531 -30.469 -4.91 1 97.19 562 GLU B O 1
ATOM 11415 N N . MET B 1 563 ? -21.453 -30.125 -6.855 1 97.69 563 MET B N 1
ATOM 11416 C CA . MET B 1 563 ? -20.531 -31.234 -6.617 1 97.69 563 MET B CA 1
ATOM 11417 C C . MET B 1 563 ? -19.719 -31.016 -5.348 1 97.69 563 MET B C 1
ATOM 11419 O O . MET B 1 563 ? -19.422 -31.953 -4.613 1 97.69 563 MET B O 1
ATOM 11423 N N . ARG B 1 564 ? -19.359 -29.766 -5.047 1 97.69 564 ARG B N 1
ATOM 11424 C CA . ARG B 1 564 ? -18.547 -29.484 -3.871 1 97.69 564 ARG B CA 1
ATOM 11425 C C . ARG B 1 564 ? -19.312 -29.766 -2.586 1 97.69 564 ARG B C 1
ATOM 11427 O O . ARG B 1 564 ? -18.734 -30.234 -1.6 1 97.69 564 ARG B O 1
ATOM 11434 N N . ALA B 1 565 ? -20.594 -29.469 -2.594 1 97.88 565 ALA B N 1
ATOM 11435 C CA . ALA B 1 565 ? -21.422 -29.828 -1.44 1 97.88 565 ALA B CA 1
ATOM 11436 C C . ALA B 1 565 ? -21.422 -31.344 -1.224 1 97.88 565 ALA B C 1
ATOM 11438 O O . ALA B 1 565 ? -21.297 -31.812 -0.09 1 97.88 565 ALA B O 1
ATOM 11439 N N . ARG B 1 566 ? -21.594 -32.125 -2.301 1 98.38 566 ARG B N 1
ATOM 11440 C CA . ARG B 1 566 ? -21.578 -33.562 -2.215 1 98.38 566 ARG B CA 1
ATOM 11441 C C . ARG B 1 566 ? -20.219 -34.062 -1.745 1 98.38 566 ARG B C 1
ATOM 11443 O O . ARG B 1 566 ? -20.141 -35 -0.921 1 98.38 566 ARG B O 1
ATOM 11450 N N . THR B 1 567 ? -19.125 -33.469 -2.27 1 97.88 567 THR B N 1
ATOM 11451 C CA . THR B 1 567 ? -17.781 -33.875 -1.896 1 97.88 567 THR B CA 1
ATOM 11452 C C . THR B 1 567 ? -17.516 -33.594 -0.42 1 97.88 567 THR B C 1
ATOM 11454 O O . THR B 1 567 ? -16.922 -34.406 0.282 1 97.88 567 THR B O 1
ATOM 11457 N N . GLU B 1 568 ? -17.984 -32.438 0.038 1 97.12 568 GLU B N 1
ATOM 11458 C CA . GLU B 1 568 ? -17.844 -32.125 1.455 1 97.12 568 GLU B CA 1
ATOM 11459 C C . GLU B 1 568 ? -18.625 -33.125 2.322 1 97.12 568 GLU B C 1
ATOM 11461 O O . GLU B 1 568 ? -18.172 -33.5 3.406 1 97.12 568 GLU B O 1
ATOM 11466 N N . ALA B 1 569 ? -19.766 -33.438 1.886 1 98.25 569 ALA B N 1
ATOM 11467 C CA . ALA B 1 569 ? -20.578 -34.438 2.598 1 98.25 569 ALA B CA 1
ATOM 11468 C C . ALA B 1 569 ? -19.859 -35.781 2.688 1 98.25 569 ALA B C 1
ATOM 11470 O O . ALA B 1 569 ? -19.891 -36.438 3.734 1 98.25 569 ALA B O 1
ATOM 11471 N N . ALA B 1 570 ? -19.297 -36.156 1.583 1 98.56 570 ALA B N 1
ATOM 11472 C CA . ALA B 1 570 ? -18.547 -37.406 1.571 1 98.56 570 ALA B CA 1
ATOM 11473 C C . ALA B 1 570 ? -17.438 -37.406 2.619 1 98.56 570 ALA B C 1
ATOM 11475 O O . ALA B 1 570 ? -17.25 -38.375 3.354 1 98.56 570 ALA B O 1
ATOM 11476 N N . VAL B 1 571 ? -16.703 -36.344 2.729 1 97.38 571 VAL B N 1
ATOM 11477 C CA . VAL B 1 571 ? -15.594 -36.188 3.672 1 97.38 571 VAL B CA 1
ATOM 11478 C C . VAL B 1 571 ? -16.125 -36.25 5.102 1 97.38 571 VAL B C 1
ATOM 11480 O O . VAL B 1 571 ? -15.562 -36.906 5.965 1 97.38 571 VAL B O 1
ATOM 11483 N N . ALA B 1 572 ? -17.203 -35.5 5.324 1 96.75 572 ALA B N 1
ATOM 11484 C CA . ALA B 1 572 ? -17.797 -35.469 6.66 1 96.75 572 ALA B CA 1
ATOM 11485 C C . ALA B 1 572 ? -18.266 -36.844 7.094 1 96.75 572 ALA B C 1
ATOM 11487 O O . ALA B 1 572 ? -18.094 -37.219 8.25 1 96.75 572 ALA B O 1
ATOM 11488 N N . LEU B 1 573 ? -18.906 -37.562 6.207 1 97.44 573 LEU B N 1
ATOM 11489 C CA . LEU B 1 573 ? -19.406 -38.875 6.5 1 97.44 573 LEU B CA 1
ATOM 11490 C C . LEU B 1 573 ? -18.266 -39.875 6.711 1 97.44 573 LEU B C 1
ATOM 11492 O O . LEU B 1 573 ? -18.406 -40.844 7.445 1 97.44 573 LEU B O 1
ATOM 11496 N N . GLY B 1 574 ? -17.172 -39.625 6.027 1 97.06 574 GLY B N 1
ATOM 11497 C CA . GLY B 1 574 ? -15.984 -40.438 6.289 1 97.06 574 GLY B CA 1
ATOM 11498 C C . GLY B 1 574 ? -15.492 -40.312 7.719 1 97.06 574 GLY B C 1
ATOM 11499 O O . GLY B 1 574 ? -14.961 -41.25 8.289 1 97.06 574 GLY B O 1
ATOM 11500 N N . ARG B 1 575 ? -15.641 -39.219 8.32 1 93.31 575 ARG B N 1
ATOM 11501 C CA . ARG B 1 575 ? -15.25 -39 9.711 1 93.31 575 ARG B CA 1
ATOM 11502 C C . ARG B 1 575 ? -16.25 -39.625 10.672 1 93.31 575 ARG B C 1
ATOM 11504 O O . ARG B 1 575 ? -15.875 -40.062 11.758 1 93.31 575 ARG B O 1
ATOM 11511 N N . ASP B 1 576 ? -17.469 -39.562 10.242 1 90.44 576 ASP B N 1
ATOM 11512 C CA . ASP B 1 576 ? -18.516 -40.188 11.031 1 90.44 576 ASP B CA 1
ATOM 11513 C C . ASP B 1 576 ? -18.297 -41.688 11.133 1 90.44 576 ASP B C 1
ATOM 11515 O O . ASP B 1 576 ? -18.328 -42.25 12.227 1 90.44 576 ASP B O 1
ATOM 11519 N N . GLY B 1 577 ? -18.125 -42.406 10.062 1 90.62 577 GLY B N 1
ATOM 11520 C CA . GLY B 1 577 ? -17.719 -43.781 10 1 90.62 577 GLY B CA 1
ATOM 11521 C C . GLY B 1 577 ? -18.797 -44.75 10.43 1 90.62 577 GLY B C 1
ATOM 11522 O O . GLY B 1 577 ? -18.547 -45.969 10.578 1 90.62 577 GLY B O 1
ATOM 11523 N N . SER B 1 578 ? -20.078 -44.375 10.641 1 92.94 578 SER B N 1
ATOM 11524 C CA . SER B 1 578 ? -21.172 -45.25 11.023 1 92.94 578 SER B CA 1
ATOM 11525 C C . SER B 1 578 ? -21.562 -46.156 9.883 1 92.94 578 SER B C 1
ATOM 11527 O O . SER B 1 578 ? -21.219 -45.906 8.727 1 92.94 578 SER B O 1
ATOM 11529 N N . PRO B 1 579 ? -22.234 -47.25 10.18 1 95.19 579 PRO B N 1
ATOM 11530 C CA . PRO B 1 579 ? -22.688 -48.125 9.117 1 95.19 579 PRO B CA 1
ATOM 11531 C C . PRO B 1 579 ? -23.578 -47.438 8.094 1 95.19 579 PRO B C 1
ATOM 11533 O O . PRO B 1 579 ? -23.5 -47.719 6.898 1 95.19 579 PRO B O 1
ATOM 11536 N N . ARG B 1 580 ? -24.375 -46.5 8.562 1 95.56 580 ARG B N 1
ATOM 11537 C CA . ARG B 1 580 ? -25.219 -45.75 7.648 1 95.56 580 ARG B CA 1
ATOM 11538 C C . ARG B 1 580 ? -24.359 -44.875 6.723 1 95.56 580 ARG B C 1
ATOM 11540 O O . ARG B 1 580 ? -24.688 -44.719 5.547 1 95.56 580 ARG B O 1
ATOM 11547 N N . ALA B 1 581 ? -23.328 -44.281 7.367 1 96.75 581 ALA B N 1
ATOM 11548 C CA . ALA B 1 581 ? -22.406 -43.5 6.566 1 96.75 581 ALA B CA 1
ATOM 11549 C C . ALA B 1 581 ? -21.719 -44.344 5.504 1 96.75 581 ALA B C 1
ATOM 11551 O O . ALA B 1 581 ? -21.594 -43.938 4.352 1 96.75 581 ALA B O 1
ATOM 11552 N N . VAL B 1 582 ? -21.281 -45.531 5.895 1 97.69 582 VAL B N 1
ATOM 11553 C CA . VAL B 1 582 ? -20.625 -46.438 4.973 1 97.69 582 VAL B CA 1
ATOM 11554 C C . VAL B 1 582 ? -21.562 -46.812 3.834 1 97.69 582 VAL B C 1
ATOM 11556 O O . VAL B 1 582 ? -21.172 -46.844 2.67 1 97.69 582 VAL B O 1
ATOM 11559 N N . ASP B 1 583 ? -22.844 -47.062 4.176 1 97.31 583 ASP B N 1
ATOM 11560 C CA . ASP B 1 583 ? -23.844 -47.406 3.172 1 97.31 583 ASP B CA 1
ATOM 11561 C C . ASP B 1 583 ? -24.078 -46.25 2.203 1 97.31 583 ASP B C 1
ATOM 11563 O O . ASP B 1 583 ? -24.141 -46.438 0.989 1 97.31 583 ASP B O 1
ATOM 11567 N N . ALA B 1 584 ? -24.203 -45.031 2.762 1 98 584 ALA B N 1
ATOM 11568 C CA . ALA B 1 584 ? -24.406 -43.875 1.936 1 98 584 ALA B CA 1
ATOM 11569 C C . ALA B 1 584 ? -23.234 -43.625 1.001 1 98 584 ALA B C 1
ATOM 11571 O O . ALA B 1 584 ? -23.406 -43.344 -0.186 1 98 584 ALA B O 1
ATOM 11572 N N . LEU B 1 585 ? -22 -43.719 1.542 1 98.62 585 LEU B N 1
ATOM 11573 C CA . LEU B 1 585 ? -20.781 -43.531 0.763 1 98.62 585 LEU B CA 1
ATOM 11574 C C . LEU B 1 585 ? -20.672 -44.594 -0.332 1 98.62 585 LEU B C 1
ATOM 11576 O O . LEU B 1 585 ? -20.344 -44.281 -1.477 1 98.62 585 LEU B O 1
ATOM 11580 N N . GLY B 1 586 ? -20.984 -45.844 0.015 1 98.44 586 GLY B N 1
ATOM 11581 C CA . GLY B 1 586 ? -20.938 -46.938 -0.961 1 98.44 586 GLY B CA 1
ATOM 11582 C C . GLY B 1 586 ? -21.922 -46.75 -2.092 1 98.44 586 GLY B C 1
ATOM 11583 O O . GLY B 1 586 ? -21.609 -47.031 -3.254 1 98.44 586 GLY B O 1
ATOM 11584 N N . THR B 1 587 ? -23.109 -46.344 -1.739 1 98.12 587 THR B N 1
ATOM 11585 C CA . THR B 1 587 ? -24.141 -46.125 -2.734 1 98.12 587 THR B CA 1
ATOM 11586 C C . THR B 1 587 ? -23.734 -45 -3.691 1 98.12 587 THR B C 1
ATOM 11588 O O . THR B 1 587 ? -23.891 -45.125 -4.906 1 98.12 587 THR B O 1
ATOM 11591 N N . ALA B 1 588 ? -23.234 -43.906 -3.094 1 98.44 588 ALA B N 1
ATOM 11592 C CA . ALA B 1 588 ? -22.797 -42.781 -3.92 1 98.44 588 ALA B CA 1
ATOM 11593 C C . ALA B 1 588 ? -21.625 -43.188 -4.805 1 98.44 588 ALA B C 1
ATOM 11595 O O . ALA B 1 588 ? -21.547 -42.781 -5.965 1 98.44 588 ALA B O 1
ATOM 11596 N N . LEU B 1 589 ? -20.656 -43.969 -4.324 1 98.62 589 LEU B N 1
ATOM 11597 C CA . LEU B 1 589 ? -19.516 -44.438 -5.082 1 98.62 589 LEU B CA 1
ATOM 11598 C C . LEU B 1 589 ? -19.953 -45.281 -6.277 1 98.62 589 LEU B C 1
ATOM 11600 O O . LEU B 1 589 ? -19.359 -45.188 -7.352 1 98.62 589 LEU B O 1
ATOM 11604 N N . ALA B 1 590 ? -21.078 -46 -6.172 1 97.75 590 ALA B N 1
ATOM 11605 C CA . ALA B 1 590 ? -21.547 -46.938 -7.203 1 97.75 590 ALA B CA 1
ATOM 11606 C C . ALA B 1 590 ? -22.422 -46.219 -8.227 1 97.75 590 ALA B C 1
ATOM 11608 O O . ALA B 1 590 ? -22.688 -46.75 -9.305 1 97.75 590 ALA B O 1
ATOM 11609 N N . ASP B 1 591 ? -22.797 -44.969 -7.945 1 97.19 591 ASP B N 1
ATOM 11610 C CA . ASP B 1 591 ? -23.688 -44.25 -8.828 1 97.19 591 ASP B CA 1
ATOM 11611 C C . ASP B 1 591 ? -22.891 -43.531 -9.93 1 97.19 591 ASP B C 1
ATOM 11613 O O . ASP B 1 591 ? -22.391 -42.438 -9.719 1 97.19 591 ASP B O 1
ATOM 11617 N N . ALA B 1 592 ? -22.922 -44.031 -11.086 1 95.56 592 ALA B N 1
ATOM 11618 C CA . ALA B 1 592 ? -22.125 -43.5 -12.203 1 95.56 592 ALA B CA 1
ATOM 11619 C C . ALA B 1 592 ? -22.641 -42.156 -12.672 1 95.56 592 ALA B C 1
ATOM 11621 O O . ALA B 1 592 ? -21.969 -41.438 -13.422 1 95.56 592 ALA B O 1
ATOM 11622 N N . ARG B 1 593 ? -23.875 -41.688 -12.195 1 93.94 593 ARG B N 1
ATOM 11623 C CA . ARG B 1 593 ? -24.438 -40.406 -12.586 1 93.94 593 ARG B CA 1
ATOM 11624 C C . ARG B 1 593 ? -23.797 -39.25 -11.82 1 93.94 593 ARG B C 1
ATOM 11626 O O . ARG B 1 593 ? -23.875 -38.094 -12.234 1 93.94 593 ARG B O 1
ATOM 11633 N N . LEU B 1 594 ? -23.141 -39.594 -10.758 1 97.44 594 LEU B N 1
ATOM 11634 C CA . LEU B 1 594 ? -22.516 -38.562 -9.945 1 97.44 594 LEU B CA 1
ATOM 11635 C C . LEU B 1 594 ? -21.156 -38.156 -10.523 1 97.44 594 LEU B C 1
ATOM 11637 O O . LEU B 1 594 ? -20.5 -38.969 -11.164 1 97.44 594 LEU B O 1
ATOM 11641 N N . PHE B 1 595 ? -20.828 -36.906 -10.359 1 97.44 595 PHE B N 1
ATOM 11642 C CA . PHE B 1 595 ? -19.531 -36.375 -10.797 1 97.44 595 PHE B CA 1
ATOM 11643 C C . PHE B 1 595 ? -18.391 -37.219 -10.242 1 97.44 595 PHE B C 1
ATOM 11645 O O . PHE B 1 595 ? -18.422 -37.625 -9.086 1 97.44 595 PHE B O 1
ATOM 11652 N N . TRP B 1 596 ? -17.391 -37.5 -11.031 1 97.75 596 TRP B N 1
ATOM 11653 C CA . TRP B 1 596 ? -16.312 -38.406 -10.656 1 97.75 596 TRP B CA 1
ATOM 11654 C C . TRP B 1 596 ? -15.625 -37.906 -9.383 1 97.75 596 TRP B C 1
ATOM 11656 O O . TRP B 1 596 ? -15.172 -38.719 -8.562 1 97.75 596 TRP B O 1
ATOM 11666 N N . GLY B 1 597 ? -15.523 -36.562 -9.211 1 97.69 597 GLY B N 1
ATOM 11667 C CA . GLY B 1 597 ? -14.883 -36.031 -8.023 1 97.69 597 GLY B CA 1
ATOM 11668 C C . GLY B 1 597 ? -15.609 -36.406 -6.738 1 97.69 597 GLY B C 1
ATOM 11669 O O . GLY B 1 597 ? -14.969 -36.688 -5.719 1 97.69 597 GLY B O 1
ATOM 11670 N N . THR B 1 598 ? -16.922 -36.438 -6.773 1 98.12 598 THR B N 1
ATOM 11671 C CA . THR B 1 598 ? -17.734 -36.875 -5.637 1 98.12 598 THR B CA 1
ATOM 11672 C C . THR B 1 598 ? -17.484 -38.344 -5.336 1 98.12 598 THR B C 1
ATOM 11674 O O . THR B 1 598 ? -17.281 -38.719 -4.184 1 98.12 598 THR B O 1
ATOM 11677 N N . ARG B 1 599 ? -17.562 -39.125 -6.383 1 98.5 599 ARG B N 1
ATOM 11678 C CA . ARG B 1 599 ? -17.359 -40.562 -6.234 1 98.5 599 ARG B CA 1
ATOM 11679 C C . ARG B 1 599 ? -15.969 -40.875 -5.703 1 98.5 599 ARG B C 1
ATOM 11681 O O . ARG B 1 599 ? -15.805 -41.719 -4.84 1 98.5 599 ARG B O 1
ATOM 11688 N N . ALA B 1 600 ? -14.953 -40.188 -6.219 1 98.44 600 ALA B N 1
ATOM 11689 C CA . ALA B 1 600 ? -13.586 -40.344 -5.727 1 98.44 600 ALA B CA 1
ATOM 11690 C C . ALA B 1 600 ? -13.492 -40 -4.242 1 98.44 600 ALA B C 1
ATOM 11692 O O . ALA B 1 600 ? -12.797 -40.688 -3.48 1 98.44 600 ALA B O 1
ATOM 11693 N N . ALA B 1 601 ? -14.164 -38.938 -3.834 1 98.25 601 ALA B N 1
ATOM 11694 C CA . ALA B 1 601 ? -14.164 -38.531 -2.426 1 98.25 601 ALA B CA 1
ATOM 11695 C C . ALA B 1 601 ? -14.797 -39.625 -1.562 1 98.25 601 ALA B C 1
ATOM 11697 O O . ALA B 1 601 ? -14.352 -39.875 -0.438 1 98.25 601 ALA B O 1
ATOM 11698 N N . CYS B 1 602 ? -15.828 -40.219 -2.061 1 98.69 602 CYS B N 1
ATOM 11699 C CA . CYS B 1 602 ? -16.469 -41.312 -1.354 1 98.69 602 CYS B CA 1
ATOM 11700 C C . CYS B 1 602 ? -15.492 -42.469 -1.17 1 98.69 602 CYS B C 1
ATOM 11702 O O . CYS B 1 602 ? -15.414 -43.062 -0.088 1 98.69 602 CYS B O 1
ATOM 11704 N N . ALA B 1 603 ? -14.789 -42.812 -2.221 1 98.69 603 ALA B N 1
ATOM 11705 C CA . ALA B 1 603 ? -13.797 -43.875 -2.139 1 98.69 603 ALA B CA 1
ATOM 11706 C C . ALA B 1 603 ? -12.758 -43.594 -1.06 1 98.69 603 ALA B C 1
ATOM 11708 O O . ALA B 1 603 ? -12.445 -44.438 -0.235 1 98.69 603 ALA B O 1
ATOM 11709 N N . LYS B 1 604 ? -12.25 -42.438 -1.069 1 98.25 604 LYS B N 1
ATOM 11710 C CA . LYS B 1 604 ? -11.234 -42.031 -0.097 1 98.25 604 LYS B CA 1
ATOM 11711 C C . LYS B 1 604 ? -11.781 -42.125 1.327 1 98.25 604 LYS B C 1
ATOM 11713 O O . LYS B 1 604 ? -11.07 -42.562 2.242 1 98.25 604 LYS B O 1
ATOM 11718 N N . SER B 1 605 ? -12.992 -41.625 1.472 1 98.12 605 SER B N 1
ATOM 11719 C CA . SER B 1 605 ? -13.625 -41.688 2.787 1 98.12 605 SER B CA 1
ATOM 11720 C C . SER B 1 605 ? -13.797 -43.125 3.262 1 98.12 605 SER B C 1
ATOM 11722 O O . SER B 1 605 ? -13.539 -43.438 4.43 1 98.12 605 SER B O 1
ATOM 11724 N N . LEU B 1 606 ? -14.227 -44 2.377 1 98.31 606 LEU B N 1
ATOM 11725 C CA . LEU B 1 606 ? -14.367 -45.406 2.707 1 98.31 606 LEU B CA 1
ATOM 11726 C C . LEU B 1 606 ? -13.016 -46 3.098 1 98.31 606 LEU B C 1
ATOM 11728 O O . LEU B 1 606 ? -12.945 -46.844 4.012 1 98.31 606 LEU B O 1
ATOM 11732 N N . GLY B 1 607 ? -11.984 -45.656 2.406 1 97.69 607 GLY B N 1
ATOM 11733 C CA . GLY B 1 607 ? -10.641 -46.094 2.756 1 97.69 607 GLY B CA 1
ATOM 11734 C C . GLY B 1 607 ? -10.219 -45.656 4.152 1 97.69 607 GLY B C 1
ATOM 11735 O O . GLY B 1 607 ? -9.555 -46.438 4.859 1 97.69 607 GLY B O 1
ATOM 11736 N N . ARG B 1 608 ? -10.625 -44.562 4.559 1 94.5 608 ARG B N 1
ATOM 11737 C CA . ARG B 1 608 ? -10.25 -44.031 5.859 1 94.5 608 ARG B CA 1
ATOM 11738 C C . ARG B 1 608 ? -11 -44.719 6.984 1 94.5 608 ARG B C 1
ATOM 11740 O O . ARG B 1 608 ? -10.477 -44.875 8.086 1 94.5 608 ARG B O 1
ATOM 11747 N N . ILE B 1 609 ? -12.211 -45.125 6.707 1 94.31 609 ILE B N 1
ATOM 11748 C CA . ILE B 1 609 ? -13.055 -45.781 7.703 1 94.31 609 ILE B CA 1
ATOM 11749 C C . ILE B 1 609 ? -12.477 -47.156 8.047 1 94.31 609 ILE B C 1
ATOM 11751 O O . ILE B 1 609 ? -12.539 -47.594 9.203 1 94.31 609 ILE B O 1
ATOM 11755 N N . ARG B 1 610 ? -11.969 -47.906 7.109 1 93.06 610 ARG B N 1
ATOM 11756 C CA . ARG B 1 610 ? -11.188 -49.125 7.258 1 93.06 610 ARG B CA 1
ATOM 11757 C C . ARG B 1 610 ? -12 -50.219 7.965 1 93.06 610 ARG B C 1
ATOM 11759 O O . ARG B 1 610 ? -11.516 -50.844 8.906 1 93.06 610 ARG B O 1
ATOM 11766 N N . THR B 1 611 ? -13.289 -50.438 7.629 1 94.25 611 THR B N 1
ATOM 11767 C CA . THR B 1 611 ? -14.109 -51.562 8.125 1 94.25 611 THR B CA 1
ATOM 11768 C C . THR B 1 611 ? -14.289 -52.625 7.047 1 94.25 611 THR B C 1
ATOM 11770 O O . THR B 1 611 ? -14.047 -52.344 5.863 1 94.25 611 THR B O 1
ATOM 11773 N N . PRO B 1 612 ? -14.633 -53.844 7.441 1 94.62 612 PRO B N 1
ATOM 11774 C CA . PRO B 1 612 ? -14.906 -54.875 6.438 1 94.62 612 PRO B CA 1
ATOM 11775 C C . PRO B 1 612 ? -15.977 -54.469 5.434 1 94.62 612 PRO B C 1
ATOM 11777 O O . PRO B 1 612 ? -15.867 -54.781 4.246 1 94.62 612 PRO B O 1
ATOM 11780 N N . ASP B 1 613 ? -16.938 -53.688 5.945 1 95.81 613 ASP B N 1
ATOM 11781 C CA . ASP B 1 613 ? -17.984 -53.25 5.047 1 95.81 613 ASP B CA 1
ATOM 11782 C C . ASP B 1 613 ? -17.469 -52.219 4.043 1 95.81 613 ASP B C 1
ATOM 11784 O O . ASP B 1 613 ? -17.812 -52.281 2.863 1 95.81 613 ASP B O 1
ATOM 11788 N N . SER B 1 614 ? -16.703 -51.281 4.555 1 97.44 614 SER B N 1
ATOM 11789 C CA . SER B 1 614 ? -16.109 -50.281 3.65 1 97.44 614 SER B CA 1
ATOM 11790 C C . SER B 1 614 ? -15.188 -50.969 2.637 1 97.44 614 SER B C 1
ATOM 11792 O O . SER B 1 614 ? -15.164 -50.562 1.464 1 97.44 614 SER B O 1
ATOM 11794 N N . ARG B 1 615 ? -14.438 -51.969 3.064 1 97.12 615 ARG B N 1
ATOM 11795 C CA . ARG B 1 615 ? -13.586 -52.75 2.184 1 97.12 615 ARG B CA 1
ATOM 11796 C C . ARG B 1 615 ? -14.406 -53.406 1.084 1 97.12 615 ARG B C 1
ATOM 11798 O O . ARG B 1 615 ? -14.016 -53.406 -0.086 1 97.12 615 ARG B O 1
ATOM 11805 N N . ALA B 1 616 ? -15.484 -54.031 1.488 1 97.56 616 ALA B N 1
ATOM 11806 C CA . ALA B 1 616 ? -16.328 -54.719 0.528 1 97.56 616 ALA B CA 1
ATOM 11807 C C . ALA B 1 616 ? -16.859 -53.75 -0.535 1 97.56 616 ALA B C 1
ATOM 11809 O O . ALA B 1 616 ? -16.922 -54.125 -1.717 1 97.56 616 ALA B O 1
ATOM 11810 N N . ARG B 1 617 ? -17.297 -52.594 -0.084 1 97.69 617 ARG B N 1
ATOM 11811 C CA . ARG B 1 617 ? -17.797 -51.594 -1.016 1 97.69 617 ARG B CA 1
ATOM 11812 C C . ARG B 1 617 ? -16.703 -51.156 -1.995 1 97.69 617 ARG B C 1
ATOM 11814 O O . ARG B 1 617 ? -16.984 -50.938 -3.176 1 97.69 617 ARG B O 1
ATOM 11821 N N . LEU B 1 618 ? -15.469 -50.969 -1.523 1 98.38 618 LEU B N 1
ATOM 11822 C CA . LEU B 1 618 ? -14.344 -50.594 -2.371 1 98.38 618 LEU B CA 1
ATOM 11823 C C . LEU B 1 618 ? -14.023 -51.688 -3.375 1 98.38 618 LEU B C 1
ATOM 11825 O O . LEU B 1 618 ? -13.781 -51.406 -4.555 1 98.38 618 LEU B O 1
ATOM 11829 N N . LEU B 1 619 ? -14.016 -52.969 -2.963 1 97.88 619 LEU B N 1
ATOM 11830 C CA . LEU B 1 619 ? -13.727 -54.094 -3.848 1 97.88 619 LEU B CA 1
ATOM 11831 C C . LEU B 1 619 ? -14.773 -54.188 -4.953 1 97.88 619 LEU B C 1
ATOM 11833 O O . LEU B 1 619 ? -14.438 -54.469 -6.105 1 97.88 619 LEU B O 1
ATOM 11837 N N . ASP B 1 620 ? -15.977 -53.844 -4.598 1 97 620 ASP B N 1
ATOM 11838 C CA . ASP B 1 620 ? -17.047 -53.844 -5.578 1 97 620 ASP B CA 1
ATOM 11839 C C . ASP B 1 620 ? -16.844 -52.75 -6.633 1 97 620 ASP B C 1
ATOM 11841 O O . ASP B 1 620 ? -17.25 -52.938 -7.789 1 97 620 ASP B O 1
ATOM 11845 N N . ALA B 1 621 ? -16.266 -51.719 -6.215 1 97.5 621 ALA B N 1
ATOM 11846 C CA . ALA B 1 621 ? -16.125 -50.531 -7.082 1 97.5 621 ALA B CA 1
ATOM 11847 C C . ALA B 1 621 ? -14.867 -50.625 -7.938 1 97.5 621 ALA B C 1
ATOM 11849 O O . ALA B 1 621 ? -14.609 -49.75 -8.758 1 97.5 621 ALA B O 1
ATOM 11850 N N . LEU B 1 622 ? -14.055 -51.625 -7.883 1 96.19 622 LEU B N 1
ATOM 11851 C CA . LEU B 1 622 ? -12.805 -51.781 -8.617 1 96.19 622 LEU B CA 1
ATOM 11852 C C . LEU B 1 622 ? -13.062 -51.844 -10.117 1 96.19 622 LEU B C 1
ATOM 11854 O O . LEU B 1 622 ? -12.164 -51.562 -10.922 1 96.19 622 LEU B O 1
ATOM 11858 N N . SER B 1 623 ? -14.273 -52.188 -10.523 1 92.75 623 SER B N 1
ATOM 11859 C CA . SER B 1 623 ? -14.594 -52.344 -11.938 1 92.75 623 SER B CA 1
ATOM 11860 C C . SER B 1 623 ? -15.219 -51.094 -12.531 1 92.75 623 SER B C 1
ATOM 11862 O O . SER B 1 623 ? -15.648 -51.094 -13.688 1 92.75 623 SER B O 1
ATOM 11864 N N . THR B 1 624 ? -15.305 -50.031 -11.734 1 95.19 624 THR B N 1
ATOM 11865 C CA . THR B 1 624 ? -15.914 -48.812 -12.25 1 95.19 624 THR B CA 1
ATOM 11866 C C . THR B 1 624 ? -15.188 -48.344 -13.508 1 95.19 624 THR B C 1
ATOM 11868 O O . THR B 1 624 ? -13.961 -48.469 -13.609 1 95.19 624 THR B O 1
ATOM 11871 N N . GLU B 1 625 ? -15.852 -47.75 -14.445 1 94.38 625 GLU B N 1
ATOM 11872 C CA . GLU B 1 625 ? -15.32 -47.375 -15.75 1 94.38 625 GLU B CA 1
ATOM 11873 C C . GLU B 1 625 ? -14.469 -46.125 -15.68 1 94.38 625 GLU B C 1
ATOM 11875 O O . GLU B 1 625 ? -13.43 -46.031 -16.328 1 94.38 625 GLU B O 1
ATOM 11880 N N . HIS B 1 626 ? -14.906 -45.188 -14.945 1 96.5 626 HIS B N 1
ATOM 11881 C CA . HIS B 1 626 ? -14.195 -43.906 -14.914 1 96.5 626 HIS B CA 1
ATOM 11882 C C . HIS B 1 626 ? -12.82 -44.062 -14.266 1 96.5 626 HIS B C 1
ATOM 11884 O O . HIS B 1 626 ? -12.727 -44.406 -13.086 1 96.5 626 HIS B O 1
ATOM 11890 N N . PRO B 1 627 ? -11.773 -43.75 -14.953 1 97.12 627 PRO B N 1
ATOM 11891 C CA . PRO B 1 627 ? -10.43 -44.094 -14.461 1 97.12 627 PRO B CA 1
ATOM 11892 C C . PRO B 1 627 ? -10.062 -43.281 -13.203 1 97.12 627 PRO B C 1
ATOM 11894 O O . PRO B 1 627 ? -9.367 -43.812 -12.328 1 97.12 627 PRO B O 1
ATOM 11897 N N . ARG B 1 628 ? -10.484 -42.094 -13.086 1 97.38 628 ARG B N 1
ATOM 11898 C CA . ARG B 1 628 ? -10.141 -41.281 -11.914 1 97.38 628 ARG B CA 1
ATOM 11899 C C . ARG B 1 628 ? -10.82 -41.844 -10.664 1 97.38 628 ARG B C 1
ATOM 11901 O O . ARG B 1 628 ? -10.266 -41.781 -9.562 1 97.38 628 ARG B O 1
ATOM 11908 N N . VAL B 1 629 ? -12.039 -42.312 -10.812 1 98.25 629 VAL B N 1
ATOM 11909 C CA . VAL B 1 629 ? -12.719 -42.969 -9.703 1 98.25 629 VAL B CA 1
ATOM 11910 C C . VAL B 1 629 ? -12.008 -44.281 -9.352 1 98.25 629 VAL B C 1
ATOM 11912 O O . VAL B 1 629 ? -11.758 -44.562 -8.18 1 98.25 629 VAL B O 1
ATOM 11915 N N . ARG B 1 630 ? -11.703 -45.031 -10.367 1 97.94 630 ARG B N 1
ATOM 11916 C CA . ARG B 1 630 ? -11.008 -46.281 -10.164 1 97.94 630 ARG B CA 1
ATOM 11917 C C . ARG B 1 630 ? -9.672 -46.062 -9.461 1 97.94 630 ARG B C 1
ATOM 11919 O O . ARG B 1 630 ? -9.297 -46.844 -8.578 1 97.94 630 ARG B O 1
ATOM 11926 N N . ARG B 1 631 ? -8.938 -45.062 -9.875 1 98.12 631 ARG B N 1
ATOM 11927 C CA . ARG B 1 631 ? -7.68 -44.719 -9.227 1 98.12 631 ARG B CA 1
ATOM 11928 C C . ARG B 1 631 ? -7.887 -44.438 -7.742 1 98.12 631 ARG B C 1
ATOM 11930 O O . ARG B 1 631 ? -7.098 -44.906 -6.91 1 98.12 631 ARG B O 1
ATOM 11937 N N . ALA B 1 632 ? -8.953 -43.688 -7.375 1 98.25 632 ALA B N 1
ATOM 11938 C CA . ALA B 1 632 ? -9.258 -43.406 -5.977 1 98.25 632 ALA B CA 1
ATOM 11939 C C . ALA B 1 632 ? -9.586 -44.656 -5.207 1 98.25 632 ALA B C 1
ATOM 11941 O O . ALA B 1 632 ? -9.211 -44.812 -4.043 1 98.25 632 ALA B O 1
ATOM 11942 N N . VAL B 1 633 ? -10.305 -45.531 -5.832 1 98.69 633 VAL B N 1
ATOM 11943 C CA . VAL B 1 633 ? -10.664 -46.812 -5.223 1 98.69 633 VAL B CA 1
ATOM 11944 C C . VAL B 1 633 ? -9.398 -47.625 -4.93 1 98.69 633 VAL B C 1
ATOM 11946 O O . VAL B 1 633 ? -9.211 -48.125 -3.812 1 98.69 633 VAL B O 1
ATOM 11949 N N . VAL B 1 634 ? -8.539 -47.719 -5.914 1 98.56 634 VAL B N 1
ATOM 11950 C CA . VAL B 1 634 ? -7.301 -48.5 -5.789 1 98.56 634 VAL B CA 1
ATOM 11951 C C . VAL B 1 634 ? -6.438 -47.875 -4.684 1 98.56 634 VAL B C 1
ATOM 11953 O O . VAL B 1 634 ? -5.879 -48.625 -3.857 1 98.56 634 VAL B O 1
ATOM 11956 N N . ALA B 1 635 ? -6.328 -46.594 -4.688 1 98.31 635 ALA B N 1
ATOM 11957 C CA . ALA B 1 635 ? -5.582 -45.906 -3.633 1 98.31 635 ALA B CA 1
ATOM 11958 C C . ALA B 1 635 ? -6.156 -46.25 -2.256 1 98.31 635 ALA B C 1
ATOM 11960 O O . ALA B 1 635 ? -5.406 -46.469 -1.305 1 98.31 635 ALA B O 1
ATOM 11961 N N . SER B 1 636 ? -7.457 -46.25 -2.15 1 98.31 636 SER B N 1
ATOM 11962 C CA . SER B 1 636 ? -8.148 -46.469 -0.883 1 98.31 636 SER B CA 1
ATOM 11963 C C . SER B 1 636 ? -7.969 -47.906 -0.406 1 98.31 636 SER B C 1
ATOM 11965 O O . SER B 1 636 ? -7.902 -48.156 0.798 1 98.31 636 SER B O 1
ATOM 11967 N N . LEU B 1 637 ? -7.898 -48.781 -1.271 1 98.06 637 LEU B N 1
ATOM 11968 C CA . LEU B 1 637 ? -7.672 -50.156 -0.922 1 98.06 637 LEU B CA 1
ATOM 11969 C C . LEU B 1 637 ? -6.301 -50.344 -0.283 1 98.06 637 LEU B C 1
ATOM 11971 O O . LEU B 1 637 ? -6.094 -51.281 0.501 1 98.06 637 LEU B O 1
ATOM 11975 N N . GLY B 1 638 ? -5.387 -49.438 -0.584 1 97.31 638 GLY B N 1
ATOM 11976 C CA . GLY B 1 638 ? -4.062 -49.5 0.016 1 97.31 638 GLY B CA 1
ATOM 11977 C C . GLY B 1 638 ? -4.086 -49.281 1.52 1 97.31 638 GLY B C 1
ATOM 11978 O O . GLY B 1 638 ? -3.098 -49.562 2.203 1 97.31 638 GLY B O 1
ATOM 11979 N N . GLU B 1 639 ? -5.219 -48.875 2.012 1 95.19 639 GLU B N 1
ATOM 11980 C CA . GLU B 1 639 ? -5.352 -48.625 3.443 1 95.19 639 GLU B CA 1
ATOM 11981 C C . GLU B 1 639 ? -5.602 -49.938 4.211 1 95.19 639 GLU B C 1
ATOM 11983 O O . GLU B 1 639 ? -5.5 -49.969 5.441 1 95.19 639 GLU B O 1
ATOM 11988 N N . PHE B 1 640 ? -5.875 -50.969 3.561 1 94.81 640 PHE B N 1
ATOM 11989 C CA . PHE B 1 640 ? -6.227 -52.25 4.195 1 94.81 640 PHE B CA 1
ATOM 11990 C C . PHE B 1 640 ? -5.047 -53.188 4.176 1 94.81 640 PHE B C 1
ATOM 11992 O O . PHE B 1 640 ? -5.023 -54.156 3.385 1 94.81 640 PHE B O 1
ATOM 11999 N N . ARG B 1 641 ? -4.234 -53.094 5.152 1 91.25 641 ARG B N 1
ATOM 12000 C CA . ARG B 1 641 ? -3.047 -53.938 5.277 1 91.25 641 ARG B CA 1
ATOM 12001 C C . ARG B 1 641 ? -3.41 -55.344 5.754 1 91.25 641 ARG B C 1
ATOM 12003 O O . ARG B 1 641 ? -4.375 -55.531 6.5 1 91.25 641 ARG B O 1
ATOM 12010 N N . ARG B 1 642 ? -2.701 -56.344 5.305 1 87 642 ARG B N 1
ATOM 12011 C CA . ARG B 1 642 ? -2.807 -57.75 5.734 1 87 642 ARG B CA 1
ATOM 12012 C C . ARG B 1 642 ? -4.137 -58.344 5.301 1 87 642 ARG B C 1
ATOM 12014 O O . ARG B 1 642 ? -4.641 -59.281 5.938 1 87 642 ARG B O 1
ATOM 12021 N N . ASP B 1 643 ? -4.77 -57.719 4.344 1 94 643 ASP B N 1
ATOM 12022 C CA . ASP B 1 643 ? -5.973 -58.281 3.746 1 94 643 ASP B CA 1
ATOM 12023 C C . ASP B 1 643 ? -5.641 -59.094 2.492 1 94 643 ASP B C 1
ATOM 12025 O O . ASP B 1 643 ? -5.23 -58.5 1.477 1 94 643 ASP B O 1
ATOM 12029 N N . ALA B 1 644 ? -5.945 -60.312 2.504 1 95 644 ALA B N 1
ATOM 12030 C CA . ALA B 1 644 ? -5.5 -61.25 1.457 1 95 644 ALA B CA 1
ATOM 12031 C C . ALA B 1 644 ? -6.199 -60.938 0.135 1 95 644 ALA B C 1
ATOM 12033 O O . ALA B 1 644 ? -5.582 -61 -0.931 1 95 644 ALA B O 1
ATOM 12034 N N . GLU B 1 645 ? -7.43 -60.656 0.262 1 96.44 645 GLU B N 1
ATOM 12035 C CA . GLU B 1 645 ? -8.18 -60.406 -0.964 1 96.44 645 GLU B CA 1
ATOM 12036 C C . GLU B 1 645 ? -7.723 -59.094 -1.619 1 96.44 645 GLU B C 1
ATOM 12038 O O . GLU B 1 645 ? -7.539 -59.031 -2.836 1 96.44 645 GLU B O 1
ATOM 12043 N N . VAL B 1 646 ? -7.57 -58.062 -0.769 1 97.31 646 VAL B N 1
ATOM 12044 C CA . VAL B 1 646 ? -7.09 -56.781 -1.263 1 97.31 646 VAL B CA 1
ATOM 12045 C C . VAL B 1 646 ? -5.711 -56.969 -1.9 1 97.31 646 VAL B C 1
ATOM 12047 O O . VAL B 1 646 ? -5.469 -56.469 -3.006 1 97.31 646 VAL B O 1
ATOM 12050 N N . THR B 1 647 ? -4.832 -57.688 -1.244 1 97.44 647 THR B N 1
ATOM 12051 C CA . THR B 1 647 ? -3.479 -57.906 -1.735 1 97.44 647 THR B CA 1
ATOM 12052 C C . THR B 1 647 ? -3.508 -58.625 -3.082 1 97.44 647 THR B C 1
ATOM 12054 O O . THR B 1 647 ? -2.777 -58.25 -4.004 1 97.44 647 THR B O 1
ATOM 12057 N N . ALA B 1 648 ? -4.414 -59.594 -3.207 1 97.25 648 ALA B N 1
ATOM 12058 C CA . ALA B 1 648 ? -4.516 -60.375 -4.441 1 97.25 648 ALA B CA 1
ATOM 12059 C C . ALA B 1 648 ? -5.02 -59.5 -5.594 1 97.25 648 ALA B C 1
ATOM 12061 O O . ALA B 1 648 ? -4.539 -59.625 -6.723 1 97.25 648 ALA B O 1
ATOM 12062 N N . ARG B 1 649 ? -5.996 -58.719 -5.297 1 97.12 649 ARG B N 1
ATOM 12063 C CA . ARG B 1 649 ? -6.574 -57.844 -6.332 1 97.12 649 ARG B CA 1
ATOM 12064 C C . ARG B 1 649 ? -5.578 -56.781 -6.793 1 97.12 649 ARG B C 1
ATOM 12066 O O . ARG B 1 649 ? -5.508 -56.469 -7.98 1 97.12 649 ARG B O 1
ATOM 12073 N N . LEU B 1 650 ? -4.863 -56.188 -5.812 1 97.81 650 LEU B N 1
ATOM 12074 C CA . LEU B 1 650 ? -3.836 -55.219 -6.156 1 97.81 650 LEU B CA 1
ATOM 12075 C C . LEU B 1 650 ? -2.725 -55.875 -6.977 1 97.81 650 LEU B C 1
ATOM 12077 O O . LEU B 1 650 ? -2.24 -55.281 -7.945 1 97.81 650 LEU B O 1
ATOM 12081 N N . ARG B 1 651 ? -2.332 -57.094 -6.648 1 97.19 651 ARG B N 1
ATOM 12082 C CA . ARG B 1 651 ? -1.312 -57.812 -7.391 1 97.19 651 ARG B CA 1
ATOM 12083 C C . ARG B 1 651 ? -1.745 -58.031 -8.836 1 97.19 651 ARG B C 1
ATOM 12085 O O . ARG B 1 651 ? -0.944 -57.906 -9.758 1 97.19 651 ARG B O 1
ATOM 12092 N N . ALA B 1 652 ? -2.982 -58.406 -8.953 1 96.94 652 ALA B N 1
ATOM 12093 C CA . ALA B 1 652 ? -3.531 -58.656 -10.281 1 96.94 652 ALA B CA 1
ATOM 12094 C C . ALA B 1 652 ? -3.498 -57.406 -11.141 1 96.94 652 ALA B C 1
ATOM 12096 O O . ALA B 1 652 ? -3.229 -57.469 -12.344 1 96.94 652 ALA B O 1
ATOM 12097 N N . LEU B 1 653 ? -3.771 -56.312 -10.5 1 97.06 653 LEU B N 1
ATOM 12098 C CA . LEU B 1 653 ? -3.771 -55.031 -11.227 1 97.06 653 LEU B CA 1
ATOM 12099 C C . LEU B 1 653 ? -2.355 -54.625 -11.633 1 97.06 653 LEU B C 1
ATOM 12101 O O . LEU B 1 653 ? -2.139 -54.125 -12.734 1 97.06 653 LEU B O 1
ATOM 12105 N N . VAL B 1 654 ? -1.365 -54.812 -10.75 1 97.62 654 VAL B N 1
ATOM 12106 C CA . VAL B 1 654 ? 0.02 -54.469 -11.062 1 97.62 654 VAL B CA 1
ATOM 12107 C C . VAL B 1 654 ? 0.542 -55.375 -12.172 1 97.62 654 VAL B C 1
ATOM 12109 O O . VAL B 1 654 ? 1.177 -54.906 -13.117 1 97.62 654 VAL B O 1
ATOM 12112 N N . ASN B 1 655 ? 0.193 -56.656 -12.125 1 96.25 655 ASN B N 1
ATOM 12113 C CA . ASN B 1 655 ? 0.717 -57.656 -13.078 1 96.25 655 ASN B CA 1
ATOM 12114 C C . ASN B 1 655 ? -0.047 -57.594 -14.398 1 96.25 655 ASN B C 1
ATOM 12116 O O . ASN B 1 655 ? 0.555 -57.688 -15.469 1 96.25 655 ASN B O 1
ATOM 12120 N N . GLY B 1 656 ? -1.323 -57.531 -14.242 1 94.75 656 GLY B N 1
ATOM 12121 C CA . GLY B 1 656 ? -2.174 -57.625 -15.422 1 94.75 656 GLY B CA 1
ATOM 12122 C C . GLY B 1 656 ? -2.365 -56.312 -16.125 1 94.75 656 GLY B C 1
ATOM 12123 O O . GLY B 1 656 ? -2.77 -56.25 -17.281 1 94.75 656 GLY B O 1
ATOM 12124 N N . GLY B 1 657 ? -2.105 -55.312 -15.383 1 94.19 657 GLY B N 1
ATOM 12125 C CA . GLY B 1 657 ? -2.248 -54 -15.969 1 94.19 657 GLY B CA 1
ATOM 12126 C C . GLY B 1 657 ? -3.664 -53.438 -15.898 1 94.19 657 GLY B C 1
ATOM 12127 O O . GLY B 1 657 ? -4.559 -54.125 -15.367 1 94.19 657 GLY B O 1
ATOM 12128 N N . ASP B 1 658 ? -3.887 -52.125 -16.328 1 94.88 658 ASP B N 1
ATOM 12129 C CA . ASP B 1 658 ? -5.148 -51.406 -16.422 1 94.88 658 ASP B CA 1
ATOM 12130 C C . ASP B 1 658 ? -5.184 -50.531 -17.688 1 94.88 658 ASP B C 1
ATOM 12132 O O . ASP B 1 658 ? -4.145 -50.281 -18.281 1 94.88 658 ASP B O 1
ATOM 12136 N N . THR B 1 659 ? -6.348 -50.219 -18.094 1 95.88 659 THR B N 1
ATOM 12137 C CA . THR B 1 659 ? -6.512 -49.344 -19.266 1 95.88 659 THR B CA 1
ATOM 12138 C C . THR B 1 659 ? -5.945 -47.969 -18.984 1 95.88 659 THR B C 1
ATOM 12140 O O . THR B 1 659 ? -5.652 -47.188 -19.906 1 95.88 659 THR B O 1
ATOM 12143 N N . SER B 1 660 ? -5.801 -47.688 -17.766 1 96.69 660 SER B N 1
ATOM 12144 C CA . SER B 1 660 ? -5.207 -46.406 -17.375 1 96.69 660 SER B CA 1
ATOM 12145 C C . SER B 1 660 ? -3.82 -46.625 -16.781 1 96.69 660 SER B C 1
ATOM 12147 O O . SER B 1 660 ? -3.654 -47.375 -15.812 1 96.69 660 SER B O 1
ATOM 12149 N N . TYR B 1 661 ? -2.803 -45.812 -17.344 1 97.75 661 TYR B N 1
ATOM 12150 C CA . TYR B 1 661 ? -1.465 -45.844 -16.75 1 97.75 661 TYR B CA 1
ATOM 12151 C C . TYR B 1 661 ? -1.506 -45.438 -15.289 1 97.75 661 TYR B C 1
ATOM 12153 O O . TYR B 1 661 ? -0.759 -45.969 -14.469 1 97.75 661 TYR B O 1
ATOM 12161 N N . PHE B 1 662 ? -2.396 -44.594 -14.953 1 97.88 662 PHE B N 1
ATOM 12162 C CA . PHE B 1 662 ? -2.43 -43.969 -13.641 1 97.88 662 PHE B CA 1
ATOM 12163 C C . PHE B 1 662 ? -3.039 -44.906 -12.602 1 97.88 662 PHE B C 1
ATOM 12165 O O . PHE B 1 662 ? -2.633 -44.906 -11.445 1 97.88 662 PHE B O 1
ATOM 12172 N N . VAL B 1 663 ? -4 -45.688 -13.031 1 98.06 663 VAL B N 1
ATOM 12173 C CA . VAL B 1 663 ? -4.559 -46.688 -12.148 1 98.06 663 VAL B CA 1
ATOM 12174 C C . VAL B 1 663 ? -3.502 -47.75 -11.844 1 98.06 663 VAL B C 1
ATOM 12176 O O . VAL B 1 663 ? -3.357 -48.188 -10.695 1 98.06 663 VAL B O 1
ATOM 12179 N N . GLU B 1 664 ? -2.783 -48.188 -12.844 1 97.88 664 GLU B N 1
ATOM 12180 C CA . GLU B 1 664 ? -1.7 -49.125 -12.641 1 97.88 664 GLU B CA 1
ATOM 12181 C C . GLU B 1 664 ? -0.645 -48.594 -11.688 1 97.88 664 GLU B C 1
ATOM 12183 O O . GLU B 1 664 ? -0.152 -49.312 -10.82 1 97.88 664 GLU B O 1
ATOM 12188 N N . ALA B 1 665 ? -0.234 -47.344 -11.945 1 98.44 665 ALA B N 1
ATOM 12189 C CA . ALA B 1 665 ? 0.736 -46.688 -11.07 1 98.44 665 ALA B CA 1
ATOM 12190 C C . ALA B 1 665 ? 0.252 -46.656 -9.625 1 98.44 665 ALA B C 1
ATOM 12192 O O . ALA B 1 665 ? 1.027 -46.938 -8.703 1 98.44 665 ALA B O 1
ATOM 12193 N N . GLU B 1 666 ? -1.071 -46.344 -9.445 1 98.31 666 GLU B N 1
ATOM 12194 C CA . GLU B 1 666 ? -1.629 -46.312 -8.102 1 98.31 666 GLU B CA 1
ATOM 12195 C C . GLU B 1 666 ? -1.685 -47.719 -7.484 1 98.31 666 GLU B C 1
ATOM 12197 O O . GLU B 1 666 ? -1.499 -47.875 -6.273 1 98.31 666 GLU B O 1
ATOM 12202 N N . ALA B 1 667 ? -1.973 -48.656 -8.273 1 98.5 667 ALA B N 1
ATOM 12203 C CA . ALA B 1 667 ? -1.961 -50.062 -7.801 1 98.5 667 ALA B CA 1
ATOM 12204 C C . ALA B 1 667 ? -0.582 -50.438 -7.277 1 98.5 667 ALA B C 1
ATOM 12206 O O . ALA B 1 667 ? -0.469 -51.125 -6.254 1 98.5 667 ALA B O 1
ATOM 12207 N N . ALA B 1 668 ? 0.427 -50.031 -7.973 1 98.56 668 ALA B N 1
ATOM 12208 C CA . ALA B 1 668 ? 1.794 -50.281 -7.535 1 98.56 668 ALA B CA 1
ATOM 12209 C C . ALA B 1 668 ? 2.076 -49.656 -6.188 1 98.56 668 ALA B C 1
ATOM 12211 O O . ALA B 1 668 ? 2.648 -50.281 -5.293 1 98.56 668 ALA B O 1
ATOM 12212 N N . ARG B 1 669 ? 1.702 -48.406 -6.02 1 98.44 669 ARG B N 1
ATOM 12213 C CA . ARG B 1 669 ? 1.878 -47.688 -4.75 1 98.44 669 ARG B CA 1
ATOM 12214 C C . ARG B 1 669 ? 1.146 -48.406 -3.623 1 98.44 669 ARG B C 1
ATOM 12216 O O . ARG B 1 669 ? 1.719 -48.656 -2.561 1 98.44 669 ARG B O 1
ATOM 12223 N N . SER B 1 670 ? -0.13 -48.75 -3.902 1 98.25 670 SER B N 1
ATOM 12224 C CA . SER B 1 670 ? -0.971 -49.406 -2.902 1 98.25 670 SER B CA 1
ATOM 12225 C C . SER B 1 670 ? -0.442 -50.781 -2.547 1 98.25 670 SER B C 1
ATOM 12227 O O . SER B 1 670 ? -0.542 -51.219 -1.397 1 98.25 670 SER B O 1
ATOM 12229 N N . TYR B 1 671 ? 0.076 -51.438 -3.488 1 98.06 671 TYR B N 1
ATOM 12230 C CA . TYR B 1 671 ? 0.644 -52.75 -3.236 1 98.06 671 TYR B CA 1
ATOM 12231 C C . TYR B 1 671 ? 1.819 -52.688 -2.27 1 98.06 671 TYR B C 1
ATOM 12233 O O . TYR B 1 671 ? 1.991 -53.531 -1.411 1 98.06 671 TYR B O 1
ATOM 12241 N N . GLY B 1 672 ? 2.648 -51.656 -2.488 1 97.75 672 GLY B N 1
ATOM 12242 C CA . GLY B 1 672 ? 3.699 -51.406 -1.519 1 97.75 672 GLY B CA 1
ATOM 12243 C C . GLY B 1 672 ? 3.17 -51.062 -0.134 1 97.75 672 GLY B C 1
ATOM 12244 O O . GLY B 1 672 ? 3.709 -51.531 0.869 1 97.75 672 GLY B O 1
ATOM 12245 N N . ARG B 1 673 ? 2.123 -50.344 -0.038 1 96.31 673 ARG B N 1
ATOM 12246 C CA . ARG B 1 673 ? 1.56 -49.906 1.225 1 96.31 673 ARG B CA 1
ATOM 12247 C C . ARG B 1 673 ? 1.015 -51.062 2.043 1 96.31 673 ARG B C 1
ATOM 12249 O O . ARG B 1 673 ? 1.047 -51.031 3.275 1 96.31 673 ARG B O 1
ATOM 12256 N N . VAL B 1 674 ? 0.447 -52.062 1.322 1 95.81 674 VAL B N 1
ATOM 12257 C CA . VAL B 1 674 ? -0.132 -53.188 2.053 1 95.81 674 VAL B CA 1
ATOM 12258 C C . VAL B 1 674 ? 0.973 -54.156 2.486 1 95.81 674 VAL B C 1
ATOM 12260 O O . VAL B 1 674 ? 0.71 -55.156 3.176 1 95.81 674 VAL B O 1
ATOM 12263 N N . ARG B 1 675 ? 2.227 -53.938 2.023 1 92.94 675 ARG B N 1
ATOM 12264 C CA . ARG B 1 675 ? 3.414 -54.688 2.418 1 92.94 675 ARG B CA 1
ATOM 12265 C C . ARG B 1 675 ? 3.271 -56.156 2.076 1 92.94 675 ARG B C 1
ATOM 12267 O O . ARG B 1 675 ? 3.477 -57.031 2.934 1 92.94 675 ARG B O 1
ATOM 12274 N N . ALA B 1 676 ? 2.926 -56.344 0.883 1 93.5 676 ALA B N 1
ATOM 12275 C CA . ALA B 1 676 ? 2.816 -57.719 0.397 1 93.5 676 ALA B CA 1
ATOM 12276 C C . ALA B 1 676 ? 4.164 -58.438 0.457 1 93.5 676 ALA B C 1
ATOM 12278 O O . ALA B 1 676 ? 5.207 -57.812 0.223 1 93.5 676 ALA B O 1
ATOM 12279 N N . PRO B 1 677 ? 4.184 -59.781 0.742 1 91.19 677 PRO B N 1
ATOM 12280 C CA . PRO B 1 677 ? 5.438 -60.5 0.921 1 91.19 677 PRO B CA 1
ATOM 12281 C C . PRO B 1 677 ? 6.309 -60.5 -0.335 1 91.19 677 PRO B C 1
ATOM 12283 O O . PRO B 1 677 ? 7.539 -60.531 -0.24 1 91.19 677 PRO B O 1
ATOM 12286 N N . ASP B 1 678 ? 5.68 -60.438 -1.47 1 95.5 678 ASP B N 1
ATOM 12287 C CA . ASP B 1 678 ? 6.457 -60.5 -2.705 1 95.5 678 ASP B CA 1
ATOM 12288 C C . ASP B 1 678 ? 6.508 -59.125 -3.371 1 95.5 678 ASP B C 1
ATOM 12290 O O . ASP B 1 678 ? 6.695 -59.031 -4.586 1 95.5 678 ASP B O 1
ATOM 12294 N N . ALA B 1 679 ? 6.258 -58.125 -2.602 1 96.81 679 ALA B N 1
ATOM 12295 C CA . ALA B 1 679 ? 6.195 -56.75 -3.121 1 96.81 679 ALA B CA 1
ATOM 12296 C C . ALA B 1 679 ? 7.496 -56.375 -3.822 1 96.81 679 ALA B C 1
ATOM 12298 O O . ALA B 1 679 ? 7.477 -55.688 -4.855 1 96.81 679 ALA B O 1
ATOM 12299 N N . LEU B 1 680 ? 8.641 -56.75 -3.281 1 97.5 680 LEU B N 1
ATOM 12300 C CA . LEU B 1 680 ? 9.938 -56.406 -3.844 1 97.5 680 LEU B CA 1
ATOM 12301 C C . LEU B 1 680 ? 10.039 -56.844 -5.301 1 97.5 680 LEU B C 1
ATOM 12303 O O . LEU B 1 680 ? 10.32 -56.031 -6.18 1 97.5 680 LEU B O 1
ATOM 12307 N N . GLY B 1 681 ? 9.75 -58.156 -5.535 1 97.38 681 GLY B N 1
ATOM 12308 C CA . GLY B 1 681 ? 9.867 -58.656 -6.883 1 97.38 681 GLY B CA 1
ATOM 12309 C C . GLY B 1 681 ? 8.844 -58.094 -7.844 1 97.38 681 GLY B C 1
ATOM 12310 O O . GLY B 1 681 ? 9.18 -57.75 -8.977 1 97.38 681 GLY B O 1
ATOM 12311 N N . VAL B 1 682 ? 7.605 -57.969 -7.426 1 97.81 682 VAL B N 1
ATOM 12312 C CA . VAL B 1 682 ? 6.5 -57.5 -8.25 1 97.81 682 VAL B CA 1
ATOM 12313 C C . VAL B 1 682 ? 6.742 -56.031 -8.641 1 97.81 682 VAL B C 1
ATOM 12315 O O . VAL B 1 682 ? 6.59 -55.656 -9.805 1 97.81 682 VAL B O 1
ATOM 12318 N N . LEU B 1 683 ? 7.141 -55.25 -7.664 1 98.5 683 LEU B N 1
ATOM 12319 C CA . LEU B 1 683 ? 7.301 -53.812 -7.895 1 98.5 683 LEU B CA 1
ATOM 12320 C C . LEU B 1 683 ? 8.594 -53.531 -8.648 1 98.5 683 LEU B C 1
ATOM 12322 O O . LEU B 1 683 ? 8.664 -52.594 -9.438 1 98.5 683 LEU B O 1
ATOM 12326 N N . GLU B 1 684 ? 9.672 -54.312 -8.453 1 98.12 684 GLU B N 1
ATOM 12327 C CA . GLU B 1 684 ? 10.883 -54.156 -9.25 1 98.12 684 GLU B CA 1
ATOM 12328 C C . GLU B 1 684 ? 10.594 -54.375 -10.734 1 98.12 684 GLU B C 1
ATOM 12330 O O . GLU B 1 684 ? 11.078 -53.625 -11.586 1 98.12 684 GLU B O 1
ATOM 12335 N N . ALA B 1 685 ? 9.805 -55.344 -10.977 1 97.25 685 ALA B N 1
ATOM 12336 C CA . ALA B 1 685 ? 9.43 -55.625 -12.359 1 97.25 685 ALA B CA 1
ATOM 12337 C C . ALA B 1 685 ? 8.602 -54.469 -12.945 1 97.25 685 ALA B C 1
ATOM 12339 O O . ALA B 1 685 ? 8.828 -54.062 -14.086 1 97.25 685 ALA B O 1
ATOM 12340 N N . ALA B 1 686 ? 7.66 -54 -12.188 1 97.56 686 ALA B N 1
ATOM 12341 C CA . ALA B 1 686 ? 6.797 -52.906 -12.641 1 97.56 686 ALA B CA 1
ATOM 12342 C C . ALA B 1 686 ? 7.598 -51.625 -12.867 1 97.56 686 ALA B C 1
ATOM 12344 O O . ALA B 1 686 ? 7.215 -50.781 -13.68 1 97.56 686 ALA B O 1
ATOM 12345 N N . SER B 1 687 ? 8.742 -51.438 -12.211 1 97.44 687 SER B N 1
ATOM 12346 C CA . SER B 1 687 ? 9.555 -50.25 -12.273 1 97.44 687 SER B CA 1
ATOM 12347 C C . SER B 1 687 ? 10.266 -50.125 -13.617 1 97.44 687 SER B C 1
ATOM 12349 O O . SER B 1 687 ? 10.875 -49.094 -13.922 1 97.44 687 SER B O 1
ATOM 12351 N N . THR B 1 688 ? 10.109 -51.156 -14.492 1 95.44 688 THR B N 1
ATOM 12352 C CA . THR B 1 688 ? 10.742 -51.125 -15.805 1 95.44 688 THR B CA 1
ATOM 12353 C C . THR B 1 688 ? 9.695 -51 -16.906 1 95.44 688 THR B C 1
ATOM 12355 O O . THR B 1 688 ? 10.039 -50.969 -18.094 1 95.44 688 THR B O 1
ATOM 12358 N N . ARG B 1 689 ? 8.469 -50.906 -16.578 1 95.5 689 ARG B N 1
ATOM 12359 C CA . ARG B 1 689 ? 7.391 -50.875 -17.562 1 95.5 689 ARG B CA 1
ATOM 12360 C C . ARG B 1 689 ? 7.25 -49.5 -18.172 1 95.5 689 ARG B C 1
ATOM 12362 O O . ARG B 1 689 ? 7.082 -48.5 -17.453 1 95.5 689 ARG B O 1
ATOM 12369 N N . PRO B 1 690 ? 7.359 -49.438 -19.469 1 93.81 690 PRO B N 1
ATOM 12370 C CA . PRO B 1 690 ? 7.188 -48.125 -20.109 1 93.81 690 PRO B CA 1
ATOM 12371 C C . PRO B 1 690 ? 5.77 -47.562 -19.984 1 93.81 690 PRO B C 1
ATOM 12373 O O . PRO B 1 690 ? 4.801 -48.344 -20.031 1 93.81 690 PRO B O 1
ATOM 12376 N N . SER B 1 691 ? 5.609 -46.375 -19.766 1 96.25 691 SER B N 1
ATOM 12377 C CA . SER B 1 691 ? 4.336 -45.688 -19.703 1 96.25 691 SER B CA 1
ATOM 12378 C C . SER B 1 691 ? 4.516 -44.188 -19.953 1 96.25 691 SER B C 1
ATOM 12380 O O . SER B 1 691 ? 5.645 -43.688 -20.016 1 96.25 691 SER B O 1
ATOM 12382 N N . TYR B 1 692 ? 3.404 -43.5 -20.219 1 95.06 692 TYR B N 1
ATOM 12383 C CA . TYR B 1 692 ? 3.4 -42.031 -20.281 1 95.06 692 TYR B CA 1
ATOM 12384 C C . TYR B 1 692 ? 4.062 -41.438 -19.047 1 95.06 692 TYR B C 1
ATOM 12386 O O . TYR B 1 692 ? 3.664 -41.719 -17.922 1 95.06 692 TYR B O 1
ATOM 12394 N N . GLN B 1 693 ? 5.164 -40.656 -19.25 1 93.62 693 GLN B N 1
ATOM 12395 C CA . GLN B 1 693 ? 5.918 -39.938 -18.219 1 93.62 693 GLN B CA 1
ATOM 12396 C C . GLN B 1 693 ? 6.457 -40.906 -17.172 1 93.62 693 GLN B C 1
ATOM 12398 O O . GLN B 1 693 ? 6.629 -40.562 -16 1 93.62 693 GLN B O 1
ATOM 12403 N N . ASP B 1 694 ? 6.516 -42.25 -17.484 1 96.06 694 ASP B N 1
ATOM 12404 C CA . ASP B 1 694 ? 7.016 -43.312 -16.594 1 96.06 694 ASP B CA 1
ATOM 12405 C C . ASP B 1 694 ? 6.16 -43.406 -15.336 1 96.06 694 ASP B C 1
ATOM 12407 O O . ASP B 1 694 ? 6.672 -43.688 -14.258 1 96.06 694 ASP B O 1
ATOM 12411 N N . VAL B 1 695 ? 4.902 -43.125 -15.469 1 97.44 695 VAL B N 1
ATOM 12412 C CA . VAL B 1 695 ? 4.066 -43.031 -14.273 1 97.44 695 VAL B CA 1
ATOM 12413 C C . VAL B 1 695 ? 4.004 -44.375 -13.586 1 97.44 695 VAL B C 1
ATOM 12415 O O . VAL B 1 695 ? 3.932 -44.469 -12.352 1 97.44 695 VAL B O 1
ATOM 12418 N N . ILE B 1 696 ? 3.977 -45.5 -14.359 1 98.19 696 ILE B N 1
ATOM 12419 C CA . ILE B 1 696 ? 3.932 -46.844 -13.758 1 98.19 696 ILE B CA 1
ATOM 12420 C C . ILE B 1 696 ? 5.23 -47.094 -13 1 98.19 696 ILE B C 1
ATOM 12422 O O . ILE B 1 696 ? 5.203 -47.562 -11.852 1 98.19 696 ILE B O 1
ATOM 12426 N N . ALA B 1 697 ? 6.367 -46.781 -13.633 1 98.19 697 ALA B N 1
ATOM 12427 C CA . ALA B 1 697 ? 7.664 -46.969 -12.984 1 98.19 697 ALA B CA 1
ATOM 12428 C C . ALA B 1 697 ? 7.77 -46.094 -11.727 1 98.19 697 ALA B C 1
ATOM 12430 O O . ALA B 1 697 ? 8.289 -46.562 -10.703 1 98.19 697 ALA B O 1
ATOM 12431 N N . VAL B 1 698 ? 7.348 -44.875 -11.82 1 98.12 698 VAL B N 1
ATOM 12432 C CA . VAL B 1 698 ? 7.348 -43.969 -10.68 1 98.12 698 VAL B CA 1
ATOM 12433 C C . VAL B 1 698 ? 6.484 -44.562 -9.562 1 98.12 698 VAL B C 1
ATOM 12435 O O . VAL B 1 698 ? 6.891 -44.562 -8.398 1 98.12 698 VAL B O 1
ATOM 12438 N N . GLY B 1 699 ? 5.246 -45.062 -9.906 1 98.56 699 GLY B N 1
ATOM 12439 C CA . GLY B 1 699 ? 4.383 -45.719 -8.93 1 98.56 699 GLY B CA 1
ATOM 12440 C C . GLY B 1 699 ? 5.035 -46.906 -8.258 1 98.56 699 GLY B C 1
ATOM 12441 O O . GLY B 1 699 ? 4.883 -47.094 -7.055 1 98.56 699 GLY B O 1
ATOM 12442 N N . ALA B 1 700 ? 5.727 -47.656 -9 1 98.62 700 ALA B N 1
ATOM 12443 C CA . ALA B 1 700 ? 6.418 -48.844 -8.484 1 98.62 700 ALA B CA 1
ATOM 12444 C C . ALA B 1 700 ? 7.52 -48.438 -7.508 1 98.62 700 ALA B C 1
ATOM 12446 O O . ALA B 1 700 ? 7.676 -49.062 -6.457 1 98.62 700 ALA B O 1
ATOM 12447 N N . VAL B 1 701 ? 8.281 -47.438 -7.863 1 98.5 701 VAL B N 1
ATOM 12448 C CA . VAL B 1 701 ? 9.352 -46.938 -7 1 98.5 701 VAL B CA 1
ATOM 12449 C C . VAL B 1 701 ? 8.766 -46.406 -5.699 1 98.5 701 VAL B C 1
ATOM 12451 O O . VAL B 1 701 ? 9.289 -46.656 -4.613 1 98.5 701 VAL B O 1
ATOM 12454 N N . ASP B 1 702 ? 7.684 -45.688 -5.812 1 98.31 702 ASP B N 1
ATOM 12455 C CA . ASP B 1 702 ? 6.969 -45.25 -4.625 1 98.31 702 ASP B CA 1
ATOM 12456 C C . ASP B 1 702 ? 6.527 -46.438 -3.764 1 98.31 702 ASP B C 1
ATOM 12458 O O . ASP B 1 702 ? 6.633 -46.375 -2.537 1 98.31 702 ASP B O 1
ATOM 12462 N N . GLY B 1 703 ? 5.961 -47.406 -4.426 1 98.56 703 GLY B N 1
ATOM 12463 C CA . GLY B 1 703 ? 5.551 -48.625 -3.723 1 98.56 703 GLY B CA 1
ATOM 12464 C C . GLY B 1 703 ? 6.691 -49.312 -3.01 1 98.56 703 GLY B C 1
ATOM 12465 O O . GLY B 1 703 ? 6.527 -49.812 -1.889 1 98.56 703 GLY B O 1
ATOM 12466 N N . LEU B 1 704 ? 7.828 -49.344 -3.641 1 98.44 704 LEU B N 1
ATOM 12467 C CA . LEU B 1 704 ? 9.016 -49.938 -3.016 1 98.44 704 LEU B CA 1
ATOM 12468 C C . LEU B 1 704 ? 9.375 -49.156 -1.742 1 98.44 704 LEU B C 1
ATOM 12470 O O . LEU B 1 704 ? 9.719 -49.781 -0.728 1 98.44 704 LEU B O 1
ATOM 12474 N N . ALA B 1 705 ? 9.328 -47.844 -1.827 1 97.88 705 ALA B N 1
ATOM 12475 C CA . ALA B 1 705 ? 9.609 -47.031 -0.645 1 97.88 705 ALA B CA 1
ATOM 12476 C C . ALA B 1 705 ? 8.602 -47.312 0.467 1 97.88 705 ALA B C 1
ATOM 12478 O O . ALA B 1 705 ? 8.977 -47.438 1.636 1 97.88 705 ALA B O 1
ATOM 12479 N N . GLU B 1 706 ? 7.332 -47.5 0.107 1 96.38 706 GLU B N 1
ATOM 12480 C CA . GLU B 1 706 ? 6.266 -47.75 1.077 1 96.38 706 GLU B CA 1
ATOM 12481 C C . GLU B 1 706 ? 6.383 -49.125 1.711 1 96.38 706 GLU B C 1
ATOM 12483 O O . GLU B 1 706 ? 5.941 -49.344 2.842 1 96.38 706 GLU B O 1
ATOM 12488 N N . SER B 1 707 ? 6.988 -50.031 1.05 1 95.69 707 SER B N 1
ATOM 12489 C CA . SER B 1 707 ? 7.121 -51.406 1.548 1 95.69 707 SER B CA 1
ATOM 12490 C C . SER B 1 707 ? 8.047 -51.438 2.756 1 95.69 707 SER B C 1
ATOM 12492 O O . SER B 1 707 ? 8 -52.406 3.539 1 95.69 707 SER B O 1
ATOM 12494 N N . GLN B 1 708 ? 9.023 -50.594 2.814 1 93.69 708 GLN B N 1
ATOM 12495 C CA . GLN B 1 708 ? 10.016 -50.5 3.883 1 93.69 708 GLN B CA 1
ATOM 12496 C C . GLN B 1 708 ? 10.867 -51.75 3.943 1 93.69 708 GLN B C 1
ATOM 12498 O O . GLN B 1 708 ? 11.297 -52.156 5.023 1 93.69 708 GLN B O 1
ATOM 12503 N N . ASP B 1 709 ? 10.984 -52.344 2.844 1 96.06 709 ASP B N 1
ATOM 12504 C CA . ASP B 1 709 ? 11.891 -53.469 2.688 1 96.06 709 ASP B CA 1
ATOM 12505 C C . ASP B 1 709 ? 13.328 -53 2.453 1 96.06 709 ASP B C 1
ATOM 12507 O O . ASP B 1 709 ? 13.602 -52.312 1.469 1 96.06 709 ASP B O 1
ATOM 12511 N N . PRO B 1 710 ? 14.25 -53.375 3.32 1 96.56 710 PRO B N 1
ATOM 12512 C CA . PRO B 1 710 ? 15.633 -52.938 3.152 1 96.56 710 PRO B CA 1
ATOM 12513 C C . PRO B 1 710 ? 16.219 -53.312 1.793 1 96.56 710 PRO B C 1
ATOM 12515 O O . PRO B 1 710 ? 17.047 -52.562 1.251 1 96.56 710 PRO B O 1
ATOM 12518 N N . ALA B 1 711 ? 15.727 -54.375 1.229 1 97.19 711 ALA B N 1
ATOM 12519 C CA . ALA B 1 711 ? 16.234 -54.844 -0.055 1 97.19 711 ALA B CA 1
ATOM 12520 C C . ALA B 1 711 ? 15.812 -53.938 -1.19 1 97.19 711 ALA B C 1
ATOM 12522 O O . ALA B 1 711 ? 16.422 -53.938 -2.264 1 97.19 711 ALA B O 1
ATOM 12523 N N . ALA B 1 712 ? 14.781 -53.188 -0.966 1 98.12 712 ALA B N 1
ATOM 12524 C CA . ALA B 1 712 ? 14.281 -52.25 -1.979 1 98.12 712 ALA B CA 1
ATOM 12525 C C . ALA B 1 712 ? 15.258 -51.125 -2.209 1 98.12 712 ALA B C 1
ATOM 12527 O O . ALA B 1 712 ? 15.242 -50.469 -3.266 1 98.12 712 ALA B O 1
ATOM 12528 N N . PHE B 1 713 ? 16.141 -50.781 -1.237 1 98.06 713 PHE B N 1
ATOM 12529 C CA . PHE B 1 713 ? 17.078 -49.656 -1.304 1 98.06 713 PHE B CA 1
ATOM 12530 C C . PHE B 1 713 ? 17.953 -49.781 -2.547 1 98.06 713 PHE B C 1
ATOM 12532 O O . PHE B 1 713 ? 18.109 -48.781 -3.291 1 98.06 713 PHE B O 1
ATOM 12539 N N . SER B 1 714 ? 18.484 -51 -2.809 1 97.75 714 SER B N 1
ATOM 12540 C CA . SER B 1 714 ? 19.391 -51.156 -3.939 1 97.75 714 SER B CA 1
ATOM 12541 C C . SER B 1 714 ? 18.656 -51.031 -5.266 1 97.75 714 SER B C 1
ATOM 12543 O O . SER B 1 714 ? 19.219 -50.531 -6.242 1 97.75 714 SER B O 1
ATOM 12545 N N . VAL B 1 715 ? 17.438 -51.469 -5.281 1 97.81 715 VAL B N 1
ATOM 12546 C CA . VAL B 1 715 ? 16.625 -51.375 -6.496 1 97.81 715 VAL B CA 1
ATOM 12547 C C . VAL B 1 715 ? 16.375 -49.906 -6.848 1 97.81 715 VAL B C 1
ATOM 12549 O O . VAL B 1 715 ? 16.562 -49.5 -7.992 1 97.81 715 VAL B O 1
ATOM 12552 N N . VAL B 1 716 ? 15.977 -49.156 -5.836 1 98.38 716 VAL B N 1
ATOM 12553 C CA . VAL B 1 716 ? 15.633 -47.75 -6.102 1 98.38 716 VAL B CA 1
ATOM 12554 C C . VAL B 1 716 ? 16.906 -46.938 -6.348 1 98.38 716 VAL B C 1
ATOM 12556 O O . VAL B 1 716 ? 16.891 -45.969 -7.09 1 98.38 716 VAL B O 1
ATOM 12559 N N . LEU B 1 717 ? 18 -47.25 -5.699 1 98 717 LEU B N 1
ATOM 12560 C CA . LEU B 1 717 ? 19.281 -46.594 -5.926 1 98 717 LEU B CA 1
ATOM 12561 C C . LEU B 1 717 ? 19.688 -46.688 -7.391 1 98 717 LEU B C 1
ATOM 12563 O O . LEU B 1 717 ? 20.156 -45.719 -7.977 1 98 717 LEU B O 1
ATOM 12567 N N . ALA B 1 718 ? 19.469 -47.812 -7.969 1 97.38 718 ALA B N 1
ATOM 12568 C CA . ALA B 1 718 ? 19.828 -48.031 -9.367 1 97.38 718 ALA B CA 1
ATOM 12569 C C . ALA B 1 718 ? 19.016 -47.156 -10.297 1 97.38 718 ALA B C 1
ATOM 12571 O O . ALA B 1 718 ? 19.484 -46.75 -11.359 1 97.38 718 ALA B O 1
ATOM 12572 N N . ARG B 1 719 ? 17.812 -46.844 -9.906 1 97.69 719 ARG B N 1
ATOM 12573 C CA . ARG B 1 719 ? 16.906 -46.062 -10.742 1 97.69 719 ARG B CA 1
ATOM 12574 C C . ARG B 1 719 ? 17.234 -44.562 -10.672 1 97.69 719 ARG B C 1
ATOM 12576 O O . ARG B 1 719 ? 16.688 -43.781 -11.422 1 97.69 719 ARG B O 1
ATOM 12583 N N . THR B 1 720 ? 18.172 -44.094 -9.805 1 97.81 720 THR B N 1
ATOM 12584 C CA . THR B 1 720 ? 18.594 -42.688 -9.719 1 97.81 720 THR B CA 1
ATOM 12585 C C . THR B 1 720 ? 19.641 -42.375 -10.781 1 97.81 720 THR B C 1
ATOM 12587 O O . THR B 1 720 ? 19.953 -41.219 -11.031 1 97.81 720 THR B O 1
ATOM 12590 N N . ALA B 1 721 ? 20.109 -43.312 -11.469 1 96.69 721 ALA B N 1
ATOM 12591 C CA . ALA B 1 721 ? 21.25 -43.188 -12.367 1 96.69 721 ALA B CA 1
ATOM 12592 C C . ALA B 1 721 ? 20.891 -42.344 -13.586 1 96.69 721 ALA B C 1
ATOM 12594 O O . ALA B 1 721 ? 19.766 -42.375 -14.078 1 96.69 721 ALA B O 1
ATOM 12595 N N . TYR B 1 722 ? 21.859 -41.562 -14.07 1 95.75 722 TYR B N 1
ATOM 12596 C CA . TYR B 1 722 ? 21.75 -40.844 -15.328 1 95.75 722 TYR B CA 1
ATOM 12597 C C . TYR B 1 722 ? 21.422 -41.781 -16.484 1 95.75 722 TYR B C 1
ATOM 12599 O O . TYR B 1 722 ? 21.984 -42.844 -16.594 1 95.75 722 TYR B O 1
ATOM 12607 N N . GLY B 1 723 ? 20.484 -41.406 -17.234 1 94 723 GLY B N 1
ATOM 12608 C CA . GLY B 1 723 ? 20.016 -42.25 -18.328 1 94 723 GLY B CA 1
ATOM 12609 C C . GLY B 1 723 ? 18.547 -42.625 -18.203 1 94 723 GLY B C 1
ATOM 12610 O O . GLY B 1 723 ? 17.906 -42.938 -19.188 1 94 723 GLY B O 1
ATOM 12611 N N . HIS B 1 724 ? 18.109 -42.688 -16.938 1 94.69 724 HIS B N 1
ATOM 12612 C CA . HIS B 1 724 ? 16.672 -42.875 -16.734 1 94.69 724 HIS B CA 1
ATOM 12613 C C . HIS B 1 724 ? 15.93 -41.531 -16.906 1 94.69 724 HIS B C 1
ATOM 12615 O O . HIS B 1 724 ? 16.531 -40.469 -16.828 1 94.69 724 HIS B O 1
ATOM 12621 N N . ALA B 1 725 ? 14.648 -41.688 -17.141 1 92.44 725 ALA B N 1
ATOM 12622 C CA . ALA B 1 725 ? 13.836 -40.5 -17.297 1 92.44 725 ALA B CA 1
ATOM 12623 C C . ALA B 1 725 ? 13.812 -39.688 -16 1 92.44 725 ALA B C 1
ATOM 12625 O O . ALA B 1 725 ? 13.812 -40.25 -14.906 1 92.44 725 ALA B O 1
ATOM 12626 N N . ALA B 1 726 ? 13.758 -38.375 -16.156 1 93.12 726 ALA B N 1
ATOM 12627 C CA . ALA B 1 726 ? 13.875 -37.469 -15.031 1 93.12 726 ALA B CA 1
ATOM 12628 C C . ALA B 1 726 ? 12.812 -37.719 -13.969 1 93.12 726 ALA B C 1
ATOM 12630 O O . ALA B 1 726 ? 13.102 -37.719 -12.773 1 93.12 726 ALA B O 1
ATOM 12631 N N . PRO B 1 727 ? 11.547 -38 -14.312 1 94.19 727 PRO B N 1
ATOM 12632 C CA . PRO B 1 727 ? 10.547 -38.25 -13.273 1 94.19 727 PRO B CA 1
ATOM 12633 C C . PRO B 1 727 ? 10.875 -39.469 -12.438 1 94.19 727 PRO B C 1
ATOM 12635 O O . PRO B 1 727 ? 10.68 -39.469 -11.219 1 94.19 727 PRO B O 1
ATOM 12638 N N . LEU B 1 728 ? 11.312 -40.5 -13.117 1 96.69 728 LEU B N 1
ATOM 12639 C CA . LEU B 1 728 ? 11.688 -41.719 -12.406 1 96.69 728 LEU B CA 1
ATOM 12640 C C . LEU B 1 728 ? 12.883 -41.469 -11.492 1 96.69 728 LEU B C 1
ATOM 12642 O O . LEU B 1 728 ? 12.898 -41.906 -10.344 1 96.69 728 LEU B O 1
ATOM 12646 N N . ARG B 1 729 ? 13.875 -40.75 -12.008 1 97.38 729 ARG B N 1
ATOM 12647 C CA . ARG B 1 729 ? 15.055 -40.438 -11.211 1 97.38 729 ARG B CA 1
ATOM 12648 C C . ARG B 1 729 ? 14.68 -39.625 -9.977 1 97.38 729 ARG B C 1
ATOM 12650 O O . ARG B 1 729 ? 15.227 -39.844 -8.891 1 97.38 729 ARG B O 1
ATOM 12657 N N . ARG B 1 730 ? 13.805 -38.656 -10.148 1 96.69 730 ARG B N 1
ATOM 12658 C CA . ARG B 1 730 ? 13.344 -37.844 -9.023 1 96.69 730 ARG B CA 1
ATOM 12659 C C . ARG B 1 730 ? 12.641 -38.719 -7.98 1 96.69 730 ARG B C 1
ATOM 12661 O O . ARG B 1 730 ? 12.922 -38.594 -6.785 1 96.69 730 ARG B O 1
ATOM 12668 N N . ALA B 1 731 ? 11.688 -39.562 -8.406 1 97.38 731 ALA B N 1
ATOM 12669 C CA . ALA B 1 731 ? 10.977 -40.469 -7.492 1 97.38 731 ALA B CA 1
ATOM 12670 C C . ALA B 1 731 ? 11.945 -41.375 -6.773 1 97.38 731 ALA B C 1
ATOM 12672 O O . ALA B 1 731 ? 11.805 -41.656 -5.578 1 97.38 731 ALA B O 1
ATOM 12673 N N . ALA B 1 732 ? 12.891 -41.906 -7.523 1 98.38 732 ALA B N 1
ATOM 12674 C CA . ALA B 1 732 ? 13.891 -42.812 -6.957 1 98.38 732 ALA B CA 1
ATOM 12675 C C . ALA B 1 732 ? 14.742 -42.094 -5.906 1 98.38 732 ALA B C 1
ATOM 12677 O O . ALA B 1 732 ? 15.078 -42.688 -4.871 1 98.38 732 ALA B O 1
ATOM 12678 N N . THR B 1 733 ? 15.102 -40.875 -6.199 1 98.12 733 THR B N 1
ATOM 12679 C CA . THR B 1 733 ? 15.875 -40.094 -5.25 1 98.12 733 THR B CA 1
ATOM 12680 C C . THR B 1 733 ? 15.125 -39.938 -3.932 1 98.12 733 THR B C 1
ATOM 12682 O O . THR B 1 733 ? 15.703 -40.125 -2.857 1 98.12 733 THR B O 1
ATOM 12685 N N . LEU B 1 734 ? 13.875 -39.688 -3.969 1 97.75 734 LEU B N 1
ATOM 12686 C CA . LEU B 1 734 ? 13.062 -39.562 -2.762 1 97.75 734 LEU B CA 1
ATOM 12687 C C . LEU B 1 734 ? 12.945 -40.938 -2.068 1 97.75 734 LEU B C 1
ATOM 12689 O O . LEU B 1 734 ? 12.992 -41 -0.838 1 97.75 734 LEU B O 1
ATOM 12693 N N . ALA B 1 735 ? 12.766 -42 -2.824 1 98.44 735 ALA B N 1
ATOM 12694 C CA . ALA B 1 735 ? 12.641 -43.344 -2.275 1 98.44 735 ALA B CA 1
ATOM 12695 C C . ALA B 1 735 ? 13.914 -43.75 -1.534 1 98.44 735 ALA B C 1
ATOM 12697 O O . ALA B 1 735 ? 13.852 -44.406 -0.498 1 98.44 735 ALA B O 1
ATOM 12698 N N . VAL B 1 736 ? 15.047 -43.375 -2.072 1 98.44 736 VAL B N 1
ATOM 12699 C CA . VAL B 1 736 ? 16.312 -43.656 -1.409 1 98.44 736 VAL B CA 1
ATOM 12700 C C . VAL B 1 736 ? 16.328 -43 -0.018 1 98.44 736 VAL B C 1
ATOM 12702 O O . VAL B 1 736 ? 16.719 -43.656 0.959 1 98.44 736 VAL B O 1
ATOM 12705 N N . ALA B 1 737 ? 15.914 -41.781 0.056 1 98 737 ALA B N 1
ATOM 12706 C CA . ALA B 1 737 ? 15.859 -41.094 1.338 1 98 737 ALA B CA 1
ATOM 12707 C C . ALA B 1 737 ? 14.914 -41.781 2.307 1 98 737 ALA B C 1
ATOM 12709 O O . ALA B 1 737 ? 15.211 -41.906 3.498 1 98 737 ALA B O 1
ATOM 12710 N N . LYS B 1 738 ? 13.789 -42.312 1.846 1 97.69 738 LYS B N 1
ATOM 12711 C CA . LYS B 1 738 ? 12.773 -42.938 2.684 1 97.69 738 LYS B CA 1
ATOM 12712 C C . LYS B 1 738 ? 13.242 -44.281 3.191 1 97.69 738 LYS B C 1
ATOM 12714 O O . LYS B 1 738 ? 12.859 -44.719 4.281 1 97.69 738 LYS B O 1
ATOM 12719 N N . LEU B 1 739 ? 14.07 -44.938 2.473 1 98.06 739 LEU B N 1
ATOM 12720 C CA . LEU B 1 739 ? 14.461 -46.312 2.777 1 98.06 739 LEU B CA 1
ATOM 12721 C C . LEU B 1 739 ? 15.805 -46.344 3.504 1 98.06 739 LEU B C 1
ATOM 12723 O O . LEU B 1 739 ? 16.203 -47.406 4.043 1 98.06 739 LEU B O 1
ATOM 12727 N N . ALA B 1 740 ? 16.5 -45.25 3.525 1 97.56 740 ALA B N 1
ATOM 12728 C CA . ALA B 1 740 ? 17.875 -45.188 4.004 1 97.56 740 ALA B CA 1
ATOM 12729 C C . ALA B 1 740 ? 17.984 -45.719 5.43 1 97.56 740 ALA B C 1
ATOM 12731 O O . ALA B 1 740 ? 18.906 -46.469 5.75 1 97.56 740 ALA B O 1
ATOM 12732 N N . GLU B 1 741 ? 17.094 -45.375 6.273 1 93.31 741 GLU B N 1
ATOM 12733 C CA . GLU B 1 741 ? 17.156 -45.75 7.676 1 93.31 741 GLU B CA 1
ATOM 12734 C C . GLU B 1 741 ? 16.922 -47.25 7.832 1 93.31 741 GLU B C 1
ATOM 12736 O O . GLU B 1 741 ? 17.719 -47.938 8.492 1 93.31 741 GLU B O 1
ATOM 12741 N N . VAL B 1 742 ? 15.867 -47.812 7.199 1 96.12 742 VAL B N 1
ATOM 12742 C CA . VAL B 1 742 ? 15.523 -49.219 7.359 1 96.12 742 VAL B CA 1
ATOM 12743 C C . VAL B 1 742 ? 16.594 -50.094 6.707 1 96.12 742 VAL B C 1
ATOM 12745 O O . VAL B 1 742 ? 16.875 -51.219 7.18 1 96.12 742 VAL B O 1
ATOM 12748 N N . ALA B 1 743 ? 17.25 -49.562 5.707 1 97.25 743 ALA B N 1
ATOM 12749 C CA . ALA B 1 743 ? 18.312 -50.281 5.016 1 97.25 743 ALA B CA 1
ATOM 12750 C C . ALA B 1 743 ? 19.656 -50.125 5.715 1 97.25 743 ALA B C 1
ATOM 12752 O O . ALA B 1 743 ? 20.625 -50.812 5.387 1 97.25 743 ALA B O 1
ATOM 12753 N N . GLY B 1 744 ? 19.719 -49.219 6.742 1 95.62 744 GLY B N 1
ATOM 12754 C CA . GLY B 1 744 ? 20.969 -48.906 7.414 1 95.62 744 GLY B CA 1
ATOM 12755 C C . GLY B 1 744 ? 22 -48.281 6.5 1 95.62 744 GLY B C 1
ATOM 12756 O O . GLY B 1 744 ? 23.188 -48.531 6.637 1 95.62 744 GLY B O 1
ATOM 12757 N N . ARG B 1 745 ? 21.547 -47.5 5.543 1 97 745 ARG B N 1
ATOM 12758 C CA . ARG B 1 745 ? 22.438 -46.969 4.512 1 97 745 ARG B CA 1
ATOM 12759 C C . ARG B 1 745 ? 22.281 -45.469 4.398 1 97 745 ARG B C 1
ATOM 12761 O O . ARG B 1 745 ? 22.25 -44.906 3.293 1 97 745 ARG B O 1
ATOM 12768 N N . LYS B 1 746 ? 22.172 -44.75 5.496 1 95.88 746 LYS B N 1
ATOM 12769 C CA . LYS B 1 746 ? 22 -43.312 5.543 1 95.88 746 LYS B CA 1
ATOM 12770 C C . LYS B 1 746 ? 23.203 -42.594 4.949 1 95.88 746 LYS B C 1
ATOM 12772 O O . LYS B 1 746 ? 23.047 -41.594 4.25 1 95.88 746 LYS B O 1
ATOM 12777 N N . ARG B 1 747 ? 24.375 -43.062 5.199 1 95.12 747 ARG B N 1
ATOM 12778 C CA . ARG B 1 747 ? 25.578 -42.438 4.676 1 95.12 747 ARG B CA 1
ATOM 12779 C C . ARG B 1 747 ? 25.594 -42.469 3.152 1 95.12 747 ARG B C 1
ATOM 12781 O O . ARG B 1 747 ? 25.969 -41.469 2.504 1 95.12 747 ARG B O 1
ATOM 12788 N N . GLU B 1 748 ? 25.219 -43.594 2.654 1 96.31 748 GLU B N 1
ATOM 12789 C CA . GLU B 1 748 ? 25.156 -43.75 1.202 1 96.31 748 GLU B CA 1
ATOM 12790 C C . GLU B 1 748 ? 24.141 -42.781 0.599 1 96.31 748 GLU B C 1
ATOM 12792 O O . GLU B 1 748 ? 24.359 -42.219 -0.473 1 96.31 748 GLU B O 1
ATOM 12797 N N . ALA B 1 749 ? 23.031 -42.625 1.25 1 98.06 749 ALA B N 1
ATOM 12798 C CA . ALA B 1 749 ? 22 -41.719 0.801 1 98.06 749 ALA B CA 1
ATOM 12799 C C . ALA B 1 749 ? 22.516 -40.281 0.8 1 98.06 749 ALA B C 1
ATOM 12801 O O . ALA B 1 749 ? 22.234 -39.5 -0.132 1 98.06 749 ALA B O 1
ATOM 12802 N N . VAL B 1 750 ? 23.234 -39.875 1.85 1 96.69 750 VAL B N 1
ATOM 12803 C CA . VAL B 1 750 ? 23.812 -38.531 1.955 1 96.69 750 VAL B CA 1
ATOM 12804 C C . VAL B 1 750 ? 24.75 -38.281 0.785 1 96.69 750 VAL B C 1
ATOM 12806 O O . VAL B 1 750 ? 24.688 -37.219 0.142 1 96.69 750 VAL B O 1
ATOM 12809 N N . ASP B 1 751 ? 25.594 -39.219 0.497 1 96.5 751 ASP B N 1
ATOM 12810 C CA . ASP B 1 751 ? 26.562 -39.094 -0.583 1 96.5 751 ASP B CA 1
ATOM 12811 C C . ASP B 1 751 ? 25.859 -38.969 -1.935 1 96.5 751 ASP B C 1
ATOM 12813 O O . ASP B 1 751 ? 26.266 -38.156 -2.766 1 96.5 751 ASP B O 1
ATOM 12817 N N . LEU B 1 752 ? 24.875 -39.75 -2.123 1 97.75 752 LEU B N 1
ATOM 12818 C CA . LEU B 1 752 ? 24.125 -39.688 -3.371 1 97.75 752 LEU B CA 1
ATOM 12819 C C . LEU B 1 752 ? 23.484 -38.312 -3.559 1 97.75 752 LEU B C 1
ATOM 12821 O O . LEU B 1 752 ? 23.578 -37.719 -4.641 1 97.75 752 LEU B O 1
ATOM 12825 N N . LEU B 1 753 ? 22.781 -37.875 -2.521 1 98.12 753 LEU B N 1
ATOM 12826 C CA . LEU B 1 753 ? 22.094 -36.594 -2.615 1 98.12 753 LEU B CA 1
ATOM 12827 C C . LEU B 1 753 ? 23.078 -35.438 -2.877 1 98.12 753 LEU B C 1
ATOM 12829 O O . LEU B 1 753 ? 22.781 -34.531 -3.65 1 98.12 753 LEU B O 1
ATOM 12833 N N . ALA B 1 754 ? 24.234 -35.469 -2.285 1 96.44 754 ALA B N 1
ATOM 12834 C CA . ALA B 1 754 ? 25.266 -34.469 -2.523 1 96.44 754 ALA B CA 1
ATOM 12835 C C . ALA B 1 754 ? 25.719 -34.469 -3.979 1 96.44 754 ALA B C 1
ATOM 12837 O O . ALA B 1 754 ? 25.969 -33.438 -4.574 1 96.44 754 ALA B O 1
ATOM 12838 N N . GLU B 1 755 ? 25.812 -35.656 -4.477 1 96.38 755 GLU B N 1
ATOM 12839 C CA . GLU B 1 755 ? 26.219 -35.812 -5.871 1 96.38 755 GLU B CA 1
ATOM 12840 C C . GLU B 1 755 ? 25.141 -35.312 -6.82 1 96.38 755 GLU B C 1
ATOM 12842 O O . GLU B 1 755 ? 25.453 -34.594 -7.793 1 96.38 755 GLU B O 1
ATOM 12847 N N . LEU B 1 756 ? 23.891 -35.594 -6.562 1 97.5 756 LEU B N 1
ATOM 12848 C CA . LEU B 1 756 ? 22.781 -35.25 -7.441 1 97.5 756 LEU B CA 1
ATOM 12849 C C . LEU B 1 756 ? 22.516 -33.719 -7.422 1 97.5 756 LEU B C 1
ATOM 12851 O O . LEU B 1 756 ? 21.828 -33.219 -8.305 1 97.5 756 LEU B O 1
ATOM 12855 N N . LEU B 1 757 ? 23.062 -33.031 -6.441 1 94.75 757 LEU B N 1
ATOM 12856 C CA . LEU B 1 757 ? 22.969 -31.562 -6.41 1 94.75 757 LEU B CA 1
ATOM 12857 C C . LEU B 1 757 ? 23.656 -30.953 -7.629 1 94.75 757 LEU B C 1
ATOM 12859 O O . LEU B 1 757 ? 23.359 -29.812 -8 1 94.75 757 LEU B O 1
ATOM 12863 N N . ARG B 1 758 ? 24.5 -31.719 -8.234 1 93.19 758 ARG B N 1
ATOM 12864 C CA . ARG B 1 758 ? 25.25 -31.219 -9.383 1 93.19 758 ARG B CA 1
ATOM 12865 C C . ARG B 1 758 ? 24.797 -31.891 -10.672 1 93.19 758 ARG B C 1
ATOM 12867 O O . ARG B 1 758 ? 25.484 -31.828 -11.695 1 93.19 758 ARG B O 1
ATOM 12874 N N . ASP B 1 759 ? 23.656 -32.562 -10.578 1 94.62 759 ASP B N 1
ATOM 12875 C CA . ASP B 1 759 ? 23.141 -33.25 -11.75 1 94.62 759 ASP B CA 1
ATOM 12876 C C . ASP B 1 759 ? 22.812 -32.25 -12.867 1 94.62 759 ASP B C 1
ATOM 12878 O O . ASP B 1 759 ? 22.344 -31.141 -12.602 1 94.62 759 ASP B O 1
ATOM 12882 N N . PRO B 1 760 ? 23.016 -32.594 -14.133 1 90.5 760 PRO B N 1
ATOM 12883 C CA . PRO B 1 760 ? 22.734 -31.688 -15.242 1 90.5 760 PRO B CA 1
ATOM 12884 C C . PRO B 1 760 ? 21.25 -31.422 -15.43 1 90.5 760 PRO B C 1
ATOM 12886 O O . PRO B 1 760 ? 20.875 -30.422 -16.047 1 90.5 760 PRO B O 1
ATOM 12889 N N . LEU B 1 761 ? 20.453 -32.344 -14.961 1 92.12 761 LEU B N 1
ATOM 12890 C CA . LEU B 1 761 ? 19.016 -32.156 -15.125 1 92.12 761 LEU B CA 1
ATOM 12891 C C . LEU B 1 761 ? 18.422 -31.391 -13.953 1 92.12 761 LEU B C 1
ATOM 12893 O O . LEU B 1 761 ? 18.5 -31.828 -12.805 1 92.12 761 LEU B O 1
ATOM 12897 N N . PHE B 1 762 ? 17.859 -30.328 -14.281 1 91.94 762 PHE B N 1
ATOM 12898 C CA . PHE B 1 762 ? 17.297 -29.391 -13.305 1 91.94 762 PHE B CA 1
ATOM 12899 C C . PHE B 1 762 ? 16.312 -30.109 -12.398 1 91.94 762 PHE B C 1
ATOM 12901 O O . PHE B 1 762 ? 16.344 -29.938 -11.18 1 91.94 762 PHE B O 1
ATOM 12908 N N . ARG B 1 763 ? 15.422 -30.906 -12.914 1 91.25 763 ARG B N 1
ATOM 12909 C CA . ARG B 1 763 ? 14.359 -31.562 -12.164 1 91.25 763 ARG B CA 1
ATOM 12910 C C . ARG B 1 763 ? 14.93 -32.531 -11.141 1 91.25 763 ARG B C 1
ATOM 12912 O O . ARG B 1 763 ? 14.359 -32.719 -10.062 1 91.25 763 ARG B O 1
ATOM 12919 N N . VAL B 1 764 ? 15.992 -33.188 -11.484 1 94.19 764 VAL B N 1
ATOM 12920 C CA . VAL B 1 764 ? 16.641 -34.094 -10.57 1 94.19 764 VAL B CA 1
ATOM 12921 C C . VAL B 1 764 ? 17.25 -33.344 -9.398 1 94.19 764 VAL B C 1
ATOM 12923 O O . VAL B 1 764 ? 17.109 -33.719 -8.242 1 94.19 764 VAL B O 1
ATOM 12926 N N . ARG B 1 765 ? 17.875 -32.188 -9.758 1 94.31 765 ARG B N 1
ATOM 12927 C CA . ARG B 1 765 ? 18.422 -31.344 -8.695 1 94.31 765 ARG B CA 1
ATOM 12928 C C . ARG B 1 765 ? 17.328 -30.891 -7.738 1 94.31 765 ARG B C 1
ATOM 12930 O O . ARG B 1 765 ? 17.516 -30.906 -6.52 1 94.31 765 ARG B O 1
ATOM 12937 N N . MET B 1 766 ? 16.234 -30.547 -8.289 1 94.56 766 MET B N 1
ATOM 12938 C CA . MET B 1 766 ? 15.125 -30.078 -7.469 1 94.56 766 MET B CA 1
ATOM 12939 C C . MET B 1 766 ? 14.609 -31.172 -6.551 1 94.56 766 MET B C 1
ATOM 12941 O O . MET B 1 766 ? 14.172 -30.906 -5.43 1 94.56 766 MET B O 1
ATOM 12945 N N . GLY B 1 767 ? 14.641 -32.438 -7.023 1 96 767 GLY B N 1
ATOM 12946 C CA . GLY B 1 767 ? 14.188 -33.562 -6.23 1 96 767 GLY B CA 1
ATOM 12947 C C . GLY B 1 767 ? 15.055 -33.812 -5.012 1 96 767 GLY B C 1
ATOM 12948 O O . GLY B 1 767 ? 14.602 -34.406 -4.031 1 96 767 GLY B O 1
ATOM 12949 N N . VAL B 1 768 ? 16.266 -33.344 -5.062 1 97.38 768 VAL B N 1
ATOM 12950 C CA . VAL B 1 768 ? 17.219 -33.562 -3.986 1 97.38 768 VAL B CA 1
ATOM 12951 C C . VAL B 1 768 ? 16.75 -32.844 -2.717 1 97.38 768 VAL B C 1
ATOM 12953 O O . VAL B 1 768 ? 16.922 -33.375 -1.611 1 97.38 768 VAL B O 1
ATOM 12956 N N . PHE B 1 769 ? 16.156 -31.719 -2.852 1 97.12 769 PHE B N 1
ATOM 12957 C CA . PHE B 1 769 ? 15.805 -30.922 -1.685 1 97.12 769 PHE B CA 1
ATOM 12958 C C . PHE B 1 769 ? 14.703 -31.594 -0.87 1 97.12 769 PHE B C 1
ATOM 12960 O O . PHE B 1 769 ? 14.781 -31.656 0.359 1 97.12 769 PHE B O 1
ATOM 12967 N N . GLU B 1 770 ? 13.703 -32.094 -1.583 1 95.88 770 GLU B N 1
ATOM 12968 C CA . GLU B 1 770 ? 12.68 -32.875 -0.879 1 95.88 770 GLU B CA 1
ATOM 12969 C C . GLU B 1 770 ? 13.273 -34.094 -0.231 1 95.88 770 GLU B C 1
ATOM 12971 O O . GLU B 1 770 ? 12.938 -34.438 0.907 1 95.88 770 GLU B O 1
ATOM 12976 N N . ALA B 1 771 ? 14.094 -34.781 -0.921 1 98 771 ALA B N 1
ATOM 12977 C CA . ALA B 1 771 ? 14.75 -36 -0.404 1 98 771 ALA B CA 1
ATOM 12978 C C . ALA B 1 771 ? 15.602 -35.688 0.821 1 98 771 ALA B C 1
ATOM 12980 O O . ALA B 1 771 ? 15.633 -36.438 1.784 1 98 771 ALA B O 1
ATOM 12981 N N . ALA B 1 772 ? 16.281 -34.562 0.735 1 97.31 772 ALA B N 1
ATOM 12982 C CA . ALA B 1 772 ? 17.141 -34.156 1.843 1 97.31 772 ALA B CA 1
ATOM 12983 C C . ALA B 1 772 ? 16.312 -33.875 3.1 1 97.31 772 ALA B C 1
ATOM 12985 O O . ALA B 1 772 ? 16.703 -34.25 4.203 1 97.31 772 ALA B O 1
ATOM 12986 N N . ARG B 1 773 ? 15.242 -33.219 2.988 1 95.19 773 ARG B N 1
ATOM 12987 C CA . ARG B 1 773 ? 14.367 -32.938 4.129 1 95.19 773 ARG B CA 1
ATOM 12988 C C . ARG B 1 773 ? 13.789 -34.25 4.688 1 95.19 773 ARG B C 1
ATOM 12990 O O . ARG B 1 773 ? 13.633 -34.375 5.902 1 95.19 773 ARG B O 1
ATOM 12997 N N . THR B 1 774 ? 13.477 -35.156 3.803 1 95.81 774 THR B N 1
ATOM 12998 C CA . THR B 1 774 ? 12.953 -36.469 4.203 1 95.81 774 THR B CA 1
ATOM 12999 C C . THR B 1 774 ? 14.008 -37.25 4.973 1 95.81 774 THR B C 1
ATOM 13001 O O . THR B 1 774 ? 13.703 -37.875 5.988 1 95.81 774 THR B O 1
ATOM 13004 N N . LEU B 1 775 ? 15.227 -37.219 4.48 1 96 775 LEU B N 1
ATOM 13005 C CA . LEU B 1 775 ? 16.328 -37.938 5.133 1 96 775 LEU B CA 1
ATOM 13006 C C . LEU B 1 775 ? 16.625 -37.312 6.496 1 96 775 LEU B C 1
ATOM 13008 O O . LEU B 1 775 ? 16.984 -38.031 7.438 1 96 775 LEU B O 1
ATOM 13012 N N . GLY B 1 776 ? 16.562 -35.969 6.594 1 93.69 776 GLY B N 1
ATOM 13013 C CA . GLY B 1 776 ? 16.734 -35.25 7.844 1 93.69 776 GLY B CA 1
ATOM 13014 C C . GLY B 1 776 ? 18.156 -35.312 8.391 1 93.69 776 GLY B C 1
ATOM 13015 O O . GLY B 1 776 ? 18.359 -35.281 9.602 1 93.69 776 GLY B O 1
ATOM 13016 N N . ASP B 1 777 ? 19.125 -35.5 7.52 1 94.12 777 ASP B N 1
ATOM 13017 C CA . ASP B 1 777 ? 20.516 -35.688 7.957 1 94.12 777 ASP B CA 1
ATOM 13018 C C . ASP B 1 777 ? 21.328 -34.406 7.754 1 94.12 777 ASP B C 1
ATOM 13020 O O . ASP B 1 777 ? 21.562 -34 6.621 1 94.12 777 ASP B O 1
ATOM 13024 N N . SER B 1 778 ? 21.859 -33.781 8.781 1 92.56 778 SER B N 1
ATOM 13025 C CA . SER B 1 778 ? 22.547 -32.5 8.773 1 92.56 778 SER B CA 1
ATOM 13026 C C . SER B 1 778 ? 23.891 -32.594 8.062 1 92.56 778 SER B C 1
ATOM 13028 O O . SER B 1 778 ? 24.484 -31.562 7.715 1 92.56 778 SER B O 1
ATOM 13030 N N . ARG B 1 779 ? 24.453 -33.781 7.824 1 91.56 779 ARG B N 1
ATOM 13031 C CA . ARG B 1 779 ? 25.703 -33.938 7.105 1 91.56 779 ARG B CA 1
ATOM 13032 C C . ARG B 1 779 ? 25.594 -33.406 5.672 1 91.56 779 ARG B C 1
ATOM 13034 O O . ARG B 1 779 ? 26.609 -33.25 4.992 1 91.56 779 ARG B O 1
ATOM 13041 N N . LEU B 1 780 ? 24.297 -33.094 5.195 1 96.06 780 LEU B N 1
ATOM 13042 C CA . LEU B 1 780 ? 24.062 -32.562 3.855 1 96.06 780 LEU B CA 1
ATOM 13043 C C . LEU B 1 780 ? 24.266 -31.047 3.822 1 96.06 780 LEU B C 1
ATOM 13045 O O . LEU B 1 780 ? 24.375 -30.453 2.746 1 96.06 780 LEU B O 1
ATOM 13049 N N . VAL B 1 781 ? 24.312 -30.391 4.93 1 94.81 781 VAL B N 1
ATOM 13050 C CA . VAL B 1 781 ? 24.281 -28.922 5.035 1 94.81 781 VAL B CA 1
ATOM 13051 C C . VAL B 1 781 ? 25.469 -28.328 4.293 1 94.81 781 VAL B C 1
ATOM 13053 O O . VAL B 1 781 ? 25.312 -27.422 3.482 1 94.81 781 VAL B O 1
ATOM 13056 N N . PRO B 1 782 ? 26.734 -28.844 4.414 1 92.62 782 PRO B N 1
ATOM 13057 C CA . PRO B 1 782 ? 27.859 -28.266 3.676 1 92.62 782 PRO B CA 1
ATOM 13058 C C . PRO B 1 782 ? 27.672 -28.344 2.162 1 92.62 782 PRO B C 1
ATOM 13060 O O . PRO B 1 782 ? 27.969 -27.375 1.449 1 92.62 782 PRO B O 1
ATOM 13063 N N . ALA B 1 783 ? 27.172 -29.438 1.693 1 95.19 783 ALA B N 1
ATOM 13064 C CA . ALA B 1 783 ? 26.938 -29.578 0.257 1 95.19 783 ALA B CA 1
ATOM 13065 C C . ALA B 1 783 ? 25.891 -28.578 -0.236 1 95.19 783 ALA B C 1
ATOM 13067 O O . ALA B 1 783 ? 26.047 -27.984 -1.308 1 95.19 783 ALA B O 1
ATOM 13068 N N . LEU B 1 784 ? 24.844 -28.453 0.52 1 96.56 784 LEU B N 1
ATOM 13069 C CA . LEU B 1 784 ? 23.766 -27.547 0.163 1 96.56 784 LEU B CA 1
ATOM 13070 C C . LEU B 1 784 ? 24.266 -26.109 0.138 1 96.56 784 LEU B C 1
ATOM 13072 O O . LEU B 1 784 ? 23.828 -25.312 -0.696 1 96.56 784 LEU B O 1
ATOM 13076 N N . GLU B 1 785 ? 25.156 -25.75 1.008 1 92.56 785 GLU B N 1
ATOM 13077 C CA . GLU B 1 785 ? 25.641 -24.391 1.131 1 92.56 785 GLU B CA 1
ATOM 13078 C C . GLU B 1 785 ? 26.766 -24.109 0.136 1 92.56 785 GLU B C 1
ATOM 13080 O O . GLU B 1 785 ? 26.906 -22.984 -0.344 1 92.56 785 GLU B O 1
ATOM 13085 N N . GLN B 1 786 ? 27.5 -25.094 -0.274 1 89.88 786 GLN B N 1
ATOM 13086 C CA . GLN B 1 786 ? 28.734 -24.875 -1.025 1 89.88 786 GLN B CA 1
ATOM 13087 C C . GLN B 1 786 ? 28.516 -25.125 -2.516 1 89.88 786 GLN B C 1
ATOM 13089 O O . GLN B 1 786 ? 29.297 -24.641 -3.348 1 89.88 786 GLN B O 1
ATOM 13094 N N . THR B 1 787 ? 27.5 -25.891 -2.824 1 92.75 787 THR B N 1
ATOM 13095 C CA . THR B 1 787 ? 27.25 -26.156 -4.234 1 92.75 787 THR B CA 1
ATOM 13096 C C . THR B 1 787 ? 26.75 -24.906 -4.949 1 92.75 787 THR B C 1
ATOM 13098 O O . THR B 1 787 ? 25.781 -24.281 -4.531 1 92.75 787 THR B O 1
ATOM 13101 N N . PRO B 1 788 ? 27.469 -24.484 -5.957 1 90.25 788 PRO B N 1
ATOM 13102 C CA . PRO B 1 788 ? 27 -23.328 -6.715 1 90.25 788 PRO B CA 1
ATOM 13103 C C . PRO B 1 788 ? 25.766 -23.625 -7.562 1 90.25 788 PRO B C 1
ATOM 13105 O O . PRO B 1 788 ? 25.891 -24.172 -8.664 1 90.25 788 PRO B O 1
ATOM 13108 N N . LEU B 1 789 ? 24.688 -23.266 -7.09 1 91.25 789 LEU B N 1
ATOM 13109 C CA . LEU B 1 789 ? 23.422 -23.453 -7.805 1 91.25 789 LEU B CA 1
ATOM 13110 C C . LEU B 1 789 ? 23.109 -22.234 -8.688 1 91.25 789 LEU B C 1
ATOM 13112 O O . LEU B 1 789 ? 23 -21.125 -8.188 1 91.25 789 LEU B O 1
ATOM 13116 N N . LEU B 1 790 ? 22.891 -22.438 -9.938 1 86.88 790 LEU B N 1
ATOM 13117 C CA . LEU B 1 790 ? 22.703 -21.359 -10.914 1 86.88 790 LEU B CA 1
ATOM 13118 C C . LEU B 1 790 ? 21.297 -20.797 -10.836 1 86.88 790 LEU B C 1
ATOM 13120 O O . LEU B 1 790 ? 21.094 -19.578 -10.977 1 86.88 790 LEU B O 1
ATOM 13124 N N . ASP B 1 791 ? 20.328 -21.641 -10.617 1 90.19 791 ASP B N 1
ATOM 13125 C CA . ASP B 1 791 ? 18.938 -21.234 -10.625 1 90.19 791 ASP B CA 1
ATOM 13126 C C . ASP B 1 791 ? 18.516 -20.656 -9.273 1 90.19 791 ASP B C 1
ATOM 13128 O O . ASP B 1 791 ? 18.781 -21.266 -8.227 1 90.19 791 ASP B O 1
ATOM 13132 N N . ALA B 1 792 ? 17.844 -19.531 -9.32 1 92.44 792 ALA B N 1
ATOM 13133 C CA . ALA B 1 792 ? 17.391 -18.875 -8.094 1 92.44 792 ALA B CA 1
ATOM 13134 C C . ALA B 1 792 ? 16.453 -19.781 -7.305 1 92.44 792 ALA B C 1
ATOM 13136 O O . ALA B 1 792 ? 16.469 -19.781 -6.07 1 92.44 792 ALA B O 1
ATOM 13137 N N . VAL B 1 793 ? 15.633 -20.531 -7.973 1 94 793 VAL B N 1
ATOM 13138 C CA . VAL B 1 793 ? 14.68 -21.422 -7.316 1 94 793 VAL B CA 1
ATOM 13139 C C . VAL B 1 793 ? 15.43 -22.484 -6.531 1 94 793 VAL B C 1
ATOM 13141 O O . VAL B 1 793 ? 15.047 -22.828 -5.41 1 94 793 VAL B O 1
ATOM 13144 N N . ALA B 1 794 ? 16.484 -23 -7.102 1 94.31 794 ALA B N 1
ATOM 13145 C CA . ALA B 1 794 ? 17.297 -24 -6.426 1 94.31 794 ALA B CA 1
ATOM 13146 C C . ALA B 1 794 ? 18.016 -23.406 -5.211 1 94.31 794 ALA B C 1
ATOM 13148 O O . ALA B 1 794 ? 18.109 -24.047 -4.164 1 94.31 794 ALA B O 1
ATOM 13149 N N . ARG B 1 795 ? 18.453 -22.172 -5.371 1 94.56 795 ARG B N 1
ATOM 13150 C CA . ARG B 1 795 ? 19.125 -21.516 -4.254 1 94.56 795 ARG B CA 1
ATOM 13151 C C . ARG B 1 795 ? 18.172 -21.312 -3.084 1 94.56 795 ARG B C 1
ATOM 13153 O O . ARG B 1 795 ? 18.547 -21.531 -1.928 1 94.56 795 ARG B O 1
ATOM 13160 N N . ARG B 1 796 ? 17.016 -20.938 -3.406 1 95.31 796 ARG B N 1
ATOM 13161 C CA . ARG B 1 796 ? 16.031 -20.766 -2.348 1 95.31 796 ARG B CA 1
ATOM 13162 C C . ARG B 1 796 ? 15.719 -22.094 -1.672 1 95.31 796 ARG B C 1
ATOM 13164 O O . ARG B 1 796 ? 15.656 -22.172 -0.443 1 95.31 796 ARG B O 1
ATOM 13171 N N . ALA B 1 797 ? 15.484 -23.125 -2.494 1 95.94 797 ALA B N 1
ATOM 13172 C CA . ALA B 1 797 ? 15.195 -24.438 -1.946 1 95.94 797 ALA B CA 1
ATOM 13173 C C . ALA B 1 797 ? 16.328 -24.922 -1.046 1 95.94 797 ALA B C 1
ATOM 13175 O O . ALA B 1 797 ? 16.078 -25.531 0 1 95.94 797 ALA B O 1
ATOM 13176 N N . ALA B 1 798 ? 17.547 -24.641 -1.479 1 96.12 798 ALA B N 1
ATOM 13177 C CA . ALA B 1 798 ? 18.703 -25.031 -0.678 1 96.12 798 ALA B CA 1
ATOM 13178 C C . ALA B 1 798 ? 18.703 -24.297 0.666 1 96.12 798 ALA B C 1
ATOM 13180 O O . ALA B 1 798 ? 18.938 -24.922 1.71 1 96.12 798 ALA B O 1
ATOM 13181 N N . ARG B 1 799 ? 18.438 -23 0.657 1 94.56 799 ARG B N 1
ATOM 13182 C CA . ARG B 1 799 ? 18.406 -22.203 1.884 1 94.56 799 ARG B CA 1
ATOM 13183 C C . ARG B 1 799 ? 17.312 -22.703 2.828 1 94.56 799 ARG B C 1
ATOM 13185 O O . ARG B 1 799 ? 17.531 -22.781 4.039 1 94.56 799 ARG B O 1
ATOM 13192 N N . GLU B 1 800 ? 16.188 -23 2.311 1 94.75 800 GLU B N 1
ATOM 13193 C CA . GLU B 1 800 ? 15.086 -23.5 3.125 1 94.75 800 GLU B CA 1
ATOM 13194 C C . GLU B 1 800 ? 15.414 -24.875 3.711 1 94.75 800 GLU B C 1
ATOM 13196 O O . GLU B 1 800 ? 15.062 -25.156 4.855 1 94.75 800 GLU B O 1
ATOM 13201 N N . THR B 1 801 ? 16.047 -25.75 2.885 1 96 801 THR B N 1
ATOM 13202 C CA . THR B 1 801 ? 16.438 -27.078 3.346 1 96 801 THR B CA 1
ATOM 13203 C C . THR B 1 801 ? 17.453 -26.984 4.469 1 96 801 THR B C 1
ATOM 13205 O O . THR B 1 801 ? 17.359 -27.703 5.469 1 96 801 THR B O 1
ATOM 13208 N N . VAL B 1 802 ? 18.406 -26.094 4.297 1 94.75 802 VAL B N 1
ATOM 13209 C CA . VAL B 1 802 ? 19.422 -25.875 5.324 1 94.75 802 VAL B CA 1
ATOM 13210 C C . VAL B 1 802 ? 18.75 -25.438 6.625 1 94.75 802 VAL B C 1
ATOM 13212 O O . VAL B 1 802 ? 19.078 -25.938 7.699 1 94.75 802 VAL B O 1
ATOM 13215 N N . ARG B 1 803 ? 17.875 -24.406 6.488 1 90.88 803 ARG B N 1
ATOM 13216 C CA . ARG B 1 803 ? 17.141 -23.953 7.668 1 90.88 803 ARG B CA 1
ATOM 13217 C C . ARG B 1 803 ? 16.406 -25.109 8.336 1 90.88 803 ARG B C 1
ATOM 13219 O O . ARG B 1 803 ? 16.453 -25.25 9.562 1 90.88 803 ARG B O 1
ATOM 13226 N N . PHE B 1 804 ? 15.766 -25.984 7.617 1 91.25 804 PHE B N 1
ATOM 13227 C CA . PHE B 1 804 ? 15.016 -27.141 8.117 1 91.25 804 PHE B CA 1
ATOM 13228 C C . PHE B 1 804 ? 15.938 -28.109 8.844 1 91.25 804 PHE B C 1
ATOM 13230 O O . PHE B 1 804 ? 15.625 -28.562 9.945 1 91.25 804 PHE B O 1
ATOM 13237 N N . LEU B 1 805 ? 17.062 -28.484 8.234 1 92.94 805 LEU B N 1
ATOM 13238 C CA . LEU B 1 805 ? 18 -29.453 8.789 1 92.94 805 LEU B CA 1
ATOM 13239 C C . LEU B 1 805 ? 18.641 -28.922 10.062 1 92.94 805 LEU B C 1
ATOM 13241 O O . LEU B 1 805 ? 18.891 -29.672 11.008 1 92.94 805 LEU B O 1
ATOM 13245 N N . ARG B 1 806 ? 18.812 -27.625 10.062 1 87.62 806 ARG B N 1
ATOM 13246 C CA . ARG B 1 806 ? 19.406 -27 11.242 1 87.62 806 ARG B CA 1
ATOM 13247 C C . ARG B 1 806 ? 18.406 -26.922 12.383 1 87.62 806 ARG B C 1
ATOM 13249 O O . ARG B 1 806 ? 18.766 -27.047 13.555 1 87.62 806 ARG B O 1
ATOM 13256 N N . GLU B 1 807 ? 17.203 -26.594 12.125 1 80.56 807 GLU B N 1
ATOM 13257 C CA . GLU B 1 807 ? 16.141 -26.547 13.133 1 80.56 807 GLU B CA 1
ATOM 13258 C C . GLU B 1 807 ? 15.922 -27.922 13.758 1 80.56 807 GLU B C 1
ATOM 13260 O O . GLU B 1 807 ? 15.453 -28.016 14.891 1 80.56 807 GLU B O 1
ATOM 13265 N N . GLY B 1 808 ? 16.109 -28.984 12.984 1 66.56 808 GLY B N 1
ATOM 13266 C CA . GLY B 1 808 ? 15.922 -30.359 13.438 1 66.56 808 GLY B CA 1
ATOM 13267 C C . GLY B 1 808 ? 17.047 -30.859 14.328 1 66.56 808 GLY B C 1
ATOM 13268 O O . GLY B 1 808 ? 16.922 -31.906 14.969 1 66.56 808 GLY B O 1
ATOM 13269 N N . GLU B 1 809 ? 18.203 -30.125 14.438 1 58.59 809 GLU B N 1
ATOM 13270 C CA . GLU B 1 809 ? 19.328 -30.516 15.281 1 58.59 809 GLU B CA 1
ATOM 13271 C C . GLU B 1 809 ? 18.969 -30.422 16.766 1 58.59 809 GLU B C 1
ATOM 13273 O O . GLU B 1 809 ? 18.312 -29.484 17.188 1 58.59 809 GLU B O 1
ATOM 13278 N N . PRO B 1 810 ? 19.078 -31.562 17.516 1 49.69 810 PRO B N 1
ATOM 13279 C CA . PRO B 1 810 ? 18.719 -31.656 18.922 1 49.69 810 PRO B CA 1
ATOM 13280 C C . PRO B 1 810 ? 19.109 -30.406 19.719 1 49.69 810 PRO B C 1
ATOM 13282 O O . PRO B 1 810 ? 18.359 -29.969 20.594 1 49.69 810 PRO B O 1
ATOM 13285 N N . GLN B 1 811 ? 20.297 -29.922 19.547 1 45.94 811 GLN B N 1
ATOM 13286 C CA . GLN B 1 811 ? 20.734 -28.781 20.375 1 45.94 811 GLN B CA 1
ATOM 13287 C C . GLN B 1 811 ? 19.859 -27.562 20.125 1 45.94 811 GLN B C 1
ATOM 13289 O O . GLN B 1 811 ? 19.547 -26.828 21.062 1 45.94 811 GLN B O 1
ATOM 13294 N N . VAL B 1 812 ? 19.469 -27.344 18.953 1 46.34 812 VAL B N 1
ATOM 13295 C CA . VAL B 1 812 ? 18.625 -26.188 18.641 1 46.34 812 VAL B CA 1
ATOM 13296 C C . VAL B 1 812 ? 17.203 -26.422 19.156 1 46.34 812 VAL B C 1
ATOM 13298 O O . VAL B 1 812 ? 16.578 -25.516 19.688 1 46.34 812 VAL B O 1
ATOM 13301 N N . ARG B 1 813 ? 16.734 -27.766 19.156 1 45.06 813 ARG B N 1
ATOM 13302 C CA . ARG B 1 813 ? 15.484 -28.156 19.797 1 45.06 813 ARG B CA 1
ATOM 13303 C C . ARG B 1 813 ? 15.555 -27.953 21.312 1 45.06 813 ARG B C 1
ATOM 13305 O O . ARG B 1 813 ? 14.578 -27.516 21.922 1 45.06 813 ARG B O 1
ATOM 13312 N N . GLU B 1 814 ? 16.656 -28.438 21.922 1 42.88 814 GLU B N 1
ATOM 13313 C CA . GLU B 1 814 ? 16.844 -28.219 23.344 1 42.88 814 GLU B CA 1
ATOM 13314 C C . GLU B 1 814 ? 16.812 -26.734 23.688 1 42.88 814 GLU B C 1
ATOM 13316 O O . GLU B 1 814 ? 16.188 -26.328 24.672 1 42.88 814 GLU B O 1
ATOM 13321 N N . VAL B 1 815 ? 17.344 -25.938 22.891 1 44.28 815 VAL B N 1
ATOM 13322 C CA . VAL B 1 815 ? 17.344 -24.5 23.141 1 44.28 815 VAL B CA 1
ATOM 13323 C C . VAL B 1 815 ? 15.945 -23.922 22.875 1 44.28 815 VAL B C 1
ATOM 13325 O O . VAL B 1 815 ? 15.445 -23.109 23.641 1 44.28 815 VAL B O 1
ATOM 13328 N N . ALA B 1 816 ? 15.258 -24.453 21.984 1 45 816 ALA B N 1
ATOM 13329 C CA . ALA B 1 816 ? 13.883 -24.062 21.703 1 45 816 ALA B CA 1
ATOM 13330 C C . ALA B 1 816 ? 12.922 -24.641 22.734 1 45 816 ALA B C 1
ATOM 13332 O O . ALA B 1 816 ? 12.031 -23.938 23.219 1 45 816 ALA B O 1
ATOM 13333 N N . SER B 1 817 ? 13.086 -25.984 23.156 1 45.38 817 SER B N 1
ATOM 13334 C CA . SER B 1 817 ? 12.352 -26.594 24.266 1 45.38 817 SER B CA 1
ATOM 13335 C C . SER B 1 817 ? 12.656 -25.875 25.578 1 45.38 817 SER B C 1
ATOM 13337 O O . SER B 1 817 ? 11.75 -25.625 26.375 1 45.38 817 SER B O 1
ATOM 13339 N N . LEU B 1 818 ? 13.859 -25.594 25.859 1 44.41 818 LEU B N 1
ATOM 13340 C CA . LEU B 1 818 ? 14.234 -24.812 27.031 1 44.41 818 LEU B CA 1
ATOM 13341 C C . LEU B 1 818 ? 13.633 -23.422 26.984 1 44.41 818 LEU B C 1
ATOM 13343 O O . LEU B 1 818 ? 13.156 -22.906 28 1 44.41 818 LEU B O 1
ATOM 13347 N N . ARG B 1 819 ? 13.469 -22.906 25.844 1 43.62 819 ARG B N 1
ATOM 13348 C CA . ARG B 1 819 ? 12.789 -21.625 25.672 1 43.62 819 ARG B CA 1
ATOM 13349 C C . ARG B 1 819 ? 11.281 -21.766 25.859 1 43.62 819 ARG B C 1
ATOM 13351 O O . ARG B 1 819 ? 10.648 -20.938 26.516 1 43.62 819 ARG B O 1
ATOM 13358 N N . GLU B 1 820 ? 10.789 -22.906 25.453 1 47.22 820 GLU B N 1
ATOM 13359 C CA . GLU B 1 820 ? 9.406 -23.266 25.75 1 47.22 820 GLU B CA 1
ATOM 13360 C C . GLU B 1 820 ? 9.234 -23.625 27.219 1 47.22 820 GLU B C 1
ATOM 13362 O O . GLU B 1 820 ? 8.25 -23.234 27.844 1 47.22 820 GLU B O 1
ATOM 13367 N N . GLU B 1 821 ? 10.086 -24.5 27.828 1 48.06 821 GLU B N 1
ATOM 13368 C CA . GLU B 1 821 ? 10.086 -24.844 29.25 1 48.06 821 GLU B CA 1
ATOM 13369 C C . GLU B 1 821 ? 10.297 -23.594 30.109 1 48.06 821 GLU B C 1
ATOM 13371 O O . GLU B 1 821 ? 9.633 -23.422 31.125 1 48.06 821 GLU B O 1
ATOM 13376 N N . VAL B 1 822 ? 11.086 -22.719 29.703 1 47.75 822 VAL B N 1
ATOM 13377 C CA . VAL B 1 822 ? 11.234 -21.422 30.359 1 47.75 822 VAL B CA 1
ATOM 13378 C C . VAL B 1 822 ? 9.922 -20.641 30.281 1 47.75 822 VAL B C 1
ATOM 13380 O O . VAL B 1 822 ? 9.477 -20.062 31.266 1 47.75 822 VAL B O 1
ATOM 13383 N N . ASP B 1 823 ? 9.266 -20.844 29.156 1 49.88 823 ASP B N 1
ATOM 13384 C CA . ASP B 1 823 ? 7.941 -20.25 29.016 1 49.88 823 ASP B CA 1
ATOM 13385 C C . ASP B 1 823 ? 6.91 -21 29.859 1 49.88 823 ASP B C 1
ATOM 13387 O O . ASP B 1 823 ? 6.078 -20.375 30.531 1 49.88 823 ASP B O 1
ATOM 13391 N N . ARG B 1 824 ? 7.02 -22.25 29.969 1 52.34 824 ARG B N 1
ATOM 13392 C CA . ARG B 1 824 ? 6.18 -23.078 30.844 1 52.34 824 ARG B CA 1
ATOM 13393 C C . ARG B 1 824 ? 6.531 -22.859 32.312 1 52.34 824 ARG B C 1
ATOM 13395 O O . ARG B 1 824 ? 5.645 -22.719 33.156 1 52.34 824 ARG B O 1
ATOM 13402 N N . LEU B 1 825 ? 7.824 -22.875 32.625 1 50.06 825 LEU B N 1
ATOM 13403 C CA . LEU B 1 825 ? 8.273 -22.641 33.969 1 50.06 825 LEU B CA 1
ATOM 13404 C C . LEU B 1 825 ? 7.914 -21.219 34.406 1 50.06 825 LEU B C 1
ATOM 13406 O O . LEU B 1 825 ? 7.52 -21 35.562 1 50.06 825 LEU B O 1
ATOM 13410 N N . LYS B 1 826 ? 7.848 -20.375 33.438 1 50.38 826 LYS B N 1
ATOM 13411 C CA . LYS B 1 826 ? 7.324 -19.031 33.719 1 50.38 826 LYS B CA 1
ATOM 13412 C C . LYS B 1 826 ? 5.828 -19.078 34 1 50.38 826 LYS B C 1
ATOM 13414 O O . LYS B 1 826 ? 5.359 -18.422 34.938 1 50.38 826 LYS B O 1
ATOM 13419 N N . GLU B 1 827 ? 5.172 -19.984 33.406 1 54.91 827 GLU B N 1
ATOM 13420 C CA . GLU B 1 827 ? 3.77 -20.266 33.688 1 54.91 827 GLU B CA 1
ATOM 13421 C C . GLU B 1 827 ? 3.621 -21.016 35 1 54.91 827 GLU B C 1
ATOM 13423 O O . GLU B 1 827 ? 2.742 -20.719 35.812 1 54.91 827 GLU B O 1
ATOM 13428 N N . GLU B 1 828 ? 4.465 -21.953 35.25 1 54.62 828 GLU B N 1
ATOM 13429 C CA . GLU B 1 828 ? 4.434 -22.75 36.469 1 54.62 828 GLU B CA 1
ATOM 13430 C C . GLU B 1 828 ? 4.887 -21.922 37.688 1 54.62 828 GLU B C 1
ATOM 13432 O O . GLU B 1 828 ? 4.289 -21.984 38.75 1 54.62 828 GLU B O 1
ATOM 13437 N N . THR B 1 829 ? 5.895 -21.109 37.5 1 50.28 829 THR B N 1
ATOM 13438 C CA . THR B 1 829 ? 6.328 -20.172 38.531 1 50.28 829 THR B CA 1
ATOM 13439 C C . THR B 1 829 ? 5.219 -19.172 38.875 1 50.28 829 THR B C 1
ATOM 13441 O O . THR B 1 829 ? 4.977 -18.875 40.031 1 50.28 829 THR B O 1
ATOM 13444 N N . ARG B 1 830 ? 4.508 -18.828 37.844 1 52.88 830 ARG B N 1
ATOM 13445 C CA . ARG B 1 830 ? 3.309 -18.016 38.031 1 52.88 830 ARG B CA 1
ATOM 13446 C C . ARG B 1 830 ? 2.234 -18.812 38.781 1 52.88 830 ARG B C 1
ATOM 13448 O O . ARG B 1 830 ? 1.64 -18.297 39.75 1 52.88 830 ARG B O 1
ATOM 13455 N N . ALA B 1 831 ? 2.131 -20 38.438 1 55.84 831 ALA B N 1
ATOM 13456 C CA . ALA B 1 831 ? 1.158 -20.844 39.125 1 55.84 831 ALA B CA 1
ATOM 13457 C C . ALA B 1 831 ? 1.611 -21.156 40.562 1 55.84 831 ALA B C 1
ATOM 13459 O O . ALA B 1 831 ? 0.812 -21.094 41.5 1 55.84 831 ALA B O 1
ATOM 13460 N N . LEU B 1 832 ? 2.896 -21.344 40.75 1 53.06 832 LEU B N 1
ATOM 13461 C CA . LEU B 1 832 ? 3.439 -21.641 42.094 1 53.06 832 LEU B CA 1
ATOM 13462 C C . LEU B 1 832 ? 3.48 -20.391 42.969 1 53.06 832 LEU B C 1
ATOM 13464 O O . LEU B 1 832 ? 3.17 -20.453 44.156 1 53.06 832 LEU B O 1
ATOM 13468 N N . ARG B 1 833 ? 3.783 -19.297 42.312 1 52.22 833 ARG B N 1
ATOM 13469 C CA . ARG B 1 833 ? 3.68 -18.031 43.031 1 52.22 833 ARG B CA 1
ATOM 13470 C C . ARG B 1 833 ? 2.24 -17.766 43.469 1 52.22 833 ARG B C 1
ATOM 13472 O O . ARG B 1 833 ? 1.991 -17.344 44.594 1 52.22 833 ARG B O 1
ATOM 13479 N N . GLU B 1 834 ? 1.338 -18.094 42.594 1 53.19 834 GLU B N 1
ATOM 13480 C CA . GLU B 1 834 ? -0.082 -17.984 42.906 1 53.19 834 GLU B CA 1
ATOM 13481 C C . GLU B 1 834 ? -0.47 -18.953 44.031 1 53.19 834 GLU B C 1
ATOM 13483 O O . GLU B 1 834 ? -1.22 -18.594 44.938 1 53.19 834 GLU B O 1
ATOM 13488 N N . ARG B 1 835 ? 0.121 -20.047 43.938 1 52.53 835 ARG B N 1
ATOM 13489 C CA . ARG B 1 835 ? -0.111 -21.031 45 1 52.53 835 ARG B CA 1
ATOM 13490 C C . ARG B 1 835 ? 0.57 -20.625 46.312 1 52.53 835 ARG B C 1
ATOM 13492 O O . ARG B 1 835 ? -0.004 -20.766 47.375 1 52.53 835 ARG B O 1
ATOM 13499 N N . LEU B 1 836 ? 1.807 -20.047 46.188 1 46.22 836 LEU B N 1
ATOM 13500 C CA . LEU B 1 836 ? 2.521 -19.578 47.375 1 46.22 836 LEU B CA 1
ATOM 13501 C C . LEU B 1 836 ? 1.821 -18.359 47.969 1 46.22 836 LEU B C 1
ATOM 13503 O O . LEU B 1 836 ? 1.688 -18.266 49.219 1 46.22 836 LEU B O 1
ATOM 13507 N N . GLU B 1 837 ? 1.434 -17.438 47.094 1 46.03 837 GLU B N 1
ATOM 13508 C CA . GLU B 1 837 ? 0.697 -16.281 47.594 1 46.03 837 GLU B CA 1
ATOM 13509 C C . GLU B 1 837 ? -0.652 -16.688 48.188 1 46.03 837 GLU B C 1
ATOM 13511 O O . GLU B 1 837 ? -1.127 -16.078 49.125 1 46.03 837 GLU B O 1
ATOM 13516 N N . GLY B 1 838 ? -1.216 -17.672 47.531 1 43.53 838 GLY B N 1
ATOM 13517 C CA . GLY B 1 838 ? -2.393 -18.25 48.156 1 43.53 838 GLY B CA 1
ATOM 13518 C C . GLY B 1 838 ? -2.109 -18.812 49.531 1 43.53 838 GLY B C 1
ATOM 13519 O O . GLY B 1 838 ? -2.988 -18.844 50.406 1 43.53 838 GLY B O 1
ATOM 13520 N N . LEU B 1 839 ? -0.94 -19.359 49.594 1 43.22 839 LEU B N 1
ATOM 13521 C CA . LEU B 1 839 ? -0.625 -19.984 50.906 1 43.22 839 LEU B CA 1
ATOM 13522 C C . LEU B 1 839 ? -0.23 -18.922 51.906 1 43.22 839 LEU B C 1
ATOM 13524 O O . LEU B 1 839 ? -0.292 -19.172 53.125 1 43.22 839 LEU B O 1
ATOM 13528 N N . SER B 1 840 ? 0.514 -17.844 51.438 1 40.09 840 SER B N 1
ATOM 13529 C CA . SER B 1 840 ? 0.97 -16.891 52.469 1 40.09 840 SER B CA 1
ATOM 13530 C C . SER B 1 840 ? -0.192 -16.078 53 1 40.09 840 SER B C 1
ATOM 13532 O O . SER B 1 840 ? -0.041 -15.367 54 1 40.09 840 SER B O 1
ATOM 13534 N N . LEU B 1 841 ? -1.103 -15.602 52.125 1 33.06 841 LEU B N 1
ATOM 13535 C CA . LEU B 1 841 ? -2.129 -14.734 52.688 1 33.06 841 LEU B CA 1
ATOM 13536 C C . LEU B 1 841 ? -3.094 -15.531 53.562 1 33.06 841 LEU B C 1
ATOM 13538 O O . LEU B 1 841 ? -4.246 -15.125 53.75 1 33.06 841 LEU B O 1
ATOM 13542 N N . LYS B 1 842 ? -2.688 -16.75 53.75 1 36.94 842 LYS B N 1
ATOM 13543 C CA . LYS B 1 842 ? -3.629 -17.328 54.688 1 36.94 842 LYS B CA 1
ATOM 13544 C C . LYS B 1 842 ? -3.557 -16.609 56.031 1 36.94 842 LYS B C 1
ATOM 13546 O O . LYS B 1 842 ? -2.555 -16.719 56.75 1 36.94 842 LYS B O 1
ATOM 13551 N N . PRO B 1 843 ? -4.105 -15.383 56.094 1 32.03 843 PRO B N 1
ATOM 13552 C CA . PRO B 1 843 ? -4.129 -14.789 57.438 1 32.03 843 PRO B CA 1
ATOM 13553 C C . PRO B 1 843 ? -4.605 -15.766 58.5 1 32.03 843 PRO B C 1
ATOM 13555 O O . PRO B 1 843 ? -5.379 -16.688 58.188 1 32.03 843 PRO B O 1
ATOM 13558 N N . PRO B 1 844 ? -3.908 -15.875 59.562 1 29.59 844 PRO B N 1
ATOM 13559 C CA . PRO B 1 844 ? -4.285 -16.812 60.625 1 29.59 844 PRO B CA 1
ATOM 13560 C C . PRO B 1 844 ? -5.742 -16.656 61.062 1 29.59 844 PRO B C 1
ATOM 13562 O O . PRO B 1 844 ? -6.273 -15.539 61.094 1 29.59 844 PRO B O 1
ATOM 13565 N N . GLU B 1 845 ? -6.621 -17.625 60.594 1 30.02 845 GLU B N 1
ATOM 13566 C CA . GLU B 1 845 ? -8.031 -17.719 60.969 1 30.02 845 GLU B CA 1
ATOM 13567 C C . GLU B 1 845 ? -8.234 -17.484 62.469 1 30.02 845 GLU B C 1
ATOM 13569 O O . GLU B 1 845 ? -7.629 -18.172 63.281 1 30.02 845 GLU B O 1
ATOM 13574 N N . PRO B 1 846 ? -8.398 -16.25 62.812 1 30.53 846 PRO B N 1
ATOM 13575 C CA . PRO B 1 846 ? -8.523 -16.125 64.25 1 30.53 846 PRO B CA 1
ATOM 13576 C C . PRO B 1 846 ? -9.477 -17.156 64.875 1 30.53 846 PRO B C 1
ATOM 13578 O O . PRO B 1 846 ? -10.383 -17.641 64.188 1 30.53 846 PRO B O 1
ATOM 13581 N N . PRO B 1 847 ? -9.102 -17.812 65.875 1 26.22 847 PRO B N 1
ATOM 13582 C CA . PRO B 1 847 ? -9.828 -18.922 66.5 1 26.22 847 PRO B CA 1
ATOM 13583 C C . PRO B 1 847 ? -11.273 -18.578 66.812 1 26.22 847 PRO B C 1
ATOM 13585 O O . PRO B 1 847 ? -11.531 -17.609 67.5 1 26.22 847 PRO B O 1
ATOM 13588 N N . ARG B 1 848 ? -12.094 -18.609 65.688 1 26.25 848 ARG B N 1
ATOM 13589 C CA . ARG B 1 848 ? -13.477 -18.266 66 1 26.25 848 ARG B CA 1
ATOM 13590 C C . ARG B 1 848 ? -13.961 -19.016 67.25 1 26.25 848 ARG B C 1
ATOM 13592 O O . ARG B 1 848 ? -13.75 -20.219 67.375 1 26.25 848 ARG B O 1
ATOM 13599 N N . PRO B 1 849 ? -14.336 -18.312 68.125 1 24.52 849 PRO B N 1
ATOM 13600 C CA . PRO B 1 849 ? -14.719 -18.828 69.438 1 24.52 849 PRO B CA 1
ATOM 13601 C C . PRO B 1 849 ? -15.867 -19.828 69.375 1 24.52 849 PRO B C 1
ATOM 13603 O O . PRO B 1 849 ? -16.641 -19.812 68.438 1 24.52 849 PRO B O 1
ATOM 13606 N N . PRO B 1 850 ? -15.922 -20.797 70.25 1 23.31 850 PRO B N 1
ATOM 13607 C CA . PRO B 1 850 ? -16.75 -22 70.312 1 23.31 850 PRO B CA 1
ATOM 13608 C C . PRO B 1 850 ? -18.234 -21.688 70.375 1 23.31 850 PRO B C 1
ATOM 13610 O O . PRO B 1 850 ? -18.688 -20.984 71.312 1 23.31 850 PRO B O 1
ATOM 13613 N N . ARG B 1 851 ? -18.766 -21.234 69.188 1 19.91 851 ARG B N 1
ATOM 13614 C CA . ARG B 1 851 ? -20.172 -20.938 69.312 1 19.91 851 ARG B CA 1
ATOM 13615 C C . ARG B 1 851 ? -20.922 -22.109 70 1 19.91 851 ARG B C 1
ATOM 13617 O O . ARG B 1 851 ? -20.766 -23.25 69.5 1 19.91 851 ARG B O 1
ATOM 13624 N N . GLY B 1 852 ? -21.516 -21.906 71.125 1 17.48 852 GLY B N 1
ATOM 13625 C CA . GLY B 1 852 ? -22.281 -22.703 72.125 1 17.48 852 GLY B CA 1
ATOM 13626 C C . GLY B 1 852 ? -23.562 -23.266 71.5 1 17.48 852 GLY B C 1
ATOM 13627 O O . GLY B 1 852 ? -23.672 -24.453 71.25 1 17.48 852 GLY B O 1
ATOM 13628 N N . GLY B 1 853 ? -24.656 -22.469 71.5 1 17.06 853 GLY B N 1
ATOM 13629 C CA . GLY B 1 853 ? -25.812 -22.984 72.25 1 17.06 853 GLY B CA 1
ATOM 13630 C C . GLY B 1 853 ? -26.688 -23.875 71.375 1 17.06 853 GLY B C 1
ATOM 13631 O O . GLY B 1 853 ? -26.484 -23.969 70.188 1 17.06 853 GLY B O 1
ATOM 13632 N N . ALA B 1 854 ? -27.969 -24.219 71.938 1 16.47 854 ALA B N 1
ATOM 13633 C CA . ALA B 1 854 ? -28.953 -25.266 72.25 1 16.47 854 ALA B CA 1
ATOM 13634 C C . ALA B 1 854 ? -30.047 -25.312 71.188 1 16.47 854 ALA B C 1
ATOM 13636 O O . ALA B 1 854 ? -30.781 -26.297 71.125 1 16.47 854 ALA B O 1
ATOM 13637 N N . LYS B 1 855 ? -30.359 -24.406 70.25 1 17.3 855 LYS B N 1
ATOM 13638 C CA . LYS B 1 855 ? -31.797 -24.266 70.438 1 17.3 855 LYS B CA 1
ATOM 13639 C C . LYS B 1 855 ? -32.531 -25.484 69.938 1 17.3 855 LYS B C 1
ATOM 13641 O O . LYS B 1 855 ? -32.156 -26.047 68.875 1 17.3 855 LYS B O 1
ATOM 13646 N N . PRO B 1 856 ? -33.938 -25.812 70.438 1 16.31 856 PRO B N 1
ATOM 13647 C CA . PRO B 1 856 ? -34.844 -26.953 70.625 1 16.31 856 PRO B CA 1
ATOM 13648 C C . PRO B 1 856 ? -35.594 -27.281 69.312 1 16.31 856 PRO B C 1
ATOM 13650 O O . PRO B 1 856 ? -35.594 -28.438 68.875 1 16.31 856 PRO B O 1
ATOM 13653 N N . ALA B 1 857 ? -36.938 -26.781 69.188 1 15.21 857 ALA B N 1
ATOM 13654 C CA . ALA B 1 857 ? -38.188 -27.516 69.438 1 15.21 857 ALA B CA 1
ATOM 13655 C C . ALA B 1 857 ? -38.781 -28.031 68.125 1 15.21 857 ALA B C 1
ATOM 13657 O O . ALA B 1 857 ? -39.062 -29.219 68 1 15.21 857 ALA B O 1
ATOM 13658 N N . ARG B 1 858 ? -40.062 -27.422 67.562 1 15.04 858 ARG B N 1
ATOM 13659 C CA . ARG B 1 858 ? -41.406 -28.047 67.625 1 15.04 858 ARG B CA 1
ATOM 13660 C C . ARG B 1 858 ? -41.844 -28.609 66.312 1 15.04 858 ARG B C 1
ATOM 13662 O O . ARG B 1 858 ? -41.281 -28.266 65.25 1 15.04 858 ARG B O 1
ATOM 13669 N N . LYS B 1 859 ? -43.281 -28.484 65.938 1 15.55 859 LYS B N 1
ATOM 13670 C CA . LYS B 1 859 ? -44.406 -29.406 65.812 1 15.55 859 LYS B CA 1
ATOM 13671 C C . LYS B 1 859 ? -44.688 -29.797 64.375 1 15.55 859 LYS B C 1
ATOM 13673 O O . LYS B 1 859 ? -44.062 -29.25 63.469 1 15.55 859 LYS B O 1
ATOM 13678 N N . GLN B 1 860 ? -46.094 -29.438 63.719 1 14.8 860 GLN B N 1
ATOM 13679 C CA . GLN B 1 860 ? -47.281 -30.281 63.625 1 14.8 860 GLN B CA 1
ATOM 13680 C C . GLN B 1 860 ? -47.594 -30.609 62.156 1 14.8 860 GLN B C 1
ATOM 13682 O O . GLN B 1 860 ? -47.75 -31.781 61.812 1 14.8 860 GLN B O 1
ATOM 13687 N N . VAL B 1 861 ? -48.5 -29.828 61.344 1 14.8 861 VAL B N 1
ATOM 13688 C CA . VAL B 1 861 ? -49.812 -30.344 61.031 1 14.8 861 VAL B CA 1
ATOM 13689 C C . VAL B 1 861 ? -49.812 -30.938 59.625 1 14.8 861 VAL B C 1
ATOM 13691 O O . VAL B 1 861 ? -48.969 -30.609 58.781 1 14.8 861 VAL B O 1
ATOM 13694 N N . THR B 1 862 ? -51.031 -31.656 59.062 1 14.88 862 THR B N 1
ATOM 13695 C CA . THR B 1 862 ? -51.688 -32.875 58.562 1 14.88 862 THR B CA 1
ATOM 13696 C C . THR B 1 862 ? -52.031 -32.719 57.062 1 14.88 862 THR B C 1
ATOM 13698 O O . THR B 1 862 ? -51.812 -33.656 56.281 1 14.88 862 THR B O 1
ATOM 13701 N N . ALA B 1 863 ? -52.844 -31.703 56.5 1 14.19 863 ALA B N 1
ATOM 13702 C CA . ALA B 1 863 ? -54.156 -32.156 56.031 1 14.19 863 ALA B CA 1
ATOM 13703 C C . ALA B 1 863 ? -54.062 -32.75 54.594 1 14.19 863 ALA B C 1
ATOM 13705 O O . ALA B 1 863 ? -53.125 -32.406 53.875 1 14.19 863 ALA B O 1
ATOM 13706 N N . ARG B 1 864 ? -55.375 -32.781 53.656 1 14.82 864 ARG B N 1
ATOM 13707 C CA . ARG B 1 864 ? -56.406 -33.688 53.188 1 14.82 864 ARG B CA 1
ATOM 13708 C C . ARG B 1 864 ? -56.312 -33.844 51.656 1 14.82 864 ARG B C 1
ATOM 13710 O O . ARG B 1 864 ? -55.594 -33.125 51 1 14.82 864 ARG B O 1
ATOM 13717 N N . THR B 1 865 ? -57.531 -33.531 50.688 1 14.03 865 THR B N 1
ATOM 13718 C CA . THR B 1 865 ? -58.5 -34.469 50.125 1 14.03 865 THR B CA 1
ATOM 13719 C C . THR B 1 865 ? -58.344 -34.531 48.625 1 14.03 865 THR B C 1
ATOM 13721 O O . THR B 1 865 ? -58.312 -35.625 48.031 1 14.03 865 THR B O 1
ATOM 13724 N N . LYS B 1 866 ? -58.719 -33.5 47.625 1 14.1 866 LYS B N 1
ATOM 13725 C CA . LYS B 1 866 ? -59.938 -33.625 46.844 1 14.1 866 LYS B CA 1
ATOM 13726 C C . LYS B 1 866 ? -59.719 -34.375 45.562 1 14.1 866 LYS B C 1
ATOM 13728 O O . LYS B 1 866 ? -58.594 -34.344 45 1 14.1 866 LYS B O 1
ATOM 13733 N N . THR B 1 867 ? -60.844 -34.5 44.438 1 13.87 867 THR B N 1
ATOM 13734 C CA . THR B 1 867 ? -61.781 -35.344 43.75 1 13.87 867 THR B CA 1
ATOM 13735 C C . THR B 1 867 ? -61.438 -35.438 42.25 1 13.87 867 THR B C 1
ATOM 13737 O O . THR B 1 867 ? -60.719 -34.594 41.719 1 13.87 867 THR B O 1
ATOM 13740 N N . ALA B 1 868 ? -62.375 -36.094 41.156 1 13.88 868 ALA B N 1
ATOM 13741 C CA . ALA B 1 868 ? -62.688 -37.188 40.219 1 13.88 868 ALA B CA 1
ATOM 13742 C C . ALA B 1 868 ? -62.812 -36.656 38.781 1 13.88 868 ALA B C 1
ATOM 13744 O O . ALA B 1 868 ? -62.312 -37.281 37.844 1 13.88 868 ALA B O 1
ATOM 13745 N N . ALA B 1 869 ? -63.656 -35.656 38.188 1 13.45 869 ALA B N 1
ATOM 13746 C CA . ALA B 1 869 ? -64.812 -35.969 37.375 1 13.45 869 ALA B CA 1
ATOM 13747 C C . ALA B 1 869 ? -64.438 -36.188 35.906 1 13.45 869 ALA B C 1
ATOM 13749 O O . ALA B 1 869 ? -63.438 -35.625 35.438 1 13.45 869 ALA B O 1
ATOM 13750 N N . ARG B 1 870 ? -65.5 -36.719 34.625 1 13.78 870 ARG B N 1
ATOM 13751 C CA . ARG B 1 870 ? -66 -37.688 33.656 1 13.78 870 ARG B CA 1
ATOM 13752 C C . ARG B 1 870 ? -66.062 -37.094 32.25 1 13.78 870 ARG B C 1
ATOM 13754 O O . ARG B 1 870 ? -65.688 -37.781 31.297 1 13.78 870 ARG B O 1
ATOM 13761 N N . LYS B 1 871 ? -66.625 -35.969 31.703 1 14.61 871 LYS B N 1
ATOM 13762 C CA . LYS B 1 871 ? -67.812 -36.062 30.844 1 14.61 871 LYS B CA 1
ATOM 13763 C C . LYS B 1 871 ? -67.375 -36.312 29.391 1 14.61 871 LYS B C 1
ATOM 13765 O O . LYS B 1 871 ? -66.375 -35.844 28.938 1 14.61 871 LYS B O 1
ATOM 13770 N N . ALA B 1 872 ? -68.438 -36.938 28.188 1 15.66 872 ALA B N 1
ATOM 13771 C CA . ALA B 1 872 ? -69.062 -37.812 27.219 1 15.66 872 ALA B CA 1
ATOM 13772 C C . ALA B 1 872 ? -69.125 -37.188 25.828 1 15.66 872 ALA B C 1
ATOM 13774 O O . ALA B 1 872 ? -68.75 -37.812 24.844 1 15.66 872 ALA B O 1
ATOM 13775 N N . GLY B 1 873 ? -69.875 -36.156 25.281 1 14.38 873 GLY B N 1
ATOM 13776 C CA . GLY B 1 873 ? -71.062 -36.375 24.453 1 14.38 873 GLY B CA 1
ATOM 13777 C C . GLY B 1 873 ? -70.75 -36.406 22.969 1 14.38 873 GLY B C 1
ATOM 13778 O O . GLY B 1 873 ? -69.562 -36.188 22.562 1 14.38 873 GLY B O 1
ATOM 13779 N N . GLY B 1 874 ? -71.562 -35.781 21.812 1 15.11 874 GLY B N 1
ATOM 13780 C CA . GLY B 1 874 ? -72.688 -36.031 20.938 1 15.11 874 GLY B CA 1
ATOM 13781 C C . GLY B 1 874 ? -72.312 -36 19.469 1 15.11 874 GLY B C 1
ATOM 13782 O O . GLY B 1 874 ? -72 -37.031 18.891 1 15.11 874 GLY B O 1
ATOM 13783 N N . ARG B 1 875 ? -72.75 -35.062 18.297 1 15.67 875 ARG B N 1
ATOM 13784 C CA . ARG B 1 875 ? -73.875 -35.094 17.359 1 15.67 875 ARG B CA 1
ATOM 13785 C C . ARG B 1 875 ? -73.375 -35.438 15.953 1 15.67 875 ARG B C 1
ATOM 13787 O O . ARG B 1 875 ? -72.188 -35.344 15.648 1 15.67 875 ARG B O 1
ATOM 13794 N N . LYS B 1 876 ? -74 -34.688 14.68 1 16.08 876 LYS B N 1
ATOM 13795 C CA . LYS B 1 876 ? -75 -34.969 13.656 1 16.08 876 LYS B CA 1
ATOM 13796 C C . LYS B 1 876 ? -74.375 -35.312 12.32 1 16.08 876 LYS B C 1
ATOM 13798 O O . LYS B 1 876 ? -73.188 -34.969 12.086 1 16.08 876 LYS B O 1
ATOM 13803 N N . ARG B 1 877 ? -75.125 -35.406 11.008 1 15.84 877 ARG B N 1
ATOM 13804 C CA . ARG B 1 877 ? -76 -36.094 10.039 1 15.84 877 ARG B CA 1
ATOM 13805 C C . ARG B 1 877 ? -75.5 -35.844 8.617 1 15.84 877 ARG B C 1
ATOM 13807 O O . ARG B 1 877 ? -75.312 -36.781 7.848 1 15.84 877 ARG B O 1
ATOM 13814 N N . LYS B 1 878 ? -76 -34.812 7.859 1 17.06 878 LYS B N 1
ATOM 13815 C CA . LYS B 1 878 ? -76.875 -35.094 6.699 1 17.06 878 LYS B CA 1
ATOM 13816 C C . LYS B 1 878 ? -76.062 -35.469 5.477 1 17.06 878 LYS B C 1
ATOM 13818 O O . LYS B 1 878 ? -74.875 -35.125 5.41 1 17.06 878 LYS B O 1
ATOM 13823 N N . ALA B 1 879 ? -76.75 -35.719 4.125 1 18.55 879 ALA B N 1
ATOM 13824 C CA . ALA B 1 879 ? -77.438 -36.312 2.963 1 18.55 879 ALA B CA 1
ATOM 13825 C C . ALA B 1 879 ? -76.812 -35.812 1.666 1 18.55 879 ALA B C 1
ATOM 13827 O O . ALA B 1 879 ? -76.5 -36.594 0.777 1 18.55 879 ALA B O 1
ATOM 13828 N N . THR B 1 880 ? -77.125 -34.656 1.129 1 18.97 880 THR B N 1
ATOM 13829 C CA . THR B 1 880 ? -77.938 -34.625 -0.094 1 18.97 880 THR B CA 1
ATOM 13830 C C . THR B 1 880 ? -77.125 -35.188 -1.266 1 18.97 880 THR B C 1
ATOM 13832 O O . THR B 1 880 ? -75.875 -35.281 -1.199 1 18.97 880 THR B O 1
ATOM 13835 N N . ARG B 1 881 ? -77.688 -35.031 -2.678 1 20.67 881 ARG B N 1
ATOM 13836 C CA . ARG B 1 881 ? -78.438 -35.219 -3.928 1 20.67 881 ARG B CA 1
ATOM 13837 C C . ARG B 1 881 ? -77.5 -35.094 -5.129 1 20.67 881 ARG B C 1
ATOM 13839 O O . ARG B 1 881 ? -77.438 -35.969 -5.996 1 20.67 881 ARG B O 1
ATOM 13846 N N . ARG B 1 882 ? -77.562 -33.875 -5.875 1 20.81 882 ARG B N 1
ATOM 13847 C CA . ARG B 1 882 ? -77.375 -33.656 -7.309 1 20.81 882 ARG B CA 1
ATOM 13848 C C . ARG B 1 882 ? -75.938 -33.844 -7.738 1 20.81 882 ARG B C 1
ATOM 13850 O O . ARG B 1 882 ? -75 -33.438 -7.016 1 20.81 882 ARG B O 1
#

Radius of gyration: 41.27 Å; Cα contacts (8 Å, |Δi|>4): 3582; chains: 2; bounding box: 151×112×120 Å

Secondary structure (DSSP, 8-state):
---------------SSPPPSSPTT-EE--PPP-SEEEEEEEEEEEEETTTTEEEEEEEEEEEESS-EEEEEEE-TT-EEEEEEETTEE--EEE-SSEEEEEEEEEE-TT-EEEEEEEEEE--SSSEEEE---SS-TTPPPEEEE--TTTTGGGTS-B--STT--EEEEEEEEEETT-EEEESSEEEEEEEETTEEEEEEEEEEEE-GGG--EEEE-EEEEEEEETTEEEEEEEETT-HHHHHHHHTTHHHHHHHHHHHHT----SS-EEEEEETT-SSSEE--TTEEEEEGGG---TTTTTT--SHHHHHHHHHTTTBTTTBEESSGGGTHHHHHHHHHHHHHHHHHHH-HHHHHHHHHHHHHHHHHHHHHT----SS--EESSGGGG-STIIIIIHHHHHHHHHHHH-HHHHHHHHHHHHHHHTTSEE-HHHHHHHHHHHH----HHHHHHHTSS----EEEEEEEEETTTTEEEEEEEE-S--GGGPPPPPEEEEEEEEETTEEEEEEEEE-SSEEEEEEE-SS--SEEEESTT--SSSEEEEE--HHHHHHHHHH-SSHHHHHHHHHHHHHH--HHHHHHHHHHHH-TTS-HHHHHHHHHHHHHH--HHHHHHHHHGGG-S-HHHHHHHHHHHTT-TT-HHHHHHHHHHHHH--SSHHHHHHHHHHHHHTT-TTHHHHHHHHTT---GGGHHHHHHHHHHHHHT-TTHHHHHHHTTSBTB-HHHHHHHHHHHHHHHHHHT-HHHHHHHHHHHTT-SSHHHHHHHHHHHHHHT-GGGHHHHHHS---SHHHHHHHHHHHHHHHHTSHHHHHHHHHHHHHHHHHHHHHHHHHHHHHHHT-----------------------------------------/---------------SSPPPSSPTT-EE--PPP-SEEEEEEEEEEEEETTTTEEEEEEEEEEEESS-EEEEEEE-TT-EEEEEEETTEE--EEE-SSEEEEEEEEEE-TT-EEEEEEEEEE--SSSEEEE---SS-TTPPPEEEE--TTTTGGGTS-B--STT--EEEEEEEEEETT-EEEESSEEEEEEEETTEEEEEEEEEEEE-GGG--EEEE-EEEEEEEETTEEEEEEEETT-HHHHHHHHTTHHHHHHHHHHHHT----SS-EEEEEETT-SSSEE--TTEEEEEGGG---TTTTTT--SHHHHHHHHHTTTBTTTBEESSGGGTHHHHHHHHHHHHHHHHHHH-HHHHHHHHHHHHHHHHHHHHHT----SS--EESSGGGG-STIIIIIHHHHHHHHHHHH-HHHHHHHHHHHHHHHTTSEE-HHHHHHHHHHHH----HHHHHHHTSS----EEEEEEEEETTTTEEEEEEEE-S--GGGPPPPPEEEEEEEEETTEEEEEEEEE-SSEEEEEEE-SS--SEEEESTT--SSSEEEEE--HHHHHHHHHH-SSHHHHHHHHHHHHHH--HHHHHHHHHHHH-TTS-HHHHHHHHHHHHHH--HHHHHHHHHGGG-S-HHHHHHHHHHHTT-TT-HHHHHHHHHHHHH--SSHHHHHHHHHHHHHTT-TTHHHHHHHHTT---GGGHHHHHHHHHHHHHT-TTHHHHHHHTTSBTB-HHHHHHHHHHHHHHHHHHT-HHHHHHHHHHHTT-SSHHHHHHHHHHHHHHT-GGGHHHHHHS---SHHHHHHHHHHHHHHHHTSHHHHHHHHHHHHHHHHHHHHHHHHHHHHHHHT-----------------------------------------